Protein 6ZSS (pdb70)

GO terms:
  GO:0005576 extracellular region (C, TAS)
  GO:0005886 plasma membrane (C, TAS)
  GO:0005515 protein binding (F, IPI)

Structure (mmCIF, N/CA/C/O backbone):
data_6ZSS
#
_entry.id   6ZSS
#
_cell.length_a   1.000
_cell.length_b   1.000
_cell.length_c   1.000
_cell.angle_alpha   90.00
_cell.angle_beta   90.00
_cell.angle_gamma   90.00
#
_symmetry.space_group_name_H-M   'P 1'
#
loop_
_atom_site.group_PDB
_atom_site.id
_atom_site.type_symbol
_atom_site.label_atom_id
_atom_site.label_alt_id
_atom_site.label_comp_id
_atom_site.label_asym_id
_atom_site.label_entity_id
_atom_site.label_seq_id
_atom_site.pdbx_PDB_ins_code
_atom_site.Cartn_x
_atom_site.Cartn_y
_atom_site.Cartn_z
_atom_site.occupancy
_atom_site.B_iso_or_equiv
_atom_site.auth_seq_id
_atom_site.auth_comp_id
_atom_site.auth_asym_id
_atom_site.auth_atom_id
_atom_site.pdbx_PDB_model_num
ATOM 1 N N . MET A 1 1 ? 1.329 0.000 0.000 1.00 0.000 100 MET A N 1
ATOM 2 C CA . MET A 1 1 ? 2.093 -0.001 -1.242 1.00 0.000 100 MET A CA 1
ATOM 3 C C . MET A 1 1 ? 2.002 -1.357 -1.935 1.00 0.000 100 MET A C 1
ATOM 4 O O . MET A 1 1 ? 1.685 -1.437 -3.122 1.00 0.000 100 MET A O 1
ATOM 18 N N . ILE A 1 2 ? 2.283 -2.418 -1.187 1.00 0.000 101 ILE A N 1
ATOM 19 C CA . ILE A 1 2 ? 2.233 -3.770 -1.731 1.00 0.000 101 ILE A CA 1
ATOM 20 C C . ILE A 1 2 ? 1.442 -4.700 -0.817 1.00 0.000 101 ILE A C 1
ATOM 21 O O . ILE A 1 2 ? 1.841 -4.956 0.319 1.00 0.000 101 ILE A O 1
ATOM 37 N N . GLN A 1 3 ? 0.321 -5.204 -1.322 1.00 0.000 102 GLN A N 1
ATOM 38 C CA . GLN A 1 3 ? -0.525 -6.108 -0.551 1.00 0.000 102 GLN A CA 1
ATOM 39 C C . GLN A 1 3 ? -0.657 -7.458 -1.248 1.00 0.000 102 GLN A C 1
ATOM 40 O O . GLN A 1 3 ? -0.251 -7.616 -2.400 1.00 0.000 102 GLN A O 1
ATOM 54 N N . CYS A 1 4 ? -1.227 -8.429 -0.543 1.00 0.000 103 CYS A N 1
ATOM 55 C CA . CYS A 1 4 ? -1.413 -9.766 -1.092 1.00 0.000 103 CYS A CA 1
ATOM 56 C C . CYS A 1 4 ? -2.674 -10.416 -0.530 1.00 0.000 103 CYS A C 1
ATOM 57 O O . CYS A 1 4 ? -3.082 -10.131 0.596 1.00 0.000 103 CYS A O 1
ATOM 64 N N . TYR A 1 5 ? -3.285 -11.290 -1.321 1.00 0.000 104 TYR A N 1
ATOM 65 C CA . TYR A 1 5 ? -4.501 -11.979 -0.903 1.00 0.000 104 TYR A CA 1
ATOM 66 C C . TYR A 1 5 ? -4.168 -13.244 -0.117 1.00 0.000 104 TYR A C 1
ATOM 67 O O . TYR A 1 5 ? -3.371 -14.071 -0.560 1.00 0.000 104 TYR A O 1
ATOM 85 N N . GLN A 1 6 ? -4.784 -13.386 1.052 1.00 0.000 105 GLN A N 1
ATOM 86 C CA . GLN A 1 6 ? -4.554 -14.549 1.900 1.00 0.000 105 GLN A CA 1
ATOM 87 C C . GLN A 1 6 ? -5.819 -15.391 2.025 1.00 0.000 105 GLN A C 1
ATOM 88 O O . GLN A 1 6 ? -6.888 -14.879 2.360 1.00 0.000 105 GLN A O 1
ATOM 102 N N . CYS A 1 7 ? -5.692 -16.685 1.752 1.00 0.000 106 CYS A N 1
ATOM 103 C CA . CYS A 1 7 ? -6.825 -17.599 1.832 1.00 0.000 106 CYS A CA 1
ATOM 104 C C . CYS A 1 7 ? -6.418 -18.914 2.492 1.00 0.000 106 CYS A C 1
ATOM 105 O O . CYS A 1 7 ? -5.881 -19.807 1.839 1.00 0.000 106 CYS A O 1
ATOM 112 N N . GLU A 1 8 ? -6.677 -19.022 3.792 1.00 0.000 107 GLU A N 1
ATOM 113 C CA . GLU A 1 8 ? -6.337 -20.226 4.540 1.00 0.000 107 GLU A CA 1
ATOM 114 C C . GLU A 1 8 ? -7.384 -21.315 4.323 1.00 0.000 107 GLU A C 1
ATOM 115 O O . GLU A 1 8 ? -7.086 -22.505 4.425 1.00 0.000 107 GLU A O 1
ATOM 127 N N . GLU A 1 9 ? -8.610 -20.898 4.025 1.00 0.000 108 GLU A N 1
ATOM 128 C CA . GLU A 1 9 ? -9.702 -21.838 3.796 1.00 0.000 108 GLU A CA 1
ATOM 129 C C . GLU A 1 9 ? -9.762 -22.254 2.329 1.00 0.000 108 GLU A C 1
ATOM 130 O O . GLU A 1 9 ? -10.205 -21.489 1.472 1.00 0.000 108 GLU A O 1
ATOM 142 N N . PHE A 1 10 ? -9.312 -23.472 2.047 1.00 0.000 109 PHE A N 1
ATOM 143 C CA . PHE A 1 10 ? -9.313 -23.991 0.684 1.00 0.000 109 PHE A CA 1
ATOM 144 C C . PHE A 1 10 ? -10.692 -24.523 0.305 1.00 0.000 109 PHE A C 1
ATOM 145 O O . PHE A 1 10 ? -11.147 -25.534 0.840 1.00 0.000 109 PHE A O 1
ATOM 162 N N . GLN A 1 11 ? -11.352 -23.833 -0.620 1.00 0.000 110 GLN A N 1
ATOM 163 C CA . GLN A 1 11 ? -12.680 -24.235 -1.069 1.00 0.000 110 GLN A CA 1
ATOM 164 C C . GLN A 1 11 ? -12.737 -24.323 -2.591 1.00 0.000 110 GLN A C 1
ATOM 165 O O . GLN A 1 11 ? -11.889 -23.762 -3.287 1.00 0.000 110 GLN A O 1
ATOM 179 N N . LEU A 1 12 ? -13.739 -25.029 -3.101 1.00 0.000 111 LEU A N 1
ATOM 180 C CA . LEU A 1 12 ? -13.906 -25.191 -4.541 1.00 0.000 111 LEU A CA 1
ATOM 181 C C . LEU A 1 12 ? -14.972 -24.239 -5.075 1.00 0.000 111 LEU A C 1
ATOM 182 O O . LEU A 1 12 ? -15.896 -24.656 -5.772 1.00 0.000 111 LEU A O 1
ATOM 198 N N . ASN A 1 13 ? -14.834 -22.959 -4.746 1.00 0.000 112 ASN A N 1
ATOM 199 C CA . ASN A 1 13 ? -15.784 -21.948 -5.194 1.00 0.000 112 ASN A CA 1
ATOM 200 C C . ASN A 1 13 ? -15.061 -20.677 -5.630 1.00 0.000 112 ASN A C 1
ATOM 201 O O . ASN A 1 13 ? -13.840 -20.668 -5.784 1.00 0.000 112 ASN A O 1
ATOM 212 N N . ASN A 1 14 ? -15.823 -19.607 -5.828 1.00 0.000 113 ASN A N 1
ATOM 213 C CA . ASN A 1 14 ? -15.255 -18.330 -6.246 1.00 0.000 113 ASN A CA 1
ATOM 214 C C . ASN A 1 14 ? -15.417 -17.278 -5.153 1.00 0.000 113 ASN A C 1
ATOM 215 O O . ASN A 1 14 ? -15.206 -16.088 -5.387 1.00 0.000 113 ASN A O 1
ATOM 226 N N . ASP A 1 15 ? -15.793 -17.726 -3.960 1.00 0.000 114 ASP A N 1
ATOM 227 C CA . ASP A 1 15 ? -15.981 -16.824 -2.830 1.00 0.000 114 ASP A CA 1
ATOM 228 C C . ASP A 1 15 ? -14.645 -16.269 -2.348 1.00 0.000 114 ASP A C 1
ATOM 229 O O . ASP A 1 15 ? -14.584 -15.189 -1.760 1.00 0.000 114 ASP A O 1
ATOM 238 N N . CYS A 1 16 ? -13.575 -17.016 -2.600 1.00 0.000 115 CYS A N 1
ATOM 239 C CA . CYS A 1 16 ? -12.238 -16.601 -2.191 1.00 0.000 115 CYS A CA 1
ATOM 240 C C . CYS A 1 16 ? -11.676 -15.555 -3.150 1.00 0.000 115 CYS A C 1
ATOM 241 O O . CYS A 1 16 ? -10.599 -15.734 -3.717 1.00 0.000 115 CYS A O 1
ATOM 248 N N . SER A 1 17 ? -12.415 -14.464 -3.325 1.00 0.000 116 SER A N 1
ATOM 249 C CA . SER A 1 17 ? -11.992 -13.390 -4.217 1.00 0.000 116 SER A CA 1
ATOM 250 C C . SER A 1 17 ? -12.540 -12.046 -3.747 1.00 0.000 116 SER A C 1
ATOM 251 O O . SER A 1 17 ? -13.083 -11.274 -4.537 1.00 0.000 116 SER A O 1
ATOM 259 N N . SER A 1 18 ? -12.394 -11.774 -2.454 1.00 0.000 117 SER A N 1
ATOM 260 C CA . SER A 1 18 ? -12.876 -10.525 -1.877 1.00 0.000 117 SER A CA 1
ATOM 261 C C . SER A 1 18 ? -11.711 -9.633 -1.461 1.00 0.000 117 SER A C 1
ATOM 262 O O . SER A 1 18 ? -10.657 -10.103 -1.033 1.00 0.000 117 SER A O 1
ATOM 270 N N . PRO A 1 19 ? -11.904 -8.311 -1.589 1.00 0.000 118 PRO A N 1
ATOM 271 C CA . PRO A 1 19 ? -10.881 -7.324 -1.232 1.00 0.000 118 PRO A CA 1
ATOM 272 C C . PRO A 1 19 ? -10.654 -7.244 0.274 1.00 0.000 118 PRO A C 1
ATOM 273 O O . PRO A 1 19 ? -9.776 -6.517 0.740 1.00 0.000 118 PRO A O 1
ATOM 284 N N . GLU A 1 20 ? -11.449 -7.995 1.029 1.00 0.000 119 GLU A N 1
ATOM 285 C CA . GLU A 1 20 ? -11.333 -8.007 2.482 1.00 0.000 119 GLU A CA 1
ATOM 286 C C . GLU A 1 20 ? -10.187 -8.910 2.929 1.00 0.000 119 GLU A C 1
ATOM 287 O O . GLU A 1 20 ? -9.661 -8.763 4.032 1.00 0.000 119 GLU A O 1
ATOM 299 N N . PHE A 1 21 ? -9.805 -9.843 2.064 1.00 0.000 120 PHE A N 1
ATOM 300 C CA . PHE A 1 21 ? -8.723 -10.771 2.369 1.00 0.000 120 PHE A CA 1
ATOM 301 C C . PHE A 1 21 ? -7.374 -10.189 1.955 1.00 0.000 120 PHE A C 1
ATOM 302 O O . PHE A 1 21 ? -6.322 -10.715 2.317 1.00 0.000 120 PHE A O 1
ATOM 319 N N . ILE A 1 22 ? -7.415 -9.101 1.194 1.00 0.000 121 ILE A N 1
ATOM 320 C CA . ILE A 1 22 ? -6.198 -8.447 0.730 1.00 0.000 121 ILE A CA 1
ATOM 321 C C . ILE A 1 22 ? -5.532 -7.663 1.856 1.00 0.000 121 ILE A C 1
ATOM 322 O O . ILE A 1 22 ? -6.070 -6.664 2.334 1.00 0.000 121 ILE A O 1
ATOM 338 N N . VAL A 1 23 ? -4.357 -8.122 2.275 1.00 0.000 122 VAL A N 1
ATOM 339 C CA . VAL A 1 23 ? -3.616 -7.463 3.344 1.00 0.000 122 VAL A CA 1
ATOM 340 C C . VAL A 1 23 ? -2.358 -6.790 2.805 1.00 0.000 122 VAL A C 1
ATOM 341 O O . VAL A 1 23 ? -1.729 -7.285 1.871 1.00 0.000 122 VAL A O 1
ATOM 354 N N . ASN A 1 24 ? -1.996 -5.660 3.403 1.00 0.000 123 ASN A N 1
ATOM 355 C CA . ASN A 1 24 ? -0.812 -4.918 2.983 1.00 0.000 123 ASN A CA 1
ATOM 356 C C . ASN A 1 24 ? 0.439 -5.457 3.670 1.00 0.000 123 ASN A C 1
ATOM 357 O O . ASN A 1 24 ? 0.819 -4.994 4.746 1.00 0.000 123 ASN A O 1
ATOM 368 N N . CYS A 1 25 ? 1.076 -6.439 3.040 1.00 0.000 124 CYS A N 1
ATOM 369 C CA . CYS A 1 25 ? 2.285 -7.042 3.589 1.00 0.000 124 CYS A CA 1
ATOM 370 C C . CYS A 1 25 ? 3.524 -6.258 3.167 1.00 0.000 124 CYS A C 1
ATOM 371 O O . CYS A 1 25 ? 4.283 -6.693 2.300 1.00 0.000 124 CYS A O 1
ATOM 378 N N . THR A 1 26 ? 3.723 -5.098 3.786 1.00 0.000 125 THR A N 1
ATOM 379 C CA . THR A 1 26 ? 4.869 -4.253 3.476 1.00 0.000 125 THR A CA 1
ATOM 380 C C . THR A 1 26 ? 6.060 -4.592 4.365 1.00 0.000 125 THR A C 1
ATOM 381 O O . THR A 1 26 ? 7.207 -4.310 4.017 1.00 0.000 125 THR A O 1
ATOM 392 N N . VAL A 1 27 ? 5.781 -5.200 5.513 1.00 0.000 126 VAL A N 1
ATOM 393 C CA . VAL A 1 27 ? 6.830 -5.580 6.452 1.00 0.000 126 VAL A CA 1
ATOM 394 C C . VAL A 1 27 ? 7.987 -6.266 5.734 1.00 0.000 126 VAL A C 1
ATOM 395 O O . VAL A 1 27 ? 7.780 -7.040 4.801 1.00 0.000 126 VAL A O 1
ATOM 408 N N . ASN A 1 28 ? 9.206 -5.976 6.178 1.00 0.000 127 ASN A N 1
ATOM 409 C CA . ASN A 1 28 ? 10.397 -6.566 5.578 1.00 0.000 127 ASN A CA 1
ATOM 410 C C . ASN A 1 28 ? 10.290 -8.087 5.537 1.00 0.000 127 ASN A C 1
ATOM 411 O O . ASN A 1 28 ? 10.647 -8.719 4.542 1.00 0.000 127 ASN A O 1
ATOM 422 N N . VAL A 1 29 ? 9.795 -8.670 6.625 1.00 0.000 128 VAL A N 1
ATOM 423 C CA . VAL A 1 29 ? 9.638 -10.117 6.713 1.00 0.000 128 VAL A CA 1
ATOM 424 C C . VAL A 1 29 ? 8.929 -10.668 5.481 1.00 0.000 128 VAL A C 1
ATOM 425 O O . VAL A 1 29 ? 9.529 -11.379 4.675 1.00 0.000 128 VAL A O 1
ATOM 438 N N . GLN A 1 30 ? 7.650 -10.336 5.343 1.00 0.000 129 GLN A N 1
ATOM 439 C CA . GLN A 1 30 ? 6.859 -10.799 4.209 1.00 0.000 129 GLN A CA 1
ATOM 440 C C . GLN A 1 30 ? 6.516 -9.643 3.276 1.00 0.000 129 GLN A C 1
ATOM 441 O O . GLN A 1 30 ? 5.997 -8.615 3.710 1.00 0.000 129 GLN A O 1
ATOM 455 N N . ASP A 1 31 ? 6.810 -9.818 1.992 1.00 0.000 130 ASP A N 1
ATOM 456 C CA . ASP A 1 31 ? 6.533 -8.789 0.997 1.00 0.000 130 ASP A CA 1
ATOM 457 C C . ASP A 1 31 ? 6.121 -9.415 -0.332 1.00 0.000 130 ASP A C 1
ATOM 458 O O . ASP A 1 31 ? 6.337 -8.836 -1.396 1.00 0.000 130 ASP A O 1
ATOM 467 N N . MET A 1 32 ? 5.527 -10.602 -0.262 1.00 0.000 131 MET A N 1
ATOM 468 C CA . MET A 1 32 ? 5.085 -11.307 -1.459 1.00 0.000 131 MET A CA 1
ATOM 469 C C . MET A 1 32 ? 3.862 -12.169 -1.162 1.00 0.000 131 MET A C 1
ATOM 470 O O . MET A 1 32 ? 3.461 -12.319 -0.008 1.00 0.000 131 MET A O 1
ATOM 484 N N . CYS A 1 33 ? 3.274 -12.735 -2.211 1.00 0.000 132 CYS A N 1
ATOM 485 C CA . CYS A 1 33 ? 2.097 -13.582 -2.063 1.00 0.000 132 CYS A CA 1
ATOM 486 C C . CYS A 1 33 ? 2.434 -15.040 -2.363 1.00 0.000 132 CYS A C 1
ATOM 487 O O . CYS A 1 33 ? 3.285 -15.329 -3.205 1.00 0.000 132 CYS A O 1
ATOM 494 N N . GLN A 1 34 ? 1.762 -15.952 -1.669 1.00 0.000 133 GLN A N 1
ATOM 495 C CA . GLN A 1 34 ? 1.991 -17.379 -1.861 1.00 0.000 133 GLN A CA 1
ATOM 496 C C . GLN A 1 34 ? 0.751 -18.057 -2.434 1.00 0.000 133 GLN A C 1
ATOM 497 O O . GLN A 1 34 ? -0.374 -17.769 -2.024 1.00 0.000 133 GLN A O 1
ATOM 511 N N . LYS A 1 35 ? 0.963 -18.960 -3.386 1.00 0.000 134 LYS A N 1
ATOM 512 C CA . LYS A 1 35 ? -0.137 -19.681 -4.016 1.00 0.000 134 LYS A CA 1
ATOM 513 C C . LYS A 1 35 ? 0.183 -21.168 -4.134 1.00 0.000 134 LYS A C 1
ATOM 514 O O . LYS A 1 35 ? 1.317 -21.546 -4.427 1.00 0.000 134 LYS A O 1
ATOM 533 N N . GLU A 1 36 ? -0.823 -22.005 -3.904 1.00 0.000 135 GLU A N 1
ATOM 534 C CA . GLU A 1 36 ? -0.647 -23.450 -3.985 1.00 0.000 135 GLU A CA 1
ATOM 535 C C . GLU A 1 36 ? -1.890 -24.118 -4.565 1.00 0.000 135 GLU A C 1
ATOM 536 O O . GLU A 1 36 ? -3.008 -23.631 -4.392 1.00 0.000 135 GLU A O 1
ATOM 548 N N . VAL A 1 37 ? -1.688 -25.237 -5.253 1.00 0.000 136 VAL A N 1
ATOM 549 C CA . VAL A 1 37 ? -2.791 -25.974 -5.858 1.00 0.000 136 VAL A CA 1
ATOM 550 C C . VAL A 1 37 ? -2.795 -27.429 -5.405 1.00 0.000 136 VAL A C 1
ATOM 551 O O . VAL A 1 37 ? -1.753 -28.083 -5.377 1.00 0.000 136 VAL A O 1
ATOM 564 N N . MET A 1 38 ? -3.974 -27.930 -5.051 1.00 0.000 137 MET A N 1
ATOM 565 C CA . MET A 1 38 ? -4.113 -29.310 -4.600 1.00 0.000 137 MET A CA 1
ATOM 566 C C . MET A 1 38 ? -5.388 -29.937 -5.155 1.00 0.000 137 MET A C 1
ATOM 567 O O . MET A 1 38 ? -6.360 -29.239 -5.440 1.00 0.000 137 MET A O 1
ATOM 581 N N . GLU A 1 39 ? -5.376 -31.258 -5.304 1.00 0.000 138 GLU A N 1
ATOM 582 C CA . GLU A 1 39 ? -6.533 -31.978 -5.825 1.00 0.000 138 GLU A CA 1
ATOM 583 C C . GLU A 1 39 ? -6.781 -33.256 -5.031 1.00 0.000 138 GLU A C 1
ATOM 584 O O . GLU A 1 39 ? -5.862 -34.038 -4.791 1.00 0.000 138 GLU A O 1
ATOM 596 N N . GLN A 1 40 ? -8.031 -33.461 -4.626 1.00 0.000 139 GLN A N 1
ATOM 597 C CA . GLN A 1 40 ? -8.400 -34.644 -3.858 1.00 0.000 139 GLN A CA 1
ATOM 598 C C . GLN A 1 40 ? -9.845 -35.046 -4.138 1.00 0.000 139 GLN A C 1
ATOM 599 O O . GLN A 1 40 ? -10.508 -34.460 -4.994 1.00 0.000 139 GLN A O 1
ATOM 613 N N . SER A 1 41 ? -10.326 -36.049 -3.411 1.00 0.000 140 SER A N 1
ATOM 614 C CA . SER A 1 41 ? -11.691 -36.532 -3.584 1.00 0.000 140 SER A CA 1
ATOM 615 C C . SER A 1 41 ? -12.691 -35.385 -3.479 1.00 0.000 140 SER A C 1
ATOM 616 O O . SER A 1 41 ? -13.663 -35.323 -4.230 1.00 0.000 140 SER A O 1
ATOM 624 N N . ALA A 1 42 ? -12.444 -34.478 -2.539 1.00 0.000 141 ALA A N 1
ATOM 625 C CA . ALA A 1 42 ? -13.320 -33.331 -2.335 1.00 0.000 141 ALA A CA 1
ATOM 626 C C . ALA A 1 42 ? -13.397 -32.469 -3.590 1.00 0.000 141 ALA A C 1
ATOM 627 O O . ALA A 1 42 ? -14.469 -31.995 -3.965 1.00 0.000 141 ALA A O 1
ATOM 634 N N . GLY A 1 43 ? -12.253 -32.268 -4.236 1.00 0.000 142 GLY A N 1
ATOM 635 C CA . GLY A 1 43 ? -12.213 -31.462 -5.442 1.00 0.000 142 GLY A CA 1
ATOM 636 C C . GLY A 1 43 ? -10.865 -30.802 -5.654 1.00 0.000 142 GLY A C 1
ATOM 637 O O . GLY A 1 43 ? -9.825 -31.392 -5.361 1.00 0.000 142 GLY A O 1
ATOM 641 N N . ILE A 1 44 ? -10.882 -29.576 -6.166 1.00 0.000 143 ILE A N 1
ATOM 642 C CA . ILE A 1 44 ? -9.652 -28.836 -6.417 1.00 0.000 143 ILE A CA 1
ATOM 643 C C 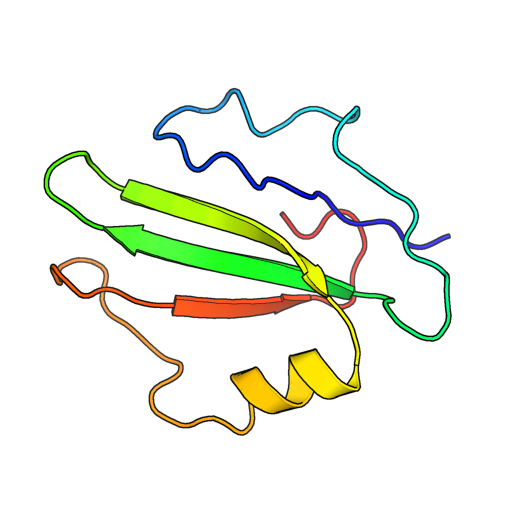. ILE A 1 44 ? -9.475 -27.705 -5.410 1.00 0.000 143 ILE A C 1
ATOM 644 O O . ILE A 1 44 ? -10.022 -26.616 -5.582 1.00 0.000 143 ILE A O 1
ATOM 660 N N . MET A 1 45 ? -8.705 -27.970 -4.360 1.00 0.000 144 MET A N 1
ATOM 661 C CA . MET A 1 45 ? -8.453 -26.973 -3.326 1.00 0.000 144 MET A CA 1
ATOM 662 C C . MET A 1 45 ? -7.225 -26.135 -3.667 1.00 0.000 144 MET A C 1
ATOM 663 O O . MET A 1 45 ? -6.410 -26.523 -4.504 1.00 0.000 144 MET A O 1
ATOM 677 N N . TYR A 1 46 ? -7.099 -24.986 -3.013 1.00 0.000 145 TYR A N 1
ATOM 678 C CA . TYR A 1 46 ? -5.972 -24.092 -3.249 1.00 0.000 145 TYR A CA 1
ATOM 679 C C . TYR A 1 46 ? -5.645 -23.284 -1.997 1.00 0.000 145 TYR A C 1
ATOM 680 O O . TYR A 1 46 ? -6.537 -22.735 -1.349 1.00 0.000 145 TYR A O 1
ATOM 698 N N . ARG A 1 47 ? -4.361 -23.216 -1.663 1.00 0.000 146 ARG A N 1
ATOM 699 C CA . ARG A 1 47 ? -3.915 -22.476 -0.488 1.00 0.000 146 ARG A CA 1
ATOM 700 C C . ARG A 1 47 ? -3.256 -21.161 -0.892 1.00 0.000 146 ARG A C 1
ATOM 701 O O . ARG A 1 47 ? -2.519 -21.099 -1.877 1.00 0.000 146 ARG A O 1
ATOM 722 N N . LYS A 1 48 ? -3.526 -20.110 -0.126 1.00 0.000 147 LYS A N 1
ATOM 723 C CA . LYS A 1 48 ? -2.959 -18.795 -0.402 1.00 0.000 147 LYS A CA 1
ATOM 724 C C . LYS A 1 48 ? -2.704 -18.030 0.893 1.00 0.000 147 LYS A C 1
ATOM 725 O O . LYS A 1 48 ? -3.427 -18.194 1.875 1.00 0.000 147 LYS A O 1
ATOM 744 N N . SER A 1 49 ? -1.672 -17.192 0.886 1.00 0.000 148 SER A N 1
ATOM 745 C CA . SER A 1 49 ? -1.321 -16.403 2.061 1.00 0.000 148 SER A CA 1
ATOM 746 C C . SER A 1 49 ? -0.076 -15.561 1.797 1.00 0.000 148 SER A C 1
ATOM 747 O O . SER A 1 49 ? 0.635 -15.773 0.815 1.00 0.000 148 SER A O 1
ATOM 755 N N . CYS A 1 50 ? 0.181 -14.603 2.682 1.00 0.000 149 CYS A N 1
ATOM 756 C CA . CYS A 1 50 ? 1.339 -13.728 2.547 1.00 0.000 149 CYS A CA 1
ATOM 757 C C . CYS A 1 50 ? 2.637 -14.509 2.730 1.00 0.000 149 CYS A C 1
ATOM 758 O O . CYS A 1 50 ? 2.831 -15.182 3.742 1.00 0.000 149 CYS A O 1
ATOM 765 N N . ALA A 1 51 ? 3.522 -14.415 1.744 1.00 0.000 150 ALA A N 1
ATOM 766 C CA . ALA A 1 51 ? 4.801 -15.111 1.796 1.00 0.000 150 ALA A CA 1
ATOM 767 C C . ALA A 1 51 ? 5.947 -14.135 2.044 1.00 0.000 150 ALA A C 1
ATOM 768 O O . ALA A 1 51 ? 5.743 -12.922 2.089 1.00 0.000 150 ALA A O 1
ATOM 775 N N . SER A 1 52 ? 7.152 -14.673 2.204 1.00 0.000 151 SER A N 1
ATOM 776 C CA . SER A 1 52 ? 8.330 -13.850 2.452 1.00 0.000 151 SER A CA 1
ATOM 777 C C . SER A 1 52 ? 9.437 -14.171 1.452 1.00 0.000 151 SER A C 1
ATOM 778 O O . SER A 1 52 ? 9.361 -15.158 0.721 1.00 0.000 151 SER A O 1
ATOM 786 N N . SER A 1 53 ? 10.465 -13.328 1.427 1.00 0.000 152 SER A N 1
ATOM 787 C CA . SER A 1 53 ? 11.587 -13.519 0.515 1.00 0.000 152 SER A CA 1
ATOM 788 C C . SER A 1 53 ? 12.240 -14.880 0.735 1.00 0.000 152 SER A C 1
ATOM 789 O O . SER A 1 53 ? 12.227 -15.737 -0.148 1.00 0.000 152 SER A O 1
ATOM 797 N N . ALA A 1 54 ? 12.812 -15.070 1.919 1.00 0.000 153 ALA A N 1
ATOM 798 C CA . ALA A 1 54 ? 13.469 -16.326 2.257 1.00 0.000 153 ALA A CA 1
ATOM 799 C C . ALA A 1 54 ? 12.600 -17.520 1.876 1.00 0.000 153 ALA A C 1
ATOM 800 O O . ALA A 1 54 ? 13.073 -18.470 1.253 1.00 0.000 153 ALA A O 1
ATOM 807 N N . ALA A 1 55 ? 11.328 -17.465 2.256 1.00 0.000 154 ALA A N 1
ATOM 808 C CA . ALA A 1 55 ? 10.393 -18.541 1.953 1.00 0.000 154 ALA A CA 1
ATOM 809 C C . ALA A 1 55 ? 10.243 -18.731 0.448 1.00 0.000 154 ALA A C 1
ATOM 810 O O . ALA A 1 55 ? 10.278 -19.855 -0.053 1.00 0.000 154 ALA A O 1
ATOM 817 N N . CYS A 1 56 ? 10.074 -17.625 -0.269 1.00 0.000 155 CYS A N 1
ATOM 818 C CA . CYS A 1 56 ? 9.917 -17.668 -1.718 1.00 0.000 155 CYS A CA 1
ATOM 819 C C . CYS A 1 56 ? 11.038 -18.480 -2.362 1.00 0.000 155 CYS A C 1
ATOM 820 O O . CYS A 1 56 ? 10.804 -19.253 -3.292 1.00 0.000 155 CYS A O 1
ATOM 827 N N . LEU A 1 57 ? 12.255 -18.299 -1.861 1.00 0.000 156 LEU A N 1
ATOM 828 C CA . LEU A 1 57 ? 13.413 -19.014 -2.387 1.00 0.000 156 LEU A CA 1
ATOM 829 C C . LEU A 1 57 ? 13.283 -20.514 -2.144 1.00 0.000 156 LEU A C 1
ATOM 830 O O . LEU A 1 57 ? 13.638 -21.324 -3.000 1.00 0.000 156 LEU A O 1
ATOM 846 N N . ILE A 1 58 ? 12.770 -20.876 -0.973 1.00 0.000 157 ILE A N 1
ATOM 847 C CA . ILE A 1 58 ? 12.590 -22.278 -0.619 1.00 0.000 157 ILE A CA 1
ATOM 848 C C . ILE A 1 58 ? 11.816 -23.024 -1.702 1.00 0.000 157 ILE A C 1
ATOM 849 O O . ILE A 1 58 ? 12.292 -24.021 -2.244 1.00 0.000 157 ILE A O 1
ATOM 865 N N . ALA A 1 59 ? 10.622 -22.531 -2.013 1.00 0.000 158 ALA A N 1
ATOM 866 C CA . ALA A 1 59 ? 9.783 -23.148 -3.034 1.00 0.000 158 ALA A CA 1
ATOM 867 C C . ALA A 1 59 ? 10.532 -23.273 -4.356 1.00 0.000 158 ALA A C 1
ATOM 868 O O . ALA A 1 59 ? 10.608 -24.356 -4.937 1.00 0.000 158 ALA A O 1
ATOM 875 N N . SER A 1 60 ? 11.083 -22.159 -4.827 1.00 0.000 159 SER A N 1
ATOM 876 C CA . SER A 1 60 ? 11.822 -22.144 -6.084 1.00 0.000 159 SER A CA 1
ATOM 877 C C . SER A 1 60 ? 12.969 -23.149 -6.052 1.00 0.000 159 SER A C 1
ATOM 878 O O . SER A 1 60 ? 12.966 -24.136 -6.788 1.00 0.000 159 SER A O 1
ATOM 886 N N . ALA A 1 61 ? 13.950 -22.890 -5.194 1.00 0.000 160 ALA A N 1
ATOM 887 C CA . ALA A 1 61 ? 15.104 -23.772 -5.063 1.00 0.000 160 ALA A CA 1
ATOM 888 C C . ALA A 1 61 ? 14.668 -25.223 -4.882 1.00 0.000 160 ALA A C 1
ATOM 889 O O . ALA A 1 61 ? 15.361 -26.147 -5.305 1.00 0.000 160 ALA A O 1
ATOM 896 N N . GLY A 1 62 ? 13.514 -25.415 -4.250 1.00 0.000 161 GLY A N 1
ATOM 897 C CA . GLY A 1 62 ? 13.007 -26.755 -4.023 1.00 0.000 161 GLY A CA 1
ATOM 898 C C . GLY A 1 62 ? 12.566 -27.433 -5.306 1.00 0.000 161 GLY A C 1
ATOM 899 O O . GLY A 1 62 ? 11.595 -27.013 -5.935 1.00 0.000 161 GLY A O 1
ATOM 903 N N . TYR A 1 63 ? 13.282 -28.482 -5.695 1.00 0.000 162 TYR A N 1
ATOM 904 C CA . TYR A 1 63 ? 12.962 -29.216 -6.913 1.00 0.000 162 TYR A CA 1
ATOM 905 C C . TYR A 1 63 ? 11.524 -29.725 -6.881 1.00 0.000 162 TYR A C 1
ATOM 906 O O . TYR A 1 63 ? 10.800 -29.509 -5.909 1.00 0.000 162 TYR A O 1
ATOM 924 N N . GLN A 1 64 ? 11.118 -30.401 -7.951 1.00 0.000 163 GLN A N 1
ATOM 925 C CA . GLN A 1 64 ? 9.767 -30.940 -8.045 1.00 0.000 163 GLN A CA 1
ATOM 926 C C . GLN A 1 64 ? 8.727 -29.843 -7.843 1.00 0.000 163 GLN A C 1
ATOM 927 O O . GLN A 1 64 ? 7.666 -30.078 -7.264 1.00 0.000 163 GLN A O 1
ATOM 941 N N . SER A 1 65 ? 9.039 -28.643 -8.324 1.00 0.000 164 SER A N 1
ATOM 942 C CA . SER A 1 65 ? 8.133 -27.508 -8.192 1.00 0.000 164 SER A CA 1
ATOM 943 C C . SER A 1 65 ? 6.942 -27.651 -9.134 1.00 0.000 164 SER A C 1
ATOM 944 O O . SER A 1 65 ? 5.807 -27.343 -8.770 1.00 0.000 164 SER A O 1
ATOM 952 N N . PHE A 1 66 ? 7.209 -28.121 -10.348 1.00 0.000 165 PHE A N 1
ATOM 953 C CA . PHE A 1 66 ? 6.161 -28.305 -11.345 1.00 0.000 165 PHE A CA 1
ATOM 954 C C . PHE A 1 66 ? 5.107 -29.293 -10.851 1.00 0.000 165 PHE A C 1
ATOM 955 O O . PHE A 1 66 ? 5.226 -29.849 -9.759 1.00 0.000 165 PHE A O 1
ATOM 972 N N . CYS A 1 67 ? 4.077 -29.504 -11.662 1.00 0.000 166 CYS A N 1
ATOM 973 C CA . CYS A 1 67 ? 3.001 -30.423 -11.309 1.00 0.000 166 CYS A CA 1
ATOM 974 C C . CYS A 1 67 ? 2.149 -30.758 -12.530 1.00 0.000 166 CYS A C 1
ATOM 975 O O . CYS A 1 67 ? 2.445 -30.326 -13.644 1.00 0.000 166 CYS A O 1
ATOM 982 N N . SER A 1 68 ? 1.090 -31.530 -12.311 1.00 0.000 167 SER A N 1
ATOM 983 C CA . SER A 1 68 ? 0.196 -31.926 -13.394 1.00 0.000 167 SER A CA 1
ATOM 984 C C . SER A 1 68 ? -1.263 -31.728 -12.994 1.00 0.000 167 SER A C 1
ATOM 985 O O . SER A 1 68 ? -1.651 -31.929 -11.843 1.00 0.000 167 SER A O 1
ATOM 993 N N . PRO A 1 69 ? -2.092 -31.323 -13.967 1.00 0.000 168 PRO A N 1
ATOM 994 C CA . PRO A 1 69 ? -3.522 -31.089 -13.742 1.00 0.000 168 PRO A CA 1
ATOM 995 C C . PRO A 1 69 ? -4.289 -32.383 -13.492 1.00 0.000 168 PRO A C 1
ATOM 996 O O . PRO A 1 69 ? -5.260 -32.404 -12.737 1.00 0.000 168 PRO A O 1
ATOM 1007 N N . GLY A 1 70 ? -3.846 -33.462 -14.130 1.00 0.000 169 GLY A N 1
ATOM 1008 C CA . GLY A 1 70 ? -4.503 -34.745 -13.962 1.00 0.000 169 GLY A CA 1
ATOM 1009 C C . GLY A 1 70 ? -3.720 -35.684 -13.066 1.00 0.000 169 GLY A C 1
ATOM 1010 O O . GLY A 1 70 ? -3.320 -36.769 -13.489 1.00 0.000 169 GLY A O 1
ATOM 1014 N N . LYS A 1 71 ? -3.500 -35.267 -11.824 1.00 0.000 170 LYS A N 1
ATOM 1015 C CA . LYS A 1 71 ? -2.760 -36.077 -10.864 1.00 0.000 170 LYS A CA 1
ATOM 1016 C C . LYS A 1 71 ? -3.321 -35.901 -9.456 1.00 0.000 170 LYS A C 1
ATOM 1017 O O . LYS A 1 71 ? -3.462 -34.778 -8.969 1.00 0.000 170 LYS A O 1
ATOM 1036 N N . LEU A 1 72 ? -3.637 -37.016 -8.806 1.00 0.000 171 LEU A N 1
ATOM 1037 C CA . LEU A 1 72 ? -4.181 -36.984 -7.453 1.00 0.000 171 LEU A CA 1
ATOM 1038 C C . LEU A 1 72 ? -3.310 -36.132 -6.536 1.00 0.000 171 LEU A C 1
ATOM 1039 O O . LEU A 1 72 ? -3.809 -35.270 -5.814 1.00 0.000 171 LEU A O 1
ATOM 1055 N N . ASN A 1 73 ? -2.004 -36.378 -6.571 1.00 0.000 172 ASN A N 1
ATOM 1056 C CA . ASN A 1 73 ? -1.063 -35.631 -5.744 1.00 0.000 172 ASN A CA 1
ATOM 1057 C C . ASN A 1 73 ? -0.522 -34.419 -6.495 1.00 0.000 172 ASN A C 1
ATOM 1058 O O . ASN A 1 73 ? 0.677 -34.143 -6.468 1.00 0.000 172 ASN A O 1
ATOM 1069 N N . SER A 1 74 ? -1.415 -33.697 -7.165 1.00 0.000 173 SER A N 1
ATOM 1070 C CA . SER A 1 74 ? -1.027 -32.516 -7.926 1.00 0.000 173 SER A CA 1
ATOM 1071 C C . SER A 1 74 ? -0.680 -31.359 -6.994 1.00 0.000 173 SER A C 1
ATOM 1072 O O . SER A 1 74 ? -1.487 -30.454 -6.781 1.00 0.000 173 SER A O 1
ATOM 1080 N N . VAL A 1 75 ? 0.528 -31.396 -6.440 1.00 0.000 174 VAL A N 1
ATOM 1081 C CA . VAL A 1 75 ? 0.984 -30.351 -5.531 1.00 0.000 174 VAL A CA 1
ATOM 1082 C C . VAL A 1 75 ? 1.781 -29.285 -6.275 1.00 0.000 174 VAL A C 1
ATOM 1083 O O . VAL A 1 75 ? 2.781 -29.585 -6.928 1.00 0.000 174 VAL A O 1
ATOM 1096 N N . CYS A 1 76 ? 1.332 -28.039 -6.172 1.00 0.000 175 CYS A N 1
ATOM 1097 C CA . CYS A 1 76 ? 2.003 -26.927 -6.835 1.00 0.000 175 CYS A CA 1
ATOM 1098 C C . CYS A 1 76 ? 2.324 -25.815 -5.840 1.00 0.000 175 CYS A C 1
ATOM 1099 O O . CYS A 1 76 ? 1.506 -25.479 -4.983 1.00 0.000 175 CYS A O 1
ATOM 1106 N N . ILE A 1 77 ? 3.520 -25.248 -5.961 1.00 0.000 176 ILE A N 1
ATOM 1107 C CA . ILE A 1 77 ? 3.948 -24.174 -5.075 1.00 0.000 176 ILE A CA 1
ATOM 1108 C C . ILE A 1 77 ? 4.592 -23.036 -5.860 1.00 0.000 176 ILE A C 1
ATOM 1109 O O . ILE A 1 77 ? 5.376 -23.269 -6.780 1.00 0.000 176 ILE A O 1
ATOM 1125 N N . SER A 1 78 ? 4.255 -21.804 -5.491 1.00 0.000 177 SER A N 1
ATOM 1126 C CA . SER A 1 78 ? 4.798 -20.629 -6.162 1.00 0.000 177 SER A CA 1
ATOM 1127 C C . SER A 1 78 ? 4.350 -19.349 -5.464 1.00 0.000 177 SER A C 1
ATOM 1128 O O . SER A 1 78 ? 3.301 -19.314 -4.820 1.00 0.000 177 SER A O 1
ATOM 1136 N N . CYS A 1 79 ? 5.153 -18.298 -5.596 1.00 0.000 178 CYS A N 1
ATOM 1137 C CA . CYS A 1 79 ? 4.841 -17.015 -4.979 1.00 0.000 178 CYS A CA 1
ATOM 1138 C C . CYS A 1 79 ? 4.909 -15.887 -6.005 1.00 0.000 178 CYS A C 1
ATOM 1139 O O . CYS A 1 79 ? 5.328 -16.094 -7.144 1.00 0.000 178 CYS A O 1
ATOM 1146 N N . CYS A 1 80 ? 4.496 -14.694 -5.592 1.00 0.000 179 CYS A N 1
ATOM 1147 C CA . CYS A 1 80 ? 4.509 -13.532 -6.473 1.00 0.000 179 CYS A CA 1
ATOM 1148 C C . CYS A 1 80 ? 4.999 -12.292 -5.731 1.00 0.000 179 CYS A C 1
ATOM 1149 O O . CYS A 1 80 ? 4.824 -12.172 -4.519 1.00 0.000 179 CYS A O 1
ATOM 1156 N N . ASN A 1 81 ? 5.613 -11.372 -6.468 1.00 0.000 180 ASN A N 1
ATOM 1157 C CA . ASN A 1 81 ? 6.128 -10.141 -5.880 1.00 0.000 180 ASN A CA 1
ATOM 1158 C C . ASN A 1 81 ? 5.197 -8.968 -6.171 1.00 0.000 180 ASN A C 1
ATOM 1159 O O . ASN A 1 81 ? 5.350 -7.883 -5.608 1.00 0.000 180 ASN A O 1
ATOM 1170 N N . THR A 1 82 ? 4.229 -9.192 -7.055 1.00 0.000 181 THR A N 1
ATOM 1171 C CA . THR A 1 82 ? 3.273 -8.155 -7.422 1.00 0.000 181 THR A CA 1
ATOM 1172 C C . THR A 1 82 ? 2.061 -8.174 -6.498 1.00 0.000 181 THR A C 1
ATOM 1173 O O . THR A 1 82 ? 1.722 -9.195 -5.899 1.00 0.000 181 THR A O 1
ATOM 1184 N N . PRO A 1 83 ? 1.389 -7.019 -6.379 1.00 0.000 182 PRO A N 1
ATOM 1185 C CA . PRO A 1 83 ? 0.201 -6.878 -5.531 1.00 0.000 182 PRO A CA 1
ATOM 1186 C C . PRO A 1 83 ? -1.001 -7.634 -6.086 1.00 0.000 182 PRO A C 1
ATOM 1187 O O . PRO A 1 83 ? -1.188 -7.718 -7.301 1.00 0.000 182 PRO A O 1
ATOM 1198 N N . LEU A 1 84 ? -1.813 -8.183 -5.190 1.00 0.000 183 LEU A N 1
ATOM 1199 C CA . LEU A 1 84 ? -2.999 -8.932 -5.590 1.00 0.000 183 LEU A CA 1
ATOM 1200 C C . LEU A 1 84 ? -2.659 -9.955 -6.669 1.00 0.000 183 LEU A C 1
ATOM 1201 O O . LEU A 1 84 ? -3.263 -9.966 -7.742 1.00 0.000 183 LEU A O 1
ATOM 1217 N N . CYS A 1 85 ? -1.689 -10.815 -6.378 1.00 0.000 184 CYS A N 1
ATOM 1218 C CA . CYS A 1 85 ? -1.268 -11.843 -7.322 1.00 0.000 184 CYS A CA 1
ATOM 1219 C C . CYS A 1 85 ? -2.345 -12.913 -7.477 1.00 0.000 184 CYS A C 1
ATOM 1220 O O . CYS A 1 85 ? -2.568 -13.429 -8.570 1.00 0.000 184 CYS A O 1
ATOM 1227 N N . ASN A 1 86 ? -3.010 -13.239 -6.373 1.00 0.000 185 ASN A N 1
ATOM 1228 C CA . ASN A 1 86 ? -4.064 -14.247 -6.386 1.00 0.000 185 ASN A CA 1
ATOM 1229 C C . ASN A 1 86 ? -5.417 -13.616 -6.700 1.00 0.000 185 ASN A C 1
ATOM 1230 O O . ASN A 1 86 ? -5.803 -12.618 -6.092 1.00 0.000 185 ASN A O 1
ATOM 1241 N N . MET A 1 1 ? 3.855 -1.750 1.380 1.00 0.000 100 MET A N 2
ATOM 1242 C CA . MET A 1 1 ? 2.607 -1.332 0.752 1.00 0.000 100 MET A CA 2
ATOM 1243 C C . MET A 1 1 ? 2.022 -2.456 -0.098 1.00 0.000 100 MET A C 2
ATOM 1244 O O . MET A 1 1 ? 0.804 -2.606 -0.192 1.00 0.000 100 MET A O 2
ATOM 1258 N N . ILE A 1 2 ? 2.898 -3.243 -0.714 1.00 0.000 101 ILE A N 2
ATOM 1259 C CA . ILE A 1 2 ? 2.468 -4.353 -1.554 1.00 0.000 101 ILE A CA 2
ATOM 1260 C C . ILE A 1 2 ? 1.483 -5.253 -0.815 1.00 0.000 101 ILE A C 2
ATOM 1261 O O . ILE A 1 2 ? 1.821 -5.853 0.205 1.00 0.000 101 ILE A O 2
ATOM 1277 N N . GLN A 1 3 ? 0.264 -5.342 -1.338 1.00 0.000 102 GLN A N 2
ATOM 1278 C CA . GLN A 1 3 ? -0.769 -6.170 -0.727 1.00 0.000 102 GLN A CA 2
ATOM 1279 C C . GLN A 1 3 ? -0.927 -7.487 -1.480 1.00 0.000 102 GLN A C 2
ATOM 1280 O O . GLN A 1 3 ? -0.576 -7.588 -2.656 1.00 0.000 102 GLN A O 2
ATOM 1294 N N . CYS A 1 4 ? -1.457 -8.495 -0.795 1.00 0.000 103 CYS A N 2
ATOM 1295 C CA . CYS A 1 4 ? -1.661 -9.806 -1.398 1.00 0.000 103 CYS A CA 2
ATOM 1296 C C . CYS A 1 4 ? -2.926 -10.464 -0.853 1.00 0.000 103 CYS A C 2
ATOM 1297 O O . CYS A 1 4 ? -3.412 -10.107 0.220 1.00 0.000 103 CYS A O 2
ATOM 1304 N N . TYR A 1 5 ? -3.454 -11.427 -1.601 1.00 0.000 104 TYR A N 2
ATOM 1305 C CA . TYR A 1 5 ? -4.663 -12.134 -1.195 1.00 0.000 104 TYR A CA 2
ATOM 1306 C C . TYR A 1 5 ? -4.322 -13.349 -0.338 1.00 0.000 104 TYR A C 2
ATOM 1307 O O . TYR A 1 5 ? -3.630 -14.263 -0.786 1.00 0.000 104 TYR A O 2
ATOM 1325 N N . GLN A 1 6 ? -4.814 -13.351 0.896 1.00 0.000 105 GLN A N 2
ATOM 1326 C CA . GLN A 1 6 ? -4.562 -14.453 1.817 1.00 0.000 105 GLN A CA 2
ATOM 1327 C C . GLN A 1 6 ? -5.858 -15.176 2.170 1.00 0.000 105 GLN A C 2
ATOM 1328 O O . GLN A 1 6 ? -6.767 -14.590 2.759 1.00 0.000 105 GLN A O 2
ATOM 1342 N N . CYS A 1 7 ? -5.936 -16.451 1.806 1.00 0.000 106 CYS A N 2
ATOM 1343 C CA . CYS A 1 7 ? -7.121 -17.254 2.083 1.00 0.000 106 CYS A CA 2
ATOM 1344 C C . CYS A 1 7 ? -6.733 -18.675 2.482 1.00 0.000 106 CYS A C 2
ATOM 1345 O O . CYS A 1 7 ? -6.689 -19.575 1.645 1.00 0.000 106 CYS A O 2
ATOM 1352 N N . GLU A 1 8 ? -6.454 -18.867 3.768 1.00 0.000 107 GLU A N 2
ATOM 1353 C CA . GLU A 1 8 ? -6.070 -20.178 4.278 1.00 0.000 107 GLU A CA 2
ATOM 1354 C C . GLU A 1 8 ? -7.300 -21.043 4.536 1.00 0.000 107 GLU A C 2
ATOM 1355 O O . GLU A 1 8 ? -7.451 -21.619 5.613 1.00 0.000 107 GLU A O 2
ATOM 1367 N N . GLU A 1 9 ? -8.177 -21.129 3.540 1.00 0.000 108 GLU A N 2
ATOM 1368 C CA . GLU A 1 9 ? -9.394 -21.922 3.661 1.00 0.000 108 GLU A CA 2
ATOM 1369 C C . GLU A 1 9 ? -9.839 -22.446 2.298 1.00 0.000 108 GLU A C 2
ATOM 1370 O O . GLU A 1 9 ? -10.732 -21.882 1.665 1.00 0.000 108 GLU A O 2
ATOM 1382 N N . PHE A 1 10 ? -9.209 -23.528 1.853 1.00 0.000 109 PHE A N 2
ATOM 1383 C CA . PHE A 1 10 ? -9.538 -24.128 0.565 1.00 0.000 109 PHE A CA 2
ATOM 1384 C C . PHE A 1 10 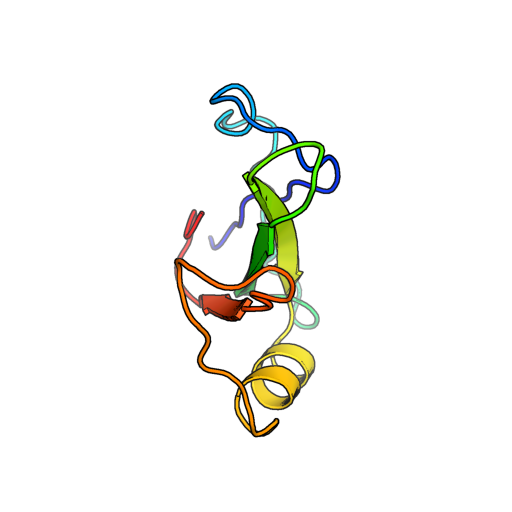? -10.935 -24.741 0.591 1.00 0.000 109 PHE A C 2
ATOM 1385 O O . PHE A 1 10 ? -11.314 -25.405 1.555 1.00 0.000 109 PHE A O 2
ATOM 1402 N N . GLN A 1 11 ? -11.695 -24.510 -0.475 1.00 0.000 110 GLN A N 2
ATOM 1403 C CA . GLN A 1 11 ? -13.051 -25.038 -0.574 1.00 0.000 110 GLN A CA 2
ATOM 1404 C C . GLN A 1 11 ? -13.699 -24.631 -1.893 1.00 0.000 110 GLN A C 2
ATOM 1405 O O . GLN A 1 11 ? -13.360 -23.597 -2.470 1.00 0.000 110 GLN A O 2
ATOM 1419 N N . LEU A 1 12 ? -14.633 -25.449 -2.365 1.00 0.000 111 LEU A N 2
ATOM 1420 C CA . LEU A 1 12 ? -15.329 -25.175 -3.617 1.00 0.000 111 LEU A CA 2
ATOM 1421 C C . LEU A 1 12 ? -16.263 -23.978 -3.470 1.00 0.000 111 LEU A C 2
ATOM 1422 O O . LEU A 1 12 ? -17.113 -23.948 -2.581 1.00 0.000 111 LEU A O 2
ATOM 1438 N N . ASN A 1 13 ? -16.099 -22.994 -4.348 1.00 0.000 112 ASN A N 2
ATOM 1439 C CA . ASN A 1 13 ? -16.929 -21.795 -4.317 1.00 0.000 112 ASN A CA 2
ATOM 1440 C C . ASN A 1 13 ? -16.690 -21.002 -3.036 1.00 0.000 112 ASN A C 2
ATOM 1441 O O . ASN A 1 13 ? -17.436 -21.130 -2.066 1.00 0.000 112 ASN A O 2
ATOM 1452 N N . ASN A 1 14 ? -15.645 -20.181 -3.040 1.00 0.000 113 ASN A N 2
ATOM 1453 C CA . ASN A 1 14 ? -15.308 -19.366 -1.879 1.00 0.000 113 ASN A CA 2
ATOM 1454 C C . ASN A 1 14 ? -15.060 -17.917 -2.285 1.00 0.000 113 ASN A C 2
ATOM 1455 O O . ASN A 1 14 ? -15.000 -17.595 -3.471 1.00 0.000 113 ASN A O 2
ATOM 1466 N N . ASP A 1 15 ? -14.918 -17.046 -1.291 1.00 0.000 114 ASP A N 2
ATOM 1467 C CA . ASP A 1 15 ? -14.675 -15.631 -1.544 1.00 0.000 114 ASP A CA 2
ATOM 1468 C C . ASP A 1 15 ? -13.193 -15.300 -1.402 1.00 0.000 114 ASP A C 2
ATOM 1469 O O . ASP A 1 15 ? -12.829 -14.206 -0.969 1.00 0.000 114 ASP A O 2
ATOM 1478 N N . CYS A 1 16 ? -12.341 -16.252 -1.768 1.00 0.000 115 CYS A N 2
ATOM 1479 C CA . CYS A 1 16 ? -10.898 -16.063 -1.680 1.00 0.000 115 CYS A CA 2
ATOM 1480 C C . CYS A 1 16 ? -10.418 -15.050 -2.716 1.00 0.000 115 CYS A C 2
ATOM 1481 O O . CYS A 1 16 ? -9.386 -14.404 -2.535 1.00 0.000 115 CYS A O 2
ATOM 1488 N N . SER A 1 17 ? -11.175 -14.918 -3.801 1.00 0.000 116 SER A N 2
ATOM 1489 C CA . SER A 1 17 ? -10.825 -13.987 -4.867 1.00 0.000 116 SER A CA 2
ATOM 1490 C C . SER A 1 17 ? -11.513 -12.641 -4.660 1.00 0.000 116 SER A C 2
ATOM 1491 O O . SER A 1 17 ? -11.875 -11.962 -5.621 1.00 0.000 116 SER A O 2
ATOM 1499 N N . SER A 1 18 ? -11.690 -12.262 -3.399 1.00 0.000 117 SER A N 2
ATOM 1500 C CA . SER A 1 18 ? -12.337 -10.999 -3.064 1.00 0.000 117 SER A CA 2
ATOM 1501 C C . SER A 1 18 ? -11.311 -9.966 -2.609 1.00 0.000 117 SER A C 2
ATOM 1502 O O . SER A 1 18 ? -10.284 -10.293 -2.015 1.00 0.000 117 SER A O 2
ATOM 1510 N N . PRO A 1 19 ? -11.594 -8.686 -2.895 1.00 0.000 118 PRO A N 2
ATOM 1511 C CA . PRO A 1 19 ? -10.709 -7.578 -2.524 1.00 0.000 118 PRO A CA 2
ATOM 1512 C C . PRO A 1 19 ? -10.679 -7.338 -1.019 1.00 0.000 118 PRO A C 2
ATOM 1513 O O . PRO A 1 19 ? -9.893 -6.530 -0.526 1.00 0.000 118 PRO A O 2
ATOM 1524 N N . GLU A 1 20 ? -11.541 -8.045 -0.294 1.00 0.000 119 GLU A N 2
ATOM 1525 C CA . GLU A 1 20 ? -11.612 -7.907 1.156 1.00 0.000 119 GLU A CA 2
ATOM 1526 C C . GLU A 1 20 ? -10.504 -8.709 1.833 1.00 0.000 119 GLU A C 2
ATOM 1527 O O . GLU A 1 20 ? -10.148 -8.449 2.983 1.00 0.000 119 GLU A O 2
ATOM 1539 N N . PHE A 1 21 ? -9.964 -9.686 1.113 1.00 0.000 120 PHE A N 2
ATOM 1540 C CA . PHE A 1 21 ? -8.898 -10.528 1.644 1.00 0.000 120 PHE A CA 2
ATOM 1541 C C . PHE A 1 21 ? -7.528 -9.924 1.347 1.00 0.000 120 PHE A C 2
ATOM 1542 O O . PHE A 1 21 ? -6.500 -10.580 1.512 1.00 0.000 120 PHE A O 2
ATOM 1559 N N . ILE A 1 22 ? -7.525 -8.670 0.906 1.00 0.000 121 ILE A N 2
ATOM 1560 C CA . ILE A 1 22 ? -6.283 -7.977 0.586 1.00 0.000 121 ILE A CA 2
ATOM 1561 C C . ILE A 1 22 ? -5.529 -7.586 1.853 1.00 0.000 121 ILE A C 2
ATOM 1562 O O . ILE A 1 22 ? -5.955 -6.698 2.592 1.00 0.000 121 ILE A O 2
ATOM 1578 N N . VAL A 1 23 ? -4.406 -8.254 2.096 1.00 0.000 122 VAL A N 2
ATOM 1579 C CA . VAL A 1 23 ? -3.591 -7.974 3.272 1.00 0.000 122 VAL A CA 2
ATOM 1580 C C . VAL A 1 23 ? -2.257 -7.347 2.880 1.00 0.000 122 VAL A C 2
ATOM 1581 O O . VAL A 1 23 ? -1.783 -7.523 1.759 1.00 0.000 122 VAL A O 2
ATOM 1594 N N . ASN A 1 24 ? -1.657 -6.614 3.813 1.00 0.000 123 ASN A N 2
ATOM 1595 C CA . ASN A 1 24 ? -0.378 -5.960 3.564 1.00 0.000 123 ASN A CA 2
ATOM 1596 C C . ASN A 1 24 ? 0.775 -6.790 4.121 1.00 0.000 123 ASN A C 2
ATOM 1597 O O . ASN A 1 24 ? 0.987 -6.843 5.333 1.00 0.000 123 ASN A O 2
ATOM 1608 N N . CYS A 1 25 ? 1.516 -7.437 3.229 1.00 0.000 124 CYS A N 2
ATOM 1609 C CA . CYS A 1 25 ? 2.648 -8.265 3.629 1.00 0.000 124 CYS A CA 2
ATOM 1610 C C . CYS A 1 25 ? 3.776 -7.407 4.194 1.00 0.000 124 CYS A C 2
ATOM 1611 O O . CYS A 1 25 ? 4.543 -7.853 5.048 1.00 0.000 124 CYS A O 2
ATOM 1618 N N . THR A 1 26 ? 3.872 -6.172 3.711 1.00 0.000 125 THR A N 2
ATOM 1619 C CA . THR A 1 26 ? 4.906 -5.252 4.166 1.00 0.000 125 THR A CA 2
ATOM 1620 C C . THR A 1 26 ? 4.955 -5.188 5.688 1.00 0.000 125 THR A C 2
ATOM 1621 O O . THR A 1 26 ? 6.016 -4.982 6.278 1.00 0.000 125 THR A O 2
ATOM 1632 N N . VAL A 1 27 ? 3.800 -5.368 6.321 1.00 0.000 126 VAL A N 2
ATOM 1633 C CA . VAL A 1 27 ? 3.711 -5.333 7.776 1.00 0.000 126 VAL A CA 2
ATOM 1634 C C . VAL A 1 27 ? 4.765 -6.232 8.412 1.00 0.000 126 VAL A C 2
ATOM 1635 O O . VAL A 1 27 ? 5.273 -5.940 9.494 1.00 0.000 126 VAL A O 2
ATOM 1648 N N . ASN A 1 28 ? 5.090 -7.327 7.732 1.00 0.000 127 ASN A N 2
ATOM 1649 C CA . ASN A 1 28 ? 6.085 -8.269 8.231 1.00 0.000 127 ASN A CA 2
ATOM 1650 C C . ASN A 1 28 ? 7.174 -8.512 7.192 1.00 0.000 127 ASN A C 2
ATOM 1651 O O . ASN A 1 28 ? 7.166 -7.913 6.116 1.00 0.000 127 ASN A O 2
ATOM 1662 N N . VAL A 1 29 ? 8.112 -9.395 7.520 1.00 0.000 128 VAL A N 2
ATOM 1663 C CA . VAL A 1 29 ? 9.208 -9.719 6.614 1.00 0.000 128 VAL A CA 2
ATOM 1664 C C . VAL A 1 29 ? 8.693 -10.006 5.209 1.00 0.000 128 VAL A C 2
ATOM 1665 O O . VAL A 1 29 ? 9.361 -9.707 4.220 1.00 0.000 128 VAL A O 2
ATOM 1678 N N . GLN A 1 30 ? 7.501 -10.588 5.129 1.00 0.000 129 GLN A N 2
ATOM 1679 C CA . GLN A 1 30 ? 6.896 -10.916 3.843 1.00 0.000 129 GLN A CA 2
ATOM 1680 C C . GLN A 1 30 ? 6.705 -9.662 2.996 1.00 0.000 129 GLN A C 2
ATOM 1681 O O . GLN A 1 30 ? 6.508 -8.568 3.524 1.00 0.000 129 GLN A O 2
ATOM 1695 N N . ASP A 1 31 ? 6.764 -9.830 1.679 1.00 0.000 130 ASP A N 2
ATOM 1696 C CA . ASP A 1 31 ? 6.597 -8.711 0.758 1.00 0.000 130 ASP A CA 2
ATOM 1697 C C . ASP A 1 31 ? 6.140 -9.200 -0.613 1.00 0.000 130 ASP A C 2
ATOM 1698 O O . ASP A 1 31 ? 6.338 -8.523 -1.621 1.00 0.000 130 ASP A O 2
ATOM 1707 N N . MET A 1 32 ? 5.530 -10.380 -0.641 1.00 0.000 131 MET A N 2
ATOM 1708 C CA . MET A 1 32 ? 5.044 -10.960 -1.888 1.00 0.000 131 MET A CA 2
ATOM 1709 C C . MET A 1 32 ? 3.849 -11.872 -1.635 1.00 0.000 131 MET A C 2
ATOM 1710 O O . MET A 1 32 ? 3.450 -12.086 -0.490 1.00 0.000 131 MET A O 2
ATOM 1724 N N . CYS A 1 33 ? 3.281 -12.408 -2.710 1.00 0.000 132 CYS A N 2
ATOM 1725 C CA . CYS A 1 33 ? 2.131 -13.298 -2.605 1.00 0.000 132 CYS A CA 2
ATOM 1726 C C . CYS A 1 33 ? 2.505 -14.721 -3.010 1.00 0.000 132 CYS A C 2
ATOM 1727 O O . CYS A 1 33 ? 3.435 -14.930 -3.788 1.00 0.000 132 CYS A O 2
ATOM 1734 N N . GLN A 1 34 ? 1.772 -15.694 -2.477 1.00 0.000 133 GLN A N 2
ATOM 1735 C CA . GLN A 1 34 ? 2.027 -17.096 -2.783 1.00 0.000 133 GLN A CA 2
ATOM 1736 C C . GLN A 1 34 ? 0.722 -17.880 -2.872 1.00 0.000 133 GLN A C 2
ATOM 1737 O O . GLN A 1 34 ? -0.258 -17.553 -2.203 1.00 0.000 133 GLN A O 2
ATOM 1751 N N . LYS A 1 35 ? 0.716 -18.917 -3.702 1.00 0.000 134 LYS A N 2
ATOM 1752 C CA . LYS A 1 35 ? -0.468 -19.750 -3.879 1.00 0.000 134 LYS A CA 2
ATOM 1753 C C . LYS A 1 35 ? -0.081 -21.211 -4.078 1.00 0.000 134 LYS A C 2
ATOM 1754 O O . LYS A 1 35 ? 0.943 -21.513 -4.690 1.00 0.000 134 LYS A O 2
ATOM 1773 N N . GLU A 1 36 ? -0.907 -22.114 -3.558 1.00 0.000 135 GLU A N 2
ATOM 1774 C CA . GLU A 1 36 ? -0.649 -23.544 -3.680 1.00 0.000 135 GLU A CA 2
ATOM 1775 C C . GLU A 1 36 ? -1.903 -24.286 -4.133 1.00 0.000 135 GLU A C 2
ATOM 1776 O O . GLU A 1 36 ? -2.958 -24.187 -3.505 1.00 0.000 135 GLU A O 2
ATOM 1788 N N . VAL A 1 37 ? -1.781 -25.029 -5.228 1.00 0.000 136 VAL A N 2
ATOM 1789 C CA . VAL A 1 37 ? -2.904 -25.788 -5.767 1.00 0.000 136 VAL A CA 2
ATOM 1790 C C . VAL A 1 37 ? -2.784 -27.267 -5.418 1.00 0.000 136 VAL A C 2
ATOM 1791 O O . VAL A 1 37 ? -1.686 -27.822 -5.391 1.00 0.000 136 VAL A O 2
ATOM 1804 N N . MET A 1 38 ? -3.922 -27.901 -5.151 1.00 0.000 137 MET A N 2
ATOM 1805 C CA . MET A 1 38 ? -3.945 -29.317 -4.805 1.00 0.000 137 MET A CA 2
ATOM 1806 C C . MET A 1 38 ? -5.253 -29.964 -5.249 1.00 0.000 137 MET A C 2
ATOM 1807 O O . MET A 1 38 ? -6.165 -29.283 -5.716 1.00 0.000 137 MET A O 2
ATOM 1821 N N . GLU A 1 39 ? -5.337 -31.282 -5.099 1.00 0.000 138 GLU A N 2
ATOM 1822 C CA . GLU A 1 39 ? -6.534 -32.020 -5.486 1.00 0.000 138 GLU A CA 2
ATOM 1823 C C . GLU A 1 39 ? -6.936 -33.013 -4.400 1.00 0.000 138 GLU A C 2
ATOM 1824 O O . GLU A 1 39 ? -6.084 -33.666 -3.797 1.00 0.000 138 GLU A O 2
ATOM 1836 N N . GLN A 1 40 ? -8.238 -33.121 -4.157 1.00 0.000 139 GLN A N 2
ATOM 1837 C CA . GLN A 1 40 ? -8.752 -34.033 -3.142 1.00 0.000 139 GLN A CA 2
ATOM 1838 C C . GLN A 1 40 ? -10.146 -34.529 -3.512 1.00 0.000 139 GLN A C 2
ATOM 1839 O O . GLN A 1 40 ? -10.726 -34.095 -4.508 1.00 0.000 139 GLN A O 2
ATOM 1853 N N . SER A 1 41 ? -10.679 -35.440 -2.705 1.00 0.000 140 SER A N 2
ATOM 1854 C CA . SER A 1 41 ? -12.003 -35.998 -2.950 1.00 0.000 140 SER A CA 2
ATOM 1855 C C . SER A 1 41 ? -13.028 -34.890 -3.169 1.00 0.000 140 SER A C 2
ATOM 1856 O O . SER A 1 41 ? -13.949 -35.031 -3.973 1.00 0.000 140 SER A O 2
ATOM 1864 N N . ALA A 1 42 ? -12.860 -33.786 -2.448 1.00 0.000 141 ALA A N 2
ATOM 1865 C CA . ALA A 1 42 ? -13.768 -32.652 -2.564 1.00 0.000 141 ALA A CA 2
ATOM 1866 C C . ALA A 1 42 ? -13.615 -31.963 -3.916 1.00 0.000 141 ALA A C 2
ATOM 1867 O O . ALA A 1 42 ? -14.597 -31.527 -4.516 1.00 0.000 141 ALA A O 2
ATOM 1874 N N . GLY A 1 43 ? -12.376 -31.867 -4.390 1.00 0.000 142 GLY A N 2
ATOM 1875 C CA . GLY A 1 43 ? -12.118 -31.229 -5.667 1.00 0.000 142 GLY A CA 2
ATOM 1876 C C . GLY A 1 43 ? -10.769 -30.540 -5.709 1.00 0.000 142 GLY A C 2
ATOM 1877 O O . GLY A 1 43 ? -9.803 -31.015 -5.110 1.00 0.000 142 GLY A O 2
ATOM 1881 N N . ILE A 1 44 ? -10.700 -29.419 -6.419 1.00 0.000 143 ILE A N 2
ATOM 1882 C CA . ILE A 1 44 ? -9.458 -28.664 -6.536 1.00 0.000 143 ILE A CA 2
ATOM 1883 C C . ILE A 1 44 ? -9.324 -27.648 -5.408 1.00 0.000 143 ILE A C 2
ATOM 1884 O O . ILE A 1 44 ? -9.956 -26.592 -5.432 1.00 0.000 143 ILE A O 2
ATOM 1900 N N . MET A 1 45 ? -8.495 -27.973 -4.421 1.00 0.000 144 MET A N 2
ATOM 1901 C CA . MET A 1 45 ? -8.275 -27.086 -3.285 1.00 0.000 144 MET A CA 2
ATOM 1902 C C . MET A 1 45 ? -7.104 -26.144 -3.548 1.00 0.000 144 MET A C 2
ATOM 1903 O O . MET A 1 45 ? -6.122 -26.524 -4.186 1.00 0.000 144 MET A O 2
ATOM 1917 N N . TYR A 1 46 ? -7.216 -24.916 -3.055 1.00 0.000 145 TYR A N 2
ATOM 1918 C CA . TYR A 1 46 ? -6.168 -23.920 -3.240 1.00 0.000 145 TYR A CA 2
ATOM 1919 C C . TYR A 1 46 ? -6.122 -22.952 -2.062 1.00 0.000 145 TYR A C 2
ATOM 1920 O O . TYR A 1 46 ? -7.121 -22.314 -1.730 1.00 0.000 145 TYR A O 2
ATOM 1938 N N . ARG A 1 47 ? -4.955 -22.847 -1.435 1.00 0.000 146 ARG A N 2
ATOM 1939 C CA . ARG A 1 47 ? -4.778 -21.957 -0.294 1.00 0.000 146 ARG A CA 2
ATOM 1940 C C . ARG A 1 47 ? -3.826 -20.815 -0.637 1.00 0.000 146 ARG A C 2
ATOM 1941 O O . ARG A 1 47 ? -2.731 -21.039 -1.153 1.00 0.000 146 ARG A O 2
ATOM 1962 N N . LYS A 1 48 ? -4.252 -19.590 -0.348 1.00 0.000 147 LYS A N 2
ATOM 1963 C CA . LYS A 1 48 ? -3.439 -18.412 -0.625 1.00 0.000 147 LYS A CA 2
ATOM 1964 C C . LYS A 1 48 ? -2.999 -17.738 0.671 1.00 0.000 147 LYS A C 2
ATOM 1965 O O . LYS A 1 48 ? -3.622 -17.917 1.717 1.00 0.000 147 LYS A O 2
ATOM 1984 N N . SER A 1 49 ? -1.923 -16.961 0.593 1.00 0.000 148 SER A N 2
ATOM 1985 C CA . SER A 1 49 ? -1.399 -16.262 1.760 1.00 0.000 148 SER A CA 2
ATOM 1986 C C . SER A 1 49 ? -0.141 -15.476 1.403 1.00 0.000 148 SER A C 2
ATOM 1987 O O . SER A 1 49 ? 0.470 -15.701 0.358 1.00 0.000 148 SER A O 2
ATOM 1995 N N . CYS A 1 50 ? 0.241 -14.552 2.279 1.00 0.000 149 CYS A N 2
ATOM 1996 C CA . CYS A 1 50 ? 1.425 -13.731 2.058 1.00 0.000 149 CYS A CA 2
ATOM 1997 C C . CYS A 1 50 ? 2.695 -14.571 2.154 1.00 0.000 149 CYS A C 2
ATOM 1998 O O . CYS A 1 50 ? 2.715 -15.613 2.810 1.00 0.000 149 CYS A O 2
ATOM 2005 N N . ALA A 1 51 ? 3.754 -14.110 1.497 1.00 0.000 150 ALA A N 2
ATOM 2006 C CA . ALA A 1 51 ? 5.029 -14.817 1.510 1.00 0.000 150 ALA A CA 2
ATOM 2007 C C . ALA A 1 51 ? 6.199 -13.840 1.542 1.00 0.000 150 ALA A C 2
ATOM 2008 O O . ALA A 1 51 ? 6.021 -12.638 1.344 1.00 0.000 150 ALA A O 2
ATOM 2015 N N . SER A 1 52 ? 7.394 -14.363 1.793 1.00 0.000 151 SER A N 2
ATOM 2016 C CA . SER A 1 52 ? 8.593 -13.535 1.856 1.00 0.000 151 SER A CA 2
ATOM 2017 C C . SER A 1 52 ? 9.586 -13.933 0.767 1.00 0.000 151 SER A C 2
ATOM 2018 O O . SER A 1 52 ? 9.389 -14.925 0.065 1.00 0.000 151 SER A O 2
ATOM 2026 N N . SER A 1 53 ? 10.653 -13.152 0.634 1.00 0.000 152 SER A N 2
ATOM 2027 C CA . SER A 1 53 ? 11.675 -13.419 -0.371 1.00 0.000 152 SER A CA 2
ATOM 2028 C C . SER A 1 53 ? 12.305 -14.792 -0.153 1.00 0.000 152 SER A C 2
ATOM 2029 O O . SER A 1 53 ? 12.572 -15.523 -1.106 1.00 0.000 152 SER A O 2
ATOM 2037 N N . ALA A 1 54 ? 12.541 -15.134 1.110 1.00 0.000 153 ALA A N 2
ATOM 2038 C CA . ALA A 1 54 ? 13.137 -16.418 1.454 1.00 0.000 153 ALA A CA 2
ATOM 2039 C C . ALA A 1 54 ? 12.239 -17.573 1.026 1.00 0.000 153 ALA A C 2
ATOM 2040 O O . ALA A 1 54 ? 12.702 -18.543 0.427 1.00 0.000 153 ALA A O 2
ATOM 2047 N N . ALA A 1 55 ? 10.952 -17.463 1.337 1.00 0.000 154 ALA A N 2
ATOM 2048 C CA . ALA A 1 55 ? 9.988 -18.498 0.983 1.00 0.000 154 ALA A CA 2
ATOM 2049 C C . ALA A 1 55 ? 9.969 -18.738 -0.522 1.00 0.000 154 ALA A C 2
ATOM 2050 O O . ALA A 1 55 ? 10.160 -19.863 -0.985 1.00 0.000 154 ALA A O 2
ATOM 2057 N N . CYS A 1 56 ? 9.737 -17.674 -1.284 1.00 0.000 155 CYS A N 2
ATOM 2058 C CA . CYS A 1 56 ? 9.692 -17.768 -2.738 1.00 0.000 155 CYS A CA 2
ATOM 2059 C C . CYS A 1 56 ? 10.935 -18.470 -3.277 1.00 0.000 155 CYS A C 2
ATOM 2060 O O . CYS A 1 56 ? 10.870 -19.199 -4.267 1.00 0.000 155 CYS A O 2
ATOM 2067 N N . LEU A 1 57 ? 12.067 -18.244 -2.618 1.00 0.000 156 LEU A N 2
ATOM 2068 C CA . LEU A 1 57 ? 13.326 -18.854 -3.030 1.00 0.000 156 LEU A CA 2
ATOM 2069 C C . LEU A 1 57 ? 13.284 -20.367 -2.846 1.00 0.000 156 LEU A C 2
ATOM 2070 O O . LEU A 1 57 ? 13.873 -21.114 -3.628 1.00 0.000 156 LEU A O 2
ATOM 2086 N N . ILE A 1 58 ? 12.583 -20.813 -1.809 1.00 0.000 157 ILE A N 2
ATOM 2087 C CA . ILE A 1 58 ? 12.461 -22.237 -1.525 1.00 0.000 157 ILE A CA 2
ATOM 2088 C C . ILE A 1 58 ? 11.762 -22.968 -2.666 1.00 0.000 157 ILE A C 2
ATOM 2089 O O . ILE A 1 58 ? 12.278 -23.951 -3.195 1.00 0.000 157 ILE A O 2
ATOM 2105 N N . ALA A 1 59 ? 10.585 -22.478 -3.041 1.00 0.000 158 ALA A N 2
ATOM 2106 C CA . ALA A 1 59 ? 9.816 -23.082 -4.122 1.00 0.000 158 ALA A CA 2
ATOM 2107 C C . ALA A 1 59 ? 10.631 -23.140 -5.410 1.00 0.000 158 ALA A C 2
ATOM 2108 O O . ALA A 1 59 ? 10.728 -24.188 -6.048 1.00 0.000 158 ALA A O 2
ATOM 2115 N N . SER A 1 60 ? 11.215 -22.007 -5.787 1.00 0.000 159 SER A N 2
ATOM 2116 C CA . SER A 1 60 ? 12.019 -21.928 -7.001 1.00 0.000 159 SER A CA 2
ATOM 2117 C C . SER A 1 60 ? 13.090 -23.015 -7.015 1.00 0.000 159 SER A C 2
ATOM 2118 O O . SER A 1 60 ? 12.973 -24.007 -7.734 1.00 0.000 159 SER A O 2
ATOM 2126 N N . ALA A 1 61 ? 14.133 -22.819 -6.215 1.00 0.000 160 ALA A N 2
ATOM 2127 C CA . ALA A 1 61 ? 15.224 -23.782 -6.134 1.00 0.000 160 ALA A CA 2
ATOM 2128 C C . ALA A 1 61 ? 14.695 -25.193 -5.899 1.00 0.000 160 ALA A C 2
ATOM 2129 O O . ALA A 1 61 ? 15.301 -26.173 -6.329 1.00 0.000 160 ALA A O 2
ATOM 2136 N N . GLY A 1 62 ? 13.560 -25.288 -5.214 1.00 0.000 161 GLY A N 2
ATOM 2137 C CA . GLY A 1 62 ? 12.969 -26.583 -4.933 1.00 0.000 161 GLY A CA 2
ATOM 2138 C C . GLY A 1 62 ? 12.380 -27.232 -6.170 1.00 0.000 161 GLY A C 2
ATOM 2139 O O . GLY A 1 62 ? 11.167 -27.197 -6.380 1.00 0.000 161 GLY A O 2
ATOM 2143 N N . TYR A 1 63 ? 13.239 -27.823 -6.992 1.00 0.000 162 TYR A N 2
ATOM 2144 C CA . TYR A 1 63 ? 12.798 -28.479 -8.217 1.00 0.000 162 TYR A CA 2
ATOM 2145 C C . TYR A 1 63 ? 12.243 -29.869 -7.922 1.00 0.000 162 TYR A C 2
ATOM 2146 O O . TYR A 1 63 ? 11.321 -30.335 -8.590 1.00 0.000 162 TYR A O 2
ATOM 2164 N N . GLN A 1 64 ? 12.812 -30.524 -6.916 1.00 0.000 163 GLN A N 2
ATOM 2165 C CA . GLN A 1 64 ? 12.375 -31.861 -6.531 1.00 0.000 163 GLN A CA 2
ATOM 2166 C C . GLN A 1 64 ? 10.863 -31.906 -6.343 1.00 0.000 163 GLN A C 2
ATOM 2167 O O . GLN A 1 64 ? 10.222 -32.920 -6.621 1.00 0.000 163 GLN A O 2
ATOM 2181 N N . SER A 1 65 ? 10.297 -30.801 -5.868 1.00 0.000 164 SER A N 2
ATOM 2182 C CA . SER A 1 65 ? 8.860 -30.716 -5.638 1.00 0.000 164 SER A CA 2
ATOM 2183 C C . SER A 1 65 ? 8.110 -30.517 -6.952 1.00 0.000 164 SER A C 2
ATOM 2184 O O . SER A 1 65 ? 7.497 -29.474 -7.179 1.00 0.000 164 SER A O 2
ATOM 2192 N N . PHE A 1 66 ? 8.165 -31.526 -7.815 1.00 0.000 165 PHE A N 2
ATOM 2193 C CA . PHE A 1 66 ? 7.492 -31.463 -9.108 1.00 0.000 165 PHE A CA 2
ATOM 2194 C C . PHE A 1 66 ? 5.997 -31.724 -8.956 1.00 0.000 165 PHE A C 2
ATOM 2195 O O . PHE A 1 66 ? 5.524 -32.089 -7.879 1.00 0.000 165 PHE A O 2
ATOM 2212 N N . CYS A 1 67 ? 5.256 -31.534 -10.043 1.00 0.000 166 CYS A N 2
ATOM 2213 C CA . CYS A 1 67 ? 3.814 -31.747 -10.033 1.00 0.000 166 CYS A CA 2
ATOM 2214 C C . CYS A 1 67 ? 3.228 -31.571 -11.431 1.00 0.000 166 CYS A C 2
ATOM 2215 O O . CYS A 1 67 ? 3.962 -31.448 -12.411 1.00 0.000 166 CYS A O 2
ATOM 2222 N N . SER A 1 68 ? 1.901 -31.560 -11.513 1.00 0.000 167 SER A N 2
ATOM 2223 C CA . SER A 1 68 ? 1.216 -31.403 -12.791 1.00 0.000 167 SER A CA 2
ATOM 2224 C C . SER A 1 68 ? -0.083 -30.622 -12.618 1.00 0.000 167 SER A C 2
ATOM 2225 O O . SER A 1 68 ? -0.627 -30.508 -11.520 1.00 0.000 167 SER A O 2
ATOM 2233 N N . PRO A 1 69 ? -0.592 -30.069 -13.729 1.00 0.000 168 PRO A N 2
ATOM 2234 C CA . PRO A 1 69 ? -1.834 -29.290 -13.728 1.00 0.000 168 PRO A CA 2
ATOM 2235 C C . PRO A 1 69 ? -3.063 -30.157 -13.478 1.00 0.000 168 PRO A C 2
ATOM 2236 O O . PRO A 1 69 ? -4.013 -29.730 -12.823 1.00 0.000 168 PRO A O 2
ATOM 2247 N N . GLY A 1 70 ? -3.037 -31.378 -14.003 1.00 0.000 169 GLY A N 2
ATOM 2248 C CA . GLY A 1 70 ? -4.155 -32.286 -13.825 1.00 0.000 169 GLY A CA 2
ATOM 2249 C C . GLY A 1 70 ? -3.711 -33.686 -13.450 1.00 0.000 169 GLY A C 2
ATOM 2250 O O . GLY A 1 70 ? -3.822 -34.616 -14.250 1.00 0.000 169 GLY A O 2
ATOM 2254 N N . LYS A 1 71 ? -3.204 -33.838 -12.231 1.00 0.000 170 LYS A N 2
ATOM 2255 C CA . LYS A 1 71 ? -2.740 -35.135 -11.752 1.00 0.000 170 LYS A CA 2
ATOM 2256 C C . LYS A 1 71 ? -3.076 -35.320 -10.275 1.00 0.000 170 LYS A C 2
ATOM 2257 O O . LYS A 1 71 ? -3.031 -34.369 -9.494 1.00 0.000 170 LYS A O 2
ATOM 2276 N N . LEU A 1 72 ? -3.410 -36.549 -9.899 1.00 0.000 171 LEU A N 2
ATOM 2277 C CA . LEU A 1 72 ? -3.751 -36.860 -8.515 1.00 0.000 171 LEU A CA 2
ATOM 2278 C C . LEU A 1 72 ? -2.686 -36.330 -7.559 1.00 0.000 171 LEU A C 2
ATOM 2279 O O . LEU A 1 72 ? -1.495 -36.576 -7.744 1.00 0.000 171 LEU A O 2
ATOM 2295 N N . ASN A 1 73 ? -3.124 -35.603 -6.537 1.00 0.000 172 ASN A N 2
ATOM 2296 C CA . ASN A 1 73 ? -2.209 -35.040 -5.551 1.00 0.000 172 ASN A CA 2
ATOM 2297 C C . ASN A 1 73 ? -1.265 -34.031 -6.199 1.00 0.000 172 ASN A C 2
ATOM 2298 O O . ASN A 1 73 ? -0.089 -33.949 -5.845 1.00 0.000 172 ASN A O 2
ATOM 2309 N N . SER A 1 74 ? -1.790 -33.264 -7.149 1.00 0.000 173 SER A N 2
ATOM 2310 C CA . SER A 1 74 ? -0.995 -32.262 -7.849 1.00 0.000 173 SER A CA 2
ATOM 2311 C C . SER A 1 74 ? -0.688 -31.078 -6.938 1.00 0.000 173 SER A C 2
ATOM 2312 O O . SER A 1 74 ? -1.346 -30.040 -7.007 1.00 0.000 173 SER A O 2
ATOM 2320 N N . VAL A 1 75 ? 0.316 -31.242 -6.082 1.00 0.000 174 VAL A N 2
ATOM 2321 C CA . VAL A 1 75 ? 0.711 -30.187 -5.157 1.00 0.000 174 VAL A CA 2
ATOM 2322 C C . VAL A 1 75 ? 1.764 -29.276 -5.778 1.00 0.000 174 VAL A C 2
ATOM 2323 O O . VAL A 1 75 ? 2.915 -29.674 -5.960 1.00 0.000 174 VAL A O 2
ATOM 2336 N N . CYS A 1 76 ? 1.362 -28.052 -6.103 1.00 0.000 175 CYS A N 2
ATOM 2337 C CA . CYS A 1 76 ? 2.270 -27.083 -6.705 1.00 0.000 175 CYS A CA 2
ATOM 2338 C C . CYS A 1 76 ? 2.292 -25.786 -5.902 1.00 0.000 175 CYS A C 2
ATOM 2339 O O . CYS A 1 76 ? 1.318 -25.442 -5.233 1.00 0.000 175 CYS A O 2
ATOM 2346 N N . ILE A 1 77 ? 3.410 -25.072 -5.973 1.00 0.000 176 ILE A N 2
ATOM 2347 C CA . ILE A 1 77 ? 3.559 -23.813 -5.254 1.00 0.000 176 ILE A CA 2
ATOM 2348 C C . ILE A 1 77 ? 4.080 -22.713 -6.173 1.00 0.000 176 ILE A C 2
ATOM 2349 O O . ILE A 1 77 ? 4.899 -22.965 -7.057 1.00 0.000 176 ILE A O 2
ATOM 2365 N N . SER A 1 78 ? 3.601 -21.492 -5.956 1.00 0.000 177 SER A N 2
ATOM 2366 C CA . SER A 1 78 ? 4.017 -20.353 -6.766 1.00 0.000 177 SER A CA 2
ATOM 2367 C C . SER A 1 78 ? 3.876 -19.050 -5.985 1.00 0.000 177 SER A C 2
ATOM 2368 O O . SER A 1 78 ? 3.139 -18.980 -5.001 1.00 0.000 177 SER A O 2
ATOM 2376 N N . CYS A 1 79 ? 4.586 -18.020 -6.431 1.00 0.000 178 CYS A N 2
ATOM 2377 C CA . CYS A 1 79 ? 4.542 -16.719 -5.775 1.00 0.000 178 CYS A CA 2
ATOM 2378 C C . CYS A 1 79 ? 4.779 -15.595 -6.780 1.00 0.000 178 CYS A C 2
ATOM 2379 O O . CYS A 1 79 ? 5.293 -15.825 -7.876 1.00 0.000 178 CYS A O 2
ATOM 2386 N N . CYS A 1 80 ? 4.402 -14.379 -6.400 1.00 0.000 179 CYS A N 2
ATOM 2387 C CA . CYS A 1 80 ? 4.572 -13.219 -7.266 1.00 0.000 179 CYS A CA 2
ATOM 2388 C C . CYS A 1 80 ? 5.080 -12.018 -6.473 1.00 0.000 179 CYS A C 2
ATOM 2389 O O . CYS A 1 80 ? 4.695 -11.813 -5.323 1.00 0.000 179 CYS A O 2
ATOM 2396 N N . ASN A 1 81 ? 5.948 -11.228 -7.097 1.00 0.000 180 ASN A N 2
ATOM 2397 C CA . ASN A 1 81 ? 6.510 -10.048 -6.450 1.00 0.000 180 ASN A CA 2
ATOM 2398 C C . ASN A 1 81 ? 5.636 -8.823 -6.700 1.00 0.000 180 ASN A C 2
ATOM 2399 O O . ASN A 1 81 ? 6.030 -7.694 -6.406 1.00 0.000 180 ASN A O 2
ATOM 2410 N N . THR A 1 82 ? 4.445 -9.054 -7.244 1.00 0.000 181 THR A N 2
ATOM 2411 C CA . THR A 1 82 ? 3.514 -7.970 -7.534 1.00 0.000 181 THR A CA 2
ATOM 2412 C C . THR A 1 82 ? 2.317 -8.005 -6.591 1.00 0.000 181 THR A C 2
ATOM 2413 O O . THR A 1 82 ? 1.865 -9.068 -6.163 1.00 0.000 181 THR A O 2
ATOM 2424 N N . PRO A 1 83 ? 1.790 -6.818 -6.258 1.00 0.000 182 PRO A N 2
ATOM 2425 C CA . PRO A 1 83 ? 0.637 -6.687 -5.362 1.00 0.000 182 PRO A CA 2
ATOM 2426 C C . PRO A 1 83 ? -0.653 -7.192 -6.000 1.00 0.000 182 PRO A C 2
ATOM 2427 O O . PRO A 1 83 ? -0.911 -6.947 -7.180 1.00 0.000 182 PRO A O 2
ATOM 2438 N N . LEU A 1 84 ? -1.460 -7.896 -5.215 1.00 0.000 183 LEU A N 2
ATOM 2439 C CA . LEU A 1 84 ? -2.725 -8.435 -5.703 1.00 0.000 183 LEU A CA 2
ATOM 2440 C C . LEU A 1 84 ? -2.495 -9.394 -6.867 1.00 0.000 183 LEU A C 2
ATOM 2441 O O . LEU A 1 84 ? -3.113 -9.264 -7.924 1.00 0.000 183 LEU A O 2
ATOM 2457 N N . CYS A 1 85 ? -1.604 -10.359 -6.665 1.00 0.000 184 CYS A N 2
ATOM 2458 C CA . CYS A 1 85 ? -1.293 -11.342 -7.695 1.00 0.000 184 CYS A CA 2
ATOM 2459 C C . CYS A 1 85 ? -2.351 -12.441 -7.735 1.00 0.000 184 CYS A C 2
ATOM 2460 O O . CYS A 1 85 ? -2.773 -12.871 -8.808 1.00 0.000 184 CYS A O 2
ATOM 2467 N N . ASN A 1 86 ? -2.774 -12.890 -6.558 1.00 0.000 185 ASN A N 2
ATOM 2468 C CA . ASN A 1 86 ? -3.782 -13.939 -6.458 1.00 0.000 185 ASN A CA 2
ATOM 2469 C C . ASN A 1 86 ? -5.187 -13.343 -6.429 1.00 0.000 185 ASN A C 2
ATOM 2470 O O . ASN A 1 86 ? -6.179 -14.070 -6.390 1.00 0.000 185 ASN A O 2
ATOM 2481 N N . MET A 1 1 ? 3.949 0.235 -1.849 1.00 0.000 100 MET A N 3
ATOM 2482 C CA . MET A 1 1 ? 3.129 -0.694 -1.080 1.00 0.000 100 MET A CA 3
ATOM 2483 C C . MET A 1 1 ? 2.550 -1.781 -1.979 1.00 0.000 100 MET A C 3
ATOM 2484 O O . MET A 1 1 ? 2.023 -1.494 -3.055 1.00 0.000 100 MET A O 3
ATOM 2498 N N . ILE A 1 2 ? 2.650 -3.029 -1.532 1.00 0.000 101 ILE A N 3
ATOM 2499 C CA . ILE A 1 2 ? 2.135 -4.157 -2.297 1.00 0.000 101 ILE A CA 3
ATOM 2500 C C . ILE A 1 2 ? 1.356 -5.117 -1.404 1.00 0.000 101 ILE A C 3
ATOM 2501 O O . ILE A 1 2 ? 1.838 -5.526 -0.348 1.00 0.000 101 ILE A O 3
ATOM 2517 N N . GLN A 1 3 ? 0.151 -5.472 -1.836 1.00 0.000 102 GLN A N 3
ATOM 2518 C CA . GLN A 1 3 ? -0.694 -6.385 -1.076 1.00 0.000 102 GLN A CA 3
ATOM 2519 C C . GLN A 1 3 ? -0.700 -7.774 -1.705 1.00 0.000 102 GLN A C 3
ATOM 2520 O O . GLN A 1 3 ? -0.185 -7.971 -2.806 1.00 0.000 102 GLN A O 3
ATOM 2534 N N . CYS A 1 4 ? -1.284 -8.736 -0.998 1.00 0.000 103 CYS A N 3
ATOM 2535 C CA . CYS A 1 4 ? -1.356 -10.108 -1.486 1.00 0.000 103 CYS A CA 3
ATOM 2536 C C . CYS A 1 4 ? -2.655 -10.776 -1.043 1.00 0.000 103 CYS A C 3
ATOM 2537 O O . CYS A 1 4 ? -3.153 -10.521 0.053 1.00 0.000 103 CYS A O 3
ATOM 2544 N N . TYR A 1 5 ? -3.196 -11.632 -1.903 1.00 0.000 104 TYR A N 3
ATOM 2545 C CA . TYR A 1 5 ? -4.438 -12.335 -1.601 1.00 0.000 104 TYR A CA 3
ATOM 2546 C C . TYR A 1 5 ? -4.189 -13.492 -0.639 1.00 0.000 104 TYR A C 3
ATOM 2547 O O . TYR A 1 5 ? -3.782 -14.578 -1.050 1.00 0.000 104 TYR A O 3
ATOM 2565 N N . GLN A 1 6 ? -4.437 -13.249 0.644 1.00 0.000 105 GLN A N 3
ATOM 2566 C CA . GLN A 1 6 ? -4.240 -14.270 1.666 1.00 0.000 105 GLN A CA 3
ATOM 2567 C C . GLN A 1 6 ? -5.551 -14.979 1.987 1.00 0.000 105 GLN A C 3
ATOM 2568 O O . GLN A 1 6 ? -6.518 -14.353 2.423 1.00 0.000 105 GLN A O 3
ATOM 2582 N N . CYS A 1 7 ? -5.578 -16.290 1.768 1.00 0.000 106 CYS A N 3
ATOM 2583 C CA . CYS A 1 7 ? -6.771 -17.085 2.033 1.00 0.000 106 CYS A CA 3
ATOM 2584 C C . CYS A 1 7 ? -6.401 -18.531 2.351 1.00 0.000 106 CYS A C 3
ATOM 2585 O O . CYS A 1 7 ? -6.460 -19.402 1.484 1.00 0.000 106 CYS A O 3
ATOM 2592 N N . GLU A 1 8 ? -6.020 -18.777 3.601 1.00 0.000 107 GLU A N 3
ATOM 2593 C CA . GLU A 1 8 ? -5.640 -20.117 4.033 1.00 0.000 107 GLU A CA 3
ATOM 2594 C C . GLU A 1 8 ? -6.853 -21.042 4.071 1.00 0.000 107 GLU A C 3
ATOM 2595 O O . GLU A 1 8 ? -6.714 -22.264 4.085 1.00 0.000 107 GLU A O 3
ATOM 2607 N N . GLU A 1 9 ? -8.042 -20.447 4.087 1.00 0.000 108 GLU A N 3
ATOM 2608 C CA . GLU A 1 9 ? -9.280 -21.217 4.125 1.00 0.000 108 GLU A CA 3
ATOM 2609 C C . GLU A 1 9 ? -9.763 -21.540 2.714 1.00 0.000 108 GLU A C 3
ATOM 2610 O O . GLU A 1 9 ? -10.571 -20.809 2.140 1.00 0.000 108 GLU A O 3
ATOM 2622 N N . PHE A 1 10 ? -9.263 -22.640 2.161 1.00 0.000 109 PHE A N 3
ATOM 2623 C CA . PHE A 1 10 ? -9.641 -23.060 0.817 1.00 0.000 109 PHE A CA 3
ATOM 2624 C C . PHE A 1 10 ? -11.142 -23.324 0.732 1.00 0.000 109 PHE A C 3
ATOM 2625 O O . PHE A 1 10 ? -11.826 -23.408 1.751 1.00 0.000 109 PHE A O 3
ATOM 2642 N N . GLN A 1 11 ? -11.646 -23.452 -0.491 1.00 0.000 110 GLN A N 3
ATOM 2643 C CA . GLN A 1 11 ? -13.065 -23.705 -0.710 1.00 0.000 110 GLN A CA 3
ATOM 2644 C C . GLN A 1 11 ? -13.376 -23.814 -2.199 1.00 0.000 110 GLN A C 3
ATOM 2645 O O . GLN A 1 11 ? -12.729 -23.171 -3.028 1.00 0.000 110 GLN A O 3
ATOM 2659 N N . LEU A 1 12 ? -14.368 -24.631 -2.533 1.00 0.000 111 LEU A N 3
ATOM 2660 C CA . LEU A 1 12 ? -14.765 -24.825 -3.923 1.00 0.000 111 LEU A CA 3
ATOM 2661 C C . LEU A 1 12 ? -16.008 -24.004 -4.254 1.00 0.000 111 LEU A C 3
ATOM 2662 O O . LEU A 1 12 ? -15.946 -23.051 -5.029 1.00 0.000 111 LEU A O 3
ATOM 2678 N N . ASN A 1 13 ? -17.135 -24.381 -3.659 1.00 0.000 112 ASN A N 3
ATOM 2679 C CA . ASN A 1 13 ? -18.393 -23.679 -3.890 1.00 0.000 112 ASN A CA 3
ATOM 2680 C C . ASN A 1 13 ? -18.216 -22.174 -3.711 1.00 0.000 112 ASN A C 3
ATOM 2681 O O . ASN A 1 13 ? -18.908 -21.379 -4.344 1.00 0.000 112 ASN A O 3
ATOM 2692 N N . ASN A 1 14 ? -17.283 -21.792 -2.845 1.00 0.000 113 ASN A N 3
ATOM 2693 C CA . ASN A 1 14 ? -17.015 -20.383 -2.582 1.00 0.000 113 ASN A CA 3
ATOM 2694 C C . ASN A 1 14 ? -15.971 -19.838 -3.551 1.00 0.000 113 ASN A C 3
ATOM 2695 O O . ASN A 1 14 ? -15.568 -20.520 -4.494 1.00 0.000 113 ASN A O 3
ATOM 2706 N N . ASP A 1 15 ? -15.536 -18.606 -3.313 1.00 0.000 114 ASP A N 3
ATOM 2707 C CA . ASP A 1 15 ? -14.537 -17.969 -4.163 1.00 0.000 114 ASP A CA 3
ATOM 2708 C C . ASP A 1 15 ? -13.767 -16.902 -3.391 1.00 0.000 114 ASP A C 3
ATOM 2709 O O . ASP A 1 15 ? -14.287 -15.820 -3.121 1.00 0.000 114 ASP A O 3
ATOM 2718 N N . CYS A 1 16 ? -12.525 -17.215 -3.038 1.00 0.000 115 CYS A N 3
ATOM 2719 C CA . CYS A 1 16 ? -11.682 -16.285 -2.296 1.00 0.000 115 CYS A CA 3
ATOM 2720 C C . CYS A 1 16 ? -11.234 -15.129 -3.186 1.00 0.000 115 CYS A C 3
ATOM 2721 O O . CYS A 1 16 ? -10.044 -14.961 -3.452 1.00 0.000 115 CYS A O 3
ATOM 2728 N N . SER A 1 17 ? -12.197 -14.334 -3.643 1.00 0.000 116 SER A N 3
ATOM 2729 C CA . SER A 1 17 ? -11.902 -13.196 -4.506 1.00 0.000 116 SER A CA 3
ATOM 2730 C C . SER A 1 17 ? -12.476 -11.908 -3.921 1.00 0.000 116 SER A C 3
ATOM 2731 O O . SER A 1 17 ? -13.069 -11.100 -4.634 1.00 0.000 116 SER A O 3
ATOM 2739 N N . SER A 1 18 ? -12.294 -11.726 -2.617 1.00 0.000 117 SER A N 3
ATOM 2740 C CA . SER A 1 18 ? -12.796 -10.539 -1.934 1.00 0.000 117 SER A CA 3
ATOM 2741 C C . SER A 1 18 ? -11.645 -9.643 -1.487 1.00 0.000 117 SER A C 3
ATOM 2742 O O . SER A 1 18 ? -10.549 -10.106 -1.171 1.00 0.000 117 SER A O 3
ATOM 2750 N N . PRO A 1 19 ? -11.899 -8.326 -1.458 1.00 0.000 118 PRO A N 3
ATOM 2751 C CA . PRO A 1 19 ? -10.898 -7.335 -1.051 1.00 0.000 118 PRO A CA 3
ATOM 2752 C C . PRO A 1 19 ? -10.585 -7.407 0.440 1.00 0.000 118 PRO A C 3
ATOM 2753 O O . PRO A 1 19 ? -9.670 -6.741 0.923 1.00 0.000 118 PRO A O 3
ATOM 2764 N N . GLU A 1 20 ? -11.350 -8.219 1.163 1.00 0.000 119 GLU A N 3
ATOM 2765 C CA . GLU A 1 20 ? -11.153 -8.376 2.599 1.00 0.000 119 GLU A CA 3
ATOM 2766 C C . GLU A 1 20 ? -9.963 -9.286 2.888 1.00 0.000 119 GLU A C 3
ATOM 2767 O O . GLU A 1 20 ? -9.402 -9.264 3.984 1.00 0.000 119 GLU A O 3
ATOM 2779 N N . PHE A 1 21 ? -9.582 -10.086 1.898 1.00 0.000 120 PHE A N 3
ATOM 2780 C CA . PHE A 1 21 ? -8.460 -11.005 2.045 1.00 0.000 120 PHE A CA 3
ATOM 2781 C C . PHE A 1 21 ? -7.146 -10.323 1.676 1.00 0.000 120 PHE A C 3
ATOM 2782 O O . PHE A 1 21 ? -6.072 -10.751 2.100 1.00 0.000 120 PHE A O 3
ATOM 2799 N N . ILE A 1 22 ? -7.240 -9.260 0.884 1.00 0.000 121 ILE A N 3
ATOM 2800 C CA . ILE A 1 22 ? -6.060 -8.519 0.458 1.00 0.000 121 ILE A CA 3
ATOM 2801 C C . ILE A 1 22 ? -5.310 -7.945 1.656 1.00 0.000 121 ILE A C 3
ATOM 2802 O O . ILE A 1 22 ? -5.775 -7.005 2.301 1.00 0.000 121 ILE A O 3
ATOM 2818 N N . VAL A 1 23 ? -4.145 -8.515 1.946 1.00 0.000 122 VAL A N 3
ATOM 2819 C CA . VAL A 1 23 ? -3.328 -8.058 3.064 1.00 0.000 122 VAL A CA 3
ATOM 2820 C C . VAL A 1 23 ? -2.059 -7.371 2.573 1.00 0.000 122 VAL A C 3
ATOM 2821 O O . VAL A 1 23 ? -1.608 -7.605 1.453 1.00 0.000 122 VAL A O 3
ATOM 2834 N N . ASN A 1 24 ? -1.487 -6.521 3.420 1.00 0.000 123 ASN A N 3
ATOM 2835 C CA . ASN A 1 24 ? -0.269 -5.799 3.072 1.00 0.000 123 ASN A CA 3
ATOM 2836 C C . ASN A 1 24 ? 0.966 -6.541 3.574 1.00 0.000 123 ASN A C 3
ATOM 2837 O O . ASN A 1 24 ? 1.274 -6.522 4.766 1.00 0.000 123 ASN A O 3
ATOM 2848 N N . CYS A 1 25 ? 1.670 -7.195 2.656 1.00 0.000 124 CYS A N 3
ATOM 2849 C CA . CYS A 1 25 ? 2.872 -7.944 3.003 1.00 0.000 124 CYS A CA 3
ATOM 2850 C C . CYS A 1 25 ? 3.997 -7.002 3.423 1.00 0.000 124 CYS A C 3
ATOM 2851 O O . CYS A 1 25 ? 4.714 -7.266 4.389 1.00 0.000 124 CYS A O 3
ATOM 2858 N N . THR A 1 26 ? 4.146 -5.903 2.691 1.00 0.000 125 THR A N 3
ATOM 2859 C CA . THR A 1 26 ? 5.183 -4.923 2.986 1.00 0.000 125 THR A CA 3
ATOM 2860 C C . THR A 1 26 ? 5.170 -4.535 4.460 1.00 0.000 125 THR A C 3
ATOM 2861 O O . THR A 1 26 ? 6.214 -4.256 5.049 1.00 0.000 125 THR A O 3
ATOM 2872 N N . VAL A 1 27 ? 3.979 -4.519 5.052 1.00 0.000 126 VAL A N 3
ATOM 2873 C CA . VAL A 1 27 ? 3.830 -4.166 6.459 1.00 0.000 126 VAL A CA 3
ATOM 2874 C C . VAL A 1 27 ? 4.661 -5.086 7.347 1.00 0.000 126 VAL A C 3
ATOM 2875 O O . VAL A 1 27 ? 5.245 -4.647 8.337 1.00 0.000 126 VAL A O 3
ATOM 2888 N N . ASN A 1 28 ? 4.710 -6.364 6.985 1.00 0.000 127 ASN A N 3
ATOM 2889 C CA . ASN A 1 28 ? 5.470 -7.346 7.750 1.00 0.000 127 ASN A CA 3
ATOM 2890 C C . ASN A 1 28 ? 6.669 -7.847 6.951 1.00 0.000 127 ASN A C 3
ATOM 2891 O O . ASN A 1 28 ? 6.910 -7.403 5.828 1.00 0.000 127 ASN A O 3
ATOM 2902 N N . VAL A 1 29 ? 7.419 -8.774 7.539 1.00 0.000 128 VAL A N 3
ATOM 2903 C CA . VAL A 1 29 ? 8.593 -9.337 6.882 1.00 0.000 128 VAL A CA 3
ATOM 2904 C C . VAL A 1 29 ? 8.257 -9.820 5.476 1.00 0.000 128 VAL A C 3
ATOM 2905 O O . VAL A 1 29 ? 9.042 -9.642 4.545 1.00 0.000 128 VAL A O 3
ATOM 2918 N N . GLN A 1 30 ? 7.086 -10.431 5.330 1.00 0.000 129 GLN A N 3
ATOM 2919 C CA . GLN A 1 30 ? 6.647 -10.940 4.036 1.00 0.000 129 GLN A CA 3
ATOM 2920 C C . GLN A 1 30 ? 6.785 -9.873 2.956 1.00 0.000 129 GLN A C 3
ATOM 2921 O O . GLN A 1 30 ? 6.448 -8.709 3.172 1.00 0.000 129 GLN A O 3
ATOM 2935 N N . ASP A 1 31 ? 7.284 -10.277 1.792 1.00 0.000 130 ASP A N 3
ATOM 2936 C CA . ASP A 1 31 ? 7.466 -9.355 0.677 1.00 0.000 130 ASP A CA 3
ATOM 2937 C C . ASP A 1 31 ? 6.747 -9.861 -0.569 1.00 0.000 130 ASP A C 3
ATOM 2938 O O . ASP A 1 31 ? 6.260 -9.073 -1.379 1.00 0.000 130 ASP A O 3
ATOM 2947 N N . MET A 1 32 ? 6.685 -11.180 -0.716 1.00 0.000 131 MET A N 3
ATOM 2948 C CA . MET A 1 32 ? 6.024 -11.791 -1.864 1.00 0.000 131 MET A CA 3
ATOM 2949 C C . MET A 1 32 ? 4.745 -12.505 -1.439 1.00 0.000 131 MET A C 3
ATOM 2950 O O . MET A 1 32 ? 4.451 -12.617 -0.248 1.00 0.000 131 MET A O 3
ATOM 2964 N N . CYS A 1 33 ? 3.988 -12.986 -2.419 1.00 0.000 132 CYS A N 3
ATOM 2965 C CA . CYS A 1 33 ? 2.740 -13.689 -2.147 1.00 0.000 132 CYS A CA 3
ATOM 2966 C C . CYS A 1 33 ? 2.870 -15.174 -2.474 1.00 0.000 132 CYS A C 3
ATOM 2967 O O . CYS A 1 33 ? 3.103 -15.549 -3.623 1.00 0.000 132 CYS A O 3
ATOM 2974 N N . GLN A 1 34 ? 2.717 -16.014 -1.455 1.00 0.000 133 GLN A N 3
ATOM 2975 C CA . GLN A 1 34 ? 2.818 -17.458 -1.634 1.00 0.000 133 GLN A CA 3
ATOM 2976 C C . GLN A 1 34 ? 1.457 -18.061 -1.966 1.00 0.000 133 GLN A C 3
ATOM 2977 O O . GLN A 1 34 ? 0.430 -17.632 -1.441 1.00 0.000 133 GLN A O 3
ATOM 2991 N N . LYS A 1 35 ? 1.457 -19.060 -2.843 1.00 0.000 134 LYS A N 3
ATOM 2992 C CA . LYS A 1 35 ? 0.223 -19.724 -3.246 1.00 0.000 134 LYS A CA 3
ATOM 2993 C C . LYS A 1 35 ? 0.485 -21.181 -3.615 1.00 0.000 134 LYS A C 3
ATOM 2994 O O . LYS A 1 35 ? 1.524 -21.508 -4.188 1.00 0.000 134 LYS A O 3
ATOM 3013 N N . GLU A 1 36 ? -0.464 -22.051 -3.282 1.00 0.000 135 GLU A N 3
ATOM 3014 C CA . GLU A 1 36 ? -0.334 -23.472 -3.580 1.00 0.000 135 GLU A CA 3
ATOM 3015 C C . GLU A 1 36 ? -1.676 -24.064 -4.003 1.00 0.000 135 GLU A C 3
ATOM 3016 O O . GLU A 1 36 ? -2.734 -23.510 -3.703 1.00 0.000 135 GLU A O 3
ATOM 3028 N N . VAL A 1 37 ? -1.624 -25.194 -4.702 1.00 0.000 136 VAL A N 3
ATOM 3029 C CA . VAL A 1 37 ? -2.834 -25.862 -5.166 1.00 0.000 136 VAL A CA 3
ATOM 3030 C C . VAL A 1 37 ? -2.719 -27.374 -5.013 1.00 0.000 136 VAL A C 3
ATOM 3031 O O . VAL A 1 37 ? -1.624 -27.933 -5.068 1.00 0.000 136 VAL A O 3
ATOM 3044 N N . MET A 1 38 ? -3.858 -28.032 -4.820 1.00 0.000 137 MET A N 3
ATOM 3045 C CA . MET A 1 38 ? -3.886 -29.481 -4.661 1.00 0.000 137 MET A CA 3
ATOM 3046 C C . MET A 1 38 ? -5.178 -30.065 -5.224 1.00 0.000 137 MET A C 3
ATOM 3047 O O . MET A 1 38 ? -6.076 -29.329 -5.632 1.00 0.000 137 MET A O 3
ATOM 3061 N N . GLU A 1 39 ? -5.263 -31.392 -5.243 1.00 0.000 138 GLU A N 3
ATOM 3062 C CA . GLU A 1 39 ? -6.445 -32.073 -5.757 1.00 0.000 138 GLU A CA 3
ATOM 3063 C C . GLU A 1 39 ? -6.868 -33.206 -4.827 1.00 0.000 138 GLU A C 3
ATOM 3064 O O . GLU A 1 39 ? -6.051 -34.038 -4.435 1.00 0.000 138 GLU A O 3
ATOM 3076 N N . GLN A 1 40 ? -8.150 -33.230 -4.478 1.00 0.000 139 GLN A N 3
ATOM 3077 C CA . GLN A 1 40 ? -8.682 -34.260 -3.593 1.00 0.000 139 GLN A CA 3
ATOM 3078 C C . GLN A 1 40 ? -10.150 -34.537 -3.900 1.00 0.000 139 GLN A C 3
ATOM 3079 O O . GLN A 1 40 ? -10.710 -33.990 -4.850 1.00 0.000 139 GLN A O 3
ATOM 3093 N N . SER A 1 41 ? -10.768 -35.390 -3.090 1.00 0.000 140 SER A N 3
ATOM 3094 C CA . SER A 1 41 ? -12.170 -35.744 -3.277 1.00 0.000 140 SER A CA 3
ATOM 3095 C C . SER A 1 41 ? -13.035 -34.492 -3.387 1.00 0.000 140 SER A C 3
ATOM 3096 O O . SER A 1 41 ? -13.908 -34.401 -4.250 1.00 0.000 140 SER A O 3
ATOM 3104 N N . ALA A 1 42 ? -12.786 -33.529 -2.506 1.00 0.000 141 ALA A N 3
ATOM 3105 C CA . ALA A 1 42 ? -13.540 -32.281 -2.504 1.00 0.000 141 ALA A CA 3
ATOM 3106 C C . ALA A 1 42 ? -13.354 -31.525 -3.816 1.00 0.000 141 ALA A C 3
ATOM 3107 O O . ALA A 1 42 ? -14.271 -30.860 -4.295 1.00 0.000 141 ALA A O 3
ATOM 3114 N N . GLY A 1 43 ? -12.160 -31.632 -4.391 1.00 0.000 142 GLY A N 3
ATOM 3115 C CA . GLY A 1 43 ? -11.875 -30.953 -5.641 1.00 0.000 142 GLY A CA 3
ATOM 3116 C C . GLY A 1 43 ? -10.509 -30.297 -5.646 1.00 0.000 142 GLY A C 3
ATOM 3117 O O . GLY A 1 43 ? -9.549 -30.842 -5.099 1.00 0.000 142 GLY A O 3
ATOM 3121 N N . ILE A 1 44 ? -10.419 -29.125 -6.266 1.00 0.000 143 ILE A N 3
ATOM 3122 C CA . ILE A 1 44 ? -9.160 -28.395 -6.340 1.00 0.000 143 ILE A CA 3
ATOM 3123 C C . ILE A 1 44 ? -8.992 -27.465 -5.143 1.00 0.000 143 ILE A C 3
ATOM 3124 O O . ILE A 1 44 ? -9.658 -26.435 -5.046 1.00 0.000 143 ILE A O 3
ATOM 3140 N N . MET A 1 45 ? -8.095 -27.835 -4.234 1.00 0.000 144 MET A N 3
ATOM 3141 C CA . MET A 1 45 ? -7.838 -27.032 -3.044 1.00 0.000 144 MET A CA 3
ATOM 3142 C C . MET A 1 45 ? -6.734 -26.012 -3.306 1.00 0.000 144 MET A C 3
ATOM 3143 O O . MET A 1 45 ? -5.813 -26.265 -4.083 1.00 0.000 144 MET A O 3
ATOM 3157 N N . TYR A 1 46 ? -6.833 -24.860 -2.652 1.00 0.000 145 TYR A N 3
ATOM 3158 C CA . TYR A 1 46 ? -5.845 -23.801 -2.817 1.00 0.000 145 TYR A CA 3
ATOM 3159 C C . TYR A 1 46 ? -5.596 -23.078 -1.496 1.00 0.000 145 TYR A C 3
ATOM 3160 O O . TYR A 1 46 ? -6.513 -22.891 -0.696 1.00 0.000 145 TYR A O 3
ATOM 3178 N N . ARG A 1 47 ? -4.350 -22.673 -1.276 1.00 0.000 146 ARG A N 3
ATOM 3179 C CA . ARG A 1 47 ? -3.978 -21.972 -0.053 1.00 0.000 146 ARG A CA 3
ATOM 3180 C C . ARG A 1 47 ? -3.079 -20.779 -0.363 1.00 0.000 146 ARG A C 3
ATOM 3181 O O . ARG A 1 47 ? -1.921 -20.943 -0.748 1.00 0.000 146 ARG A O 3
ATOM 3202 N N . LYS A 1 48 ? -3.619 -19.577 -0.192 1.00 0.000 147 LYS A N 3
ATOM 3203 C CA . LYS A 1 48 ? -2.867 -18.355 -0.451 1.00 0.000 147 LYS A CA 3
ATOM 3204 C C . LYS A 1 48 ? -2.559 -17.619 0.849 1.00 0.000 147 LYS A C 3
ATOM 3205 O O . LYS A 1 48 ? -3.292 -17.741 1.830 1.00 0.000 147 LYS A O 3
ATOM 3224 N N . SER A 1 49 ? -1.472 -16.854 0.847 1.00 0.000 148 SER A N 3
ATOM 3225 C CA . SER A 1 49 ? -1.067 -16.100 2.028 1.00 0.000 148 SER A CA 3
ATOM 3226 C C . SER A 1 49 ? 0.229 -15.338 1.767 1.00 0.000 148 SER A C 3
ATOM 3227 O O . SER A 1 49 ? 0.962 -15.640 0.825 1.00 0.000 148 SER A O 3
ATOM 3235 N N . CYS A 1 50 ? 0.505 -14.348 2.609 1.00 0.000 149 CYS A N 3
ATOM 3236 C CA . CYS A 1 50 ? 1.711 -13.541 2.472 1.00 0.000 149 CYS A CA 3
ATOM 3237 C C . CYS A 1 50 ? 2.958 -14.369 2.771 1.00 0.000 149 CYS A C 3
ATOM 3238 O O . CYS A 1 50 ? 2.994 -15.127 3.740 1.00 0.000 149 CYS A O 3
ATOM 3245 N N . ALA A 1 51 ? 3.977 -14.218 1.932 1.00 0.000 150 ALA A N 3
ATOM 3246 C CA . ALA A 1 51 ? 5.225 -14.950 2.107 1.00 0.000 150 ALA A CA 3
ATOM 3247 C C . ALA A 1 51 ? 6.416 -13.999 2.167 1.00 0.000 150 ALA A C 3
ATOM 3248 O O . ALA A 1 51 ? 6.298 -12.821 1.831 1.00 0.000 150 ALA A O 3
ATOM 3255 N N . SER A 1 52 ? 7.561 -14.518 2.599 1.00 0.000 151 SER A N 3
ATOM 3256 C CA . SER A 1 52 ? 8.772 -13.713 2.708 1.00 0.000 151 SER A CA 3
ATOM 3257 C C . SER A 1 52 ? 9.821 -14.170 1.699 1.00 0.000 151 SER A C 3
ATOM 3258 O O . SER A 1 52 ? 9.585 -15.091 0.916 1.00 0.000 151 SER A O 3
ATOM 3266 N N . SER A 1 53 ? 10.980 -13.520 1.724 1.00 0.000 152 SER A N 3
ATOM 3267 C CA . SER A 1 53 ? 12.065 -13.857 0.810 1.00 0.000 152 SER A CA 3
ATOM 3268 C C . SER A 1 53 ? 12.539 -15.290 1.033 1.00 0.000 152 SER A C 3
ATOM 3269 O O . SER A 1 53 ? 12.581 -16.093 0.102 1.00 0.000 152 SER A O 3
ATOM 3277 N N . ALA A 1 54 ? 12.894 -15.602 2.275 1.00 0.000 153 ALA A N 3
ATOM 3278 C CA . ALA A 1 54 ? 13.363 -16.938 2.622 1.00 0.000 153 ALA A CA 3
ATOM 3279 C C . ALA A 1 54 ? 12.392 -18.006 2.131 1.00 0.000 153 ALA A C 3
ATOM 3280 O O . ALA A 1 54 ? 12.798 -18.990 1.514 1.00 0.000 153 ALA A O 3
ATOM 3287 N N . ALA A 1 55 ? 11.108 -17.804 2.408 1.00 0.000 154 ALA A N 3
ATOM 3288 C CA . ALA A 1 55 ? 10.079 -18.750 1.993 1.00 0.000 154 ALA A CA 3
ATOM 3289 C C . ALA A 1 55 ? 10.095 -18.949 0.481 1.00 0.000 154 ALA A C 3
ATOM 3290 O O . ALA A 1 55 ? 10.190 -20.076 -0.005 1.00 0.000 154 ALA A O 3
ATOM 3297 N N . CYS A 1 56 ? 10.001 -17.849 -0.257 1.00 0.000 155 CYS A N 3
ATOM 3298 C CA . CYS A 1 56 ? 10.004 -17.902 -1.714 1.00 0.000 155 CYS A CA 3
ATOM 3299 C C . CYS A 1 56 ? 11.203 -18.694 -2.227 1.00 0.000 155 CYS A C 3
ATOM 3300 O O . CYS A 1 56 ? 11.121 -19.370 -3.254 1.00 0.000 155 CYS A O 3
ATOM 3307 N N . LEU A 1 57 ? 12.315 -18.606 -1.506 1.00 0.000 156 LEU A N 3
ATOM 3308 C CA . LEU A 1 57 ? 13.532 -19.314 -1.888 1.00 0.000 156 LEU A CA 3
ATOM 3309 C C . LEU A 1 57 ? 13.358 -20.821 -1.727 1.00 0.000 156 LEU A C 3
ATOM 3310 O O . LEU A 1 57 ? 13.920 -21.605 -2.492 1.00 0.000 156 LEU A O 3
ATOM 3326 N N . ILE A 1 58 ? 12.574 -21.218 -0.730 1.00 0.000 157 ILE A N 3
ATOM 3327 C CA . ILE A 1 58 ? 12.324 -22.630 -0.472 1.00 0.000 157 ILE A CA 3
ATOM 3328 C C . ILE A 1 58 ? 11.593 -23.282 -1.641 1.00 0.000 157 ILE A C 3
ATOM 3329 O O . ILE A 1 58 ? 12.017 -24.319 -2.151 1.00 0.000 157 ILE A O 3
ATOM 3345 N N . ALA A 1 59 ? 10.494 -22.665 -2.062 1.00 0.000 158 ALA A N 3
ATOM 3346 C CA . ALA A 1 59 ? 9.706 -23.182 -3.174 1.00 0.000 158 ALA A CA 3
ATOM 3347 C C . ALA A 1 59 ? 10.509 -23.168 -4.470 1.00 0.000 158 ALA A C 3
ATOM 3348 O O . ALA A 1 59 ? 10.361 -24.052 -5.314 1.00 0.000 158 ALA A O 3
ATOM 3355 N N . SER A 1 60 ? 11.360 -22.158 -4.622 1.00 0.000 159 SER A N 3
ATOM 3356 C CA . SER A 1 60 ? 12.184 -22.026 -5.818 1.00 0.000 159 SER A CA 3
ATOM 3357 C C . SER A 1 60 ? 13.363 -22.995 -5.775 1.00 0.000 159 SER A C 3
ATOM 3358 O O . SER A 1 60 ? 13.364 -24.018 -6.459 1.00 0.000 159 SER A O 3
ATOM 3366 N N . ALA A 1 61 ? 14.364 -22.663 -4.966 1.00 0.000 160 ALA A N 3
ATOM 3367 C CA . ALA A 1 61 ? 15.547 -23.503 -4.831 1.00 0.000 160 ALA A CA 3
ATOM 3368 C C . ALA A 1 61 ? 15.163 -24.948 -4.531 1.00 0.000 160 ALA A C 3
ATOM 3369 O O . ALA A 1 61 ? 15.810 -25.883 -5.002 1.00 0.000 160 ALA A O 3
ATOM 3376 N N . GLY A 1 62 ? 14.107 -25.124 -3.744 1.00 0.000 161 GLY A N 3
ATOM 3377 C CA . GLY A 1 62 ? 13.656 -26.458 -3.394 1.00 0.000 161 GLY A CA 3
ATOM 3378 C C . GLY A 1 62 ? 13.050 -27.193 -4.573 1.00 0.000 161 GLY A C 3
ATOM 3379 O O . GLY A 1 62 ? 13.594 -27.165 -5.677 1.00 0.000 161 GLY A O 3
ATOM 3383 N N . TYR A 1 63 ? 11.922 -27.854 -4.339 1.00 0.000 162 TYR A N 3
ATOM 3384 C CA . TYR A 1 63 ? 11.244 -28.604 -5.390 1.00 0.000 162 TYR A CA 3
ATOM 3385 C C . TYR A 1 63 ? 11.036 -27.739 -6.630 1.00 0.000 162 TYR A C 3
ATOM 3386 O O . TYR A 1 63 ? 10.679 -26.566 -6.528 1.00 0.000 162 TYR A O 3
ATOM 3404 N N . GLN A 1 64 ? 11.264 -28.328 -7.799 1.00 0.000 163 GLN A N 3
ATOM 3405 C CA . GLN A 1 64 ? 11.102 -27.612 -9.059 1.00 0.000 163 GLN A CA 3
ATOM 3406 C C . GLN A 1 64 ? 9.641 -27.243 -9.292 1.00 0.000 163 GLN A C 3
ATOM 3407 O O . GLN A 1 64 ? 8.772 -27.567 -8.483 1.00 0.000 163 GLN A O 3
ATOM 3421 N N . SER A 1 65 ? 9.377 -26.564 -10.404 1.00 0.000 164 SER A N 3
ATOM 3422 C CA . SER A 1 65 ? 8.021 -26.148 -10.742 1.00 0.000 164 SER A CA 3
ATOM 3423 C C . SER A 1 65 ? 7.339 -27.186 -11.628 1.00 0.000 164 SER A C 3
ATOM 3424 O O . SER A 1 65 ? 6.709 -26.846 -12.630 1.00 0.000 164 SER A O 3
ATOM 3432 N N . PHE A 1 66 ? 7.469 -28.454 -11.252 1.00 0.000 165 PHE A N 3
ATOM 3433 C CA . PHE A 1 66 ? 6.867 -29.543 -12.012 1.00 0.000 165 PHE A CA 3
ATOM 3434 C C . PHE A 1 66 ? 5.514 -29.933 -11.425 1.00 0.000 165 PHE A C 3
ATOM 3435 O O . PHE A 1 66 ? 5.440 -30.564 -10.371 1.00 0.000 165 PHE A O 3
ATOM 3452 N N . CYS A 1 67 ? 4.444 -29.551 -12.116 1.00 0.000 166 CYS A N 3
ATOM 3453 C CA . CYS A 1 67 ? 3.093 -29.859 -11.664 1.00 0.000 166 CYS A CA 3
ATOM 3454 C C . CYS A 1 67 ? 2.274 -30.488 -12.788 1.00 0.000 166 CYS A C 3
ATOM 3455 O O . CYS A 1 67 ? 2.533 -30.249 -13.968 1.00 0.000 166 CYS A O 3
ATOM 3462 N N . SER A 1 68 ? 1.286 -31.294 -12.413 1.00 0.000 167 SER A N 3
ATOM 3463 C CA . SER A 1 68 ? 0.431 -31.961 -13.388 1.00 0.000 167 SER A CA 3
ATOM 3464 C C . SER A 1 68 ? -0.846 -31.161 -13.629 1.00 0.000 167 SER A C 3
ATOM 3465 O O . SER A 1 68 ? -1.245 -30.323 -12.821 1.00 0.000 167 SER A O 3
ATOM 3473 N N . PRO A 1 69 ? -1.502 -31.426 -14.768 1.00 0.000 168 PRO A N 3
ATOM 3474 C CA . PRO A 1 69 ? -2.744 -30.742 -15.143 1.00 0.000 168 PRO A CA 3
ATOM 3475 C C . PRO A 1 69 ? -3.918 -31.147 -14.258 1.00 0.000 168 PRO A C 3
ATOM 3476 O O . PRO A 1 69 ? -4.640 -30.295 -13.741 1.00 0.000 168 PRO A O 3
ATOM 3487 N N . GLY A 1 70 ? -4.103 -32.452 -14.087 1.00 0.000 169 GLY A N 3
ATOM 3488 C CA . GLY A 1 70 ? -5.191 -32.946 -13.263 1.00 0.000 169 GLY A CA 3
ATOM 3489 C C . GLY A 1 70 ? -4.858 -34.263 -12.592 1.00 0.000 169 GLY A C 3
ATOM 3490 O O . GLY A 1 70 ? -5.555 -35.260 -12.782 1.00 0.000 169 GLY A O 3
ATOM 3494 N N . LYS A 1 71 ? -3.787 -34.270 -11.805 1.00 0.000 170 LYS A N 3
ATOM 3495 C CA . LYS A 1 71 ? -3.361 -35.475 -11.102 1.00 0.000 170 LYS A CA 3
ATOM 3496 C C . LYS A 1 71 ? -3.943 -35.517 -9.693 1.00 0.000 170 LYS A C 3
ATOM 3497 O O . LYS A 1 71 ? -4.091 -34.483 -9.040 1.00 0.000 170 LYS A O 3
ATOM 3516 N N . LEU A 1 72 ? -4.269 -36.718 -9.228 1.00 0.000 171 LEU A N 3
ATOM 3517 C CA . LEU A 1 72 ? -4.833 -36.895 -7.894 1.00 0.000 171 LEU A CA 3
ATOM 3518 C C . LEU A 1 72 ? -3.971 -36.204 -6.842 1.00 0.000 171 LEU A C 3
ATOM 3519 O O . LEU A 1 72 ? -4.483 -35.665 -5.862 1.00 0.000 171 LEU A O 3
ATOM 3535 N N . ASN A 1 73 ? -2.659 -36.222 -7.055 1.00 0.000 172 ASN A N 3
ATOM 3536 C CA . ASN A 1 73 ? -1.725 -35.595 -6.126 1.00 0.000 172 ASN A CA 3
ATOM 3537 C C . ASN A 1 73 ? -0.992 -34.435 -6.791 1.00 0.000 172 ASN A C 3
ATOM 3538 O O . ASN A 1 73 ? 0.234 -34.346 -6.732 1.00 0.000 172 ASN A O 3
ATOM 3549 N N . SER A 1 74 ? -1.752 -33.547 -7.424 1.00 0.000 173 SER A N 3
ATOM 3550 C CA . SER A 1 74 ? -1.174 -32.393 -8.104 1.00 0.000 173 SER A CA 3
ATOM 3551 C C . SER A 1 74 ? -0.725 -31.338 -7.098 1.00 0.000 173 SER A C 3
ATOM 3552 O O . SER A 1 74 ? -1.432 -30.363 -6.845 1.00 0.000 173 SER A O 3
ATOM 3560 N N . VAL A 1 75 ? 0.457 -31.542 -6.525 1.00 0.000 174 VAL A N 3
ATOM 3561 C CA . VAL A 1 75 ? 1.003 -30.609 -5.546 1.00 0.000 174 VAL A CA 3
ATOM 3562 C C . VAL A 1 75 ? 1.834 -29.525 -6.224 1.00 0.000 174 VAL A C 3
ATOM 3563 O O . VAL A 1 75 ? 2.976 -29.759 -6.620 1.00 0.000 174 VAL A O 3
ATOM 3576 N N . CYS A 1 76 ? 1.253 -28.337 -6.355 1.00 0.000 175 CYS A N 3
ATOM 3577 C CA . CYS A 1 76 ? 1.939 -27.215 -6.985 1.00 0.000 175 CYS A CA 3
ATOM 3578 C C . CYS A 1 76 ? 2.083 -26.050 -6.011 1.00 0.000 175 CYS A C 3
ATOM 3579 O O . CYS A 1 76 ? 1.105 -25.603 -5.411 1.00 0.000 175 CYS A O 3
ATOM 3586 N N . ILE A 1 77 ? 3.310 -25.562 -5.859 1.00 0.000 176 ILE A N 3
ATOM 3587 C CA . ILE A 1 77 ? 3.582 -24.448 -4.959 1.00 0.000 176 ILE A CA 3
ATOM 3588 C C . ILE A 1 77 ? 4.455 -23.396 -5.635 1.00 0.000 176 ILE A C 3
ATOM 3589 O O . ILE A 1 77 ? 5.342 -23.723 -6.423 1.00 0.000 176 ILE A O 3
ATOM 3605 N N . SER A 1 78 ? 4.197 -22.130 -5.321 1.00 0.000 177 SER A N 3
ATOM 3606 C CA . SER A 1 78 ? 4.958 -21.029 -5.899 1.00 0.000 177 SER A CA 3
ATOM 3607 C C . SER A 1 78 ? 4.546 -19.698 -5.278 1.00 0.000 177 SER A C 3
ATOM 3608 O O . SER A 1 78 ? 3.541 -19.614 -4.570 1.00 0.000 177 SER A O 3
ATOM 3616 N N . CYS A 1 79 ? 5.329 -18.659 -5.546 1.00 0.000 178 CYS A N 3
ATOM 3617 C CA . CYS A 1 79 ? 5.048 -17.331 -5.014 1.00 0.000 178 CYS A CA 3
ATOM 3618 C C . CYS A 1 79 ? 5.050 -16.287 -6.127 1.00 0.000 178 CYS A C 3
ATOM 3619 O O . CYS A 1 79 ? 5.346 -16.595 -7.281 1.00 0.000 178 CYS A O 3
ATOM 3626 N N . CYS A 1 80 ? 4.718 -15.050 -5.771 1.00 0.000 179 CYS A N 3
ATOM 3627 C CA . CYS A 1 80 ? 4.680 -13.960 -6.738 1.00 0.000 179 CYS A CA 3
ATOM 3628 C C . CYS A 1 80 ? 5.284 -12.689 -6.147 1.00 0.000 179 CYS A C 3
ATOM 3629 O O . CYS A 1 80 ? 5.428 -12.564 -4.932 1.00 0.000 179 CYS A O 3
ATOM 3636 N N . ASN A 1 81 ? 5.637 -11.748 -7.018 1.00 0.000 180 ASN A N 3
ATOM 3637 C CA . ASN A 1 81 ? 6.226 -10.487 -6.584 1.00 0.000 180 ASN A CA 3
ATOM 3638 C C . ASN A 1 81 ? 5.274 -9.323 -6.846 1.00 0.000 180 ASN A C 3
ATOM 3639 O O . ASN A 1 81 ? 5.460 -8.224 -6.324 1.00 0.000 180 ASN A O 3
ATOM 3650 N N . THR A 1 82 ? 4.253 -9.573 -7.660 1.00 0.000 181 THR A N 3
ATOM 3651 C CA . THR A 1 82 ? 3.272 -8.548 -7.993 1.00 0.000 181 THR A CA 3
ATOM 3652 C C . THR A 1 82 ? 2.113 -8.553 -7.003 1.00 0.000 181 THR A C 3
ATOM 3653 O O . THR A 1 82 ? 1.848 -9.547 -6.326 1.00 0.000 181 THR A O 3
ATOM 3664 N N . PRO A 1 83 ? 1.403 -7.419 -6.915 1.00 0.000 182 PRO A N 3
ATOM 3665 C CA . PRO A 1 83 ? 0.259 -7.269 -6.011 1.00 0.000 182 PRO A CA 3
ATOM 3666 C C . PRO A 1 83 ? -0.941 -8.101 -6.451 1.00 0.000 182 PRO A C 3
ATOM 3667 O O . PRO A 1 83 ? -1.244 -8.192 -7.642 1.00 0.000 182 PRO A O 3
ATOM 3678 N N . LEU A 1 84 ? -1.621 -8.707 -5.484 1.00 0.000 183 LEU A N 3
ATOM 3679 C CA . LEU A 1 84 ? -2.789 -9.532 -5.772 1.00 0.000 183 LEU A CA 3
ATOM 3680 C C . LEU A 1 84 ? -2.520 -10.466 -6.948 1.00 0.000 183 LEU A C 3
ATOM 3681 O O . LEU A 1 84 ? -3.258 -10.468 -7.934 1.00 0.000 183 LEU A O 3
ATOM 3697 N N . CYS A 1 85 ? -1.460 -11.259 -6.837 1.00 0.000 184 CYS A N 3
ATOM 3698 C CA . CYS A 1 85 ? -1.093 -12.198 -7.890 1.00 0.000 184 CYS A CA 3
ATOM 3699 C C . CYS A 1 85 ? -1.948 -13.460 -7.814 1.00 0.000 184 CYS A C 3
ATOM 3700 O O . CYS A 1 85 ? -2.197 -14.115 -8.825 1.00 0.000 184 CYS A O 3
ATOM 3707 N N . ASN A 1 86 ? -2.394 -13.795 -6.607 1.00 0.000 185 ASN A N 3
ATOM 3708 C CA . ASN A 1 86 ? -3.220 -14.978 -6.399 1.00 0.000 185 ASN A CA 3
ATOM 3709 C C . ASN A 1 86 ? -4.699 -14.645 -6.566 1.00 0.000 185 ASN A C 3
ATOM 3710 O O . ASN A 1 86 ? -5.515 -15.524 -6.845 1.00 0.000 185 ASN A O 3
ATOM 3721 N N . MET A 1 1 ? 3.563 0.213 -0.621 1.00 0.000 100 MET A N 4
ATOM 3722 C CA . MET A 1 1 ? 2.950 -0.972 -0.031 1.00 0.000 100 MET A CA 4
ATOM 3723 C C . MET A 1 1 ? 2.274 -1.824 -1.101 1.00 0.000 100 MET A C 4
ATOM 3724 O O . MET A 1 1 ? 1.671 -1.298 -2.037 1.00 0.000 100 MET A O 4
ATOM 3738 N N . ILE A 1 2 ? 2.379 -3.141 -0.955 1.00 0.000 101 ILE A N 4
ATOM 3739 C CA . ILE A 1 2 ? 1.777 -4.064 -1.909 1.00 0.000 101 ILE A CA 4
ATOM 3740 C C . ILE A 1 2 ? 0.759 -4.972 -1.227 1.00 0.000 101 ILE A C 4
ATOM 3741 O O . ILE A 1 2 ? 1.054 -5.598 -0.210 1.00 0.000 101 ILE A O 4
ATOM 3757 N N . GLN A 1 3 ? -0.440 -5.038 -1.796 1.00 0.000 102 GLN A N 4
ATOM 3758 C CA . GLN A 1 3 ? -1.503 -5.871 -1.244 1.00 0.000 102 GLN A CA 4
ATOM 3759 C C . GLN A 1 3 ? -1.524 -7.241 -1.913 1.00 0.000 102 GLN A C 4
ATOM 3760 O O . GLN A 1 3 ? -1.207 -7.371 -3.095 1.00 0.000 102 GLN A O 4
ATOM 3774 N N . CYS A 1 4 ? -1.900 -8.261 -1.148 1.00 0.000 103 CYS A N 4
ATOM 3775 C CA . CYS A 1 4 ? -1.962 -9.623 -1.666 1.00 0.000 103 CYS A CA 4
ATOM 3776 C C . CYS A 1 4 ? -3.239 -10.321 -1.208 1.00 0.000 103 CYS A C 4
ATOM 3777 O O . CYS A 1 4 ? -3.859 -9.921 -0.222 1.00 0.000 103 CYS A O 4
ATOM 3784 N N . TYR A 1 5 ? -3.627 -11.366 -1.930 1.00 0.000 104 TYR A N 4
ATOM 3785 C CA . TYR A 1 5 ? -4.832 -12.118 -1.600 1.00 0.000 104 TYR A CA 4
ATOM 3786 C C . TYR A 1 5 ? -4.493 -13.349 -0.764 1.00 0.000 104 TYR A C 4
ATOM 3787 O O . TYR A 1 5 ? -4.049 -14.368 -1.293 1.00 0.000 104 TYR A O 4
ATOM 3805 N N . GLN A 1 6 ? -4.707 -13.245 0.543 1.00 0.000 105 GLN A N 4
ATOM 3806 C CA . GLN A 1 6 ? -4.424 -14.349 1.453 1.00 0.000 105 GLN A CA 4
ATOM 3807 C C . GLN A 1 6 ? -5.680 -15.174 1.714 1.00 0.000 105 GLN A C 4
ATOM 3808 O O . GLN A 1 6 ? -6.721 -14.637 2.093 1.00 0.000 105 GLN A O 4
ATOM 3822 N N . CYS A 1 7 ? -5.575 -16.483 1.507 1.00 0.000 106 CYS A N 4
ATOM 3823 C CA . CYS A 1 7 ? -6.702 -17.383 1.719 1.00 0.000 106 CYS A CA 4
ATOM 3824 C C . CYS A 1 7 ? -6.244 -18.682 2.377 1.00 0.000 106 CYS A C 4
ATOM 3825 O O . CYS A 1 7 ? -5.550 -19.490 1.760 1.00 0.000 106 CYS A O 4
ATOM 3832 N N . GLU A 1 8 ? -6.638 -18.874 3.632 1.00 0.000 107 GLU A N 4
ATOM 3833 C CA . GLU A 1 8 ? -6.267 -20.074 4.373 1.00 0.000 107 GLU A CA 4
ATOM 3834 C C . GLU A 1 8 ? -7.170 -21.246 3.998 1.00 0.000 107 GLU A C 4
ATOM 3835 O O . GLU A 1 8 ? -6.738 -22.398 3.989 1.00 0.000 107 GLU A O 4
ATOM 3847 N N . GLU A 1 9 ? -8.427 -20.941 3.689 1.00 0.000 108 GLU A N 4
ATOM 3848 C CA . GLU A 1 9 ? -9.391 -21.969 3.315 1.00 0.000 108 GLU A CA 4
ATOM 3849 C C . GLU A 1 9 ? -9.347 -22.236 1.813 1.00 0.000 108 GLU A C 4
ATOM 3850 O O . GLU A 1 9 ? -10.025 -21.567 1.032 1.00 0.000 108 GLU A O 4
ATOM 3862 N N . PHE A 1 10 ? -8.543 -23.216 1.415 1.00 0.000 109 PHE A N 4
ATOM 3863 C CA . PHE A 1 10 ? -8.408 -23.571 0.007 1.00 0.000 109 PHE A CA 4
ATOM 3864 C C . PHE A 1 10 ? -9.466 -24.593 -0.400 1.00 0.000 109 PHE A C 4
ATOM 3865 O O . PHE A 1 10 ? -9.483 -25.716 0.102 1.00 0.000 109 PHE A O 4
ATOM 3882 N N . GLN A 1 11 ? -10.346 -24.193 -1.313 1.00 0.000 110 GLN A N 4
ATOM 3883 C CA . GLN A 1 11 ? -11.408 -25.073 -1.787 1.00 0.000 110 GLN A CA 4
ATOM 3884 C C . GLN A 1 11 ? -12.227 -24.397 -2.881 1.00 0.000 110 GLN A C 4
ATOM 3885 O O . GLN A 1 11 ? -11.928 -23.275 -3.292 1.00 0.000 110 GLN A O 4
ATOM 3899 N N . LEU A 1 12 ? -13.261 -25.087 -3.350 1.00 0.000 111 LEU A N 4
ATOM 3900 C CA . LEU A 1 12 ? -14.124 -24.553 -4.398 1.00 0.000 111 LEU A CA 4
ATOM 3901 C C . LEU A 1 12 ? -15.408 -23.980 -3.807 1.00 0.000 111 LEU A C 4
ATOM 3902 O O . LEU A 1 12 ? -15.941 -22.987 -4.301 1.00 0.000 111 LEU A O 4
ATOM 3918 N N . ASN A 1 13 ? -15.897 -24.610 -2.744 1.00 0.000 112 ASN A N 4
ATOM 3919 C CA . ASN A 1 13 ? -17.118 -24.161 -2.084 1.00 0.000 112 ASN A CA 4
ATOM 3920 C C . ASN A 1 13 ? -17.010 -22.694 -1.680 1.00 0.000 112 ASN A C 4
ATOM 3921 O O . ASN A 1 13 ? -18.012 -21.985 -1.604 1.00 0.000 112 ASN A O 4
ATOM 3932 N N . ASN A 1 14 ? -15.785 -22.245 -1.424 1.00 0.000 113 ASN A N 4
ATOM 3933 C CA . ASN A 1 14 ? -15.546 -20.862 -1.029 1.00 0.000 113 ASN A CA 4
ATOM 3934 C C . ASN A 1 14 ? -15.303 -19.981 -2.251 1.00 0.000 113 ASN A C 4
ATOM 3935 O O . ASN A 1 14 ? -15.569 -20.385 -3.383 1.00 0.000 113 ASN A O 4
ATOM 3946 N N . ASP A 1 15 ? -14.796 -18.776 -2.013 1.00 0.000 114 ASP A N 4
ATOM 3947 C CA . ASP A 1 15 ? -14.515 -17.838 -3.094 1.00 0.000 114 ASP A CA 4
ATOM 3948 C C . ASP A 1 15 ? -13.684 -16.662 -2.591 1.00 0.000 114 ASP A C 4
ATOM 3949 O O . ASP A 1 15 ? -14.224 -15.676 -2.089 1.00 0.000 114 ASP A O 4
ATOM 3958 N N . CYS A 1 16 ? -12.367 -16.774 -2.728 1.00 0.000 115 CYS A N 4
ATOM 3959 C CA . CYS A 1 16 ? -11.460 -15.721 -2.286 1.00 0.000 115 CYS A CA 4
ATOM 3960 C C . CYS A 1 16 ? -11.481 -14.543 -3.255 1.00 0.000 115 CYS A C 4
ATOM 3961 O O . CYS A 1 16 ? -10.459 -14.193 -3.846 1.00 0.000 115 CYS A O 4
ATOM 3968 N N . SER A 1 17 ? -12.653 -13.935 -3.413 1.00 0.000 116 SER A N 4
ATOM 3969 C CA . SER A 1 17 ? -12.809 -12.798 -4.313 1.00 0.000 116 SER A CA 4
ATOM 3970 C C . SER A 1 17 ? -13.364 -11.588 -3.568 1.00 0.000 116 SER A C 4
ATOM 3971 O O . SER A 1 17 ? -14.126 -10.798 -4.125 1.00 0.000 116 SER A O 4
ATOM 3979 N N . SER A 1 18 ? -12.975 -11.450 -2.304 1.00 0.000 117 SER A N 4
ATOM 3980 C CA . SER A 1 18 ? -13.436 -10.339 -1.480 1.00 0.000 117 SER A CA 4
ATOM 3981 C C . SER A 1 18 ? -12.262 -9.480 -1.020 1.00 0.000 117 SER A C 4
ATOM 3982 O O . SER A 1 18 ? -11.149 -9.964 -0.813 1.00 0.000 117 SER A O 4
ATOM 3990 N N . PRO A 1 19 ? -12.514 -8.173 -0.857 1.00 0.000 118 PRO A N 4
ATOM 3991 C CA . PRO A 1 19 ? -11.491 -7.217 -0.421 1.00 0.000 118 PRO A CA 4
ATOM 3992 C C . PRO A 1 19 ? -11.092 -7.422 1.037 1.00 0.000 118 PRO A C 4
ATOM 3993 O O . PRO A 1 19 ? -10.180 -6.765 1.537 1.00 0.000 118 PRO A O 4
ATOM 4004 N N . GLU A 1 20 ? -11.781 -8.337 1.712 1.00 0.000 119 GLU A N 4
ATOM 4005 C CA . GLU A 1 20 ? -11.496 -8.627 3.112 1.00 0.000 119 GLU A CA 4
ATOM 4006 C C . GLU A 1 20 ? -10.244 -9.488 3.246 1.00 0.000 119 GLU A C 4
ATOM 4007 O O . GLU A 1 20 ? -9.587 -9.491 4.288 1.00 0.000 119 GLU A O 4
ATOM 4019 N N . PHE A 1 21 ? -9.919 -10.219 2.185 1.00 0.000 120 PHE A N 4
ATOM 4020 C CA . PHE A 1 21 ? -8.747 -11.086 2.183 1.00 0.000 120 PHE A CA 4
ATOM 4021 C C . PHE A 1 21 ? -7.504 -10.320 1.741 1.00 0.000 120 PHE A C 4
ATOM 4022 O O . PHE A 1 21 ? -6.376 -10.743 1.998 1.00 0.000 120 PHE A O 4
ATOM 4039 N N . ILE A 1 22 ? -7.719 -9.191 1.073 1.00 0.000 121 ILE A N 4
ATOM 4040 C CA . ILE A 1 22 ? -6.617 -8.366 0.595 1.00 0.000 121 ILE A CA 4
ATOM 4041 C C . ILE A 1 22 ? -5.866 -7.724 1.757 1.00 0.000 121 ILE A C 4
ATOM 4042 O O . ILE A 1 22 ? -6.393 -6.847 2.442 1.00 0.000 121 ILE A O 4
ATOM 4058 N N . VAL A 1 23 ? -4.631 -8.166 1.973 1.00 0.000 122 VAL A N 4
ATOM 4059 C CA . VAL A 1 23 ? -3.806 -7.632 3.050 1.00 0.000 122 VAL A CA 4
ATOM 4060 C C . VAL A 1 23 ? -2.536 -6.991 2.503 1.00 0.000 122 VAL A C 4
ATOM 4061 O O . VAL A 1 23 ? -2.049 -7.365 1.437 1.00 0.000 122 VAL A O 4
ATOM 4074 N N . ASN A 1 24 ? -2.002 -6.024 3.242 1.00 0.000 123 ASN A N 4
ATOM 4075 C CA . ASN A 1 24 ? -0.787 -5.330 2.831 1.00 0.000 123 ASN A CA 4
ATOM 4076 C C . ASN A 1 24 ? 0.448 -5.996 3.429 1.00 0.000 123 ASN A C 4
ATOM 4077 O O . ASN A 1 24 ? 0.729 -5.854 4.620 1.00 0.000 123 ASN A O 4
ATOM 4088 N N . CYS A 1 25 ? 1.184 -6.722 2.594 1.00 0.000 124 CYS A N 4
ATOM 4089 C CA . CYS A 1 25 ? 2.390 -7.410 3.039 1.00 0.000 124 CYS A CA 4
ATOM 4090 C C . CYS A 1 25 ? 3.609 -6.499 2.927 1.00 0.000 124 CYS A C 4
ATOM 4091 O O . CYS A 1 25 ? 4.165 -6.315 1.844 1.00 0.000 124 CYS A O 4
ATOM 4098 N N . THR A 1 26 ? 4.021 -5.929 4.056 1.00 0.000 125 THR A N 4
ATOM 4099 C CA . THR A 1 26 ? 5.172 -5.037 4.086 1.00 0.000 125 THR A CA 4
ATOM 4100 C C . THR A 1 26 ? 6.281 -5.599 4.968 1.00 0.000 125 THR A C 4
ATOM 4101 O O . THR A 1 26 ? 7.465 -5.455 4.662 1.00 0.000 125 THR A O 4
ATOM 4112 N N . VAL A 1 27 ? 5.891 -6.242 6.064 1.00 0.000 126 VAL A N 4
ATOM 4113 C CA . VAL A 1 27 ? 6.852 -6.829 6.990 1.00 0.000 126 VAL A CA 4
ATOM 4114 C C . VAL A 1 27 ? 7.844 -7.726 6.257 1.00 0.000 126 VAL A C 4
ATOM 4115 O O . VAL A 1 27 ? 7.491 -8.397 5.288 1.00 0.000 126 VAL A O 4
ATOM 4128 N N . ASN A 1 28 ? 9.087 -7.733 6.728 1.00 0.000 127 ASN A N 4
ATOM 4129 C CA . ASN A 1 28 ? 10.131 -8.548 6.117 1.00 0.000 127 ASN A CA 4
ATOM 4130 C C . ASN A 1 28 ? 9.710 -10.013 6.055 1.00 0.000 127 ASN A C 4
ATOM 4131 O O . ASN A 1 28 ? 9.950 -10.698 5.061 1.00 0.000 127 ASN A O 4
ATOM 4142 N N . VAL A 1 29 ? 9.081 -10.488 7.126 1.00 0.000 128 VAL A N 4
ATOM 4143 C CA . VAL A 1 29 ? 8.626 -11.872 7.194 1.00 0.000 128 VAL A CA 4
ATOM 4144 C C . VAL A 1 29 ? 7.803 -12.240 5.964 1.00 0.000 128 VAL A C 4
ATOM 4145 O O . VAL A 1 29 ? 7.884 -13.362 5.465 1.00 0.000 128 VAL A O 4
ATOM 4158 N N . GLN A 1 30 ? 7.012 -11.288 5.481 1.00 0.000 129 GLN A N 4
ATOM 4159 C CA . GLN A 1 30 ? 6.174 -11.513 4.309 1.00 0.000 129 GLN A CA 4
ATOM 4160 C C . GLN A 1 30 ? 5.838 -10.195 3.619 1.00 0.000 129 GLN A C 4
ATOM 4161 O O . GLN A 1 30 ? 5.067 -9.389 4.141 1.00 0.000 129 GLN A O 4
ATOM 4175 N N . ASP A 1 31 ? 6.421 -9.983 2.444 1.00 0.000 130 ASP A N 4
ATOM 4176 C CA . ASP A 1 31 ? 6.182 -8.762 1.682 1.00 0.000 130 ASP A CA 4
ATOM 4177 C C . ASP A 1 31 ? 5.534 -9.080 0.338 1.00 0.000 130 ASP A C 4
ATOM 4178 O O . ASP A 1 31 ? 4.825 -8.250 -0.231 1.00 0.000 130 ASP A O 4
ATOM 4187 N N . MET A 1 32 ? 5.783 -10.285 -0.164 1.00 0.000 131 MET A N 4
ATOM 4188 C CA . MET A 1 32 ? 5.224 -10.711 -1.441 1.00 0.000 131 MET A CA 4
ATOM 4189 C C . MET A 1 32 ? 4.014 -11.616 -1.230 1.00 0.000 131 MET A C 4
ATOM 4190 O O . MET A 1 32 ? 3.593 -11.852 -0.097 1.00 0.000 131 MET A O 4
ATOM 4204 N N . CYS A 1 33 ? 3.459 -12.121 -2.327 1.00 0.000 132 CYS A N 4
ATOM 4205 C CA . CYS A 1 33 ? 2.298 -12.999 -2.263 1.00 0.000 132 CYS A CA 4
ATOM 4206 C C . CYS A 1 33 ? 2.677 -14.430 -2.636 1.00 0.000 132 CYS A C 4
ATOM 4207 O O . CYS A 1 33 ? 3.600 -14.653 -3.418 1.00 0.000 132 CYS A O 4
ATOM 4214 N N . GLN A 1 34 ? 1.957 -15.393 -2.071 1.00 0.000 133 GLN A N 4
ATOM 4215 C CA . GLN A 1 34 ? 2.217 -16.802 -2.344 1.00 0.000 133 GLN A CA 4
ATOM 4216 C C . GLN A 1 34 ? 0.973 -17.489 -2.896 1.00 0.000 133 GLN A C 4
ATOM 4217 O O . GLN A 1 34 ? -0.154 -17.108 -2.576 1.00 0.000 133 GLN A O 4
ATOM 4231 N N . LYS A 1 35 ? 1.182 -18.504 -3.727 1.00 0.000 134 LYS A N 4
ATOM 4232 C CA . LYS A 1 35 ? 0.078 -19.246 -4.323 1.00 0.000 134 LYS A CA 4
ATOM 4233 C C . LYS A 1 35 ? 0.377 -20.742 -4.345 1.00 0.000 134 LYS A C 4
ATOM 4234 O O . LYS A 1 35 ? 1.499 -21.155 -4.635 1.00 0.000 134 LYS A O 4
ATOM 4253 N N . GLU A 1 36 ? -0.635 -21.547 -4.039 1.00 0.000 135 GLU A N 4
ATOM 4254 C CA . GLU A 1 36 ? -0.479 -22.997 -4.025 1.00 0.000 135 GLU A CA 4
ATOM 4255 C C . GLU A 1 36 ? -1.615 -23.674 -4.787 1.00 0.000 135 GLU A C 4
ATOM 4256 O O . GLU A 1 36 ? -2.775 -23.277 -4.677 1.00 0.000 135 GLU A O 4
ATOM 4268 N N . VAL A 1 37 ? -1.272 -24.698 -5.562 1.00 0.000 136 VAL A N 4
ATOM 4269 C CA . VAL A 1 37 ? -2.261 -25.432 -6.342 1.00 0.000 136 VAL A CA 4
ATOM 4270 C C . VAL A 1 37 ? -2.200 -26.925 -6.044 1.00 0.000 136 VAL A C 4
ATOM 4271 O O . VAL A 1 37 ? -1.135 -27.538 -6.107 1.00 0.000 136 VAL A O 4
ATOM 4284 N N . MET A 1 38 ? -3.350 -27.506 -5.719 1.00 0.000 137 MET A N 4
ATOM 4285 C CA . MET A 1 38 ? -3.428 -28.929 -5.412 1.00 0.000 137 MET A CA 4
ATOM 4286 C C . MET A 1 38 ? -4.791 -29.495 -5.795 1.00 0.000 137 MET A C 4
ATOM 4287 O O . MET A 1 38 ? -5.741 -28.747 -6.024 1.00 0.000 137 MET A O 4
ATOM 4301 N N . GLU A 1 39 ? -4.880 -30.820 -5.864 1.00 0.000 138 GLU A N 4
ATOM 4302 C CA . GLU A 1 39 ? -6.128 -31.484 -6.221 1.00 0.000 138 GLU A CA 4
ATOM 4303 C C . GLU A 1 39 ? -6.458 -32.593 -5.227 1.00 0.000 138 GLU A C 4
ATOM 4304 O O . GLU A 1 39 ? -5.618 -33.442 -4.928 1.00 0.000 138 GLU A O 4
ATOM 4316 N N . GLN A 1 40 ? -7.686 -32.578 -4.718 1.00 0.000 139 GLN A N 4
ATOM 4317 C CA . GLN A 1 40 ? -8.126 -33.581 -3.756 1.00 0.000 139 GLN A CA 4
ATOM 4318 C C . GLN A 1 40 ? -9.521 -34.091 -4.103 1.00 0.000 139 GLN A C 4
ATOM 4319 O O . GLN A 1 40 ? -10.103 -33.700 -5.114 1.00 0.000 139 GLN A O 4
ATOM 4333 N N . SER A 1 41 ? -10.052 -34.968 -3.256 1.00 0.000 140 SER A N 4
ATOM 4334 C CA . SER A 1 41 ? -11.378 -35.535 -3.475 1.00 0.000 140 SER A CA 4
ATOM 4335 C C . SER A 1 41 ? -12.409 -34.434 -3.705 1.00 0.000 140 SER A C 4
ATOM 4336 O O . SER A 1 41 ? -13.321 -34.583 -4.517 1.00 0.000 140 SER A O 4
ATOM 4344 N N . ALA A 1 42 ? -12.256 -33.329 -2.983 1.00 0.000 141 ALA A N 4
ATOM 4345 C CA . ALA A 1 42 ? -13.171 -32.202 -3.108 1.00 0.000 141 ALA A CA 4
ATOM 4346 C C . ALA A 1 42 ? -13.063 -31.557 -4.486 1.00 0.000 141 ALA A C 4
ATOM 4347 O O . ALA A 1 42 ? -14.058 -31.108 -5.052 1.00 0.000 141 ALA A O 4
ATOM 4354 N N . GLY A 1 43 ? -11.846 -31.514 -5.020 1.00 0.000 142 GLY A N 4
ATOM 4355 C CA . GLY A 1 43 ? -11.630 -30.922 -6.327 1.00 0.000 142 GLY A CA 4
ATOM 4356 C C . GLY A 1 43 ? -10.310 -30.181 -6.417 1.00 0.000 142 GLY A C 4
ATOM 4357 O O . GLY A 1 43 ? -9.293 -30.648 -5.905 1.00 0.000 142 GLY A O 4
ATOM 4361 N N . ILE A 1 44 ? -10.327 -29.024 -7.070 1.00 0.000 143 ILE A N 4
ATOM 4362 C CA . ILE A 1 44 ? -9.122 -28.218 -7.225 1.00 0.000 143 ILE A CA 4
ATOM 4363 C C . ILE A 1 44 ? -9.032 -27.150 -6.141 1.00 0.000 143 ILE A C 4
ATOM 4364 O O . ILE A 1 44 ? -9.725 -26.135 -6.196 1.00 0.000 143 ILE A O 4
ATOM 4380 N N . MET A 1 45 ? -8.171 -27.386 -5.156 1.00 0.000 144 MET A N 4
ATOM 4381 C CA . MET A 1 45 ? -7.987 -26.442 -4.059 1.00 0.000 144 MET A CA 4
ATOM 4382 C C . MET A 1 45 ? -6.879 -25.445 -4.381 1.00 0.000 144 MET A C 4
ATOM 4383 O O . MET A 1 45 ? -6.048 -25.686 -5.256 1.00 0.000 144 MET A O 4
ATOM 4397 N N . TYR A 1 46 ? -6.873 -24.324 -3.668 1.00 0.000 145 TYR A N 4
ATOM 4398 C CA . TYR A 1 46 ? -5.869 -23.288 -3.879 1.00 0.000 145 TYR A CA 4
ATOM 4399 C C . TYR A 1 46 ? -5.594 -22.524 -2.588 1.00 0.000 145 TYR A C 4
ATOM 4400 O O . TYR A 1 46 ? -6.465 -21.828 -2.067 1.00 0.000 145 TYR A O 4
ATOM 4418 N N . ARG A 1 47 ? -4.374 -22.660 -2.076 1.00 0.000 146 ARG A N 4
ATOM 4419 C CA . ARG A 1 47 ? -3.983 -21.983 -0.845 1.00 0.000 146 ARG A CA 4
ATOM 4420 C C . ARG A 1 47 ? -3.052 -20.811 -1.142 1.00 0.000 146 ARG A C 4
ATOM 4421 O O . ARG A 1 47 ? -1.998 -20.980 -1.754 1.00 0.000 146 ARG A O 4
ATOM 4442 N N . LYS A 1 48 ? -3.450 -19.621 -0.704 1.00 0.000 147 LYS A N 4
ATOM 4443 C CA . LYS A 1 48 ? -2.653 -18.420 -0.921 1.00 0.000 147 LYS A CA 4
ATOM 4444 C C . LYS A 1 48 ? -2.440 -17.664 0.387 1.00 0.000 147 LYS A C 4
ATOM 4445 O O . LYS A 1 48 ? -3.205 -17.823 1.338 1.00 0.000 147 LYS A O 4
ATOM 4464 N N . SER A 1 49 ? -1.397 -16.842 0.427 1.00 0.000 148 SER A N 4
ATOM 4465 C CA . SER A 1 49 ? -1.083 -16.064 1.620 1.00 0.000 148 SER A CA 4
ATOM 4466 C C . SER A 1 49 ? 0.173 -15.224 1.405 1.00 0.000 148 SER A C 4
ATOM 4467 O O . SER A 1 49 ? 0.925 -15.442 0.454 1.00 0.000 148 SER A O 4
ATOM 4475 N N . CYS A 1 50 ? 0.394 -14.263 2.296 1.00 0.000 149 CYS A N 4
ATOM 4476 C CA . CYS A 1 50 ? 1.558 -13.389 2.206 1.00 0.000 149 CYS A CA 4
ATOM 4477 C C . CYS A 1 50 ? 2.842 -14.162 2.490 1.00 0.000 149 CYS A C 4
ATOM 4478 O O . CYS A 1 50 ? 2.932 -14.897 3.473 1.00 0.000 149 CYS A O 4
ATOM 4485 N N . ALA A 1 51 ? 3.834 -13.990 1.623 1.00 0.000 150 ALA A N 4
ATOM 4486 C CA . ALA A 1 51 ? 5.114 -14.670 1.782 1.00 0.000 150 ALA A CA 4
ATOM 4487 C C . ALA A 1 51 ? 6.276 -13.697 1.612 1.00 0.000 150 ALA A C 4
ATOM 4488 O O . ALA A 1 51 ? 6.073 -12.493 1.454 1.00 0.000 150 ALA A O 4
ATOM 4495 N N . SER A 1 52 ? 7.495 -14.227 1.645 1.00 0.000 151 SER A N 4
ATOM 4496 C CA . SER A 1 52 ? 8.690 -13.405 1.499 1.00 0.000 151 SER A CA 4
ATOM 4497 C C . SER A 1 52 ? 9.599 -13.956 0.404 1.00 0.000 151 SER A C 4
ATOM 4498 O O . SER A 1 52 ? 9.523 -15.134 0.054 1.00 0.000 151 SER A O 4
ATOM 4506 N N . SER A 1 53 ? 10.457 -13.096 -0.133 1.00 0.000 152 SER A N 4
ATOM 4507 C CA . SER A 1 53 ? 11.379 -13.494 -1.191 1.00 0.000 152 SER A CA 4
ATOM 4508 C C . SER A 1 53 ? 12.176 -14.728 -0.780 1.00 0.000 152 SER A C 4
ATOM 4509 O O . SER A 1 53 ? 12.079 -15.782 -1.409 1.00 0.000 152 SER A O 4
ATOM 4517 N N . ALA A 1 54 ? 12.966 -14.588 0.279 1.00 0.000 153 ALA A N 4
ATOM 4518 C CA . ALA A 1 54 ? 13.780 -15.691 0.776 1.00 0.000 153 ALA A CA 4
ATOM 4519 C C . ALA A 1 54 ? 12.939 -16.947 0.976 1.00 0.000 153 ALA A C 4
ATOM 4520 O O . ALA A 1 54 ? 13.326 -18.038 0.556 1.00 0.000 153 ALA A O 4
ATOM 4527 N N . ALA A 1 55 ? 11.787 -16.787 1.619 1.00 0.000 154 ALA A N 4
ATOM 4528 C CA . ALA A 1 55 ? 10.891 -17.909 1.872 1.00 0.000 154 ALA A CA 4
ATOM 4529 C C . ALA A 1 55 ? 10.470 -18.580 0.570 1.00 0.000 154 ALA A C 4
ATOM 4530 O O . ALA A 1 55 ? 10.293 -19.797 0.515 1.00 0.000 154 ALA A O 4
ATOM 4537 N N . CYS A 1 56 ? 10.309 -17.779 -0.478 1.00 0.000 155 CYS A N 4
ATOM 4538 C CA . CYS A 1 56 ? 9.907 -18.294 -1.781 1.00 0.000 155 CYS A CA 4
ATOM 4539 C C . CYS A 1 56 ? 11.020 -19.135 -2.401 1.00 0.000 155 CYS A C 4
ATOM 4540 O O . CYS A 1 56 ? 10.761 -20.162 -3.030 1.00 0.000 155 CYS A O 4
ATOM 4547 N N . LEU A 1 57 ? 12.259 -18.692 -2.218 1.00 0.000 156 LEU A N 4
ATOM 4548 C CA . LEU A 1 57 ? 13.413 -19.403 -2.759 1.00 0.000 156 LEU A CA 4
ATOM 4549 C C . LEU A 1 57 ? 13.500 -20.814 -2.187 1.00 0.000 156 LEU A C 4
ATOM 4550 O O . LEU A 1 57 ? 13.975 -21.735 -2.851 1.00 0.000 156 LEU A O 4
ATOM 4566 N N . ILE A 1 58 ? 13.035 -20.976 -0.952 1.00 0.000 157 ILE A N 4
ATOM 4567 C CA . ILE A 1 58 ? 13.058 -22.276 -0.293 1.00 0.000 157 ILE A CA 4
ATOM 4568 C C . ILE A 1 58 ? 12.005 -23.209 -0.881 1.00 0.000 157 ILE A C 4
ATOM 4569 O O . ILE A 1 58 ? 12.291 -24.363 -1.199 1.00 0.000 157 ILE A O 4
ATOM 4585 N N . ALA A 1 59 ? 10.785 -22.701 -1.023 1.00 0.000 158 ALA A N 4
ATOM 4586 C CA . ALA A 1 59 ? 9.690 -23.487 -1.577 1.00 0.000 158 ALA A CA 4
ATOM 4587 C C . ALA A 1 59 ? 9.941 -23.823 -3.043 1.00 0.000 158 ALA A C 4
ATOM 4588 O O . ALA A 1 59 ? 9.578 -24.901 -3.514 1.00 0.000 158 ALA A O 4
ATOM 4595 N N . SER A 1 60 ? 10.565 -22.894 -3.760 1.00 0.000 159 SER A N 4
ATOM 4596 C CA . SER A 1 60 ? 10.861 -23.090 -5.174 1.00 0.000 159 SER A CA 4
ATOM 4597 C C . SER A 1 60 ? 12.045 -24.034 -5.355 1.00 0.000 159 SER A C 4
ATOM 4598 O O . SER A 1 60 ? 11.907 -25.120 -5.918 1.00 0.000 159 SER A O 4
ATOM 4606 N N . ALA A 1 61 ? 13.210 -23.612 -4.874 1.00 0.000 160 ALA A N 4
ATOM 4607 C CA . ALA A 1 61 ? 14.418 -24.419 -4.980 1.00 0.000 160 ALA A CA 4
ATOM 4608 C C . ALA A 1 61 ? 14.185 -25.830 -4.450 1.00 0.000 160 ALA A C 4
ATOM 4609 O O . ALA A 1 61 ? 14.600 -26.811 -5.066 1.00 0.000 160 ALA A O 4
ATOM 4616 N N . GLY A 1 62 ? 13.517 -25.924 -3.304 1.00 0.000 161 GLY A N 4
ATOM 4617 C CA . GLY A 1 62 ? 13.241 -27.219 -2.711 1.00 0.000 161 GLY A CA 4
ATOM 4618 C C . GLY A 1 62 ? 11.896 -27.776 -3.136 1.00 0.000 161 GLY A C 4
ATOM 4619 O O . GLY A 1 62 ? 11.176 -28.363 -2.327 1.00 0.000 161 GLY A O 4
ATOM 4623 N N . TYR A 1 63 ? 11.556 -27.592 -4.406 1.00 0.000 162 TYR A N 4
ATOM 4624 C CA . TYR A 1 63 ? 10.287 -28.077 -4.936 1.00 0.000 162 TYR A CA 4
ATOM 4625 C C . TYR A 1 63 ? 10.112 -29.566 -4.653 1.00 0.000 162 TYR A C 4
ATOM 4626 O O . TYR A 1 63 ? 11.058 -30.345 -4.764 1.00 0.000 162 TYR A O 4
ATOM 4644 N N . GLN A 1 64 ? 8.894 -29.953 -4.287 1.00 0.000 163 GLN A N 4
ATOM 4645 C CA . GLN A 1 64 ? 8.594 -31.348 -3.988 1.00 0.000 163 GLN A CA 4
ATOM 4646 C C . GLN A 1 64 ? 8.561 -32.183 -5.264 1.00 0.000 163 GLN A C 4
ATOM 4647 O O . GLN A 1 64 ? 9.312 -33.148 -5.405 1.00 0.000 163 GLN A O 4
ATOM 4661 N N . SER A 1 65 ? 7.686 -31.806 -6.190 1.00 0.000 164 SER A N 4
ATOM 4662 C CA . SER A 1 65 ? 7.552 -32.522 -7.453 1.00 0.000 164 SER A CA 4
ATOM 4663 C C . SER A 1 65 ? 7.073 -31.588 -8.560 1.00 0.000 164 SER A C 4
ATOM 4664 O O . SER A 1 65 ? 6.736 -30.431 -8.309 1.00 0.000 164 SER A O 4
ATOM 4672 N N . PHE A 1 66 ? 7.045 -32.100 -9.786 1.00 0.000 165 PHE A N 4
ATOM 4673 C CA . PHE A 1 66 ? 6.608 -31.312 -10.933 1.00 0.000 165 PHE A CA 4
ATOM 4674 C C . PHE A 1 66 ? 5.165 -30.850 -10.757 1.00 0.000 165 PHE A C 4
ATOM 4675 O O . PHE A 1 66 ? 4.469 -31.284 -9.838 1.00 0.000 165 PHE A O 4
ATOM 4692 N N . CYS A 1 67 ? 4.720 -29.967 -11.645 1.00 0.000 166 CYS A N 4
ATOM 4693 C CA . CYS A 1 67 ? 3.361 -29.443 -11.589 1.00 0.000 166 CYS A CA 4
ATOM 4694 C C . CYS A 1 67 ? 2.499 -30.051 -12.692 1.00 0.000 166 CYS A C 4
ATOM 4695 O O . CYS A 1 67 ? 2.760 -29.852 -13.878 1.00 0.000 166 CYS A O 4
ATOM 4702 N N . SER A 1 68 ? 1.470 -30.791 -12.291 1.00 0.000 167 SER A N 4
ATOM 4703 C CA . SER A 1 68 ? 0.571 -31.430 -13.245 1.00 0.000 167 SER A CA 4
ATOM 4704 C C . SER A 1 68 ? -0.741 -30.660 -13.355 1.00 0.000 167 SER A C 4
ATOM 4705 O O . SER A 1 68 ? -1.104 -29.872 -12.481 1.00 0.000 167 SER A O 4
ATOM 4713 N N . PRO A 1 69 ? -1.472 -30.891 -14.456 1.00 0.000 168 PRO A N 4
ATOM 4714 C CA . PRO A 1 69 ? -2.755 -30.230 -14.708 1.00 0.000 168 PRO A CA 4
ATOM 4715 C C . PRO A 1 69 ? -3.850 -30.710 -13.761 1.00 0.000 168 PRO A C 4
ATOM 4716 O O . PRO A 1 69 ? -4.568 -29.906 -13.169 1.00 0.000 168 PRO A O 4
ATOM 4727 N N . GLY A 1 70 ? -3.972 -32.027 -13.624 1.00 0.000 169 GLY A N 4
ATOM 4728 C CA . GLY A 1 70 ? -4.982 -32.591 -12.747 1.00 0.000 169 GLY A CA 4
ATOM 4729 C C . GLY A 1 70 ? -4.557 -33.918 -12.151 1.00 0.000 169 GLY A C 4
ATOM 4730 O O . GLY A 1 70 ? -5.271 -34.914 -12.261 1.00 0.000 169 GLY A O 4
ATOM 4734 N N . LYS A 1 71 ? -3.388 -33.933 -11.518 1.00 0.000 170 LYS A N 4
ATOM 4735 C CA . LYS A 1 71 ? -2.867 -35.147 -10.902 1.00 0.000 170 LYS A CA 4
ATOM 4736 C C . LYS A 1 71 ? -3.248 -35.215 -9.427 1.00 0.000 170 LYS A C 4
ATOM 4737 O O . LYS A 1 71 ? -3.299 -34.194 -8.740 1.00 0.000 170 LYS A O 4
ATOM 4756 N N . LEU A 1 72 ? -3.514 -36.424 -8.944 1.00 0.000 171 LEU A N 4
ATOM 4757 C CA . LEU A 1 72 ? -3.889 -36.626 -7.549 1.00 0.000 171 LEU A CA 4
ATOM 4758 C C . LEU A 1 72 ? -2.908 -35.926 -6.615 1.00 0.000 171 LEU A C 4
ATOM 4759 O O . LEU A 1 72 ? -3.294 -35.408 -5.568 1.00 0.000 171 LEU A O 4
ATOM 4775 N N . ASN A 1 73 ? -1.636 -35.914 -7.002 1.00 0.000 172 ASN A N 4
ATOM 4776 C CA . ASN A 1 73 ? -0.599 -35.276 -6.200 1.00 0.000 172 ASN A CA 4
ATOM 4777 C C . ASN A 1 73 ? 0.006 -34.086 -6.938 1.00 0.000 172 ASN A C 4
ATOM 4778 O O . ASN A 1 73 ? 1.221 -34.004 -7.116 1.00 0.000 172 ASN A O 4
ATOM 4789 N N . SER A 1 74 ? -0.852 -33.165 -7.366 1.00 0.000 173 SER A N 4
ATOM 4790 C CA . SER A 1 74 ? -0.403 -31.980 -8.089 1.00 0.000 173 SER A CA 4
ATOM 4791 C C . SER A 1 74 ? 0.122 -30.922 -7.123 1.00 0.000 173 SER A C 4
ATOM 4792 O O . SER A 1 74 ? -0.587 -29.979 -6.771 1.00 0.000 173 SER A O 4
ATOM 4800 N N . VAL A 1 75 ? 1.371 -31.085 -6.698 1.00 0.000 174 VAL A N 4
ATOM 4801 C CA . VAL A 1 75 ? 1.993 -30.144 -5.775 1.00 0.000 174 VAL A CA 4
ATOM 4802 C C . VAL A 1 75 ? 2.708 -29.027 -6.527 1.00 0.000 174 VAL A C 4
ATOM 4803 O O . VAL A 1 75 ? 3.813 -29.214 -7.036 1.00 0.000 174 VAL A O 4
ATOM 4816 N N . CYS A 1 76 ? 2.070 -27.863 -6.592 1.00 0.000 175 CYS A N 4
ATOM 4817 C CA . CYS A 1 76 ? 2.644 -26.714 -7.281 1.00 0.000 175 CYS A CA 4
ATOM 4818 C C . CYS A 1 76 ? 2.836 -25.544 -6.321 1.00 0.000 175 CYS A C 4
ATOM 4819 O O . CYS A 1 76 ? 1.904 -25.138 -5.626 1.00 0.000 175 CYS A O 4
ATOM 4826 N N . ILE A 1 77 ? 4.051 -25.006 -6.289 1.00 0.000 176 ILE A N 4
ATOM 4827 C CA . ILE A 1 77 ? 4.366 -23.882 -5.415 1.00 0.000 176 ILE A CA 4
ATOM 4828 C C . ILE A 1 77 ? 4.938 -22.713 -6.209 1.00 0.000 176 ILE A C 4
ATOM 4829 O O . ILE A 1 77 ? 5.787 -22.897 -7.080 1.00 0.000 176 ILE A O 4
ATOM 4845 N N . SER A 1 78 ? 4.467 -21.508 -5.900 1.00 0.000 177 SER A N 4
ATOM 4846 C CA . SER A 1 78 ? 4.930 -20.308 -6.586 1.00 0.000 177 SER A CA 4
ATOM 4847 C C . SER A 1 78 ? 4.420 -19.052 -5.886 1.00 0.000 177 SER A C 4
ATOM 4848 O O . SER A 1 78 ? 3.410 -19.085 -5.183 1.00 0.000 177 SER A O 4
ATOM 4856 N N . CYS A 1 79 ? 5.126 -17.943 -6.085 1.00 0.000 178 CYS A N 4
ATOM 4857 C CA . CYS A 1 79 ? 4.746 -16.675 -5.474 1.00 0.000 178 CYS A CA 4
ATOM 4858 C C . CYS A 1 79 ? 4.534 -15.601 -6.538 1.00 0.000 178 CYS A C 4
ATOM 4859 O O . CYS A 1 79 ? 4.647 -15.866 -7.735 1.00 0.000 178 CYS A O 4
ATOM 4866 N N . CYS A 1 80 ? 4.226 -14.388 -6.092 1.00 0.000 179 CYS A N 4
ATOM 4867 C CA . CYS A 1 80 ? 3.997 -13.273 -7.003 1.00 0.000 179 CYS A CA 4
ATOM 4868 C C . CYS A 1 80 ? 4.649 -11.998 -6.477 1.00 0.000 179 CYS A C 4
ATOM 4869 O O . CYS A 1 80 ? 4.911 -11.870 -5.281 1.00 0.000 179 CYS A O 4
ATOM 4876 N N . ASN A 1 81 ? 4.907 -11.056 -7.378 1.00 0.000 180 ASN A N 4
ATOM 4877 C CA . ASN A 1 81 ? 5.528 -9.790 -7.005 1.00 0.000 180 ASN A CA 4
ATOM 4878 C C . ASN A 1 81 ? 4.559 -8.629 -7.207 1.00 0.000 180 ASN A C 4
ATOM 4879 O O . ASN A 1 81 ? 4.761 -7.537 -6.674 1.00 0.000 180 ASN A O 4
ATOM 4890 N N . THR A 1 82 ? 3.504 -8.872 -7.978 1.00 0.000 181 THR A N 4
ATOM 4891 C CA . THR A 1 82 ? 2.504 -7.848 -8.251 1.00 0.000 181 THR A CA 4
ATOM 4892 C C . THR A 1 82 ? 1.376 -7.894 -7.227 1.00 0.000 181 THR A C 4
ATOM 4893 O O . THR A 1 82 ? 1.073 -8.938 -6.649 1.00 0.000 181 THR A O 4
ATOM 4904 N N . PRO A 1 83 ? 0.737 -6.738 -6.995 1.00 0.000 182 PRO A N 4
ATOM 4905 C CA . PRO A 1 83 ? -0.369 -6.621 -6.041 1.00 0.000 182 PRO A CA 4
ATOM 4906 C C . PRO A 1 83 ? -1.628 -7.333 -6.523 1.00 0.000 182 PRO A C 4
ATOM 4907 O O . PRO A 1 83 ? -1.970 -7.280 -7.705 1.00 0.000 182 PRO A O 4
ATOM 4918 N N . LEU A 1 84 ? -2.316 -7.999 -5.601 1.00 0.000 183 LEU A N 4
ATOM 4919 C CA . LEU A 1 84 ? -3.539 -8.722 -5.933 1.00 0.000 183 LEU A CA 4
ATOM 4920 C C . LEU A 1 84 ? -3.284 -9.748 -7.032 1.00 0.000 183 LEU A C 4
ATOM 4921 O O . LEU A 1 84 ? -3.976 -9.766 -8.051 1.00 0.000 183 LEU A O 4
ATOM 4937 N N . CYS A 1 85 ? -2.289 -10.602 -6.818 1.00 0.000 184 CYS A N 4
ATOM 4938 C CA . CYS A 1 85 ? -1.943 -11.633 -7.789 1.00 0.000 184 CYS A CA 4
ATOM 4939 C C . CYS A 1 85 ? -2.881 -12.831 -7.668 1.00 0.000 184 CYS A C 4
ATOM 4940 O O . CYS A 1 85 ? -3.306 -13.403 -8.670 1.00 0.000 184 CYS A O 4
ATOM 4947 N N . ASN A 1 86 ? -3.199 -13.203 -6.432 1.00 0.000 185 ASN A N 4
ATOM 4948 C CA . ASN A 1 86 ? -4.086 -14.333 -6.179 1.00 0.000 185 ASN A CA 4
ATOM 4949 C C . ASN A 1 86 ? -5.541 -13.878 -6.115 1.00 0.000 185 ASN A C 4
ATOM 4950 O O . ASN A 1 86 ? -5.862 -12.741 -6.460 1.00 0.000 185 ASN A O 4
ATOM 4961 N N . MET A 1 1 ? 3.714 0.068 -1.394 1.00 0.000 100 MET A N 5
ATOM 4962 C CA . MET A 1 1 ? 3.068 -0.938 -0.560 1.00 0.000 100 MET A CA 5
ATOM 4963 C C . MET A 1 1 ? 2.352 -1.977 -1.417 1.00 0.000 100 MET A C 5
ATOM 4964 O O . MET A 1 1 ? 1.358 -1.672 -2.077 1.00 0.000 100 MET A O 5
ATOM 4978 N N . ILE A 1 2 ? 2.863 -3.204 -1.402 1.00 0.000 101 ILE A N 5
ATOM 4979 C CA . ILE A 1 2 ? 2.271 -4.287 -2.178 1.00 0.000 101 ILE A CA 5
ATOM 4980 C C . ILE A 1 2 ? 1.392 -5.173 -1.302 1.00 0.000 101 ILE A C 5
ATOM 4981 O O . ILE A 1 2 ? 1.795 -5.580 -0.212 1.00 0.000 101 ILE A O 5
ATOM 4997 N N . GLN A 1 3 ? 0.191 -5.470 -1.787 1.00 0.000 102 GLN A N 5
ATOM 4998 C CA . GLN A 1 3 ? -0.745 -6.310 -1.048 1.00 0.000 102 GLN A CA 5
ATOM 4999 C C . GLN A 1 3 ? -0.868 -7.686 -1.695 1.00 0.000 102 GLN A C 5
ATOM 5000 O O . GLN A 1 3 ? -0.473 -7.881 -2.845 1.00 0.000 102 GLN A O 5
ATOM 5014 N N . CYS A 1 4 ? -1.419 -8.638 -0.948 1.00 0.000 103 CYS A N 5
ATOM 5015 C CA . CYS A 1 4 ? -1.595 -9.996 -1.448 1.00 0.000 103 CYS A CA 5
ATOM 5016 C C . CYS A 1 4 ? -2.929 -10.577 -0.987 1.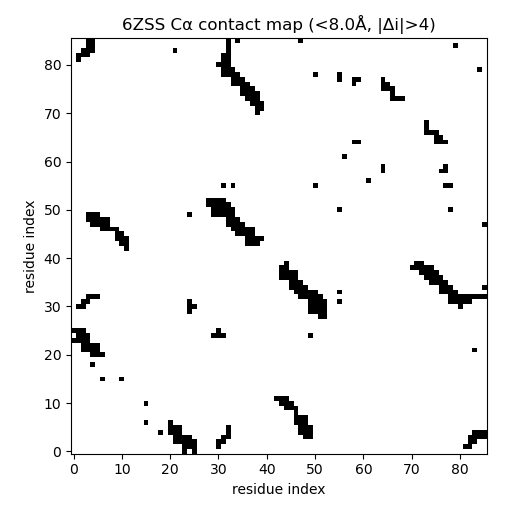00 0.000 103 CYS A C 5
ATOM 5017 O O . CYS A 1 4 ? -3.468 -10.178 0.045 1.00 0.000 103 CYS A O 5
ATOM 5024 N N . TYR A 1 5 ? -3.455 -11.520 -1.760 1.00 0.000 104 TYR A N 5
ATOM 5025 C CA . TYR A 1 5 ? -4.726 -12.155 -1.433 1.00 0.000 104 TYR A CA 5
ATOM 5026 C C . TYR A 1 5 ? -4.513 -13.373 -0.540 1.00 0.000 104 TYR A C 5
ATOM 5027 O O . TYR A 1 5 ? -4.187 -14.458 -1.021 1.00 0.000 104 TYR A O 5
ATOM 5045 N N . GLN A 1 6 ? -4.702 -13.185 0.762 1.00 0.000 105 GLN A N 5
ATOM 5046 C CA . GLN A 1 6 ? -4.531 -14.268 1.722 1.00 0.000 105 GLN A CA 5
ATOM 5047 C C . GLN A 1 6 ? -5.858 -14.971 1.992 1.00 0.000 105 GLN A C 5
ATOM 5048 O O . GLN A 1 6 ? -6.808 -14.360 2.480 1.00 0.000 105 GLN A O 5
ATOM 5062 N N . CYS A 1 7 ? -5.915 -16.259 1.671 1.00 0.000 106 CYS A N 5
ATOM 5063 C CA . CYS A 1 7 ? -7.124 -17.046 1.878 1.00 0.000 106 CYS A CA 5
ATOM 5064 C C . CYS A 1 7 ? -6.781 -18.471 2.303 1.00 0.000 106 CYS A C 5
ATOM 5065 O O . CYS A 1 7 ? -6.619 -19.357 1.465 1.00 0.000 106 CYS A O 5
ATOM 5072 N N . GLU A 1 8 ? -6.671 -18.682 3.611 1.00 0.000 107 GLU A N 5
ATOM 5073 C CA . GLU A 1 8 ? -6.346 -19.998 4.148 1.00 0.000 107 GLU A CA 5
ATOM 5074 C C . GLU A 1 8 ? -7.517 -20.961 3.973 1.00 0.000 107 GLU A C 5
ATOM 5075 O O . GLU A 1 8 ? -7.323 -22.162 3.787 1.00 0.000 107 GLU A O 5
ATOM 5087 N N . GLU A 1 9 ? -8.731 -20.424 4.036 1.00 0.000 108 GLU A N 5
ATOM 5088 C CA . GLU A 1 9 ? -9.933 -21.236 3.887 1.00 0.000 108 GLU A CA 5
ATOM 5089 C C . GLU A 1 9 ? -10.347 -21.332 2.421 1.00 0.000 108 GLU A C 5
ATOM 5090 O O . GLU A 1 9 ? -11.240 -20.615 1.968 1.00 0.000 108 GLU A O 5
ATOM 5102 N N . PHE A 1 10 ? -9.689 -22.221 1.684 1.00 0.000 109 PHE A N 5
ATOM 5103 C CA . PHE A 1 10 ? -9.986 -22.410 0.269 1.00 0.000 109 PHE A CA 5
ATOM 5104 C C . PHE A 1 10 ? -11.462 -22.739 0.062 1.00 0.000 109 PHE A C 5
ATOM 5105 O O . PHE A 1 10 ? -12.226 -22.840 1.022 1.00 0.000 109 PHE A O 5
ATOM 5122 N N . GLN A 1 11 ? -11.855 -22.903 -1.197 1.00 0.000 110 GLN A N 5
ATOM 5123 C CA . GLN A 1 11 ? -13.239 -23.219 -1.530 1.00 0.000 110 GLN A CA 5
ATOM 5124 C C . GLN A 1 11 ? -13.420 -23.348 -3.039 1.00 0.000 110 GLN A C 5
ATOM 5125 O O . GLN A 1 11 ? -12.833 -22.590 -3.812 1.00 0.000 110 GLN A O 5
ATOM 5139 N N . LEU A 1 12 ? -14.235 -24.312 -3.452 1.00 0.000 111 LEU A N 5
ATOM 5140 C CA . LEU A 1 12 ? -14.494 -24.541 -4.869 1.00 0.000 111 LEU A CA 5
ATOM 5141 C C . LEU A 1 12 ? -15.836 -23.945 -5.281 1.00 0.000 111 LEU A C 5
ATOM 5142 O O . LEU A 1 12 ? -15.997 -23.470 -6.404 1.00 0.000 111 LEU A O 5
ATOM 5158 N N . ASN A 1 13 ? -16.797 -23.974 -4.363 1.00 0.000 112 ASN A N 5
ATOM 5159 C CA . ASN A 1 13 ? -18.126 -23.436 -4.630 1.00 0.000 112 ASN A CA 5
ATOM 5160 C C . ASN A 1 13 ? -18.184 -21.946 -4.306 1.00 0.000 112 ASN A C 5
ATOM 5161 O O . ASN A 1 13 ? -18.904 -21.187 -4.954 1.00 0.000 112 ASN A O 5
ATOM 5172 N N . ASN A 1 14 ? -17.421 -21.535 -3.298 1.00 0.000 113 ASN A N 5
ATOM 5173 C CA . ASN A 1 14 ? -17.386 -20.136 -2.888 1.00 0.000 113 ASN A CA 5
ATOM 5174 C C . ASN A 1 14 ? -16.315 -19.369 -3.658 1.00 0.000 113 ASN A C 5
ATOM 5175 O O . ASN A 1 14 ? -15.325 -19.948 -4.106 1.00 0.000 113 ASN A O 5
ATOM 5186 N N . ASP A 1 15 ? -16.520 -18.066 -3.807 1.00 0.000 114 ASP A N 5
ATOM 5187 C CA . ASP A 1 15 ? -15.571 -17.219 -4.521 1.00 0.000 114 ASP A CA 5
ATOM 5188 C C . ASP A 1 15 ? -14.738 -16.394 -3.546 1.00 0.000 114 ASP A C 5
ATOM 5189 O O . ASP A 1 15 ? -15.046 -15.233 -3.276 1.00 0.000 114 ASP A O 5
ATOM 5198 N N . CYS A 1 16 ? -13.680 -17.002 -3.019 1.00 0.000 115 CYS A N 5
ATOM 5199 C CA . CYS A 1 16 ? -12.802 -16.326 -2.072 1.00 0.000 115 CYS A CA 5
ATOM 5200 C C . CYS A 1 16 ? -11.990 -15.236 -2.766 1.00 0.000 115 CYS A C 5
ATOM 5201 O O . CYS A 1 16 ? -10.774 -15.355 -2.919 1.00 0.000 115 CYS A O 5
ATOM 5208 N N . SER A 1 17 ? -12.671 -14.173 -3.183 1.00 0.000 116 SER A N 5
ATOM 5209 C CA . SER A 1 17 ? -12.015 -13.063 -3.864 1.00 0.000 116 SER A CA 5
ATOM 5210 C C . SER A 1 17 ? -12.509 -11.725 -3.323 1.00 0.000 116 SER A C 5
ATOM 5211 O O . SER A 1 17 ? -12.857 -10.824 -4.086 1.00 0.000 116 SER A O 5
ATOM 5219 N N . SER A 1 18 ? -12.538 -11.604 -1.999 1.00 0.000 117 SER A N 5
ATOM 5220 C CA . SER A 1 18 ? -12.993 -10.378 -1.354 1.00 0.000 117 SER A CA 5
ATOM 5221 C C . SER A 1 18 ? -11.813 -9.477 -1.005 1.00 0.000 117 SER A C 5
ATOM 5222 O O . SER A 1 18 ? -10.705 -9.939 -0.732 1.00 0.000 117 SER A O 5
ATOM 5230 N N . PRO A 1 19 ? -12.054 -8.157 -1.014 1.00 0.000 118 PRO A N 5
ATOM 5231 C CA . PRO A 1 19 ? -11.024 -7.162 -0.700 1.00 0.000 118 PRO A CA 5
ATOM 5232 C C . PRO A 1 19 ? -10.630 -7.180 0.773 1.00 0.000 118 PRO A C 5
ATOM 5233 O O . PRO A 1 19 ? -9.685 -6.505 1.180 1.00 0.000 118 PRO A O 5
ATOM 5244 N N . GLU A 1 20 ? -11.361 -7.957 1.567 1.00 0.000 119 GLU A N 5
ATOM 5245 C CA . GLU A 1 20 ? -11.086 -8.061 2.995 1.00 0.000 119 GLU A CA 5
ATOM 5246 C C . GLU A 1 20 ? -9.918 -9.006 3.257 1.00 0.000 119 GLU A C 5
ATOM 5247 O O . GLU A 1 20 ? -9.318 -8.987 4.333 1.00 0.000 119 GLU A O 5
ATOM 5259 N N . PHE A 1 21 ? -9.600 -9.833 2.267 1.00 0.000 120 PHE A N 5
ATOM 5260 C CA . PHE A 1 21 ? -8.504 -10.788 2.390 1.00 0.000 120 PHE A CA 5
ATOM 5261 C C . PHE A 1 21 ? -7.178 -10.149 1.987 1.00 0.000 120 PHE A C 5
ATOM 5262 O O . PHE A 1 21 ? -6.107 -10.626 2.364 1.00 0.000 120 PHE A O 5
ATOM 5279 N N . ILE A 1 22 ? -7.259 -9.067 1.219 1.00 0.000 121 ILE A N 5
ATOM 5280 C CA . ILE A 1 22 ? -6.066 -8.362 0.766 1.00 0.000 121 ILE A CA 5
ATOM 5281 C C . ILE A 1 22 ? -5.275 -7.805 1.945 1.00 0.000 121 ILE A C 5
ATOM 5282 O O . ILE A 1 22 ? -5.740 -6.910 2.651 1.00 0.000 121 ILE A O 5
ATOM 5298 N N . VAL A 1 23 ? -4.076 -8.340 2.152 1.00 0.000 122 VAL A N 5
ATOM 5299 C CA . VAL A 1 23 ? -3.218 -7.894 3.244 1.00 0.000 122 VAL A CA 5
ATOM 5300 C C . VAL A 1 23 ? -1.908 -7.323 2.715 1.00 0.000 122 VAL A C 5
ATOM 5301 O O . VAL A 1 23 ? -1.538 -7.554 1.564 1.00 0.000 122 VAL A O 5
ATOM 5314 N N . ASN A 1 24 ? -1.208 -6.577 3.564 1.00 0.000 123 ASN A N 5
ATOM 5315 C CA . ASN A 1 24 ? 0.062 -5.972 3.182 1.00 0.000 123 ASN A CA 5
ATOM 5316 C C . ASN A 1 24 ? 1.236 -6.797 3.701 1.00 0.000 123 ASN A C 5
ATOM 5317 O O . ASN A 1 24 ? 1.579 -6.734 4.882 1.00 0.000 123 ASN A O 5
ATOM 5328 N N . CYS A 1 25 ? 1.848 -7.570 2.810 1.00 0.000 124 CYS A N 5
ATOM 5329 C CA . CYS A 1 25 ? 2.983 -8.409 3.177 1.00 0.000 124 CYS A CA 5
ATOM 5330 C C . CYS A 1 25 ? 4.207 -7.556 3.500 1.00 0.000 124 CYS A C 5
ATOM 5331 O O . CYS A 1 25 ? 5.010 -7.905 4.366 1.00 0.000 124 CYS A O 5
ATOM 5338 N N . THR A 1 26 ? 4.343 -6.435 2.798 1.00 0.000 125 THR A N 5
ATOM 5339 C CA . THR A 1 26 ? 5.467 -5.533 3.009 1.00 0.000 125 THR A CA 5
ATOM 5340 C C . THR A 1 26 ? 5.538 -5.072 4.461 1.00 0.000 125 THR A C 5
ATOM 5341 O O . THR A 1 26 ? 4.654 -5.375 5.262 1.00 0.000 125 THR A O 5
ATOM 5352 N N . VAL A 1 27 ? 6.595 -4.338 4.793 1.00 0.000 126 VAL A N 5
ATOM 5353 C CA . VAL A 1 27 ? 6.780 -3.833 6.148 1.00 0.000 126 VAL A CA 5
ATOM 5354 C C . VAL A 1 27 ? 6.386 -4.881 7.183 1.00 0.000 126 VAL A C 5
ATOM 5355 O O . VAL A 1 27 ? 5.813 -4.557 8.222 1.00 0.000 126 VAL A O 5
ATOM 5368 N N . ASN A 1 28 ? 6.698 -6.140 6.891 1.00 0.000 127 ASN A N 5
ATOM 5369 C CA . ASN A 1 28 ? 6.377 -7.237 7.797 1.00 0.000 127 ASN A CA 5
ATOM 5370 C C . ASN A 1 28 ? 7.203 -8.476 7.465 1.00 0.000 127 ASN A C 5
ATOM 5371 O O . ASN A 1 28 ? 7.975 -8.482 6.506 1.00 0.000 127 ASN A O 5
ATOM 5382 N N . VAL A 1 29 ? 7.036 -9.524 8.265 1.00 0.000 128 VAL A N 5
ATOM 5383 C CA . VAL A 1 29 ? 7.764 -10.769 8.057 1.00 0.000 128 VAL A CA 5
ATOM 5384 C C . VAL A 1 29 ? 7.651 -11.236 6.610 1.00 0.000 128 VAL A C 5
ATOM 5385 O O . VAL A 1 29 ? 8.577 -11.840 6.069 1.00 0.000 128 VAL A O 5
ATOM 5398 N N . GLN A 1 30 ? 6.510 -10.952 5.990 1.00 0.000 129 GLN A N 5
ATOM 5399 C CA . GLN A 1 30 ? 6.276 -11.344 4.605 1.00 0.000 129 GLN A CA 5
ATOM 5400 C C . GLN A 1 30 ? 6.690 -10.231 3.647 1.00 0.000 129 GLN A C 5
ATOM 5401 O O . GLN A 1 30 ? 7.226 -9.206 4.066 1.00 0.000 129 GLN A O 5
ATOM 5415 N N . ASP A 1 31 ? 6.437 -10.442 2.360 1.00 0.000 130 ASP A N 5
ATOM 5416 C CA . ASP A 1 31 ? 6.782 -9.456 1.342 1.00 0.000 130 ASP A CA 5
ATOM 5417 C C . ASP A 1 31 ? 6.092 -9.776 0.020 1.00 0.000 130 ASP A C 5
ATOM 5418 O O . ASP A 1 31 ? 5.606 -8.880 -0.670 1.00 0.000 130 ASP A O 5
ATOM 5427 N N . MET A 1 32 ? 6.054 -11.058 -0.327 1.00 0.000 131 MET A N 5
ATOM 5428 C CA . MET A 1 32 ? 5.423 -11.495 -1.567 1.00 0.000 131 MET A CA 5
ATOM 5429 C C . MET A 1 32 ? 4.166 -12.310 -1.279 1.00 0.000 131 MET A C 5
ATOM 5430 O O . MET A 1 32 ? 3.859 -12.610 -0.125 1.00 0.000 131 MET A O 5
ATOM 5444 N N . CYS A 1 33 ? 3.443 -12.666 -2.335 1.00 0.000 132 CYS A N 5
ATOM 5445 C CA . CYS A 1 33 ? 2.219 -13.446 -2.197 1.00 0.000 132 CYS A CA 5
ATOM 5446 C C . CYS A 1 33 ? 2.477 -14.921 -2.489 1.00 0.000 132 CYS A C 5
ATOM 5447 O O . CYS A 1 33 ? 3.034 -15.268 -3.530 1.00 0.000 132 CYS A O 5
ATOM 5454 N N . GLN A 1 34 ? 2.068 -15.782 -1.564 1.00 0.000 133 GLN A N 5
ATOM 5455 C CA . GLN A 1 34 ? 2.256 -17.220 -1.722 1.00 0.000 133 GLN A CA 5
ATOM 5456 C C . GLN A 1 34 ? 1.053 -17.853 -2.415 1.00 0.000 133 GLN A C 5
ATOM 5457 O O . GLN A 1 34 ? -0.085 -17.699 -1.970 1.00 0.000 133 GLN A O 5
ATOM 5471 N N . LYS A 1 35 ? 1.312 -18.565 -3.506 1.00 0.000 134 LYS A N 5
ATOM 5472 C CA . LYS A 1 35 ? 0.252 -19.222 -4.261 1.00 0.000 134 LYS A CA 5
ATOM 5473 C C . LYS A 1 35 ? 0.459 -20.733 -4.286 1.00 0.000 134 LYS A C 5
ATOM 5474 O O . LYS A 1 35 ? 1.480 -21.220 -4.770 1.00 0.000 134 LYS A O 5
ATOM 5493 N N . GLU A 1 36 ? -0.517 -21.469 -3.762 1.00 0.000 135 GLU A N 5
ATOM 5494 C CA . GLU A 1 36 ? -0.440 -22.925 -3.726 1.00 0.000 135 GLU A CA 5
ATOM 5495 C C . GLU A 1 36 ? -1.689 -23.551 -4.340 1.00 0.000 135 GLU A C 5
ATOM 5496 O O . GLU A 1 36 ? -2.811 -23.133 -4.054 1.00 0.000 135 GLU A O 5
ATOM 5508 N N . VAL A 1 37 ? -1.485 -24.554 -5.187 1.00 0.000 136 VAL A N 5
ATOM 5509 C CA . VAL A 1 37 ? -2.593 -25.239 -5.843 1.00 0.000 136 VAL A CA 5
ATOM 5510 C C . VAL A 1 37 ? -2.452 -26.752 -5.723 1.00 0.000 136 VAL A C 5
ATOM 5511 O O . VAL A 1 37 ? -1.484 -27.336 -6.209 1.00 0.000 136 VAL A O 5
ATOM 5524 N N . MET A 1 38 ? -3.425 -27.382 -5.072 1.00 0.000 137 MET A N 5
ATOM 5525 C CA . MET A 1 38 ? -3.411 -28.829 -4.890 1.00 0.000 137 MET A CA 5
ATOM 5526 C C . MET A 1 38 ? -4.801 -29.418 -5.103 1.00 0.000 137 MET A C 5
ATOM 5527 O O . MET A 1 38 ? -5.792 -28.689 -5.154 1.00 0.000 137 MET A O 5
ATOM 5541 N N . GLU A 1 39 ? -4.867 -30.740 -5.227 1.00 0.000 138 GLU A N 5
ATOM 5542 C CA . GLU A 1 39 ? -6.137 -31.425 -5.435 1.00 0.000 138 GLU A CA 5
ATOM 5543 C C . GLU A 1 39 ? -6.390 -32.449 -4.333 1.00 0.000 138 GLU A C 5
ATOM 5544 O O . GLU A 1 39 ? -5.458 -33.068 -3.822 1.00 0.000 138 GLU A O 5
ATOM 5556 N N . GLN A 1 40 ? -7.658 -32.620 -3.972 1.00 0.000 139 GLN A N 5
ATOM 5557 C CA . GLN A 1 40 ? -8.034 -33.568 -2.930 1.00 0.000 139 GLN A CA 5
ATOM 5558 C C . GLN A 1 40 ? -9.432 -34.124 -3.177 1.00 0.000 139 GLN A C 5
ATOM 5559 O O . GLN A 1 40 ? -10.048 -33.846 -4.207 1.00 0.000 139 GLN A O 5
ATOM 5573 N N . SER A 1 41 ? -9.928 -34.910 -2.228 1.00 0.000 140 SER A N 5
ATOM 5574 C CA . SER A 1 41 ? -11.253 -35.508 -2.345 1.00 0.000 140 SER A CA 5
ATOM 5575 C C . SER A 1 41 ? -12.293 -34.457 -2.720 1.00 0.000 140 SER A C 5
ATOM 5576 O O . SER A 1 41 ? -13.071 -34.644 -3.655 1.00 0.000 140 SER A O 5
ATOM 5584 N N . ALA A 1 42 ? -12.299 -33.351 -1.984 1.00 0.000 141 ALA A N 5
ATOM 5585 C CA . ALA A 1 42 ? -13.240 -32.268 -2.240 1.00 0.000 141 ALA A CA 5
ATOM 5586 C C . ALA A 1 42 ? -13.127 -31.770 -3.676 1.00 0.000 141 ALA A C 5
ATOM 5587 O O . ALA A 1 42 ? -14.133 -31.506 -4.334 1.00 0.000 141 ALA A O 5
ATOM 5594 N N . GLY A 1 43 ? -11.895 -31.642 -4.158 1.00 0.000 142 GLY A N 5
ATOM 5595 C CA . GLY A 1 43 ? -11.673 -31.175 -5.515 1.00 0.000 142 GLY A CA 5
ATOM 5596 C C . GLY A 1 43 ? -10.375 -30.405 -5.658 1.00 0.000 142 GLY A C 5
ATOM 5597 O O . GLY A 1 43 ? -9.365 -30.760 -5.050 1.00 0.000 142 GLY A O 5
ATOM 5601 N N . ILE A 1 44 ? -10.401 -29.350 -6.465 1.00 0.000 143 ILE A N 5
ATOM 5602 C CA . ILE A 1 44 ? -9.218 -28.529 -6.686 1.00 0.000 143 ILE A CA 5
ATOM 5603 C C . ILE A 1 44 ? -9.195 -27.332 -5.741 1.00 0.000 143 ILE A C 5
ATOM 5604 O O . ILE A 1 44 ? -9.854 -26.322 -5.987 1.00 0.000 143 ILE A O 5
ATOM 5620 N N . MET A 1 45 ? -8.430 -27.452 -4.661 1.00 0.000 144 MET A N 5
ATOM 5621 C CA . MET A 1 45 ? -8.318 -26.378 -3.681 1.00 0.000 144 MET A CA 5
ATOM 5622 C C . MET A 1 45 ? -7.107 -25.498 -3.974 1.00 0.000 144 MET A C 5
ATOM 5623 O O . MET A 1 45 ? -6.266 -25.840 -4.806 1.00 0.000 144 MET A O 5
ATOM 5637 N N . TYR A 1 46 ? -7.024 -24.365 -3.286 1.00 0.000 145 TYR A N 5
ATOM 5638 C CA . TYR A 1 46 ? -5.917 -23.435 -3.475 1.00 0.000 145 TYR A CA 5
ATOM 5639 C C . TYR A 1 46 ? -5.614 -22.679 -2.184 1.00 0.000 145 TYR A C 5
ATOM 5640 O O . TYR A 1 46 ? -6.457 -21.945 -1.670 1.00 0.000 145 TYR A O 5
ATOM 5658 N N . ARG A 1 47 ? -4.404 -22.866 -1.668 1.00 0.000 146 ARG A N 5
ATOM 5659 C CA . ARG A 1 47 ? -3.988 -22.203 -0.437 1.00 0.000 146 ARG A CA 5
ATOM 5660 C C . ARG A 1 47 ? -3.289 -20.882 -0.741 1.00 0.000 146 ARG A C 5
ATOM 5661 O O . ARG A 1 47 ? -2.180 -20.862 -1.276 1.00 0.000 146 ARG A O 5
ATOM 5682 N N . LYS A 1 48 ? -3.945 -19.778 -0.398 1.00 0.000 147 LYS A N 5
ATOM 5683 C CA . LYS A 1 48 ? -3.387 -18.452 -0.633 1.00 0.000 147 LYS A CA 5
ATOM 5684 C C . LYS A 1 48 ? -3.026 -17.773 0.685 1.00 0.000 147 LYS A C 5
ATOM 5685 O O . LYS A 1 48 ? -3.749 -17.892 1.674 1.00 0.000 147 LYS A O 5
ATOM 5704 N N . SER A 1 49 ? -1.904 -17.060 0.690 1.00 0.000 148 SER A N 5
ATOM 5705 C CA . SER A 1 49 ? -1.446 -16.364 1.886 1.00 0.000 148 SER A CA 5
ATOM 5706 C C . SER A 1 49 ? -0.126 -15.644 1.625 1.00 0.000 148 SER A C 5
ATOM 5707 O O . SER A 1 49 ? 0.591 -15.963 0.676 1.00 0.000 148 SER A O 5
ATOM 5715 N N . CYS A 1 50 ? 0.188 -14.670 2.473 1.00 0.000 149 CYS A N 5
ATOM 5716 C CA . CYS A 1 50 ? 1.420 -13.904 2.335 1.00 0.000 149 CYS A CA 5
ATOM 5717 C C . CYS A 1 50 ? 2.639 -14.780 2.606 1.00 0.000 149 CYS A C 5
ATOM 5718 O O . CYS A 1 50 ? 2.576 -15.723 3.394 1.00 0.000 149 CYS A O 5
ATOM 5725 N N . ALA A 1 51 ? 3.748 -14.462 1.946 1.00 0.000 150 ALA A N 5
ATOM 5726 C CA . ALA A 1 51 ? 4.982 -15.218 2.117 1.00 0.000 150 ALA A CA 5
ATOM 5727 C C . ALA A 1 51 ? 6.175 -14.287 2.306 1.00 0.000 150 ALA A C 5
ATOM 5728 O O . ALA A 1 51 ? 6.133 -13.121 1.912 1.00 0.000 150 ALA A O 5
ATOM 5735 N N . SER A 1 52 ? 7.238 -14.808 2.910 1.00 0.000 151 SER A N 5
ATOM 5736 C CA . SER A 1 52 ? 8.441 -14.022 3.155 1.00 0.000 151 SER A CA 5
ATOM 5737 C C . SER A 1 52 ? 9.506 -14.317 2.104 1.00 0.000 151 SER A C 5
ATOM 5738 O O . SER A 1 52 ? 9.411 -15.297 1.366 1.00 0.000 151 SER A O 5
ATOM 5746 N N . SER A 1 53 ? 10.521 -13.460 2.042 1.00 0.000 152 SER A N 5
ATOM 5747 C CA . SER A 1 53 ? 11.603 -13.626 1.079 1.00 0.000 152 SER A CA 5
ATOM 5748 C C . SER A 1 53 ? 12.248 -15.001 1.218 1.00 0.000 152 SER A C 5
ATOM 5749 O O . SER A 1 53 ? 12.379 -15.739 0.241 1.00 0.000 152 SER A O 5
ATOM 5757 N N . ALA A 1 54 ? 12.650 -15.339 2.438 1.00 0.000 153 ALA A N 5
ATOM 5758 C CA . ALA A 1 54 ? 13.280 -16.626 2.707 1.00 0.000 153 ALA A CA 5
ATOM 5759 C C . ALA A 1 54 ? 12.455 -17.772 2.131 1.00 0.000 153 ALA A C 5
ATOM 5760 O O . ALA A 1 54 ? 12.981 -18.640 1.436 1.00 0.000 153 ALA A O 5
ATOM 5767 N N . ALA A 1 55 ? 11.159 -17.767 2.425 1.00 0.000 154 ALA A N 5
ATOM 5768 C CA . ALA A 1 55 ? 10.261 -18.806 1.934 1.00 0.000 154 ALA A CA 5
ATOM 5769 C C . ALA A 1 55 ? 10.237 -18.836 0.410 1.00 0.000 154 ALA A C 5
ATOM 5770 O O . ALA A 1 55 ? 10.290 -19.904 -0.201 1.00 0.000 154 ALA A O 5
ATOM 5777 N N . CYS A 1 56 ? 10.156 -17.658 -0.199 1.00 0.000 155 CYS A N 5
ATOM 5778 C CA . CYS A 1 56 ? 10.124 -17.549 -1.653 1.00 0.000 155 CYS A CA 5
ATOM 5779 C C . CYS A 1 56 ? 11.321 -18.259 -2.278 1.00 0.000 155 CYS A C 5
ATOM 5780 O O . CYS A 1 56 ? 11.203 -18.890 -3.329 1.00 0.000 155 CYS A O 5
ATOM 5787 N N . LEU A 1 57 ? 12.473 -18.152 -1.625 1.00 0.000 156 LEU A N 5
ATOM 5788 C CA . LEU A 1 57 ? 13.692 -18.785 -2.116 1.00 0.000 156 LEU A CA 5
ATOM 5789 C C . LEU A 1 57 ? 13.576 -20.305 -2.065 1.00 0.000 156 LEU A C 5
ATOM 5790 O O . LEU A 1 57 ? 14.065 -21.004 -2.953 1.00 0.000 156 LEU A O 5
ATOM 5806 N N . ILE A 1 58 ? 12.924 -20.809 -1.023 1.00 0.000 157 ILE A N 5
ATOM 5807 C CA . ILE A 1 58 ? 12.740 -22.245 -0.859 1.00 0.000 157 ILE A CA 5
ATOM 5808 C C . ILE A 1 58 ? 12.030 -22.850 -2.065 1.00 0.000 157 ILE A C 5
ATOM 5809 O O . ILE A 1 58 ? 12.520 -23.798 -2.676 1.00 0.000 157 ILE A O 5
ATOM 5825 N N . ALA A 1 59 ? 10.872 -22.292 -2.404 1.00 0.000 158 ALA A N 5
ATOM 5826 C CA . ALA A 1 59 ? 10.095 -22.773 -3.539 1.00 0.000 158 ALA A CA 5
ATOM 5827 C C . ALA A 1 59 ? 10.930 -22.772 -4.815 1.00 0.000 158 ALA A C 5
ATOM 5828 O O . ALA A 1 59 ? 11.042 -23.791 -5.497 1.00 0.000 158 ALA A O 5
ATOM 5835 N N . SER A 1 60 ? 11.513 -21.621 -5.134 1.00 0.000 159 SER A N 5
ATOM 5836 C CA . SER A 1 60 ? 12.334 -21.485 -6.331 1.00 0.000 159 SER A CA 5
ATOM 5837 C C . SER A 1 60 ? 13.452 -22.523 -6.344 1.00 0.000 159 SER A C 5
ATOM 5838 O O . SER A 1 60 ? 13.704 -23.169 -7.361 1.00 0.000 159 SER A O 5
ATOM 5846 N N . ALA A 1 61 ? 14.120 -22.678 -5.205 1.00 0.000 160 ALA A N 5
ATOM 5847 C CA . ALA A 1 61 ? 15.210 -23.638 -5.083 1.00 0.000 160 ALA A CA 5
ATOM 5848 C C . ALA A 1 61 ? 14.703 -25.067 -5.240 1.00 0.000 160 ALA A C 5
ATOM 5849 O O . ALA A 1 61 ? 15.391 -25.923 -5.793 1.00 0.000 160 ALA A O 5
ATOM 5856 N N . GLY A 1 62 ? 13.493 -25.318 -4.749 1.00 0.000 161 GLY A N 5
ATOM 5857 C CA . GLY A 1 62 ? 12.915 -26.646 -4.844 1.00 0.000 161 GLY A CA 5
ATOM 5858 C C . GLY A 1 62 ? 12.358 -26.938 -6.223 1.00 0.000 161 GLY A C 5
ATOM 5859 O O . GLY A 1 62 ? 11.172 -27.234 -6.371 1.00 0.000 161 GLY A O 5
ATOM 5863 N N . TYR A 1 63 ? 13.214 -26.853 -7.235 1.00 0.000 162 TYR A N 5
ATOM 5864 C CA . TYR A 1 63 ? 12.799 -27.106 -8.610 1.00 0.000 162 TYR A CA 5
ATOM 5865 C C . TYR A 1 63 ? 12.409 -28.569 -8.801 1.00 0.000 162 TYR A C 5
ATOM 5866 O O . TYR A 1 63 ? 12.451 -29.361 -7.859 1.00 0.000 162 TYR A O 5
ATOM 5884 N N . GLN A 1 64 ? 12.031 -28.919 -10.026 1.00 0.000 163 GLN A N 5
ATOM 5885 C CA . GLN A 1 64 ? 11.633 -30.286 -10.341 1.00 0.000 163 GLN A CA 5
ATOM 5886 C C . GLN A 1 64 ? 10.558 -30.776 -9.376 1.00 0.000 163 GLN A C 5
ATOM 5887 O O . GLN A 1 64 ? 10.709 -31.820 -8.742 1.00 0.000 163 GLN A O 5
ATOM 5901 N N . SER A 1 65 ? 9.474 -30.015 -9.270 1.00 0.000 164 SER A N 5
ATOM 5902 C CA . SER A 1 65 ? 8.375 -30.370 -8.379 1.00 0.000 164 SER A CA 5
ATOM 5903 C C . SER A 1 65 ? 7.228 -31.007 -9.158 1.00 0.000 164 SER A C 5
ATOM 5904 O O . SER A 1 65 ? 6.596 -30.361 -9.994 1.00 0.000 164 SER A O 5
ATOM 5912 N N . PHE A 1 66 ? 6.966 -32.280 -8.878 1.00 0.000 165 PHE A N 5
ATOM 5913 C CA . PHE A 1 66 ? 5.897 -33.006 -9.552 1.00 0.000 165 PHE A CA 5
ATOM 5914 C C . PHE A 1 66 ? 4.580 -32.241 -9.464 1.00 0.000 165 PHE A C 5
ATOM 5915 O O . PHE A 1 66 ? 4.112 -31.911 -8.374 1.00 0.000 165 PHE A O 5
ATOM 5932 N N . CYS A 1 67 ? 3.987 -31.961 -10.620 1.00 0.000 166 CYS A N 5
ATOM 5933 C CA . CYS A 1 67 ? 2.724 -31.234 -10.676 1.00 0.000 166 CYS A CA 5
ATOM 5934 C C . CYS A 1 67 ? 2.059 -31.403 -12.039 1.00 0.000 166 CYS A C 5
ATOM 5935 O O . CYS A 1 67 ? 2.601 -30.985 -13.062 1.00 0.000 166 CYS A O 5
ATOM 5942 N N . SER A 1 68 ? 0.881 -32.019 -12.044 1.00 0.000 167 SER A N 5
ATOM 5943 C CA . SER A 1 68 ? 0.143 -32.247 -13.280 1.00 0.000 167 SER A CA 5
ATOM 5944 C C . SER A 1 68 ? -1.361 -32.254 -13.022 1.00 0.000 167 SER A C 5
ATOM 5945 O O . SER A 1 68 ? -1.825 -32.514 -11.912 1.00 0.000 167 SER A O 5
ATOM 5953 N N . PRO A 1 69 ? -2.142 -31.959 -14.072 1.00 0.000 168 PRO A N 5
ATOM 5954 C CA . PRO A 1 69 ? -3.605 -31.924 -13.986 1.00 0.000 168 PRO A CA 5
ATOM 5955 C C . PRO A 1 69 ? -4.208 -33.313 -13.802 1.00 0.000 168 PRO A C 5
ATOM 5956 O O . PRO A 1 69 ? -5.294 -33.459 -13.244 1.00 0.000 168 PRO A O 5
ATOM 5967 N N . GLY A 1 70 ? -3.494 -34.331 -14.274 1.00 0.000 169 GLY A N 5
ATOM 5968 C CA . GLY A 1 70 ? -3.975 -35.694 -14.151 1.00 0.000 169 GLY A CA 5
ATOM 5969 C C . GLY A 1 70 ? -3.531 -36.351 -12.859 1.00 0.000 169 GLY A C 5
ATOM 5970 O O . GLY A 1 70 ? -4.094 -37.365 -12.444 1.00 0.000 169 GLY A O 5
ATOM 5974 N N . LYS A 1 71 ? -2.517 -35.776 -12.223 1.00 0.000 170 LYS A N 5
ATOM 5975 C CA . LYS A 1 71 ? -1.996 -36.311 -10.971 1.00 0.000 170 LYS A CA 5
ATOM 5976 C C . LYS A 1 71 ? -2.733 -35.716 -9.775 1.00 0.000 170 LYS A C 5
ATOM 5977 O O . LYS A 1 71 ? -2.601 -34.528 -9.480 1.00 0.000 170 LYS A O 5
ATOM 5996 N N . LEU A 1 72 ? -3.509 -36.549 -9.090 1.00 0.000 171 LEU A N 5
ATOM 5997 C CA . LEU A 1 72 ? -4.267 -36.105 -7.925 1.00 0.000 171 LEU A CA 5
ATOM 5998 C C . LEU A 1 72 ? -3.373 -35.343 -6.953 1.00 0.000 171 LEU A C 5
ATOM 5999 O O . LEU A 1 72 ? -3.829 -34.438 -6.255 1.00 0.000 171 LEU A O 5
ATOM 6015 N N . ASN A 1 73 ? -2.097 -35.714 -6.914 1.00 0.000 172 ASN A N 5
ATOM 6016 C CA . ASN A 1 73 ? -1.139 -35.064 -6.028 1.00 0.000 172 ASN A CA 5
ATOM 6017 C C . ASN A 1 73 ? -0.451 -33.898 -6.732 1.00 0.000 172 ASN A C 5
ATOM 6018 O O . ASN A 1 73 ? 0.762 -33.719 -6.618 1.00 0.000 172 ASN A O 5
ATOM 6029 N N . SER A 1 74 ? -1.234 -33.108 -7.460 1.00 0.000 173 SER A N 5
ATOM 6030 C CA . SER A 1 74 ? -0.700 -31.961 -8.185 1.00 0.000 173 SER A CA 5
ATOM 6031 C C . SER A 1 74 ? -0.310 -30.843 -7.223 1.00 0.000 173 SER A C 5
ATOM 6032 O O . SER A 1 74 ? -1.055 -29.881 -7.037 1.00 0.000 173 SER A O 5
ATOM 6040 N N . VAL A 1 75 ? 0.864 -30.978 -6.614 1.00 0.000 174 VAL A N 5
ATOM 6041 C CA . VAL A 1 75 ? 1.355 -29.979 -5.671 1.00 0.000 174 VAL A CA 5
ATOM 6042 C C . VAL A 1 75 ? 2.167 -28.904 -6.384 1.00 0.000 174 VAL A C 5
ATOM 6043 O O . VAL A 1 75 ? 3.241 -29.175 -6.921 1.00 0.000 174 VAL A O 5
ATOM 6056 N N . CYS A 1 76 ? 1.647 -27.681 -6.385 1.00 0.000 175 CYS A N 5
ATOM 6057 C CA . CYS A 1 76 ? 2.323 -26.562 -7.031 1.00 0.000 175 CYS A CA 5
ATOM 6058 C C . CYS A 1 76 ? 2.487 -25.393 -6.064 1.00 0.000 175 CYS A C 5
ATOM 6059 O O . CYS A 1 76 ? 1.506 -24.875 -5.529 1.00 0.000 175 CYS A O 5
ATOM 6066 N N . ILE A 1 77 ? 3.732 -24.985 -5.844 1.00 0.000 176 ILE A N 5
ATOM 6067 C CA . ILE A 1 77 ? 4.023 -23.877 -4.943 1.00 0.000 176 ILE A CA 5
ATOM 6068 C C . ILE A 1 77 ? 4.851 -22.803 -5.641 1.00 0.000 176 ILE A C 5
ATOM 6069 O O . ILE A 1 77 ? 5.758 -23.110 -6.416 1.00 0.000 176 ILE A O 5
ATOM 6085 N N . SER A 1 78 ? 4.534 -21.543 -5.361 1.00 0.000 177 SER A N 5
ATOM 6086 C CA . SER A 1 78 ? 5.248 -20.423 -5.964 1.00 0.000 177 SER A CA 5
ATOM 6087 C C . SER A 1 78 ? 4.882 -19.112 -5.274 1.00 0.000 177 SER A C 5
ATOM 6088 O O . SER A 1 78 ? 3.895 -19.036 -4.542 1.00 0.000 177 SER A O 5
ATOM 6096 N N . CYS A 1 79 ? 5.686 -18.081 -5.514 1.00 0.000 178 CYS A N 5
ATOM 6097 C CA . CYS A 1 79 ? 5.450 -16.772 -4.917 1.00 0.000 178 CYS A CA 5
ATOM 6098 C C . CYS A 1 79 ? 5.396 -15.688 -5.989 1.00 0.000 178 CYS A C 5
ATOM 6099 O O . CYS A 1 79 ? 6.154 -15.719 -6.959 1.00 0.000 178 CYS A O 5
ATOM 6106 N N . CYS A 1 80 ? 4.494 -14.729 -5.808 1.00 0.000 179 CYS A N 5
ATOM 6107 C CA . CYS A 1 80 ? 4.340 -13.634 -6.758 1.00 0.000 179 CYS A CA 5
ATOM 6108 C C . CYS A 1 80 ? 5.014 -12.366 -6.242 1.00 0.000 179 CYS A C 5
ATOM 6109 O O . CYS A 1 80 ? 5.174 -12.183 -5.036 1.00 0.000 179 CYS A O 5
ATOM 6116 N N . ASN A 1 81 ? 5.407 -11.494 -7.164 1.00 0.000 180 ASN A N 5
ATOM 6117 C CA . ASN A 1 81 ? 6.064 -10.243 -6.803 1.00 0.000 180 ASN A CA 5
ATOM 6118 C C . ASN A 1 81 ? 5.140 -9.053 -7.045 1.00 0.000 180 ASN A C 5
ATOM 6119 O O . ASN A 1 81 ? 5.385 -7.952 -6.551 1.00 0.000 180 ASN A O 5
ATOM 6130 N N . THR A 1 82 ? 4.076 -9.283 -7.807 1.00 0.000 181 THR A N 5
ATOM 6131 C CA . THR A 1 82 ? 3.115 -8.231 -8.115 1.00 0.000 181 THR A CA 5
ATOM 6132 C C . THR A 1 82 ? 1.979 -8.209 -7.100 1.00 0.000 181 THR A C 5
ATOM 6133 O O . THR A 1 82 ? 1.650 -9.220 -6.478 1.00 0.000 181 THR A O 5
ATOM 6144 N N . PRO A 1 83 ? 1.362 -7.031 -6.925 1.00 0.000 182 PRO A N 5
ATOM 6145 C CA . PRO A 1 83 ? 0.251 -6.850 -5.986 1.00 0.000 182 PRO A CA 5
ATOM 6146 C C . PRO A 1 83 ? -1.019 -7.558 -6.447 1.00 0.000 182 PRO A C 5
ATOM 6147 O O . PRO A 1 83 ? -1.305 -7.625 -7.643 1.00 0.000 182 PRO A O 5
ATOM 6158 N N . LEU A 1 84 ? -1.777 -8.084 -5.491 1.00 0.000 183 LEU A N 5
ATOM 6159 C CA . LEU A 1 84 ? -3.018 -8.787 -5.800 1.00 0.000 183 LEU A CA 5
ATOM 6160 C C . LEU A 1 84 ? -2.788 -9.858 -6.861 1.00 0.000 183 LEU A C 5
ATOM 6161 O O . LEU A 1 84 ? -3.463 -9.883 -7.890 1.00 0.000 183 LEU A O 5
ATOM 6177 N N . CYS A 1 85 ? -1.831 -10.743 -6.603 1.00 0.000 184 CYS A N 5
ATOM 6178 C CA . CYS A 1 85 ? -1.512 -11.819 -7.534 1.00 0.000 184 CYS A CA 5
ATOM 6179 C C . CYS A 1 85 ? -2.585 -12.904 -7.500 1.00 0.000 184 CYS A C 5
ATOM 6180 O O . CYS A 1 85 ? -3.039 -13.375 -8.541 1.00 0.000 184 CYS A O 5
ATOM 6187 N N . ASN A 1 86 ? -2.985 -13.294 -6.294 1.00 0.000 185 ASN A N 5
ATOM 6188 C CA . ASN A 1 86 ? -4.004 -14.324 -6.123 1.00 0.000 185 ASN A CA 5
ATOM 6189 C C . ASN A 1 86 ? -5.398 -13.707 -6.078 1.00 0.000 185 ASN A C 5
ATOM 6190 O O . ASN A 1 86 ? -6.259 -14.035 -6.894 1.00 0.000 185 ASN A O 5
ATOM 6201 N N . MET A 1 1 ? 2.219 -0.531 1.602 1.00 0.000 100 MET A N 6
ATOM 6202 C CA . MET A 1 1 ? 3.155 -0.522 0.484 1.00 0.000 100 MET A CA 6
ATOM 6203 C C . MET A 1 1 ? 2.831 -1.637 -0.506 1.00 0.000 100 MET A C 6
ATOM 6204 O O . MET A 1 1 ? 2.661 -1.390 -1.700 1.00 0.000 100 MET A O 6
ATOM 6218 N N . ILE A 1 2 ? 2.748 -2.863 -0.001 1.00 0.000 101 ILE A N 6
ATOM 6219 C CA . ILE A 1 2 ? 2.444 -4.015 -0.841 1.00 0.000 101 ILE A CA 6
ATOM 6220 C C . ILE A 1 2 ? 1.391 -4.906 -0.192 1.00 0.000 101 ILE A C 6
ATOM 6221 O O . ILE A 1 2 ? 1.617 -5.475 0.875 1.00 0.000 101 ILE A O 6
ATOM 6237 N N . GLN A 1 3 ? 0.239 -5.024 -0.846 1.00 0.000 102 GLN A N 6
ATOM 6238 C CA . GLN A 1 3 ? -0.849 -5.847 -0.332 1.00 0.000 102 GLN A CA 6
ATOM 6239 C C . GLN A 1 3 ? -0.927 -7.174 -1.079 1.00 0.000 102 GLN A C 6
ATOM 6240 O O . GLN A 1 3 ? -0.487 -7.281 -2.224 1.00 0.000 102 GLN A O 6
ATOM 6254 N N . CYS A 1 4 ? -1.489 -8.184 -0.423 1.00 0.000 103 CYS A N 6
ATOM 6255 C CA . CYS A 1 4 ? -1.625 -9.505 -1.024 1.00 0.000 103 CYS A CA 6
ATOM 6256 C C . CYS A 1 4 ? -2.903 -10.191 -0.549 1.00 0.000 103 CYS A C 6
ATOM 6257 O O . CYS A 1 4 ? -3.405 -9.905 0.538 1.00 0.000 103 CYS A O 6
ATOM 6264 N N . TYR A 1 5 ? -3.422 -11.096 -1.371 1.00 0.000 104 TYR A N 6
ATOM 6265 C CA . TYR A 1 5 ? -4.643 -11.820 -1.036 1.00 0.000 104 TYR A CA 6
ATOM 6266 C C . TYR A 1 5 ? -4.332 -13.046 -0.183 1.00 0.000 104 TYR A C 6
ATOM 6267 O O . TYR A 1 5 ? -3.686 -13.988 -0.643 1.00 0.000 104 TYR A O 6
ATOM 6285 N N . GLN A 1 6 ? -4.796 -13.025 1.062 1.00 0.000 105 GLN A N 6
ATOM 6286 C CA . GLN A 1 6 ? -4.568 -14.134 1.981 1.00 0.000 105 GLN A CA 6
ATOM 6287 C C . GLN A 1 6 ? -5.877 -14.842 2.315 1.00 0.000 105 GLN A C 6
ATOM 6288 O O . GLN A 1 6 ? -6.800 -14.237 2.862 1.00 0.000 105 GLN A O 6
ATOM 6302 N N . CYS A 1 7 ? -5.950 -16.127 1.984 1.00 0.000 106 CYS A N 6
ATOM 6303 C CA . CYS A 1 7 ? -7.146 -16.918 2.248 1.00 0.000 106 CYS A CA 6
ATOM 6304 C C . CYS A 1 7 ? -6.793 -18.389 2.443 1.00 0.000 106 CYS A C 6
ATOM 6305 O O . CYS A 1 7 ? -6.834 -19.178 1.499 1.00 0.000 106 CYS A O 6
ATOM 6312 N N . GLU A 1 8 ? -6.446 -18.750 3.675 1.00 0.000 107 GLU A N 6
ATOM 6313 C CA . GLU A 1 8 ? -6.085 -20.127 3.993 1.00 0.000 107 GLU A CA 6
ATOM 6314 C C . GLU A 1 8 ? -7.331 -20.987 4.180 1.00 0.000 107 GLU A C 6
ATOM 6315 O O . GLU A 1 8 ? -7.500 -21.637 5.211 1.00 0.000 107 GLU A O 6
ATOM 6327 N N . GLU A 1 9 ? -8.202 -20.983 3.175 1.00 0.000 108 GLU A N 6
ATOM 6328 C CA . GLU A 1 9 ? -9.433 -21.762 3.229 1.00 0.000 108 GLU A CA 6
ATOM 6329 C C . GLU A 1 9 ? -9.886 -22.162 1.828 1.00 0.000 108 GLU A C 6
ATOM 6330 O O . GLU A 1 9 ? -10.326 -21.323 1.042 1.00 0.000 108 GLU A O 6
ATOM 6342 N N . PHE A 1 10 ? -9.774 -23.450 1.522 1.00 0.000 109 PHE A N 6
ATOM 6343 C CA . PHE A 1 10 ? -10.171 -23.963 0.215 1.00 0.000 109 PHE A CA 6
ATOM 6344 C C . PHE A 1 10 ? -11.690 -24.061 0.107 1.00 0.000 109 PHE A C 6
ATOM 6345 O O . PHE A 1 10 ? -12.375 -24.336 1.091 1.00 0.000 109 PHE A O 6
ATOM 6362 N N . GLN A 1 11 ? -12.207 -23.833 -1.096 1.00 0.000 110 GLN A N 6
ATOM 6363 C CA . GLN A 1 11 ? -13.645 -23.894 -1.332 1.00 0.000 110 GLN A CA 6
ATOM 6364 C C . GLN A 1 11 ? -13.942 -24.274 -2.779 1.00 0.000 110 GLN A C 6
ATOM 6365 O O . GLN A 1 11 ? -13.136 -24.026 -3.676 1.00 0.000 110 GLN A O 6
ATOM 6379 N N . LEU A 1 12 ? -15.105 -24.878 -2.999 1.00 0.000 111 LEU A N 6
ATOM 6380 C CA . LEU A 1 12 ? -15.510 -25.294 -4.338 1.00 0.000 111 LEU A CA 6
ATOM 6381 C C . LEU A 1 12 ? -16.493 -24.297 -4.943 1.00 0.000 111 LEU A C 6
ATOM 6382 O O . LEU A 1 12 ? -16.141 -23.527 -5.836 1.00 0.000 111 LEU A O 6
ATOM 6398 N N . ASN A 1 13 ? -17.727 -24.316 -4.449 1.00 0.000 112 ASN A N 6
ATOM 6399 C CA . ASN A 1 13 ? -18.761 -23.412 -4.940 1.00 0.000 112 ASN A CA 6
ATOM 6400 C C . ASN A 1 13 ? -18.350 -21.956 -4.741 1.00 0.000 112 ASN A C 6
ATOM 6401 O O . ASN A 1 13 ? -18.741 -21.080 -5.512 1.00 0.000 112 ASN A O 6
ATOM 6412 N N . ASN A 1 14 ? -17.559 -21.706 -3.703 1.00 0.000 113 ASN A N 6
ATOM 6413 C CA . ASN A 1 14 ? -17.095 -20.357 -3.403 1.00 0.000 113 ASN A CA 6
ATOM 6414 C C . ASN A 1 14 ? -15.795 -20.052 -4.141 1.00 0.000 113 ASN A C 6
ATOM 6415 O O . ASN A 1 14 ? -15.332 -20.848 -4.958 1.00 0.000 113 ASN A O 6
ATOM 6426 N N . ASP A 1 15 ? -15.211 -18.895 -3.847 1.00 0.000 114 ASP A N 6
ATOM 6427 C CA . ASP A 1 15 ? -13.964 -18.485 -4.481 1.00 0.000 114 ASP A CA 6
ATOM 6428 C C . ASP A 1 15 ? -13.341 -17.304 -3.743 1.00 0.000 114 ASP A C 6
ATOM 6429 O O . ASP A 1 15 ? -13.872 -16.194 -3.767 1.00 0.000 114 ASP A O 6
ATOM 6438 N N . CYS A 1 16 ? -12.213 -17.552 -3.086 1.00 0.000 115 CYS A N 6
ATOM 6439 C CA . CYS A 1 16 ? -11.518 -16.511 -2.339 1.00 0.000 115 CYS A CA 6
ATOM 6440 C C . CYS A 1 16 ? -10.868 -15.505 -3.284 1.00 0.000 115 CYS A C 6
ATOM 6441 O O . CYS A 1 16 ? -9.643 -15.416 -3.365 1.00 0.000 115 CYS A O 6
ATOM 6448 N N . SER A 1 17 ? -11.697 -14.750 -3.997 1.00 0.000 116 SER A N 6
ATOM 6449 C CA . SER A 1 17 ? -11.204 -13.752 -4.940 1.00 0.000 116 SER A CA 6
ATOM 6450 C C . SER A 1 17 ? -11.865 -12.399 -4.694 1.00 0.000 116 SER A C 6
ATOM 6451 O O . SER A 1 17 ? -12.375 -11.768 -5.620 1.00 0.000 116 SER A O 6
ATOM 6459 N N . SER A 1 18 ? -11.853 -11.960 -3.440 1.00 0.000 117 SER A N 6
ATOM 6460 C CA . SER A 1 18 ? -12.454 -10.684 -3.070 1.00 0.000 117 SER A CA 6
ATOM 6461 C C . SER A 1 18 ? -11.396 -9.714 -2.554 1.00 0.000 117 SER A C 6
ATOM 6462 O O . SER A 1 18 ? -10.407 -10.106 -1.934 1.00 0.000 117 SER A O 6
ATOM 6470 N N . PRO A 1 19 ? -11.607 -8.416 -2.816 1.00 0.000 118 PRO A N 6
ATOM 6471 C CA . PRO A 1 19 ? -10.683 -7.361 -2.388 1.00 0.000 118 PRO A CA 6
ATOM 6472 C C . PRO A 1 19 ? -10.695 -7.159 -0.877 1.00 0.000 118 PRO A C 6
ATOM 6473 O O . PRO A 1 19 ? -9.914 -6.374 -0.341 1.00 0.000 118 PRO A O 6
ATOM 6484 N N . GLU A 1 20 ? -11.586 -7.873 -0.195 1.00 0.000 119 GLU A N 6
ATOM 6485 C CA . GLU A 1 20 ? -11.698 -7.771 1.255 1.00 0.000 119 GLU A CA 6
ATOM 6486 C C . GLU A 1 20 ? -10.603 -8.581 1.944 1.00 0.000 119 GLU A C 6
ATOM 6487 O O . GLU A 1 20 ? -10.254 -8.320 3.095 1.00 0.000 119 GLU A O 6
ATOM 6499 N N . PHE A 1 21 ? -10.067 -9.566 1.231 1.00 0.000 120 PHE A N 6
ATOM 6500 C CA . PHE A 1 21 ? -9.013 -10.415 1.773 1.00 0.000 120 PHE A CA 6
ATOM 6501 C C . PHE A 1 21 ? -7.637 -9.813 1.505 1.00 0.000 120 PHE A C 6
ATOM 6502 O O . PHE A 1 21 ? -6.614 -10.478 1.671 1.00 0.000 120 PHE A O 6
ATOM 6519 N N . ILE A 1 22 ? -7.621 -8.551 1.090 1.00 0.000 121 ILE A N 6
ATOM 6520 C CA . ILE A 1 22 ? -6.371 -7.859 0.800 1.00 0.000 121 ILE A CA 6
ATOM 6521 C C . ILE A 1 22 ? -5.695 -7.384 2.081 1.00 0.000 121 ILE A C 6
ATOM 6522 O O . ILE A 1 22 ? -6.166 -6.455 2.737 1.00 0.000 121 ILE A O 6
ATOM 6538 N N . VAL A 1 23 ? -4.586 -8.027 2.432 1.00 0.000 122 VAL A N 6
ATOM 6539 C CA . VAL A 1 23 ? -3.842 -7.669 3.634 1.00 0.000 122 VAL A CA 6
ATOM 6540 C C . VAL A 1 23 ? -2.649 -6.782 3.298 1.00 0.000 122 VAL A C 6
ATOM 6541 O O . VAL A 1 23 ? -2.116 -6.834 2.190 1.00 0.000 122 VAL A O 6
ATOM 6554 N N . ASN A 1 24 ? -2.234 -5.967 4.262 1.00 0.000 123 ASN A N 6
ATOM 6555 C CA . ASN A 1 24 ? -1.103 -5.067 4.069 1.00 0.000 123 ASN A CA 6
ATOM 6556 C C . ASN A 1 24 ? 0.179 -5.676 4.630 1.00 0.000 123 ASN A C 6
ATOM 6557 O O . ASN A 1 24 ? 0.623 -5.317 5.722 1.00 0.000 123 ASN A O 6
ATOM 6568 N N . CYS A 1 25 ? 0.769 -6.598 3.877 1.00 0.000 124 CYS A N 6
ATOM 6569 C CA . CYS A 1 25 ? 1.999 -7.257 4.298 1.00 0.000 124 CYS A CA 6
ATOM 6570 C C . CYS A 1 25 ? 3.205 -6.347 4.081 1.00 0.000 124 CYS A C 6
ATOM 6571 O O . CYS A 1 25 ? 3.698 -6.206 2.961 1.00 0.000 124 CYS A O 6
ATOM 6578 N N . THR A 1 26 ? 3.677 -5.731 5.161 1.00 0.000 125 THR A N 6
ATOM 6579 C CA . THR A 1 26 ? 4.824 -4.835 5.089 1.00 0.000 125 THR A CA 6
ATOM 6580 C C . THR A 1 26 ? 5.527 -4.732 6.438 1.00 0.000 125 THR A C 6
ATOM 6581 O O . THR A 1 26 ? 5.158 -5.414 7.395 1.00 0.000 125 THR A O 6
ATOM 6592 N N . VAL A 1 27 ? 6.540 -3.875 6.509 1.00 0.000 126 VAL A N 6
ATOM 6593 C CA . VAL A 1 27 ? 7.294 -3.682 7.742 1.00 0.000 126 VAL A CA 6
ATOM 6594 C C . VAL A 1 27 ? 8.038 -4.953 8.136 1.00 0.000 126 VAL A C 6
ATOM 6595 O O . VAL A 1 27 ? 8.102 -5.307 9.312 1.00 0.000 126 VAL A O 6
ATOM 6608 N N . ASN A 1 28 ? 8.600 -5.634 7.143 1.00 0.000 127 ASN A N 6
ATOM 6609 C CA . ASN A 1 28 ? 9.341 -6.867 7.386 1.00 0.000 127 ASN A CA 6
ATOM 6610 C C . ASN A 1 28 ? 9.879 -7.445 6.080 1.00 0.000 127 ASN A C 6
ATOM 6611 O O . ASN A 1 28 ? 9.292 -7.252 5.015 1.00 0.000 127 ASN A O 6
ATOM 6622 N N . VAL A 1 29 ? 10.999 -8.155 6.171 1.00 0.000 128 VAL A N 6
ATOM 6623 C CA . VAL A 1 29 ? 11.615 -8.763 4.998 1.00 0.000 128 VAL A CA 6
ATOM 6624 C C . VAL A 1 29 ? 10.621 -9.644 4.249 1.00 0.000 128 VAL A C 6
ATOM 6625 O O . VAL A 1 29 ? 10.657 -9.732 3.022 1.00 0.000 128 VAL A O 6
ATOM 6638 N N . GLN A 1 30 ? 9.735 -10.294 4.996 1.00 0.000 129 GLN A N 6
ATOM 6639 C CA . GLN A 1 30 ? 8.731 -11.169 4.402 1.00 0.000 129 GLN A CA 6
ATOM 6640 C C . GLN A 1 30 ? 7.450 -10.400 4.099 1.00 0.000 129 GLN A C 6
ATOM 6641 O O . GLN A 1 30 ? 6.750 -9.958 5.010 1.00 0.000 129 GLN A O 6
ATOM 6655 N N . ASP A 1 31 ? 7.150 -10.244 2.814 1.00 0.000 130 ASP A N 6
ATOM 6656 C CA . ASP A 1 31 ? 5.952 -9.529 2.391 1.00 0.000 130 ASP A CA 6
ATOM 6657 C C . ASP A 1 31 ? 5.673 -9.765 0.909 1.00 0.000 130 ASP A C 6
ATOM 6658 O O . ASP A 1 31 ? 5.949 -8.906 0.072 1.00 0.000 130 ASP A O 6
ATOM 6667 N N . MET A 1 32 ? 5.126 -10.934 0.594 1.00 0.000 131 MET A N 6
ATOM 6668 C CA . MET A 1 32 ? 4.811 -11.282 -0.787 1.00 0.000 131 MET A CA 6
ATOM 6669 C C . MET A 1 32 ? 3.486 -12.033 -0.869 1.00 0.000 131 MET A C 6
ATOM 6670 O O . MET A 1 32 ? 2.889 -12.373 0.153 1.00 0.000 131 MET A O 6
ATOM 6684 N N . CYS A 1 33 ? 3.031 -12.289 -2.091 1.00 0.000 132 CYS A N 6
ATOM 6685 C CA . CYS A 1 33 ? 1.776 -13.000 -2.307 1.00 0.000 132 CYS A CA 6
ATOM 6686 C C . CYS A 1 33 ? 2.034 -14.430 -2.773 1.00 0.000 132 CYS A C 6
ATOM 6687 O O . CYS A 1 33 ? 2.584 -14.651 -3.852 1.00 0.000 132 CYS A O 6
ATOM 6694 N N . GLN A 1 34 ? 1.632 -15.395 -1.953 1.00 0.000 133 GLN A N 6
ATOM 6695 C CA . GLN A 1 34 ? 1.820 -16.803 -2.282 1.00 0.000 133 GLN A CA 6
ATOM 6696 C C . GLN A 1 34 ? 0.477 -17.507 -2.448 1.00 0.000 133 GLN A C 6
ATOM 6697 O O . GLN A 1 34 ? -0.498 -17.175 -1.774 1.00 0.000 133 GLN A O 6
ATOM 6711 N N . LYS A 1 35 ? 0.433 -18.481 -3.351 1.00 0.000 134 LYS A N 6
ATOM 6712 C CA . LYS A 1 35 ? -0.789 -19.234 -3.606 1.00 0.000 134 LYS A CA 6
ATOM 6713 C C . LYS A 1 35 ? -0.468 -20.655 -4.060 1.00 0.000 134 LYS A C 6
ATOM 6714 O O . LYS A 1 35 ? 0.550 -20.893 -4.708 1.00 0.000 134 LYS A O 6
ATOM 6733 N N . GLU A 1 36 ? -1.345 -21.593 -3.715 1.00 0.000 135 GLU A N 6
ATOM 6734 C CA . GLU A 1 36 ? -1.154 -22.990 -4.088 1.00 0.000 135 GLU A CA 6
ATOM 6735 C C . GLU A 1 36 ? -2.493 -23.667 -4.365 1.00 0.000 135 GLU A C 6
ATOM 6736 O O . GLU A 1 36 ? -3.543 -23.193 -3.931 1.00 0.000 135 GLU A O 6
ATOM 6748 N N . VAL A 1 37 ? -2.448 -24.779 -5.093 1.00 0.000 136 VAL A N 6
ATOM 6749 C CA . VAL A 1 37 ? -3.657 -25.522 -5.428 1.00 0.000 136 VAL A CA 6
ATOM 6750 C C . VAL A 1 37 ? -3.410 -27.025 -5.373 1.00 0.000 136 VAL A C 6
ATOM 6751 O O . VAL A 1 37 ? -2.342 -27.504 -5.756 1.00 0.000 136 VAL A O 6
ATOM 6764 N N . MET A 1 38 ? -4.405 -27.766 -4.896 1.00 0.000 137 MET A N 6
ATOM 6765 C CA . MET A 1 38 ? -4.296 -29.216 -4.792 1.00 0.000 137 MET A CA 6
ATOM 6766 C C . MET A 1 38 ? -5.509 -29.898 -5.419 1.00 0.000 137 MET A C 6
ATOM 6767 O O . MET A 1 38 ? -6.404 -29.234 -5.941 1.00 0.000 137 MET A O 6
ATOM 6781 N N . GLU A 1 39 ? -5.530 -31.226 -5.362 1.00 0.000 138 GLU A N 6
ATOM 6782 C CA . GLU A 1 39 ? -6.633 -31.996 -5.925 1.00 0.000 138 GLU A CA 6
ATOM 6783 C C . GLU A 1 39 ? -6.942 -33.215 -5.061 1.00 0.000 138 GLU A C 6
ATOM 6784 O O . GLU A 1 39 ? -6.050 -33.994 -4.727 1.00 0.000 138 GLU A O 6
ATOM 6796 N N . GLN A 1 40 ? -8.212 -33.373 -4.703 1.00 0.000 139 GLN A N 6
ATOM 6797 C CA . GLN A 1 40 ? -8.639 -34.496 -3.877 1.00 0.000 139 GLN A CA 6
ATOM 6798 C C . GLN A 1 40 ? -10.087 -34.873 -4.176 1.00 0.000 139 GLN A C 6
ATOM 6799 O O . GLN A 1 40 ? -10.679 -34.385 -5.139 1.00 0.000 139 GLN A O 6
ATOM 6813 N N . SER A 1 41 ? -10.650 -35.743 -3.345 1.00 0.000 140 SER A N 6
ATOM 6814 C CA . SER A 1 41 ? -12.027 -36.189 -3.523 1.00 0.000 140 SER A CA 6
ATOM 6815 C C . SER A 1 41 ? -12.964 -34.998 -3.705 1.00 0.000 140 SER A C 6
ATOM 6816 O O . SER A 1 41 ? -13.681 -34.906 -4.701 1.00 0.000 140 SER A O 6
ATOM 6824 N N . ALA A 1 42 ? -12.951 -34.089 -2.736 1.00 0.000 141 ALA A N 6
ATOM 6825 C CA . ALA A 1 42 ? -13.797 -32.903 -2.790 1.00 0.000 141 ALA A CA 6
ATOM 6826 C C . ALA A 1 42 ? -13.700 -32.221 -4.150 1.00 0.000 141 ALA A C 6
ATOM 6827 O O . ALA A 1 42 ? -14.702 -31.767 -4.701 1.00 0.000 141 ALA A O 6
ATOM 6834 N N . GLY A 1 43 ? -12.485 -32.150 -4.686 1.00 0.000 142 GLY A N 6
ATOM 6835 C CA . GLY A 1 43 ? -12.280 -31.520 -5.978 1.00 0.000 142 GLY A CA 6
ATOM 6836 C C . GLY A 1 43 ? -11.021 -30.678 -6.018 1.00 0.000 142 GLY A C 6
ATOM 6837 O O . GLY A 1 43 ? -9.988 -31.067 -5.472 1.00 0.000 142 GLY A O 6
ATOM 6841 N N . ILE A 1 44 ? -11.105 -29.522 -6.667 1.00 0.000 143 ILE A N 6
ATOM 6842 C CA . ILE A 1 44 ? -9.962 -28.623 -6.777 1.00 0.000 143 ILE A CA 6
ATOM 6843 C C . ILE A 1 44 ? -9.916 -27.647 -5.606 1.00 0.000 143 ILE A C 6
ATOM 6844 O O . ILE A 1 44 ? -10.732 -26.731 -5.516 1.00 0.000 143 ILE A O 6
ATOM 6860 N N . MET A 1 45 ? -8.954 -27.851 -4.711 1.00 0.000 144 MET A N 6
ATOM 6861 C CA . MET A 1 45 ? -8.799 -26.986 -3.547 1.00 0.000 144 MET A CA 6
ATOM 6862 C C . MET A 1 45 ? -7.666 -25.988 -3.758 1.00 0.000 144 MET A C 6
ATOM 6863 O O . MET A 1 45 ? -6.686 -26.282 -4.443 1.00 0.000 144 MET A O 6
ATOM 6877 N N . TYR A 1 46 ? -7.806 -24.807 -3.166 1.00 0.000 145 TYR A N 6
ATOM 6878 C CA . TYR A 1 46 ? -6.795 -23.764 -3.292 1.00 0.000 145 TYR A CA 6
ATOM 6879 C C . TYR A 1 46 ? -6.711 -22.930 -2.017 1.00 0.000 145 TYR A C 6
ATOM 6880 O O . TYR A 1 46 ? -7.714 -22.712 -1.337 1.00 0.000 145 TYR A O 6
ATOM 6898 N N . ARG A 1 47 ? -5.507 -22.466 -1.700 1.00 0.000 146 ARG A N 6
ATOM 6899 C CA . ARG A 1 47 ? -5.289 -21.657 -0.507 1.00 0.000 146 ARG A CA 6
ATOM 6900 C C . ARG A 1 47 ? -4.168 -20.646 -0.732 1.00 0.000 146 ARG A C 6
ATOM 6901 O O . ARG A 1 47 ? -3.058 -21.011 -1.121 1.00 0.000 146 ARG A O 6
ATOM 6922 N N . LYS A 1 48 ? -4.466 -19.375 -0.485 1.00 0.000 147 LYS A N 6
ATOM 6923 C CA . LYS A 1 48 ? -3.484 -18.311 -0.660 1.00 0.000 147 LYS A CA 6
ATOM 6924 C C . LYS A 1 48 ? -3.115 -17.686 0.682 1.00 0.000 147 LYS A C 6
ATOM 6925 O O . LYS A 1 48 ? -3.843 -17.827 1.664 1.00 0.000 147 LYS A O 6
ATOM 6944 N N . SER A 1 49 ? -1.981 -16.994 0.715 1.00 0.000 148 SER A N 6
ATOM 6945 C CA . SER A 1 49 ? -1.514 -16.349 1.937 1.00 0.000 148 SER A CA 6
ATOM 6946 C C . SER A 1 49 ? -0.170 -15.664 1.711 1.00 0.000 148 SER A C 6
ATOM 6947 O O . SER A 1 49 ? 0.537 -15.962 0.748 1.00 0.000 148 SER A O 6
ATOM 6955 N N . CYS A 1 50 ? 0.176 -14.744 2.605 1.00 0.000 149 CYS A N 6
ATOM 6956 C CA . CYS A 1 50 ? 1.434 -14.015 2.505 1.00 0.000 149 CYS A CA 6
ATOM 6957 C C . CYS A 1 50 ? 2.620 -14.938 2.771 1.00 0.000 149 CYS A C 6
ATOM 6958 O O . CYS A 1 50 ? 2.533 -15.860 3.581 1.00 0.000 149 CYS A O 6
ATOM 6965 N N . ALA A 1 51 ? 3.729 -14.681 2.084 1.00 0.000 150 ALA A N 6
ATOM 6966 C CA . ALA A 1 51 ? 4.933 -15.486 2.247 1.00 0.000 150 ALA A CA 6
ATOM 6967 C C . ALA A 1 51 ? 6.181 -14.610 2.266 1.00 0.000 150 ALA A C 6
ATOM 6968 O O . ALA A 1 51 ? 6.090 -13.383 2.232 1.00 0.000 150 ALA A O 6
ATOM 6975 N N . SER A 1 52 ? 7.345 -15.248 2.323 1.00 0.000 151 SER A N 6
ATOM 6976 C CA . SER A 1 52 ? 8.612 -14.526 2.351 1.00 0.000 151 SER A CA 6
ATOM 6977 C C . SER A 1 52 ? 9.407 -14.773 1.073 1.00 0.000 151 SER A C 6
ATOM 6978 O O . SER A 1 52 ? 9.368 -15.865 0.506 1.00 0.000 151 SER A O 6
ATOM 6986 N N . SER A 1 53 ? 10.128 -13.751 0.625 1.00 0.000 152 SER A N 6
ATOM 6987 C CA . SER A 1 53 ? 10.930 -13.854 -0.588 1.00 0.000 152 SER A CA 6
ATOM 6988 C C . SER A 1 53 ? 11.843 -15.076 -0.534 1.00 0.000 152 SER A C 6
ATOM 6989 O O . SER A 1 53 ? 11.846 -15.904 -1.444 1.00 0.000 152 SER A O 6
ATOM 6997 N N . ALA A 1 54 ? 12.617 -15.180 0.542 1.00 0.000 153 ALA A N 6
ATOM 6998 C CA . ALA A 1 54 ? 13.533 -16.300 0.718 1.00 0.000 153 ALA A CA 6
ATOM 6999 C C . ALA A 1 54 ? 12.813 -17.632 0.535 1.00 0.000 153 ALA A C 6
ATOM 7000 O O . ALA A 1 54 ? 13.283 -18.508 -0.190 1.00 0.000 153 ALA A O 6
ATOM 7007 N N . ALA A 1 55 ? 11.670 -17.777 1.199 1.00 0.000 154 ALA A N 6
ATOM 7008 C CA . ALA A 1 55 ? 10.885 -19.002 1.109 1.00 0.000 154 ALA A CA 6
ATOM 7009 C C . ALA A 1 55 ? 10.530 -19.321 -0.340 1.00 0.000 154 ALA A C 6
ATOM 7010 O O . ALA A 1 55 ? 10.790 -20.422 -0.826 1.00 0.000 154 ALA A O 6
ATOM 7017 N N . CYS A 1 56 ? 9.932 -18.351 -1.025 1.00 0.000 155 CYS A N 6
ATOM 7018 C CA . CYS A 1 56 ? 9.539 -18.528 -2.417 1.00 0.000 155 CYS A CA 6
ATOM 7019 C C . CYS A 1 56 ? 10.711 -19.037 -3.253 1.00 0.000 155 CYS A C 6
ATOM 7020 O O . CYS A 1 56 ? 10.532 -19.837 -4.171 1.00 0.000 155 CYS A O 6
ATOM 7027 N N . LEU A 1 57 ? 11.910 -18.567 -2.927 1.00 0.000 156 LEU A N 6
ATOM 7028 C CA . LEU A 1 57 ? 13.112 -18.974 -3.646 1.00 0.000 156 LEU A CA 6
ATOM 7029 C C . LEU A 1 57 ? 13.402 -20.456 -3.429 1.00 0.000 156 LEU A C 6
ATOM 7030 O O . LEU A 1 57 ? 13.902 -21.138 -4.324 1.00 0.000 156 LEU A O 6
ATOM 7046 N N . ILE A 1 58 ? 13.082 -20.947 -2.237 1.00 0.000 157 ILE A N 6
ATOM 7047 C CA . ILE A 1 58 ? 13.305 -22.348 -1.904 1.00 0.000 157 ILE A CA 6
ATOM 7048 C C . ILE A 1 58 ? 12.471 -23.264 -2.794 1.00 0.000 157 ILE A C 6
ATOM 7049 O O . ILE A 1 58 ? 12.994 -24.195 -3.406 1.00 0.000 157 ILE A O 6
ATOM 7065 N N . ALA A 1 59 ? 11.172 -22.991 -2.862 1.00 0.000 158 ALA A N 6
ATOM 7066 C CA . ALA A 1 59 ? 10.267 -23.788 -3.681 1.00 0.000 158 ALA A CA 6
ATOM 7067 C C . ALA A 1 59 ? 10.736 -23.837 -5.131 1.00 0.000 158 ALA A C 6
ATOM 7068 O O . ALA A 1 59 ? 10.754 -24.899 -5.752 1.00 0.000 158 ALA A O 6
ATOM 7075 N N . SER A 1 60 ? 11.116 -22.680 -5.664 1.00 0.000 159 SER A N 6
ATOM 7076 C CA . SER A 1 60 ? 11.582 -22.591 -7.043 1.00 0.000 159 SER A CA 6
ATOM 7077 C C . SER A 1 60 ? 12.897 -23.343 -7.222 1.00 0.000 159 SER A C 6
ATOM 7078 O O . SER A 1 60 ? 13.026 -24.187 -8.108 1.00 0.000 159 SER A O 6
ATOM 7086 N N . ALA A 1 61 ? 13.871 -23.029 -6.374 1.00 0.000 160 ALA A N 6
ATOM 7087 C CA . ALA A 1 61 ? 15.176 -23.675 -6.436 1.00 0.000 160 ALA A CA 6
ATOM 7088 C C . ALA A 1 61 ? 15.037 -25.194 -6.433 1.00 0.000 160 ALA A C 6
ATOM 7089 O O . ALA A 1 61 ? 15.817 -25.899 -7.071 1.00 0.000 160 ALA A O 6
ATOM 7096 N N . GLY A 1 62 ? 14.038 -25.691 -5.710 1.00 0.000 161 GLY A N 6
ATOM 7097 C CA . GLY A 1 62 ? 13.816 -27.123 -5.638 1.00 0.000 161 GLY A CA 6
ATOM 7098 C C . GLY A 1 62 ? 13.312 -27.699 -6.947 1.00 0.000 161 GLY A C 6
ATOM 7099 O O . GLY A 1 62 ? 12.116 -27.648 -7.236 1.00 0.000 161 GLY A O 6
ATOM 7103 N N . TYR A 1 63 ? 14.225 -28.247 -7.740 1.00 0.000 162 TYR A N 6
ATOM 7104 C CA . TYR A 1 63 ? 13.868 -28.830 -9.028 1.00 0.000 162 TYR A CA 6
ATOM 7105 C C . TYR A 1 63 ? 12.802 -29.909 -8.860 1.00 0.000 162 TYR A C 6
ATOM 7106 O O . TYR A 1 63 ? 11.934 -30.078 -9.716 1.00 0.000 162 TYR A O 6
ATOM 7124 N N . GLN A 1 64 ? 12.874 -30.635 -7.749 1.00 0.000 163 GLN A N 6
ATOM 7125 C CA . GLN A 1 64 ? 11.916 -31.698 -7.468 1.00 0.000 163 GLN A CA 6
ATOM 7126 C C . GLN A 1 64 ? 10.792 -31.193 -6.569 1.00 0.000 163 GLN A C 6
ATOM 7127 O O . GLN A 1 64 ? 10.570 -31.721 -5.480 1.00 0.000 163 GLN A O 6
ATOM 7141 N N . SER A 1 65 ? 10.085 -30.167 -7.033 1.00 0.000 164 SER A N 6
ATOM 7142 C CA . SER A 1 65 ? 8.986 -29.588 -6.270 1.00 0.000 164 SER A CA 6
ATOM 7143 C C . SER A 1 65 ? 7.884 -29.087 -7.198 1.00 0.000 164 SER A C 6
ATOM 7144 O O . SER A 1 65 ? 7.250 -28.065 -6.934 1.00 0.000 164 SER A O 6
ATOM 7152 N N . PHE A 1 66 ? 7.662 -29.814 -8.288 1.00 0.000 165 PHE A N 6
ATOM 7153 C CA . PHE A 1 66 ? 6.637 -29.445 -9.258 1.00 0.000 165 PHE A CA 6
ATOM 7154 C C . PHE A 1 66 ? 5.357 -30.243 -9.027 1.00 0.000 165 PHE A C 6
ATOM 7155 O O . PHE A 1 66 ? 5.247 -30.997 -8.059 1.00 0.000 165 PHE A O 6
ATOM 7172 N N . CYS A 1 67 ? 4.390 -30.071 -9.922 1.00 0.000 166 CYS A N 6
ATOM 7173 C CA . CYS A 1 67 ? 3.117 -30.773 -9.817 1.00 0.000 166 CYS A CA 6
ATOM 7174 C C . CYS A 1 67 ? 2.650 -31.260 -11.186 1.00 0.000 166 CYS A C 6
ATOM 7175 O O . CYS A 1 67 ? 3.142 -30.806 -12.219 1.00 0.000 166 CYS A O 6
ATOM 7182 N N . SER A 1 68 ? 1.698 -32.187 -11.185 1.00 0.000 167 SER A N 6
ATOM 7183 C CA . SER A 1 68 ? 1.167 -32.739 -12.426 1.00 0.000 167 SER A CA 6
ATOM 7184 C C . SER A 1 68 ? -0.317 -32.417 -12.573 1.00 0.000 167 SER A C 6
ATOM 7185 O O . SER A 1 68 ? -1.036 -32.221 -11.593 1.00 0.000 167 SER A O 6
ATOM 7193 N N . PRO A 1 69 ? -0.788 -32.359 -13.828 1.00 0.000 168 PRO A N 6
ATOM 7194 C CA . PRO A 1 69 ? -2.190 -32.061 -14.134 1.00 0.000 168 PRO A CA 6
ATOM 7195 C C . PRO A 1 69 ? -3.125 -33.196 -13.731 1.00 0.000 168 PRO A C 6
ATOM 7196 O O . PRO A 1 69 ? -4.266 -32.961 -13.335 1.00 0.000 168 PRO A O 6
ATOM 7207 N N . GLY A 1 70 ? -2.634 -34.427 -13.834 1.00 0.000 169 GLY A N 6
ATOM 7208 C CA . GLY A 1 70 ? -3.440 -35.579 -13.476 1.00 0.000 169 GLY A CA 6
ATOM 7209 C C . GLY A 1 70 ? -2.826 -36.390 -12.352 1.00 0.000 169 GLY A C 6
ATOM 7210 O O . GLY A 1 70 ? -2.660 -37.604 -12.469 1.00 0.000 169 GLY A O 6
ATOM 7214 N N . LYS A 1 71 ? -2.484 -35.717 -11.258 1.00 0.000 170 LYS A N 6
ATOM 7215 C CA . LYS A 1 71 ? -1.884 -36.381 -10.107 1.00 0.000 170 LYS A CA 6
ATOM 7216 C C . LYS A 1 71 ? -2.640 -36.040 -8.826 1.00 0.000 170 LYS A C 6
ATOM 7217 O O . LYS A 1 71 ? -2.899 -34.871 -8.539 1.00 0.000 170 LYS A O 6
ATOM 7236 N N . LEU A 1 72 ? -2.990 -37.067 -8.060 1.00 0.000 171 LEU A N 6
ATOM 7237 C CA . LEU A 1 72 ? -3.714 -36.876 -6.809 1.00 0.000 171 LEU A CA 6
ATOM 7238 C C . LEU A 1 72 ? -3.006 -35.859 -5.919 1.00 0.000 171 LEU A C 6
ATOM 7239 O O . LEU A 1 72 ? -3.639 -34.971 -5.350 1.00 0.000 171 LEU A O 6
ATOM 7255 N N . ASN A 1 73 ? -1.689 -35.994 -5.807 1.00 0.000 172 ASN A N 6
ATOM 7256 C CA . ASN A 1 73 ? -0.895 -35.086 -4.988 1.00 0.000 172 ASN A CA 6
ATOM 7257 C C . ASN A 1 73 ? -0.355 -33.930 -5.825 1.00 0.000 172 ASN A C 6
ATOM 7258 O O . ASN A 1 73 ? 0.815 -33.565 -5.717 1.00 0.000 172 ASN A O 6
ATOM 7269 N N . SER A 1 74 ? -1.218 -33.358 -6.659 1.00 0.000 173 SER A N 6
ATOM 7270 C CA . SER A 1 74 ? -0.827 -32.245 -7.517 1.00 0.000 173 SER A CA 6
ATOM 7271 C C . SER A 1 74 ? -0.703 -30.955 -6.712 1.00 0.000 173 SER A C 6
ATOM 7272 O O . SER A 1 74 ? -1.565 -30.079 -6.785 1.00 0.000 173 SER A O 6
ATOM 7280 N N . VAL A 1 75 ? 0.376 -30.847 -5.943 1.00 0.000 174 VAL A N 6
ATOM 7281 C CA . VAL A 1 75 ? 0.615 -29.665 -5.124 1.00 0.000 174 VAL A CA 6
ATOM 7282 C C . VAL A 1 75 ? 1.437 -28.628 -5.882 1.00 0.000 174 VAL A C 6
ATOM 7283 O O . VAL A 1 75 ? 2.649 -28.777 -6.042 1.00 0.000 174 VAL A O 6
ATOM 7296 N N . CYS A 1 76 ? 0.771 -27.577 -6.347 1.00 0.000 175 CYS A N 6
ATOM 7297 C CA . CYS A 1 76 ? 1.438 -26.514 -7.089 1.00 0.000 175 CYS A CA 6
ATOM 7298 C C . CYS A 1 76 ? 1.626 -25.277 -6.216 1.00 0.000 175 CYS A C 6
ATOM 7299 O O . CYS A 1 76 ? 0.741 -24.910 -5.443 1.00 0.000 175 CYS A O 6
ATOM 7306 N N . ILE A 1 77 ? 2.784 -24.639 -6.346 1.00 0.000 176 ILE A N 6
ATOM 7307 C CA . ILE A 1 77 ? 3.087 -23.442 -5.571 1.00 0.000 176 ILE A CA 6
ATOM 7308 C C . ILE A 1 77 ? 3.335 -22.245 -6.482 1.00 0.000 176 ILE A C 6
ATOM 7309 O O . ILE A 1 77 ? 3.874 -22.388 -7.580 1.00 0.000 176 ILE A O 6
ATOM 7325 N N . SER A 1 78 ? 2.941 -21.063 -6.018 1.00 0.000 177 SER A N 6
ATOM 7326 C CA . SER A 1 78 ? 3.118 -19.840 -6.792 1.00 0.000 177 SER A CA 6
ATOM 7327 C C . SER A 1 78 ? 3.346 -18.644 -5.873 1.00 0.000 177 SER A C 6
ATOM 7328 O O . SER A 1 78 ? 2.759 -18.555 -4.794 1.00 0.000 177 SER A O 6
ATOM 7336 N N . CYS A 1 79 ? 4.202 -17.726 -6.308 1.00 0.000 178 CYS A N 6
ATOM 7337 C CA . CYS A 1 79 ? 4.510 -16.535 -5.526 1.00 0.000 178 CYS A CA 6
ATOM 7338 C C . CYS A 1 79 ? 4.867 -15.363 -6.437 1.00 0.000 178 CYS A C 6
ATOM 7339 O O . CYS A 1 79 ? 5.469 -15.547 -7.495 1.00 0.000 178 CYS A O 6
ATOM 7346 N N . CYS A 1 80 ? 4.492 -14.160 -6.018 1.00 0.000 179 CYS A N 6
ATOM 7347 C CA . CYS A 1 80 ? 4.772 -12.958 -6.794 1.00 0.000 179 CYS A CA 6
ATOM 7348 C C . CYS A 1 80 ? 5.234 -11.820 -5.888 1.00 0.000 179 CYS A C 6
ATOM 7349 O O . CYS A 1 80 ? 4.838 -11.739 -4.726 1.00 0.000 179 CYS A O 6
ATOM 7356 N N . ASN A 1 81 ? 6.074 -10.944 -6.429 1.00 0.000 180 ASN A N 6
ATOM 7357 C CA . ASN A 1 81 ? 6.590 -9.811 -5.670 1.00 0.000 180 ASN A CA 6
ATOM 7358 C C . ASN A 1 81 ? 5.677 -8.597 -5.815 1.00 0.000 180 ASN A C 6
ATOM 7359 O O . ASN A 1 81 ? 5.827 -7.604 -5.102 1.00 0.000 180 ASN A O 6
ATOM 7370 N N . THR A 1 82 ? 4.729 -8.684 -6.743 1.00 0.000 181 THR A N 6
ATOM 7371 C CA . THR A 1 82 ? 3.792 -7.594 -6.982 1.00 0.000 181 THR A CA 6
ATOM 7372 C C . THR A 1 82 ? 2.562 -7.720 -6.091 1.00 0.000 181 THR A C 6
ATOM 7373 O O . THR A 1 82 ? 2.095 -8.819 -5.787 1.00 0.000 181 THR A O 6
ATOM 7384 N N . PRO A 1 83 ? 2.021 -6.571 -5.660 1.00 0.000 182 PRO A N 6
ATOM 7385 C CA . PRO A 1 83 ? 0.837 -6.527 -4.798 1.00 0.000 182 PRO A CA 6
ATOM 7386 C C . PRO A 1 83 ? -0.429 -6.962 -5.528 1.00 0.000 182 PRO A C 6
ATOM 7387 O O . PRO A 1 83 ? -0.594 -6.692 -6.719 1.00 0.000 182 PRO A O 6
ATOM 7398 N N . LEU A 1 84 ? -1.319 -7.636 -4.809 1.00 0.000 183 LEU A N 6
ATOM 7399 C CA . LEU A 1 84 ? -2.572 -8.108 -5.390 1.00 0.000 183 LEU A CA 6
ATOM 7400 C C . LEU A 1 84 ? -2.309 -9.080 -6.535 1.00 0.000 183 LEU A C 6
ATOM 7401 O O . LEU A 1 84 ? -2.892 -8.959 -7.613 1.00 0.000 183 LEU A O 6
ATOM 7417 N N . CYS A 1 85 ? -1.428 -10.046 -6.295 1.00 0.000 184 CYS A N 6
ATOM 7418 C CA . CYS A 1 85 ? -1.088 -11.040 -7.305 1.00 0.000 184 CYS A CA 6
ATOM 7419 C C . CYS A 1 85 ? -2.137 -12.147 -7.353 1.00 0.000 184 CYS A C 6
ATOM 7420 O O . CYS A 1 85 ? -2.576 -12.555 -8.427 1.00 0.000 184 CYS A O 6
ATOM 7427 N N . ASN A 1 86 ? -2.535 -12.629 -6.179 1.00 0.000 185 ASN A N 6
ATOM 7428 C CA . ASN A 1 86 ? -3.533 -13.689 -6.087 1.00 0.000 185 ASN A CA 6
ATOM 7429 C C . ASN A 1 86 ? -4.942 -13.107 -6.038 1.00 0.000 185 ASN A C 6
ATOM 7430 O O . ASN A 1 86 ? -5.929 -13.840 -6.091 1.00 0.000 185 ASN A O 6
ATOM 7441 N N . MET A 1 1 ? 2.914 -0.948 2.056 1.00 0.000 100 MET A N 7
ATOM 7442 C CA . MET A 1 1 ? 3.979 -1.101 1.071 1.00 0.000 100 MET A CA 7
ATOM 7443 C C . MET A 1 1 ? 3.512 -1.950 -0.107 1.00 0.000 100 MET A C 7
ATOM 7444 O O . MET A 1 1 ? 3.645 -1.549 -1.264 1.00 0.000 100 MET A O 7
ATOM 7458 N N . ILE A 1 2 ? 2.965 -3.123 0.194 1.00 0.000 101 ILE A N 7
ATOM 7459 C CA . ILE A 1 2 ? 2.478 -4.026 -0.840 1.00 0.000 101 ILE A CA 7
ATOM 7460 C C . ILE A 1 2 ? 1.322 -4.878 -0.327 1.00 0.000 101 ILE A C 7
ATOM 7461 O O . ILE A 1 2 ? 1.411 -5.482 0.742 1.00 0.000 101 ILE A O 7
ATOM 7477 N N . GLN A 1 3 ? 0.239 -4.923 -1.096 1.00 0.000 102 GLN A N 7
ATOM 7478 C CA . GLN A 1 3 ? -0.934 -5.702 -0.718 1.00 0.000 102 GLN A CA 7
ATOM 7479 C C . GLN A 1 3 ? -0.929 -7.063 -1.407 1.00 0.000 102 GLN A C 7
ATOM 7480 O O . GLN A 1 3 ? -0.401 -7.210 -2.510 1.00 0.000 102 GLN A O 7
ATOM 7494 N N . CYS A 1 4 ? -1.518 -8.056 -0.750 1.00 0.000 103 CYS A N 7
ATOM 7495 C CA . CYS A 1 4 ? -1.581 -9.405 -1.298 1.00 0.000 103 CYS A CA 7
ATOM 7496 C C . CYS A 1 4 ? -2.864 -10.109 -0.864 1.00 0.000 103 CYS A C 7
ATOM 7497 O O . CYS A 1 4 ? -3.383 -9.861 0.225 1.00 0.000 103 CYS A O 7
ATOM 7504 N N . TYR A 1 5 ? -3.368 -10.989 -1.722 1.00 0.000 104 TYR A N 7
ATOM 7505 C CA . TYR A 1 5 ? -4.591 -11.728 -1.428 1.00 0.000 104 TYR A CA 7
ATOM 7506 C C . TYR A 1 5 ? -4.295 -12.947 -0.560 1.00 0.000 104 TYR A C 7
ATOM 7507 O O . TYR A 1 5 ? -3.637 -13.890 -1.000 1.00 0.000 104 TYR A O 7
ATOM 7525 N N . GLN A 1 6 ? -4.787 -12.920 0.674 1.00 0.000 105 GLN A N 7
ATOM 7526 C CA . GLN A 1 6 ? -4.576 -14.022 1.605 1.00 0.000 105 GLN A CA 7
ATOM 7527 C C . GLN A 1 6 ? -5.887 -14.741 1.903 1.00 0.000 105 GLN A C 7
ATOM 7528 O O . GLN A 1 6 ? -6.823 -14.151 2.444 1.00 0.000 105 GLN A O 7
ATOM 7542 N N . CYS A 1 7 ? -5.950 -16.020 1.546 1.00 0.000 106 CYS A N 7
ATOM 7543 C CA . CYS A 1 7 ? -7.147 -16.820 1.774 1.00 0.000 106 CYS A CA 7
ATOM 7544 C C . CYS A 1 7 ? -6.780 -18.227 2.240 1.00 0.000 106 CYS A C 7
ATOM 7545 O O . CYS A 1 7 ? -6.735 -19.163 1.442 1.00 0.000 106 CYS A O 7
ATOM 7552 N N . GLU A 1 8 ? -6.519 -18.366 3.536 1.00 0.000 107 GLU A N 7
ATOM 7553 C CA . GLU A 1 8 ? -6.156 -19.657 4.107 1.00 0.000 107 GLU A CA 7
ATOM 7554 C C . GLU A 1 8 ? -7.397 -20.511 4.354 1.00 0.000 107 GLU A C 7
ATOM 7555 O O . GLU A 1 8 ? -7.661 -20.927 5.482 1.00 0.000 107 GLU A O 7
ATOM 7567 N N . GLU A 1 9 ? -8.154 -20.766 3.292 1.00 0.000 108 GLU A N 7
ATOM 7568 C CA . GLU A 1 9 ? -9.367 -21.569 3.394 1.00 0.000 108 GLU A CA 7
ATOM 7569 C C . GLU A 1 9 ? -9.649 -22.298 2.083 1.00 0.000 108 GLU A C 7
ATOM 7570 O O . GLU A 1 9 ? -10.422 -21.825 1.250 1.00 0.000 108 GLU A O 7
ATOM 7582 N N . PHE A 1 10 ? -9.015 -23.453 1.908 1.00 0.000 109 PHE A N 7
ATOM 7583 C CA . PHE A 1 10 ? -9.195 -24.248 0.699 1.00 0.000 109 PHE A CA 7
ATOM 7584 C C . PHE A 1 10 ? -10.530 -24.988 0.729 1.00 0.000 109 PHE A C 7
ATOM 7585 O O . PHE A 1 10 ? -11.049 -25.309 1.797 1.00 0.000 109 PHE A O 7
ATOM 7602 N N . GLN A 1 11 ? -11.079 -25.253 -0.452 1.00 0.000 110 GLN A N 7
ATOM 7603 C CA . GLN A 1 11 ? -12.353 -25.953 -0.562 1.00 0.000 110 GLN A CA 7
ATOM 7604 C C . GLN A 1 11 ? -12.745 -26.145 -2.023 1.00 0.000 110 GLN A C 7
ATOM 7605 O O . GLN A 1 11 ? -12.058 -25.670 -2.929 1.00 0.000 110 GLN A O 7
ATOM 7619 N N . LEU A 1 12 ? -13.853 -26.844 -2.247 1.00 0.000 111 LEU A N 7
ATOM 7620 C CA . LEU A 1 12 ? -14.336 -27.099 -3.599 1.00 0.000 111 LEU A CA 7
ATOM 7621 C C . LEU A 1 12 ? -14.857 -25.818 -4.242 1.00 0.000 111 LEU A C 7
ATOM 7622 O O . LEU A 1 12 ? -14.956 -25.722 -5.465 1.00 0.000 111 LEU A O 7
ATOM 7638 N N . ASN A 1 13 ? -15.186 -24.836 -3.410 1.00 0.000 112 ASN A N 7
ATOM 7639 C CA . ASN A 1 13 ? -15.695 -23.559 -3.898 1.00 0.000 112 ASN A CA 7
ATOM 7640 C C . ASN A 1 13 ? -14.682 -22.443 -3.659 1.00 0.000 112 ASN A C 7
ATOM 7641 O O . ASN A 1 13 ? -14.527 -21.961 -2.537 1.00 0.000 112 ASN A O 7
ATOM 7652 N N . ASN A 1 14 ? -13.996 -22.036 -4.722 1.00 0.000 113 ASN A N 7
ATOM 7653 C CA . ASN A 1 14 ? -12.999 -20.977 -4.628 1.00 0.000 113 ASN A CA 7
ATOM 7654 C C . ASN A 1 14 ? -13.642 -19.605 -4.810 1.00 0.000 113 ASN A C 7
ATOM 7655 O O . ASN A 1 14 ? -13.622 -19.038 -5.903 1.00 0.000 113 ASN A O 7
ATOM 7666 N N . ASP A 1 15 ? -14.213 -19.078 -3.732 1.00 0.000 114 ASP A N 7
ATOM 7667 C CA . ASP A 1 15 ? -14.861 -17.773 -3.772 1.00 0.000 114 ASP A CA 7
ATOM 7668 C C . ASP A 1 15 ? -13.963 -16.701 -3.162 1.00 0.000 114 ASP A C 7
ATOM 7669 O O . ASP A 1 15 ? -14.444 -15.739 -2.563 1.00 0.000 114 ASP A O 7
ATOM 7678 N N . CYS A 1 16 ? -12.654 -16.875 -3.317 1.00 0.000 115 CYS A N 7
ATOM 7679 C CA . CYS A 1 16 ? -11.687 -15.924 -2.781 1.00 0.000 115 CYS A CA 7
ATOM 7680 C C . CYS A 1 16 ? -11.306 -14.885 -3.831 1.00 0.000 115 CYS A C 7
ATOM 7681 O O . CYS A 1 16 ? -10.131 -14.561 -4.000 1.00 0.000 115 CYS A O 7
ATOM 7688 N N . SER A 1 17 ? -12.308 -14.368 -4.535 1.00 0.000 116 SER A N 7
ATOM 7689 C CA . SER A 1 17 ? -12.078 -13.368 -5.572 1.00 0.000 116 SER A CA 7
ATOM 7690 C C . SER A 1 17 ? -12.691 -12.027 -5.179 1.00 0.000 116 SER A C 7
ATOM 7691 O O . SER A 1 17 ? -13.307 -11.349 -6.002 1.00 0.000 116 SER A O 7
ATOM 7699 N N . SER A 1 18 ? -12.518 -11.652 -3.916 1.00 0.000 117 SER A N 7
ATOM 7700 C CA . SER A 1 18 ? -13.057 -10.394 -3.412 1.00 0.000 117 SER A CA 7
ATOM 7701 C C . SER A 1 18 ? -11.943 -9.505 -2.867 1.00 0.000 117 SER A C 7
ATOM 7702 O O . SER A 1 18 ? -10.941 -9.980 -2.331 1.00 0.000 117 SER A O 7
ATOM 7710 N N . PRO A 1 19 ? -12.120 -8.183 -3.006 1.00 0.000 118 PRO A N 7
ATOM 7711 C CA . PRO A 1 19 ? -11.142 -7.199 -2.533 1.00 0.000 118 PRO A CA 7
ATOM 7712 C C . PRO A 1 19 ? -11.078 -7.129 -1.011 1.00 0.000 118 PRO A C 7
ATOM 7713 O O . PRO A 1 19 ? -10.265 -6.397 -0.449 1.00 0.000 118 PRO A O 7
ATOM 7724 N N . GLU A 1 20 ? -11.941 -7.896 -0.352 1.00 0.000 119 GLU A N 7
ATOM 7725 C CA . GLU A 1 20 ? -11.981 -7.920 1.106 1.00 0.000 119 GLU A CA 7
ATOM 7726 C C . GLU A 1 20 ? -10.825 -8.742 1.669 1.00 0.000 119 GLU A C 7
ATOM 7727 O O . GLU A 1 20 ? -10.433 -8.572 2.824 1.00 0.000 119 GLU A O 7
ATOM 7739 N N . PHE A 1 21 ? -10.284 -9.633 0.845 1.00 0.000 120 PHE A N 7
ATOM 7740 C CA . PHE A 1 21 ? -9.175 -10.483 1.260 1.00 0.000 120 PHE A CA 7
ATOM 7741 C C . PHE A 1 21 ? -7.838 -9.783 1.032 1.00 0.000 120 PHE A C 7
ATOM 7742 O O . PHE A 1 21 ? -6.776 -10.351 1.288 1.00 0.000 120 PHE A O 7
ATOM 7759 N N . ILE A 1 22 ? -7.900 -8.546 0.549 1.00 0.000 121 ILE A N 7
ATOM 7760 C CA . ILE A 1 22 ? -6.696 -7.768 0.286 1.00 0.000 121 ILE A CA 7
ATOM 7761 C C . ILE A 1 22 ? -6.075 -7.262 1.584 1.00 0.000 121 ILE A C 7
ATOM 7762 O O . ILE A 1 22 ? -6.606 -6.357 2.227 1.00 0.000 121 ILE A O 7
ATOM 7778 N N . VAL A 1 23 ? -4.945 -7.851 1.962 1.00 0.000 122 VAL A N 7
ATOM 7779 C CA . VAL A 1 23 ? -4.249 -7.458 3.182 1.00 0.000 122 VAL A CA 7
ATOM 7780 C C . VAL A 1 23 ? -3.044 -6.579 2.867 1.00 0.000 122 VAL A C 7
ATOM 7781 O O . VAL A 1 23 ? -2.472 -6.657 1.780 1.00 0.000 122 VAL A O 7
ATOM 7794 N N . ASN A 1 24 ? -2.662 -5.742 3.827 1.00 0.000 123 ASN A N 7
ATOM 7795 C CA . ASN A 1 24 ? -1.524 -4.847 3.652 1.00 0.000 123 ASN A CA 7
ATOM 7796 C C . ASN A 1 24 ? -0.323 -5.331 4.460 1.00 0.000 123 ASN A C 7
ATOM 7797 O O . ASN A 1 24 ? -0.015 -4.788 5.521 1.00 0.000 123 ASN A O 7
ATOM 7808 N N . CYS A 1 25 ? 0.352 -6.355 3.949 1.00 0.000 124 CYS A N 7
ATOM 7809 C CA . CYS A 1 25 ? 1.520 -6.913 4.621 1.00 0.000 124 CYS A CA 7
ATOM 7810 C C . CYS A 1 25 ? 2.681 -5.923 4.606 1.00 0.000 124 CYS A C 7
ATOM 7811 O O . CYS A 1 25 ? 3.275 -5.661 3.560 1.00 0.000 124 CYS A O 7
ATOM 7818 N N . THR A 1 26 ? 3.000 -5.375 5.775 1.00 0.000 125 THR A N 7
ATOM 7819 C CA . THR A 1 26 ? 4.088 -4.414 5.897 1.00 0.000 125 THR A CA 7
ATOM 7820 C C . THR A 1 26 ? 5.025 -4.787 7.040 1.00 0.000 125 THR A C 7
ATOM 7821 O O . THR A 1 26 ? 5.143 -4.055 8.023 1.00 0.000 125 THR A O 7
ATOM 7832 N N . VAL A 1 27 ? 5.691 -5.929 6.905 1.00 0.000 126 VAL A N 7
ATOM 7833 C CA . VAL A 1 27 ? 6.620 -6.398 7.926 1.00 0.000 126 VAL A CA 7
ATOM 7834 C C . VAL A 1 27 ? 8.046 -6.453 7.389 1.00 0.000 126 VAL A C 7
ATOM 7835 O O . VAL A 1 27 ? 8.271 -6.334 6.185 1.00 0.000 126 VAL A O 7
ATOM 7848 N N . ASN A 1 28 ? 9.005 -6.636 8.290 1.00 0.000 127 ASN A N 7
ATOM 7849 C CA . ASN A 1 28 ? 10.411 -6.707 7.906 1.00 0.000 127 ASN A CA 7
ATOM 7850 C C . ASN A 1 28 ? 10.602 -7.639 6.713 1.00 0.000 127 ASN A C 7
ATOM 7851 O O . ASN A 1 28 ? 11.458 -7.404 5.860 1.00 0.000 127 ASN A O 7
ATOM 7862 N N . VAL A 1 29 ? 9.799 -8.696 6.660 1.00 0.000 128 VAL A N 7
ATOM 7863 C CA . VAL A 1 29 ? 9.878 -9.663 5.571 1.00 0.000 128 VAL A CA 7
ATOM 7864 C C . VAL A 1 29 ? 9.600 -9.000 4.227 1.00 0.000 128 VAL A C 7
ATOM 7865 O O . VAL A 1 29 ? 9.425 -7.785 4.148 1.00 0.000 128 VAL A O 7
ATOM 7878 N N . GLN A 1 30 ? 9.561 -9.808 3.172 1.00 0.000 129 GLN A N 7
ATOM 7879 C CA . GLN A 1 30 ? 9.305 -9.299 1.830 1.00 0.000 129 GLN A CA 7
ATOM 7880 C C . GLN A 1 30 ? 7.854 -8.851 1.686 1.00 0.000 129 GLN A C 7
ATOM 7881 O O . GLN A 1 30 ? 7.556 -7.906 0.956 1.00 0.000 129 GLN A O 7
ATOM 7895 N N . ASP A 1 31 ? 6.957 -9.536 2.386 1.00 0.000 130 ASP A N 7
ATOM 7896 C CA . ASP A 1 31 ? 5.536 -9.208 2.336 1.00 0.000 130 ASP A CA 7
ATOM 7897 C C . ASP A 1 31 ? 4.972 -9.446 0.939 1.00 0.000 130 ASP A C 7
ATOM 7898 O O . ASP A 1 31 ? 4.170 -8.657 0.440 1.00 0.000 130 ASP A O 7
ATOM 7907 N N . MET A 1 32 ? 5.398 -10.538 0.312 1.00 0.000 131 MET A N 7
ATOM 7908 C CA . MET A 1 32 ? 4.935 -10.879 -1.028 1.00 0.000 131 MET A CA 7
ATOM 7909 C C . MET A 1 32 ? 3.701 -11.773 -0.965 1.00 0.000 131 MET A C 7
ATOM 7910 O O . MET A 1 32 ? 3.187 -12.064 0.115 1.00 0.000 131 MET A O 7
ATOM 7924 N N . CYS A 1 33 ? 3.228 -12.204 -2.130 1.00 0.000 132 CYS A N 7
ATOM 7925 C CA . CYS A 1 33 ? 2.054 -13.064 -2.208 1.00 0.000 132 CYS A CA 7
ATOM 7926 C C . CYS A 1 33 ? 2.445 -14.484 -2.606 1.00 0.000 132 CYS A C 7
ATOM 7927 O O . CYS A 1 33 ? 3.328 -14.685 -3.440 1.00 0.000 132 CYS A O 7
ATOM 7934 N N . GLN A 1 34 ? 1.781 -15.466 -2.003 1.00 0.000 133 GLN A N 7
ATOM 7935 C CA . GLN A 1 34 ? 2.060 -16.867 -2.294 1.00 0.000 133 GLN A CA 7
ATOM 7936 C C . GLN A 1 34 ? 0.789 -17.599 -2.714 1.00 0.000 133 GLN A C 7
ATOM 7937 O O . GLN A 1 34 ? -0.306 -17.280 -2.251 1.00 0.000 133 GLN A O 7
ATOM 7951 N N . LYS A 1 35 ? 0.943 -18.582 -3.594 1.00 0.000 134 LYS A N 7
ATOM 7952 C CA . LYS A 1 35 ? -0.192 -19.361 -4.077 1.00 0.000 134 LYS A CA 7
ATOM 7953 C C . LYS A 1 35 ? 0.078 -20.857 -3.941 1.00 0.000 134 LYS A C 7
ATOM 7954 O O . LYS A 1 35 ? 1.169 -21.330 -4.257 1.00 0.000 134 LYS A O 7
ATOM 7973 N N . GLU A 1 36 ? -0.923 -21.594 -3.471 1.00 0.000 135 GLU A N 7
ATOM 7974 C CA . GLU A 1 36 ? -0.792 -23.035 -3.295 1.00 0.000 135 GLU A CA 7
ATOM 7975 C C . GLU A 1 36 ? -1.977 -23.769 -3.918 1.00 0.000 135 GLU A C 7
ATOM 7976 O O . GLU A 1 36 ? -3.129 -23.371 -3.744 1.00 0.000 135 GLU A O 7
ATOM 7988 N N . VAL A 1 37 ? -1.685 -24.844 -4.644 1.00 0.000 136 VAL A N 7
ATOM 7989 C CA . VAL A 1 37 ? -2.724 -25.634 -5.292 1.00 0.000 136 VAL A CA 7
ATOM 7990 C C . VAL A 1 37 ? -2.551 -27.119 -4.995 1.00 0.000 136 VAL A C 7
ATOM 7991 O O . VAL A 1 37 ? -1.438 -27.643 -5.028 1.00 0.000 136 VAL A O 7
ATOM 8004 N N . MET A 1 38 ? -3.659 -27.792 -4.705 1.00 0.000 137 MET A N 7
ATOM 8005 C CA . MET A 1 38 ? -3.630 -29.219 -4.404 1.00 0.000 137 MET A CA 7
ATOM 8006 C C . MET A 1 38 ? -4.935 -29.890 -4.820 1.00 0.000 137 MET A C 7
ATOM 8007 O O . MET A 1 38 ? -5.976 -29.240 -4.910 1.00 0.000 137 MET A O 7
ATOM 8021 N N . GLU A 1 39 ? -4.871 -31.193 -5.074 1.00 0.000 138 GLU A N 7
ATOM 8022 C CA . GLU A 1 39 ? -6.048 -31.950 -5.482 1.00 0.000 138 GLU A CA 7
ATOM 8023 C C . GLU A 1 39 ? -6.178 -33.234 -4.669 1.00 0.000 138 GLU A C 7
ATOM 8024 O O . GLU A 1 39 ? -5.204 -33.962 -4.479 1.00 0.000 138 GLU A O 7
ATOM 8036 N N . GLN A 1 40 ? -7.389 -33.505 -4.191 1.00 0.000 139 GLN A N 7
ATOM 8037 C CA . GLN A 1 40 ? -7.646 -34.700 -3.396 1.00 0.000 139 GLN A CA 7
ATOM 8038 C C . GLN A 1 40 ? -9.005 -35.301 -3.741 1.00 0.000 139 GLN A C 7
ATOM 8039 O O . GLN A 1 40 ? -9.712 -34.799 -4.615 1.00 0.000 139 GLN A O 7
ATOM 8053 N N . SER A 1 41 ? -9.363 -36.378 -3.050 1.00 0.000 140 SER A N 7
ATOM 8054 C CA . SER A 1 41 ? -10.636 -37.050 -3.286 1.00 0.000 140 SER A CA 7
ATOM 8055 C C . SER A 1 41 ? -11.793 -36.057 -3.229 1.00 0.000 140 SER A C 7
ATOM 8056 O O . SER A 1 41 ? -12.762 -36.173 -3.978 1.00 0.000 140 SER A O 7
ATOM 8064 N N . ALA A 1 42 ? -11.683 -35.082 -2.333 1.00 0.000 141 ALA A N 7
ATOM 8065 C CA . ALA A 1 42 ? -12.719 -34.067 -2.178 1.00 0.000 141 ALA A CA 7
ATOM 8066 C C . ALA A 1 42 ? -12.915 -33.281 -3.469 1.00 0.000 141 ALA A C 7
ATOM 8067 O O . ALA A 1 42 ? -14.044 -33.025 -3.886 1.00 0.000 141 ALA A O 7
ATOM 8074 N N . GLY A 1 43 ? -11.808 -32.899 -4.099 1.00 0.000 142 GLY A N 7
ATOM 8075 C CA . GLY A 1 43 ? -11.881 -32.145 -5.337 1.00 0.000 142 GLY A CA 7
ATOM 8076 C C . GLY A 1 43 ? -10.706 -31.204 -5.512 1.00 0.000 142 GLY A C 7
ATOM 8077 O O . GLY A 1 43 ? -9.551 -31.614 -5.397 1.00 0.000 142 GLY A O 7
ATOM 8081 N N . ILE A 1 44 ? -11.000 -29.939 -5.793 1.00 0.000 143 ILE A N 7
ATOM 8082 C CA . ILE A 1 44 ? -9.959 -28.937 -5.985 1.00 0.000 143 ILE A CA 7
ATOM 8083 C C . ILE A 1 44 ? -9.707 -28.153 -4.701 1.00 0.000 143 ILE A C 7
ATOM 8084 O O . ILE A 1 44 ? -10.632 -27.597 -4.110 1.00 0.000 143 ILE A O 7
ATOM 8100 N N . MET A 1 45 ? -8.448 -28.112 -4.277 1.00 0.000 144 MET A N 7
ATOM 8101 C CA . MET A 1 45 ? -8.074 -27.394 -3.065 1.00 0.000 144 MET A CA 7
ATOM 8102 C C . MET A 1 45 ? -7.009 -26.342 -3.363 1.00 0.000 144 MET A C 7
ATOM 8103 O O . MET A 1 45 ? -6.056 -26.601 -4.098 1.00 0.000 144 MET A O 7
ATOM 8117 N N . TYR A 1 46 ? -7.178 -25.157 -2.789 1.00 0.000 145 TYR A N 7
ATOM 8118 C CA . TYR A 1 46 ? -6.233 -24.066 -2.995 1.00 0.000 145 TYR A CA 7
ATOM 8119 C C . TYR A 1 46 ? -6.188 -23.146 -1.779 1.00 0.000 145 TYR A C 7
ATOM 8120 O O . TYR A 1 46 ? -7.189 -22.964 -1.086 1.00 0.000 145 TYR A O 7
ATOM 8138 N N . ARG A 1 47 ? -5.018 -22.568 -1.525 1.00 0.000 146 ARG A N 7
ATOM 8139 C CA . ARG A 1 47 ? -4.840 -21.668 -0.393 1.00 0.000 146 ARG A CA 7
ATOM 8140 C C . ARG A 1 47 ? -3.794 -20.602 -0.705 1.00 0.000 146 ARG A C 7
ATOM 8141 O O . ARG A 1 47 ? -2.679 -20.914 -1.121 1.00 0.000 146 ARG A O 7
ATOM 8162 N N . LYS A 1 48 ? -4.163 -19.341 -0.502 1.00 0.000 147 LYS A N 7
ATOM 8163 C CA . LYS A 1 48 ? -3.258 -18.228 -0.760 1.00 0.000 147 LYS A CA 7
ATOM 8164 C C . LYS A 1 48 ? -2.945 -17.471 0.527 1.00 0.000 147 LYS A C 7
ATOM 8165 O O . LYS A 1 48 ? -3.714 -17.516 1.487 1.00 0.000 147 LYS A O 7
ATOM 8184 N N . SER A 1 49 ? -1.813 -16.775 0.539 1.00 0.000 148 SER A N 7
ATOM 8185 C CA . SER A 1 49 ? -1.398 -16.010 1.709 1.00 0.000 148 SER A CA 7
ATOM 8186 C C . SER A 1 49 ? -0.078 -15.292 1.448 1.00 0.000 148 SER A C 7
ATOM 8187 O O . SER A 1 49 ? 0.604 -15.560 0.458 1.00 0.000 148 SER A O 7
ATOM 8195 N N . CYS A 1 50 ? 0.278 -14.377 2.344 1.00 0.000 149 CYS A N 7
ATOM 8196 C CA . CYS A 1 50 ? 1.516 -13.618 2.213 1.00 0.000 149 CYS A CA 7
ATOM 8197 C C . CYS A 1 50 ? 2.731 -14.523 2.397 1.00 0.000 149 CYS A C 7
ATOM 8198 O O . CYS A 1 50 ? 2.667 -15.530 3.101 1.00 0.000 149 CYS A O 7
ATOM 8205 N N . ALA A 1 51 ? 3.837 -14.156 1.758 1.00 0.000 150 ALA A N 7
ATOM 8206 C CA . ALA A 1 51 ? 5.067 -14.932 1.853 1.00 0.000 150 ALA A CA 7
ATOM 8207 C C . ALA A 1 51 ? 6.289 -14.021 1.906 1.00 0.000 150 ALA A C 7
ATOM 8208 O O . ALA A 1 51 ? 6.168 -12.799 1.815 1.00 0.000 150 ALA A O 7
ATOM 8215 N N . SER A 1 52 ? 7.464 -14.623 2.055 1.00 0.000 151 SER A N 7
ATOM 8216 C CA . SER A 1 52 ? 8.708 -13.864 2.126 1.00 0.000 151 SER A CA 7
ATOM 8217 C C . SER A 1 52 ? 9.669 -14.294 1.022 1.00 0.000 151 SER A C 7
ATOM 8218 O O . SER A 1 52 ? 9.288 -15.009 0.095 1.00 0.000 151 SER A O 7
ATOM 8226 N N . SER A 1 53 ? 10.919 -13.853 1.129 1.00 0.000 152 SER A N 7
ATOM 8227 C CA . SER A 1 53 ? 11.935 -14.188 0.139 1.00 0.000 152 SER A CA 7
ATOM 8228 C C . SER A 1 53 ? 12.373 -15.642 0.280 1.00 0.000 152 SER A C 7
ATOM 8229 O O . SER A 1 53 ? 12.300 -16.419 -0.671 1.00 0.000 152 SER A O 7
ATOM 8237 N N . ALA A 1 54 ? 12.829 -16.002 1.476 1.00 0.000 153 ALA A N 7
ATOM 8238 C CA . ALA A 1 54 ? 13.277 -17.363 1.744 1.00 0.000 153 ALA A CA 7
ATOM 8239 C C . ALA A 1 54 ? 12.219 -18.381 1.333 1.00 0.000 153 ALA A C 7
ATOM 8240 O O . ALA A 1 54 ? 12.522 -19.373 0.671 1.00 0.000 153 ALA A O 7
ATOM 8247 N N . ALA A 1 55 ? 10.976 -18.129 1.731 1.00 0.000 154 ALA A N 7
ATOM 8248 C CA . ALA A 1 55 ? 9.873 -19.023 1.402 1.00 0.000 154 ALA A CA 7
ATOM 8249 C C . ALA A 1 55 ? 9.756 -19.220 -0.105 1.00 0.000 154 ALA A C 7
ATOM 8250 O O . ALA A 1 55 ? 9.759 -20.350 -0.596 1.00 0.000 154 ALA A O 7
ATOM 8257 N N . CYS A 1 56 ? 9.654 -18.115 -0.836 1.00 0.000 155 CYS A N 7
ATOM 8258 C CA . CYS A 1 56 ? 9.536 -18.167 -2.288 1.00 0.000 155 CYS A CA 7
ATOM 8259 C C . CYS A 1 56 ? 10.642 -19.026 -2.894 1.00 0.000 155 CYS A C 7
ATOM 8260 O O . CYS A 1 56 ? 10.422 -19.742 -3.872 1.00 0.000 155 CYS A O 7
ATOM 8267 N N . LEU A 1 57 ? 11.831 -18.949 -2.307 1.00 0.000 156 LEU A N 7
ATOM 8268 C CA . LEU A 1 57 ? 12.972 -19.720 -2.788 1.00 0.000 156 LEU A CA 7
ATOM 8269 C C . LEU A 1 57 ? 12.726 -21.217 -2.625 1.00 0.000 156 LEU A C 7
ATOM 8270 O O . LEU A 1 57 ? 13.171 -22.022 -3.444 1.00 0.000 156 LEU A O 7
ATOM 8286 N N . ILE A 1 58 ? 12.014 -21.582 -1.564 1.00 0.000 157 ILE A N 7
ATOM 8287 C CA . ILE A 1 58 ? 11.707 -22.981 -1.296 1.00 0.000 157 ILE A CA 7
ATOM 8288 C C . ILE A 1 58 ? 10.845 -23.576 -2.404 1.00 0.000 157 ILE A C 7
ATOM 8289 O O . ILE A 1 58 ? 11.165 -24.628 -2.957 1.00 0.000 157 ILE A O 7
ATOM 8305 N N . ALA A 1 59 ? 9.750 -22.895 -2.726 1.00 0.000 158 ALA A N 7
ATOM 8306 C CA . ALA A 1 59 ? 8.844 -23.353 -3.771 1.00 0.000 158 ALA A CA 7
ATOM 8307 C C . ALA A 1 59 ? 9.589 -23.585 -5.081 1.00 0.000 158 ALA A C 7
ATOM 8308 O O . ALA A 1 59 ? 9.494 -24.657 -5.679 1.00 0.000 158 ALA A O 7
ATOM 8315 N N . SER A 1 60 ? 10.330 -22.574 -5.522 1.00 0.000 159 SER A N 7
ATOM 8316 C CA . SER A 1 60 ? 11.088 -22.666 -6.764 1.00 0.000 159 SER A CA 7
ATOM 8317 C C . SER A 1 60 ? 12.157 -23.751 -6.669 1.00 0.000 159 SER A C 7
ATOM 8318 O O . SER A 1 60 ? 12.181 -24.685 -7.470 1.00 0.000 159 SER A O 7
ATOM 8326 N N . ALA A 1 61 ? 13.039 -23.619 -5.684 1.00 0.000 160 ALA A N 7
ATOM 8327 C CA . ALA A 1 61 ? 14.108 -24.588 -5.481 1.00 0.000 160 ALA A CA 7
ATOM 8328 C C . ALA A 1 61 ? 13.561 -26.011 -5.445 1.00 0.000 160 ALA A C 7
ATOM 8329 O O . ALA A 1 61 ? 14.214 -26.950 -5.897 1.00 0.000 160 ALA A O 7
ATOM 8336 N N . GLY A 1 62 ? 12.356 -26.163 -4.903 1.00 0.000 161 GLY A N 7
ATOM 8337 C CA . GLY A 1 62 ? 11.742 -27.475 -4.817 1.00 0.000 161 GLY A CA 7
ATOM 8338 C C . GLY A 1 62 ? 11.324 -28.010 -6.172 1.00 0.000 161 GLY A C 7
ATOM 8339 O O . GLY A 1 62 ? 10.173 -27.855 -6.581 1.00 0.000 161 GLY A O 7
ATOM 8343 N N . TYR A 1 63 ? 12.261 -28.639 -6.872 1.00 0.000 162 TYR A N 7
ATOM 8344 C CA . TYR A 1 63 ? 11.986 -29.195 -8.191 1.00 0.000 162 TYR A CA 7
ATOM 8345 C C . TYR A 1 63 ? 11.063 -30.406 -8.091 1.00 0.000 162 TYR A C 7
ATOM 8346 O O . TYR A 1 63 ? 10.233 -30.641 -8.969 1.00 0.000 162 TYR A O 7
ATOM 8364 N N . GLN A 1 64 ? 11.215 -31.169 -7.014 1.00 0.000 163 GLN A N 7
ATOM 8365 C CA . GLN A 1 64 ? 10.396 -32.356 -6.797 1.00 0.000 163 GLN A CA 7
ATOM 8366 C C . GLN A 1 64 ? 8.912 -32.022 -6.913 1.00 0.000 163 GLN A C 7
ATOM 8367 O O . GLN A 1 64 ? 8.125 -32.817 -7.427 1.00 0.000 163 GLN A O 7
ATOM 8381 N N . SER A 1 65 ? 8.538 -30.840 -6.433 1.00 0.000 164 SER A N 7
ATOM 8382 C CA . SER A 1 65 ? 7.147 -30.403 -6.479 1.00 0.000 164 SER A CA 7
ATOM 8383 C C . SER A 1 65 ? 6.733 -30.060 -7.907 1.00 0.000 164 SER A C 7
ATOM 8384 O O . SER A 1 65 ? 6.930 -28.936 -8.370 1.00 0.000 164 SER A O 7
ATOM 8392 N N . PHE A 1 66 ? 6.157 -31.037 -8.599 1.00 0.000 165 PHE A N 7
ATOM 8393 C CA . PHE A 1 66 ? 5.715 -30.841 -9.975 1.00 0.000 165 PHE A CA 7
ATOM 8394 C C . PHE A 1 66 ? 4.307 -30.255 -10.015 1.00 0.000 165 PHE A C 7
ATOM 8395 O O . PHE A 1 66 ? 3.530 -30.410 -9.073 1.00 0.000 165 PHE A O 7
ATOM 8412 N N . CYS A 1 67 ? 3.985 -29.579 -11.113 1.00 0.000 166 CYS A N 7
ATOM 8413 C CA . CYS A 1 67 ? 2.672 -28.968 -11.278 1.00 0.000 166 CYS A CA 7
ATOM 8414 C C . CYS A 1 67 ? 1.905 -29.626 -12.422 1.00 0.000 166 CYS A C 7
ATOM 8415 O O . CYS A 1 67 ? 2.184 -29.378 -13.594 1.00 0.000 166 CYS A O 7
ATOM 8422 N N . SER A 1 68 ? 0.937 -30.467 -12.071 1.00 0.000 167 SER A N 7
ATOM 8423 C CA . SER A 1 68 ? 0.132 -31.164 -13.066 1.00 0.000 167 SER A CA 7
ATOM 8424 C C . SER A 1 68 ? -1.275 -30.578 -13.135 1.00 0.000 167 SER A C 7
ATOM 8425 O O . SER A 1 68 ? -1.739 -29.901 -12.217 1.00 0.000 167 SER A O 7
ATOM 8433 N N . PRO A 1 69 ? -1.972 -30.842 -14.251 1.00 0.000 168 PRO A N 7
ATOM 8434 C CA . PRO A 1 69 ? -3.336 -30.351 -14.467 1.00 0.000 168 PRO A CA 7
ATOM 8435 C C . PRO A 1 69 ? -4.349 -31.033 -13.555 1.00 0.000 168 PRO A C 7
ATOM 8436 O O . PRO A 1 69 ? -5.185 -30.374 -12.937 1.00 0.000 168 PRO A O 7
ATOM 8447 N N . GLY A 1 70 ? -4.269 -32.358 -13.475 1.00 0.000 169 GLY A N 7
ATOM 8448 C CA . GLY A 1 70 ? -5.186 -33.107 -12.635 1.00 0.000 169 GLY A CA 7
ATOM 8449 C C . GLY A 1 70 ? -4.563 -34.375 -12.086 1.00 0.000 169 GLY A C 7
ATOM 8450 O O . GLY A 1 70 ? -4.920 -35.480 -12.498 1.00 0.000 169 GLY A O 7
ATOM 8454 N N . LYS A 1 71 ? -3.629 -34.219 -11.154 1.00 0.000 170 LYS A N 7
ATOM 8455 C CA . LYS A 1 71 ? -2.955 -35.360 -10.547 1.00 0.000 170 LYS A CA 7
ATOM 8456 C C . LYS A 1 71 ? -3.210 -35.406 -9.044 1.00 0.000 170 LYS A C 7
ATOM 8457 O O . LYS A 1 71 ? -3.439 -34.375 -8.411 1.00 0.000 170 LYS A O 7
ATOM 8476 N N . LEU A 1 72 ? -3.168 -36.608 -8.478 1.00 0.000 171 LEU A N 7
ATOM 8477 C CA . LEU A 1 72 ? -3.393 -36.788 -7.048 1.00 0.000 171 LEU A CA 7
ATOM 8478 C C . LEU A 1 72 ? -2.446 -35.913 -6.233 1.00 0.000 171 LEU A C 7
ATOM 8479 O O . LEU A 1 72 ? -2.855 -35.275 -5.263 1.00 0.000 171 LEU A O 7
ATOM 8495 N N . ASN A 1 73 ? -1.180 -35.885 -6.635 1.00 0.000 172 ASN A N 7
ATOM 8496 C CA . ASN A 1 73 ? -0.175 -35.086 -5.943 1.00 0.000 172 ASN A CA 7
ATOM 8497 C C . ASN A 1 73 ? 0.168 -33.832 -6.741 1.00 0.000 172 ASN A C 7
ATOM 8498 O O . ASN A 1 73 ? 1.338 -33.484 -6.897 1.00 0.000 172 ASN A O 7
ATOM 8509 N N . SER A 1 74 ? -0.862 -33.158 -7.244 1.00 0.000 173 SER A N 7
ATOM 8510 C CA . SER A 1 74 ? -0.670 -31.944 -8.029 1.00 0.000 173 SER A CA 7
ATOM 8511 C C . SER A 1 74 ? -0.274 -30.774 -7.133 1.00 0.000 173 SER A C 7
ATOM 8512 O O . SER A 1 74 ? -1.100 -29.922 -6.804 1.00 0.000 173 SER A O 7
ATOM 8520 N N . VAL A 1 75 ? 0.995 -30.741 -6.740 1.00 0.000 174 VAL A N 7
ATOM 8521 C CA . VAL A 1 75 ? 1.502 -29.676 -5.882 1.00 0.000 174 VAL A CA 7
ATOM 8522 C C . VAL A 1 75 ? 2.035 -28.511 -6.709 1.00 0.000 174 VAL A C 7
ATOM 8523 O O . VAL A 1 75 ? 3.168 -28.544 -7.190 1.00 0.000 174 VAL A O 7
ATOM 8536 N N . CYS A 1 76 ? 1.210 -27.482 -6.871 1.00 0.000 175 CYS A N 7
ATOM 8537 C CA . CYS A 1 76 ? 1.597 -26.305 -7.639 1.00 0.000 175 CYS A CA 7
ATOM 8538 C C . CYS A 1 76 ? 1.695 -25.076 -6.740 1.00 0.000 175 CYS A C 7
ATOM 8539 O O . CYS A 1 76 ? 0.713 -24.671 -6.117 1.00 0.000 175 CYS A O 7
ATOM 8546 N N . ILE A 1 77 ? 2.884 -24.487 -6.679 1.00 0.000 176 ILE A N 7
ATOM 8547 C CA . ILE A 1 77 ? 3.109 -23.304 -5.858 1.00 0.000 176 ILE A CA 7
ATOM 8548 C C . ILE A 1 77 ? 3.787 -22.199 -6.660 1.00 0.000 176 ILE A C 7
ATOM 8549 O O . ILE A 1 77 ? 4.639 -22.466 -7.508 1.00 0.000 176 ILE A O 7
ATOM 8565 N N . SER A 1 78 ? 3.403 -20.956 -6.387 1.00 0.000 177 SER A N 7
ATOM 8566 C CA . SER A 1 78 ? 3.971 -19.809 -7.085 1.00 0.000 177 SER A CA 7
ATOM 8567 C C . SER A 1 78 ? 3.724 -18.521 -6.305 1.00 0.000 177 SER A C 7
ATOM 8568 O O . SER A 1 78 ? 2.666 -18.340 -5.702 1.00 0.000 177 SER A O 7
ATOM 8576 N N . CYS A 1 79 ? 4.708 -17.629 -6.322 1.00 0.000 178 CYS A N 7
ATOM 8577 C CA . CYS A 1 79 ? 4.600 -16.357 -5.617 1.00 0.000 178 CYS A CA 7
ATOM 8578 C C . CYS A 1 79 ? 5.010 -15.198 -6.520 1.00 0.000 178 CYS A C 7
ATOM 8579 O O . CYS A 1 79 ? 5.662 -15.396 -7.546 1.00 0.000 178 CYS A O 7
ATOM 8586 N N . CYS A 1 80 ? 4.625 -13.987 -6.132 1.00 0.000 179 CYS A N 7
ATOM 8587 C CA . CYS A 1 80 ? 4.951 -12.795 -6.905 1.00 0.000 179 CYS A CA 7
ATOM 8588 C C . CYS A 1 80 ? 5.388 -11.655 -5.990 1.00 0.000 179 CYS A C 7
ATOM 8589 O O . CYS A 1 80 ? 4.869 -11.499 -4.885 1.00 0.000 179 CYS A O 7
ATOM 8596 N N . ASN A 1 81 ? 6.346 -10.862 -6.458 1.00 0.000 180 ASN A N 7
ATOM 8597 C CA . ASN A 1 81 ? 6.853 -9.736 -5.681 1.00 0.000 180 ASN A CA 7
ATOM 8598 C C . ASN A 1 81 ? 6.051 -8.471 -5.969 1.00 0.000 180 ASN A C 7
ATOM 8599 O O . ASN A 1 81 ? 6.478 -7.363 -5.642 1.00 0.000 180 ASN A O 7
ATOM 8610 N N . THR A 1 82 ? 4.884 -8.643 -6.583 1.00 0.000 181 THR A N 7
ATOM 8611 C CA . THR A 1 82 ? 4.022 -7.517 -6.916 1.00 0.000 181 THR A CA 7
ATOM 8612 C C . THR A 1 82 ? 2.732 -7.553 -6.105 1.00 0.000 181 THR A C 7
ATOM 8613 O O . THR A 1 82 ? 2.289 -8.606 -5.646 1.00 0.000 181 THR A O 7
ATOM 8624 N N . PRO A 1 83 ? 2.113 -6.377 -5.924 1.00 0.000 182 PRO A N 7
ATOM 8625 C CA . PRO A 1 83 ? 0.863 -6.249 -5.168 1.00 0.000 182 PRO A CA 7
ATOM 8626 C C . PRO A 1 83 ? -0.322 -6.872 -5.898 1.00 0.000 182 PRO A C 7
ATOM 8627 O O . PRO A 1 83 ? -0.385 -6.856 -7.128 1.00 0.000 182 PRO A O 7
ATOM 8638 N N . LEU A 1 84 ? -1.260 -7.420 -5.133 1.00 0.000 183 LEU A N 7
ATOM 8639 C CA . LEU A 1 84 ? -2.445 -8.048 -5.708 1.00 0.000 183 LEU A CA 7
ATOM 8640 C C . LEU A 1 84 ? -2.058 -9.066 -6.775 1.00 0.000 183 LEU A C 7
ATOM 8641 O O . LEU A 1 84 ? -2.530 -9.002 -7.911 1.00 0.000 183 LEU A O 7
ATOM 8657 N N . CYS A 1 85 ? -1.197 -10.008 -6.404 1.00 0.000 184 CYS A N 7
ATOM 8658 C CA . CYS A 1 85 ? -0.747 -11.041 -7.328 1.00 0.000 184 CYS A CA 7
ATOM 8659 C C . CYS A 1 85 ? -1.875 -12.020 -7.641 1.00 0.000 184 CYS A C 7
ATOM 8660 O O . CYS A 1 85 ? -2.096 -12.379 -8.797 1.00 0.000 184 CYS A O 7
ATOM 8667 N N . ASN A 1 86 ? -2.586 -12.447 -6.602 1.00 0.000 185 ASN A N 7
ATOM 8668 C CA . ASN A 1 86 ? -3.691 -13.384 -6.766 1.00 0.000 185 ASN A CA 7
ATOM 8669 C C . ASN A 1 86 ? -4.994 -12.643 -7.051 1.00 0.000 185 ASN A C 7
ATOM 8670 O O . ASN A 1 86 ? -5.891 -13.175 -7.706 1.00 0.000 185 ASN A O 7
ATOM 8681 N N . MET A 1 1 ? 2.092 -0.549 1.789 1.00 0.000 100 MET A N 8
ATOM 8682 C CA . MET A 1 1 ? 2.222 -0.203 0.378 1.00 0.000 100 MET A CA 8
ATOM 8683 C C . MET A 1 1 ? 1.995 -1.427 -0.505 1.00 0.000 100 MET A C 8
ATOM 8684 O O . MET A 1 1 ? 1.473 -1.315 -1.614 1.00 0.000 100 MET A O 8
ATOM 8698 N N . ILE A 1 2 ? 2.390 -2.593 -0.004 1.00 0.000 101 ILE A N 8
ATOM 8699 C CA . ILE A 1 2 ? 2.228 -3.836 -0.748 1.00 0.000 101 ILE A CA 8
ATOM 8700 C C . ILE A 1 2 ? 1.230 -4.762 -0.060 1.00 0.000 101 ILE A C 8
ATOM 8701 O O . ILE A 1 2 ? 1.458 -5.212 1.062 1.00 0.000 101 ILE A O 8
ATOM 8717 N N . GLN A 1 3 ? 0.125 -5.043 -0.743 1.00 0.000 102 GLN A N 8
ATOM 8718 C CA . GLN A 1 3 ? -0.908 -5.917 -0.198 1.00 0.000 102 GLN A CA 8
ATOM 8719 C C . GLN A 1 3 ? -0.967 -7.234 -0.965 1.00 0.000 102 GLN A C 8
ATOM 8720 O O . GLN A 1 3 ? -0.503 -7.324 -2.102 1.00 0.000 102 GLN A O 8
ATOM 8734 N N . CYS A 1 4 ? -1.540 -8.254 -0.335 1.00 0.000 103 CYS A N 8
ATOM 8735 C CA . CYS A 1 4 ? -1.659 -9.567 -0.956 1.00 0.000 103 CYS A CA 8
ATOM 8736 C C . CYS A 1 4 ? -2.934 -10.271 -0.501 1.00 0.000 103 CYS A C 8
ATOM 8737 O O . CYS A 1 4 ? -3.423 -10.038 0.605 1.00 0.000 103 CYS A O 8
ATOM 8744 N N . TYR A 1 5 ? -3.468 -11.132 -1.360 1.00 0.000 104 TYR A N 8
ATOM 8745 C CA . TYR A 1 5 ? -4.687 -11.868 -1.047 1.00 0.000 104 TYR A CA 8
ATOM 8746 C C . TYR A 1 5 ? -4.373 -13.122 -0.238 1.00 0.000 104 TYR A C 8
ATOM 8747 O O . TYR A 1 5 ? -3.798 -14.080 -0.755 1.00 0.000 104 TYR A O 8
ATOM 8765 N N . GLN A 1 6 ? -4.756 -13.108 1.035 1.00 0.000 105 GLN A N 8
ATOM 8766 C CA . GLN A 1 6 ? -4.515 -14.244 1.917 1.00 0.000 105 GLN A CA 8
ATOM 8767 C C . GLN A 1 6 ? -5.821 -14.954 2.259 1.00 0.000 105 GLN A C 8
ATOM 8768 O O . GLN A 1 6 ? -6.723 -14.364 2.855 1.00 0.000 105 GLN A O 8
ATOM 8782 N N . CYS A 1 7 ? -5.917 -16.223 1.877 1.00 0.000 106 CYS A N 8
ATOM 8783 C CA . CYS A 1 7 ? -7.113 -17.014 2.141 1.00 0.000 106 CYS A CA 8
ATOM 8784 C C . CYS A 1 7 ? -6.746 -18.449 2.509 1.00 0.000 106 CYS A C 8
ATOM 8785 O O . CYS A 1 7 ? -6.473 -19.272 1.636 1.00 0.000 106 CYS A O 8
ATOM 8792 N N . GLU A 1 8 ? -6.743 -18.739 3.806 1.00 0.000 107 GLU A N 8
ATOM 8793 C CA . GLU A 1 8 ? -6.409 -20.074 4.288 1.00 0.000 107 GLU A CA 8
ATOM 8794 C C . GLU A 1 8 ? -7.555 -21.048 4.031 1.00 0.000 107 GLU A C 8
ATOM 8795 O O . GLU A 1 8 ? -7.341 -22.251 3.891 1.00 0.000 107 GLU A O 8
ATOM 8807 N N . GLU A 1 9 ? -8.773 -20.517 3.971 1.00 0.000 108 GLU A N 8
ATOM 8808 C CA . GLU A 1 9 ? -9.953 -21.339 3.733 1.00 0.000 108 GLU A CA 8
ATOM 8809 C C . GLU A 1 9 ? -10.242 -21.457 2.239 1.00 0.000 108 GLU A C 8
ATOM 8810 O O . GLU A 1 9 ? -10.645 -20.488 1.595 1.00 0.000 108 GLU A O 8
ATOM 8822 N N . PHE A 1 10 ? -10.031 -22.650 1.694 1.00 0.000 109 PHE A N 8
ATOM 8823 C CA . PHE A 1 10 ? -10.267 -22.896 0.276 1.00 0.000 109 PHE A CA 8
ATOM 8824 C C . PHE A 1 10 ? -11.755 -23.084 -0.004 1.00 0.000 109 PHE A C 8
ATOM 8825 O O . PHE A 1 10 ? -12.585 -22.967 0.897 1.00 0.000 109 PHE A O 8
ATOM 8842 N N . GLN A 1 11 ? -12.083 -23.375 -1.258 1.00 0.000 110 GLN A N 8
ATOM 8843 C CA . GLN A 1 11 ? -13.471 -23.578 -1.657 1.00 0.000 110 GLN A CA 8
ATOM 8844 C C . GLN A 1 11 ? -13.571 -23.872 -3.150 1.00 0.000 110 GLN A C 8
ATOM 8845 O O . GLN A 1 11 ? -12.809 -23.331 -3.953 1.00 0.000 110 GLN A O 8
ATOM 8859 N N . LEU A 1 12 ? -14.514 -24.733 -3.517 1.00 0.000 111 LEU A N 8
ATOM 8860 C CA . LEU A 1 12 ? -14.713 -25.100 -4.915 1.00 0.000 111 LEU A CA 8
ATOM 8861 C C . LEU A 1 12 ? -15.895 -24.343 -5.513 1.00 0.000 111 LEU A C 8
ATOM 8862 O O . LEU A 1 12 ? -15.727 -23.526 -6.418 1.00 0.000 111 LEU A O 8
ATOM 8878 N N . ASN A 1 13 ? -17.089 -24.618 -4.999 1.00 0.000 112 ASN A N 8
ATOM 8879 C CA . ASN A 1 13 ? -18.299 -23.962 -5.482 1.00 0.000 112 ASN A CA 8
ATOM 8880 C C . ASN A 1 13 ? -18.202 -22.449 -5.310 1.00 0.000 112 ASN A C 8
ATOM 8881 O O . ASN A 1 13 ? -18.763 -21.687 -6.097 1.00 0.000 112 ASN A O 8
ATOM 8892 N N . ASN A 1 14 ? -17.485 -22.021 -4.276 1.00 0.000 113 ASN A N 8
ATOM 8893 C CA . ASN A 1 14 ? -17.314 -20.599 -4.000 1.00 0.000 113 ASN A CA 8
ATOM 8894 C C . ASN A 1 14 ? -16.098 -20.045 -4.736 1.00 0.000 113 ASN A C 8
ATOM 8895 O O . ASN A 1 14 ? -15.578 -20.673 -5.659 1.00 0.000 113 ASN A O 8
ATOM 8906 N N . ASP A 1 15 ? -15.650 -18.865 -4.322 1.00 0.000 114 ASP A N 8
ATOM 8907 C CA . ASP A 1 15 ? -14.494 -18.226 -4.940 1.00 0.000 114 ASP A CA 8
ATOM 8908 C C . ASP A 1 15 ? -13.928 -17.135 -4.036 1.00 0.000 114 ASP A C 8
ATOM 8909 O O . ASP A 1 15 ? -14.444 -16.017 -3.997 1.00 0.000 114 ASP A O 8
ATOM 8918 N N . CYS A 1 16 ? -12.866 -17.466 -3.311 1.00 0.000 115 CYS A N 8
ATOM 8919 C CA . CYS A 1 16 ? -12.230 -16.516 -2.406 1.00 0.000 115 CYS A CA 8
ATOM 8920 C C . CYS A 1 16 ? -11.445 -15.465 -3.185 1.00 0.000 115 CYS A C 8
ATOM 8921 O O . CYS A 1 16 ? -10.218 -15.405 -3.104 1.00 0.000 115 CYS A O 8
ATOM 8928 N N . SER A 1 17 ? -12.161 -14.639 -3.940 1.00 0.000 116 SER A N 8
ATOM 8929 C CA . SER A 1 17 ? -11.532 -13.592 -4.737 1.00 0.000 116 SER A CA 8
ATOM 8930 C C . SER A 1 17 ? -12.129 -12.227 -4.410 1.00 0.000 116 SER A C 8
ATOM 8931 O O . SER A 1 17 ? -12.498 -11.467 -5.306 1.00 0.000 116 SER A O 8
ATOM 8939 N N . SER A 1 18 ? -12.221 -11.922 -3.119 1.00 0.000 117 SER A N 8
ATOM 8940 C CA . SER A 1 18 ? -12.777 -10.650 -2.672 1.00 0.000 117 SER A CA 8
ATOM 8941 C C . SER A 1 18 ? -11.671 -9.711 -2.198 1.00 0.000 117 SER A C 8
ATOM 8942 O O . SER A 1 18 ? -10.646 -10.137 -1.665 1.00 0.000 117 SER A O 8
ATOM 8950 N N . PRO A 1 19 ? -11.883 -8.402 -2.397 1.00 0.000 118 PRO A N 8
ATOM 8951 C CA . PRO A 1 19 ? -10.917 -7.374 -1.998 1.00 0.000 118 PRO A CA 8
ATOM 8952 C C . PRO A 1 19 ? -10.819 -7.228 -0.483 1.00 0.000 118 PRO A C 8
ATOM 8953 O O . PRO A 1 19 ? -9.955 -6.514 0.025 1.00 0.000 118 PRO A O 8
ATOM 8964 N N . GLU A 1 20 ? -11.709 -7.909 0.231 1.00 0.000 119 GLU A N 8
ATOM 8965 C CA . GLU A 1 20 ? -11.722 -7.854 1.688 1.00 0.000 119 GLU A CA 8
ATOM 8966 C C . GLU A 1 20 ? -10.596 -8.700 2.275 1.00 0.000 119 GLU A C 8
ATOM 8967 O O . GLU A 1 20 ? -10.200 -8.516 3.426 1.00 0.000 119 GLU A O 8
ATOM 8979 N N . PHE A 1 21 ? -10.083 -9.629 1.474 1.00 0.000 120 PHE A N 8
ATOM 8980 C CA . PHE A 1 21 ? -9.004 -10.506 1.913 1.00 0.000 120 PHE A CA 8
ATOM 8981 C C . PHE A 1 21 ? -7.643 -9.874 1.635 1.00 0.000 120 PHE A C 8
ATOM 8982 O O . PHE A 1 21 ? -6.607 -10.529 1.753 1.00 0.000 120 PHE A O 8
ATOM 8999 N N . ILE A 1 22 ? -7.654 -8.598 1.264 1.00 0.000 121 ILE A N 8
ATOM 9000 C CA . ILE A 1 22 ? -6.422 -7.878 0.969 1.00 0.000 121 ILE A CA 8
ATOM 9001 C C . ILE A 1 22 ? -5.730 -7.424 2.250 1.00 0.000 121 ILE A C 8
ATOM 9002 O O . ILE A 1 22 ? -6.184 -6.496 2.918 1.00 0.000 121 ILE A O 8
ATOM 9018 N N . VAL A 1 23 ? -4.626 -8.085 2.585 1.00 0.000 122 VAL A N 8
ATOM 9019 C CA . VAL A 1 23 ? -3.869 -7.748 3.785 1.00 0.000 122 VAL A CA 8
ATOM 9020 C C . VAL A 1 23 ? -2.662 -6.880 3.447 1.00 0.000 122 VAL A C 8
ATOM 9021 O O . VAL A 1 23 ? -2.129 -6.944 2.341 1.00 0.000 122 VAL A O 8
ATOM 9034 N N . ASN A 1 24 ? -2.236 -6.069 4.410 1.00 0.000 123 ASN A N 8
ATOM 9035 C CA . ASN A 1 24 ? -1.091 -5.186 4.215 1.00 0.000 123 ASN A CA 8
ATOM 9036 C C . ASN A 1 24 ? 0.177 -5.805 4.796 1.00 0.000 123 ASN A C 8
ATOM 9037 O O . ASN A 1 24 ? 0.697 -5.343 5.812 1.00 0.000 123 ASN A O 8
ATOM 9048 N N . CYS A 1 25 ? 0.670 -6.852 4.143 1.00 0.000 124 CYS A N 8
ATOM 9049 C CA . CYS A 1 25 ? 1.877 -7.535 4.593 1.00 0.000 124 CYS A CA 8
ATOM 9050 C C . CYS A 1 25 ? 3.122 -6.720 4.252 1.00 0.000 124 CYS A C 8
ATOM 9051 O O . CYS A 1 25 ? 3.927 -7.118 3.410 1.00 0.000 124 CYS A O 8
ATOM 9058 N N . THR A 1 26 ? 3.273 -5.576 4.913 1.00 0.000 125 THR A N 8
ATOM 9059 C CA . THR A 1 26 ? 4.418 -4.705 4.681 1.00 0.000 125 THR A CA 8
ATOM 9060 C C . THR A 1 26 ? 5.111 -4.347 5.991 1.00 0.000 125 THR A C 8
ATOM 9061 O O . THR A 1 26 ? 5.525 -3.206 6.194 1.00 0.000 125 THR A O 8
ATOM 9072 N N . VAL A 1 27 ? 5.235 -5.330 6.877 1.00 0.000 126 VAL A N 8
ATOM 9073 C CA . VAL A 1 27 ? 5.880 -5.119 8.167 1.00 0.000 126 VAL A CA 8
ATOM 9074 C C . VAL A 1 27 ? 7.394 -5.266 8.055 1.00 0.000 126 VAL A C 8
ATOM 9075 O O . VAL A 1 27 ? 8.147 -4.588 8.753 1.00 0.000 126 VAL A O 8
ATOM 9088 N N . ASN A 1 28 ? 7.833 -6.156 7.171 1.00 0.000 127 ASN A N 8
ATOM 9089 C CA . ASN A 1 28 ? 9.257 -6.392 6.967 1.00 0.000 127 ASN A CA 8
ATOM 9090 C C . ASN A 1 28 ? 9.603 -6.384 5.481 1.00 0.000 127 ASN A C 8
ATOM 9091 O O . ASN A 1 28 ? 8.762 -6.069 4.639 1.00 0.000 127 ASN A O 8
ATOM 9102 N N . VAL A 1 29 ? 10.846 -6.734 5.166 1.00 0.000 128 VAL A N 8
ATOM 9103 C CA . VAL A 1 29 ? 11.303 -6.769 3.782 1.00 0.000 128 VAL A CA 8
ATOM 9104 C C . VAL A 1 29 ? 10.524 -7.800 2.973 1.00 0.000 128 VAL A C 8
ATOM 9105 O O . VAL A 1 29 ? 10.256 -7.599 1.789 1.00 0.000 128 VAL A O 8
ATOM 9118 N N . GLN A 1 30 ? 10.165 -8.904 3.620 1.00 0.000 129 GLN A N 8
ATOM 9119 C CA . GLN A 1 30 ? 9.417 -9.967 2.959 1.00 0.000 129 GLN A CA 8
ATOM 9120 C C . GLN A 1 30 ? 7.959 -9.564 2.760 1.00 0.000 129 GLN A C 8
ATOM 9121 O O . GLN A 1 30 ? 7.225 -9.354 3.726 1.00 0.000 129 GLN A O 8
ATOM 9135 N N . ASP A 1 31 ? 7.547 -9.458 1.502 1.00 0.000 130 ASP A N 8
ATOM 9136 C CA . ASP A 1 31 ? 6.177 -9.081 1.175 1.00 0.000 130 ASP A CA 8
ATOM 9137 C C . ASP A 1 31 ? 5.767 -9.642 -0.183 1.00 0.000 130 ASP A C 8
ATOM 9138 O O . ASP A 1 31 ? 5.756 -8.925 -1.183 1.00 0.000 130 ASP A O 8
ATOM 9147 N N . MET A 1 32 ? 5.434 -10.928 -0.210 1.00 0.000 131 MET A N 8
ATOM 9148 C CA . MET A 1 32 ? 5.024 -11.585 -1.446 1.00 0.000 131 MET A CA 8
ATOM 9149 C C . MET A 1 32 ? 3.670 -12.267 -1.277 1.00 0.000 131 MET A C 8
ATOM 9150 O O . MET A 1 32 ? 3.108 -12.289 -0.181 1.00 0.000 131 MET A O 8
ATOM 9164 N N . CYS A 1 33 ? 3.151 -12.821 -2.367 1.00 0.000 132 CYS A N 8
ATOM 9165 C CA . CYS A 1 33 ? 1.863 -13.503 -2.340 1.00 0.000 132 CYS A CA 8
ATOM 9166 C C . CYS A 1 33 ? 1.997 -14.940 -2.835 1.00 0.000 132 CYS A C 8
ATOM 9167 O O . CYS A 1 33 ? 2.009 -15.193 -4.039 1.00 0.000 132 CYS A O 8
ATOM 9174 N N . GLN A 1 34 ? 2.098 -15.876 -1.897 1.00 0.000 133 GLN A N 8
ATOM 9175 C CA . GLN A 1 34 ? 2.232 -17.287 -2.238 1.00 0.000 133 GLN A CA 8
ATOM 9176 C C . GLN A 1 34 ? 0.878 -17.988 -2.196 1.00 0.000 133 GLN A C 8
ATOM 9177 O O . GLN A 1 34 ? -0.039 -17.550 -1.501 1.00 0.000 133 GLN A O 8
ATOM 9191 N N . LYS A 1 35 ? 0.759 -19.079 -2.945 1.00 0.000 134 LYS A N 8
ATOM 9192 C CA . LYS A 1 35 ? -0.483 -19.843 -2.994 1.00 0.000 134 LYS A CA 8
ATOM 9193 C C . LYS A 1 35 ? -0.207 -21.311 -3.298 1.00 0.000 134 LYS A C 8
ATOM 9194 O O . LYS A 1 35 ? 0.608 -21.632 -4.162 1.00 0.000 134 LYS A O 8
ATOM 9213 N N . GLU A 1 36 ? -0.892 -22.198 -2.584 1.00 0.000 135 GLU A N 8
ATOM 9214 C CA . GLU A 1 36 ? -0.720 -23.633 -2.779 1.00 0.000 135 GLU A CA 8
ATOM 9215 C C . GLU A 1 36 ? -1.893 -24.220 -3.559 1.00 0.000 135 GLU A C 8
ATOM 9216 O O . GLU A 1 36 ? -3.054 -23.938 -3.263 1.00 0.000 135 GLU A O 8
ATOM 9228 N N . VAL A 1 37 ? -1.580 -25.039 -4.559 1.00 0.000 136 VAL A N 8
ATOM 9229 C CA . VAL A 1 37 ? -2.607 -25.667 -5.382 1.00 0.000 136 VAL A CA 8
ATOM 9230 C C . VAL A 1 37 ? -2.593 -27.183 -5.217 1.00 0.000 136 VAL A C 8
ATOM 9231 O O . VAL A 1 37 ? -1.577 -27.834 -5.458 1.00 0.000 136 VAL A O 8
ATOM 9244 N N . MET A 1 38 ? -3.727 -27.738 -4.805 1.00 0.000 137 MET A N 8
ATOM 9245 C CA . MET A 1 38 ? -3.846 -29.178 -4.609 1.00 0.000 137 MET A CA 8
ATOM 9246 C C . MET A 1 38 ? -5.228 -29.672 -5.026 1.00 0.000 137 MET A C 8
ATOM 9247 O O . MET A 1 38 ? -6.078 -28.885 -5.440 1.00 0.000 137 MET A O 8
ATOM 9261 N N . GLU A 1 39 ? -5.443 -30.979 -4.915 1.00 0.000 138 GLU A N 8
ATOM 9262 C CA . GLU A 1 39 ? -6.722 -31.576 -5.282 1.00 0.000 138 GLU A CA 8
ATOM 9263 C C . GLU A 1 39 ? -7.022 -32.796 -4.416 1.00 0.000 138 GLU A C 8
ATOM 9264 O O . GLU A 1 39 ? -6.130 -33.588 -4.113 1.00 0.000 138 GLU A O 8
ATOM 9276 N N . GLN A 1 40 ? -8.283 -32.939 -4.022 1.00 0.000 139 GLN A N 8
ATOM 9277 C CA . GLN A 1 40 ? -8.700 -34.061 -3.190 1.00 0.000 139 GLN A CA 8
ATOM 9278 C C . GLN A 1 40 ? -10.054 -34.599 -3.641 1.00 0.000 139 GLN A C 8
ATOM 9279 O O . GLN A 1 40 ? -10.628 -34.122 -4.619 1.00 0.000 139 GLN A O 8
ATOM 9293 N N . SER A 1 41 ? -10.559 -35.595 -2.920 1.00 0.000 140 SER A N 8
ATOM 9294 C CA . SER A 1 41 ? -11.844 -36.201 -3.248 1.00 0.000 140 SER A CA 8
ATOM 9295 C C . SER A 1 41 ? -12.933 -35.138 -3.360 1.00 0.000 140 SER A C 8
ATOM 9296 O O . SER A 1 41 ? -13.849 -35.256 -4.173 1.00 0.000 140 SER A O 8
ATOM 9304 N N . ALA A 1 42 ? -12.825 -34.101 -2.537 1.00 0.000 141 ALA A N 8
ATOM 9305 C CA . ALA A 1 42 ? -13.798 -33.015 -2.544 1.00 0.000 141 ALA A CA 8
ATOM 9306 C C . ALA A 1 42 ? -13.730 -32.226 -3.846 1.00 0.000 141 ALA A C 8
ATOM 9307 O O . ALA A 1 42 ? -14.758 -31.874 -4.425 1.00 0.000 141 ALA A O 8
ATOM 9314 N N . GLY A 1 43 ? -12.512 -31.949 -4.303 1.00 0.000 142 GLY A N 8
ATOM 9315 C CA . GLY A 1 43 ? -12.334 -31.201 -5.534 1.00 0.000 142 GLY A CA 8
ATOM 9316 C C . GLY A 1 43 ? -10.970 -30.546 -5.621 1.00 0.000 142 GLY A C 8
ATOM 9317 O O . GLY A 1 43 ? -9.962 -31.143 -5.242 1.00 0.000 142 GLY A O 8
ATOM 9321 N N . ILE A 1 44 ? -10.937 -29.316 -6.123 1.00 0.000 143 ILE A N 8
ATOM 9322 C CA . ILE A 1 44 ? -9.687 -28.580 -6.259 1.00 0.000 143 ILE A CA 8
ATOM 9323 C C . ILE A 1 44 ? -9.457 -27.661 -5.064 1.00 0.000 143 ILE A C 8
ATOM 9324 O O . ILE A 1 44 ? -10.079 -26.605 -4.951 1.00 0.000 143 ILE A O 8
ATOM 9340 N N . MET A 1 45 ? -8.557 -28.069 -4.175 1.00 0.000 144 MET A N 8
ATOM 9341 C CA . MET A 1 45 ? -8.243 -27.280 -2.989 1.00 0.000 144 MET A CA 8
ATOM 9342 C C . MET A 1 45 ? -7.107 -26.302 -3.272 1.00 0.000 144 MET A C 8
ATOM 9343 O O . MET A 1 45 ? -6.098 -26.665 -3.877 1.00 0.000 144 MET A O 8
ATOM 9357 N N . TYR A 1 46 ? -7.279 -25.061 -2.832 1.00 0.000 145 TYR A N 8
ATOM 9358 C CA . TYR A 1 46 ? -6.269 -24.029 -3.041 1.00 0.000 145 TYR A CA 8
ATOM 9359 C C . TYR A 1 46 ? -6.313 -22.990 -1.925 1.00 0.000 145 TYR A C 8
ATOM 9360 O O . TYR A 1 46 ? -7.379 -22.480 -1.578 1.00 0.000 145 TYR A O 8
ATOM 9378 N N . ARG A 1 47 ? -5.147 -22.681 -1.367 1.00 0.000 146 ARG A N 8
ATOM 9379 C CA . ARG A 1 47 ? -5.051 -21.703 -0.290 1.00 0.000 146 ARG A CA 8
ATOM 9380 C C . ARG A 1 47 ? -3.946 -20.690 -0.573 1.00 0.000 146 ARG A C 8
ATOM 9381 O O . ARG A 1 47 ? -2.851 -21.052 -1.004 1.00 0.000 146 ARG A O 8
ATOM 9402 N N . LYS A 1 48 ? -4.240 -19.417 -0.327 1.00 0.000 147 LYS A N 8
ATOM 9403 C CA . LYS A 1 48 ? -3.272 -18.350 -0.554 1.00 0.000 147 LYS A CA 8
ATOM 9404 C C . LYS A 1 48 ? -2.915 -17.653 0.754 1.00 0.000 147 LYS A C 8
ATOM 9405 O O . LYS A 1 48 ? -3.651 -17.741 1.737 1.00 0.000 147 LYS A O 8
ATOM 9424 N N . SER A 1 49 ? -1.781 -16.958 0.759 1.00 0.000 148 SER A N 8
ATOM 9425 C CA . SER A 1 49 ? -1.326 -16.247 1.948 1.00 0.000 148 SER A CA 8
ATOM 9426 C C . SER A 1 49 ? 0.012 -15.560 1.690 1.00 0.000 148 SER A C 8
ATOM 9427 O O . SER A 1 49 ? 0.722 -15.894 0.741 1.00 0.000 148 SER A O 8
ATOM 9435 N N . CYS A 1 50 ? 0.349 -14.597 2.542 1.00 0.000 149 CYS A N 8
ATOM 9436 C CA . CYS A 1 50 ? 1.600 -13.861 2.408 1.00 0.000 149 CYS A CA 8
ATOM 9437 C C . CYS A 1 50 ? 2.794 -14.754 2.731 1.00 0.000 149 CYS A C 8
ATOM 9438 O O . CYS A 1 50 ? 2.710 -15.634 3.588 1.00 0.000 149 CYS A O 8
ATOM 9445 N N . ALA A 1 51 ? 3.905 -14.521 2.040 1.00 0.000 150 ALA A N 8
ATOM 9446 C CA . ALA A 1 51 ? 5.117 -15.302 2.254 1.00 0.000 150 ALA A CA 8
ATOM 9447 C C . ALA A 1 51 ? 6.364 -14.448 2.054 1.00 0.000 150 ALA A C 8
ATOM 9448 O O . ALA A 1 51 ? 6.271 -13.240 1.834 1.00 0.000 150 ALA A O 8
ATOM 9455 N N . SER A 1 52 ? 7.529 -15.082 2.132 1.00 0.000 151 SER A N 8
ATOM 9456 C CA . SER A 1 52 ? 8.795 -14.379 1.963 1.00 0.000 151 SER A CA 8
ATOM 9457 C C . SER A 1 52 ? 9.521 -14.860 0.711 1.00 0.000 151 SER A C 8
ATOM 9458 O O . SER A 1 52 ? 9.552 -16.055 0.418 1.00 0.000 151 SER A O 8
ATOM 9466 N N . SER A 1 53 ? 10.105 -13.919 -0.025 1.00 0.000 152 SER A N 8
ATOM 9467 C CA . SER A 1 53 ? 10.828 -14.245 -1.249 1.00 0.000 152 SER A CA 8
ATOM 9468 C C . SER A 1 53 ? 11.814 -15.385 -1.010 1.00 0.000 152 SER A C 8
ATOM 9469 O O . SER A 1 53 ? 12.031 -16.224 -1.883 1.00 0.000 152 SER A O 8
ATOM 9477 N N . ALA A 1 54 ? 12.407 -15.406 0.179 1.00 0.000 153 ALA A N 8
ATOM 9478 C CA . ALA A 1 54 ? 13.368 -16.443 0.534 1.00 0.000 153 ALA A CA 8
ATOM 9479 C C . ALA A 1 54 ? 12.723 -17.824 0.502 1.00 0.000 153 ALA A C 8
ATOM 9480 O O . ALA A 1 54 ? 13.255 -18.754 -0.104 1.00 0.000 153 ALA A O 8
ATOM 9487 N N . ALA A 1 55 ? 11.574 -17.951 1.158 1.00 0.000 154 ALA A N 8
ATOM 9488 C CA . ALA A 1 55 ? 10.856 -19.219 1.202 1.00 0.000 154 ALA A CA 8
ATOM 9489 C C . ALA A 1 55 ? 10.498 -19.696 -0.201 1.00 0.000 154 ALA A C 8
ATOM 9490 O O . ALA A 1 55 ? 10.791 -20.832 -0.575 1.00 0.000 154 ALA A O 8
ATOM 9497 N N . CYS A 1 56 ? 9.862 -18.823 -0.974 1.00 0.000 155 CYS A N 8
ATOM 9498 C CA . CYS A 1 56 ? 9.462 -19.155 -2.336 1.00 0.000 155 CYS A CA 8
ATOM 9499 C C . CYS A 1 56 ? 10.644 -19.703 -3.132 1.00 0.000 155 CYS A C 8
ATOM 9500 O O . CYS A 1 56 ? 10.476 -20.552 -4.008 1.00 0.000 155 CYS A O 8
ATOM 9507 N N . LEU A 1 57 ? 11.838 -19.211 -2.820 1.00 0.000 156 LEU A N 8
ATOM 9508 C CA . LEU A 1 57 ? 13.049 -19.651 -3.504 1.00 0.000 156 LEU A CA 8
ATOM 9509 C C . LEU A 1 57 ? 13.416 -21.075 -3.099 1.00 0.000 156 LEU A C 8
ATOM 9510 O O . LEU A 1 57 ? 13.939 -21.845 -3.906 1.00 0.000 156 LEU A O 8
ATOM 9526 N N . ILE A 1 58 ? 13.139 -21.419 -1.846 1.00 0.000 157 ILE A N 8
ATOM 9527 C CA . ILE A 1 58 ? 13.437 -22.751 -1.335 1.00 0.000 157 ILE A CA 8
ATOM 9528 C C . ILE A 1 58 ? 12.706 -23.823 -2.136 1.00 0.000 157 ILE A C 8
ATOM 9529 O O . ILE A 1 58 ? 13.321 -24.762 -2.641 1.00 0.000 157 ILE A O 8
ATOM 9545 N N . ALA A 1 59 ? 11.390 -23.676 -2.249 1.00 0.000 158 ALA A N 8
ATOM 9546 C CA . ALA A 1 59 ? 10.576 -24.629 -2.991 1.00 0.000 158 ALA A CA 8
ATOM 9547 C C . ALA A 1 59 ? 10.843 -24.530 -4.489 1.00 0.000 158 ALA A C 8
ATOM 9548 O O . ALA A 1 59 ? 10.751 -25.522 -5.213 1.00 0.000 158 ALA A O 8
ATOM 9555 N N . SER A 1 60 ? 11.174 -23.327 -4.949 1.00 0.000 159 SER A N 8
ATOM 9556 C CA . SER A 1 60 ? 11.450 -23.098 -6.362 1.00 0.000 159 SER A CA 8
ATOM 9557 C C . SER A 1 60 ? 12.746 -23.785 -6.780 1.00 0.000 159 SER A C 8
ATOM 9558 O O . SER A 1 60 ? 12.742 -24.686 -7.619 1.00 0.000 159 SER A O 8
ATOM 9566 N N . ALA A 1 61 ? 13.855 -23.351 -6.190 1.00 0.000 160 ALA A N 8
ATOM 9567 C CA . ALA A 1 61 ? 15.159 -23.924 -6.499 1.00 0.000 160 ALA A CA 8
ATOM 9568 C C . ALA A 1 61 ? 15.372 -25.238 -5.754 1.00 0.000 160 ALA A C 8
ATOM 9569 O O . ALA A 1 61 ? 16.421 -25.868 -5.876 1.00 0.000 160 ALA A O 8
ATOM 9576 N N . GLY A 1 62 ? 14.368 -25.645 -4.983 1.00 0.000 161 GLY A N 8
ATOM 9577 C CA . GLY A 1 62 ? 14.466 -26.881 -4.230 1.00 0.000 161 GLY A CA 8
ATOM 9578 C C . GLY A 1 62 ? 14.442 -28.107 -5.121 1.00 0.000 161 GLY A C 8
ATOM 9579 O O . GLY A 1 62 ? 15.012 -28.100 -6.213 1.00 0.000 161 GLY A O 8
ATOM 9583 N N . TYR A 1 63 ? 13.783 -29.162 -4.656 1.00 0.000 162 TYR A N 8
ATOM 9584 C CA . TYR A 1 63 ? 13.691 -30.402 -5.417 1.00 0.000 162 TYR A CA 8
ATOM 9585 C C . TYR A 1 63 ? 13.242 -30.130 -6.850 1.00 0.000 162 TYR A C 8
ATOM 9586 O O . TYR A 1 63 ? 12.779 -29.036 -7.168 1.00 0.000 162 TYR A O 8
ATOM 9604 N N . GLN A 1 64 ? 13.383 -31.135 -7.708 1.00 0.000 163 GLN A N 8
ATOM 9605 C CA . GLN A 1 64 ? 12.993 -31.005 -9.107 1.00 0.000 163 GLN A CA 8
ATOM 9606 C C . GLN A 1 64 ? 11.570 -30.470 -9.227 1.00 0.000 163 GLN A C 8
ATOM 9607 O O . GLN A 1 64 ? 10.821 -30.445 -8.250 1.00 0.000 163 GLN A O 8
ATOM 9621 N N . SER A 1 65 ? 11.204 -30.041 -10.430 1.00 0.000 164 SER A N 8
ATOM 9622 C CA . SER A 1 65 ? 9.872 -29.501 -10.677 1.00 0.000 164 SER A CA 8
ATOM 9623 C C . SER A 1 65 ? 8.795 -30.494 -10.248 1.00 0.000 164 SER A C 8
ATOM 9624 O O . SER A 1 65 ? 8.504 -31.457 -10.957 1.00 0.000 164 SER A O 8
ATOM 9632 N N . PHE A 1 66 ? 8.208 -30.251 -9.081 1.00 0.000 165 PHE A N 8
ATOM 9633 C CA . PHE A 1 66 ? 7.164 -31.123 -8.554 1.00 0.000 165 PHE A CA 8
ATOM 9634 C C . PHE A 1 66 ? 5.780 -30.539 -8.825 1.00 0.000 165 PHE A C 8
ATOM 9635 O O . PHE A 1 66 ? 4.888 -30.611 -7.980 1.00 0.000 165 PHE A O 8
ATOM 9652 N N . CYS A 1 67 ? 5.610 -29.962 -10.010 1.00 0.000 166 CYS A N 8
ATOM 9653 C CA . CYS A 1 67 ? 4.337 -29.365 -10.394 1.00 0.000 166 CYS A CA 8
ATOM 9654 C C . CYS A 1 67 ? 3.703 -30.132 -11.551 1.00 0.000 166 CYS A C 8
ATOM 9655 O O . CYS A 1 67 ? 4.152 -30.035 -12.693 1.00 0.000 166 CYS A O 8
ATOM 9662 N N . SER A 1 68 ? 2.657 -30.894 -11.246 1.00 0.000 167 SER A N 8
ATOM 9663 C CA . SER A 1 68 ? 1.964 -31.680 -12.259 1.00 0.000 167 SER A CA 8
ATOM 9664 C C . SER A 1 68 ? 0.452 -31.580 -12.084 1.00 0.000 167 SER A C 8
ATOM 9665 O O . SER A 1 68 ? -0.195 -32.470 -11.530 1.00 0.000 167 SER A O 8
ATOM 9673 N N . PRO A 1 69 ? -0.127 -30.471 -12.566 1.00 0.000 168 PRO A N 8
ATOM 9674 C CA . PRO A 1 69 ? -1.570 -30.227 -12.475 1.00 0.000 168 PRO A CA 8
ATOM 9675 C C . PRO A 1 69 ? -2.373 -31.156 -13.378 1.00 0.000 168 PRO A C 8
ATOM 9676 O O . PRO A 1 69 ? -2.910 -30.733 -14.401 1.00 0.000 168 PRO A O 8
ATOM 9687 N N . GLY A 1 70 ? -2.452 -32.427 -12.992 1.00 0.000 169 GLY A N 8
ATOM 9688 C CA . GLY A 1 70 ? -3.192 -33.396 -13.779 1.00 0.000 169 GLY A CA 8
ATOM 9689 C C . GLY A 1 70 ? -3.766 -34.513 -12.930 1.00 0.000 169 GLY A C 8
ATOM 9690 O O . GLY A 1 70 ? -4.891 -34.960 -13.156 1.00 0.000 169 GLY A O 8
ATOM 9694 N N . LYS A 1 71 ? -2.991 -34.969 -11.952 1.00 0.000 170 LYS A N 8
ATOM 9695 C CA . LYS A 1 71 ? -3.428 -36.042 -11.066 1.00 0.000 170 LYS A CA 8
ATOM 9696 C C . LYS A 1 71 ? -4.028 -35.478 -9.782 1.00 0.000 170 LYS A C 8
ATOM 9697 O O . LYS A 1 71 ? -3.799 -34.318 -9.435 1.00 0.000 170 LYS A O 8
ATOM 9716 N N . LEU A 1 72 ? -4.795 -36.304 -9.080 1.00 0.000 171 LEU A N 8
ATOM 9717 C CA . LEU A 1 72 ? -5.426 -35.888 -7.833 1.00 0.000 171 LEU A CA 8
ATOM 9718 C C . LEU A 1 72 ? -4.400 -35.290 -6.876 1.00 0.000 171 LEU A C 8
ATOM 9719 O O . LEU A 1 72 ? -4.701 -34.358 -6.130 1.00 0.000 171 LEU A O 8
ATOM 9735 N N . ASN A 1 73 ? -3.186 -35.830 -6.905 1.00 0.000 172 ASN A N 8
ATOM 9736 C CA . ASN A 1 73 ? -2.114 -35.349 -6.041 1.00 0.000 172 ASN A CA 8
ATOM 9737 C C . ASN A 1 73 ? -1.280 -34.287 -6.750 1.00 0.000 172 ASN A C 8
ATOM 9738 O O . ASN A 1 73 ? -0.052 -34.287 -6.662 1.00 0.000 172 ASN A O 8
ATOM 9749 N N . SER A 1 74 ? -1.955 -33.382 -7.451 1.00 0.000 173 SER A N 8
ATOM 9750 C CA . SER A 1 74 ? -1.277 -32.316 -8.178 1.00 0.000 173 SER A CA 8
ATOM 9751 C C . SER A 1 74 ? -0.881 -31.182 -7.236 1.00 0.000 173 SER A C 8
ATOM 9752 O O . SER A 1 74 ? -1.586 -30.179 -7.123 1.00 0.000 173 SER A O 8
ATOM 9760 N N . VAL A 1 75 ? 0.252 -31.350 -6.562 1.00 0.000 174 VAL A N 8
ATOM 9761 C CA . VAL A 1 75 ? 0.743 -30.342 -5.630 1.00 0.000 174 VAL A CA 8
ATOM 9762 C C . VAL A 1 75 ? 1.635 -29.328 -6.337 1.00 0.000 174 VAL A C 8
ATOM 9763 O O . VAL A 1 75 ? 2.491 -29.693 -7.143 1.00 0.000 174 VAL A O 8
ATOM 9776 N N . CYS A 1 76 ? 1.429 -28.051 -6.030 1.00 0.000 175 CYS A N 8
ATOM 9777 C CA . CYS A 1 76 ? 2.214 -26.982 -6.635 1.00 0.000 175 CYS A CA 8
ATOM 9778 C C . CYS A 1 76 ? 2.057 -25.682 -5.853 1.00 0.000 175 CYS A C 8
ATOM 9779 O O . CYS A 1 76 ? 1.085 -25.501 -5.119 1.00 0.000 175 CYS A O 8
ATOM 9786 N N . ILE A 1 77 ? 3.019 -24.780 -6.015 1.00 0.000 176 ILE A N 8
ATOM 9787 C CA . ILE A 1 77 ? 2.987 -23.497 -5.326 1.00 0.000 176 ILE A CA 8
ATOM 9788 C C . ILE A 1 77 ? 3.248 -22.346 -6.292 1.00 0.000 176 ILE A C 8
ATOM 9789 O O . ILE A 1 77 ? 4.064 -22.463 -7.207 1.00 0.000 176 ILE A O 8
ATOM 9805 N N . SER A 1 78 ? 2.551 -21.234 -6.082 1.00 0.000 177 SER A N 8
ATOM 9806 C CA . SER A 1 78 ? 2.705 -20.063 -6.936 1.00 0.000 177 SER A CA 8
ATOM 9807 C C . SER A 1 78 ? 2.879 -18.799 -6.099 1.00 0.000 177 SER A C 8
ATOM 9808 O O . SER A 1 78 ? 2.018 -18.453 -5.289 1.00 0.000 177 SER A O 8
ATOM 9816 N N . CYS A 1 79 ? 4.000 -18.114 -6.300 1.00 0.000 178 CYS A N 8
ATOM 9817 C CA . CYS A 1 79 ? 4.289 -16.889 -5.564 1.00 0.000 178 CYS A CA 8
ATOM 9818 C C . CYS A 1 79 ? 4.473 -15.712 -6.518 1.00 0.000 178 CYS A C 8
ATOM 9819 O O . CYS A 1 79 ? 4.884 -15.887 -7.666 1.00 0.000 178 CYS A O 8
ATOM 9826 N N . CYS A 1 80 ? 4.165 -14.513 -6.036 1.00 0.000 179 CYS A N 8
ATOM 9827 C CA . CYS A 1 80 ? 4.295 -13.306 -6.844 1.00 0.000 179 CYS A CA 8
ATOM 9828 C C . CYS A 1 80 ? 4.910 -12.170 -6.030 1.00 0.000 179 CYS A C 8
ATOM 9829 O O . CYS A 1 80 ? 4.672 -12.055 -4.829 1.00 0.000 179 CYS A O 8
ATOM 9836 N N . ASN A 1 81 ? 5.700 -11.334 -6.695 1.00 0.000 180 ASN A N 8
ATOM 9837 C CA . ASN A 1 81 ? 6.349 -10.207 -6.035 1.00 0.000 180 ASN A CA 8
ATOM 9838 C C . ASN A 1 81 ? 5.465 -8.965 -6.086 1.00 0.000 180 ASN A C 8
ATOM 9839 O O . ASN A 1 81 ? 5.685 -8.002 -5.350 1.00 0.000 180 ASN A O 8
ATOM 9850 N N . THR A 1 82 ? 4.464 -8.992 -6.960 1.00 0.000 181 THR A N 8
ATOM 9851 C CA . THR A 1 82 ? 3.547 -7.869 -7.108 1.00 0.000 181 THR A CA 8
ATOM 9852 C C . THR A 1 82 ? 2.362 -7.998 -6.158 1.00 0.000 181 THR A C 8
ATOM 9853 O O . THR A 1 82 ? 1.891 -9.096 -5.860 1.00 0.000 181 THR A O 8
ATOM 9864 N N . PRO A 1 83 ? 1.867 -6.851 -5.670 1.00 0.000 182 PRO A N 8
ATOM 9865 C CA . PRO A 1 83 ? 0.729 -6.810 -4.746 1.00 0.000 182 PRO A CA 8
ATOM 9866 C C . PRO A 1 83 ? -0.580 -7.201 -5.422 1.00 0.000 182 PRO A C 8
ATOM 9867 O O . PRO A 1 83 ? -0.756 -6.998 -6.624 1.00 0.000 182 PRO A O 8
ATOM 9878 N N . LEU A 1 84 ? -1.498 -7.764 -4.643 1.00 0.000 183 LEU A N 8
ATOM 9879 C CA . LEU A 1 84 ? -2.793 -8.184 -5.166 1.00 0.000 183 LEU A CA 8
ATOM 9880 C C . LEU A 1 84 ? -2.622 -9.206 -6.285 1.00 0.000 183 LEU A C 8
ATOM 9881 O O . LEU A 1 84 ? -3.230 -9.085 -7.350 1.00 0.000 183 LEU A O 8
ATOM 9897 N N . CYS A 1 85 ? -1.794 -10.215 -6.037 1.00 0.000 184 CYS A N 8
ATOM 9898 C CA . CYS A 1 85 ? -1.544 -11.260 -7.022 1.00 0.000 184 CYS A CA 8
ATOM 9899 C C . CYS A 1 85 ? -2.663 -12.297 -7.010 1.00 0.000 184 CYS A C 8
ATOM 9900 O O . CYS A 1 85 ? -3.255 -12.598 -8.045 1.00 0.000 184 CYS A O 8
ATOM 9907 N N . ASN A 1 86 ? -2.947 -12.840 -5.830 1.00 0.000 185 ASN A N 8
ATOM 9908 C CA . ASN A 1 86 ? -3.994 -13.844 -5.683 1.00 0.000 185 ASN A CA 8
ATOM 9909 C C . ASN A 1 86 ? -5.342 -13.186 -5.403 1.00 0.000 185 ASN A C 8
ATOM 9910 O O . ASN A 1 86 ? -6.375 -13.855 -5.368 1.00 0.000 185 ASN A O 8
ATOM 9921 N N . MET A 1 1 ? 2.981 1.047 -0.330 1.00 0.000 100 MET A N 9
ATOM 9922 C CA . MET A 1 1 ? 2.604 -0.226 0.272 1.00 0.000 100 MET A CA 9
ATOM 9923 C C . MET A 1 1 ? 1.972 -1.151 -0.764 1.00 0.000 100 MET A C 9
ATOM 9924 O O . MET A 1 1 ? 1.343 -0.692 -1.718 1.00 0.000 100 MET A O 9
ATOM 9938 N N . ILE A 1 2 ? 2.144 -2.454 -0.570 1.00 0.000 101 ILE A N 9
ATOM 9939 C CA . ILE A 1 2 ? 1.589 -3.442 -1.487 1.00 0.000 101 ILE A CA 9
ATOM 9940 C C . ILE A 1 2 ? 0.710 -4.446 -0.749 1.00 0.000 101 ILE A C 9
ATOM 9941 O O . ILE A 1 2 ? 1.096 -4.973 0.294 1.00 0.000 101 ILE A O 9
ATOM 9957 N N . GLN A 1 3 ? -0.472 -4.705 -1.298 1.00 0.000 102 GLN A N 9
ATOM 9958 C CA . GLN A 1 3 ? -1.405 -5.647 -0.691 1.00 0.000 102 GLN A CA 9
ATOM 9959 C C . GLN A 1 3 ? -1.477 -6.939 -1.498 1.00 0.000 102 GLN A C 9
ATOM 9960 O O . GLN A 1 3 ? -1.147 -6.962 -2.684 1.00 0.000 102 GLN A O 9
ATOM 9974 N N . CYS A 1 4 ? -1.910 -8.014 -0.848 1.00 0.000 103 CYS A N 9
ATOM 9975 C CA . CYS A 1 4 ? -2.025 -9.311 -1.504 1.00 0.000 103 CYS A CA 9
ATOM 9976 C C . CYS A 1 4 ? -3.221 -10.089 -0.965 1.00 0.000 103 CYS A C 9
ATOM 9977 O O . CYS A 1 4 ? -3.862 -9.673 0.001 1.00 0.000 103 CYS A O 9
ATOM 9984 N N . TYR A 1 5 ? -3.517 -11.220 -1.595 1.00 0.000 104 TYR A N 9
ATOM 9985 C CA . TYR A 1 5 ? -4.637 -12.056 -1.181 1.00 0.000 104 TYR A CA 9
ATOM 9986 C C . TYR A 1 5 ? -4.156 -13.234 -0.338 1.00 0.000 104 TYR A C 9
ATOM 9987 O O . TYR A 1 5 ? -3.495 -14.141 -0.842 1.00 0.000 104 TYR A O 9
ATOM 10005 N N . GLN A 1 6 ? -4.494 -13.211 0.947 1.00 0.000 105 GLN A N 9
ATOM 10006 C CA . GLN A 1 6 ? -4.096 -14.276 1.860 1.00 0.000 105 GLN A CA 9
ATOM 10007 C C . GLN A 1 6 ? -5.307 -15.086 2.311 1.00 0.000 105 GLN A C 9
ATOM 10008 O O . GLN A 1 6 ? -6.113 -14.620 3.118 1.00 0.000 105 GLN A O 9
ATOM 10022 N N . CYS A 1 7 ? -5.430 -16.300 1.785 1.00 0.000 106 CYS A N 9
ATOM 10023 C CA . CYS A 1 7 ? -6.544 -17.175 2.133 1.00 0.000 106 CYS A CA 9
ATOM 10024 C C . CYS A 1 7 ? -6.104 -18.245 3.128 1.00 0.000 106 CYS A C 9
ATOM 10025 O O . CYS A 1 7 ? -5.463 -19.227 2.755 1.00 0.000 106 CYS A O 9
ATOM 10032 N N . GLU A 1 8 ? -6.454 -18.047 4.395 1.00 0.000 107 GLU A N 9
ATOM 10033 C CA . GLU A 1 8 ? -6.095 -18.995 5.443 1.00 0.000 107 GLU A CA 9
ATOM 10034 C C . GLU A 1 8 ? -6.331 -20.431 4.982 1.00 0.000 107 GLU A C 9
ATOM 10035 O O . GLU A 1 8 ? -5.389 -21.148 4.646 1.00 0.000 107 GLU A O 9
ATOM 10047 N N . GLU A 1 9 ? -7.595 -20.842 4.971 1.00 0.000 108 GLU A N 9
ATOM 10048 C CA . GLU A 1 9 ? -7.955 -22.192 4.554 1.00 0.000 108 GLU A CA 9
ATOM 10049 C C . GLU A 1 9 ? -8.803 -22.162 3.286 1.00 0.000 108 GLU A C 9
ATOM 10050 O O . GLU A 1 9 ? -9.712 -21.342 3.154 1.00 0.000 108 GLU A O 9
ATOM 10062 N N . PHE A 1 10 ? -8.499 -23.060 2.355 1.00 0.000 109 PHE A N 9
ATOM 10063 C CA . PHE A 1 10 ? -9.232 -23.136 1.097 1.00 0.000 109 PHE A CA 9
ATOM 10064 C C . PHE A 1 10 ? -10.585 -23.813 1.295 1.00 0.000 109 PHE A C 9
ATOM 10065 O O . PHE A 1 10 ? -10.871 -24.346 2.366 1.00 0.000 109 PHE A O 9
ATOM 10082 N N . GLN A 1 11 ? -11.411 -23.786 0.255 1.00 0.000 110 GLN A N 9
ATOM 10083 C CA . GLN A 1 11 ? -12.734 -24.395 0.315 1.00 0.000 110 GLN A CA 9
ATOM 10084 C C . GLN A 1 11 ? -13.467 -24.239 -1.014 1.00 0.000 110 GLN A C 9
ATOM 10085 O O . GLN A 1 11 ? -13.195 -23.313 -1.779 1.00 0.000 110 GLN A O 9
ATOM 10099 N N . LEU A 1 12 ? -14.397 -25.149 -1.282 1.00 0.000 111 LEU A N 9
ATOM 10100 C CA . LEU A 1 12 ? -15.169 -25.113 -2.519 1.00 0.000 111 LEU A CA 9
ATOM 10101 C C . LEU A 1 12 ? -16.214 -24.002 -2.476 1.00 0.000 111 LEU A C 9
ATOM 10102 O O . LEU A 1 12 ? -16.506 -23.452 -1.415 1.00 0.000 111 LEU A O 9
ATOM 10118 N N . ASN A 1 13 ? -16.774 -23.680 -3.637 1.00 0.000 112 ASN A N 9
ATOM 10119 C CA . ASN A 1 13 ? -17.789 -22.636 -3.732 1.00 0.000 112 ASN A CA 9
ATOM 10120 C C . ASN A 1 13 ? -17.440 -21.456 -2.830 1.00 0.000 112 ASN A C 9
ATOM 10121 O O . ASN A 1 13 ? -18.194 -21.112 -1.921 1.00 0.000 112 ASN A O 9
ATOM 10132 N N . ASN A 1 14 ? -16.293 -20.838 -3.090 1.00 0.000 113 ASN A N 9
ATOM 10133 C CA . ASN A 1 14 ? -15.844 -19.695 -2.303 1.00 0.000 113 ASN A CA 9
ATOM 10134 C C . ASN A 1 14 ? -15.159 -18.659 -3.188 1.00 0.000 113 ASN A C 9
ATOM 10135 O O . ASN A 1 14 ? -15.128 -18.796 -4.412 1.00 0.000 113 ASN A O 9
ATOM 10146 N N . ASP A 1 15 ? -14.612 -17.623 -2.563 1.00 0.000 114 ASP A N 9
ATOM 10147 C CA . ASP A 1 15 ? -13.926 -16.564 -3.293 1.00 0.000 114 ASP A CA 9
ATOM 10148 C C . ASP A 1 15 ? -12.659 -16.132 -2.562 1.00 0.000 114 ASP A C 9
ATOM 10149 O O . ASP A 1 15 ? -12.633 -15.092 -1.903 1.00 0.000 114 ASP A O 9
ATOM 10158 N N . CYS A 1 16 ? -11.609 -16.937 -2.681 1.00 0.000 115 CYS A N 9
ATOM 10159 C CA . CYS A 1 16 ? -10.338 -16.640 -2.031 1.00 0.000 115 CYS A CA 9
ATOM 10160 C C . CYS A 1 16 ? -9.668 -15.430 -2.674 1.00 0.000 115 CYS A C 9
ATOM 10161 O O . CYS A 1 16 ? -8.853 -14.752 -2.047 1.00 0.000 115 CYS A O 9
ATOM 10168 N N . SER A 1 17 ? -10.017 -15.164 -3.929 1.00 0.000 116 SER A N 9
ATOM 10169 C CA . SER A 1 17 ? -9.447 -14.037 -4.659 1.00 0.000 116 SER A CA 9
ATOM 10170 C C . SER A 1 17 ? -10.331 -12.801 -4.525 1.00 0.000 116 SER A C 9
ATOM 10171 O O . SER A 1 17 ? -10.425 -11.990 -5.446 1.00 0.000 116 SER A O 9
ATOM 10179 N N . SER A 1 18 ? -10.976 -12.664 -3.372 1.00 0.000 117 SER A N 9
ATOM 10180 C CA . SER A 1 18 ? -11.856 -11.529 -3.118 1.00 0.000 117 SER A CA 9
ATOM 10181 C C . SER A 1 18 ? -11.074 -10.357 -2.532 1.00 0.000 117 SER A C 9
ATOM 10182 O O . SER A 1 18 ? -10.017 -10.524 -1.924 1.00 0.000 117 SER A O 9
ATOM 10190 N N . PRO A 1 19 ? -11.606 -9.140 -2.720 1.00 0.000 118 PRO A N 9
ATOM 10191 C CA . PRO A 1 19 ? -10.976 -7.915 -2.218 1.00 0.000 118 PRO A CA 9
ATOM 10192 C C . PRO A 1 19 ? -11.035 -7.814 -0.698 1.00 0.000 118 PRO A C 9
ATOM 10193 O O . PRO A 1 19 ? -10.425 -6.927 -0.102 1.00 0.000 118 PRO A O 9
ATOM 10204 N N . GLU A 1 20 ? -11.773 -8.728 -0.076 1.00 0.000 119 GLU A N 9
ATOM 10205 C CA . GLU A 1 20 ? -11.910 -8.740 1.376 1.00 0.000 119 GLU A CA 9
ATOM 10206 C C . GLU A 1 20 ? -10.698 -9.396 2.031 1.00 0.000 119 GLU A C 9
ATOM 10207 O O . GLU A 1 20 ? -10.410 -9.161 3.205 1.00 0.000 119 GLU A O 9
ATOM 10219 N N . PHE A 1 21 ? -9.990 -10.219 1.264 1.00 0.000 120 PHE A N 9
ATOM 10220 C CA . PHE A 1 21 ? -8.810 -10.910 1.770 1.00 0.000 120 PHE A CA 9
ATOM 10221 C C . PHE A 1 21 ? -7.544 -10.108 1.479 1.00 0.000 120 PHE A C 9
ATOM 10222 O O . PHE A 1 21 ? -6.434 -10.637 1.543 1.00 0.000 120 PHE A O 9
ATOM 10239 N N . ILE A 1 22 ? -7.720 -8.831 1.159 1.00 0.000 121 ILE A N 9
ATOM 10240 C CA . ILE A 1 22 ? -6.594 -7.956 0.859 1.00 0.000 121 ILE A CA 9
ATOM 10241 C C . ILE A 1 22 ? -5.868 -7.538 2.134 1.00 0.000 121 ILE A C 9
ATOM 10242 O O . ILE A 1 22 ? -6.409 -6.795 2.953 1.00 0.000 121 ILE A O 9
ATOM 10258 N N . VAL A 1 23 ? -4.639 -8.017 2.293 1.00 0.000 122 VAL A N 9
ATOM 10259 C CA . VAL A 1 23 ? -3.837 -7.691 3.466 1.00 0.000 122 VAL A CA 9
ATOM 10260 C C . VAL A 1 23 ? -2.584 -6.915 3.076 1.00 0.000 122 VAL A C 9
ATOM 10261 O O . VAL A 1 23 ? -2.110 -7.008 1.945 1.00 0.000 122 VAL A O 9
ATOM 10274 N N . ASN A 1 24 ? -2.051 -6.148 4.022 1.00 0.000 123 ASN A N 9
ATOM 10275 C CA . ASN A 1 24 ? -0.851 -5.355 3.778 1.00 0.000 123 ASN A CA 9
ATOM 10276 C C . ASN A 1 24 ? 0.402 -6.127 4.178 1.00 0.000 123 ASN A C 9
ATOM 10277 O O . ASN A 1 24 ? 0.811 -6.110 5.340 1.00 0.000 123 ASN A O 9
ATOM 10288 N N . CYS A 1 25 ? 1.009 -6.804 3.209 1.00 0.000 124 CYS A N 9
ATOM 10289 C CA . CYS A 1 25 ? 2.216 -7.582 3.458 1.00 0.000 124 CYS A CA 9
ATOM 10290 C C . CYS A 1 25 ? 3.449 -6.683 3.475 1.00 0.000 124 CYS A C 9
ATOM 10291 O O . CYS A 1 25 ? 4.335 -6.809 2.629 1.00 0.000 124 CYS A O 9
ATOM 10298 N N . THR A 1 26 ? 3.500 -5.775 4.444 1.00 0.000 125 THR A N 9
ATOM 10299 C CA . THR A 1 26 ? 4.622 -4.854 4.571 1.00 0.000 125 THR A CA 9
ATOM 10300 C C . THR A 1 26 ? 4.960 -4.597 6.035 1.00 0.000 125 THR A C 9
ATOM 10301 O O . THR A 1 26 ? 5.362 -3.494 6.406 1.00 0.000 125 THR A O 9
ATOM 10312 N N . VAL A 1 27 ? 4.796 -5.623 6.864 1.00 0.000 126 VAL A N 9
ATOM 10313 C CA . VAL A 1 27 ? 5.085 -5.509 8.289 1.00 0.000 126 VAL A CA 9
ATOM 10314 C C . VAL A 1 27 ? 5.856 -6.724 8.792 1.00 0.000 126 VAL A C 9
ATOM 10315 O O . VAL A 1 27 ? 6.967 -6.598 9.305 1.00 0.000 126 VAL A O 9
ATOM 10328 N N . ASN A 1 28 ? 5.258 -7.901 8.641 1.00 0.000 127 ASN A N 9
ATOM 10329 C CA . ASN A 1 28 ? 5.889 -9.141 9.080 1.00 0.000 127 ASN A CA 9
ATOM 10330 C C . ASN A 1 28 ? 6.984 -9.569 8.108 1.00 0.000 127 ASN A C 9
ATOM 10331 O O . ASN A 1 28 ? 7.250 -8.888 7.117 1.00 0.000 127 ASN A O 9
ATOM 10342 N N . VAL A 1 29 ? 7.616 -10.702 8.398 1.00 0.000 128 VAL A N 9
ATOM 10343 C CA . VAL A 1 29 ? 8.681 -11.222 7.549 1.00 0.000 128 VAL A CA 9
ATOM 10344 C C . VAL A 1 29 ? 8.257 -11.240 6.085 1.00 0.000 128 VAL A C 9
ATOM 10345 O O . VAL A 1 29 ? 8.829 -10.535 5.255 1.00 0.000 128 VAL A O 9
ATOM 10358 N N . GLN A 1 30 ? 7.250 -12.051 5.776 1.00 0.000 129 GLN A N 9
ATOM 10359 C CA . GLN A 1 30 ? 6.750 -12.161 4.411 1.00 0.000 129 GLN A CA 9
ATOM 10360 C C . GLN A 1 30 ? 6.431 -10.785 3.836 1.00 0.000 129 GLN A C 9
ATOM 10361 O O . GLN A 1 30 ? 5.784 -9.964 4.486 1.00 0.000 129 GLN A O 9
ATOM 10375 N N . ASP A 1 31 ? 6.889 -10.539 2.613 1.00 0.000 130 ASP A N 9
ATOM 10376 C CA . ASP A 1 31 ? 6.651 -9.263 1.950 1.00 0.000 130 ASP A CA 9
ATOM 10377 C C . ASP A 1 31 ? 5.937 -9.467 0.618 1.00 0.000 130 ASP A C 9
ATOM 10378 O O . ASP A 1 31 ? 5.120 -8.642 0.207 1.00 0.000 130 ASP A O 9
ATOM 10387 N N . MET A 1 32 ? 6.251 -10.570 -0.053 1.00 0.000 131 MET A N 9
ATOM 10388 C CA . MET A 1 32 ? 5.638 -10.883 -1.339 1.00 0.000 131 MET A CA 9
ATOM 10389 C C . MET A 1 32 ? 4.359 -11.692 -1.150 1.00 0.000 131 MET A C 9
ATOM 10390 O O . MET A 1 32 ? 3.942 -11.958 -0.023 1.00 0.000 131 MET A O 9
ATOM 10404 N N . CYS A 1 33 ? 3.741 -12.082 -2.260 1.00 0.000 132 CYS A N 9
ATOM 10405 C CA . CYS A 1 33 ? 2.509 -12.861 -2.217 1.00 0.000 132 CYS A CA 9
ATOM 10406 C C . CYS A 1 33 ? 2.740 -14.274 -2.745 1.00 0.000 132 CYS A C 9
ATOM 10407 O O . CYS A 1 33 ? 3.435 -14.468 -3.742 1.00 0.000 132 CYS A O 9
ATOM 10414 N N . GLN A 1 34 ? 2.153 -15.255 -2.069 1.00 0.000 133 GLN A N 9
ATOM 10415 C CA . GLN A 1 34 ? 2.295 -16.650 -2.470 1.00 0.000 133 GLN A CA 9
ATOM 10416 C C . GLN A 1 34 ? 0.931 -17.294 -2.693 1.00 0.000 133 GLN A C 9
ATOM 10417 O O . GLN A 1 34 ? -0.068 -16.877 -2.106 1.00 0.000 133 GLN A O 9
ATOM 10431 N N . LYS A 1 35 ? 0.895 -18.314 -3.544 1.00 0.000 134 LYS A N 9
ATOM 10432 C CA . LYS A 1 35 ? -0.346 -19.017 -3.845 1.00 0.000 134 LYS A CA 9
ATOM 10433 C C . LYS A 1 35 ? -0.091 -20.507 -4.049 1.00 0.000 134 LYS A C 9
ATOM 10434 O O . LYS A 1 35 ? 0.926 -20.899 -4.620 1.00 0.000 134 LYS A O 9
ATOM 10453 N N . GLU A 1 36 ? -1.022 -21.332 -3.581 1.00 0.000 135 GLU A N 9
ATOM 10454 C CA . GLU A 1 36 ? -0.897 -22.779 -3.714 1.00 0.000 135 GLU A CA 9
ATOM 10455 C C . GLU A 1 36 ? -2.181 -23.387 -4.271 1.00 0.000 135 GLU A C 9
ATOM 10456 O O . GLU A 1 36 ? -3.249 -23.269 -3.669 1.00 0.000 135 GLU A O 9
ATOM 10468 N N . VAL A 1 37 ? -2.069 -24.038 -5.424 1.00 0.000 136 VAL A N 9
ATOM 10469 C CA . VAL A 1 37 ? -3.220 -24.666 -6.062 1.00 0.000 136 VAL A CA 9
ATOM 10470 C C . VAL A 1 37 ? -3.116 -26.186 -6.010 1.00 0.000 136 VAL A C 9
ATOM 10471 O O . VAL A 1 37 ? -2.079 -26.759 -6.344 1.00 0.000 136 VAL A O 9
ATOM 10484 N N . MET A 1 38 ? -4.197 -26.834 -5.589 1.00 0.000 137 MET A N 9
ATOM 10485 C CA . MET A 1 38 ? -4.228 -28.289 -5.495 1.00 0.000 137 MET A CA 9
ATOM 10486 C C . MET A 1 38 ? -5.643 -28.818 -5.711 1.00 0.000 137 MET A C 9
ATOM 10487 O O . MET A 1 38 ? -6.570 -28.050 -5.965 1.00 0.000 137 MET A O 9
ATOM 10501 N N . GLU A 1 39 ? -5.800 -30.134 -5.608 1.00 0.000 138 GLU A N 9
ATOM 10502 C CA . GLU A 1 39 ? -7.102 -30.764 -5.793 1.00 0.000 138 GLU A CA 9
ATOM 10503 C C . GLU A 1 39 ? -7.173 -32.094 -5.048 1.00 0.000 138 GLU A C 9
ATOM 10504 O O . GLU A 1 39 ? -6.158 -32.760 -4.850 1.00 0.000 138 GLU A O 9
ATOM 10516 N N . GLN A 1 40 ? -8.380 -32.472 -4.639 1.00 0.000 139 GLN A N 9
ATOM 10517 C CA . GLN A 1 40 ? -8.584 -33.721 -3.915 1.00 0.000 139 GLN A CA 9
ATOM 10518 C C . GLN A 1 40 ? -9.976 -34.284 -4.183 1.00 0.000 139 GLN A C 9
ATOM 10519 O O . GLN A 1 40 ? -10.740 -33.728 -4.972 1.00 0.000 139 GLN A O 9
ATOM 10533 N N . SER A 1 41 ? -10.298 -35.391 -3.522 1.00 0.000 140 SER A N 9
ATOM 10534 C CA . SER A 1 41 ? -11.597 -36.033 -3.692 1.00 0.000 140 SER A CA 9
ATOM 10535 C C . SER A 1 41 ? -12.729 -35.032 -3.480 1.00 0.000 140 SER A C 9
ATOM 10536 O O . SER A 1 41 ? -13.731 -35.052 -4.194 1.00 0.000 140 SER A O 9
ATOM 10544 N N . ALA A 1 42 ? -12.560 -34.158 -2.493 1.00 0.000 141 ALA A N 9
ATOM 10545 C CA . ALA A 1 42 ? -13.566 -33.149 -2.187 1.00 0.000 141 ALA A CA 9
ATOM 10546 C C . ALA A 1 42 ? -13.762 -32.196 -3.361 1.00 0.000 141 ALA A C 9
ATOM 10547 O O . ALA A 1 42 ? -14.888 -31.830 -3.695 1.00 0.000 141 ALA A O 9
ATOM 10554 N N . GLY A 1 43 ? -12.658 -31.797 -3.985 1.00 0.000 142 GLY A N 9
ATOM 10555 C CA . GLY A 1 43 ? -12.731 -30.889 -5.114 1.00 0.000 142 GLY A CA 9
ATOM 10556 C C . GLY A 1 43 ? -11.448 -30.106 -5.313 1.00 0.000 142 GLY A C 9
ATOM 10557 O O . GLY A 1 43 ? -10.373 -30.552 -4.910 1.00 0.000 142 GLY A O 9
ATOM 10561 N N . ILE A 1 44 ? -11.560 -28.938 -5.937 1.00 0.000 143 ILE A N 9
ATOM 10562 C CA . ILE A 1 44 ? -10.399 -28.093 -6.188 1.00 0.000 143 ILE A CA 9
ATOM 10563 C C . ILE A 1 44 ? -10.143 -27.149 -5.019 1.00 0.000 143 ILE A C 9
ATOM 10564 O O . ILE A 1 44 ? -10.937 -26.248 -4.750 1.00 0.000 143 ILE A O 9
ATOM 10580 N N . MET A 1 45 ? -9.027 -27.360 -4.328 1.00 0.000 144 MET A N 9
ATOM 10581 C CA . MET A 1 45 ? -8.665 -26.525 -3.189 1.00 0.000 144 MET A CA 9
ATOM 10582 C C . MET A 1 45 ? -7.357 -25.785 -3.452 1.00 0.000 144 MET A C 9
ATOM 10583 O O . MET A 1 45 ? -6.425 -26.339 -4.034 1.00 0.000 144 MET A O 9
ATOM 10597 N N . TYR A 1 46 ? -7.296 -24.530 -3.020 1.00 0.000 145 TYR A N 9
ATOM 10598 C CA . TYR A 1 46 ? -6.104 -23.713 -3.212 1.00 0.000 145 TYR A CA 9
ATOM 10599 C C . TYR A 1 46 ? -5.975 -22.670 -2.106 1.00 0.000 145 TYR A C 9
ATOM 10600 O O . TYR A 1 46 ? -6.853 -21.825 -1.929 1.00 0.000 145 TYR A O 9
ATOM 10618 N N . ARG A 1 47 ? -4.874 -22.735 -1.365 1.00 0.000 146 ARG A N 9
ATOM 10619 C CA . ARG A 1 47 ? -4.628 -21.798 -0.276 1.00 0.000 146 ARG A CA 9
ATOM 10620 C C . ARG A 1 47 ? -3.685 -20.684 -0.720 1.00 0.000 146 ARG A C 9
ATOM 10621 O O . ARG A 1 47 ? -2.825 -20.888 -1.578 1.00 0.000 146 ARG A O 9
ATOM 10642 N N . LYS A 1 48 ? -3.851 -19.505 -0.130 1.00 0.000 147 LYS A N 9
ATOM 10643 C CA . LYS A 1 48 ? -3.015 -18.357 -0.463 1.00 0.000 147 LYS A CA 9
ATOM 10644 C C . LYS A 1 48 ? -2.551 -17.638 0.799 1.00 0.000 147 LYS A C 9
ATOM 10645 O O . LYS A 1 48 ? -3.179 -17.745 1.852 1.00 0.000 147 LYS A O 9
ATOM 10664 N N . SER A 1 49 ? -1.449 -16.903 0.685 1.00 0.000 148 SER A N 9
ATOM 10665 C CA . SER A 1 49 ? -0.900 -16.167 1.818 1.00 0.000 148 SER A CA 9
ATOM 10666 C C . SER A 1 49 ? 0.394 -15.458 1.430 1.00 0.000 148 SER A C 9
ATOM 10667 O O . SER A 1 49 ? 1.080 -15.863 0.492 1.00 0.000 148 SER A O 9
ATOM 10675 N N . CYS A 1 50 ? 0.720 -14.396 2.159 1.00 0.000 149 CYS A N 9
ATOM 10676 C CA . CYS A 1 50 ? 1.931 -13.629 1.893 1.00 0.000 149 CYS A CA 9
ATOM 10677 C C . CYS A 1 50 ? 3.176 -14.429 2.265 1.00 0.000 149 CYS A C 9
ATOM 10678 O O . CYS A 1 50 ? 3.224 -15.069 3.316 1.00 0.000 149 CYS A O 9
ATOM 10685 N N . ALA A 1 51 ? 4.181 -14.388 1.397 1.00 0.000 150 ALA A N 9
ATOM 10686 C CA . ALA A 1 51 ? 5.426 -15.107 1.635 1.00 0.000 150 ALA A CA 9
ATOM 10687 C C . ALA A 1 51 ? 6.630 -14.183 1.489 1.00 0.000 150 ALA A C 9
ATOM 10688 O O . ALA A 1 51 ? 6.483 -12.963 1.420 1.00 0.000 150 ALA A O 9
ATOM 10695 N N . SER A 1 52 ? 7.821 -14.772 1.445 1.00 0.000 151 SER A N 9
ATOM 10696 C CA . SER A 1 52 ? 9.051 -14.001 1.312 1.00 0.000 151 SER A CA 9
ATOM 10697 C C . SER A 1 52 ? 9.807 -14.397 0.048 1.00 0.000 151 SER A C 9
ATOM 10698 O O . SER A 1 52 ? 9.587 -15.472 -0.509 1.00 0.000 151 SER A O 9
ATOM 10706 N N . SER A 1 53 ? 10.700 -13.520 -0.399 1.00 0.000 152 SER A N 9
ATOM 10707 C CA . SER A 1 53 ? 11.488 -13.775 -1.600 1.00 0.000 152 SER A CA 9
ATOM 10708 C C . SER A 1 53 ? 12.195 -15.124 -1.509 1.00 0.000 152 SER A C 9
ATOM 10709 O O . SER A 1 53 ? 11.874 -16.056 -2.246 1.00 0.000 152 SER A O 9
ATOM 10717 N N . ALA A 1 54 ? 13.159 -15.220 -0.599 1.00 0.000 153 ALA A N 9
ATOM 10718 C CA . ALA A 1 54 ? 13.910 -16.454 -0.410 1.00 0.000 153 ALA A CA 9
ATOM 10719 C C . ALA A 1 54 ? 12.982 -17.663 -0.377 1.00 0.000 153 ALA A C 9
ATOM 10720 O O . ALA A 1 54 ? 13.231 -18.667 -1.043 1.00 0.000 153 ALA A O 9
ATOM 10727 N N . ALA A 1 55 ? 11.911 -17.560 0.403 1.00 0.000 154 ALA A N 9
ATOM 10728 C CA . ALA A 1 55 ? 10.944 -18.644 0.522 1.00 0.000 154 ALA A CA 9
ATOM 10729 C C . ALA A 1 55 ? 10.482 -19.120 -0.851 1.00 0.000 154 ALA A C 9
ATOM 10730 O O . ALA A 1 55 ? 10.562 -20.307 -1.168 1.00 0.000 154 ALA A O 9
ATOM 10737 N N . CYS A 1 56 ? 9.997 -18.186 -1.663 1.00 0.000 155 CYS A N 9
ATOM 10738 C CA . CYS A 1 56 ? 9.521 -18.510 -3.003 1.00 0.000 155 CYS A CA 9
ATOM 10739 C C . CYS A 1 56 ? 10.570 -19.301 -3.777 1.00 0.000 155 CYS A C 9
ATOM 10740 O O . CYS A 1 56 ? 10.264 -20.323 -4.393 1.00 0.000 155 CYS A O 9
ATOM 10747 N N . LEU A 1 57 ? 11.809 -18.822 -3.742 1.00 0.000 156 LEU A N 9
ATOM 10748 C CA . LEU A 1 57 ? 12.905 -19.484 -4.441 1.00 0.000 156 LEU A CA 9
ATOM 10749 C C . LEU A 1 57 ? 12.956 -20.968 -4.091 1.00 0.000 156 LEU A C 9
ATOM 10750 O O . LEU A 1 57 ? 13.267 -21.805 -4.939 1.00 0.000 156 LEU A O 9
ATOM 10766 N N . ILE A 1 58 ? 12.647 -21.286 -2.838 1.00 0.000 157 ILE A N 9
ATOM 10767 C CA . ILE A 1 58 ? 12.655 -22.669 -2.378 1.00 0.000 157 ILE A CA 9
ATOM 10768 C C . ILE A 1 58 ? 11.608 -23.499 -3.114 1.00 0.000 157 ILE A C 9
ATOM 10769 O O . ILE A 1 58 ? 11.923 -24.532 -3.704 1.00 0.000 157 ILE A O 9
ATOM 10785 N N . ALA A 1 59 ? 10.362 -23.039 -3.076 1.00 0.000 158 ALA A N 9
ATOM 10786 C CA . ALA A 1 59 ? 9.269 -23.736 -3.742 1.00 0.000 158 ALA A CA 9
ATOM 10787 C C . ALA A 1 59 ? 9.614 -24.033 -5.198 1.00 0.000 158 ALA A C 9
ATOM 10788 O O . ALA A 1 59 ? 9.139 -25.013 -5.771 1.00 0.000 158 ALA A O 9
ATOM 10795 N N . SER A 1 60 ? 10.444 -23.180 -5.791 1.00 0.000 159 SER A N 9
ATOM 10796 C CA . SER A 1 60 ? 10.848 -23.349 -7.181 1.00 0.000 159 SER A CA 9
ATOM 10797 C C . SER A 1 60 ? 12.074 -24.252 -7.285 1.00 0.000 159 SER A C 9
ATOM 10798 O O . SER A 1 60 ? 11.974 -25.408 -7.695 1.00 0.000 159 SER A O 9
ATOM 10806 N N . ALA A 1 61 ? 13.230 -23.715 -6.909 1.00 0.000 160 ALA A N 9
ATOM 10807 C CA . ALA A 1 61 ? 14.475 -24.472 -6.957 1.00 0.000 160 ALA A CA 9
ATOM 10808 C C . ALA A 1 61 ? 14.645 -25.329 -5.707 1.00 0.000 160 ALA A C 9
ATOM 10809 O O . ALA A 1 61 ? 15.740 -25.427 -5.155 1.00 0.000 160 ALA A O 9
ATOM 10816 N N . GLY A 1 62 ? 13.554 -25.947 -5.266 1.00 0.000 161 GLY A N 9
ATOM 10817 C CA . GLY A 1 62 ? 13.604 -26.787 -4.084 1.00 0.000 161 GLY A CA 9
ATOM 10818 C C . GLY A 1 62 ? 13.887 -28.239 -4.416 1.00 0.000 161 GLY A C 9
ATOM 10819 O O . GLY A 1 62 ? 13.425 -28.751 -5.436 1.00 0.000 161 GLY A O 9
ATOM 10823 N N . TYR A 1 63 ? 14.648 -28.903 -3.554 1.00 0.000 162 TYR A N 9
ATOM 10824 C CA . TYR A 1 63 ? 14.995 -30.304 -3.763 1.00 0.000 162 TYR A CA 9
ATOM 10825 C C . TYR A 1 63 ? 13.748 -31.141 -4.028 1.00 0.000 162 TYR A C 9
ATOM 10826 O O . TYR A 1 63 ? 12.793 -31.113 -3.253 1.00 0.000 162 TYR A O 9
ATOM 10844 N N . GLN A 1 64 ? 13.765 -31.885 -5.129 1.00 0.000 163 GLN A N 9
ATOM 10845 C CA . GLN A 1 64 ? 12.636 -32.730 -5.498 1.00 0.000 163 GLN A CA 9
ATOM 10846 C C . GLN A 1 64 ? 11.331 -31.941 -5.464 1.00 0.000 163 GLN A C 9
ATOM 10847 O O . GLN A 1 64 ? 10.313 -32.426 -4.970 1.00 0.000 163 GLN A O 9
ATOM 10861 N N . SER A 1 65 ? 11.369 -30.721 -5.991 1.00 0.000 164 SER A N 9
ATOM 10862 C CA . SER A 1 65 ? 10.191 -29.863 -6.017 1.00 0.000 164 SER A CA 9
ATOM 10863 C C . SER A 1 65 ? 9.565 -29.841 -7.408 1.00 0.000 164 SER A C 9
ATOM 10864 O O . SER A 1 65 ? 10.040 -29.144 -8.305 1.00 0.000 164 SER A O 9
ATOM 10872 N N . PHE A 1 66 ? 8.495 -30.610 -7.581 1.00 0.000 165 PHE A N 9
ATOM 10873 C CA . PHE A 1 66 ? 7.803 -30.682 -8.863 1.00 0.000 165 PHE A CA 9
ATOM 10874 C C . PHE A 1 66 ? 6.308 -30.914 -8.662 1.00 0.000 165 PHE A C 9
ATOM 10875 O O . PHE A 1 66 ? 5.865 -31.269 -7.569 1.00 0.000 165 PHE A O 9
ATOM 10892 N N . CYS A 1 67 ? 5.536 -30.710 -9.724 1.00 0.000 166 CYS A N 9
ATOM 10893 C CA . CYS A 1 67 ? 4.091 -30.896 -9.666 1.00 0.000 166 CYS A CA 9
ATOM 10894 C C . CYS A 1 67 ? 3.686 -32.214 -10.318 1.00 0.000 166 CYS A C 9
ATOM 10895 O O . CYS A 1 67 ? 4.534 -33.044 -10.645 1.00 0.000 166 CYS A O 9
ATOM 10902 N N . SER A 1 68 ? 2.383 -32.400 -10.503 1.00 0.000 167 SER A N 9
ATOM 10903 C CA . SER A 1 68 ? 1.863 -33.619 -11.113 1.00 0.000 167 SER A CA 9
ATOM 10904 C C . SER A 1 68 ? 0.581 -33.334 -11.889 1.00 0.000 167 SER A C 9
ATOM 10905 O O . SER A 1 68 ? -0.530 -33.495 -11.382 1.00 0.000 167 SER A O 9
ATOM 10913 N N . PRO A 1 69 ? 0.736 -32.902 -13.149 1.00 0.000 168 PRO A N 9
ATOM 10914 C CA . PRO A 1 69 ? -0.397 -32.586 -14.023 1.00 0.000 168 PRO A CA 9
ATOM 10915 C C . PRO A 1 69 ? -1.171 -33.832 -14.442 1.00 0.000 168 PRO A C 9
ATOM 10916 O O . PRO A 1 69 ? -2.354 -33.758 -14.770 1.00 0.000 168 PRO A O 9
ATOM 10927 N N . GLY A 1 70 ? -0.493 -34.976 -14.429 1.00 0.000 169 GLY A N 9
ATOM 10928 C CA . GLY A 1 70 ? -1.133 -36.221 -14.810 1.00 0.000 169 GLY A CA 9
ATOM 10929 C C . GLY A 1 70 ? -1.639 -37.003 -13.613 1.00 0.000 169 GLY A C 9
ATOM 10930 O O . GLY A 1 70 ? -1.716 -38.231 -13.652 1.00 0.000 169 GLY A O 9
ATOM 10934 N N . LYS A 1 71 ? -1.982 -36.290 -12.546 1.00 0.000 170 LYS A N 9
ATOM 10935 C CA . LYS A 1 71 ? -2.483 -36.924 -11.331 1.00 0.000 170 LYS A CA 9
ATOM 10936 C C . LYS A 1 71 ? -3.553 -36.062 -10.669 1.00 0.000 170 LYS A C 9
ATOM 10937 O O . LYS A 1 71 ? -3.440 -34.836 -10.629 1.00 0.000 170 LYS A O 9
ATOM 10956 N N . LEU A 1 72 ? -4.590 -36.710 -10.150 1.00 0.000 171 LEU A N 9
ATOM 10957 C CA . LEU A 1 72 ? -5.681 -36.002 -9.488 1.00 0.000 171 LEU A CA 9
ATOM 10958 C C . LEU A 1 72 ? -5.144 -35.031 -8.442 1.00 0.000 171 LEU A C 9
ATOM 10959 O O . LEU A 1 72 ? -5.752 -33.997 -8.171 1.00 0.000 171 LEU A O 9
ATOM 10975 N N . ASN A 1 73 ? -3.998 -35.370 -7.859 1.00 0.000 172 ASN A N 9
ATOM 10976 C CA . ASN A 1 73 ? -3.378 -34.526 -6.844 1.00 0.000 172 ASN A CA 9
ATOM 10977 C C . ASN A 1 73 ? -2.409 -33.534 -7.480 1.00 0.000 172 ASN A C 9
ATOM 10978 O O . ASN A 1 73 ? -1.309 -33.313 -6.972 1.00 0.000 172 ASN A O 9
ATOM 10989 N N . SER A 1 74 ? -2.825 -32.939 -8.593 1.00 0.000 173 SER A N 9
ATOM 10990 C CA . SER A 1 74 ? -1.993 -31.972 -9.300 1.00 0.000 173 SER A CA 9
ATOM 10991 C C . SER A 1 74 ? -1.831 -30.694 -8.482 1.00 0.000 173 SER A C 9
ATOM 10992 O O . SER A 1 74 ? -2.576 -29.730 -8.661 1.00 0.000 173 SER A O 9
ATOM 11000 N N . VAL A 1 75 ? -0.852 -30.694 -7.583 1.00 0.000 174 VAL A N 9
ATOM 11001 C CA . VAL A 1 75 ? -0.590 -29.536 -6.738 1.00 0.000 174 VAL A CA 9
ATOM 11002 C C . VAL A 1 75 ? 0.561 -28.702 -7.290 1.00 0.000 174 VAL A C 9
ATOM 11003 O O . VAL A 1 75 ? 1.490 -29.232 -7.899 1.00 0.000 174 VAL A O 9
ATOM 11016 N N . CYS A 1 76 ? 0.493 -27.392 -7.072 1.00 0.000 175 CYS A N 9
ATOM 11017 C CA . CYS A 1 76 ? 1.528 -26.483 -7.548 1.00 0.000 175 CYS A CA 9
ATOM 11018 C C . CYS A 1 76 ? 1.612 -25.243 -6.662 1.00 0.000 175 CYS A C 9
ATOM 11019 O O . CYS A 1 76 ? 0.863 -25.108 -5.694 1.00 0.000 175 CYS A O 9
ATOM 11026 N N . ILE A 1 77 ? 2.527 -24.342 -7.000 1.00 0.000 176 ILE A N 9
ATOM 11027 C CA . ILE A 1 77 ? 2.708 -23.113 -6.237 1.00 0.000 176 ILE A CA 9
ATOM 11028 C C . ILE A 1 77 ? 3.208 -21.981 -7.128 1.00 0.000 176 ILE A C 9
ATOM 11029 O O . ILE A 1 77 ? 3.703 -22.217 -8.230 1.00 0.000 176 ILE A O 9
ATOM 11045 N N . SER A 1 78 ? 3.077 -20.751 -6.642 1.00 0.000 177 SER A N 9
ATOM 11046 C CA . SER A 1 78 ? 3.514 -19.581 -7.395 1.00 0.000 177 SER A CA 9
ATOM 11047 C C . SER A 1 78 ? 3.416 -18.319 -6.543 1.00 0.000 177 SER A C 9
ATOM 11048 O O . SER A 1 78 ? 2.470 -18.147 -5.774 1.00 0.000 177 SER A O 9
ATOM 11056 N N . CYS A 1 79 ? 4.400 -17.438 -6.687 1.00 0.000 178 CYS A N 9
ATOM 11057 C CA . CYS A 1 79 ? 4.427 -16.191 -5.932 1.00 0.000 178 CYS A CA 9
ATOM 11058 C C . CYS A 1 79 ? 4.366 -14.987 -6.867 1.00 0.000 178 CYS A C 9
ATOM 11059 O O . CYS A 1 79 ? 4.519 -15.122 -8.082 1.00 0.000 178 CYS A O 9
ATOM 11066 N N . CYS A 1 80 ? 4.140 -13.810 -6.294 1.00 0.000 179 CYS A N 9
ATOM 11067 C CA . CYS A 1 80 ? 4.058 -12.582 -7.074 1.00 0.000 179 CYS A CA 9
ATOM 11068 C C . CYS A 1 80 ? 4.765 -11.434 -6.359 1.00 0.000 179 CYS A C 9
ATOM 11069 O O . CYS A 1 80 ? 5.198 -11.574 -5.216 1.00 0.000 179 CYS A O 9
ATOM 11076 N N . ASN A 1 81 ? 4.878 -10.299 -7.041 1.00 0.000 180 ASN A N 9
ATOM 11077 C CA . ASN A 1 81 ? 5.533 -9.127 -6.472 1.00 0.000 180 ASN A CA 9
ATOM 11078 C C . ASN A 1 81 ? 4.701 -7.871 -6.707 1.00 0.000 180 ASN A C 9
ATOM 11079 O O . ASN A 1 81 ? 5.158 -6.754 -6.462 1.00 0.000 180 ASN A O 9
ATOM 11090 N N . THR A 1 82 ? 3.474 -8.060 -7.185 1.00 0.000 181 THR A N 9
ATOM 11091 C CA . THR A 1 82 ? 2.578 -6.944 -7.455 1.00 0.000 181 THR A CA 9
ATOM 11092 C C . THR A 1 82 ? 1.390 -6.949 -6.499 1.00 0.000 181 THR A C 9
ATOM 11093 O O . THR A 1 82 ? 1.058 -7.966 -5.889 1.00 0.000 181 THR A O 9
ATOM 11104 N N . PRO A 1 83 ? 0.733 -5.788 -6.364 1.00 0.000 182 PRO A N 9
ATOM 11105 C CA . PRO A 1 83 ? -0.429 -5.633 -5.484 1.00 0.000 182 PRO A CA 9
ATOM 11106 C C . PRO A 1 83 ? -1.654 -6.378 -6.005 1.00 0.000 182 PRO A C 9
ATOM 11107 O O . PRO A 1 83 ? -2.093 -6.159 -7.135 1.00 0.000 182 PRO A O 9
ATOM 11118 N N . LEU A 1 84 ? -2.202 -7.259 -5.175 1.00 0.000 183 LEU A N 9
ATOM 11119 C CA . LEU A 1 84 ? -3.377 -8.037 -5.552 1.00 0.000 183 LEU A CA 9
ATOM 11120 C C . LEU A 1 84 ? -3.090 -8.900 -6.776 1.00 0.000 183 LEU A C 9
ATOM 11121 O O . LEU A 1 84 ? -3.918 -9.009 -7.680 1.00 0.000 183 LEU A O 9
ATOM 11137 N N . CYS A 1 85 ? -1.911 -9.512 -6.798 1.00 0.000 184 CYS A N 9
ATOM 11138 C CA . CYS A 1 85 ? -1.513 -10.368 -7.910 1.00 0.000 184 CYS A CA 9
ATOM 11139 C C . CYS A 1 85 ? -2.124 -11.759 -7.770 1.00 0.000 184 CYS A C 9
ATOM 11140 O O . CYS A 1 85 ? -2.158 -12.532 -8.727 1.00 0.000 184 CYS A O 9
ATOM 11147 N N . ASN A 1 86 ? -2.605 -12.071 -6.571 1.00 0.000 185 ASN A N 9
ATOM 11148 C CA . ASN A 1 86 ? -3.214 -13.369 -6.306 1.00 0.000 185 ASN A CA 9
ATOM 11149 C C . ASN A 1 86 ? -4.703 -13.349 -6.637 1.00 0.000 185 ASN A C 9
ATOM 11150 O O . ASN A 1 86 ? -5.153 -14.029 -7.560 1.00 0.000 185 ASN A O 9
ATOM 11161 N N . MET A 1 1 ? 4.445 0.023 0.254 1.00 0.000 100 MET A N 10
ATOM 11162 C CA . MET A 1 1 ? 3.627 -1.025 0.854 1.00 0.000 100 MET A CA 10
ATOM 11163 C C . MET A 1 1 ? 2.991 -1.900 -0.221 1.00 0.000 100 MET A C 10
ATOM 11164 O O . MET A 1 1 ? 2.447 -1.395 -1.204 1.00 0.000 100 MET A O 10
ATOM 11178 N N . ILE A 1 2 ? 3.063 -3.213 -0.028 1.00 0.000 101 ILE A N 10
ATOM 11179 C CA . ILE A 1 2 ? 2.493 -4.157 -0.981 1.00 0.000 101 ILE A CA 10
ATOM 11180 C C . ILE A 1 2 ? 1.519 -5.110 -0.296 1.00 0.000 101 ILE A C 10
ATOM 11181 O O . ILE A 1 2 ? 1.908 -5.891 0.572 1.00 0.000 101 ILE A O 10
ATOM 11197 N N . GLN A 1 3 ? 0.253 -5.039 -0.693 1.00 0.000 102 GLN A N 10
ATOM 11198 C CA . GLN A 1 3 ? -0.777 -5.896 -0.117 1.00 0.000 102 GLN A CA 10
ATOM 11199 C C . GLN A 1 3 ? -0.918 -7.188 -0.915 1.00 0.000 102 GLN A C 10
ATOM 11200 O O . GLN A 1 3 ? -0.660 -7.218 -2.119 1.00 0.000 102 GLN A O 10
ATOM 11214 N N . CYS A 1 4 ? -1.330 -8.254 -0.237 1.00 0.000 103 CYS A N 10
ATOM 11215 C CA . CYS A 1 4 ? -1.506 -9.550 -0.882 1.00 0.000 103 CYS A CA 10
ATOM 11216 C C . CYS A 1 4 ? -2.753 -10.255 -0.356 1.00 0.000 103 CYS A C 10
ATOM 11217 O O . CYS A 1 4 ? -3.200 -9.996 0.762 1.00 0.000 103 CYS A O 10
ATOM 11224 N N . TYR A 1 5 ? -3.309 -11.147 -1.168 1.00 0.000 104 TYR A N 10
ATOM 11225 C CA . TYR A 1 5 ? -4.505 -11.888 -0.786 1.00 0.000 104 TYR A CA 10
ATOM 11226 C C . TYR A 1 5 ? -4.141 -13.127 0.026 1.00 0.000 104 TYR A C 10
ATOM 11227 O O . TYR A 1 5 ? -3.306 -13.931 -0.389 1.00 0.000 104 TYR A O 10
ATOM 11245 N N . GLN A 1 6 ? -4.776 -13.275 1.184 1.00 0.000 105 GLN A N 10
ATOM 11246 C CA . GLN A 1 6 ? -4.520 -14.417 2.055 1.00 0.000 105 GLN A CA 10
ATOM 11247 C C . GLN A 1 6 ? -5.818 -15.134 2.408 1.00 0.000 105 GLN A C 10
ATOM 11248 O O . GLN A 1 6 ? -6.767 -14.519 2.897 1.00 0.000 105 GLN A O 10
ATOM 11262 N N . CYS A 1 7 ? -5.855 -16.438 2.158 1.00 0.000 106 CYS A N 10
ATOM 11263 C CA . CYS A 1 7 ? -7.037 -17.240 2.449 1.00 0.000 106 CYS A CA 10
ATOM 11264 C C . CYS A 1 7 ? -6.647 -18.580 3.067 1.00 0.000 106 CYS A C 10
ATOM 11265 O O . CYS A 1 7 ? -5.860 -19.333 2.495 1.00 0.000 106 CYS A O 10
ATOM 11272 N N . GLU A 1 8 ? -7.204 -18.869 4.239 1.00 0.000 107 GLU A N 10
ATOM 11273 C CA . GLU A 1 8 ? -6.914 -20.117 4.935 1.00 0.000 107 GLU A CA 10
ATOM 11274 C C . GLU A 1 8 ? -6.984 -21.303 3.977 1.00 0.000 107 GLU A C 10
ATOM 11275 O O . GLU A 1 8 ? -5.960 -21.782 3.492 1.00 0.000 107 GLU A O 10
ATOM 11287 N N . GLU A 1 9 ? -8.200 -21.771 3.712 1.00 0.000 108 GLU A N 10
ATOM 11288 C CA . GLU A 1 9 ? -8.404 -22.901 2.814 1.00 0.000 108 GLU A CA 10
ATOM 11289 C C . GLU A 1 9 ? -9.456 -22.575 1.758 1.00 0.000 108 GLU A C 10
ATOM 11290 O O . GLU A 1 9 ? -10.535 -22.073 2.076 1.00 0.000 108 GLU A O 10
ATOM 11302 N N . PHE A 1 10 ? -9.135 -22.864 0.502 1.00 0.000 109 PHE A N 10
ATOM 11303 C CA . PHE A 1 10 ? -10.052 -22.601 -0.602 1.00 0.000 109 PHE A CA 10
ATOM 11304 C C . PHE A 1 10 ? -11.102 -23.703 -0.711 1.00 0.000 109 PHE A C 10
ATOM 11305 O O . PHE A 1 10 ? -11.102 -24.653 0.070 1.00 0.000 109 PHE A O 10
ATOM 11322 N N . GLN A 1 11 ? -11.994 -23.566 -1.686 1.00 0.000 110 GLN A N 10
ATOM 11323 C CA . GLN A 1 11 ? -13.051 -24.549 -1.898 1.00 0.000 110 GLN A CA 10
ATOM 11324 C C . GLN A 1 11 ? -13.981 -24.114 -3.025 1.00 0.000 110 GLN A C 10
ATOM 11325 O O . GLN A 1 11 ? -13.753 -23.092 -3.674 1.00 0.000 110 GLN A O 10
ATOM 11339 N N . LEU A 1 12 ? -15.031 -24.895 -3.253 1.00 0.000 111 LEU A N 10
ATOM 11340 C CA . LEU A 1 12 ? -15.998 -24.591 -4.303 1.00 0.000 111 LEU A CA 10
ATOM 11341 C C . LEU A 1 12 ? -17.183 -23.812 -3.742 1.00 0.000 111 LEU A C 10
ATOM 11342 O O . LEU A 1 12 ? -17.588 -22.793 -4.301 1.00 0.000 111 LEU A O 10
ATOM 11358 N N . ASN A 1 13 ? -17.733 -24.297 -2.634 1.00 0.000 112 ASN A N 10
ATOM 11359 C CA . ASN A 1 13 ? -18.871 -23.645 -1.997 1.00 0.000 112 ASN A CA 10
ATOM 11360 C C . ASN A 1 13 ? -18.582 -22.167 -1.747 1.00 0.000 112 ASN A C 10
ATOM 11361 O O . ASN A 1 13 ? -19.488 -21.335 -1.766 1.00 0.000 112 ASN A O 10
ATOM 11372 N N . ASN A 1 14 ? -17.312 -21.850 -1.514 1.00 0.000 113 ASN A N 10
ATOM 11373 C CA . ASN A 1 14 ? -16.903 -20.473 -1.261 1.00 0.000 113 ASN A CA 10
ATOM 11374 C C . ASN A 1 14 ? -16.051 -19.939 -2.408 1.00 0.000 113 ASN A C 10
ATOM 11375 O O . ASN A 1 14 ? -15.902 -20.593 -3.441 1.00 0.000 113 ASN A O 10
ATOM 11386 N N . ASP A 1 15 ? -15.493 -18.749 -2.219 1.00 0.000 114 ASP A N 10
ATOM 11387 C CA . ASP A 1 15 ? -14.654 -18.127 -3.237 1.00 0.000 114 ASP A CA 10
ATOM 11388 C C . ASP A 1 15 ? -13.895 -16.935 -2.662 1.00 0.000 114 ASP A C 10
ATOM 11389 O O . ASP A 1 15 ? -14.420 -15.824 -2.596 1.00 0.000 114 ASP A O 10
ATOM 11398 N N . CYS A 1 16 ? -12.656 -17.175 -2.246 1.00 0.000 115 CYS A N 10
ATOM 11399 C CA . CYS A 1 16 ? -11.824 -16.123 -1.675 1.00 0.000 115 CYS A CA 10
ATOM 11400 C C . CYS A 1 16 ? -11.324 -15.174 -2.761 1.00 0.000 115 CYS A C 10
ATOM 11401 O O . CYS A 1 16 ? -10.121 -15.060 -2.994 1.00 0.000 115 CYS A O 10
ATOM 11408 N N . SER A 1 17 ? -12.258 -14.496 -3.421 1.00 0.000 116 SER A N 10
ATOM 11409 C CA . SER A 1 17 ? -11.913 -13.559 -4.485 1.00 0.000 116 SER A CA 10
ATOM 11410 C C . SER A 1 17 ? -12.457 -12.167 -4.179 1.00 0.000 116 SER A C 10
ATOM 11411 O O . SER A 1 17 ? -12.979 -11.485 -5.061 1.00 0.000 116 SER A O 10
ATOM 11419 N N . SER A 1 18 ? -12.329 -11.751 -2.924 1.00 0.000 117 SER A N 10
ATOM 11420 C CA . SER A 1 18 ? -12.810 -10.441 -2.499 1.00 0.000 117 SER A CA 10
ATOM 11421 C C . SER A 1 18 ? -11.652 -9.560 -2.039 1.00 0.000 117 SER A C 10
ATOM 11422 O O . SER A 1 18 ? -10.645 -10.037 -1.517 1.00 0.000 117 SER A O 10
ATOM 11430 N N . PRO A 1 19 ? -11.799 -8.242 -2.238 1.00 0.000 118 PRO A N 10
ATOM 11431 C CA . PRO A 1 19 ? -10.776 -7.265 -1.850 1.00 0.000 118 PRO A CA 10
ATOM 11432 C C . PRO A 1 19 ? -10.654 -7.123 -0.337 1.00 0.000 118 PRO A C 10
ATOM 11433 O O . PRO A 1 19 ? -9.748 -6.456 0.161 1.00 0.000 118 PRO A O 10
ATOM 11444 N N . GLU A 1 20 ? -11.571 -7.755 0.388 1.00 0.000 119 GLU A N 10
ATOM 11445 C CA . GLU A 1 20 ? -11.564 -7.698 1.845 1.00 0.000 119 GLU A CA 10
ATOM 11446 C C . GLU A 1 20 ? -10.488 -8.615 2.421 1.00 0.000 119 GLU A C 10
ATOM 11447 O O . GLU A 1 20 ? -10.086 -8.469 3.575 1.00 0.000 119 GLU A O 10
ATOM 11459 N N . PHE A 1 21 ? -10.027 -9.559 1.608 1.00 0.000 120 PHE A N 10
ATOM 11460 C CA . PHE A 1 21 ? -9.000 -10.501 2.035 1.00 0.000 120 PHE A CA 10
ATOM 11461 C C . PHE A 1 21 ? -7.605 -9.939 1.777 1.00 0.000 120 PHE A C 10
ATOM 11462 O O . PHE A 1 21 ? -6.603 -10.638 1.934 1.00 0.000 120 PHE A O 10
ATOM 11479 N N . ILE A 1 22 ? -7.549 -8.672 1.380 1.00 0.000 121 ILE A N 10
ATOM 11480 C CA . ILE A 1 22 ? -6.278 -8.015 1.100 1.00 0.000 121 ILE A CA 10
ATOM 11481 C C . ILE A 1 22 ? -5.561 -7.632 2.391 1.00 0.000 121 ILE A C 10
ATOM 11482 O O . ILE A 1 22 ? -6.036 -6.788 3.150 1.00 0.000 121 ILE A O 10
ATOM 11498 N N . VAL A 1 23 ? -4.414 -8.258 2.632 1.00 0.000 122 VAL A N 10
ATOM 11499 C CA . VAL A 1 23 ? -3.629 -7.981 3.829 1.00 0.000 122 VAL A CA 10
ATOM 11500 C C . VAL A 1 23 ? -2.378 -7.178 3.493 1.00 0.000 122 VAL A C 10
ATOM 11501 O O . VAL A 1 23 ? -1.884 -7.222 2.367 1.00 0.000 122 VAL A O 10
ATOM 11514 N N . ASN A 1 24 ? -1.870 -6.444 4.478 1.00 0.000 123 ASN A N 10
ATOM 11515 C CA . ASN A 1 24 ? -0.675 -5.630 4.286 1.00 0.000 123 ASN A CA 10
ATOM 11516 C C . ASN A 1 24 ? 0.505 -6.203 5.066 1.00 0.000 123 ASN A C 10
ATOM 11517 O O . ASN A 1 24 ? 0.715 -5.866 6.231 1.00 0.000 123 ASN A O 10
ATOM 11528 N N . CYS A 1 25 ? 1.272 -7.071 4.414 1.00 0.000 124 CYS A N 10
ATOM 11529 C CA . CYS A 1 25 ? 2.431 -7.691 5.045 1.00 0.000 124 CYS A CA 10
ATOM 11530 C C . CYS A 1 25 ? 3.692 -6.870 4.792 1.00 0.000 124 CYS A C 10
ATOM 11531 O O . CYS A 1 25 ? 4.806 -7.395 4.829 1.00 0.000 124 CYS A O 10
ATOM 11538 N N . THR A 1 26 ? 3.509 -5.579 4.537 1.00 0.000 125 THR A N 10
ATOM 11539 C CA . THR A 1 26 ? 4.631 -4.685 4.277 1.00 0.000 125 THR A CA 10
ATOM 11540 C C . THR A 1 26 ? 5.383 -4.360 5.563 1.00 0.000 125 THR A C 10
ATOM 11541 O O . THR A 1 26 ? 6.547 -3.959 5.529 1.00 0.000 125 THR A O 10
ATOM 11552 N N . VAL A 1 27 ? 4.712 -4.535 6.697 1.00 0.000 126 VAL A N 10
ATOM 11553 C CA . VAL A 1 27 ? 5.318 -4.262 7.994 1.00 0.000 126 VAL A CA 10
ATOM 11554 C C . VAL A 1 27 ? 6.718 -4.858 8.083 1.00 0.000 126 VAL A C 10
ATOM 11555 O O . VAL A 1 27 ? 7.609 -4.286 8.711 1.00 0.000 126 VAL A O 10
ATOM 11568 N N . ASN A 1 28 ? 6.906 -6.012 7.450 1.00 0.000 127 ASN A N 10
ATOM 11569 C CA . ASN A 1 28 ? 8.198 -6.687 7.458 1.00 0.000 127 ASN A CA 10
ATOM 11570 C C . ASN A 1 28 ? 8.787 -6.751 6.051 1.00 0.000 127 ASN A C 10
ATOM 11571 O O . ASN A 1 28 ? 8.066 -6.641 5.060 1.00 0.000 127 ASN A O 10
ATOM 11582 N N . VAL A 1 29 ? 10.101 -6.931 5.973 1.00 0.000 128 VAL A N 10
ATOM 11583 C CA . VAL A 1 29 ? 10.787 -7.013 4.689 1.00 0.000 128 VAL A CA 10
ATOM 11584 C C . VAL A 1 29 ? 10.104 -8.014 3.764 1.00 0.000 128 VAL A C 10
ATOM 11585 O O . VAL A 1 29 ? 10.024 -7.801 2.555 1.00 0.000 128 VAL A O 10
ATOM 11598 N N . GLN A 1 30 ? 9.613 -9.105 4.342 1.00 0.000 129 GLN A N 10
ATOM 11599 C CA . GLN A 1 30 ? 8.936 -10.140 3.568 1.00 0.000 129 GLN A CA 10
ATOM 11600 C C . GLN A 1 30 ? 7.491 -9.746 3.279 1.00 0.000 129 GLN A C 10
ATOM 11601 O O . GLN A 1 30 ? 6.680 -9.609 4.194 1.00 0.000 129 GLN A O 10
ATOM 11615 N N . ASP A 1 31 ? 7.177 -9.565 2.001 1.00 0.000 130 ASP A N 10
ATOM 11616 C CA . ASP A 1 31 ? 5.830 -9.188 1.591 1.00 0.000 130 ASP A CA 10
ATOM 11617 C C . ASP A 1 31 ? 5.537 -9.673 0.174 1.00 0.000 130 ASP A C 10
ATOM 11618 O O . ASP A 1 31 ? 5.602 -8.901 -0.782 1.00 0.000 130 ASP A O 10
ATOM 11627 N N . MET A 1 32 ? 5.217 -10.956 0.048 1.00 0.000 131 MET A N 10
ATOM 11628 C CA . MET A 1 32 ? 4.914 -11.544 -1.252 1.00 0.000 131 MET A CA 10
ATOM 11629 C C . MET A 1 32 ? 3.567 -12.259 -1.225 1.00 0.000 131 MET A C 10
ATOM 11630 O O . MET A 1 32 ? 3.027 -12.547 -0.157 1.00 0.000 131 MET A O 10
ATOM 11644 N N . CYS A 1 33 ? 3.029 -12.543 -2.407 1.00 0.000 132 CYS A N 10
ATOM 11645 C CA . CYS A 1 33 ? 1.745 -13.223 -2.519 1.00 0.000 132 CYS A CA 10
ATOM 11646 C C . CYS A 1 33 ? 1.931 -14.663 -2.988 1.00 0.000 132 CYS A C 10
ATOM 11647 O O . CYS A 1 33 ? 2.153 -14.916 -4.172 1.00 0.000 132 CYS A O 10
ATOM 11654 N N . GLN A 1 34 ? 1.839 -15.601 -2.051 1.00 0.000 133 GLN A N 10
ATOM 11655 C CA . GLN A 1 34 ? 1.998 -17.016 -2.369 1.00 0.000 133 GLN A CA 10
ATOM 11656 C C . GLN A 1 34 ? 0.644 -17.711 -2.452 1.00 0.000 133 GLN A C 10
ATOM 11657 O O . GLN A 1 34 ? -0.310 -17.320 -1.778 1.00 0.000 133 GLN A O 10
ATOM 11671 N N . LYS A 1 35 ? 0.564 -18.745 -3.283 1.00 0.000 134 LYS A N 10
ATOM 11672 C CA . LYS A 1 35 ? -0.673 -19.497 -3.454 1.00 0.000 134 LYS A CA 10
ATOM 11673 C C . LYS A 1 35 ? -0.382 -20.957 -3.785 1.00 0.000 134 LYS A C 10
ATOM 11674 O O . LYS A 1 35 ? 0.501 -21.255 -4.589 1.00 0.000 134 LYS A O 10
ATOM 11693 N N . GLU A 1 36 ? -1.130 -21.861 -3.162 1.00 0.000 135 GLU A N 10
ATOM 11694 C CA . GLU A 1 36 ? -0.951 -23.290 -3.392 1.00 0.000 135 GLU A CA 10
ATOM 11695 C C . GLU A 1 36 ? -2.223 -23.913 -3.959 1.00 0.000 135 GLU A C 10
ATOM 11696 O O . GLU A 1 36 ? -3.286 -23.855 -3.340 1.00 0.000 135 GLU A O 10
ATOM 11708 N N . VAL A 1 37 ? -2.107 -24.509 -5.142 1.00 0.000 136 VAL A N 10
ATOM 11709 C CA . VAL A 1 37 ? -3.246 -25.144 -5.793 1.00 0.000 136 VAL A CA 10
ATOM 11710 C C . VAL A 1 37 ? -3.348 -26.616 -5.411 1.00 0.000 136 VAL A C 10
ATOM 11711 O O . VAL A 1 37 ? -2.397 -27.378 -5.579 1.00 0.000 136 VAL A O 10
ATOM 11724 N N . MET A 1 38 ? -4.509 -27.009 -4.897 1.00 0.000 137 MET A N 10
ATOM 11725 C CA . MET A 1 38 ? -4.735 -28.392 -4.492 1.00 0.000 137 MET A CA 10
ATOM 11726 C C . MET A 1 38 ? -5.810 -29.043 -5.357 1.00 0.000 137 MET A C 10
ATOM 11727 O O . MET A 1 38 ? -6.529 -28.360 -6.086 1.00 0.000 137 MET A O 10
ATOM 11741 N N . GLU A 1 39 ? -5.912 -30.365 -5.271 1.00 0.000 138 GLU A N 10
ATOM 11742 C CA . GLU A 1 39 ? -6.899 -31.107 -6.048 1.00 0.000 138 GLU A CA 10
ATOM 11743 C C . GLU A 1 39 ? -7.398 -32.323 -5.274 1.00 0.000 138 GLU A C 10
ATOM 11744 O O . GLU A 1 39 ? -6.616 -33.196 -4.898 1.00 0.000 138 GLU A O 10
ATOM 11756 N N . GLN A 1 40 ? -8.706 -32.372 -5.039 1.00 0.000 139 GLN A N 10
ATOM 11757 C CA . GLN A 1 40 ? -9.310 -33.480 -4.309 1.00 0.000 139 GLN A CA 10
ATOM 11758 C C . GLN A 1 40 ? -10.653 -33.867 -4.919 1.00 0.000 139 GLN A C 10
ATOM 11759 O O . GLN A 1 40 ? -11.087 -33.280 -5.910 1.00 0.000 139 GLN A O 10
ATOM 11773 N N . SER A 1 41 ? -11.305 -34.858 -4.322 1.00 0.000 140 SER A N 10
ATOM 11774 C CA . SER A 1 41 ? -12.597 -35.327 -4.809 1.00 0.000 140 SER A CA 10
ATOM 11775 C C . SER A 1 41 ? -13.568 -34.162 -4.981 1.00 0.000 140 SER A C 10
ATOM 11776 O O . SER A 1 41 ? -14.375 -34.144 -5.909 1.00 0.000 140 SER A O 10
ATOM 11784 N N . ALA A 1 42 ? -13.482 -33.190 -4.078 1.00 0.000 141 ALA A N 10
ATOM 11785 C CA . ALA A 1 42 ? -14.350 -32.020 -4.130 1.00 0.000 141 ALA A CA 10
ATOM 11786 C C . ALA A 1 42 ? -14.234 -31.310 -5.474 1.00 0.000 141 ALA A C 10
ATOM 11787 O O . ALA A 1 42 ? -15.239 -30.988 -6.106 1.00 0.000 141 ALA A O 10
ATOM 11794 N N . GLY A 1 43 ? -12.999 -31.067 -5.906 1.00 0.000 142 GLY A N 10
ATOM 11795 C CA . GLY A 1 43 ? -12.775 -30.395 -7.172 1.00 0.000 142 GLY A CA 10
ATOM 11796 C C . GLY A 1 43 ? -11.456 -29.650 -7.207 1.00 0.000 142 GLY A C 10
ATOM 11797 O O . GLY A 1 43 ? -10.478 -30.076 -6.592 1.00 0.000 142 GLY A O 10
ATOM 11801 N N . ILE A 1 44 ? -11.427 -28.535 -7.930 1.00 0.000 143 ILE A N 10
ATOM 11802 C CA . ILE A 1 44 ? -10.217 -27.730 -8.043 1.00 0.000 143 ILE A CA 10
ATOM 11803 C C . ILE A 1 44 ? -10.231 -26.574 -7.049 1.00 0.000 143 ILE A C 10
ATOM 11804 O O . ILE A 1 44 ? -11.113 -25.717 -7.091 1.00 0.000 143 ILE A O 10
ATOM 11820 N N . MET A 1 45 ? -9.246 -26.556 -6.157 1.00 0.000 144 MET A N 10
ATOM 11821 C CA . MET A 1 45 ? -9.144 -25.502 -5.153 1.00 0.000 144 MET A CA 10
ATOM 11822 C C . MET A 1 45 ? -7.725 -24.945 -5.092 1.00 0.000 144 MET A C 10
ATOM 11823 O O . MET A 1 45 ? -6.772 -25.602 -5.511 1.00 0.000 144 MET A O 10
ATOM 11837 N N . TYR A 1 46 ? -7.593 -23.732 -4.569 1.00 0.000 145 TYR A N 10
ATOM 11838 C CA . TYR A 1 46 ? -6.291 -23.086 -4.457 1.00 0.000 145 TYR A CA 10
ATOM 11839 C C . TYR A 1 46 ? -6.263 -22.117 -3.278 1.00 0.000 145 TYR A C 10
ATOM 11840 O O . TYR A 1 46 ? -7.032 -21.157 -3.231 1.00 0.000 145 TYR A O 10
ATOM 11858 N N . ARG A 1 47 ? -5.370 -22.377 -2.328 1.00 0.000 146 ARG A N 10
ATOM 11859 C CA . ARG A 1 47 ? -5.241 -21.529 -1.149 1.00 0.000 146 ARG A CA 10
ATOM 11860 C C . ARG A 1 47 ? -4.302 -20.358 -1.421 1.00 0.000 146 ARG A C 10
ATOM 11861 O O . ARG A 1 47 ? -3.623 -20.318 -2.447 1.00 0.000 146 ARG A O 10
ATOM 11882 N N . LYS A 1 48 ? -4.268 -19.406 -0.495 1.00 0.000 147 LYS A N 10
ATOM 11883 C CA . LYS A 1 48 ? -3.412 -18.234 -0.633 1.00 0.000 147 LYS A CA 10
ATOM 11884 C C . LYS A 1 48 ? -2.988 -17.705 0.734 1.00 0.000 147 LYS A C 10
ATOM 11885 O O . LYS A 1 48 ? -3.653 -17.954 1.739 1.00 0.000 147 LYS A O 10
ATOM 11904 N N . SER A 1 49 ? -1.879 -16.974 0.763 1.00 0.000 148 SER A N 10
ATOM 11905 C CA . SER A 1 49 ? -1.366 -16.412 2.007 1.00 0.000 148 SER A CA 10
ATOM 11906 C C . SER A 1 49 ? -0.046 -15.685 1.770 1.00 0.000 148 SER A C 10
ATOM 11907 O O . SER A 1 49 ? 0.628 -15.908 0.764 1.00 0.000 148 SER A O 10
ATOM 11915 N N . CYS A 1 50 ? 0.317 -14.813 2.705 1.00 0.000 149 CYS A N 10
ATOM 11916 C CA . CYS A 1 50 ? 1.556 -14.051 2.601 1.00 0.000 149 CYS A CA 10
ATOM 11917 C C . CYS A 1 50 ? 2.770 -14.958 2.783 1.00 0.000 149 CYS A C 10
ATOM 11918 O O . CYS A 1 50 ? 2.763 -15.860 3.619 1.00 0.000 149 CYS A O 10
ATOM 11925 N N . ALA A 1 51 ? 3.810 -14.710 1.994 1.00 0.000 150 ALA A N 10
ATOM 11926 C CA . ALA A 1 51 ? 5.031 -15.502 2.069 1.00 0.000 150 ALA A CA 10
ATOM 11927 C C . ALA A 1 51 ? 6.267 -14.610 2.021 1.00 0.000 150 ALA A C 10
ATOM 11928 O O . ALA A 1 51 ? 6.160 -13.391 1.895 1.00 0.000 150 ALA A O 10
ATOM 11935 N N . SER A 1 52 ? 7.441 -15.227 2.124 1.00 0.000 151 SER A N 10
ATOM 11936 C CA . SER A 1 52 ? 8.697 -14.488 2.097 1.00 0.000 151 SER A CA 10
ATOM 11937 C C . SER A 1 52 ? 9.513 -14.848 0.859 1.00 0.000 151 SER A C 10
ATOM 11938 O O . SER A 1 52 ? 9.510 -15.996 0.413 1.00 0.000 151 SER A O 10
ATOM 11946 N N . SER A 1 53 ? 10.211 -13.860 0.309 1.00 0.000 152 SER A N 10
ATOM 11947 C CA . SER A 1 53 ? 11.028 -14.070 -0.879 1.00 0.000 152 SER A CA 10
ATOM 11948 C C . SER A 1 53 ? 11.931 -15.289 -0.709 1.00 0.000 152 SER A C 10
ATOM 11949 O O . SER A 1 53 ? 12.184 -16.026 -1.661 1.00 0.000 152 SER A O 10
ATOM 11957 N N . ALA A 1 54 ? 12.414 -15.493 0.512 1.00 0.000 153 ALA A N 10
ATOM 11958 C CA . ALA A 1 54 ? 13.286 -16.623 0.810 1.00 0.000 153 ALA A CA 10
ATOM 11959 C C . ALA A 1 54 ? 12.555 -17.947 0.615 1.00 0.000 153 ALA A C 10
ATOM 11960 O O . ALA A 1 54 ? 13.074 -18.866 -0.018 1.00 0.000 153 ALA A O 10
ATOM 11967 N N . ALA A 1 55 ? 11.348 -18.038 1.164 1.00 0.000 154 ALA A N 10
ATOM 11968 C CA . ALA A 1 55 ? 10.546 -19.249 1.049 1.00 0.000 154 ALA A CA 10
ATOM 11969 C C . ALA A 1 55 ? 10.299 -19.607 -0.413 1.00 0.000 154 ALA A C 10
ATOM 11970 O O . ALA A 1 55 ? 10.609 -20.715 -0.853 1.00 0.000 154 ALA A O 10
ATOM 11977 N N . CYS A 1 56 ? 9.737 -18.664 -1.161 1.00 0.000 155 CYS A N 10
ATOM 11978 C CA . CYS A 1 56 ? 9.446 -18.879 -2.573 1.00 0.000 155 CYS A CA 10
ATOM 11979 C C . CYS A 1 56 ? 10.682 -19.385 -3.312 1.00 0.000 155 CYS A C 10
ATOM 11980 O O . CYS A 1 56 ? 10.579 -20.190 -4.239 1.00 0.000 155 CYS A O 10
ATOM 11987 N N . LEU A 1 57 ? 11.850 -18.908 -2.896 1.00 0.000 156 LEU A N 10
ATOM 11988 C CA . LEU A 1 57 ? 13.106 -19.311 -3.517 1.00 0.000 156 LEU A CA 10
ATOM 11989 C C . LEU A 1 57 ? 13.387 -20.790 -3.268 1.00 0.000 156 LEU A C 10
ATOM 11990 O O . LEU A 1 57 ? 13.961 -21.474 -4.117 1.00 0.000 156 LEU A O 10
ATOM 12006 N N . ILE A 1 58 ? 12.977 -21.276 -2.102 1.00 0.000 157 ILE A N 10
ATOM 12007 C CA . ILE A 1 58 ? 13.182 -22.675 -1.744 1.00 0.000 157 ILE A CA 10
ATOM 12008 C C . ILE A 1 58 ? 12.420 -23.601 -2.686 1.00 0.000 157 ILE A C 10
ATOM 12009 O O . ILE A 1 58 ? 12.989 -24.537 -3.246 1.00 0.000 157 ILE A O 10
ATOM 12025 N N . ALA A 1 59 ? 11.131 -23.330 -2.858 1.00 0.000 158 ALA A N 10
ATOM 12026 C CA . ALA A 1 59 ? 10.292 -24.137 -3.736 1.00 0.000 158 ALA A CA 10
ATOM 12027 C C . ALA A 1 59 ? 10.833 -24.140 -5.162 1.00 0.000 158 ALA A C 10
ATOM 12028 O O . ALA A 1 59 ? 10.784 -25.158 -5.853 1.00 0.000 158 ALA A O 10
ATOM 12035 N N . SER A 1 60 ? 11.349 -22.995 -5.597 1.00 0.000 159 SER A N 10
ATOM 12036 C CA . SER A 1 60 ? 11.895 -22.864 -6.943 1.00 0.000 159 SER A CA 10
ATOM 12037 C C . SER A 1 60 ? 13.195 -23.652 -7.080 1.00 0.000 159 SER A C 10
ATOM 12038 O O . SER A 1 60 ? 13.357 -24.447 -8.005 1.00 0.000 159 SER A O 10
ATOM 12046 N N . ALA A 1 61 ? 14.118 -23.424 -6.151 1.00 0.000 160 ALA A N 10
ATOM 12047 C CA . ALA A 1 61 ? 15.403 -24.112 -6.166 1.00 0.000 160 ALA A CA 10
ATOM 12048 C C . ALA A 1 61 ? 15.216 -25.621 -6.284 1.00 0.000 160 ALA A C 10
ATOM 12049 O O . ALA A 1 61 ? 16.035 -26.313 -6.888 1.00 0.000 160 ALA A O 10
ATOM 12056 N N . GLY A 1 62 ? 14.132 -26.126 -5.703 1.00 0.000 161 GLY A N 10
ATOM 12057 C CA . GLY A 1 62 ? 13.858 -27.550 -5.754 1.00 0.000 161 GLY A CA 10
ATOM 12058 C C . GLY A 1 62 ? 13.480 -28.018 -7.145 1.00 0.000 161 GLY A C 10
ATOM 12059 O O . GLY A 1 62 ? 12.302 -28.030 -7.505 1.00 0.000 161 GLY A O 10
ATOM 12063 N N . TYR A 1 63 ? 14.480 -28.403 -7.930 1.00 0.000 162 TYR A N 10
ATOM 12064 C CA . TYR A 1 63 ? 14.247 -28.870 -9.292 1.00 0.000 162 TYR A CA 10
ATOM 12065 C C . TYR A 1 63 ? 13.221 -29.999 -9.312 1.00 0.000 162 TYR A C 10
ATOM 12066 O O . TYR A 1 63 ? 13.239 -30.883 -8.457 1.00 0.000 162 TYR A O 10
ATOM 12084 N N . GLN A 1 64 ? 12.328 -29.960 -10.296 1.00 0.000 163 GLN A N 10
ATOM 12085 C CA . GLN A 1 64 ? 11.294 -30.979 -10.429 1.00 0.000 163 GLN A CA 10
ATOM 12086 C C . GLN A 1 64 ? 10.536 -31.159 -9.118 1.00 0.000 163 GLN A C 10
ATOM 12087 O O . GLN A 1 64 ? 10.172 -32.276 -8.748 1.00 0.000 163 GLN A O 10
ATOM 12101 N N . SER A 1 65 ? 10.300 -30.053 -8.420 1.00 0.000 164 SER A N 10
ATOM 12102 C CA . SER A 1 65 ? 9.588 -30.089 -7.148 1.00 0.000 164 SER A CA 10
ATOM 12103 C C . SER A 1 65 ? 8.450 -29.074 -7.133 1.00 0.000 164 SER A C 10
ATOM 12104 O O . SER A 1 65 ? 8.279 -28.329 -6.168 1.00 0.000 164 SER A O 10
ATOM 12112 N N . PHE A 1 66 ? 7.673 -29.050 -8.211 1.00 0.000 165 PHE A N 10
ATOM 12113 C CA . PHE A 1 66 ? 6.551 -28.126 -8.324 1.00 0.000 165 PHE A CA 10
ATOM 12114 C C . PHE A 1 66 ? 5.222 -28.862 -8.179 1.00 0.000 165 PHE A C 10
ATOM 12115 O O . PHE A 1 66 ? 4.514 -28.698 -7.185 1.00 0.000 165 PHE A O 10
ATOM 12132 N N . CYS A 1 67 ? 4.891 -29.675 -9.176 1.00 0.000 166 CYS A N 10
ATOM 12133 C CA . CYS A 1 67 ? 3.648 -30.437 -9.161 1.00 0.000 166 CYS A CA 10
ATOM 12134 C C . CYS A 1 67 ? 3.882 -31.868 -9.637 1.00 0.000 166 CYS A C 10
ATOM 12135 O O . CYS A 1 67 ? 5.021 -32.288 -9.840 1.00 0.000 166 CYS A O 10
ATOM 12142 N N . SER A 1 68 ? 2.795 -32.613 -9.812 1.00 0.000 167 SER A N 10
ATOM 12143 C CA . SER A 1 68 ? 2.881 -33.998 -10.260 1.00 0.000 167 SER A CA 10
ATOM 12144 C C . SER A 1 68 ? 2.236 -34.166 -11.632 1.00 0.000 167 SER A C 10
ATOM 12145 O O . SER A 1 68 ? 1.339 -33.418 -12.021 1.00 0.000 167 SER A O 10
ATOM 12153 N N . PRO A 1 69 ? 2.704 -35.173 -12.385 1.00 0.000 168 PRO A N 10
ATOM 12154 C CA . PRO A 1 69 ? 2.188 -35.464 -13.726 1.00 0.000 168 PRO A CA 10
ATOM 12155 C C . PRO A 1 69 ? 0.768 -36.019 -13.692 1.00 0.000 168 PRO A C 10
ATOM 12156 O O . PRO A 1 69 ? -0.110 -35.549 -14.416 1.00 0.000 168 PRO A O 10
ATOM 12167 N N . GLY A 1 70 ? 0.548 -37.022 -12.847 1.00 0.000 169 GLY A N 10
ATOM 12168 C CA . GLY A 1 70 ? -0.767 -37.623 -12.735 1.00 0.000 169 GLY A CA 10
ATOM 12169 C C . GLY A 1 70 ? -1.033 -38.183 -11.352 1.00 0.000 169 GLY A C 10
ATOM 12170 O O . GLY A 1 70 ? -1.146 -39.396 -11.176 1.00 0.000 169 GLY A O 10
ATOM 12174 N N . LYS A 1 71 ? -1.133 -37.297 -10.366 1.00 0.000 170 LYS A N 10
ATOM 12175 C CA . LYS A 1 71 ? -1.387 -37.708 -8.991 1.00 0.000 170 LYS A CA 10
ATOM 12176 C C . LYS A 1 71 ? -2.542 -36.914 -8.390 1.00 0.000 170 LYS A C 10
ATOM 12177 O O . LYS A 1 71 ? -2.579 -35.686 -8.483 1.00 0.000 170 LYS A O 10
ATOM 12196 N N . LEU A 1 72 ? -3.482 -37.620 -7.772 1.00 0.000 171 LEU A N 10
ATOM 12197 C CA . LEU A 1 72 ? -4.638 -36.981 -7.153 1.00 0.000 171 LEU A CA 10
ATOM 12198 C C . LEU A 1 72 ? -4.203 -35.845 -6.232 1.00 0.000 171 LEU A C 10
ATOM 12199 O O . LEU A 1 72 ? -4.895 -34.835 -6.108 1.00 0.000 171 LEU A O 10
ATOM 12215 N N . ASN A 1 73 ? -3.052 -36.017 -5.591 1.00 0.000 172 ASN A N 10
ATOM 12216 C CA . ASN A 1 73 ? -2.524 -35.005 -4.683 1.00 0.000 172 ASN A CA 10
ATOM 12217 C C . ASN A 1 73 ? -1.580 -34.056 -5.415 1.00 0.000 172 ASN A C 10
ATOM 12218 O O . ASN A 1 73 ? -0.512 -33.713 -4.908 1.00 0.000 172 ASN A O 10
ATOM 12229 N N . SER A 1 74 ? -1.983 -33.635 -6.610 1.00 0.000 173 SER A N 10
ATOM 12230 C CA . SER A 1 74 ? -1.172 -32.728 -7.414 1.00 0.000 173 SER A CA 10
ATOM 12231 C C . SER A 1 74 ? -1.134 -31.336 -6.790 1.00 0.000 173 SER A C 10
ATOM 12232 O O . SER A 1 74 ? -1.901 -30.452 -7.170 1.00 0.000 173 SER A O 10
ATOM 12240 N N . VAL A 1 75 ? -0.234 -31.150 -5.830 1.00 0.000 174 VAL A N 10
ATOM 12241 C CA . VAL A 1 75 ? -0.093 -29.866 -5.153 1.00 0.000 174 VAL A CA 10
ATOM 12242 C C . VAL A 1 75 ? 0.904 -28.969 -5.878 1.00 0.000 174 VAL A C 10
ATOM 12243 O O . VAL A 1 75 ? 2.042 -29.365 -6.132 1.00 0.000 174 VAL A O 10
ATOM 12256 N N . CYS A 1 76 ? 0.469 -27.758 -6.208 1.00 0.000 175 CYS A N 10
ATOM 12257 C CA . CYS A 1 76 ? 1.323 -26.802 -6.904 1.00 0.000 175 CYS A CA 10
ATOM 12258 C C . CYS A 1 76 ? 1.639 -25.605 -6.012 1.00 0.000 175 CYS A C 10
ATOM 12259 O O . CYS A 1 76 ? 0.896 -25.301 -5.078 1.00 0.000 175 CYS A O 10
ATOM 12266 N N . ILE A 1 77 ? 2.745 -24.930 -6.307 1.00 0.000 176 ILE A N 10
ATOM 12267 C CA . ILE A 1 77 ? 3.158 -23.766 -5.534 1.00 0.000 176 ILE A CA 10
ATOM 12268 C C . ILE A 1 77 ? 3.487 -22.589 -6.445 1.00 0.000 176 ILE A C 10
ATOM 12269 O O . ILE A 1 77 ? 4.064 -22.764 -7.518 1.00 0.000 176 ILE A O 10
ATOM 12285 N N . SER A 1 78 ? 3.118 -21.389 -6.009 1.00 0.000 177 SER A N 10
ATOM 12286 C CA . SER A 1 78 ? 3.372 -20.181 -6.787 1.00 0.000 177 SER A CA 10
ATOM 12287 C C . SER A 1 78 ? 3.499 -18.965 -5.875 1.00 0.000 177 SER A C 10
ATOM 12288 O O . SER A 1 78 ? 3.035 -18.978 -4.735 1.00 0.000 177 SER A O 10
ATOM 12296 N N . CYS A 1 79 ? 4.132 -17.914 -6.386 1.00 0.000 178 CYS A N 10
ATOM 12297 C CA . CYS A 1 79 ? 4.322 -16.688 -5.620 1.00 0.000 178 CYS A CA 10
ATOM 12298 C C . CYS A 1 79 ? 4.365 -15.472 -6.541 1.00 0.000 178 CYS A C 10
ATOM 12299 O O . CYS A 1 79 ? 4.551 -15.603 -7.752 1.00 0.000 178 CYS A O 10
ATOM 12306 N N . CYS A 1 80 ? 4.193 -14.290 -5.960 1.00 0.000 179 CYS A N 10
ATOM 12307 C CA . CYS A 1 80 ? 4.212 -13.050 -6.726 1.00 0.000 179 CYS A CA 10
ATOM 12308 C C . CYS A 1 80 ? 5.010 -11.973 -5.998 1.00 0.000 179 CYS A C 10
ATOM 12309 O O . CYS A 1 80 ? 5.291 -12.093 -4.806 1.00 0.000 179 CYS A O 10
ATOM 12316 N N . ASN A 1 81 ? 5.371 -10.919 -6.724 1.00 0.000 180 ASN A N 10
ATOM 12317 C CA . ASN A 1 81 ? 6.137 -9.820 -6.147 1.00 0.000 180 ASN A CA 10
ATOM 12318 C C . ASN A 1 81 ? 5.401 -8.495 -6.321 1.00 0.000 180 ASN A C 10
ATOM 12319 O O . ASN A 1 81 ? 5.962 -7.425 -6.082 1.00 0.000 180 ASN A O 10
ATOM 12330 N N . THR A 1 82 ? 4.141 -8.574 -6.737 1.00 0.000 181 THR A N 10
ATOM 12331 C CA . THR A 1 82 ? 3.328 -7.382 -6.943 1.00 0.000 181 THR A CA 10
ATOM 12332 C C . THR A 1 82 ? 2.099 -7.392 -6.041 1.00 0.000 181 THR A C 10
ATOM 12333 O O . THR A 1 82 ? 1.620 -8.443 -5.615 1.00 0.000 181 THR A O 10
ATOM 12344 N N . PRO A 1 83 ? 1.575 -6.194 -5.741 1.00 0.000 182 PRO A N 10
ATOM 12345 C CA . PRO A 1 83 ? 0.393 -6.039 -4.887 1.00 0.000 182 PRO A CA 10
ATOM 12346 C C . PRO A 1 83 ? -0.880 -6.537 -5.563 1.00 0.000 182 PRO A C 10
ATOM 12347 O O . PRO A 1 83 ? -1.145 -6.219 -6.723 1.00 0.000 182 PRO A O 10
ATOM 12358 N N . LEU A 1 84 ? -1.665 -7.320 -4.831 1.00 0.000 183 LEU A N 10
ATOM 12359 C CA . LEU A 1 84 ? -2.912 -7.862 -5.360 1.00 0.000 183 LEU A CA 10
ATOM 12360 C C . LEU A 1 84 ? -2.650 -8.739 -6.580 1.00 0.000 183 LEU A C 10
ATOM 12361 O O . LEU A 1 84 ? -3.411 -8.718 -7.548 1.00 0.000 183 LEU A O 10
ATOM 12377 N N . CYS A 1 85 ? -1.570 -9.512 -6.526 1.00 0.000 184 CYS A N 10
ATOM 12378 C CA . CYS A 1 85 ? -1.208 -10.399 -7.625 1.00 0.000 184 CYS A CA 10
ATOM 12379 C C . CYS A 1 85 ? -2.003 -11.700 -7.558 1.00 0.000 184 CYS A C 10
ATOM 12380 O O . CYS A 1 85 ? -2.106 -12.427 -8.545 1.00 0.000 184 CYS A O 10
ATOM 12387 N N . ASN A 1 86 ? -2.562 -11.985 -6.387 1.00 0.000 185 ASN A N 10
ATOM 12388 C CA . ASN A 1 86 ? -3.347 -13.199 -6.191 1.00 0.000 185 ASN A CA 10
ATOM 12389 C C . ASN A 1 86 ? -4.808 -12.969 -6.567 1.00 0.000 185 ASN A C 10
ATOM 12390 O O . ASN A 1 86 ? -5.487 -13.879 -7.041 1.00 0.000 185 ASN A O 10
ATOM 12401 N N . MET A 1 1 ? 2.572 -0.848 0.379 1.00 0.000 100 MET A N 11
ATOM 12402 C CA . MET A 1 1 ? 3.526 -1.026 -0.709 1.00 0.000 100 MET A CA 11
ATOM 12403 C C . MET A 1 1 ? 3.052 -2.106 -1.677 1.00 0.000 100 MET A C 11
ATOM 12404 O O . MET A 1 1 ? 2.744 -1.822 -2.835 1.00 0.000 100 MET A O 11
ATOM 12418 N N . ILE A 1 2 ? 2.996 -3.343 -1.195 1.00 0.000 101 ILE A N 11
ATOM 12419 C CA . ILE A 1 2 ? 2.559 -4.464 -2.018 1.00 0.000 101 ILE A CA 11
ATOM 12420 C C . ILE A 1 2 ? 1.512 -5.302 -1.293 1.00 0.000 101 ILE A C 11
ATOM 12421 O O . ILE A 1 2 ? 1.777 -5.859 -0.228 1.00 0.000 101 ILE A O 11
ATOM 12437 N N . GLN A 1 3 ? 0.322 -5.389 -1.879 1.00 0.000 102 GLN A N 11
ATOM 12438 C CA . GLN A 1 3 ? -0.765 -6.161 -1.288 1.00 0.000 102 GLN A CA 11
ATOM 12439 C C . GLN A 1 3 ? -0.891 -7.525 -1.959 1.00 0.000 102 GLN A C 11
ATOM 12440 O O . GLN A 1 3 ? -0.544 -7.687 -3.130 1.00 0.000 102 GLN A O 11
ATOM 12454 N N . CYS A 1 4 ? -1.390 -8.503 -1.211 1.00 0.000 103 CYS A N 11
ATOM 12455 C CA . CYS A 1 4 ? -1.561 -9.854 -1.732 1.00 0.000 103 CYS A CA 11
ATOM 12456 C C . CYS A 1 4 ? -2.785 -10.524 -1.115 1.00 0.000 103 CYS A C 11
ATOM 12457 O O . CYS A 1 4 ? -3.283 -10.093 -0.074 1.00 0.000 103 CYS A O 11
ATOM 12464 N N . TYR A 1 5 ? -3.265 -11.579 -1.764 1.00 0.000 104 TYR A N 11
ATOM 12465 C CA . TYR A 1 5 ? -4.433 -12.307 -1.281 1.00 0.000 104 TYR A CA 11
ATOM 12466 C C . TYR A 1 5 ? -4.018 -13.460 -0.371 1.00 0.000 104 TYR A C 11
ATOM 12467 O O . TYR A 1 5 ? -3.150 -14.259 -0.722 1.00 0.000 104 TYR A O 11
ATOM 12485 N N . GLN A 1 6 ? -4.645 -13.537 0.798 1.00 0.000 105 GLN A N 11
ATOM 12486 C CA . GLN A 1 6 ? -4.341 -14.592 1.758 1.00 0.000 105 GLN A CA 11
ATOM 12487 C C . GLN A 1 6 ? -5.608 -15.335 2.170 1.00 0.000 105 GLN A C 11
ATOM 12488 O O . GLN A 1 6 ? -6.576 -14.727 2.627 1.00 0.000 105 GLN A O 11
ATOM 12502 N N . CYS A 1 7 ? -5.595 -16.653 2.003 1.00 0.000 106 CYS A N 11
ATOM 12503 C CA . CYS A 1 7 ? -6.743 -17.480 2.356 1.00 0.000 106 CYS A CA 11
ATOM 12504 C C . CYS A 1 7 ? -6.308 -18.909 2.667 1.00 0.000 106 CYS A C 11
ATOM 12505 O O . CYS A 1 7 ? -6.333 -19.779 1.798 1.00 0.000 106 CYS A O 11
ATOM 12512 N N . GLU A 1 8 ? -5.910 -19.142 3.914 1.00 0.000 107 GLU A N 11
ATOM 12513 C CA . GLU A 1 8 ? -5.470 -20.466 4.340 1.00 0.000 107 GLU A CA 11
ATOM 12514 C C . GLU A 1 8 ? -6.659 -21.406 4.510 1.00 0.000 107 GLU A C 11
ATOM 12515 O O . GLU A 1 8 ? -6.489 -22.616 4.662 1.00 0.000 107 GLU A O 11
ATOM 12527 N N . GLU A 1 9 ? -7.862 -20.841 4.484 1.00 0.000 108 GLU A N 11
ATOM 12528 C CA . GLU A 1 9 ? -9.079 -21.629 4.637 1.00 0.000 108 GLU A CA 11
ATOM 12529 C C . GLU A 1 9 ? -9.580 -22.125 3.284 1.00 0.000 108 GLU A C 11
ATOM 12530 O O . GLU A 1 9 ? -10.586 -21.639 2.766 1.00 0.000 108 GLU A O 11
ATOM 12542 N N . PHE A 1 10 ? -8.871 -23.095 2.716 1.00 0.000 109 PHE A N 11
ATOM 12543 C CA . PHE A 1 10 ? -9.241 -23.656 1.422 1.00 0.000 109 PHE A CA 11
ATOM 12544 C C . PHE A 1 10 ? -10.712 -24.064 1.407 1.00 0.000 109 PHE A C 11
ATOM 12545 O O . PHE A 1 10 ? -11.308 -24.309 2.455 1.00 0.000 109 PHE A O 11
ATOM 12562 N N . GLN A 1 11 ? -11.288 -24.134 0.212 1.00 0.000 110 GLN A N 11
ATOM 12563 C CA . GLN A 1 11 ? -12.689 -24.511 0.061 1.00 0.000 110 GLN A CA 11
ATOM 12564 C C . GLN A 1 11 ? -13.090 -24.534 -1.410 1.00 0.000 110 GLN A C 11
ATOM 12565 O O . GLN A 1 11 ? -12.606 -23.732 -2.210 1.00 0.000 110 GLN A O 11
ATOM 12579 N N . LEU A 1 12 ? -13.978 -25.458 -1.762 1.00 0.000 111 LEU A N 11
ATOM 12580 C CA . LEU A 1 12 ? -14.445 -25.587 -3.138 1.00 0.000 111 LEU A CA 11
ATOM 12581 C C . LEU A 1 12 ? -15.752 -24.827 -3.342 1.00 0.000 111 LEU A C 11
ATOM 12582 O O . LEU A 1 12 ? -15.848 -23.961 -4.211 1.00 0.000 111 LEU A O 11
ATOM 12598 N N . ASN A 1 13 ? -16.754 -25.155 -2.534 1.00 0.000 112 ASN A N 11
ATOM 12599 C CA . ASN A 1 13 ? -18.055 -24.503 -2.625 1.00 0.000 112 ASN A CA 11
ATOM 12600 C C . ASN A 1 13 ? -17.906 -22.985 -2.588 1.00 0.000 112 ASN A C 11
ATOM 12601 O O . ASN A 1 13 ? -18.674 -22.260 -3.219 1.00 0.000 112 ASN A O 11
ATOM 12612 N N . ASN A 1 14 ? -16.911 -22.511 -1.844 1.00 0.000 113 ASN A N 11
ATOM 12613 C CA . ASN A 1 14 ? -16.661 -21.080 -1.725 1.00 0.000 113 ASN A CA 11
ATOM 12614 C C . ASN A 1 14 ? -15.672 -20.610 -2.787 1.00 0.000 113 ASN A C 11
ATOM 12615 O O . ASN A 1 14 ? -15.282 -21.375 -3.670 1.00 0.000 113 ASN A O 11
ATOM 12626 N N . ASP A 1 15 ? -15.269 -19.347 -2.696 1.00 0.000 114 ASP A N 11
ATOM 12627 C CA . ASP A 1 15 ? -14.324 -18.775 -3.647 1.00 0.000 114 ASP A CA 11
ATOM 12628 C C . ASP A 1 15 ? -13.679 -17.514 -3.081 1.00 0.000 114 ASP A C 11
ATOM 12629 O O . ASP A 1 15 ? -14.268 -16.433 -3.115 1.00 0.000 114 ASP A O 11
ATOM 12638 N N . CYS A 1 16 ? -12.465 -17.659 -2.561 1.00 0.000 115 CYS A N 11
ATOM 12639 C CA . CYS A 1 16 ? -11.739 -16.533 -1.986 1.00 0.000 115 CYS A CA 11
ATOM 12640 C C . CYS A 1 16 ? -11.241 -15.591 -3.078 1.00 0.000 115 CYS A C 11
ATOM 12641 O O . CYS A 1 16 ? -10.037 -15.457 -3.295 1.00 0.000 115 CYS A O 11
ATOM 12648 N N . SER A 1 17 ? -12.177 -14.941 -3.763 1.00 0.000 116 SER A N 11
ATOM 12649 C CA . SER A 1 17 ? -11.834 -14.015 -4.836 1.00 0.000 116 SER A CA 11
ATOM 12650 C C . SER A 1 17 ? -12.386 -12.622 -4.548 1.00 0.000 116 SER A C 11
ATOM 12651 O O . SER A 1 17 ? -12.919 -11.958 -5.437 1.00 0.000 116 SER A O 11
ATOM 12659 N N . SER A 1 18 ? -12.253 -12.186 -3.300 1.00 0.000 117 SER A N 11
ATOM 12660 C CA . SER A 1 18 ? -12.742 -10.874 -2.892 1.00 0.000 117 SER A CA 11
ATOM 12661 C C . SER A 1 18 ? -11.584 -9.960 -2.503 1.00 0.000 117 SER A C 11
ATOM 12662 O O . SER A 1 18 ? -10.563 -10.400 -1.974 1.00 0.000 117 SER A O 11
ATOM 12670 N N . PRO A 1 19 ? -11.746 -8.656 -2.770 1.00 0.000 118 PRO A N 11
ATOM 12671 C CA . PRO A 1 19 ? -10.726 -7.651 -2.456 1.00 0.000 118 PRO A CA 11
ATOM 12672 C C . PRO A 1 19 ? -10.576 -7.426 -0.955 1.00 0.000 118 PRO A C 11
ATOM 12673 O O . PRO A 1 19 ? -9.700 -6.683 -0.515 1.00 0.000 118 PRO A O 11
ATOM 12684 N N . GLU A 1 20 ? -11.438 -8.072 -0.176 1.00 0.000 119 GLU A N 11
ATOM 12685 C CA . GLU A 1 20 ? -11.401 -7.941 1.276 1.00 0.000 119 GLU A CA 11
ATOM 12686 C C . GLU A 1 20 ? -10.277 -8.784 1.870 1.00 0.000 119 GLU A C 11
ATOM 12687 O O . GLU A 1 20 ? -9.812 -8.526 2.980 1.00 0.000 119 GLU A O 11
ATOM 12699 N N . PHE A 1 21 ? -9.845 -9.795 1.123 1.00 0.000 120 PHE A N 11
ATOM 12700 C CA . PHE A 1 21 ? -8.777 -10.678 1.575 1.00 0.000 120 PHE A CA 11
ATOM 12701 C C . PHE A 1 21 ? -7.409 -10.117 1.196 1.00 0.000 120 PHE A C 11
ATOM 12702 O O . PHE A 1 21 ? -6.393 -10.804 1.305 1.00 0.000 120 PHE A O 11
ATOM 12719 N N . ILE A 1 22 ? -7.393 -8.865 0.750 1.00 0.000 121 ILE A N 11
ATOM 12720 C CA . ILE A 1 22 ? -6.152 -8.212 0.355 1.00 0.000 121 ILE A CA 11
ATOM 12721 C C . ILE A 1 22 ? -5.386 -7.704 1.573 1.00 0.000 121 ILE A C 11
ATOM 12722 O O . ILE A 1 22 ? -5.860 -6.829 2.297 1.00 0.000 121 ILE A O 11
ATOM 12738 N N . VAL A 1 23 ? -4.198 -8.259 1.792 1.00 0.000 122 VAL A N 11
ATOM 12739 C CA . VAL A 1 23 ? -3.365 -7.861 2.920 1.00 0.000 122 VAL A CA 11
ATOM 12740 C C . VAL A 1 23 ? -2.044 -7.265 2.444 1.00 0.000 122 VAL A C 11
ATOM 12741 O O . VAL A 1 23 ? -1.566 -7.580 1.356 1.00 0.000 122 VAL A O 11
ATOM 12754 N N . ASN A 1 24 ? -1.460 -6.401 3.268 1.00 0.000 123 ASN A N 11
ATOM 12755 C CA . ASN A 1 24 ? -0.194 -5.760 2.932 1.00 0.000 123 ASN A CA 11
ATOM 12756 C C . ASN A 1 24 ? 0.978 -6.513 3.552 1.00 0.000 123 ASN A C 11
ATOM 12757 O O . ASN A 1 24 ? 1.293 -6.334 4.729 1.00 0.000 123 ASN A O 11
ATOM 12768 N N . CYS A 1 25 ? 1.623 -7.355 2.752 1.00 0.000 124 CYS A N 11
ATOM 12769 C CA . CYS A 1 25 ? 2.762 -8.136 3.221 1.00 0.000 124 CYS A CA 11
ATOM 12770 C C . CYS A 1 25 ? 3.967 -7.238 3.481 1.00 0.000 124 CYS A C 11
ATOM 12771 O O . CYS A 1 25 ? 4.821 -7.550 4.312 1.00 0.000 124 CYS A O 11
ATOM 12778 N N . THR A 1 26 ? 4.031 -6.120 2.765 1.00 0.000 125 THR A N 11
ATOM 12779 C CA . THR A 1 26 ? 5.131 -5.176 2.917 1.00 0.000 125 THR A CA 11
ATOM 12780 C C . THR A 1 26 ? 5.351 -4.820 4.383 1.00 0.000 125 THR A C 11
ATOM 12781 O O . THR A 1 26 ? 6.475 -4.542 4.802 1.00 0.000 125 THR A O 11
ATOM 12792 N N . VAL A 1 27 ? 4.272 -4.831 5.158 1.00 0.000 126 VAL A N 11
ATOM 12793 C CA . VAL A 1 27 ? 4.348 -4.511 6.579 1.00 0.000 126 VAL A CA 11
ATOM 12794 C C . VAL A 1 27 ? 5.482 -5.273 7.254 1.00 0.000 126 VAL A C 11
ATOM 12795 O O . VAL A 1 27 ? 6.124 -4.766 8.173 1.00 0.000 126 VAL A O 11
ATOM 12808 N N . ASN A 1 28 ? 5.724 -6.496 6.792 1.00 0.000 127 ASN A N 11
ATOM 12809 C CA . ASN A 1 28 ? 6.781 -7.330 7.351 1.00 0.000 127 ASN A CA 11
ATOM 12810 C C . ASN A 1 28 ? 7.800 -7.707 6.280 1.00 0.000 127 ASN A C 11
ATOM 12811 O O . ASN A 1 28 ? 7.713 -7.257 5.138 1.00 0.000 127 ASN A O 11
ATOM 12822 N N . VAL A 1 29 ? 8.767 -8.538 6.658 1.00 0.000 128 VAL A N 11
ATOM 12823 C CA . VAL A 1 29 ? 9.802 -8.979 5.730 1.00 0.000 128 VAL A CA 11
ATOM 12824 C C . VAL A 1 29 ? 9.195 -9.456 4.416 1.00 0.000 128 VAL A C 11
ATOM 12825 O O . VAL A 1 29 ? 9.792 -9.294 3.351 1.00 0.000 128 VAL A O 11
ATOM 12838 N N . GLN A 1 30 ? 8.005 -10.043 4.498 1.00 0.000 129 GLN A N 11
ATOM 12839 C CA . GLN A 1 30 ? 7.318 -10.543 3.314 1.00 0.000 129 GLN A CA 11
ATOM 12840 C C . GLN A 1 30 ? 7.114 -9.430 2.291 1.00 0.000 129 GLN A C 11
ATOM 12841 O O . GLN A 1 30 ? 6.708 -8.321 2.639 1.00 0.000 129 GLN A O 11
ATOM 12855 N N . ASP A 1 31 ? 7.399 -9.734 1.030 1.00 0.000 130 ASP A N 11
ATOM 12856 C CA . ASP A 1 31 ? 7.246 -8.759 -0.044 1.00 0.000 130 ASP A CA 11
ATOM 12857 C C . ASP A 1 31 ? 6.733 -9.427 -1.316 1.00 0.000 130 ASP A C 11
ATOM 12858 O O . ASP A 1 31 ? 6.969 -8.942 -2.422 1.00 0.000 130 ASP A O 11
ATOM 12867 N N . MET A 1 32 ? 6.032 -10.544 -1.150 1.00 0.000 131 MET A N 11
ATOM 12868 C CA . MET A 1 32 ? 5.485 -11.278 -2.285 1.00 0.000 131 MET A CA 11
ATOM 12869 C C . MET A 1 32 ? 4.202 -12.005 -1.896 1.00 0.000 131 MET A C 11
ATOM 12870 O O . MET A 1 32 ? 3.835 -12.051 -0.721 1.00 0.000 131 MET A O 11
ATOM 12884 N N . CYS A 1 33 ? 3.524 -12.571 -2.888 1.00 0.000 132 CYS A N 11
ATOM 12885 C CA . CYS A 1 33 ? 2.281 -13.295 -2.650 1.00 0.000 132 CYS A CA 11
ATOM 12886 C C . CYS A 1 33 ? 2.486 -14.798 -2.819 1.00 0.000 132 CYS A C 11
ATOM 12887 O O . CYS A 1 33 ? 3.096 -15.245 -3.790 1.00 0.000 132 CYS A O 11
ATOM 12894 N N . GLN A 1 34 ? 1.972 -15.571 -1.868 1.00 0.000 133 GLN A N 11
ATOM 12895 C CA . GLN A 1 34 ? 2.099 -17.023 -1.912 1.00 0.000 133 GLN A CA 11
ATOM 12896 C C . GLN A 1 34 ? 0.824 -17.665 -2.448 1.00 0.000 133 GLN A C 11
ATOM 12897 O O . GLN A 1 34 ? -0.284 -17.229 -2.132 1.00 0.000 133 GLN A O 11
ATOM 12911 N N . LYS A 1 35 ? 0.986 -18.703 -3.260 1.00 0.000 134 LYS A N 11
ATOM 12912 C CA . LYS A 1 35 ? -0.151 -19.407 -3.840 1.00 0.000 134 LYS A CA 11
ATOM 12913 C C . LYS A 1 35 ? 0.182 -20.877 -4.079 1.00 0.000 134 LYS A C 11
ATOM 12914 O O . LYS A 1 35 ? 1.186 -21.198 -4.715 1.00 0.000 134 LYS A O 11
ATOM 12933 N N . GLU A 1 36 ? -0.666 -21.763 -3.567 1.00 0.000 135 GLU A N 11
ATOM 12934 C CA . GLU A 1 36 ? -0.460 -23.197 -3.726 1.00 0.000 135 GLU A CA 11
ATOM 12935 C C . GLU A 1 36 ? -1.744 -23.884 -4.183 1.00 0.000 135 GLU A C 11
ATOM 12936 O O . GLU A 1 36 ? -2.832 -23.578 -3.696 1.00 0.000 135 GLU A O 11
ATOM 12948 N N . VAL A 1 37 ? -1.608 -24.814 -5.124 1.00 0.000 136 VAL A N 11
ATOM 12949 C CA . VAL A 1 37 ? -2.756 -25.545 -5.647 1.00 0.000 136 VAL A CA 11
ATOM 12950 C C . VAL A 1 37 ? -2.613 -27.042 -5.399 1.00 0.000 136 VAL A C 11
ATOM 12951 O O . VAL A 1 37 ? -1.549 -27.619 -5.617 1.00 0.000 136 VAL A O 11
ATOM 12964 N N . MET A 1 38 ? -3.694 -27.666 -4.941 1.00 0.000 137 MET A N 11
ATOM 12965 C CA . MET A 1 38 ? -3.690 -29.098 -4.665 1.00 0.000 137 MET A CA 11
ATOM 12966 C C . MET A 1 38 ? -5.079 -29.695 -4.868 1.00 0.000 137 MET A C 11
ATOM 12967 O O . MET A 1 38 ? -6.071 -28.970 -4.937 1.00 0.000 137 MET A O 11
ATOM 12981 N N . GLU A 1 39 ? -5.141 -31.019 -4.963 1.00 0.000 138 GLU A N 11
ATOM 12982 C CA . GLU A 1 39 ? -6.409 -31.712 -5.160 1.00 0.000 138 GLU A CA 11
ATOM 12983 C C . GLU A 1 39 ? -6.512 -32.929 -4.245 1.00 0.000 138 GLU A C 11
ATOM 12984 O O . GLU A 1 39 ? -5.518 -33.606 -3.983 1.00 0.000 138 GLU A O 11
ATOM 12996 N N . GLN A 1 40 ? -7.720 -33.198 -3.763 1.00 0.000 139 GLN A N 11
ATOM 12997 C CA . GLN A 1 40 ? -7.953 -34.332 -2.876 1.00 0.000 139 GLN A CA 11
ATOM 12998 C C . GLN A 1 40 ? -9.370 -34.872 -3.043 1.00 0.000 139 GLN A C 11
ATOM 12999 O O . GLN A 1 40 ? -10.141 -34.375 -3.864 1.00 0.000 139 GLN A O 11
ATOM 13013 N N . SER A 1 41 ? -9.705 -35.893 -2.260 1.00 0.000 140 SER A N 11
ATOM 13014 C CA . SER A 1 41 ? -11.028 -36.503 -2.324 1.00 0.000 140 SER A CA 11
ATOM 13015 C C . SER A 1 41 ? -12.120 -35.453 -2.146 1.00 0.000 140 SER A C 11
ATOM 13016 O O . SER A 1 41 ? -13.183 -35.537 -2.760 1.00 0.000 140 SER A O 11
ATOM 13024 N N . ALA A 1 42 ? -11.849 -34.463 -1.302 1.00 0.000 141 ALA A N 11
ATOM 13025 C CA . ALA A 1 42 ? -12.806 -33.395 -1.044 1.00 0.000 141 ALA A CA 11
ATOM 13026 C C . ALA A 1 42 ? -12.952 -32.483 -2.258 1.00 0.000 141 ALA A C 11
ATOM 13027 O O . ALA A 1 42 ? -14.044 -32.005 -2.559 1.00 0.000 141 ALA A O 11
ATOM 13034 N N . GLY A 1 43 ? -11.842 -32.246 -2.951 1.00 0.000 142 GLY A N 11
ATOM 13035 C CA . GLY A 1 43 ? -11.868 -31.392 -4.123 1.00 0.000 142 GLY A CA 11
ATOM 13036 C C . GLY A 1 43 ? -10.537 -30.713 -4.375 1.00 0.000 142 GLY A C 11
ATOM 13037 O O . GLY A 1 43 ? -9.509 -31.130 -3.841 1.00 0.000 142 GLY A O 11
ATOM 13041 N N . ILE A 1 44 ? -10.554 -29.665 -5.192 1.00 0.000 143 ILE A N 11
ATOM 13042 C CA . ILE A 1 44 ? -9.339 -28.928 -5.514 1.00 0.000 143 ILE A CA 11
ATOM 13043 C C . ILE A 1 44 ? -9.103 -27.796 -4.520 1.00 0.000 143 ILE A C 11
ATOM 13044 O O . ILE A 1 44 ? -9.658 -26.706 -4.661 1.00 0.000 143 ILE A O 11
ATOM 13060 N N . MET A 1 45 ? -8.274 -28.061 -3.515 1.00 0.000 144 MET A N 11
ATOM 13061 C CA . MET A 1 45 ? -7.962 -27.063 -2.499 1.00 0.000 144 MET A CA 11
ATOM 13062 C C . MET A 1 45 ? -6.737 -26.246 -2.897 1.00 0.000 144 MET A C 11
ATOM 13063 O O . MET A 1 45 ? -5.951 -26.664 -3.748 1.00 0.000 144 MET A O 11
ATOM 13077 N N . TYR A 1 46 ? -6.582 -25.082 -2.278 1.00 0.000 145 TYR A N 11
ATOM 13078 C CA . TYR A 1 46 ? -5.454 -24.205 -2.570 1.00 0.000 145 TYR A CA 11
ATOM 13079 C C . TYR A 1 46 ? -5.074 -23.379 -1.345 1.00 0.000 145 TYR A C 11
ATOM 13080 O O . TYR A 1 46 ? -5.914 -22.698 -0.757 1.00 0.000 145 TYR A O 11
ATOM 13098 N N . ARG A 1 47 ? -3.801 -23.445 -0.967 1.00 0.000 146 ARG A N 11
ATOM 13099 C CA . ARG A 1 47 ? -3.308 -22.705 0.188 1.00 0.000 146 ARG A CA 11
ATOM 13100 C C . ARG A 1 47 ? -2.817 -21.320 -0.223 1.00 0.000 146 ARG A C 11
ATOM 13101 O O . ARG A 1 47 ? -1.738 -21.177 -0.799 1.00 0.000 146 ARG A O 11
ATOM 13122 N N . LYS A 1 48 ? -3.617 -20.301 0.076 1.00 0.000 147 LYS A N 11
ATOM 13123 C CA . LYS A 1 48 ? -3.264 -18.927 -0.262 1.00 0.000 147 LYS A CA 11
ATOM 13124 C C . LYS A 1 48 ? -2.812 -18.162 0.978 1.00 0.000 147 LYS A C 11
ATOM 13125 O O . LYS A 1 48 ? -3.355 -18.348 2.067 1.00 0.000 147 LYS A O 11
ATOM 13144 N N . SER A 1 49 ? -1.815 -17.299 0.804 1.00 0.000 148 SER A N 11
ATOM 13145 C CA . SER A 1 49 ? -1.289 -16.507 1.910 1.00 0.000 148 SER A CA 11
ATOM 13146 C C . SER A 1 49 ? -0.126 -15.635 1.447 1.00 0.000 148 SER A C 11
ATOM 13147 O O . SER A 1 49 ? 0.359 -15.770 0.323 1.00 0.000 148 SER A O 11
ATOM 13155 N N . CYS A 1 50 ? 0.319 -14.739 2.323 1.00 0.000 149 CYS A N 11
ATOM 13156 C CA . CYS A 1 50 ? 1.424 -13.844 2.006 1.00 0.000 149 CYS A CA 11
ATOM 13157 C C . CYS A 1 50 ? 2.731 -14.620 1.870 1.00 0.000 149 CYS A C 11
ATOM 13158 O O . CYS A 1 50 ? 3.012 -15.525 2.654 1.00 0.000 149 CYS A O 11
ATOM 13165 N N . ALA A 1 51 ? 3.526 -14.258 0.868 1.00 0.000 150 ALA A N 11
ATOM 13166 C CA . ALA A 1 51 ? 4.803 -14.918 0.629 1.00 0.000 150 ALA A CA 11
ATOM 13167 C C . ALA A 1 51 ? 5.964 -14.062 1.123 1.00 0.000 150 ALA A C 11
ATOM 13168 O O . ALA A 1 51 ? 5.841 -12.843 1.245 1.00 0.000 150 ALA A O 11
ATOM 13175 N N . SER A 1 52 ? 7.091 -14.708 1.406 1.00 0.000 151 SER A N 11
ATOM 13176 C CA . SER A 1 52 ? 8.273 -14.005 1.891 1.00 0.000 151 SER A CA 11
ATOM 13177 C C . SER A 1 52 ? 9.502 -14.374 1.065 1.00 0.000 151 SER A C 11
ATOM 13178 O O . SER A 1 52 ? 9.486 -15.345 0.309 1.00 0.000 151 SER A O 11
ATOM 13186 N N . SER A 1 53 ? 10.564 -13.589 1.214 1.00 0.000 152 SER A N 11
ATOM 13187 C CA . SER A 1 53 ? 11.801 -13.830 0.479 1.00 0.000 152 SER A CA 11
ATOM 13188 C C . SER A 1 53 ? 12.359 -15.214 0.793 1.00 0.000 152 SER A C 11
ATOM 13189 O O . SER A 1 53 ? 12.478 -16.063 -0.090 1.00 0.000 152 SER A O 11
ATOM 13197 N N . ALA A 1 54 ? 12.702 -15.434 2.059 1.00 0.000 153 ALA A N 11
ATOM 13198 C CA . ALA A 1 54 ? 13.246 -16.715 2.492 1.00 0.000 153 ALA A CA 11
ATOM 13199 C C . ALA A 1 54 ? 12.272 -17.851 2.201 1.00 0.000 153 ALA A C 11
ATOM 13200 O O . ALA A 1 54 ? 12.673 -18.927 1.756 1.00 0.000 153 ALA A O 11
ATOM 13207 N N . ALA A 1 55 ? 10.991 -17.606 2.455 1.00 0.000 154 ALA A N 11
ATOM 13208 C CA . ALA A 1 55 ? 9.960 -18.609 2.219 1.00 0.000 154 ALA A CA 11
ATOM 13209 C C . ALA A 1 55 ? 9.930 -19.032 0.755 1.00 0.000 154 ALA A C 11
ATOM 13210 O O . ALA A 1 55 ? 10.065 -20.214 0.436 1.00 0.000 154 ALA A O 11
ATOM 13217 N N . CYS A 1 56 ? 9.752 -18.060 -0.134 1.00 0.000 155 CYS A N 11
ATOM 13218 C CA . CYS A 1 56 ? 9.704 -18.332 -1.565 1.00 0.000 155 CYS A CA 11
ATOM 13219 C C . CYS A 1 56 ? 10.907 -19.161 -2.003 1.00 0.000 155 CYS A C 11
ATOM 13220 O O . CYS A 1 56 ? 10.793 -20.037 -2.861 1.00 0.000 155 CYS A O 11
ATOM 13227 N N . LEU A 1 57 ? 12.061 -18.880 -1.407 1.00 0.000 156 LEU A N 11
ATOM 13228 C CA . LEU A 1 57 ? 13.287 -19.600 -1.734 1.00 0.000 156 LEU A CA 11
ATOM 13229 C C . LEU A 1 57 ? 13.154 -21.081 -1.397 1.00 0.000 156 LEU A C 11
ATOM 13230 O O . LEU A 1 57 ? 13.701 -21.937 -2.094 1.00 0.000 156 LEU A O 11
ATOM 13246 N N . ILE A 1 58 ? 12.424 -21.377 -0.327 1.00 0.000 157 ILE A N 11
ATOM 13247 C CA . ILE A 1 58 ? 12.217 -22.755 0.099 1.00 0.000 157 ILE A CA 11
ATOM 13248 C C . ILE A 1 58 ? 11.427 -23.540 -0.942 1.00 0.000 157 ILE A C 11
ATOM 13249 O O . ILE A 1 58 ? 11.832 -24.627 -1.354 1.00 0.000 157 ILE A O 11
ATOM 13265 N N . ALA A 1 59 ? 10.298 -22.981 -1.366 1.00 0.000 158 ALA A N 11
ATOM 13266 C CA . ALA A 1 59 ? 9.453 -23.627 -2.363 1.00 0.000 158 ALA A CA 11
ATOM 13267 C C . ALA A 1 59 ? 10.258 -24.008 -3.601 1.00 0.000 158 ALA A C 11
ATOM 13268 O O . ALA A 1 59 ? 10.258 -25.165 -4.021 1.00 0.000 158 ALA A O 11
ATOM 13275 N N . SER A 1 60 ? 10.941 -23.027 -4.182 1.00 0.000 159 SER A N 11
ATOM 13276 C CA . SER A 1 60 ? 11.746 -23.259 -5.375 1.00 0.000 159 SER A CA 11
ATOM 13277 C C . SER A 1 60 ? 12.662 -24.465 -5.187 1.00 0.000 159 SER A C 11
ATOM 13278 O O . SER A 1 60 ? 12.699 -25.367 -6.023 1.00 0.000 159 SER A O 11
ATOM 13286 N N . ALA A 1 61 ? 13.401 -24.472 -4.082 1.00 0.000 160 ALA A N 11
ATOM 13287 C CA . ALA A 1 61 ? 14.315 -25.566 -3.781 1.00 0.000 160 ALA A CA 11
ATOM 13288 C C . ALA A 1 61 ? 13.573 -26.896 -3.704 1.00 0.000 160 ALA A C 11
ATOM 13289 O O . ALA A 1 61 ? 14.109 -27.940 -4.074 1.00 0.000 160 ALA A O 11
ATOM 13296 N N . GLY A 1 62 ? 12.336 -26.851 -3.219 1.00 0.000 161 GLY A N 11
ATOM 13297 C CA . GLY A 1 62 ? 11.541 -28.059 -3.100 1.00 0.000 161 GLY A CA 11
ATOM 13298 C C . GLY A 1 62 ? 10.954 -28.499 -4.427 1.00 0.000 161 GLY A C 11
ATOM 13299 O O . GLY A 1 62 ? 10.544 -27.668 -5.238 1.00 0.000 161 GLY A O 11
ATOM 13303 N N . TYR A 1 63 ? 10.913 -29.808 -4.649 1.00 0.000 162 TYR A N 11
ATOM 13304 C CA . TYR A 1 63 ? 10.375 -30.356 -5.889 1.00 0.000 162 TYR A CA 11
ATOM 13305 C C . TYR A 1 63 ? 8.903 -29.990 -6.053 1.00 0.000 162 TYR A C 11
ATOM 13306 O O . TYR A 1 63 ? 8.408 -29.856 -7.171 1.00 0.000 162 TYR A O 11
ATOM 13324 N N . GLN A 1 64 ? 8.211 -29.830 -4.930 1.00 0.000 163 GLN A N 11
ATOM 13325 C CA . GLN A 1 64 ? 6.796 -29.479 -4.949 1.00 0.000 163 GLN A CA 11
ATOM 13326 C C . GLN A 1 64 ? 6.544 -28.280 -5.857 1.00 0.000 163 GLN A C 11
ATOM 13327 O O . GLN A 1 64 ? 5.463 -28.137 -6.427 1.00 0.000 163 GLN A O 11
ATOM 13341 N N . SER A 1 65 ? 7.549 -27.420 -5.986 1.00 0.000 164 SER A N 11
ATOM 13342 C CA . SER A 1 65 ? 7.435 -26.231 -6.822 1.00 0.000 164 SER A CA 11
ATOM 13343 C C . SER A 1 65 ? 6.909 -26.590 -8.209 1.00 0.000 164 SER A C 11
ATOM 13344 O O . SER A 1 65 ? 6.176 -25.817 -8.826 1.00 0.000 164 SER A O 11
ATOM 13352 N N . PHE A 1 66 ? 7.289 -27.768 -8.692 1.00 0.000 165 PHE A N 11
ATOM 13353 C CA . PHE A 1 66 ? 6.857 -28.231 -10.006 1.00 0.000 165 PHE A CA 11
ATOM 13354 C C . PHE A 1 66 ? 5.340 -28.130 -10.146 1.00 0.000 165 PHE A C 11
ATOM 13355 O O . PHE A 1 66 ? 4.613 -28.111 -9.153 1.00 0.000 165 PHE A O 11
ATOM 13372 N N . CYS A 1 67 ? 4.870 -28.065 -11.387 1.00 0.000 166 CYS A N 11
ATOM 13373 C CA . CYS A 1 67 ? 3.442 -27.965 -11.660 1.00 0.000 166 CYS A CA 11
ATOM 13374 C C . CYS A 1 67 ? 2.986 -29.086 -12.591 1.00 0.000 166 CYS A C 11
ATOM 13375 O O . CYS A 1 67 ? 3.706 -29.473 -13.511 1.00 0.000 166 CYS A O 11
ATOM 13382 N N . SER A 1 68 ? 1.786 -29.602 -12.343 1.00 0.000 167 SER A N 11
ATOM 13383 C CA . SER A 1 68 ? 1.236 -30.680 -13.156 1.00 0.000 167 SER A CA 11
ATOM 13384 C C . SER A 1 68 ? 0.443 -30.121 -14.335 1.00 0.000 167 SER A C 11
ATOM 13385 O O . SER A 1 68 ? -0.086 -29.010 -14.289 1.00 0.000 167 SER A O 11
ATOM 13393 N N . PRO A 1 69 ? 0.359 -30.910 -15.416 1.00 0.000 168 PRO A N 11
ATOM 13394 C CA . PRO A 1 69 ? -0.367 -30.516 -16.628 1.00 0.000 168 PRO A CA 11
ATOM 13395 C C . PRO A 1 69 ? -1.877 -30.482 -16.414 1.00 0.000 168 PRO A C 11
ATOM 13396 O O . PRO A 1 69 ? -2.548 -29.531 -16.810 1.00 0.000 168 PRO A O 11
ATOM 13407 N N . GLY A 1 70 ? -2.404 -31.527 -15.783 1.00 0.000 169 GLY A N 11
ATOM 13408 C CA . GLY A 1 70 ? -3.831 -31.596 -15.527 1.00 0.000 169 GLY A CA 11
ATOM 13409 C C . GLY A 1 70 ? -4.170 -31.365 -14.068 1.00 0.000 169 GLY A C 11
ATOM 13410 O O . GLY A 1 70 ? -3.931 -30.283 -13.531 1.00 0.000 169 GLY A O 11
ATOM 13414 N N . LYS A 1 71 ? -4.730 -32.383 -13.424 1.00 0.000 170 LYS A N 11
ATOM 13415 C CA . LYS A 1 71 ? -5.104 -32.287 -12.018 1.00 0.000 170 LYS A CA 11
ATOM 13416 C C . LYS A 1 71 ? -4.429 -33.383 -11.199 1.00 0.000 170 LYS A C 11
ATOM 13417 O O . LYS A 1 71 ? -4.119 -33.191 -10.022 1.00 0.000 170 LYS A O 11
ATOM 13436 N N . LEU A 1 72 ? -4.203 -34.531 -11.829 1.00 0.000 171 LEU A N 11
ATOM 13437 C CA . LEU A 1 72 ? -3.562 -35.657 -11.159 1.00 0.000 171 LEU A CA 11
ATOM 13438 C C . LEU A 1 72 ? -2.312 -35.207 -10.410 1.00 0.000 171 LEU A C 11
ATOM 13439 O O . LEU A 1 72 ? -1.278 -34.932 -11.018 1.00 0.000 171 LEU A O 11
ATOM 13455 N N . ASN A 1 73 ? -2.414 -35.135 -9.087 1.00 0.000 172 ASN A N 11
ATOM 13456 C CA . ASN A 1 73 ? -1.291 -34.719 -8.255 1.00 0.000 172 ASN A CA 11
ATOM 13457 C C . ASN A 1 73 ? -0.816 -33.322 -8.641 1.00 0.000 172 ASN A C 11
ATOM 13458 O O . ASN A 1 73 ? 0.385 -33.069 -8.740 1.00 0.000 172 ASN A O 11
ATOM 13469 N N . SER A 1 74 ? -1.766 -32.418 -8.857 1.00 0.000 173 SER A N 11
ATOM 13470 C CA . SER A 1 74 ? -1.445 -31.047 -9.235 1.00 0.000 173 SER A CA 11
ATOM 13471 C C . SER A 1 74 ? -0.907 -30.265 -8.040 1.00 0.000 173 SER A C 11
ATOM 13472 O O . SER A 1 74 ? -1.607 -29.436 -7.460 1.00 0.000 173 SER A O 11
ATOM 13480 N N . VAL A 1 75 ? 0.342 -30.538 -7.677 1.00 0.000 174 VAL A N 11
ATOM 13481 C CA . VAL A 1 75 ? 0.976 -29.861 -6.552 1.00 0.000 174 VAL A CA 11
ATOM 13482 C C . VAL A 1 75 ? 1.778 -28.651 -7.020 1.00 0.000 174 VAL A C 11
ATOM 13483 O O . VAL A 1 75 ? 3.008 -28.691 -7.075 1.00 0.000 174 VAL A O 11
ATOM 13496 N N . CYS A 1 76 ? 1.074 -27.575 -7.356 1.00 0.000 175 CYS A N 11
ATOM 13497 C CA . CYS A 1 76 ? 1.719 -26.353 -7.819 1.00 0.000 175 CYS A CA 11
ATOM 13498 C C . CYS A 1 76 ? 1.961 -25.392 -6.659 1.00 0.000 175 CYS A C 11
ATOM 13499 O O . CYS A 1 76 ? 1.039 -25.059 -5.913 1.00 0.000 175 CYS A O 11
ATOM 13506 N N . ILE A 1 77 ? 3.205 -24.950 -6.513 1.00 0.000 176 ILE A N 11
ATOM 13507 C CA . ILE A 1 77 ? 3.568 -24.026 -5.445 1.00 0.000 176 ILE A CA 11
ATOM 13508 C C . ILE A 1 77 ? 4.553 -22.973 -5.940 1.00 0.000 176 ILE A C 11
ATOM 13509 O O . ILE A 1 77 ? 5.573 -23.298 -6.547 1.00 0.000 176 ILE A O 11
ATOM 13525 N N . SER A 1 78 ? 4.241 -21.708 -5.676 1.00 0.000 177 SER A N 11
ATOM 13526 C CA . SER A 1 78 ? 5.097 -20.605 -6.096 1.00 0.000 177 SER A CA 11
ATOM 13527 C C . SER A 1 78 ? 4.568 -19.275 -5.568 1.00 0.000 177 SER A C 11
ATOM 13528 O O . SER A 1 78 ? 3.459 -19.200 -5.040 1.00 0.000 177 SER A O 11
ATOM 13536 N N . CYS A 1 79 ? 5.371 -18.226 -5.715 1.00 0.000 178 CYS A N 11
ATOM 13537 C CA . CYS A 1 79 ? 4.987 -16.898 -5.254 1.00 0.000 178 CYS A CA 11
ATOM 13538 C C . CYS A 1 79 ? 5.151 -15.867 -6.367 1.00 0.000 178 CYS A C 11
ATOM 13539 O O . CYS A 1 79 ? 5.641 -16.181 -7.452 1.00 0.000 178 CYS A O 11
ATOM 13546 N N . CYS A 1 80 ? 4.739 -14.634 -6.089 1.00 0.000 179 CYS A N 11
ATOM 13547 C CA . CYS A 1 80 ? 4.840 -13.556 -7.065 1.00 0.000 179 CYS A CA 11
ATOM 13548 C C . CYS A 1 80 ? 5.328 -12.269 -6.406 1.00 0.000 179 CYS A C 11
ATOM 13549 O O . CYS A 1 80 ? 5.022 -12.000 -5.245 1.00 0.000 179 CYS A O 11
ATOM 13556 N N . ASN A 1 81 ? 6.089 -11.478 -7.155 1.00 0.000 180 ASN A N 11
ATOM 13557 C CA . ASN A 1 81 ? 6.619 -10.220 -6.644 1.00 0.000 180 ASN A CA 11
ATOM 13558 C C . ASN A 1 81 ? 5.650 -9.072 -6.911 1.00 0.000 180 ASN A C 11
ATOM 13559 O O . ASN A 1 81 ? 5.807 -7.974 -6.376 1.00 0.000 180 ASN A O 11
ATOM 13570 N N . THR A 1 82 ? 4.646 -9.334 -7.742 1.00 0.000 181 THR A N 11
ATOM 13571 C CA . THR A 1 82 ? 3.652 -8.324 -8.081 1.00 0.000 181 THR A CA 11
ATOM 13572 C C . THR A 1 82 ? 2.473 -8.367 -7.115 1.00 0.000 181 THR A C 11
ATOM 13573 O O . THR A 1 82 ? 2.071 -9.427 -6.635 1.00 0.000 181 THR A O 11
ATOM 13584 N N . PRO A 1 83 ? 1.904 -7.188 -6.822 1.00 0.000 182 PRO A N 11
ATOM 13585 C CA . PRO A 1 83 ? 0.762 -7.066 -5.912 1.00 0.000 182 PRO A CA 11
ATOM 13586 C C . PRO A 1 83 ? -0.517 -7.647 -6.504 1.00 0.000 182 PRO A C 11
ATOM 13587 O O . PRO A 1 83 ? -0.783 -7.501 -7.698 1.00 0.000 182 PRO A O 11
ATOM 13598 N N . LEU A 1 84 ? -1.306 -8.307 -5.664 1.00 0.000 183 LEU A N 11
ATOM 13599 C CA . LEU A 1 84 ? -2.559 -8.911 -6.104 1.00 0.000 183 LEU A CA 11
ATOM 13600 C C . LEU A 1 84 ? -2.313 -9.927 -7.215 1.00 0.000 183 LEU A C 11
ATOM 13601 O O . LEU A 1 84 ? -2.983 -9.910 -8.248 1.00 0.000 183 LEU A O 11
ATOM 13617 N N . CYS A 1 85 ? -1.348 -10.814 -6.995 1.00 0.000 184 CYS A N 11
ATOM 13618 C CA . CYS A 1 85 ? -1.013 -11.840 -7.975 1.00 0.000 184 CYS A CA 11
ATOM 13619 C C . CYS A 1 85 ? -1.977 -13.019 -7.879 1.00 0.000 184 CYS A C 11
ATOM 13620 O O . CYS A 1 85 ? -2.346 -13.616 -8.889 1.00 0.000 184 CYS A O 11
ATOM 13627 N N . ASN A 1 86 ? -2.380 -13.348 -6.656 1.00 0.000 185 ASN A N 11
ATOM 13628 C CA . ASN A 1 86 ? -3.301 -14.456 -6.427 1.00 0.000 185 ASN A CA 11
ATOM 13629 C C . ASN A 1 86 ? -4.749 -13.982 -6.493 1.00 0.000 185 ASN A C 11
ATOM 13630 O O . ASN A 1 86 ? -5.672 -14.728 -6.165 1.00 0.000 185 ASN A O 11
ATOM 13641 N N . MET A 1 1 ? 1.787 1.318 -1.496 1.00 0.000 100 MET A N 12
ATOM 13642 C CA . MET A 1 1 ? 1.183 0.302 -0.641 1.00 0.000 100 MET A CA 12
ATOM 13643 C C . MET A 1 1 ? 0.805 -0.934 -1.451 1.00 0.000 100 MET A C 12
ATOM 13644 O O . MET A 1 1 ? -0.102 -0.890 -2.282 1.00 0.000 100 MET A O 12
ATOM 13658 N N . ILE A 1 2 ? 1.507 -2.035 -1.202 1.00 0.000 101 ILE A N 12
ATOM 13659 C CA . ILE A 1 2 ? 1.244 -3.283 -1.908 1.00 0.000 101 ILE A CA 12
ATOM 13660 C C . ILE A 1 2 ? 0.404 -4.230 -1.056 1.00 0.000 101 ILE A C 12
ATOM 13661 O O . ILE A 1 2 ? 0.599 -4.328 0.155 1.00 0.000 101 ILE A O 12
ATOM 13677 N N . GLN A 1 3 ? -0.530 -4.924 -1.699 1.00 0.000 102 GLN A N 12
ATOM 13678 C CA . GLN A 1 3 ? -1.399 -5.863 -1.000 1.00 0.000 102 GLN A CA 12
ATOM 13679 C C . GLN A 1 3 ? -1.301 -7.256 -1.615 1.00 0.000 102 GLN A C 12
ATOM 13680 O O . GLN A 1 3 ? -0.779 -7.424 -2.717 1.00 0.000 102 GLN A O 12
ATOM 13694 N N . CYS A 1 4 ? -1.807 -8.252 -0.895 1.00 0.000 103 CYS A N 12
ATOM 13695 C CA . CYS A 1 4 ? -1.777 -9.630 -1.368 1.00 0.000 103 CYS A CA 12
ATOM 13696 C C . CYS A 1 4 ? -3.034 -10.380 -0.939 1.00 0.000 103 CYS A C 12
ATOM 13697 O O . CYS A 1 4 ? -3.618 -10.088 0.105 1.00 0.000 103 CYS A O 12
ATOM 13704 N N . TYR A 1 5 ? -3.444 -11.349 -1.750 1.00 0.000 104 TYR A N 12
ATOM 13705 C CA . TYR A 1 5 ? -4.633 -12.140 -1.456 1.00 0.000 104 TYR A CA 12
ATOM 13706 C C . TYR A 1 5 ? -4.288 -13.333 -0.570 1.00 0.000 104 TYR A C 12
ATOM 13707 O O . TYR A 1 5 ? -3.779 -14.347 -1.047 1.00 0.000 104 TYR A O 12
ATOM 13725 N N . GLN A 1 6 ? -4.570 -13.203 0.723 1.00 0.000 105 GLN A N 12
ATOM 13726 C CA . GLN A 1 6 ? -4.289 -14.270 1.676 1.00 0.000 105 GLN A CA 12
ATOM 13727 C C . GLN A 1 6 ? -5.570 -14.998 2.071 1.00 0.000 105 GLN A C 12
ATOM 13728 O O . GLN A 1 6 ? -6.489 -14.400 2.631 1.00 0.000 105 GLN A O 12
ATOM 13742 N N . CYS A 1 7 ? -5.624 -16.292 1.775 1.00 0.000 106 CYS A N 12
ATOM 13743 C CA . CYS A 1 7 ? -6.792 -17.102 2.097 1.00 0.000 106 CYS A CA 12
ATOM 13744 C C . CYS A 1 7 ? -6.380 -18.515 2.499 1.00 0.000 106 CYS A C 12
ATOM 13745 O O . CYS A 1 7 ? -6.244 -19.397 1.652 1.00 0.000 106 CYS A O 12
ATOM 13752 N N . GLU A 1 8 ? -6.182 -18.721 3.798 1.00 0.000 107 GLU A N 12
ATOM 13753 C CA . GLU A 1 8 ? -5.785 -20.026 4.312 1.00 0.000 107 GLU A CA 12
ATOM 13754 C C . GLU A 1 8 ? -6.998 -20.936 4.483 1.00 0.000 107 GLU A C 12
ATOM 13755 O O . GLU A 1 8 ? -6.896 -22.021 5.055 1.00 0.000 107 GLU A O 12
ATOM 13767 N N . GLU A 1 9 ? -8.144 -20.485 3.984 1.00 0.000 108 GLU A N 12
ATOM 13768 C CA . GLU A 1 9 ? -9.377 -21.258 4.083 1.00 0.000 108 GLU A CA 12
ATOM 13769 C C . GLU A 1 9 ? -9.854 -21.700 2.703 1.00 0.000 108 GLU A C 12
ATOM 13770 O O . GLU A 1 9 ? -10.745 -21.086 2.115 1.00 0.000 108 GLU A O 12
ATOM 13782 N N . PHE A 1 10 ? -9.254 -22.770 2.191 1.00 0.000 109 PHE A N 12
ATOM 13783 C CA . PHE A 1 10 ? -9.616 -23.295 0.880 1.00 0.000 109 PHE A CA 12
ATOM 13784 C C . PHE A 1 10 ? -10.999 -23.940 0.915 1.00 0.000 109 PHE A C 12
ATOM 13785 O O . PHE A 1 10 ? -11.538 -24.219 1.985 1.00 0.000 109 PHE A O 12
ATOM 13802 N N . GLN A 1 11 ? -11.567 -24.172 -0.264 1.00 0.000 110 GLN A N 12
ATOM 13803 C CA . GLN A 1 11 ? -12.887 -24.782 -0.369 1.00 0.000 110 GLN A CA 12
ATOM 13804 C C . GLN A 1 11 ? -13.310 -24.918 -1.828 1.00 0.000 110 GLN A C 12
ATOM 13805 O O . GLN A 1 11 ? -12.728 -24.293 -2.715 1.00 0.000 110 GLN A O 12
ATOM 13819 N N . LEU A 1 12 ? -14.326 -25.739 -2.070 1.00 0.000 111 LEU A N 12
ATOM 13820 C CA . LEU A 1 12 ? -14.827 -25.958 -3.423 1.00 0.000 111 LEU A CA 12
ATOM 13821 C C . LEU A 1 12 ? -16.047 -25.086 -3.699 1.00 0.000 111 LEU A C 12
ATOM 13822 O O . LEU A 1 12 ? -16.615 -24.489 -2.785 1.00 0.000 111 LEU A O 12
ATOM 13838 N N . ASN A 1 13 ? -16.447 -25.020 -4.965 1.00 0.000 112 ASN A N 12
ATOM 13839 C CA . ASN A 1 13 ? -17.602 -24.222 -5.361 1.00 0.000 112 ASN A CA 12
ATOM 13840 C C . ASN A 1 13 ? -17.612 -22.881 -4.633 1.00 0.000 112 ASN A C 12
ATOM 13841 O O . ASN A 1 13 ? -18.660 -22.413 -4.190 1.00 0.000 112 ASN A O 12
ATOM 13852 N N . ASN A 1 14 ? -16.439 -22.270 -4.513 1.00 0.000 113 ASN A N 12
ATOM 13853 C CA . ASN A 1 14 ? -16.313 -20.983 -3.839 1.00 0.000 113 ASN A CA 12
ATOM 13854 C C . ASN A 1 14 ? -15.392 -20.048 -4.617 1.00 0.000 113 ASN A C 12
ATOM 13855 O O . ASN A 1 14 ? -14.877 -20.408 -5.677 1.00 0.000 113 ASN A O 12
ATOM 13866 N N . ASP A 1 15 ? -15.188 -18.848 -4.085 1.00 0.000 114 ASP A N 12
ATOM 13867 C CA . ASP A 1 15 ? -14.328 -17.862 -4.729 1.00 0.000 114 ASP A CA 12
ATOM 13868 C C . ASP A 1 15 ? -13.762 -16.884 -3.704 1.00 0.000 114 ASP A C 12
ATOM 13869 O O . ASP A 1 15 ? -14.365 -15.849 -3.419 1.00 0.000 114 ASP A O 12
ATOM 13878 N N . CYS A 1 16 ? -12.600 -17.219 -3.154 1.00 0.000 115 CYS A N 12
ATOM 13879 C CA . CYS A 1 16 ? -11.952 -16.371 -2.160 1.00 0.000 115 CYS A CA 12
ATOM 13880 C C . CYS A 1 16 ? -11.324 -15.145 -2.816 1.00 0.000 115 CYS A C 12
ATOM 13881 O O . CYS A 1 16 ? -10.106 -14.973 -2.795 1.00 0.000 115 CYS A O 12
ATOM 13888 N N . SER A 1 17 ? -12.165 -14.297 -3.398 1.00 0.000 116 SER A N 12
ATOM 13889 C CA . SER A 1 17 ? -11.693 -13.088 -4.064 1.00 0.000 116 SER A CA 12
ATOM 13890 C C . SER A 1 17 ? -12.336 -11.846 -3.455 1.00 0.000 116 SER A C 12
ATOM 13891 O O . SER A 1 17 ? -12.782 -10.950 -4.171 1.00 0.000 116 SER A O 12
ATOM 13899 N N . SER A 1 18 ? -12.379 -11.801 -2.127 1.00 0.000 117 SER A N 12
ATOM 13900 C CA . SER A 1 18 ? -12.970 -10.671 -1.420 1.00 0.000 117 SER A CA 12
ATOM 13901 C C . SER A 1 18 ? -11.890 -9.708 -0.936 1.00 0.000 117 SER A C 12
ATOM 13902 O O . SER A 1 18 ? -10.736 -10.083 -0.728 1.00 0.000 117 SER A O 12
ATOM 13910 N N . PRO A 1 19 ? -12.273 -8.436 -0.751 1.00 0.000 118 PRO A N 12
ATOM 13911 C CA . PRO A 1 19 ? -11.353 -7.392 -0.289 1.00 0.000 118 PRO A CA 12
ATOM 13912 C C . PRO A 1 19 ? -10.945 -7.583 1.168 1.00 0.000 118 PRO A C 12
ATOM 13913 O O . PRO A 1 19 ? -9.974 -6.986 1.633 1.00 0.000 118 PRO A O 12
ATOM 13924 N N . GLU A 1 20 ? -11.691 -8.419 1.882 1.00 0.000 119 GLU A N 12
ATOM 13925 C CA . GLU A 1 20 ? -11.405 -8.688 3.287 1.00 0.000 119 GLU A CA 12
ATOM 13926 C C . GLU A 1 20 ? -10.162 -9.561 3.431 1.00 0.000 119 GLU A C 12
ATOM 13927 O O . GLU A 1 20 ? -9.502 -9.554 4.471 1.00 0.000 119 GLU A O 12
ATOM 13939 N N . PHE A 1 21 ? -9.849 -10.313 2.381 1.00 0.000 120 PHE A N 12
ATOM 13940 C CA . PHE A 1 21 ? -8.686 -11.193 2.391 1.00 0.000 120 PHE A CA 12
ATOM 13941 C C . PHE A 1 21 ? -7.435 -10.447 1.938 1.00 0.000 120 PHE A C 12
ATOM 13942 O O . PHE A 1 21 ? -6.313 -10.852 2.243 1.00 0.000 120 PHE A O 12
ATOM 13959 N N . ILE A 1 22 ? -7.637 -9.354 1.209 1.00 0.000 121 ILE A N 12
ATOM 13960 C CA . ILE A 1 22 ? -6.526 -8.551 0.715 1.00 0.000 121 ILE A CA 12
ATOM 13961 C C . ILE A 1 22 ? -5.745 -7.925 1.866 1.00 0.000 121 ILE A C 12
ATOM 13962 O O . ILE A 1 22 ? -6.186 -6.947 2.469 1.00 0.000 121 ILE A O 12
ATOM 13978 N N . VAL A 1 23 ? -4.582 -8.494 2.163 1.00 0.000 122 VAL A N 12
ATOM 13979 C CA . VAL A 1 23 ? -3.737 -7.991 3.240 1.00 0.000 122 VAL A CA 12
ATOM 13980 C C . VAL A 1 23 ? -2.734 -6.968 2.719 1.00 0.000 122 VAL A C 12
ATOM 13981 O O . VAL A 1 23 ? -2.395 -6.964 1.536 1.00 0.000 122 VAL A O 12
ATOM 13994 N N . ASN A 1 24 ? -2.261 -6.103 3.611 1.00 0.000 123 ASN A N 12
ATOM 13995 C CA . ASN A 1 24 ? -1.296 -5.075 3.241 1.00 0.000 123 ASN A CA 12
ATOM 13996 C C . ASN A 1 24 ? 0.115 -5.478 3.659 1.00 0.000 123 ASN A C 12
ATOM 13997 O O . ASN A 1 24 ? 0.681 -4.914 4.597 1.00 0.000 123 ASN A O 12
ATOM 14008 N N . CYS A 1 25 ? 0.678 -6.456 2.958 1.00 0.000 124 CYS A N 12
ATOM 14009 C CA . CYS A 1 25 ? 2.022 -6.935 3.255 1.00 0.000 124 CYS A CA 12
ATOM 14010 C C . CYS A 1 25 ? 3.067 -5.885 2.890 1.00 0.000 124 CYS A C 12
ATOM 14011 O O . CYS A 1 25 ? 3.642 -5.916 1.801 1.00 0.000 124 CYS A O 12
ATOM 14018 N N . THR A 1 26 ? 3.309 -4.954 3.807 1.00 0.000 125 THR A N 12
ATOM 14019 C CA . THR A 1 26 ? 4.284 -3.893 3.582 1.00 0.000 125 THR A CA 12
ATOM 14020 C C . THR A 1 26 ? 5.184 -3.707 4.798 1.00 0.000 125 THR A C 12
ATOM 14021 O O . THR A 1 26 ? 5.124 -2.682 5.477 1.00 0.000 125 THR A O 12
ATOM 14032 N N . VAL A 1 27 ? 6.020 -4.705 5.068 1.00 0.000 126 VAL A N 12
ATOM 14033 C CA . VAL A 1 27 ? 6.936 -4.650 6.201 1.00 0.000 126 VAL A CA 12
ATOM 14034 C C . VAL A 1 27 ? 8.379 -4.853 5.753 1.00 0.000 126 VAL A C 12
ATOM 14035 O O . VAL A 1 27 ? 8.639 -5.494 4.736 1.00 0.000 126 VAL A O 12
ATOM 14048 N N . ASN A 1 28 ? 9.314 -4.301 6.520 1.00 0.000 127 ASN A N 12
ATOM 14049 C CA . ASN A 1 28 ? 10.732 -4.421 6.201 1.00 0.000 127 ASN A CA 12
ATOM 14050 C C . ASN A 1 28 ? 11.105 -5.874 5.920 1.00 0.000 127 ASN A C 12
ATOM 14051 O O . ASN A 1 28 ? 11.971 -6.154 5.091 1.00 0.000 127 ASN A O 12
ATOM 14062 N N . VAL A 1 29 ? 10.444 -6.794 6.614 1.00 0.000 128 VAL A N 12
ATOM 14063 C CA . VAL A 1 29 ? 10.704 -8.218 6.438 1.00 0.000 128 VAL A CA 12
ATOM 14064 C C . VAL A 1 29 ? 10.054 -8.741 5.162 1.00 0.000 128 VAL A C 12
ATOM 14065 O O . VAL A 1 29 ? 9.069 -8.182 4.682 1.00 0.000 128 VAL A O 12
ATOM 14078 N N . GLN A 1 30 ? 10.612 -9.819 4.619 1.00 0.000 129 GLN A N 12
ATOM 14079 C CA . GLN A 1 30 ? 10.087 -10.418 3.399 1.00 0.000 129 GLN A CA 12
ATOM 14080 C C . GLN A 1 30 ? 8.601 -10.733 3.543 1.00 0.000 129 GLN A C 12
ATOM 14081 O O . GLN A 1 30 ? 8.208 -11.554 4.372 1.00 0.000 129 GLN A O 12
ATOM 14095 N N . ASP A 1 31 ? 7.781 -10.075 2.731 1.00 0.000 130 ASP A N 12
ATOM 14096 C CA . ASP A 1 31 ? 6.338 -10.286 2.768 1.00 0.000 130 ASP A CA 12
ATOM 14097 C C . ASP A 1 31 ? 5.748 -10.250 1.361 1.00 0.000 130 ASP A C 12
ATOM 14098 O O . ASP A 1 31 ? 5.145 -9.257 0.955 1.00 0.000 130 ASP A O 12
ATOM 14107 N N . MET A 1 32 ? 5.927 -11.340 0.622 1.00 0.000 131 MET A N 12
ATOM 14108 C CA . MET A 1 32 ? 5.412 -11.434 -0.739 1.00 0.000 131 MET A CA 12
ATOM 14109 C C . MET A 1 32 ? 4.033 -12.085 -0.754 1.00 0.000 131 MET A C 12
ATOM 14110 O O . MET A 1 32 ? 3.418 -12.287 0.294 1.00 0.000 131 MET A O 12
ATOM 14124 N N . CYS A 1 33 ? 3.551 -12.412 -1.949 1.00 0.000 132 CYS A N 12
ATOM 14125 C CA . CYS A 1 33 ? 2.244 -13.039 -2.102 1.00 0.000 132 CYS A CA 12
ATOM 14126 C C . CYS A 1 33 ? 2.381 -14.447 -2.674 1.00 0.000 132 CYS A C 12
ATOM 14127 O O . CYS A 1 33 ? 2.555 -14.623 -3.880 1.00 0.000 132 CYS A O 12
ATOM 14134 N N . GLN A 1 34 ? 2.299 -15.446 -1.801 1.00 0.000 133 GLN A N 12
ATOM 14135 C CA . GLN A 1 34 ? 2.414 -16.838 -2.220 1.00 0.000 133 GLN A CA 12
ATOM 14136 C C . GLN A 1 34 ? 1.044 -17.423 -2.547 1.00 0.000 133 GLN A C 12
ATOM 14137 O O . GLN A 1 34 ? 0.035 -17.035 -1.958 1.00 0.000 133 GLN A O 12
ATOM 14151 N N . LYS A 1 35 ? 1.015 -18.358 -3.490 1.00 0.000 134 LYS A N 12
ATOM 14152 C CA . LYS A 1 35 ? -0.231 -18.998 -3.895 1.00 0.000 134 LYS A CA 12
ATOM 14153 C C . LYS A 1 35 ? 0.022 -20.423 -4.378 1.00 0.000 134 LYS A C 12
ATOM 14154 O O . LYS A 1 35 ? 0.912 -20.663 -5.193 1.00 0.000 134 LYS A O 12
ATOM 14173 N N . GLU A 1 36 ? -0.768 -21.364 -3.870 1.00 0.000 135 GLU A N 12
ATOM 14174 C CA . GLU A 1 36 ? -0.630 -22.765 -4.252 1.00 0.000 135 GLU A CA 12
ATOM 14175 C C . GLU A 1 36 ? -1.997 -23.412 -4.452 1.00 0.000 135 GLU A C 12
ATOM 14176 O O . GLU A 1 36 ? -2.956 -23.093 -3.749 1.00 0.000 135 GLU A O 12
ATOM 14188 N N . VAL A 1 37 ? -2.078 -24.324 -5.416 1.00 0.000 136 VAL A N 12
ATOM 14189 C CA . VAL A 1 37 ? -3.327 -25.017 -5.709 1.00 0.000 136 VAL A CA 12
ATOM 14190 C C . VAL A 1 37 ? -3.128 -26.529 -5.711 1.00 0.000 136 VAL A C 12
ATOM 14191 O O . VAL A 1 37 ? -2.127 -27.033 -6.220 1.00 0.000 136 VAL A O 12
ATOM 14204 N N . MET A 1 38 ? -4.089 -27.247 -5.140 1.00 0.000 137 MET A N 12
ATOM 14205 C CA . MET A 1 38 ? -4.021 -28.702 -5.077 1.00 0.000 137 MET A CA 12
ATOM 14206 C C . MET A 1 38 ? -5.351 -29.327 -5.485 1.00 0.000 137 MET A C 12
ATOM 14207 O O . MET A 1 38 ? -6.380 -28.652 -5.517 1.00 0.000 137 MET A O 12
ATOM 14221 N N . GLU A 1 39 ? -5.323 -30.619 -5.797 1.00 0.000 138 GLU A N 12
ATOM 14222 C CA . GLU A 1 39 ? -6.527 -31.333 -6.204 1.00 0.000 138 GLU A CA 12
ATOM 14223 C C . GLU A 1 39 ? -6.576 -32.722 -5.574 1.00 0.000 138 GLU A C 12
ATOM 14224 O O . GLU A 1 39 ? -5.609 -33.480 -5.644 1.00 0.000 138 GLU A O 12
ATOM 14236 N N . GLN A 1 40 ? -7.708 -33.047 -4.959 1.00 0.000 139 GLN A N 12
ATOM 14237 C CA . GLN A 1 40 ? -7.882 -34.344 -4.315 1.00 0.000 139 GLN A CA 12
ATOM 14238 C C . GLN A 1 40 ? -9.346 -34.770 -4.337 1.00 0.000 139 GLN A C 12
ATOM 14239 O O . GLN A 1 40 ? -10.163 -34.183 -5.046 1.00 0.000 139 GLN A O 12
ATOM 14253 N N . SER A 1 41 ? -9.670 -35.797 -3.557 1.00 0.000 140 SER A N 12
ATOM 14254 C CA . SER A 1 41 ? -11.035 -36.305 -3.491 1.00 0.000 140 SER A CA 12
ATOM 14255 C C . SER A 1 41 ? -12.031 -35.164 -3.307 1.00 0.000 140 SER A C 12
ATOM 14256 O O . SER A 1 41 ? -12.951 -34.994 -4.107 1.00 0.000 140 SER A O 12
ATOM 14264 N N . ALA A 1 42 ? -11.841 -34.386 -2.247 1.00 0.000 141 ALA A N 12
ATOM 14265 C CA . ALA A 1 42 ? -12.721 -33.260 -1.958 1.00 0.000 141 ALA A CA 12
ATOM 14266 C C . ALA A 1 42 ? -12.908 -32.380 -3.189 1.00 0.000 141 ALA A C 12
ATOM 14267 O O . ALA A 1 42 ? -13.971 -31.795 -3.390 1.00 0.000 141 ALA A O 12
ATOM 14274 N N . GLY A 1 43 ? -11.866 -32.289 -4.010 1.00 0.000 142 GLY A N 12
ATOM 14275 C CA . GLY A 1 43 ? -11.937 -31.477 -5.211 1.00 0.000 142 GLY A CA 12
ATOM 14276 C C . GLY A 1 43 ? -10.711 -30.604 -5.393 1.00 0.000 142 GLY A C 12
ATOM 14277 O O . GLY A 1 43 ? -9.651 -30.886 -4.834 1.00 0.000 142 GLY A O 12
ATOM 14281 N N . ILE A 1 44 ? -10.855 -29.542 -6.178 1.00 0.000 143 ILE A N 12
ATOM 14282 C CA . ILE A 1 44 ? -9.751 -28.625 -6.432 1.00 0.000 143 ILE A CA 12
ATOM 14283 C C . ILE A 1 44 ? -9.720 -27.502 -5.401 1.00 0.000 143 ILE A C 12
ATOM 14284 O O . ILE A 1 44 ? -10.444 -26.515 -5.522 1.00 0.000 143 ILE A O 12
ATOM 14300 N N . MET A 1 45 ? -8.874 -27.659 -4.388 1.00 0.000 144 MET A N 12
ATOM 14301 C CA . MET A 1 45 ? -8.746 -26.656 -3.337 1.00 0.000 144 MET A CA 12
ATOM 14302 C C . MET A 1 45 ? -7.692 -25.617 -3.703 1.00 0.000 144 MET A C 12
ATOM 14303 O O . MET A 1 45 ? -6.885 -25.829 -4.609 1.00 0.000 144 MET A O 12
ATOM 14317 N N . TYR A 1 46 ? -7.704 -24.493 -2.994 1.00 0.000 145 TYR A N 12
ATOM 14318 C CA . TYR A 1 46 ? -6.751 -23.420 -3.247 1.00 0.000 145 TYR A CA 12
ATOM 14319 C C . TYR A 1 46 ? -6.458 -22.639 -1.969 1.00 0.000 145 TYR A C 12
ATOM 14320 O O . TYR A 1 46 ? -7.363 -22.086 -1.345 1.00 0.000 145 TYR A O 12
ATOM 14338 N N . ARG A 1 47 ? -5.186 -22.600 -1.586 1.00 0.000 146 ARG A N 12
ATOM 14339 C CA . ARG A 1 47 ? -4.772 -21.889 -0.383 1.00 0.000 146 ARG A CA 12
ATOM 14340 C C . ARG A 1 47 ? -3.685 -20.867 -0.703 1.00 0.000 146 ARG A C 12
ATOM 14341 O O . ARG A 1 47 ? -2.629 -21.212 -1.234 1.00 0.000 146 ARG A O 12
ATOM 14362 N N . LYS A 1 48 ? -3.951 -19.606 -0.377 1.00 0.000 147 LYS A N 12
ATOM 14363 C CA . LYS A 1 48 ? -2.997 -18.533 -0.628 1.00 0.000 147 LYS A CA 12
ATOM 14364 C C . LYS A 1 48 ? -2.668 -17.784 0.660 1.00 0.000 147 LYS A C 12
ATOM 14365 O O . LYS A 1 48 ? -3.431 -17.826 1.625 1.00 0.000 147 LYS A O 12
ATOM 14384 N N . SER A 1 49 ? -1.529 -17.099 0.668 1.00 0.000 148 SER A N 12
ATOM 14385 C CA . SER A 1 49 ? -1.099 -16.343 1.838 1.00 0.000 148 SER A CA 12
ATOM 14386 C C . SER A 1 49 ? 0.268 -15.709 1.603 1.00 0.000 148 SER A C 12
ATOM 14387 O O . SER A 1 49 ? 1.010 -16.118 0.710 1.00 0.000 148 SER A O 12
ATOM 14395 N N . CYS A 1 50 ? 0.594 -14.705 2.411 1.00 0.000 149 CYS A N 12
ATOM 14396 C CA . CYS A 1 50 ? 1.871 -14.012 2.292 1.00 0.000 149 CYS A CA 12
ATOM 14397 C C . CYS A 1 50 ? 3.025 -14.922 2.704 1.00 0.000 149 CYS A C 12
ATOM 14398 O O . CYS A 1 50 ? 2.884 -15.751 3.603 1.00 0.000 149 CYS A O 12
ATOM 14405 N N . ALA A 1 51 ? 4.165 -14.760 2.040 1.00 0.000 150 ALA A N 12
ATOM 14406 C CA . ALA A 1 51 ? 5.343 -15.565 2.339 1.00 0.000 150 ALA A CA 12
ATOM 14407 C C . ALA A 1 51 ? 6.618 -14.738 2.216 1.00 0.000 150 ALA A C 12
ATOM 14408 O O . ALA A 1 51 ? 6.565 -13.521 2.036 1.00 0.000 150 ALA A O 12
ATOM 14415 N N . SER A 1 52 ? 7.763 -15.405 2.314 1.00 0.000 151 SER A N 12
ATOM 14416 C CA . SER A 1 52 ? 9.052 -14.731 2.218 1.00 0.000 151 SER A CA 12
ATOM 14417 C C . SER A 1 52 ? 9.819 -15.197 0.984 1.00 0.000 151 SER A C 12
ATOM 14418 O O . SER A 1 52 ? 9.714 -16.353 0.575 1.00 0.000 151 SER A O 12
ATOM 14426 N N . SER A 1 53 ? 10.591 -14.288 0.396 1.00 0.000 152 SER A N 12
ATOM 14427 C CA . SER A 1 53 ? 11.373 -14.604 -0.793 1.00 0.000 152 SER A CA 12
ATOM 14428 C C . SER A 1 53 ? 12.197 -15.871 -0.581 1.00 0.000 152 SER A C 12
ATOM 14429 O O . SER A 1 53 ? 12.065 -16.842 -1.325 1.00 0.000 152 SER A O 12
ATOM 14437 N N . ALA A 1 54 ? 13.047 -15.853 0.440 1.00 0.000 153 ALA A N 12
ATOM 14438 C CA . ALA A 1 54 ? 13.891 -16.999 0.753 1.00 0.000 153 ALA A CA 12
ATOM 14439 C C . ALA A 1 54 ? 13.068 -18.281 0.830 1.00 0.000 153 ALA A C 12
ATOM 14440 O O . ALA A 1 54 ? 13.437 -19.302 0.251 1.00 0.000 153 ALA A O 12
ATOM 14447 N N . ALA A 1 55 ? 11.953 -18.220 1.550 1.00 0.000 154 ALA A N 12
ATOM 14448 C CA . ALA A 1 55 ? 11.078 -19.376 1.702 1.00 0.000 154 ALA A CA 12
ATOM 14449 C C . ALA A 1 55 ? 10.586 -19.874 0.347 1.00 0.000 154 ALA A C 12
ATOM 14450 O O . ALA A 1 55 ? 10.704 -21.058 0.029 1.00 0.000 154 ALA A O 12
ATOM 14457 N N . CYS A 1 56 ? 10.033 -18.964 -0.447 1.00 0.000 155 CYS A N 12
ATOM 14458 C CA . CYS A 1 56 ? 9.521 -19.310 -1.768 1.00 0.000 155 CYS A CA 12
ATOM 14459 C C . CYS A 1 56 ? 10.572 -20.065 -2.577 1.00 0.000 155 CYS A C 12
ATOM 14460 O O . CYS A 1 56 ? 10.247 -20.968 -3.349 1.00 0.000 155 CYS A O 12
ATOM 14467 N N . LEU A 1 57 ? 11.833 -19.688 -2.396 1.00 0.000 156 LEU A N 12
ATOM 14468 C CA . LEU A 1 57 ? 12.933 -20.329 -3.109 1.00 0.000 156 LEU A CA 12
ATOM 14469 C C . LEU A 1 57 ? 13.108 -21.774 -2.654 1.00 0.000 156 LEU A C 12
ATOM 14470 O O . LEU A 1 57 ? 13.457 -22.647 -3.449 1.00 0.000 156 LEU A O 12
ATOM 14486 N N . ILE A 1 58 ? 12.861 -22.019 -1.372 1.00 0.000 157 ILE A N 12
ATOM 14487 C CA . ILE A 1 58 ? 12.989 -23.360 -0.813 1.00 0.000 157 ILE A CA 12
ATOM 14488 C C . ILE A 1 58 ? 12.046 -24.337 -1.507 1.00 0.000 157 ILE A C 12
ATOM 14489 O O . ILE A 1 58 ? 12.474 -25.375 -2.011 1.00 0.000 157 ILE A O 12
ATOM 14505 N N . ALA A 1 59 ? 10.762 -23.996 -1.531 1.00 0.000 158 ALA A N 12
ATOM 14506 C CA . ALA A 1 59 ? 9.759 -24.841 -2.168 1.00 0.000 158 ALA A CA 12
ATOM 14507 C C . ALA A 1 59 ? 10.059 -25.026 -3.651 1.00 0.000 158 ALA A C 12
ATOM 14508 O O . ALA A 1 59 ? 9.803 -26.088 -4.218 1.00 0.000 158 ALA A O 12
ATOM 14515 N N . SER A 1 60 ? 10.602 -23.986 -4.275 1.00 0.000 159 SER A N 12
ATOM 14516 C CA . SER A 1 60 ? 10.932 -24.032 -5.695 1.00 0.000 159 SER A CA 12
ATOM 14517 C C . SER A 1 60 ? 12.146 -24.923 -5.941 1.00 0.000 159 SER A C 12
ATOM 14518 O O . SER A 1 60 ? 12.028 -26.010 -6.505 1.00 0.000 159 SER A O 12
ATOM 14526 N N . ALA A 1 61 ? 13.313 -24.453 -5.513 1.00 0.000 160 ALA A N 12
ATOM 14527 C CA . ALA A 1 61 ? 14.549 -25.206 -5.685 1.00 0.000 160 ALA A CA 12
ATOM 14528 C C . ALA A 1 61 ? 14.404 -26.628 -5.154 1.00 0.000 160 ALA A C 12
ATOM 14529 O O . ALA A 1 61 ? 14.895 -27.581 -5.758 1.00 0.000 160 ALA A O 12
ATOM 14536 N N . GLY A 1 62 ? 13.727 -26.764 -4.018 1.00 0.000 161 GLY A N 12
ATOM 14537 C CA . GLY A 1 62 ? 13.530 -28.074 -3.424 1.00 0.000 161 GLY A CA 12
ATOM 14538 C C . GLY A 1 62 ? 12.444 -28.869 -4.121 1.00 0.000 161 GLY A C 12
ATOM 14539 O O . GLY A 1 62 ? 11.839 -28.396 -5.083 1.00 0.000 161 GLY A O 12
ATOM 14543 N N . TYR A 1 63 ? 12.197 -30.081 -3.636 1.00 0.000 162 TYR A N 12
ATOM 14544 C CA . TYR A 1 63 ? 11.180 -30.946 -4.221 1.00 0.000 162 TYR A CA 12
ATOM 14545 C C . TYR A 1 63 ? 9.802 -30.296 -4.144 1.00 0.000 162 TYR A C 12
ATOM 14546 O O . TYR A 1 63 ? 9.658 -29.179 -3.649 1.00 0.000 162 TYR A O 12
ATOM 14564 N N . GLN A 1 64 ? 8.792 -31.005 -4.637 1.00 0.000 163 GLN A N 12
ATOM 14565 C CA . GLN A 1 64 ? 7.425 -30.498 -4.624 1.00 0.000 163 GLN A CA 12
ATOM 14566 C C . GLN A 1 64 ? 7.352 -29.113 -5.258 1.00 0.000 163 GLN A C 12
ATOM 14567 O O . GLN A 1 64 ? 6.592 -28.254 -4.812 1.00 0.000 163 GLN A O 12
ATOM 14581 N N . SER A 1 65 ? 8.149 -28.902 -6.301 1.00 0.000 164 SER A N 12
ATOM 14582 C CA . SER A 1 65 ? 8.178 -27.619 -6.994 1.00 0.000 164 SER A CA 12
ATOM 14583 C C . SER A 1 65 ? 7.175 -27.600 -8.144 1.00 0.000 164 SER A C 12
ATOM 14584 O O . SER A 1 65 ? 6.173 -26.886 -8.097 1.00 0.000 164 SER A O 12
ATOM 14592 N N . PHE A 1 66 ? 7.453 -28.389 -9.176 1.00 0.000 165 PHE A N 12
ATOM 14593 C CA . PHE A 1 66 ? 6.577 -28.463 -10.339 1.00 0.000 165 PHE A CA 12
ATOM 14594 C C . PHE A 1 66 ? 5.247 -29.118 -9.978 1.00 0.000 165 PHE A C 12
ATOM 14595 O O . PHE A 1 66 ? 5.020 -29.495 -8.828 1.00 0.000 165 PHE A O 12
ATOM 14612 N N . CYS A 1 67 ? 4.370 -29.249 -10.968 1.00 0.000 166 CYS A N 12
ATOM 14613 C CA . CYS A 1 67 ? 3.062 -29.857 -10.756 1.00 0.000 166 CYS A CA 12
ATOM 14614 C C . CYS A 1 67 ? 2.934 -31.159 -11.541 1.00 0.000 166 CYS A C 12
ATOM 14615 O O . CYS A 1 67 ? 3.910 -31.657 -12.101 1.00 0.000 166 CYS A O 12
ATOM 14622 N N . SER A 1 68 ? 1.722 -31.704 -11.578 1.00 0.000 167 SER A N 12
ATOM 14623 C CA . SER A 1 68 ? 1.466 -32.950 -12.291 1.00 0.000 167 SER A CA 12
ATOM 14624 C C . SER A 1 68 ? 0.768 -32.681 -13.620 1.00 0.000 167 SER A C 12
ATOM 14625 O O . SER A 1 68 ? 0.120 -31.652 -13.814 1.00 0.000 167 SER A O 12
ATOM 14633 N N . PRO A 1 69 ? 0.902 -33.629 -14.560 1.00 0.000 168 PRO A N 12
ATOM 14634 C CA . PRO A 1 69 ? 0.291 -33.519 -15.888 1.00 0.000 168 PRO A CA 12
ATOM 14635 C C . PRO A 1 69 ? -1.228 -33.643 -15.840 1.00 0.000 168 PRO A C 12
ATOM 14636 O O . PRO A 1 69 ? -1.943 -32.887 -16.495 1.00 0.000 168 PRO A O 12
ATOM 14647 N N . GLY A 1 70 ? -1.714 -34.603 -15.059 1.00 0.000 169 GLY A N 12
ATOM 14648 C CA . GLY A 1 70 ? -3.145 -34.808 -14.940 1.00 0.000 169 GLY A CA 12
ATOM 14649 C C . GLY A 1 70 ? -3.724 -34.155 -13.701 1.00 0.000 169 GLY A C 12
ATOM 14650 O O . GLY A 1 70 ? -3.919 -32.940 -13.663 1.00 0.000 169 GLY A O 12
ATOM 14654 N N . LYS A 1 71 ? -4.001 -34.963 -12.683 1.00 0.000 170 LYS A N 12
ATOM 14655 C CA . LYS A 1 71 ? -4.561 -34.458 -11.435 1.00 0.000 170 LYS A CA 12
ATOM 14656 C C . LYS A 1 71 ? -3.874 -35.097 -10.232 1.00 0.000 170 LYS A C 12
ATOM 14657 O O . LYS A 1 71 ? -3.906 -34.555 -9.126 1.00 0.000 170 LYS A O 12
ATOM 14676 N N . LEU A 1 72 ? -3.253 -36.250 -10.455 1.00 0.000 171 LEU A N 12
ATOM 14677 C CA . LEU A 1 72 ? -2.556 -36.962 -9.389 1.00 0.000 171 LEU A CA 12
ATOM 14678 C C . LEU A 1 72 ? -1.665 -36.014 -8.593 1.00 0.000 171 LEU A C 12
ATOM 14679 O O . LEU A 1 72 ? -0.616 -35.585 -9.071 1.00 0.000 171 LEU A O 12
ATOM 14695 N N . ASN A 1 73 ? -2.090 -35.693 -7.375 1.00 0.000 172 ASN A N 12
ATOM 14696 C CA . ASN A 1 73 ? -1.329 -34.797 -6.512 1.00 0.000 172 ASN A CA 12
ATOM 14697 C C . ASN A 1 73 ? -0.767 -33.622 -7.307 1.00 0.000 172 ASN A C 12
ATOM 14698 O O . ASN A 1 73 ? 0.403 -33.267 -7.166 1.00 0.000 172 ASN A O 12
ATOM 14709 N N . SER A 1 74 ? -1.611 -33.023 -8.141 1.00 0.000 173 SER A N 12
ATOM 14710 C CA . SER A 1 74 ? -1.198 -31.889 -8.961 1.00 0.000 173 SER A CA 12
ATOM 14711 C C . SER A 1 74 ? -1.096 -30.620 -8.121 1.00 0.000 173 SER A C 12
ATOM 14712 O O . SER A 1 74 ? -1.938 -29.726 -8.221 1.00 0.000 173 SER A O 12
ATOM 14720 N N . VAL A 1 75 ? -0.059 -30.547 -7.293 1.00 0.000 174 VAL A N 12
ATOM 14721 C CA . VAL A 1 75 ? 0.155 -29.388 -6.436 1.00 0.000 174 VAL A CA 12
ATOM 14722 C C . VAL A 1 75 ? 1.058 -28.363 -7.113 1.00 0.000 174 VAL A C 12
ATOM 14723 O O . VAL A 1 75 ? 2.106 -28.708 -7.659 1.00 0.000 174 VAL A O 12
ATOM 14736 N N . CYS A 1 76 ? 0.645 -27.101 -7.073 1.00 0.000 175 CYS A N 12
ATOM 14737 C CA . CYS A 1 76 ? 1.417 -26.024 -7.682 1.00 0.000 175 CYS A CA 12
ATOM 14738 C C . CYS A 1 76 ? 1.779 -24.962 -6.648 1.00 0.000 175 CYS A C 12
ATOM 14739 O O . CYS A 1 76 ? 1.016 -24.702 -5.716 1.00 0.000 175 CYS A O 12
ATOM 14746 N N . ILE A 1 77 ? 2.947 -24.352 -6.819 1.00 0.000 176 ILE A N 12
ATOM 14747 C CA . ILE A 1 77 ? 3.410 -23.317 -5.902 1.00 0.000 176 ILE A CA 12
ATOM 14748 C C . ILE A 1 77 ? 4.075 -22.171 -6.656 1.00 0.000 176 ILE A C 12
ATOM 14749 O O . ILE A 1 77 ? 4.818 -22.392 -7.612 1.00 0.000 176 ILE A O 12
ATOM 14765 N N . SER A 1 78 ? 3.803 -20.946 -6.219 1.00 0.000 177 SER A N 12
ATOM 14766 C CA . SER A 1 78 ? 4.374 -19.764 -6.854 1.00 0.000 177 SER A CA 12
ATOM 14767 C C . SER A 1 78 ? 4.089 -18.513 -6.028 1.00 0.000 177 SER A C 12
ATOM 14768 O O . SER A 1 78 ? 3.227 -18.517 -5.149 1.00 0.000 177 SER A O 12
ATOM 14776 N N . CYS A 1 79 ? 4.821 -17.442 -6.317 1.00 0.000 178 CYS A N 12
ATOM 14777 C CA . CYS A 1 79 ? 4.649 -16.182 -5.603 1.00 0.000 178 CYS A CA 12
ATOM 14778 C C . CYS A 1 79 ? 4.982 -14.996 -6.504 1.00 0.000 178 CYS A C 12
ATOM 14779 O O . CYS A 1 79 ? 5.617 -15.153 -7.547 1.00 0.000 178 CYS A O 12
ATOM 14786 N N . CYS A 1 80 ? 4.547 -13.809 -6.094 1.00 0.000 179 CYS A N 12
ATOM 14787 C CA . CYS A 1 80 ? 4.798 -12.596 -6.862 1.00 0.000 179 CYS A CA 12
ATOM 14788 C C . CYS A 1 80 ? 5.177 -11.439 -5.943 1.00 0.000 179 CYS A C 12
ATOM 14789 O O . CYS A 1 80 ? 5.160 -11.572 -4.720 1.00 0.000 179 CYS A O 12
ATOM 14796 N N . ASN A 1 81 ? 5.520 -10.302 -6.541 1.00 0.000 180 ASN A N 12
ATOM 14797 C CA . ASN A 1 81 ? 5.904 -9.121 -5.777 1.00 0.000 180 ASN A CA 12
ATOM 14798 C C . ASN A 1 81 ? 4.954 -7.960 -6.055 1.00 0.000 180 ASN A C 12
ATOM 14799 O O . ASN A 1 81 ? 5.071 -6.889 -5.459 1.00 0.000 180 ASN A O 12
ATOM 14810 N N . THR A 1 82 ? 4.010 -8.180 -6.966 1.00 0.000 181 THR A N 12
ATOM 14811 C CA . THR A 1 82 ? 3.040 -7.153 -7.325 1.00 0.000 181 THR A CA 12
ATOM 14812 C C . THR A 1 82 ? 1.805 -7.229 -6.435 1.00 0.000 181 THR A C 12
ATOM 14813 O O . THR A 1 82 ? 1.528 -8.249 -5.802 1.00 0.000 181 THR A O 12
ATOM 14824 N N . PRO A 1 83 ? 1.043 -6.127 -6.383 1.00 0.000 182 PRO A N 12
ATOM 14825 C CA . PRO A 1 83 ? -0.177 -6.044 -5.574 1.00 0.000 182 PRO A CA 12
ATOM 14826 C C . PRO A 1 83 ? -1.300 -6.913 -6.129 1.00 0.000 182 PRO A C 12
ATOM 14827 O O . PRO A 1 83 ? -1.513 -6.972 -7.341 1.00 0.000 182 PRO A O 12
ATOM 14838 N N . LEU A 1 84 ? -2.017 -7.587 -5.236 1.00 0.000 183 LEU A N 12
ATOM 14839 C CA . LEU A 1 84 ? -3.120 -8.453 -5.637 1.00 0.000 183 LEU A CA 12
ATOM 14840 C C . LEU A 1 84 ? -2.658 -9.486 -6.660 1.00 0.000 183 LEU A C 12
ATOM 14841 O O . LEU A 1 84 ? -3.237 -9.608 -7.739 1.00 0.000 183 LEU A O 12
ATOM 14857 N N . CYS A 1 85 ? -1.611 -10.228 -6.313 1.00 0.000 184 CYS A N 12
ATOM 14858 C CA . CYS A 1 85 ? -1.071 -11.251 -7.200 1.00 0.000 184 CYS A CA 12
ATOM 14859 C C . CYS A 1 85 ? -1.985 -12.473 -7.240 1.00 0.000 184 CYS A C 12
ATOM 14860 O O . CYS A 1 85 ? -2.302 -12.988 -8.311 1.00 0.000 184 CYS A O 12
ATOM 14867 N N . ASN A 1 86 ? -2.406 -12.929 -6.065 1.00 0.000 185 ASN A N 12
ATOM 14868 C CA . ASN A 1 86 ? -3.283 -14.090 -5.966 1.00 0.000 185 ASN A CA 12
ATOM 14869 C C . ASN A 1 86 ? -4.749 -13.670 -6.005 1.00 0.000 185 ASN A C 12
ATOM 14870 O O . ASN A 1 86 ? -5.495 -14.069 -6.899 1.00 0.000 185 ASN A O 12
ATOM 14881 N N . MET A 1 1 ? 2.994 0.886 -1.102 1.00 0.000 100 MET A N 13
ATOM 14882 C CA . MET A 1 1 ? 2.276 -0.154 -0.374 1.00 0.000 100 MET A CA 13
ATOM 14883 C C . MET A 1 1 ? 2.025 -1.366 -1.265 1.00 0.000 100 MET A C 13
ATOM 14884 O O . MET A 1 1 ? 1.976 -1.247 -2.490 1.00 0.000 100 MET A O 13
ATOM 14898 N N . ILE A 1 2 ? 1.867 -2.530 -0.644 1.00 0.000 101 ILE A N 13
ATOM 14899 C CA . ILE A 1 2 ? 1.619 -3.762 -1.382 1.00 0.000 101 ILE A CA 13
ATOM 14900 C C . ILE A 1 2 ? 0.620 -4.651 -0.648 1.00 0.000 101 ILE A C 13
ATOM 14901 O O . ILE A 1 2 ? 0.758 -4.898 0.549 1.00 0.000 101 ILE A O 13
ATOM 14917 N N . GLN A 1 3 ? -0.384 -5.129 -1.376 1.00 0.000 102 GLN A N 13
ATOM 14918 C CA . GLN A 1 3 ? -1.405 -5.992 -0.795 1.00 0.000 102 GLN A CA 13
ATOM 14919 C C . GLN A 1 3 ? -1.401 -7.364 -1.459 1.00 0.000 102 GLN A C 13
ATOM 14920 O O . GLN A 1 3 ? -1.043 -7.498 -2.630 1.00 0.000 102 GLN A O 13
ATOM 14934 N N . CYS A 1 4 ? -1.802 -8.382 -0.705 1.00 0.000 103 CYS A N 13
ATOM 14935 C CA . CYS A 1 4 ? -1.844 -9.746 -1.220 1.00 0.000 103 CYS A CA 13
ATOM 14936 C C . CYS A 1 4 ? -3.003 -10.524 -0.604 1.00 0.000 103 CYS A C 13
ATOM 14937 O O . CYS A 1 4 ? -3.383 -10.287 0.543 1.00 0.000 103 CYS A O 13
ATOM 14944 N N . TYR A 1 5 ? -3.559 -11.453 -1.373 1.00 0.000 104 TYR A N 13
ATOM 14945 C CA . TYR A 1 5 ? -4.676 -12.266 -0.904 1.00 0.000 104 TYR A CA 13
ATOM 14946 C C . TYR A 1 5 ? -4.180 -13.441 -0.066 1.00 0.000 104 TYR A C 13
ATOM 14947 O O . TYR A 1 5 ? -3.417 -14.279 -0.545 1.00 0.000 104 TYR A O 13
ATOM 14965 N N . GLN A 1 6 ? -4.622 -13.494 1.186 1.00 0.000 105 GLN A N 13
ATOM 14966 C CA . GLN A 1 6 ? -4.224 -14.566 2.091 1.00 0.000 105 GLN A CA 13
ATOM 14967 C C . GLN A 1 6 ? -5.408 -15.469 2.419 1.00 0.000 105 GLN A C 13
ATOM 14968 O O . GLN A 1 6 ? -6.239 -15.139 3.265 1.00 0.000 105 GLN A O 13
ATOM 14982 N N . CYS A 1 7 ? -5.480 -16.611 1.742 1.00 0.000 106 CYS A N 13
ATOM 14983 C CA . CYS A 1 7 ? -6.563 -17.562 1.960 1.00 0.000 106 CYS A CA 13
ATOM 14984 C C . CYS A 1 7 ? -6.058 -18.801 2.694 1.00 0.000 106 CYS A C 13
ATOM 14985 O O . CYS A 1 7 ? -5.652 -19.781 2.071 1.00 0.000 106 CYS A O 13
ATOM 14992 N N . GLU A 1 8 ? -6.089 -18.748 4.022 1.00 0.000 107 GLU A N 13
ATOM 14993 C CA . GLU A 1 8 ? -5.635 -19.866 4.841 1.00 0.000 107 GLU A CA 13
ATOM 14994 C C . GLU A 1 8 ? -6.746 -20.896 5.021 1.00 0.000 107 GLU A C 13
ATOM 14995 O O . GLU A 1 8 ? -6.785 -21.613 6.020 1.00 0.000 107 GLU A O 13
ATOM 15007 N N . GLU A 1 9 ? -7.647 -20.962 4.046 1.00 0.000 108 GLU A N 13
ATOM 15008 C CA . GLU A 1 9 ? -8.760 -21.903 4.098 1.00 0.000 108 GLU A CA 13
ATOM 15009 C C . GLU A 1 9 ? -9.207 -22.294 2.692 1.00 0.000 108 GLU A C 13
ATOM 15010 O O . GLU A 1 9 ? -9.675 -21.456 1.921 1.00 0.000 108 GLU A O 13
ATOM 15022 N N . PHE A 1 10 ? -9.059 -23.574 2.366 1.00 0.000 109 PHE A N 13
ATOM 15023 C CA . PHE A 1 10 ? -9.446 -24.078 1.053 1.00 0.000 109 PHE A CA 13
ATOM 15024 C C . PHE A 1 10 ? -10.963 -24.062 0.890 1.00 0.000 109 PHE A C 13
ATOM 15025 O O . PHE A 1 10 ? -11.703 -24.030 1.873 1.00 0.000 109 PHE A O 13
ATOM 15042 N N . GLN A 1 11 ? -11.419 -24.086 -0.359 1.00 0.000 110 GLN A N 13
ATOM 15043 C CA . GLN A 1 11 ? -12.847 -24.073 -0.651 1.00 0.000 110 GLN A CA 13
ATOM 15044 C C . GLN A 1 11 ? -13.095 -24.065 -2.156 1.00 0.000 110 GLN A C 13
ATOM 15045 O O . GLN A 1 11 ? -12.352 -23.441 -2.914 1.00 0.000 110 GLN A O 13
ATOM 15059 N N . LEU A 1 12 ? -14.143 -24.761 -2.581 1.00 0.000 111 LEU A N 13
ATOM 15060 C CA . LEU A 1 12 ? -14.490 -24.834 -3.997 1.00 0.000 111 LEU A CA 13
ATOM 15061 C C . LEU A 1 12 ? -15.630 -23.877 -4.328 1.00 0.000 111 LEU A C 13
ATOM 15062 O O . LEU A 1 12 ? -16.718 -23.973 -3.761 1.00 0.000 111 LEU A O 13
ATOM 15078 N N . ASN A 1 13 ? -15.374 -22.957 -5.252 1.00 0.000 112 ASN A N 13
ATOM 15079 C CA . ASN A 1 13 ? -16.381 -21.983 -5.660 1.00 0.000 112 ASN A CA 13
ATOM 15080 C C . ASN A 1 13 ? -16.889 -21.190 -4.460 1.00 0.000 112 ASN A C 13
ATOM 15081 O O . ASN A 1 13 ? -18.094 -21.060 -4.254 1.00 0.000 112 ASN A O 13
ATOM 15092 N N . ASN A 1 14 ? -15.959 -20.659 -3.672 1.00 0.000 113 ASN A N 13
ATOM 15093 C CA . ASN A 1 14 ? -16.312 -19.878 -2.493 1.00 0.000 113 ASN A CA 13
ATOM 15094 C C . ASN A 1 14 ? -15.804 -18.445 -2.618 1.00 0.000 113 ASN A C 13
ATOM 15095 O O . ASN A 1 14 ? -15.274 -18.051 -3.657 1.00 0.000 113 ASN A O 13
ATOM 15106 N N . ASP A 1 15 ? -15.968 -17.670 -1.551 1.00 0.000 114 ASP A N 13
ATOM 15107 C CA . ASP A 1 15 ? -15.524 -16.280 -1.540 1.00 0.000 114 ASP A CA 13
ATOM 15108 C C . ASP A 1 15 ? -14.068 -16.179 -1.099 1.00 0.000 114 ASP A C 13
ATOM 15109 O O . ASP A 1 15 ? -13.734 -15.417 -0.191 1.00 0.000 114 ASP A O 13
ATOM 15118 N N . CYS A 1 16 ? -13.203 -16.952 -1.747 1.00 0.000 115 CYS A N 13
ATOM 15119 C CA . CYS A 1 16 ? -11.782 -16.951 -1.422 1.00 0.000 115 CYS A CA 13
ATOM 15120 C C . CYS A 1 16 ? -11.047 -15.862 -2.198 1.00 0.000 115 CYS A C 13
ATOM 15121 O O . CYS A 1 16 ? -10.067 -15.294 -1.715 1.00 0.000 115 CYS A O 13
ATOM 15128 N N . SER A 1 17 ? -11.528 -15.575 -3.403 1.00 0.000 116 SER A N 13
ATOM 15129 C CA . SER A 1 17 ? -10.915 -14.557 -4.248 1.00 0.000 116 SER A CA 13
ATOM 15130 C C . SER A 1 17 ? -11.608 -13.210 -4.065 1.00 0.000 116 SER A C 13
ATOM 15131 O O . SER A 1 17 ? -11.725 -12.427 -5.008 1.00 0.000 116 SER A O 13
ATOM 15139 N N . SER A 1 18 ? -12.066 -12.948 -2.845 1.00 0.000 117 SER A N 13
ATOM 15140 C CA . SER A 1 18 ? -12.751 -11.699 -2.538 1.00 0.000 117 SER A CA 13
ATOM 15141 C C . SER A 1 18 ? -11.761 -10.638 -2.067 1.00 0.000 117 SER A C 13
ATOM 15142 O O . SER A 1 18 ? -10.700 -10.941 -1.522 1.00 0.000 117 SER A O 13
ATOM 15150 N N . PRO A 1 19 ? -12.116 -9.362 -2.283 1.00 0.000 118 PRO A N 13
ATOM 15151 C CA . PRO A 1 19 ? -11.273 -8.229 -1.888 1.00 0.000 118 PRO A CA 13
ATOM 15152 C C . PRO A 1 19 ? -11.204 -8.057 -0.375 1.00 0.000 118 PRO A C 13
ATOM 15153 O O . PRO A 1 19 ? -10.464 -7.214 0.129 1.00 0.000 118 PRO A O 13
ATOM 15164 N N . GLU A 1 20 ? -11.981 -8.862 0.344 1.00 0.000 119 GLU A N 13
ATOM 15165 C CA . GLU A 1 20 ? -12.007 -8.797 1.800 1.00 0.000 119 GLU A CA 13
ATOM 15166 C C . GLU A 1 20 ? -10.775 -9.471 2.397 1.00 0.000 119 GLU A C 13
ATOM 15167 O O . GLU A 1 20 ? -10.384 -9.184 3.529 1.00 0.000 119 GLU A O 13
ATOM 15179 N N . PHE A 1 21 ? -10.168 -10.368 1.628 1.00 0.000 120 PHE A N 13
ATOM 15180 C CA . PHE A 1 21 ? -8.981 -11.085 2.080 1.00 0.000 120 PHE A CA 13
ATOM 15181 C C . PHE A 1 21 ? -7.713 -10.313 1.728 1.00 0.000 120 PHE A C 13
ATOM 15182 O O . PHE A 1 21 ? -6.607 -10.853 1.792 1.00 0.000 120 PHE A O 13
ATOM 15199 N N . ILE A 1 22 ? -7.881 -9.049 1.355 1.00 0.000 121 ILE A N 13
ATOM 15200 C CA . ILE A 1 22 ? -6.750 -8.203 0.992 1.00 0.000 121 ILE A CA 13
ATOM 15201 C C . ILE A 1 22 ? -6.023 -7.696 2.233 1.00 0.000 121 ILE A C 13
ATOM 15202 O O . ILE A 1 22 ? -6.567 -6.909 3.007 1.00 0.000 121 ILE A O 13
ATOM 15218 N N . VAL A 1 23 ? -4.788 -8.153 2.416 1.00 0.000 122 VAL A N 13
ATOM 15219 C CA . VAL A 1 23 ? -3.983 -7.743 3.561 1.00 0.000 122 VAL A CA 13
ATOM 15220 C C . VAL A 1 23 ? -2.787 -6.906 3.121 1.00 0.000 122 VAL A C 13
ATOM 15221 O O . VAL A 1 23 ? -2.309 -7.032 1.995 1.00 0.000 122 VAL A O 13
ATOM 15234 N N . ASN A 1 24 ? -2.309 -6.051 4.019 1.00 0.000 123 ASN A N 13
ATOM 15235 C CA . ASN A 1 24 ? -1.168 -5.192 3.724 1.00 0.000 123 ASN A CA 13
ATOM 15236 C C . ASN A 1 24 ? 0.115 -5.769 4.315 1.00 0.000 123 ASN A C 13
ATOM 15237 O O . ASN A 1 24 ? 0.724 -5.175 5.205 1.00 0.000 123 ASN A O 13
ATOM 15248 N N . CYS A 1 25 ? 0.520 -6.931 3.813 1.00 0.000 124 CYS A N 13
ATOM 15249 C CA . CYS A 1 25 ? 1.730 -7.590 4.290 1.00 0.000 124 CYS A CA 13
ATOM 15250 C C . CYS A 1 25 ? 2.975 -6.818 3.860 1.00 0.000 124 CYS A C 13
ATOM 15251 O O . CYS A 1 25 ? 3.417 -6.918 2.715 1.00 0.000 124 CYS A O 13
ATOM 15258 N N . THR A 1 26 ? 3.537 -6.049 4.787 1.00 0.000 125 THR A N 13
ATOM 15259 C CA . THR A 1 26 ? 4.730 -5.260 4.505 1.00 0.000 125 THR A CA 13
ATOM 15260 C C . THR A 1 26 ? 5.578 -5.079 5.759 1.00 0.000 125 THR A C 13
ATOM 15261 O O . THR A 1 26 ? 5.119 -5.330 6.873 1.00 0.000 125 THR A O 13
ATOM 15272 N N . VAL A 1 27 ? 6.819 -4.640 5.570 1.00 0.000 126 VAL A N 13
ATOM 15273 C CA . VAL A 1 27 ? 7.731 -4.423 6.686 1.00 0.000 126 VAL A CA 13
ATOM 15274 C C . VAL A 1 27 ? 7.947 -5.709 7.477 1.00 0.000 126 VAL A C 13
ATOM 15275 O O . VAL A 1 27 ? 8.010 -5.690 8.706 1.00 0.000 126 VAL A O 13
ATOM 15288 N N . ASN A 1 28 ? 8.062 -6.824 6.764 1.00 0.000 127 ASN A N 13
ATOM 15289 C CA . ASN A 1 28 ? 8.271 -8.120 7.399 1.00 0.000 127 ASN A CA 13
ATOM 15290 C C . ASN A 1 28 ? 8.463 -9.214 6.353 1.00 0.000 127 ASN A C 13
ATOM 15291 O O . ASN A 1 28 ? 8.493 -8.942 5.153 1.00 0.000 127 ASN A O 13
ATOM 15302 N N . VAL A 1 29 ? 8.593 -10.453 6.818 1.00 0.000 128 VAL A N 13
ATOM 15303 C CA . VAL A 1 29 ? 8.780 -11.589 5.923 1.00 0.000 128 VAL A CA 13
ATOM 15304 C C . VAL A 1 29 ? 7.473 -11.969 5.236 1.00 0.000 128 VAL A C 13
ATOM 15305 O O . VAL A 1 29 ? 6.954 -13.067 5.433 1.00 0.000 128 VAL A O 13
ATOM 15318 N N . GLN A 1 30 ? 6.947 -11.053 4.429 1.00 0.000 129 GLN A N 13
ATOM 15319 C CA . GLN A 1 30 ? 5.700 -11.293 3.713 1.00 0.000 129 GLN A CA 13
ATOM 15320 C C . GLN A 1 30 ? 5.416 -10.168 2.723 1.00 0.000 129 GLN A C 13
ATOM 15321 O O . GLN A 1 30 ? 4.264 -9.786 2.516 1.00 0.000 129 GLN A O 13
ATOM 15335 N N . ASP A 1 31 ? 6.473 -9.642 2.114 1.00 0.000 130 ASP A N 13
ATOM 15336 C CA . ASP A 1 31 ? 6.337 -8.561 1.144 1.00 0.000 130 ASP A CA 13
ATOM 15337 C C . ASP A 1 31 ? 5.630 -9.047 -0.117 1.00 0.000 130 ASP A C 13
ATOM 15338 O O . ASP A 1 31 ? 4.743 -8.374 -0.641 1.00 0.000 130 ASP A O 13
ATOM 15347 N N . MET A 1 32 ? 6.029 -10.220 -0.598 1.00 0.000 131 MET A N 13
ATOM 15348 C CA . MET A 1 32 ? 5.433 -10.796 -1.798 1.00 0.000 131 MET A CA 13
ATOM 15349 C C . MET A 1 32 ? 4.237 -11.674 -1.443 1.00 0.000 131 MET A C 13
ATOM 15350 O O . MET A 1 32 ? 3.910 -11.849 -0.269 1.00 0.000 131 MET A O 13
ATOM 15364 N N . CYS A 1 33 ? 3.588 -12.223 -2.464 1.00 0.000 132 CYS A N 13
ATOM 15365 C CA . CYS A 1 33 ? 2.428 -13.082 -2.260 1.00 0.000 132 CYS A CA 13
ATOM 15366 C C . CYS A 1 33 ? 2.728 -14.513 -2.696 1.00 0.000 132 CYS A C 13
ATOM 15367 O O . CYS A 1 33 ? 3.473 -14.738 -3.649 1.00 0.000 132 CYS A O 13
ATOM 15374 N N . GLN A 1 34 ? 2.141 -15.476 -1.991 1.00 0.000 133 GLN A N 13
ATOM 15375 C CA . GLN A 1 34 ? 2.346 -16.885 -2.306 1.00 0.000 133 GLN A CA 13
ATOM 15376 C C . GLN A 1 34 ? 1.037 -17.544 -2.727 1.00 0.000 133 GLN A C 13
ATOM 15377 O O . GLN A 1 34 ? -0.045 -17.113 -2.328 1.00 0.000 133 GLN A O 13
ATOM 15391 N N . LYS A 1 35 ? 1.143 -18.592 -3.538 1.00 0.000 134 LYS A N 13
ATOM 15392 C CA . LYS A 1 35 ? -0.032 -19.313 -4.014 1.00 0.000 134 LYS A CA 13
ATOM 15393 C C . LYS A 1 35 ? 0.294 -20.783 -4.259 1.00 0.000 134 LYS A C 13
ATOM 15394 O O . LYS A 1 35 ? 1.331 -21.110 -4.835 1.00 0.000 134 LYS A O 13
ATOM 15413 N N . GLU A 1 36 ? -0.599 -21.663 -3.818 1.00 0.000 135 GLU A N 13
ATOM 15414 C CA . GLU A 1 36 ? -0.405 -23.098 -3.991 1.00 0.000 135 GLU A CA 13
ATOM 15415 C C . GLU A 1 36 ? -1.660 -23.752 -4.561 1.00 0.000 135 GLU A C 13
ATOM 15416 O O . GLU A 1 36 ? -2.780 -23.407 -4.185 1.00 0.000 135 GLU A O 13
ATOM 15428 N N . VAL A 1 37 ? -1.464 -24.699 -5.474 1.00 0.000 136 VAL A N 13
ATOM 15429 C CA . VAL A 1 37 ? -2.579 -25.402 -6.097 1.00 0.000 136 VAL A CA 13
ATOM 15430 C C . VAL A 1 37 ? -2.513 -26.898 -5.812 1.00 0.000 136 VAL A C 13
ATOM 15431 O O . VAL A 1 37 ? -1.462 -27.522 -5.956 1.00 0.000 136 VAL A O 13
ATOM 15444 N N . MET A 1 38 ? -3.643 -27.469 -5.408 1.00 0.000 137 MET A N 13
ATOM 15445 C CA . MET A 1 38 ? -3.714 -28.893 -5.104 1.00 0.000 137 MET A CA 13
ATOM 15446 C C . MET A 1 38 ? -5.112 -29.439 -5.377 1.00 0.000 137 MET A C 13
ATOM 15447 O O . MET A 1 38 ? -6.068 -28.677 -5.518 1.00 0.000 137 MET A O 13
ATOM 15461 N N . GLU A 1 39 ? -5.223 -30.761 -5.451 1.00 0.000 138 GLU A N 13
ATOM 15462 C CA . GLU A 1 39 ? -6.504 -31.407 -5.708 1.00 0.000 138 GLU A CA 13
ATOM 15463 C C . GLU A 1 39 ? -6.678 -32.642 -4.830 1.00 0.000 138 GLU A C 13
ATOM 15464 O O . GLU A 1 39 ? -5.721 -33.372 -4.573 1.00 0.000 138 GLU A O 13
ATOM 15476 N N . GLN A 1 40 ? -7.905 -32.869 -4.372 1.00 0.000 139 GLN A N 13
ATOM 15477 C CA . GLN A 1 40 ? -8.203 -34.015 -3.521 1.00 0.000 139 GLN A CA 13
ATOM 15478 C C . GLN A 1 40 ? -9.642 -34.480 -3.720 1.00 0.000 139 GLN A C 13
ATOM 15479 O O . GLN A 1 40 ? -10.351 -33.981 -4.594 1.00 0.000 139 GLN A O 13
ATOM 15493 N N . SER A 1 41 ? -10.066 -35.440 -2.905 1.00 0.000 140 SER A N 13
ATOM 15494 C CA . SER A 1 41 ? -11.419 -35.977 -2.994 1.00 0.000 140 SER A CA 13
ATOM 15495 C C . SER A 1 41 ? -12.455 -34.868 -2.835 1.00 0.000 140 SER A C 13
ATOM 15496 O O . SER A 1 41 ? -13.508 -34.891 -3.472 1.00 0.000 140 SER A O 13
ATOM 15504 N N . ALA A 1 42 ? -12.147 -33.897 -1.982 1.00 0.000 141 ALA A N 13
ATOM 15505 C CA . ALA A 1 42 ? -13.048 -32.777 -1.740 1.00 0.000 141 ALA A CA 13
ATOM 15506 C C . ALA A 1 42 ? -13.128 -31.863 -2.958 1.00 0.000 141 ALA A C 13
ATOM 15507 O O . ALA A 1 42 ? -14.174 -31.284 -3.245 1.00 0.000 141 ALA A O 13
ATOM 15514 N N . GLY A 1 43 ? -12.013 -31.738 -3.672 1.00 0.000 142 GLY A N 13
ATOM 15515 C CA . GLY A 1 43 ? -11.978 -30.892 -4.851 1.00 0.000 142 GLY A CA 13
ATOM 15516 C C . GLY A 1 43 ? -10.622 -30.246 -5.061 1.00 0.000 142 GLY A C 13
ATOM 15517 O O . GLY A 1 43 ? -9.608 -30.744 -4.572 1.00 0.000 142 GLY A O 13
ATOM 15521 N N . ILE A 1 44 ? -10.604 -29.137 -5.791 1.00 0.000 143 ILE A N 13
ATOM 15522 C CA . ILE A 1 44 ? -9.363 -28.423 -6.065 1.00 0.000 143 ILE A CA 13
ATOM 15523 C C . ILE A 1 44 ? -9.068 -27.396 -4.978 1.00 0.000 143 ILE A C 13
ATOM 15524 O O . ILE A 1 44 ? -9.578 -26.276 -5.013 1.00 0.000 143 ILE A O 13
ATOM 15540 N N . MET A 1 45 ? -8.241 -27.784 -4.013 1.00 0.000 144 MET A N 13
ATOM 15541 C CA . MET A 1 45 ? -7.875 -26.895 -2.916 1.00 0.000 144 MET A CA 13
ATOM 15542 C C . MET A 1 45 ? -6.637 -26.077 -3.269 1.00 0.000 144 MET A C 13
ATOM 15543 O O . MET A 1 45 ? -5.837 -26.477 -4.116 1.00 0.000 144 MET A O 13
ATOM 15557 N N . TYR A 1 46 ? -6.485 -24.931 -2.616 1.00 0.000 145 TYR A N 13
ATOM 15558 C CA . TYR A 1 46 ? -5.345 -24.056 -2.863 1.00 0.000 145 TYR A CA 13
ATOM 15559 C C . TYR A 1 46 ? -4.988 -23.259 -1.612 1.00 0.000 145 TYR A C 13
ATOM 15560 O O . TYR A 1 46 ? -5.863 -22.717 -0.937 1.00 0.000 145 TYR A O 13
ATOM 15578 N N . ARG A 1 47 ? -3.696 -23.193 -1.309 1.00 0.000 146 ARG A N 13
ATOM 15579 C CA . ARG A 1 47 ? -3.221 -22.464 -0.139 1.00 0.000 146 ARG A CA 13
ATOM 15580 C C . ARG A 1 47 ? -2.606 -21.128 -0.544 1.00 0.000 146 ARG A C 13
ATOM 15581 O O . ARG A 1 47 ? -1.534 -21.082 -1.147 1.00 0.000 146 ARG A O 13
ATOM 15602 N N . LYS A 1 48 ? -3.293 -20.041 -0.209 1.00 0.000 147 LYS A N 13
ATOM 15603 C CA . LYS A 1 48 ? -2.816 -18.702 -0.536 1.00 0.000 147 LYS A CA 13
ATOM 15604 C C . LYS A 1 48 ? -2.457 -17.929 0.728 1.00 0.000 147 LYS A C 13
ATOM 15605 O O . LYS A 1 48 ? -3.136 -18.040 1.749 1.00 0.000 147 LYS A O 13
ATOM 15624 N N . SER A 1 49 ? -1.386 -17.144 0.653 1.00 0.000 148 SER A N 13
ATOM 15625 C CA . SER A 1 49 ? -0.936 -16.354 1.793 1.00 0.000 148 SER A CA 13
ATOM 15626 C C . SER A 1 49 ? 0.299 -15.534 1.431 1.00 0.000 148 SER A C 13
ATOM 15627 O O . SER A 1 49 ? 0.993 -15.831 0.458 1.00 0.000 148 SER A O 13
ATOM 15635 N N . CYS A 1 50 ? 0.566 -14.500 2.221 1.00 0.000 149 CYS A N 13
ATOM 15636 C CA . CYS A 1 50 ? 1.716 -13.634 1.986 1.00 0.000 149 CYS A CA 13
ATOM 15637 C C . CYS A 1 50 ? 3.020 -14.372 2.275 1.00 0.000 149 CYS A C 13
ATOM 15638 O O . CYS A 1 50 ? 3.081 -15.220 3.165 1.00 0.000 149 CYS A O 13
ATOM 15645 N N . ALA A 1 51 ? 4.061 -14.042 1.517 1.00 0.000 150 ALA A N 13
ATOM 15646 C CA . ALA A 1 51 ? 5.364 -14.671 1.693 1.00 0.000 150 ALA A CA 13
ATOM 15647 C C . ALA A 1 51 ? 6.490 -13.719 1.303 1.00 0.000 150 ALA A C 13
ATOM 15648 O O . ALA A 1 51 ? 6.248 -12.558 0.973 1.00 0.000 150 ALA A O 13
ATOM 15655 N N . SER A 1 52 ? 7.721 -14.218 1.343 1.00 0.000 151 SER A N 13
ATOM 15656 C CA . SER A 1 52 ? 8.885 -13.411 0.999 1.00 0.000 151 SER A CA 13
ATOM 15657 C C . SER A 1 52 ? 9.623 -14.004 -0.197 1.00 0.000 151 SER A C 13
ATOM 15658 O O . SER A 1 52 ? 9.490 -15.191 -0.496 1.00 0.000 151 SER A O 13
ATOM 15666 N N . SER A 1 53 ? 10.402 -13.169 -0.878 1.00 0.000 152 SER A N 13
ATOM 15667 C CA . SER A 1 53 ? 11.159 -13.609 -2.044 1.00 0.000 152 SER A CA 13
ATOM 15668 C C . SER A 1 53 ? 12.021 -14.822 -1.706 1.00 0.000 152 SER A C 13
ATOM 15669 O O . SER A 1 53 ? 11.924 -15.865 -2.352 1.00 0.000 152 SER A O 13
ATOM 15677 N N . ALA A 1 54 ? 12.864 -14.676 -0.689 1.00 0.000 153 ALA A N 13
ATOM 15678 C CA . ALA A 1 54 ? 13.741 -15.759 -0.263 1.00 0.000 153 ALA A CA 13
ATOM 15679 C C . ALA A 1 54 ? 12.956 -17.048 -0.042 1.00 0.000 153 ALA A C 13
ATOM 15680 O O . ALA A 1 54 ? 13.354 -18.115 -0.506 1.00 0.000 153 ALA A O 13
ATOM 15687 N N . ALA A 1 55 ? 11.839 -16.940 0.671 1.00 0.000 154 ALA A N 13
ATOM 15688 C CA . ALA A 1 55 ? 10.998 -18.096 0.951 1.00 0.000 154 ALA A CA 13
ATOM 15689 C C . ALA A 1 55 ? 10.561 -18.784 -0.338 1.00 0.000 154 ALA A C 13
ATOM 15690 O O . ALA A 1 55 ? 10.768 -19.985 -0.514 1.00 0.000 154 ALA A O 13
ATOM 15697 N N . CYS A 1 56 ? 9.956 -18.015 -1.237 1.00 0.000 155 CYS A N 13
ATOM 15698 C CA . CYS A 1 56 ? 9.489 -18.550 -2.511 1.00 0.000 155 CYS A CA 13
ATOM 15699 C C . CYS A 1 56 ? 10.604 -19.309 -3.224 1.00 0.000 155 CYS A C 13
ATOM 15700 O O . CYS A 1 56 ? 10.359 -20.317 -3.888 1.00 0.000 155 CYS A O 13
ATOM 15707 N N . LEU A 1 57 ? 11.831 -18.819 -3.081 1.00 0.000 156 LEU A N 13
ATOM 15708 C CA . LEU A 1 57 ? 12.985 -19.450 -3.711 1.00 0.000 156 LEU A CA 13
ATOM 15709 C C . LEU A 1 57 ? 13.247 -20.828 -3.111 1.00 0.000 156 LEU A C 13
ATOM 15710 O O . LEU A 1 57 ? 13.694 -21.742 -3.804 1.00 0.000 156 LEU A O 13
ATOM 15726 N N . ILE A 1 58 ? 12.965 -20.968 -1.820 1.00 0.000 157 ILE A N 13
ATOM 15727 C CA . ILE A 1 58 ? 13.167 -22.235 -1.128 1.00 0.000 157 ILE A CA 13
ATOM 15728 C C . ILE A 1 58 ? 12.238 -23.314 -1.674 1.00 0.000 157 ILE A C 13
ATOM 15729 O O . ILE A 1 58 ? 12.638 -24.466 -1.840 1.00 0.000 157 ILE A O 13
ATOM 15745 N N . ALA A 1 59 ? 10.996 -22.933 -1.954 1.00 0.000 158 ALA A N 13
ATOM 15746 C CA . ALA A 1 59 ? 10.011 -23.866 -2.485 1.00 0.000 158 ALA A CA 13
ATOM 15747 C C . ALA A 1 59 ? 10.391 -24.325 -3.889 1.00 0.000 158 ALA A C 13
ATOM 15748 O O . ALA A 1 59 ? 10.258 -25.501 -4.225 1.00 0.000 158 ALA A O 13
ATOM 15755 N N . SER A 1 60 ? 10.863 -23.388 -4.705 1.00 0.000 159 SER A N 13
ATOM 15756 C CA . SER A 1 60 ? 11.257 -23.695 -6.075 1.00 0.000 159 SER A CA 13
ATOM 15757 C C . SER A 1 60 ? 12.457 -24.638 -6.096 1.00 0.000 159 SER A C 13
ATOM 15758 O O . SER A 1 60 ? 12.336 -25.806 -6.465 1.00 0.000 159 SER A O 13
ATOM 15766 N N . ALA A 1 61 ? 13.615 -24.121 -5.698 1.00 0.000 160 ALA A N 13
ATOM 15767 C CA . ALA A 1 61 ? 14.836 -24.916 -5.668 1.00 0.000 160 ALA A CA 13
ATOM 15768 C C . ALA A 1 61 ? 14.711 -26.080 -4.691 1.00 0.000 160 ALA A C 13
ATOM 15769 O O . ALA A 1 61 ? 15.501 -27.022 -4.727 1.00 0.000 160 ALA A O 13
ATOM 15776 N N . GLY A 1 62 ? 13.711 -26.007 -3.816 1.00 0.000 161 GLY A N 13
ATOM 15777 C CA . GLY A 1 62 ? 13.502 -27.061 -2.841 1.00 0.000 161 GLY A CA 13
ATOM 15778 C C . GLY A 1 62 ? 13.042 -28.357 -3.477 1.00 0.000 161 GLY A C 13
ATOM 15779 O O . GLY A 1 62 ? 12.241 -28.348 -4.413 1.00 0.000 161 GLY A O 13
ATOM 15783 N N . TYR A 1 63 ? 13.551 -29.475 -2.972 1.00 0.000 162 TYR A N 13
ATOM 15784 C CA . TYR A 1 63 ? 13.191 -30.786 -3.500 1.00 0.000 162 TYR A CA 13
ATOM 15785 C C . TYR A 1 63 ? 11.725 -31.102 -3.221 1.00 0.000 162 TYR A C 13
ATOM 15786 O O . TYR A 1 63 ? 10.983 -30.259 -2.717 1.00 0.000 162 TYR A O 13
ATOM 15804 N N . GLN A 1 64 ? 11.316 -32.323 -3.551 1.00 0.000 163 GLN A N 13
ATOM 15805 C CA . GLN A 1 64 ? 9.939 -32.751 -3.337 1.00 0.000 163 GLN A CA 13
ATOM 15806 C C . GLN A 1 64 ? 8.965 -31.848 -4.086 1.00 0.000 163 GLN A C 13
ATOM 15807 O O . GLN A 1 64 ? 7.893 -31.518 -3.578 1.00 0.000 163 GLN A O 13
ATOM 15821 N N . SER A 1 65 ? 9.345 -31.450 -5.296 1.00 0.000 164 SER A N 13
ATOM 15822 C CA . SER A 1 65 ? 8.507 -30.581 -6.114 1.00 0.000 164 SER A CA 13
ATOM 15823 C C . SER A 1 65 ? 7.864 -31.363 -7.255 1.00 0.000 164 SER A C 13
ATOM 15824 O O . SER A 1 65 ? 7.894 -30.937 -8.409 1.00 0.000 164 SER A O 13
ATOM 15832 N N . PHE A 1 66 ? 7.282 -32.511 -6.923 1.00 0.000 165 PHE A N 13
ATOM 15833 C CA . PHE A 1 66 ? 6.632 -33.355 -7.919 1.00 0.000 165 PHE A CA 13
ATOM 15834 C C . PHE A 1 66 ? 5.232 -32.839 -8.238 1.00 0.000 165 PHE A C 13
ATOM 15835 O O . PHE A 1 66 ? 4.344 -32.851 -7.385 1.00 0.000 165 PHE A O 13
ATOM 15852 N N . CYS A 1 67 ? 5.042 -32.386 -9.473 1.00 0.000 166 CYS A N 13
ATOM 15853 C CA . CYS A 1 67 ? 3.752 -31.864 -9.907 1.00 0.000 166 CYS A CA 13
ATOM 15854 C C . CYS A 1 67 ? 3.186 -32.698 -11.052 1.00 0.000 166 CYS A C 13
ATOM 15855 O O . CYS A 1 67 ? 3.899 -33.487 -11.671 1.00 0.000 166 CYS A O 13
ATOM 15862 N N . SER A 1 68 ? 1.898 -32.517 -11.329 1.00 0.000 167 SER A N 13
ATOM 15863 C CA . SER A 1 68 ? 1.235 -33.254 -12.397 1.00 0.000 167 SER A CA 13
ATOM 15864 C C . SER A 1 68 ? 0.981 -32.354 -13.603 1.00 0.000 167 SER A C 13
ATOM 15865 O O . SER A 1 68 ? 0.910 -31.130 -13.492 1.00 0.000 167 SER A O 13
ATOM 15873 N N . PRO A 1 69 ? 0.842 -32.974 -14.784 1.00 0.000 168 PRO A N 13
ATOM 15874 C CA . PRO A 1 69 ? 0.594 -32.249 -16.034 1.00 0.000 168 PRO A CA 13
ATOM 15875 C C . PRO A 1 69 ? -0.801 -31.634 -16.081 1.00 0.000 168 PRO A C 13
ATOM 15876 O O . PRO A 1 69 ? -1.003 -30.573 -16.670 1.00 0.000 168 PRO A O 13
ATOM 15887 N N . GLY A 1 70 ? -1.761 -32.308 -15.455 1.00 0.000 169 GLY A N 13
ATOM 15888 C CA . GLY A 1 70 ? -3.125 -31.812 -15.437 1.00 0.000 169 GLY A CA 13
ATOM 15889 C C . GLY A 1 70 ? -3.525 -31.265 -14.082 1.00 0.000 169 GLY A C 13
ATOM 15890 O O . GLY A 1 70 ? -2.972 -30.268 -13.618 1.00 0.000 169 GLY A O 13
ATOM 15894 N N . LYS A 1 71 ? -4.491 -31.917 -13.444 1.00 0.000 170 LYS A N 13
ATOM 15895 C CA . LYS A 1 71 ? -4.967 -31.490 -12.133 1.00 0.000 170 LYS A CA 13
ATOM 15896 C C . LYS A 1 71 ? -4.813 -32.609 -11.108 1.00 0.000 170 LYS A C 13
ATOM 15897 O O . LYS A 1 71 ? -4.590 -32.354 -9.924 1.00 0.000 170 LYS A O 13
ATOM 15916 N N . LEU A 1 72 ? -4.934 -33.849 -11.570 1.00 0.000 171 LEU A N 13
ATOM 15917 C CA . LEU A 1 72 ? -4.807 -35.008 -10.693 1.00 0.000 171 LEU A CA 13
ATOM 15918 C C . LEU A 1 72 ? -3.534 -34.921 -9.857 1.00 0.000 171 LEU A C 13
ATOM 15919 O O . LEU A 1 72 ? -2.431 -35.114 -10.366 1.00 0.000 171 LEU A O 13
ATOM 15935 N N . ASN A 1 73 ? -3.696 -34.632 -8.570 1.00 0.000 172 ASN A N 13
ATOM 15936 C CA . ASN A 1 73 ? -2.560 -34.521 -7.662 1.00 0.000 172 ASN A CA 13
ATOM 15937 C C . ASN A 1 73 ? -1.583 -33.452 -8.141 1.00 0.000 172 ASN A C 13
ATOM 15938 O O . ASN A 1 73 ? -0.370 -33.592 -7.989 1.00 0.000 172 ASN A O 13
ATOM 15949 N N . SER A 1 74 ? -2.122 -32.383 -8.719 1.00 0.000 173 SER A N 13
ATOM 15950 C CA . SER A 1 74 ? -1.298 -31.290 -9.223 1.00 0.000 173 SER A CA 13
ATOM 15951 C C . SER A 1 74 ? -0.812 -30.404 -8.080 1.00 0.000 173 SER A C 13
ATOM 15952 O O . SER A 1 74 ? -1.385 -29.348 -7.810 1.00 0.000 173 SER A O 13
ATOM 15960 N N . VAL A 1 75 ? 0.250 -30.842 -7.410 1.00 0.000 174 VAL A N 13
ATOM 15961 C CA . VAL A 1 75 ? 0.815 -30.090 -6.297 1.00 0.000 174 VAL A CA 13
ATOM 15962 C C . VAL A 1 75 ? 1.879 -29.110 -6.779 1.00 0.000 174 VAL A C 13
ATOM 15963 O O . VAL A 1 75 ? 3.046 -29.469 -6.932 1.00 0.000 174 VAL A O 13
ATOM 15976 N N . CYS A 1 76 ? 1.467 -27.869 -7.018 1.00 0.000 175 CYS A N 13
ATOM 15977 C CA . CYS A 1 76 ? 2.384 -26.835 -7.483 1.00 0.000 175 CYS A CA 13
ATOM 15978 C C . CYS A 1 76 ? 2.234 -25.563 -6.654 1.00 0.000 175 CYS A C 13
ATOM 15979 O O . CYS A 1 76 ? 1.190 -25.325 -6.046 1.00 0.000 175 CYS A O 13
ATOM 15986 N N . ILE A 1 77 ? 3.285 -24.749 -6.635 1.00 0.000 176 ILE A N 13
ATOM 15987 C CA . ILE A 1 77 ? 3.270 -23.501 -5.882 1.00 0.000 176 ILE A CA 13
ATOM 15988 C C . ILE A 1 77 ? 3.906 -22.369 -6.682 1.00 0.000 176 ILE A C 13
ATOM 15989 O O . ILE A 1 77 ? 4.610 -22.608 -7.663 1.00 0.000 176 ILE A O 13
ATOM 16005 N N . SER A 1 78 ? 3.654 -21.136 -6.255 1.00 0.000 177 SER A N 13
ATOM 16006 C CA . SER A 1 78 ? 4.200 -19.966 -6.932 1.00 0.000 177 SER A CA 13
ATOM 16007 C C . SER A 1 78 ? 4.025 -18.713 -6.079 1.00 0.000 177 SER A C 13
ATOM 16008 O O . SER A 1 78 ? 3.505 -18.774 -4.965 1.00 0.000 177 SER A O 13
ATOM 16016 N N . CYS A 1 79 ? 4.464 -17.577 -6.611 1.00 0.000 178 CYS A N 13
ATOM 16017 C CA . CYS A 1 79 ? 4.357 -16.308 -5.901 1.00 0.000 178 CYS A CA 13
ATOM 16018 C C . CYS A 1 79 ? 4.219 -15.146 -6.880 1.00 0.000 178 CYS A C 13
ATOM 16019 O O . CYS A 1 79 ? 4.301 -15.330 -8.095 1.00 0.000 178 CYS A O 13
ATOM 16026 N N . CYS A 1 80 ? 4.008 -13.949 -6.343 1.00 0.000 179 CYS A N 13
ATOM 16027 C CA . CYS A 1 80 ? 3.857 -12.757 -7.167 1.00 0.000 179 CYS A CA 13
ATOM 16028 C C . CYS A 1 80 ? 4.623 -11.581 -6.568 1.00 0.000 179 CYS A C 13
ATOM 16029 O O . CYS A 1 80 ? 5.055 -11.630 -5.417 1.00 0.000 179 CYS A O 13
ATOM 16036 N N . ASN A 1 81 ? 4.787 -10.524 -7.357 1.00 0.000 180 ASN A N 13
ATOM 16037 C CA . ASN A 1 81 ? 5.501 -9.335 -6.905 1.00 0.000 180 ASN A CA 13
ATOM 16038 C C . ASN A 1 81 ? 4.661 -8.081 -7.123 1.00 0.000 180 ASN A C 13
ATOM 16039 O O . ASN A 1 81 ? 5.156 -6.959 -7.005 1.00 0.000 180 ASN A O 13
ATOM 16050 N N . THR A 1 82 ? 3.385 -8.277 -7.442 1.00 0.000 181 THR A N 13
ATOM 16051 C CA . THR A 1 82 ? 2.476 -7.163 -7.677 1.00 0.000 181 THR A CA 13
ATOM 16052 C C . THR A 1 82 ? 1.314 -7.182 -6.690 1.00 0.000 181 THR A C 13
ATOM 16053 O O . THR A 1 82 ? 0.989 -8.212 -6.098 1.00 0.000 181 THR A O 13
ATOM 16064 N N . PRO A 1 83 ? 0.672 -6.019 -6.507 1.00 0.000 182 PRO A N 13
ATOM 16065 C CA . PRO A 1 83 ? -0.464 -5.878 -5.592 1.00 0.000 182 PRO A CA 13
ATOM 16066 C C . PRO A 1 83 ? -1.709 -6.598 -6.098 1.00 0.000 182 PRO A C 13
ATOM 16067 O O . PRO A 1 83 ? -2.076 -6.478 -7.268 1.00 0.000 182 PRO A O 13
ATOM 16078 N N . LEU A 1 84 ? -2.356 -7.346 -5.211 1.00 0.000 183 LEU A N 13
ATOM 16079 C CA . LEU A 1 84 ? -3.562 -8.085 -5.569 1.00 0.000 183 LEU A CA 13
ATOM 16080 C C . LEU A 1 84 ? -3.303 -9.008 -6.755 1.00 0.000 183 LEU A C 13
ATOM 16081 O O . LEU A 1 84 ? -4.150 -9.156 -7.637 1.00 0.000 183 LEU A O 13
ATOM 16097 N N . CYS A 1 85 ? -2.128 -9.629 -6.770 1.00 0.000 184 CYS A N 13
ATOM 16098 C CA . CYS A 1 85 ? -1.758 -10.539 -7.846 1.00 0.000 184 CYS A CA 13
ATOM 16099 C C . CYS A 1 85 ? -2.379 -11.916 -7.632 1.00 0.000 184 CYS A C 13
ATOM 16100 O O . CYS A 1 85 ? -2.474 -12.717 -8.561 1.00 0.000 184 CYS A O 13
ATOM 16107 N N . ASN A 1 86 ? -2.800 -12.184 -6.400 1.00 0.000 185 ASN A N 13
ATOM 16108 C CA . ASN A 1 86 ? -3.412 -13.464 -6.063 1.00 0.000 185 ASN A CA 13
ATOM 16109 C C . ASN A 1 86 ? -4.917 -13.429 -6.309 1.00 0.000 185 ASN A C 13
ATOM 16110 O O . ASN A 1 86 ? -5.472 -14.319 -6.954 1.00 0.000 185 ASN A O 13
ATOM 16121 N N . MET A 1 1 ? 2.116 0.608 -0.404 1.00 0.000 100 MET A N 14
ATOM 16122 C CA . MET A 1 1 ? 0.803 0.057 -0.089 1.00 0.000 100 MET A CA 14
ATOM 16123 C C . MET A 1 1 ? 0.601 -1.292 -0.770 1.00 0.000 100 MET A C 14
ATOM 16124 O O . MET A 1 1 ? -0.470 -1.572 -1.309 1.00 0.000 100 MET A O 14
ATOM 16138 N N . ILE A 1 2 ? 1.637 -2.124 -0.742 1.00 0.000 101 ILE A N 14
ATOM 16139 C CA . ILE A 1 2 ? 1.572 -3.445 -1.356 1.00 0.000 101 ILE A CA 14
ATOM 16140 C C . ILE A 1 2 ? 0.628 -4.363 -0.587 1.00 0.000 101 ILE A C 14
ATOM 16141 O O . ILE A 1 2 ? 0.722 -4.483 0.634 1.00 0.000 101 ILE A O 14
ATOM 16157 N N . GLN A 1 3 ? -0.280 -5.009 -1.311 1.00 0.000 102 GLN A N 14
ATOM 16158 C CA . GLN A 1 3 ? -1.241 -5.918 -0.697 1.00 0.000 102 GLN A CA 14
ATOM 16159 C C . GLN A 1 3 ? -1.290 -7.246 -1.446 1.00 0.000 102 GLN A C 14
ATOM 16160 O O . GLN A 1 3 ? -0.874 -7.335 -2.601 1.00 0.000 102 GLN A O 14
ATOM 16174 N N . CYS A 1 4 ? -1.801 -8.276 -0.780 1.00 0.000 103 CYS A N 14
ATOM 16175 C CA . CYS A 1 4 ? -1.905 -9.600 -1.382 1.00 0.000 103 CYS A CA 14
ATOM 16176 C C . CYS A 1 4 ? -3.143 -10.333 -0.873 1.00 0.000 103 CYS A C 14
ATOM 16177 O O . CYS A 1 4 ? -3.556 -10.155 0.273 1.00 0.000 103 CYS A O 14
ATOM 16184 N N . TYR A 1 5 ? -3.730 -11.158 -1.733 1.00 0.000 104 TYR A N 14
ATOM 16185 C CA . TYR A 1 5 ? -4.921 -11.917 -1.372 1.00 0.000 104 TYR A CA 14
ATOM 16186 C C . TYR A 1 5 ? -4.555 -13.144 -0.541 1.00 0.000 104 TYR A C 14
ATOM 16187 O O . TYR A 1 5 ? -3.972 -14.100 -1.051 1.00 0.000 104 TYR A O 14
ATOM 16205 N N . GLN A 1 6 ? -4.904 -13.107 0.741 1.00 0.000 105 GLN A N 14
ATOM 16206 C CA . GLN A 1 6 ? -4.613 -14.215 1.643 1.00 0.000 105 GLN A CA 14
ATOM 16207 C C . GLN A 1 6 ? -5.870 -15.030 1.928 1.00 0.000 105 GLN A C 14
ATOM 16208 O O . GLN A 1 6 ? -6.722 -14.622 2.717 1.00 0.000 105 GLN A O 14
ATOM 16222 N N . CYS A 1 7 ? -5.980 -16.185 1.279 1.00 0.000 106 CYS A N 14
ATOM 16223 C CA . CYS A 1 7 ? -7.133 -17.058 1.461 1.00 0.000 106 CYS A CA 14
ATOM 16224 C C . CYS A 1 7 ? -6.779 -18.248 2.348 1.00 0.000 106 CYS A C 14
ATOM 16225 O O . CYS A 1 7 ? -6.053 -19.150 1.932 1.00 0.000 106 CYS A O 14
ATOM 16232 N N . GLU A 1 8 ? -7.299 -18.243 3.572 1.00 0.000 107 GLU A N 14
ATOM 16233 C CA . GLU A 1 8 ? -7.037 -19.322 4.517 1.00 0.000 107 GLU A CA 14
ATOM 16234 C C . GLU A 1 8 ? -7.959 -20.509 4.256 1.00 0.000 107 GLU A C 14
ATOM 16235 O O . GLU A 1 8 ? -7.618 -21.652 4.560 1.00 0.000 107 GLU A O 14
ATOM 16247 N N . GLU A 1 9 ? -9.130 -20.229 3.691 1.00 0.000 108 GLU A N 14
ATOM 16248 C CA . GLU A 1 9 ? -10.101 -21.274 3.390 1.00 0.000 108 GLU A CA 14
ATOM 16249 C C . GLU A 1 9 ? -9.869 -21.848 1.996 1.00 0.000 108 GLU A C 14
ATOM 16250 O O . GLU A 1 9 ? -10.294 -21.270 0.995 1.00 0.000 108 GLU A O 14
ATOM 16262 N N . PHE A 1 10 ? -9.191 -22.989 1.937 1.00 0.000 109 PHE A N 14
ATOM 16263 C CA . PHE A 1 10 ? -8.900 -23.642 0.666 1.00 0.000 109 PHE A CA 14
ATOM 16264 C C . PHE A 1 10 ? -10.082 -24.491 0.207 1.00 0.000 109 PHE A C 14
ATOM 16265 O O . PHE A 1 10 ? -10.704 -25.189 1.007 1.00 0.000 109 PHE A O 14
ATOM 16282 N N . GLN A 1 11 ? -10.385 -24.424 -1.085 1.00 0.000 110 GLN A N 14
ATOM 16283 C CA . GLN A 1 11 ? -11.492 -25.185 -1.650 1.00 0.000 110 GLN A CA 14
ATOM 16284 C C . GLN A 1 11 ? -11.422 -25.200 -3.173 1.00 0.000 110 GLN A C 14
ATOM 16285 O O . GLN A 1 11 ? -10.422 -24.789 -3.763 1.00 0.000 110 GLN A O 14
ATOM 16299 N N . LEU A 1 12 ? -12.489 -25.677 -3.805 1.00 0.000 111 LEU A N 14
ATOM 16300 C CA . LEU A 1 12 ? -12.548 -25.746 -5.261 1.00 0.000 111 LEU A CA 14
ATOM 16301 C C . LEU A 1 12 ? -12.907 -24.388 -5.856 1.00 0.000 111 LEU A C 14
ATOM 16302 O O . LEU A 1 12 ? -12.218 -23.888 -6.744 1.00 0.000 111 LEU A O 14
ATOM 16318 N N . ASN A 1 13 ? -13.989 -23.797 -5.359 1.00 0.000 112 ASN A N 14
ATOM 16319 C CA . ASN A 1 13 ? -14.438 -22.496 -5.841 1.00 0.000 112 ASN A CA 14
ATOM 16320 C C . ASN A 1 13 ? -15.209 -21.751 -4.756 1.00 0.000 112 ASN A C 14
ATOM 16321 O O . ASN A 1 13 ? -16.301 -22.161 -4.364 1.00 0.000 112 ASN A O 14
ATOM 16332 N N . ASN A 1 14 ? -14.633 -20.654 -4.275 1.00 0.000 113 ASN A N 14
ATOM 16333 C CA . ASN A 1 14 ? -15.266 -19.851 -3.235 1.00 0.000 113 ASN A CA 14
ATOM 16334 C C . ASN A 1 14 ? -15.179 -18.365 -3.567 1.00 0.000 113 ASN A C 14
ATOM 16335 O O . ASN A 1 14 ? -14.381 -17.951 -4.408 1.00 0.000 113 ASN A O 14
ATOM 16346 N N . ASP A 1 15 ? -16.005 -17.566 -2.900 1.00 0.000 114 ASP A N 14
ATOM 16347 C CA . ASP A 1 15 ? -16.021 -16.125 -3.123 1.00 0.000 114 ASP A CA 14
ATOM 16348 C C . ASP A 1 15 ? -14.863 -15.450 -2.394 1.00 0.000 114 ASP A C 14
ATOM 16349 O O . ASP A 1 15 ? -15.070 -14.569 -1.559 1.00 0.000 114 ASP A O 14
ATOM 16358 N N . CYS A 1 16 ? -13.644 -15.870 -2.714 1.00 0.000 115 CYS A N 14
ATOM 16359 C CA . CYS A 1 16 ? -12.452 -15.308 -2.089 1.00 0.000 115 CYS A CA 14
ATOM 16360 C C . CYS A 1 16 ? -11.988 -14.058 -2.831 1.00 0.000 115 CYS A C 14
ATOM 16361 O O . CYS A 1 16 ? -10.795 -13.876 -3.075 1.00 0.000 115 CYS A O 14
ATOM 16368 N N . SER A 1 17 ? -12.938 -13.200 -3.187 1.00 0.000 116 SER A N 14
ATOM 16369 C CA . SER A 1 17 ? -12.627 -11.969 -3.904 1.00 0.000 116 SER A CA 14
ATOM 16370 C C . SER A 1 17 ? -13.111 -10.749 -3.124 1.00 0.000 116 SER A C 14
ATOM 16371 O O . SER A 1 17 ? -13.682 -9.820 -3.695 1.00 0.000 116 SER A O 14
ATOM 16379 N N . SER A 1 18 ? -12.877 -10.760 -1.816 1.00 0.000 117 SER A N 14
ATOM 16380 C CA . SER A 1 18 ? -13.291 -9.658 -0.956 1.00 0.000 117 SER A CA 14
ATOM 16381 C C . SER A 1 18 ? -12.081 -8.874 -0.456 1.00 0.000 117 SER A C 14
ATOM 16382 O O . SER A 1 18 ? -10.987 -9.413 -0.287 1.00 0.000 117 SER A O 14
ATOM 16390 N N . PRO A 1 19 ? -12.281 -7.571 -0.214 1.00 0.000 118 PRO A N 14
ATOM 16391 C CA . PRO A 1 19 ? -11.219 -6.684 0.271 1.00 0.000 118 PRO A CA 14
ATOM 16392 C C . PRO A 1 19 ? -10.819 -6.991 1.710 1.00 0.000 118 PRO A C 14
ATOM 16393 O O . PRO A 1 19 ? -9.846 -6.439 2.223 1.00 0.000 118 PRO A O 14
ATOM 16404 N N . GLU A 1 20 ? -11.575 -7.874 2.354 1.00 0.000 119 GLU A N 14
ATOM 16405 C CA . GLU A 1 20 ? -11.298 -8.253 3.734 1.00 0.000 119 GLU A CA 14
ATOM 16406 C C . GLU A 1 20 ? -10.121 -9.221 3.807 1.00 0.000 119 GLU A C 14
ATOM 16407 O O . GLU A 1 20 ? -9.468 -9.346 4.844 1.00 0.000 119 GLU A O 14
ATOM 16419 N N . PHE A 1 21 ? -9.855 -9.905 2.699 1.00 0.000 120 PHE A N 14
ATOM 16420 C CA . PHE A 1 21 ? -8.758 -10.863 2.636 1.00 0.000 120 PHE A CA 14
ATOM 16421 C C . PHE A 1 21 ? -7.462 -10.179 2.212 1.00 0.000 120 PHE A C 14
ATOM 16422 O O . PHE A 1 21 ? -6.368 -10.679 2.477 1.00 0.000 120 PHE A O 14
ATOM 16439 N N . ILE A 1 22 ? -7.593 -9.033 1.552 1.00 0.000 121 ILE A N 14
ATOM 16440 C CA . ILE A 1 22 ? -6.433 -8.280 1.092 1.00 0.000 121 ILE A CA 14
ATOM 16441 C C . ILE A 1 22 ? -5.606 -7.772 2.267 1.00 0.000 121 ILE A C 14
ATOM 16442 O O . ILE A 1 22 ? -6.027 -6.872 2.994 1.00 0.000 121 ILE A O 14
ATOM 16458 N N . VAL A 1 23 ? -4.424 -8.354 2.448 1.00 0.000 122 VAL A N 14
ATOM 16459 C CA . VAL A 1 23 ? -3.535 -7.958 3.533 1.00 0.000 122 VAL A CA 14
ATOM 16460 C C . VAL A 1 23 ? -2.305 -7.233 3.000 1.00 0.000 122 VAL A C 14
ATOM 16461 O O . VAL A 1 23 ? -1.900 -7.435 1.856 1.00 0.000 122 VAL A O 14
ATOM 16474 N N . ASN A 1 24 ? -1.713 -6.387 3.837 1.00 0.000 123 ASN A N 14
ATOM 16475 C CA . ASN A 1 24 ? -0.528 -5.631 3.450 1.00 0.000 123 ASN A CA 14
ATOM 16476 C C . ASN A 1 24 ? 0.743 -6.410 3.772 1.00 0.000 123 ASN A C 14
ATOM 16477 O O . ASN A 1 24 ? 1.133 -6.531 4.934 1.00 0.000 123 ASN A O 14
ATOM 16488 N N . CYS A 1 25 ? 1.387 -6.935 2.735 1.00 0.000 124 CYS A N 14
ATOM 16489 C CA . CYS A 1 25 ? 2.615 -7.702 2.906 1.00 0.000 124 CYS A CA 14
ATOM 16490 C C . CYS A 1 25 ? 3.762 -6.800 3.352 1.00 0.000 124 CYS A C 14
ATOM 16491 O O . CYS A 1 25 ? 4.554 -6.330 2.534 1.00 0.000 124 CYS A O 14
ATOM 16498 N N . THR A 1 26 ? 3.847 -6.562 4.658 1.00 0.000 125 THR A N 14
ATOM 16499 C CA . THR A 1 26 ? 4.895 -5.716 5.214 1.00 0.000 125 THR A CA 14
ATOM 16500 C C . THR A 1 26 ? 6.278 -6.227 4.825 1.00 0.000 125 THR A C 14
ATOM 16501 O O . THR A 1 26 ? 6.652 -7.352 5.158 1.00 0.000 125 THR A O 14
ATOM 16512 N N . VAL A 1 27 ? 7.034 -5.393 4.118 1.00 0.000 126 VAL A N 14
ATOM 16513 C CA . VAL A 1 27 ? 8.377 -5.760 3.684 1.00 0.000 126 VAL A CA 14
ATOM 16514 C C . VAL A 1 27 ? 9.187 -6.342 4.837 1.00 0.000 126 VAL A C 14
ATOM 16515 O O . VAL A 1 27 ? 10.039 -7.206 4.637 1.00 0.000 126 VAL A O 14
ATOM 16528 N N . ASN A 1 28 ? 8.915 -5.861 6.046 1.00 0.000 127 ASN A N 14
ATOM 16529 C CA . ASN A 1 28 ? 9.619 -6.333 7.233 1.00 0.000 127 ASN A CA 14
ATOM 16530 C C . ASN A 1 28 ? 9.612 -7.857 7.299 1.00 0.000 127 ASN A C 14
ATOM 16531 O O . ASN A 1 28 ? 10.550 -8.472 7.807 1.00 0.000 127 ASN A O 14
ATOM 16542 N N . VAL A 1 29 ? 8.546 -8.461 6.783 1.00 0.000 128 VAL A N 14
ATOM 16543 C CA . VAL A 1 29 ? 8.417 -9.914 6.782 1.00 0.000 128 VAL A CA 14
ATOM 16544 C C . VAL A 1 29 ? 8.055 -10.432 5.394 1.00 0.000 128 VAL A C 14
ATOM 16545 O O . VAL A 1 29 ? 8.897 -10.990 4.691 1.00 0.000 128 VAL A O 14
ATOM 16558 N N . GLN A 1 30 ? 6.798 -10.243 5.007 1.00 0.000 129 GLN A N 14
ATOM 16559 C CA . GLN A 1 30 ? 6.325 -10.692 3.703 1.00 0.000 129 GLN A CA 14
ATOM 16560 C C . GLN A 1 30 ? 6.412 -9.568 2.675 1.00 0.000 129 GLN A C 14
ATOM 16561 O O . GLN A 1 30 ? 6.012 -8.435 2.945 1.00 0.000 129 GLN A O 14
ATOM 16575 N N . ASP A 1 31 ? 6.938 -9.889 1.498 1.00 0.000 130 ASP A N 14
ATOM 16576 C CA . ASP A 1 31 ? 7.077 -8.907 0.430 1.00 0.000 130 ASP A CA 14
ATOM 16577 C C . ASP A 1 31 ? 6.284 -9.328 -0.803 1.00 0.000 130 ASP A C 14
ATOM 16578 O O . ASP A 1 31 ? 5.811 -8.487 -1.567 1.00 0.000 130 ASP A O 14
ATOM 16587 N N . MET A 1 32 ? 6.144 -10.637 -0.991 1.00 0.000 131 MET A N 14
ATOM 16588 C CA . MET A 1 32 ? 5.408 -11.170 -2.132 1.00 0.000 131 MET A CA 14
ATOM 16589 C C . MET A 1 32 ? 4.197 -11.974 -1.669 1.00 0.000 131 MET A C 14
ATOM 16590 O O . MET A 1 32 ? 3.994 -12.176 -0.472 1.00 0.000 131 MET A O 14
ATOM 16604 N N . CYS A 1 33 ? 3.396 -12.430 -2.626 1.00 0.000 132 CYS A N 14
ATOM 16605 C CA . CYS A 1 33 ? 2.204 -13.212 -2.317 1.00 0.000 132 CYS A CA 14
ATOM 16606 C C . CYS A 1 33 ? 2.413 -14.682 -2.667 1.00 0.000 132 CYS A C 14
ATOM 16607 O O . CYS A 1 33 ? 2.776 -15.016 -3.795 1.00 0.000 132 CYS A O 14
ATOM 16614 N N . GLN A 1 34 ? 2.180 -15.556 -1.693 1.00 0.000 133 GLN A N 14
ATOM 16615 C CA . GLN A 1 34 ? 2.342 -16.990 -1.898 1.00 0.000 133 GLN A CA 14
ATOM 16616 C C . GLN A 1 34 ? 1.043 -17.620 -2.389 1.00 0.000 133 GLN A C 14
ATOM 16617 O O . GLN A 1 34 ? -0.044 -17.258 -1.940 1.00 0.000 133 GLN A O 14
ATOM 16631 N N . LYS A 1 35 ? 1.163 -18.566 -3.315 1.00 0.000 134 LYS A N 14
ATOM 16632 C CA . LYS A 1 35 ? -0.001 -19.248 -3.867 1.00 0.000 134 LYS A CA 14
ATOM 16633 C C . LYS A 1 35 ? 0.355 -20.668 -4.299 1.00 0.000 134 LYS A C 14
ATOM 16634 O O . LYS A 1 35 ? 1.308 -20.877 -5.048 1.00 0.000 134 LYS A O 14
ATOM 16653 N N . GLU A 1 36 ? -0.418 -21.638 -3.821 1.00 0.000 135 GLU A N 14
ATOM 16654 C CA . GLU A 1 36 ? -0.184 -23.037 -4.159 1.00 0.000 135 GLU A CA 14
ATOM 16655 C C . GLU A 1 36 ? -1.503 -23.777 -4.359 1.00 0.000 135 GLU A C 14
ATOM 16656 O O . GLU A 1 36 ? -2.504 -23.473 -3.709 1.00 0.000 135 GLU A O 14
ATOM 16668 N N . VAL A 1 37 ? -1.498 -24.749 -5.265 1.00 0.000 136 VAL A N 14
ATOM 16669 C CA . VAL A 1 37 ? -2.693 -25.534 -5.552 1.00 0.000 136 VAL A CA 14
ATOM 16670 C C . VAL A 1 37 ? -2.437 -27.022 -5.345 1.00 0.000 136 VAL A C 14
ATOM 16671 O O . VAL A 1 37 ? -1.309 -27.494 -5.489 1.00 0.000 136 VAL A O 14
ATOM 16684 N N . MET A 1 38 ? -3.491 -27.757 -5.007 1.00 0.000 137 MET A N 14
ATOM 16685 C CA . MET A 1 38 ? -3.380 -29.194 -4.782 1.00 0.000 137 MET A CA 14
ATOM 16686 C C . MET A 1 38 ? -4.642 -29.916 -5.244 1.00 0.000 137 MET A C 14
ATOM 16687 O O . MET A 1 38 ? -5.618 -29.282 -5.643 1.00 0.000 137 MET A O 14
ATOM 16701 N N . GLU A 1 39 ? -4.613 -31.243 -5.187 1.00 0.000 138 GLU A N 14
ATOM 16702 C CA . GLU A 1 39 ? -5.755 -32.050 -5.602 1.00 0.000 138 GLU A CA 14
ATOM 16703 C C . GLU A 1 39 ? -5.960 -33.229 -4.655 1.00 0.000 138 GLU A C 14
ATOM 16704 O O . GLU A 1 39 ? -5.196 -34.194 -4.675 1.00 0.000 138 GLU A O 14
ATOM 16716 N N . GLN A 1 40 ? -6.997 -33.143 -3.828 1.00 0.000 139 GLN A N 14
ATOM 16717 C CA . GLN A 1 40 ? -7.302 -34.202 -2.873 1.00 0.000 139 GLN A CA 14
ATOM 16718 C C . GLN A 1 40 ? -8.768 -34.612 -2.965 1.00 0.000 139 GLN A C 14
ATOM 16719 O O . GLN A 1 40 ? -9.488 -34.182 -3.866 1.00 0.000 139 GLN A O 14
ATOM 16733 N N . SER A 1 41 ? -9.204 -35.447 -2.027 1.00 0.000 140 SER A N 14
ATOM 16734 C CA . SER A 1 41 ? -10.583 -35.918 -2.004 1.00 0.000 140 SER A CA 14
ATOM 16735 C C . SER A 1 41 ? -11.546 -34.800 -2.390 1.00 0.000 140 SER A C 14
ATOM 16736 O O . SER A 1 41 ? -12.106 -34.799 -3.486 1.00 0.000 140 SER A O 14
ATOM 16744 N N . ALA A 1 42 ? -11.733 -33.849 -1.481 1.00 0.000 141 ALA A N 14
ATOM 16745 C CA . ALA A 1 42 ? -12.626 -32.723 -1.726 1.00 0.000 141 ALA A CA 14
ATOM 16746 C C . ALA A 1 42 ? -12.514 -32.237 -3.167 1.00 0.000 141 ALA A C 14
ATOM 16747 O O . ALA A 1 42 ? -13.521 -31.975 -3.824 1.00 0.000 141 ALA A O 14
ATOM 16754 N N . GLY A 1 43 ? -11.282 -32.118 -3.653 1.00 0.000 142 GLY A N 14
ATOM 16755 C CA . GLY A 1 43 ? -11.062 -31.662 -5.013 1.00 0.000 142 GLY A CA 14
ATOM 16756 C C . GLY A 1 43 ? -9.788 -30.853 -5.154 1.00 0.000 142 GLY A C 14
ATOM 16757 O O . GLY A 1 43 ? -8.762 -31.192 -4.564 1.00 0.000 142 GLY A O 14
ATOM 16761 N N . ILE A 1 44 ? -9.852 -29.784 -5.940 1.00 0.000 143 ILE A N 14
ATOM 16762 C CA . ILE A 1 44 ? -8.694 -28.925 -6.157 1.00 0.000 143 ILE A CA 14
ATOM 16763 C C . ILE A 1 44 ? -8.628 -27.816 -5.112 1.00 0.000 143 ILE A C 14
ATOM 16764 O O . ILE A 1 44 ? -9.356 -26.828 -5.195 1.00 0.000 143 ILE A O 14
ATOM 16780 N N . MET A 1 45 ? -7.749 -27.987 -4.130 1.00 0.000 144 MET A N 14
ATOM 16781 C CA . MET A 1 45 ? -7.586 -26.999 -3.070 1.00 0.000 144 MET A CA 14
ATOM 16782 C C . MET A 1 45 ? -6.512 -25.979 -3.438 1.00 0.000 144 MET A C 14
ATOM 16783 O O . MET A 1 45 ? -5.676 -26.230 -4.307 1.00 0.000 144 MET A O 14
ATOM 16797 N N . TYR A 1 46 ? -6.542 -24.830 -2.773 1.00 0.000 145 TYR A N 14
ATOM 16798 C CA . TYR A 1 46 ? -5.573 -23.772 -3.033 1.00 0.000 145 TYR A CA 14
ATOM 16799 C C . TYR A 1 46 ? -5.323 -22.943 -1.777 1.00 0.000 145 TYR A C 14
ATOM 16800 O O . TYR A 1 46 ? -6.259 -22.553 -1.080 1.00 0.000 145 TYR A O 14
ATOM 16818 N N . ARG A 1 47 ? -4.051 -22.677 -1.495 1.00 0.000 146 ARG A N 14
ATOM 16819 C CA . ARG A 1 47 ? -3.676 -21.895 -0.324 1.00 0.000 146 ARG A CA 14
ATOM 16820 C C . ARG A 1 47 ? -3.025 -20.577 -0.735 1.00 0.000 146 ARG A C 14
ATOM 16821 O O . ARG A 1 47 ? -2.092 -20.557 -1.539 1.00 0.000 146 ARG A O 14
ATOM 16842 N N . LYS A 1 48 ? -3.523 -19.478 -0.179 1.00 0.000 147 LYS A N 14
ATOM 16843 C CA . LYS A 1 48 ? -2.991 -18.156 -0.487 1.00 0.000 147 LYS A CA 14
ATOM 16844 C C . LYS A 1 48 ? -2.718 -17.369 0.791 1.00 0.000 147 LYS A C 14
ATOM 16845 O O . LYS A 1 48 ? -3.486 -17.440 1.751 1.00 0.000 147 LYS A O 14
ATOM 16864 N N . SER A 1 49 ? -1.622 -16.618 0.795 1.00 0.000 148 SER A N 14
ATOM 16865 C CA . SER A 1 49 ? -1.247 -15.818 1.956 1.00 0.000 148 SER A CA 14
ATOM 16866 C C . SER A 1 49 ? 0.034 -15.035 1.686 1.00 0.000 148 SER A C 14
ATOM 16867 O O . SER A 1 49 ? 0.777 -15.340 0.753 1.00 0.000 148 SER A O 14
ATOM 16875 N N . CYS A 1 50 ? 0.285 -14.023 2.509 1.00 0.000 149 CYS A N 14
ATOM 16876 C CA . CYS A 1 50 ? 1.475 -13.193 2.361 1.00 0.000 149 CYS A CA 14
ATOM 16877 C C . CYS A 1 50 ? 2.737 -13.991 2.674 1.00 0.000 149 CYS A C 14
ATOM 16878 O O . CYS A 1 50 ? 2.787 -14.735 3.653 1.00 0.000 149 CYS A O 14
ATOM 16885 N N . ALA A 1 51 ? 3.756 -13.831 1.835 1.00 0.000 150 ALA A N 14
ATOM 16886 C CA . ALA A 1 51 ? 5.019 -14.534 2.023 1.00 0.000 150 ALA A CA 14
ATOM 16887 C C . ALA A 1 51 ? 6.201 -13.651 1.639 1.00 0.000 150 ALA A C 14
ATOM 16888 O O . ALA A 1 51 ? 6.023 -12.558 1.103 1.00 0.000 150 ALA A O 14
ATOM 16895 N N . SER A 1 52 ? 7.408 -14.133 1.916 1.00 0.000 151 SER A N 14
ATOM 16896 C CA . SER A 1 52 ? 8.620 -13.385 1.603 1.00 0.000 151 SER A CA 14
ATOM 16897 C C . SER A 1 52 ? 9.385 -14.044 0.460 1.00 0.000 151 SER A C 14
ATOM 16898 O O . SER A 1 52 ? 8.957 -15.064 -0.082 1.00 0.000 151 SER A O 14
ATOM 16906 N N . SER A 1 53 ? 10.520 -13.454 0.097 1.00 0.000 152 SER A N 14
ATOM 16907 C CA . SER A 1 53 ? 11.343 -13.981 -0.985 1.00 0.000 152 SER A CA 14
ATOM 16908 C C . SER A 1 53 ? 12.034 -15.274 -0.562 1.00 0.000 152 SER A C 14
ATOM 16909 O O . SER A 1 53 ? 12.094 -16.237 -1.326 1.00 0.000 152 SER A O 14
ATOM 16917 N N . ALA A 1 54 ? 12.554 -15.287 0.661 1.00 0.000 153 ALA A N 14
ATOM 16918 C CA . ALA A 1 54 ? 13.239 -16.461 1.187 1.00 0.000 153 ALA A CA 14
ATOM 16919 C C . ALA A 1 54 ? 12.304 -17.666 1.237 1.00 0.000 153 ALA A C 14
ATOM 16920 O O . ALA A 1 54 ? 12.668 -18.763 0.817 1.00 0.000 153 ALA A O 14
ATOM 16927 N N . ALA A 1 55 ? 11.099 -17.452 1.753 1.00 0.000 154 ALA A N 14
ATOM 16928 C CA . ALA A 1 55 ? 10.112 -18.520 1.857 1.00 0.000 154 ALA A CA 14
ATOM 16929 C C . ALA A 1 55 ? 9.817 -19.129 0.490 1.00 0.000 154 ALA A C 14
ATOM 16930 O O . ALA A 1 55 ? 9.939 -20.339 0.299 1.00 0.000 154 ALA A O 14
ATOM 16937 N N . CYS A 1 56 ? 9.426 -18.283 -0.457 1.00 0.000 155 CYS A N 14
ATOM 16938 C CA . CYS A 1 56 ? 9.112 -18.737 -1.807 1.00 0.000 155 CYS A CA 14
ATOM 16939 C C . CYS A 1 56 ? 10.247 -19.585 -2.373 1.00 0.000 155 CYS A C 14
ATOM 16940 O O . CYS A 1 56 ? 10.014 -20.539 -3.117 1.00 0.000 155 CYS A O 14
ATOM 16947 N N . LEU A 1 57 ? 11.477 -19.231 -2.017 1.00 0.000 156 LEU A N 14
ATOM 16948 C CA . LEU A 1 57 ? 12.650 -19.958 -2.489 1.00 0.000 156 LEU A CA 14
ATOM 16949 C C . LEU A 1 57 ? 12.681 -21.372 -1.916 1.00 0.000 156 LEU A C 14
ATOM 16950 O O . LEU A 1 57 ? 13.131 -22.309 -2.576 1.00 0.000 156 LEU A O 14
ATOM 16966 N N . ILE A 1 58 ? 12.197 -21.517 -0.687 1.00 0.000 157 ILE A N 14
ATOM 16967 C CA . ILE A 1 58 ? 12.167 -22.817 -0.028 1.00 0.000 157 ILE A CA 14
ATOM 16968 C C . ILE A 1 58 ? 11.288 -23.801 -0.793 1.00 0.000 157 ILE A C 14
ATOM 16969 O O . ILE A 1 58 ? 11.726 -24.896 -1.145 1.00 0.000 157 ILE A O 14
ATOM 16985 N N . ALA A 1 59 ? 10.047 -23.402 -1.049 1.00 0.000 158 ALA A N 14
ATOM 16986 C CA . ALA A 1 59 ? 9.107 -24.247 -1.776 1.00 0.000 158 ALA A CA 14
ATOM 16987 C C . ALA A 1 59 ? 9.698 -24.707 -3.104 1.00 0.000 158 ALA A C 14
ATOM 16988 O O . ALA A 1 59 ? 9.707 -25.899 -3.411 1.00 0.000 158 ALA A O 14
ATOM 16995 N N . SER A 1 60 ? 10.189 -23.754 -3.890 1.00 0.000 159 SER A N 14
ATOM 16996 C CA . SER A 1 60 ? 10.777 -24.061 -5.188 1.00 0.000 159 SER A CA 14
ATOM 16997 C C . SER A 1 60 ? 12.010 -24.945 -5.030 1.00 0.000 159 SER A C 14
ATOM 16998 O O . SER A 1 60 ? 12.115 -26.001 -5.654 1.00 0.000 159 SER A O 14
ATOM 17006 N N . ALA A 1 61 ? 12.943 -24.505 -4.192 1.00 0.000 160 ALA A N 14
ATOM 17007 C CA . ALA A 1 61 ? 14.168 -25.256 -3.949 1.00 0.000 160 ALA A CA 14
ATOM 17008 C C . ALA A 1 61 ? 13.862 -26.706 -3.588 1.00 0.000 160 ALA A C 14
ATOM 17009 O O . ALA A 1 61 ? 14.651 -27.606 -3.870 1.00 0.000 160 ALA A O 14
ATOM 17016 N N . GLY A 1 62 ? 12.709 -26.924 -2.962 1.00 0.000 161 GLY A N 14
ATOM 17017 C CA . GLY A 1 62 ? 12.319 -28.266 -2.572 1.00 0.000 161 GLY A CA 14
ATOM 17018 C C . GLY A 1 62 ? 11.990 -29.144 -3.763 1.00 0.000 161 GLY A C 14
ATOM 17019 O O . GLY A 1 62 ? 11.137 -28.797 -4.581 1.00 0.000 161 GLY A O 14
ATOM 17023 N N . TYR A 1 63 ? 12.668 -30.282 -3.863 1.00 0.000 162 TYR A N 14
ATOM 17024 C CA . TYR A 1 63 ? 12.446 -31.209 -4.965 1.00 0.000 162 TYR A CA 14
ATOM 17025 C C . TYR A 1 63 ? 10.992 -31.671 -5.004 1.00 0.000 162 TYR A C 14
ATOM 17026 O O . TYR A 1 63 ? 10.160 -31.201 -4.230 1.00 0.000 162 TYR A O 14
ATOM 17044 N N . GLN A 1 64 ? 10.696 -32.596 -5.912 1.00 0.000 163 GLN A N 14
ATOM 17045 C CA . GLN A 1 64 ? 9.344 -33.122 -6.052 1.00 0.000 163 GLN A CA 14
ATOM 17046 C C . GLN A 1 64 ? 8.352 -32.002 -6.348 1.00 0.000 163 GLN A C 14
ATOM 17047 O O . GLN A 1 64 ? 7.273 -31.943 -5.757 1.00 0.000 163 GLN A O 14
ATOM 17061 N N . SER A 1 65 ? 8.724 -31.116 -7.266 1.00 0.000 164 SER A N 14
ATOM 17062 C CA . SER A 1 65 ? 7.869 -29.994 -7.637 1.00 0.000 164 SER A CA 14
ATOM 17063 C C . SER A 1 65 ? 7.210 -30.239 -8.991 1.00 0.000 164 SER A C 14
ATOM 17064 O O . SER A 1 65 ? 7.549 -29.595 -9.984 1.00 0.000 164 SER A O 14
ATOM 17072 N N . PHE A 1 66 ? 6.266 -31.174 -9.023 1.00 0.000 165 PHE A N 14
ATOM 17073 C CA . PHE A 1 66 ? 5.559 -31.505 -10.254 1.00 0.000 165 PHE A CA 14
ATOM 17074 C C . PHE A 1 66 ? 4.248 -30.731 -10.354 1.00 0.000 165 PHE A C 14
ATOM 17075 O O . PHE A 1 66 ? 3.399 -30.809 -9.465 1.00 0.000 165 PHE A O 14
ATOM 17092 N N . CYS A 1 67 ? 4.089 -29.985 -11.441 1.00 0.000 166 CYS A N 14
ATOM 17093 C CA . CYS A 1 67 ? 2.883 -29.195 -11.659 1.00 0.000 166 CYS A CA 14
ATOM 17094 C C . CYS A 1 67 ? 2.256 -29.521 -13.011 1.00 0.000 166 CYS A C 14
ATOM 17095 O O . CYS A 1 67 ? 2.750 -29.094 -14.055 1.00 0.000 166 CYS A O 14
ATOM 17102 N N . SER A 1 68 ? 1.165 -30.279 -12.984 1.00 0.000 167 SER A N 14
ATOM 17103 C CA . SER A 1 68 ? 0.472 -30.665 -14.208 1.00 0.000 167 SER A CA 14
ATOM 17104 C C . SER A 1 68 ? -1.022 -30.844 -13.953 1.00 0.000 167 SER A C 14
ATOM 17105 O O . SER A 1 68 ? -1.451 -31.217 -12.861 1.00 0.000 167 SER A O 14
ATOM 17113 N N . PRO A 1 69 ? -1.834 -30.570 -14.985 1.00 0.000 168 PRO A N 14
ATOM 17114 C CA . PRO A 1 69 ? -3.292 -30.693 -14.899 1.00 0.000 168 PRO A CA 14
ATOM 17115 C C . PRO A 1 69 ? -3.747 -32.145 -14.799 1.00 0.000 168 PRO A C 14
ATOM 17116 O O . PRO A 1 69 ? -4.769 -32.445 -14.184 1.00 0.000 168 PRO A O 14
ATOM 17127 N N . GLY A 1 70 ? -2.979 -33.044 -15.409 1.00 0.000 169 GLY A N 14
ATOM 17128 C CA . GLY A 1 70 ? -3.320 -34.455 -15.376 1.00 0.000 169 GLY A CA 14
ATOM 17129 C C . GLY A 1 70 ? -2.479 -35.231 -14.382 1.00 0.000 169 GLY A C 14
ATOM 17130 O O . GLY A 1 70 ? -1.781 -36.175 -14.751 1.00 0.000 169 GLY A O 14
ATOM 17134 N N . LYS A 1 71 ? -2.544 -34.833 -13.116 1.00 0.000 170 LYS A N 14
ATOM 17135 C CA . LYS A 1 71 ? -1.783 -35.497 -12.064 1.00 0.000 170 LYS A CA 14
ATOM 17136 C C . LYS A 1 71 ? -2.510 -35.405 -10.727 1.00 0.000 170 LYS A C 14
ATOM 17137 O O . LYS A 1 71 ? -2.827 -34.313 -10.253 1.00 0.000 170 LYS A O 14
ATOM 17156 N N . LEU A 1 72 ? -2.771 -36.558 -10.121 1.00 0.000 171 LEU A N 14
ATOM 17157 C CA . LEU A 1 72 ? -3.460 -36.608 -8.835 1.00 0.000 171 LEU A CA 14
ATOM 17158 C C . LEU A 1 72 ? -2.761 -35.723 -7.809 1.00 0.000 171 LEU A C 14
ATOM 17159 O O . LEU A 1 72 ? -3.400 -34.917 -7.133 1.00 0.000 171 LEU A O 14
ATOM 17175 N N . ASN A 1 73 ? -1.446 -35.877 -7.699 1.00 0.000 172 ASN A N 14
ATOM 17176 C CA . ASN A 1 73 ? -0.660 -35.090 -6.755 1.00 0.000 172 ASN A CA 14
ATOM 17177 C C . ASN A 1 73 ? -0.062 -33.863 -7.436 1.00 0.000 172 ASN A C 14
ATOM 17178 O O . ASN A 1 73 ? 1.110 -33.541 -7.242 1.00 0.000 172 ASN A O 14
ATOM 17189 N N . SER A 1 74 ? -0.877 -33.181 -8.235 1.00 0.000 173 SER A N 14
ATOM 17190 C CA . SER A 1 74 ? -0.429 -31.990 -8.947 1.00 0.000 173 SER A CA 14
ATOM 17191 C C . SER A 1 74 ? -0.204 -30.831 -7.981 1.00 0.000 173 SER A C 14
ATOM 17192 O O . SER A 1 74 ? -1.061 -29.961 -7.827 1.00 0.000 173 SER A O 14
ATOM 17200 N N . VAL A 1 75 ? 0.956 -30.826 -7.332 1.00 0.000 174 VAL A N 14
ATOM 17201 C CA . VAL A 1 75 ? 1.296 -29.774 -6.381 1.00 0.000 174 VAL A CA 14
ATOM 17202 C C . VAL A 1 75 ? 2.059 -28.644 -7.061 1.00 0.000 174 VAL A C 14
ATOM 17203 O O . VAL A 1 75 ? 3.244 -28.777 -7.370 1.00 0.000 174 VAL A O 14
ATOM 17216 N N . CYS A 1 76 ? 1.373 -27.529 -7.293 1.00 0.000 175 CYS A N 14
ATOM 17217 C CA . CYS A 1 76 ? 1.985 -26.374 -7.937 1.00 0.000 175 CYS A CA 14
ATOM 17218 C C . CYS A 1 76 ? 2.238 -25.258 -6.926 1.00 0.000 175 CYS A C 14
ATOM 17219 O O . CYS A 1 76 ? 1.316 -24.798 -6.251 1.00 0.000 175 CYS A O 14
ATOM 17226 N N . ILE A 1 77 ? 3.491 -24.829 -6.829 1.00 0.000 176 ILE A N 14
ATOM 17227 C CA . ILE A 1 77 ? 3.865 -23.767 -5.903 1.00 0.000 176 ILE A CA 14
ATOM 17228 C C . ILE A 1 77 ? 4.477 -22.582 -6.642 1.00 0.000 176 ILE A C 14
ATOM 17229 O O . ILE A 1 77 ? 5.261 -22.758 -7.575 1.00 0.000 176 ILE A O 14
ATOM 17245 N N . SER A 1 78 ? 4.115 -21.376 -6.219 1.00 0.000 177 SER A N 14
ATOM 17246 C CA . SER A 1 78 ? 4.627 -20.161 -6.842 1.00 0.000 177 SER A CA 14
ATOM 17247 C C . SER A 1 78 ? 4.055 -18.920 -6.164 1.00 0.000 177 SER A C 14
ATOM 17248 O O . SER A 1 78 ? 2.974 -18.961 -5.576 1.00 0.000 177 SER A O 14
ATOM 17256 N N . CYS A 1 79 ? 4.789 -17.815 -6.250 1.00 0.000 178 CYS A N 14
ATOM 17257 C CA . CYS A 1 79 ? 4.357 -16.561 -5.646 1.00 0.000 178 CYS A CA 14
ATOM 17258 C C . CYS A 1 79 ? 4.247 -15.460 -6.697 1.00 0.000 178 CYS A C 14
ATOM 17259 O O . CYS A 1 79 ? 4.425 -15.705 -7.890 1.00 0.000 178 CYS A O 14
ATOM 17266 N N . CYS A 1 80 ? 3.952 -14.246 -6.245 1.00 0.000 179 CYS A N 14
ATOM 17267 C CA . CYS A 1 80 ? 3.817 -13.106 -7.144 1.00 0.000 179 CYS A CA 14
ATOM 17268 C C . CYS A 1 80 ? 4.503 -11.872 -6.565 1.00 0.000 179 CYS A C 14
ATOM 17269 O O . CYS A 1 80 ? 4.834 -11.831 -5.381 1.00 0.000 179 CYS A O 14
ATOM 17276 N N . ASN A 1 81 ? 4.712 -10.867 -7.410 1.00 0.000 180 ASN A N 14
ATOM 17277 C CA . ASN A 1 81 ? 5.358 -9.632 -6.983 1.00 0.000 180 ASN A CA 14
ATOM 17278 C C . ASN A 1 81 ? 4.406 -8.447 -7.111 1.00 0.000 180 ASN A C 14
ATOM 17279 O O . ASN A 1 81 ? 4.692 -7.350 -6.630 1.00 0.000 180 ASN A O 14
ATOM 17290 N N . THR A 1 82 ? 3.270 -8.675 -7.764 1.00 0.000 181 THR A N 14
ATOM 17291 C CA . THR A 1 82 ? 2.275 -7.628 -7.957 1.00 0.000 181 THR A CA 14
ATOM 17292 C C . THR A 1 82 ? 1.180 -7.709 -6.900 1.00 0.000 181 THR A C 14
ATOM 17293 O O . THR A 1 82 ? 0.965 -8.746 -6.273 1.00 0.000 181 THR A O 14
ATOM 17304 N N . PRO A 1 83 ? 0.469 -6.590 -6.696 1.00 0.000 182 PRO A N 14
ATOM 17305 C CA . PRO A 1 83 ? -0.617 -6.510 -5.716 1.00 0.000 182 PRO A CA 14
ATOM 17306 C C . PRO A 1 83 ? -1.836 -7.325 -6.133 1.00 0.000 182 PRO A C 14
ATOM 17307 O O . PRO A 1 83 ? -2.218 -7.335 -7.304 1.00 0.000 182 PRO A O 14
ATOM 17318 N N . LEU A 1 84 ? -2.444 -8.008 -5.169 1.00 0.000 183 LEU A N 14
ATOM 17319 C CA . LEU A 1 84 ? -3.621 -8.827 -5.437 1.00 0.000 183 LEU A CA 14
ATOM 17320 C C . LEU A 1 84 ? -3.418 -9.682 -6.683 1.00 0.000 183 LEU A C 14
ATOM 17321 O O . LEU A 1 84 ? -4.245 -9.675 -7.596 1.00 0.000 183 LEU A O 14
ATOM 17337 N N . CYS A 1 85 ? -2.314 -10.420 -6.714 1.00 0.000 184 CYS A N 14
ATOM 17338 C CA . CYS A 1 85 ? -2.001 -11.283 -7.847 1.00 0.000 184 CYS A CA 14
ATOM 17339 C C . CYS A 1 85 ? -2.769 -12.598 -7.757 1.00 0.000 184 CYS A C 14
ATOM 17340 O O . CYS A 1 85 ? -3.046 -13.238 -8.771 1.00 0.000 184 CYS A O 14
ATOM 17347 N N . ASN A 1 86 ? -3.110 -12.996 -6.535 1.00 0.000 185 ASN A N 14
ATOM 17348 C CA . ASN A 1 86 ? -3.845 -14.235 -6.312 1.00 0.000 185 ASN A CA 14
ATOM 17349 C C . ASN A 1 86 ? -5.350 -13.995 -6.383 1.00 0.000 185 ASN A C 14
ATOM 17350 O O . ASN A 1 86 ? -6.072 -14.716 -7.072 1.00 0.000 185 ASN A O 14
ATOM 17361 N N . MET A 1 1 ? 4.253 0.247 0.043 1.00 0.000 100 MET A N 15
ATOM 17362 C CA . MET A 1 1 ? 3.429 -0.768 0.689 1.00 0.000 100 MET A CA 15
ATOM 17363 C C . MET A 1 1 ? 2.902 -1.771 -0.332 1.00 0.000 100 MET A C 15
ATOM 17364 O O . MET A 1 1 ? 2.477 -1.394 -1.424 1.00 0.000 100 MET A O 15
ATOM 17378 N N . ILE A 1 2 ? 2.933 -3.049 0.031 1.00 0.000 101 ILE A N 15
ATOM 17379 C CA . ILE A 1 2 ? 2.457 -4.106 -0.853 1.00 0.000 101 ILE A CA 15
ATOM 17380 C C . ILE A 1 2 ? 1.411 -4.972 -0.162 1.00 0.000 101 ILE A C 15
ATOM 17381 O O . ILE A 1 2 ? 1.630 -5.461 0.946 1.00 0.000 101 ILE A O 15
ATOM 17397 N N . GLN A 1 3 ? 0.274 -5.159 -0.824 1.00 0.000 102 GLN A N 15
ATOM 17398 C CA . GLN A 1 3 ? -0.807 -5.969 -0.273 1.00 0.000 102 GLN A CA 15
ATOM 17399 C C . GLN A 1 3 ? -1.093 -7.173 -1.163 1.00 0.000 102 GLN A C 15
ATOM 17400 O O . GLN A 1 3 ? -0.838 -7.144 -2.367 1.00 0.000 102 GLN A O 15
ATOM 17414 N N . CYS A 1 4 ? -1.624 -8.233 -0.562 1.00 0.000 103 CYS A N 15
ATOM 17415 C CA . CYS A 1 4 ? -1.945 -9.449 -1.300 1.00 0.000 103 CYS A CA 15
ATOM 17416 C C . CYS A 1 4 ? -3.227 -10.085 -0.769 1.00 0.000 103 CYS A C 15
ATOM 17417 O O . CYS A 1 4 ? -3.803 -9.618 0.214 1.00 0.000 103 CYS A O 15
ATOM 17424 N N . TYR A 1 5 ? -3.668 -11.151 -1.427 1.00 0.000 104 TYR A N 15
ATOM 17425 C CA . TYR A 1 5 ? -4.883 -11.850 -1.024 1.00 0.000 104 TYR A CA 15
ATOM 17426 C C . TYR A 1 5 ? -4.550 -13.103 -0.220 1.00 0.000 104 TYR A C 15
ATOM 17427 O O . TYR A 1 5 ? -4.008 -14.069 -0.755 1.00 0.000 104 TYR A O 15
ATOM 17445 N N . GLN A 1 6 ? -4.879 -13.077 1.067 1.00 0.000 105 GLN A N 15
ATOM 17446 C CA . GLN A 1 6 ? -4.615 -14.210 1.946 1.00 0.000 105 GLN A CA 15
ATOM 17447 C C . GLN A 1 6 ? -5.914 -14.896 2.354 1.00 0.000 105 GLN A C 15
ATOM 17448 O O . GLN A 1 6 ? -6.662 -14.386 3.189 1.00 0.000 105 GLN A O 15
ATOM 17462 N N . CYS A 1 7 ? -6.176 -16.056 1.761 1.00 0.000 106 CYS A N 15
ATOM 17463 C CA . CYS A 1 7 ? -7.385 -16.813 2.062 1.00 0.000 106 CYS A CA 15
ATOM 17464 C C . CYS A 1 7 ? -7.089 -18.309 2.124 1.00 0.000 106 CYS A C 15
ATOM 17465 O O . CYS A 1 7 ? -7.088 -18.994 1.102 1.00 0.000 106 CYS A O 15
ATOM 17472 N N . GLU A 1 8 ? -6.840 -18.807 3.331 1.00 0.000 107 GLU A N 15
ATOM 17473 C CA . GLU A 1 8 ? -6.542 -20.221 3.526 1.00 0.000 107 GLU A CA 15
ATOM 17474 C C . GLU A 1 8 ? -7.826 -21.031 3.683 1.00 0.000 107 GLU A C 15
ATOM 17475 O O . GLU A 1 8 ? -7.919 -21.904 4.545 1.00 0.000 107 GLU A O 15
ATOM 17487 N N . GLU A 1 9 ? -8.813 -20.733 2.844 1.00 0.000 108 GLU A N 15
ATOM 17488 C CA . GLU A 1 9 ? -10.092 -21.432 2.890 1.00 0.000 108 GLU A CA 15
ATOM 17489 C C . GLU A 1 9 ? -10.720 -21.511 1.502 1.00 0.000 108 GLU A C 15
ATOM 17490 O O . GLU A 1 9 ? -11.935 -21.382 1.349 1.00 0.000 108 GLU A O 15
ATOM 17502 N N . PHE A 1 10 ? -9.883 -21.723 0.492 1.00 0.000 109 PHE A N 15
ATOM 17503 C CA . PHE A 1 10 ? -10.354 -21.818 -0.885 1.00 0.000 109 PHE A CA 15
ATOM 17504 C C . PHE A 1 10 ? -10.927 -23.204 -1.170 1.00 0.000 109 PHE A C 15
ATOM 17505 O O . PHE A 1 10 ? -10.867 -24.096 -0.325 1.00 0.000 109 PHE A O 15
ATOM 17522 N N . GLN A 1 11 ? -11.481 -23.374 -2.365 1.00 0.000 110 GLN A N 15
ATOM 17523 C CA . GLN A 1 11 ? -12.066 -24.650 -2.761 1.00 0.000 110 GLN A CA 15
ATOM 17524 C C . GLN A 1 11 ? -12.679 -24.559 -4.155 1.00 0.000 110 GLN A C 15
ATOM 17525 O O . GLN A 1 11 ? -12.433 -23.603 -4.891 1.00 0.000 110 GLN A O 15
ATOM 17539 N N . LEU A 1 12 ? -13.476 -25.560 -4.511 1.00 0.000 111 LEU A N 15
ATOM 17540 C CA . LEU A 1 12 ? -14.125 -25.594 -5.817 1.00 0.000 111 LEU A CA 15
ATOM 17541 C C . LEU A 1 12 ? -15.141 -24.464 -5.950 1.00 0.000 111 LEU A C 15
ATOM 17542 O O . LEU A 1 12 ? -15.376 -23.952 -7.044 1.00 0.000 111 LEU A O 15
ATOM 17558 N N . ASN A 1 13 ? -15.740 -24.079 -4.827 1.00 0.000 112 ASN A N 15
ATOM 17559 C CA . ASN A 1 13 ? -16.730 -23.008 -4.818 1.00 0.000 112 ASN A CA 15
ATOM 17560 C C . ASN A 1 13 ? -16.473 -22.039 -3.668 1.00 0.000 112 ASN A C 15
ATOM 17561 O O . ASN A 1 13 ? -17.149 -22.085 -2.641 1.00 0.000 112 ASN A O 15
ATOM 17572 N N . ASN A 1 14 ? -15.490 -21.162 -3.848 1.00 0.000 113 ASN A N 15
ATOM 17573 C CA . ASN A 1 14 ? -15.144 -20.182 -2.825 1.00 0.000 113 ASN A CA 15
ATOM 17574 C C . ASN A 1 14 ? -15.364 -18.762 -3.336 1.00 0.000 113 ASN A C 15
ATOM 17575 O O . ASN A 1 14 ? -14.924 -18.410 -4.431 1.00 0.000 113 ASN A O 15
ATOM 17586 N N . ASP A 1 15 ? -16.046 -17.950 -2.536 1.00 0.000 114 ASP A N 15
ATOM 17587 C CA . ASP A 1 15 ? -16.324 -16.567 -2.905 1.00 0.000 114 ASP A CA 15
ATOM 17588 C C . ASP A 1 15 ? -15.366 -15.613 -2.198 1.00 0.000 114 ASP A C 15
ATOM 17589 O O . ASP A 1 15 ? -15.776 -14.568 -1.692 1.00 0.000 114 ASP A O 15
ATOM 17598 N N . CYS A 1 16 ? -14.090 -15.980 -2.166 1.00 0.000 115 CYS A N 15
ATOM 17599 C CA . CYS A 1 16 ? -13.073 -15.159 -1.520 1.00 0.000 115 CYS A CA 15
ATOM 17600 C C . CYS A 1 16 ? -12.504 -14.131 -2.494 1.00 0.000 115 CYS A C 15
ATOM 17601 O O . CYS A 1 16 ? -11.304 -14.118 -2.768 1.00 0.000 115 CYS A O 15
ATOM 17608 N N . SER A 1 17 ? -13.375 -13.271 -3.014 1.00 0.000 116 SER A N 15
ATOM 17609 C CA . SER A 1 17 ? -12.960 -12.242 -3.960 1.00 0.000 116 SER A CA 15
ATOM 17610 C C . SER A 1 17 ? -13.324 -10.853 -3.445 1.00 0.000 116 SER A C 15
ATOM 17611 O O . SER A 1 17 ? -13.904 -10.043 -4.168 1.00 0.000 116 SER A O 15
ATOM 17619 N N . SER A 1 18 ? -12.978 -10.584 -2.190 1.00 0.000 117 SER A N 15
ATOM 17620 C CA . SER A 1 18 ? -13.270 -9.295 -1.576 1.00 0.000 117 SER A CA 15
ATOM 17621 C C . SER A 1 18 ? -11.988 -8.611 -1.111 1.00 0.000 117 SER A C 15
ATOM 17622 O O . SER A 1 18 ? -11.006 -9.258 -0.746 1.00 0.000 117 SER A O 15
ATOM 17630 N N . PRO A 1 19 ? -11.995 -7.270 -1.126 1.00 0.000 118 PRO A N 15
ATOM 17631 C CA . PRO A 1 19 ? -10.841 -6.467 -0.709 1.00 0.000 118 PRO A CA 15
ATOM 17632 C C . PRO A 1 19 ? -10.591 -6.548 0.793 1.00 0.000 118 PRO A C 15
ATOM 17633 O O . PRO A 1 19 ? -9.630 -5.973 1.303 1.00 0.000 118 PRO A O 15
ATOM 17644 N N . GLU A 1 20 ? -11.462 -7.266 1.496 1.00 0.000 119 GLU A N 15
ATOM 17645 C CA . GLU A 1 20 ? -11.334 -7.420 2.940 1.00 0.000 119 GLU A CA 15
ATOM 17646 C C . GLU A 1 20 ? -10.220 -8.404 3.286 1.00 0.000 119 GLU A C 15
ATOM 17647 O O . GLU A 1 20 ? -9.659 -8.363 4.381 1.00 0.000 119 GLU A O 15
ATOM 17659 N N . PHE A 1 21 ? -9.905 -9.287 2.344 1.00 0.000 120 PHE A N 15
ATOM 17660 C CA . PHE A 1 21 ? -8.859 -10.282 2.549 1.00 0.000 120 PHE A CA 15
ATOM 17661 C C . PHE A 1 21 ? -7.491 -9.718 2.178 1.00 0.000 120 PHE A C 15
ATOM 17662 O O . PHE A 1 21 ? -6.481 -10.419 2.241 1.00 0.000 120 PHE A O 15
ATOM 17679 N N . ILE A 1 22 ? -7.467 -8.447 1.791 1.00 0.000 121 ILE A N 15
ATOM 17680 C CA . ILE A 1 22 ? -6.224 -7.788 1.410 1.00 0.000 121 ILE A CA 15
ATOM 17681 C C . ILE A 1 22 ? -5.341 -7.536 2.627 1.00 0.000 121 ILE A C 15
ATOM 17682 O O . ILE A 1 22 ? -5.620 -6.653 3.439 1.00 0.000 121 ILE A O 15
ATOM 17698 N N . VAL A 1 23 ? -4.271 -8.316 2.747 1.00 0.000 122 VAL A N 15
ATOM 17699 C CA . VAL A 1 23 ? -3.344 -8.176 3.863 1.00 0.000 122 VAL A CA 15
ATOM 17700 C C . VAL A 1 23 ? -2.115 -7.368 3.459 1.00 0.000 122 VAL A C 15
ATOM 17701 O O . VAL A 1 23 ? -1.703 -7.384 2.300 1.00 0.000 122 VAL A O 15
ATOM 17714 N N . ASN A 1 24 ? -1.534 -6.663 4.424 1.00 0.000 123 ASN A N 15
ATOM 17715 C CA . ASN A 1 24 ? -0.351 -5.848 4.169 1.00 0.000 123 ASN A CA 15
ATOM 17716 C C . ASN A 1 24 ? 0.924 -6.639 4.445 1.00 0.000 123 ASN A C 15
ATOM 17717 O O . ASN A 1 24 ? 1.373 -6.735 5.587 1.00 0.000 123 ASN A O 15
ATOM 17728 N N . CYS A 1 25 ? 1.503 -7.204 3.390 1.00 0.000 124 CYS A N 15
ATOM 17729 C CA . CYS A 1 25 ? 2.726 -7.986 3.516 1.00 0.000 124 CYS A CA 15
ATOM 17730 C C . CYS A 1 25 ? 3.909 -7.093 3.880 1.00 0.000 124 CYS A C 15
ATOM 17731 O O . CYS A 1 25 ? 4.627 -6.607 3.006 1.00 0.000 124 CYS A O 15
ATOM 17738 N N . THR A 1 26 ? 4.105 -6.879 5.178 1.00 0.000 125 THR A N 15
ATOM 17739 C CA . THR A 1 26 ? 5.198 -6.044 5.658 1.00 0.000 125 THR A CA 15
ATOM 17740 C C . THR A 1 26 ? 6.551 -6.645 5.292 1.00 0.000 125 THR A C 15
ATOM 17741 O O . THR A 1 26 ? 6.636 -7.800 4.877 1.00 0.000 125 THR A O 15
ATOM 17752 N N . VAL A 1 27 ? 7.607 -5.853 5.450 1.00 0.000 126 VAL A N 15
ATOM 17753 C CA . VAL A 1 27 ? 8.957 -6.308 5.138 1.00 0.000 126 VAL A CA 15
ATOM 17754 C C . VAL A 1 27 ? 9.605 -6.974 6.346 1.00 0.000 126 VAL A C 15
ATOM 17755 O O . VAL A 1 27 ? 10.731 -6.646 6.719 1.00 0.000 126 VAL A O 15
ATOM 17768 N N . ASN A 1 28 ? 8.887 -7.913 6.954 1.00 0.000 127 ASN A N 15
ATOM 17769 C CA . ASN A 1 28 ? 9.392 -8.626 8.121 1.00 0.000 127 ASN A CA 15
ATOM 17770 C C . ASN A 1 28 ? 9.439 -10.129 7.862 1.00 0.000 127 ASN A C 15
ATOM 17771 O O . ASN A 1 28 ? 10.514 -10.716 7.744 1.00 0.000 127 ASN A O 15
ATOM 17782 N N . VAL A 1 29 ? 8.265 -10.746 7.775 1.00 0.000 128 VAL A N 15
ATOM 17783 C CA . VAL A 1 29 ? 8.171 -12.180 7.528 1.00 0.000 128 VAL A CA 15
ATOM 17784 C C . VAL A 1 29 ? 7.743 -12.463 6.092 1.00 0.000 128 VAL A C 15
ATOM 17785 O O . VAL A 1 29 ? 8.359 -13.273 5.400 1.00 0.000 128 VAL A O 15
ATOM 17798 N N . GLN A 1 30 ? 6.685 -11.790 5.652 1.00 0.000 129 GLN A N 15
ATOM 17799 C CA . GLN A 1 30 ? 6.175 -11.970 4.298 1.00 0.000 129 GLN A CA 15
ATOM 17800 C C . GLN A 1 30 ? 5.896 -10.624 3.637 1.00 0.000 129 GLN A C 15
ATOM 17801 O O . GLN A 1 30 ? 5.159 -9.799 4.176 1.00 0.000 129 GLN A O 15
ATOM 17815 N N . ASP A 1 31 ? 6.491 -10.410 2.469 1.00 0.000 130 ASP A N 15
ATOM 17816 C CA . ASP A 1 31 ? 6.306 -9.164 1.734 1.00 0.000 130 ASP A CA 15
ATOM 17817 C C . ASP A 1 31 ? 5.623 -9.419 0.395 1.00 0.000 130 ASP A C 15
ATOM 17818 O O . ASP A 1 31 ? 4.874 -8.578 -0.101 1.00 0.000 130 ASP A O 15
ATOM 17827 N N . MET A 1 32 ? 5.887 -10.585 -0.186 1.00 0.000 131 MET A N 15
ATOM 17828 C CA . MET A 1 32 ? 5.298 -10.950 -1.469 1.00 0.000 131 MET A CA 15
ATOM 17829 C C . MET A 1 32 ? 4.081 -11.850 -1.271 1.00 0.000 131 MET A C 15
ATOM 17830 O O . MET A 1 32 ? 3.745 -12.217 -0.145 1.00 0.000 131 MET A O 15
ATOM 17844 N N . CYS A 1 33 ? 3.425 -12.200 -2.372 1.00 0.000 132 CYS A N 15
ATOM 17845 C CA . CYS A 1 33 ? 2.246 -13.055 -2.321 1.00 0.000 132 CYS A CA 15
ATOM 17846 C C . CYS A 1 33 ? 2.577 -14.468 -2.793 1.00 0.000 132 CYS A C 15
ATOM 17847 O O . CYS A 1 33 ? 3.445 -14.661 -3.644 1.00 0.000 132 CYS A O 15
ATOM 17854 N N . GLN A 1 34 ? 1.880 -15.452 -2.233 1.00 0.000 133 GLN A N 15
ATOM 17855 C CA . GLN A 1 34 ? 2.101 -16.847 -2.596 1.00 0.000 133 GLN A CA 15
ATOM 17856 C C . GLN A 1 34 ? 0.782 -17.611 -2.650 1.00 0.000 133 GLN A C 15
ATOM 17857 O O . GLN A 1 34 ? -0.169 -17.280 -1.942 1.00 0.000 133 GLN A O 15
ATOM 17871 N N . LYS A 1 35 ? 0.732 -18.635 -3.495 1.00 0.000 134 LYS A N 15
ATOM 17872 C CA . LYS A 1 35 ? -0.470 -19.447 -3.642 1.00 0.000 134 LYS A CA 15
ATOM 17873 C C . LYS A 1 35 ? -0.111 -20.907 -3.903 1.00 0.000 134 LYS A C 15
ATOM 17874 O O . LYS A 1 35 ? 0.725 -21.206 -4.754 1.00 0.000 134 LYS A O 15
ATOM 17893 N N . GLU A 1 36 ? -0.750 -21.810 -3.165 1.00 0.000 135 GLU A N 15
ATOM 17894 C CA . GLU A 1 36 ? -0.497 -23.238 -3.319 1.00 0.000 135 GLU A CA 15
ATOM 17895 C C . GLU A 1 36 ? -1.763 -23.970 -3.753 1.00 0.000 135 GLU A C 15
ATOM 17896 O O . GLU A 1 36 ? -2.860 -23.673 -3.279 1.00 0.000 135 GLU A O 15
ATOM 17908 N N . VAL A 1 37 ? -1.603 -24.930 -4.659 1.00 0.000 136 VAL A N 15
ATOM 17909 C CA . VAL A 1 37 ? -2.732 -25.706 -5.158 1.00 0.000 136 VAL A CA 15
ATOM 17910 C C . VAL A 1 37 ? -2.561 -27.189 -4.844 1.00 0.000 136 VAL A C 15
ATOM 17911 O O . VAL A 1 37 ? -1.459 -27.730 -4.936 1.00 0.000 136 VAL A O 15
ATOM 17924 N N . MET A 1 38 ? -3.658 -27.840 -4.473 1.00 0.000 137 MET A N 15
ATOM 17925 C CA . MET A 1 38 ? -3.630 -29.261 -4.148 1.00 0.000 137 MET A CA 15
ATOM 17926 C C . MET A 1 38 ? -4.871 -29.967 -4.685 1.00 0.000 137 MET A C 15
ATOM 17927 O O . MET A 1 38 ? -5.796 -29.324 -5.180 1.00 0.000 137 MET A O 15
ATOM 17941 N N . GLU A 1 39 ? -4.882 -31.292 -4.585 1.00 0.000 138 GLU A N 15
ATOM 17942 C CA . GLU A 1 39 ? -6.010 -32.084 -5.063 1.00 0.000 138 GLU A CA 15
ATOM 17943 C C . GLU A 1 39 ? -6.547 -32.988 -3.958 1.00 0.000 138 GLU A C 15
ATOM 17944 O O . GLU A 1 39 ? -5.781 -33.561 -3.183 1.00 0.000 138 GLU A O 15
ATOM 17956 N N . GLN A 1 40 ? -7.869 -33.110 -3.891 1.00 0.000 139 GLN A N 15
ATOM 17957 C CA . GLN A 1 40 ? -8.509 -33.943 -2.880 1.00 0.000 139 GLN A CA 15
ATOM 17958 C C . GLN A 1 40 ? -9.832 -34.502 -3.393 1.00 0.000 139 GLN A C 15
ATOM 17959 O O . GLN A 1 40 ? -10.266 -34.181 -4.499 1.00 0.000 139 GLN A O 15
ATOM 17973 N N . SER A 1 41 ? -10.468 -35.341 -2.582 1.00 0.000 140 SER A N 15
ATOM 17974 C CA . SER A 1 41 ? -11.740 -35.949 -2.956 1.00 0.000 140 SER A CA 15
ATOM 17975 C C . SER A 1 41 ? -12.725 -34.891 -3.445 1.00 0.000 140 SER A C 15
ATOM 17976 O O . SER A 1 41 ? -13.500 -35.130 -4.370 1.00 0.000 140 SER A O 15
ATOM 17984 N N . ALA A 1 42 ? -12.687 -33.721 -2.816 1.00 0.000 141 ALA A N 15
ATOM 17985 C CA . ALA A 1 42 ? -13.574 -32.625 -3.188 1.00 0.000 141 ALA A CA 15
ATOM 17986 C C . ALA A 1 42 ? -13.187 -32.041 -4.542 1.00 0.000 141 ALA A C 15
ATOM 17987 O O . ALA A 1 42 ? -14.049 -31.721 -5.360 1.00 0.000 141 ALA A O 15
ATOM 17994 N N . GLY A 1 43 ? -11.885 -31.904 -4.772 1.00 0.000 142 GLY A N 15
ATOM 17995 C CA . GLY A 1 43 ? -11.407 -31.357 -6.029 1.00 0.000 142 GLY A CA 15
ATOM 17996 C C . GLY A 1 43 ? -10.057 -30.683 -5.892 1.00 0.000 142 GLY A C 15
ATOM 17997 O O . GLY A 1 43 ? -9.272 -31.025 -5.007 1.00 0.000 142 GLY A O 15
ATOM 18001 N N . ILE A 1 44 ? -9.784 -29.724 -6.771 1.00 0.000 143 ILE A N 15
ATOM 18002 C CA . ILE A 1 44 ? -8.519 -29.002 -6.744 1.00 0.000 143 ILE A CA 15
ATOM 18003 C C . ILE A 1 44 ? -8.642 -27.707 -5.947 1.00 0.000 143 ILE A C 15
ATOM 18004 O O . ILE A 1 44 ? -9.280 -26.753 -6.389 1.00 0.000 143 ILE A O 15
ATOM 18020 N N . MET A 1 45 ? -8.024 -27.682 -4.771 1.00 0.000 144 MET A N 15
ATOM 18021 C CA . MET A 1 45 ? -8.062 -26.503 -3.913 1.00 0.000 144 MET A CA 15
ATOM 18022 C C . MET A 1 45 ? -6.857 -25.604 -4.171 1.00 0.000 144 MET A C 15
ATOM 18023 O O . MET A 1 45 ? -5.773 -26.084 -4.503 1.00 0.000 144 MET A O 15
ATOM 18037 N N . TYR A 1 46 ? -7.055 -24.300 -4.017 1.00 0.000 145 TYR A N 15
ATOM 18038 C CA . TYR A 1 46 ? -5.985 -23.334 -4.236 1.00 0.000 145 TYR A CA 15
ATOM 18039 C C . TYR A 1 46 ? -5.965 -22.282 -3.131 1.00 0.000 145 TYR A C 15
ATOM 18040 O O . TYR A 1 46 ? -6.712 -21.304 -3.177 1.00 0.000 145 TYR A O 15
ATOM 18058 N N . ARG A 1 47 ? -5.105 -22.490 -2.140 1.00 0.000 146 ARG A N 15
ATOM 18059 C CA . ARG A 1 47 ? -4.987 -21.561 -1.023 1.00 0.000 146 ARG A CA 15
ATOM 18060 C C . ARG A 1 47 ? -3.989 -20.452 -1.341 1.00 0.000 146 ARG A C 15
ATOM 18061 O O . ARG A 1 47 ? -2.953 -20.693 -1.960 1.00 0.000 146 ARG A O 15
ATOM 18082 N N . LYS A 1 48 ? -4.308 -19.235 -0.912 1.00 0.000 147 LYS A N 15
ATOM 18083 C CA . LYS A 1 48 ? -3.441 -18.088 -1.150 1.00 0.000 147 LYS A CA 15
ATOM 18084 C C . LYS A 1 48 ? -3.082 -17.396 0.161 1.00 0.000 147 LYS A C 15
ATOM 18085 O O . LYS A 1 48 ? -3.924 -17.252 1.048 1.00 0.000 147 LYS A O 15
ATOM 18104 N N . SER A 1 49 ? -1.829 -16.969 0.276 1.00 0.000 148 SER A N 15
ATOM 18105 C CA . SER A 1 49 ? -1.359 -16.294 1.481 1.00 0.000 148 SER A CA 15
ATOM 18106 C C . SER A 1 49 ? -0.046 -15.563 1.216 1.00 0.000 148 SER A C 15
ATOM 18107 O O . SER A 1 49 ? 0.668 -15.870 0.261 1.00 0.000 148 SER A O 15
ATOM 18115 N N . CYS A 1 50 ? 0.266 -14.593 2.070 1.00 0.000 149 CYS A N 15
ATOM 18116 C CA . CYS A 1 50 ? 1.492 -13.817 1.931 1.00 0.000 149 CYS A CA 15
ATOM 18117 C C . CYS A 1 50 ? 2.717 -14.677 2.228 1.00 0.000 149 CYS A C 15
ATOM 18118 O O . CYS A 1 50 ? 2.720 -15.464 3.174 1.00 0.000 149 CYS A O 15
ATOM 18125 N N . ALA A 1 51 ? 3.756 -14.518 1.415 1.00 0.000 150 ALA A N 15
ATOM 18126 C CA . ALA A 1 51 ? 4.988 -15.277 1.592 1.00 0.000 150 ALA A CA 15
ATOM 18127 C C . ALA A 1 51 ? 6.203 -14.356 1.611 1.00 0.000 150 ALA A C 15
ATOM 18128 O O . ALA A 1 51 ? 6.075 -13.141 1.460 1.00 0.000 150 ALA A O 15
ATOM 18135 N N . SER A 1 52 ? 7.381 -14.942 1.798 1.00 0.000 151 SER A N 15
ATOM 18136 C CA . SER A 1 52 ? 8.619 -14.172 1.841 1.00 0.000 151 SER A CA 15
ATOM 18137 C C . SER A 1 52 ? 9.435 -14.384 0.570 1.00 0.000 151 SER A C 15
ATOM 18138 O O . SER A 1 52 ? 9.119 -15.250 -0.247 1.00 0.000 151 SER A O 15
ATOM 18146 N N . SER A 1 53 ? 10.485 -13.586 0.408 1.00 0.000 152 SER A N 15
ATOM 18147 C CA . SER A 1 53 ? 11.345 -13.682 -0.765 1.00 0.000 152 SER A CA 15
ATOM 18148 C C . SER A 1 53 ? 12.019 -15.048 -0.834 1.00 0.000 152 SER A C 15
ATOM 18149 O O . SER A 1 53 ? 11.706 -15.864 -1.701 1.00 0.000 152 SER A O 15
ATOM 18157 N N . ALA A 1 54 ? 12.948 -15.290 0.086 1.00 0.000 153 ALA A N 15
ATOM 18158 C CA . ALA A 1 54 ? 13.666 -16.558 0.131 1.00 0.000 153 ALA A CA 15
ATOM 18159 C C . ALA A 1 54 ? 12.719 -17.733 -0.090 1.00 0.000 153 ALA A C 15
ATOM 18160 O O . ALA A 1 54 ? 13.005 -18.632 -0.880 1.00 0.000 153 ALA A O 15
ATOM 18167 N N . ALA A 1 55 ? 11.592 -17.720 0.614 1.00 0.000 154 ALA A N 15
ATOM 18168 C CA . ALA A 1 55 ? 10.603 -18.784 0.493 1.00 0.000 154 ALA A CA 15
ATOM 18169 C C . ALA A 1 55 ? 10.274 -19.064 -0.969 1.00 0.000 154 ALA A C 15
ATOM 18170 O O . ALA A 1 55 ? 10.440 -20.185 -1.450 1.00 0.000 154 ALA A O 15
ATOM 18177 N N . CYS A 1 56 ? 9.805 -18.038 -1.672 1.00 0.000 155 CYS A N 15
ATOM 18178 C CA . CYS A 1 56 ? 9.451 -18.173 -3.079 1.00 0.000 155 CYS A CA 15
ATOM 18179 C C . CYS A 1 56 ? 10.593 -18.804 -3.870 1.00 0.000 155 CYS A C 15
ATOM 18180 O O . CYS A 1 56 ? 10.373 -19.675 -4.712 1.00 0.000 155 CYS A O 15
ATOM 18187 N N . LEU A 1 57 ? 11.814 -18.358 -3.593 1.00 0.000 156 LEU A N 15
ATOM 18188 C CA . LEU A 1 57 ? 12.992 -18.879 -4.277 1.00 0.000 156 LEU A CA 15
ATOM 18189 C C . LEU A 1 57 ? 13.073 -20.396 -4.143 1.00 0.000 156 LEU A C 15
ATOM 18190 O O . LEU A 1 57 ? 13.516 -21.087 -5.061 1.00 0.000 156 LEU A O 15
ATOM 18206 N N . ILE A 1 58 ? 12.641 -20.908 -2.995 1.00 0.000 157 ILE A N 15
ATOM 18207 C CA . ILE A 1 58 ? 12.662 -22.343 -2.744 1.00 0.000 157 ILE A CA 15
ATOM 18208 C C . ILE A 1 58 ? 11.699 -23.078 -3.669 1.00 0.000 157 ILE A C 15
ATOM 18209 O O . ILE A 1 58 ? 12.064 -24.066 -4.305 1.00 0.000 157 ILE A O 15
ATOM 18225 N N . ALA A 1 59 ? 10.466 -22.587 -3.741 1.00 0.000 158 ALA A N 15
ATOM 18226 C CA . ALA A 1 59 ? 9.450 -23.194 -4.592 1.00 0.000 158 ALA A CA 15
ATOM 18227 C C . ALA A 1 59 ? 9.878 -23.176 -6.056 1.00 0.000 158 ALA A C 15
ATOM 18228 O O . ALA A 1 59 ? 9.615 -24.120 -6.801 1.00 0.000 158 ALA A O 15
ATOM 18235 N N . SER A 1 60 ? 10.538 -22.096 -6.461 1.00 0.000 159 SER A N 15
ATOM 18236 C CA . SER A 1 60 ? 10.999 -21.954 -7.838 1.00 0.000 159 SER A CA 15
ATOM 18237 C C . SER A 1 60 ? 12.239 -22.807 -8.086 1.00 0.000 159 SER A C 15
ATOM 18238 O O . SER A 1 60 ? 12.206 -23.756 -8.868 1.00 0.000 159 SER A O 15
ATOM 18246 N N . ALA A 1 61 ? 13.332 -22.460 -7.415 1.00 0.000 160 ALA A N 15
ATOM 18247 C CA . ALA A 1 61 ? 14.583 -23.193 -7.560 1.00 0.000 160 ALA A CA 15
ATOM 18248 C C . ALA A 1 61 ? 14.365 -24.692 -7.384 1.00 0.000 160 ALA A C 15
ATOM 18249 O O . ALA A 1 61 ? 14.666 -25.483 -8.277 1.00 0.000 160 ALA A O 15
ATOM 18256 N N . GLY A 1 62 ? 13.839 -25.076 -6.224 1.00 0.000 161 GLY A N 15
ATOM 18257 C CA . GLY A 1 62 ? 13.590 -26.480 -5.952 1.00 0.000 161 GLY A CA 15
ATOM 18258 C C . GLY A 1 62 ? 12.278 -26.706 -5.227 1.00 0.000 161 GLY A C 15
ATOM 18259 O O . GLY A 1 62 ? 12.234 -26.715 -3.996 1.00 0.000 161 GLY A O 15
ATOM 18263 N N . TYR A 1 63 ? 11.206 -26.887 -5.990 1.00 0.000 162 TYR A N 15
ATOM 18264 C CA . TYR A 1 63 ? 9.886 -27.109 -5.413 1.00 0.000 162 TYR A CA 15
ATOM 18265 C C . TYR A 1 63 ? 9.914 -28.265 -4.417 1.00 0.000 162 TYR A C 15
ATOM 18266 O O . TYR A 1 63 ? 10.813 -29.105 -4.451 1.00 0.000 162 TYR A O 15
ATOM 18284 N N . GLN A 1 64 ? 8.923 -28.300 -3.532 1.00 0.000 163 GLN A N 15
ATOM 18285 C CA . GLN A 1 64 ? 8.834 -29.352 -2.527 1.00 0.000 163 GLN A CA 15
ATOM 18286 C C . GLN A 1 64 ? 8.718 -30.724 -3.183 1.00 0.000 163 GLN A C 15
ATOM 18287 O O . GLN A 1 64 ? 9.456 -31.649 -2.844 1.00 0.000 163 GLN A O 15
ATOM 18301 N N . SER A 1 65 ? 7.788 -30.848 -4.124 1.00 0.000 164 SER A N 15
ATOM 18302 C CA . SER A 1 65 ? 7.573 -32.108 -4.825 1.00 0.000 164 SER A CA 15
ATOM 18303 C C . SER A 1 65 ? 7.181 -31.861 -6.279 1.00 0.000 164 SER A C 15
ATOM 18304 O O . SER A 1 65 ? 7.034 -30.717 -6.708 1.00 0.000 164 SER A O 15
ATOM 18312 N N . PHE A 1 66 ? 7.013 -32.943 -7.031 1.00 0.000 165 PHE A N 15
ATOM 18313 C CA . PHE A 1 66 ? 6.638 -32.846 -8.437 1.00 0.000 165 PHE A CA 15
ATOM 18314 C C . PHE A 1 66 ? 5.414 -31.952 -8.614 1.00 0.000 165 PHE A C 15
ATOM 18315 O O . PHE A 1 66 ? 4.666 -31.709 -7.666 1.00 0.000 165 PHE A O 15
ATOM 18332 N N . CYS A 1 67 ? 5.217 -31.463 -9.834 1.00 0.000 166 CYS A N 15
ATOM 18333 C CA . CYS A 1 67 ? 4.085 -30.595 -10.136 1.00 0.000 166 CYS A CA 15
ATOM 18334 C C . CYS A 1 67 ? 3.624 -30.785 -11.578 1.00 0.000 166 CYS A C 15
ATOM 18335 O O . CYS A 1 67 ? 4.038 -30.051 -12.475 1.00 0.000 166 CYS A O 15
ATOM 18342 N N . SER A 1 68 ? 2.764 -31.775 -11.793 1.00 0.000 167 SER A N 15
ATOM 18343 C CA . SER A 1 68 ? 2.249 -32.065 -13.126 1.00 0.000 167 SER A CA 15
ATOM 18344 C C . SER A 1 68 ? 0.856 -32.683 -13.048 1.00 0.000 167 SER A C 15
ATOM 18345 O O . SER A 1 68 ? 0.559 -33.498 -12.174 1.00 0.000 167 SER A O 15
ATOM 18353 N N . PRO A 1 69 ? -0.019 -32.287 -13.984 1.00 0.000 168 PRO A N 15
ATOM 18354 C CA . PRO A 1 69 ? -1.395 -32.790 -14.043 1.00 0.000 168 PRO A CA 15
ATOM 18355 C C . PRO A 1 69 ? -1.460 -34.255 -14.463 1.00 0.000 168 PRO A C 15
ATOM 18356 O O . PRO A 1 69 ? -2.065 -34.593 -15.478 1.00 0.000 168 PRO A O 15
ATOM 18367 N N . GLY A 1 70 ? -0.831 -35.120 -13.673 1.00 0.000 169 GLY A N 15
ATOM 18368 C CA . GLY A 1 70 ? -0.830 -36.538 -13.979 1.00 0.000 169 GLY A CA 15
ATOM 18369 C C . GLY A 1 70 ? -0.714 -37.400 -12.737 1.00 0.000 169 GLY A C 15
ATOM 18370 O O . GLY A 1 70 ? -0.395 -38.586 -12.822 1.00 0.000 169 GLY A O 15
ATOM 18374 N N . LYS A 1 71 ? -0.971 -36.802 -11.578 1.00 0.000 170 LYS A N 15
ATOM 18375 C CA . LYS A 1 71 ? -0.893 -37.521 -10.312 1.00 0.000 170 LYS A CA 15
ATOM 18376 C C . LYS A 1 71 ? -1.851 -36.922 -9.287 1.00 0.000 170 LYS A C 15
ATOM 18377 O O . LYS A 1 71 ? -1.955 -35.701 -9.158 1.00 0.000 170 LYS A O 15
ATOM 18396 N N . LEU A 1 72 ? -2.547 -37.787 -8.558 1.00 0.000 171 LEU A N 15
ATOM 18397 C CA . LEU A 1 72 ? -3.495 -37.343 -7.542 1.00 0.000 171 LEU A CA 15
ATOM 18398 C C . LEU A 1 72 ? -2.830 -36.387 -6.558 1.00 0.000 171 LEU A C 15
ATOM 18399 O O . LEU A 1 72 ? -3.468 -35.471 -6.041 1.00 0.000 171 LEU A O 15
ATOM 18415 N N . ASN A 1 73 ? -1.544 -36.605 -6.305 1.00 0.000 172 ASN A N 15
ATOM 18416 C CA . ASN A 1 73 ? -0.792 -35.761 -5.384 1.00 0.000 172 ASN A CA 15
ATOM 18417 C C . ASN A 1 73 ? -0.040 -34.668 -6.138 1.00 0.000 172 ASN A C 15
ATOM 18418 O O . ASN A 1 73 ? 1.109 -34.359 -5.822 1.00 0.000 172 ASN A O 15
ATOM 18429 N N . SER A 1 74 ? -0.698 -34.085 -7.135 1.00 0.000 173 SER A N 15
ATOM 18430 C CA . SER A 1 74 ? -0.092 -33.028 -7.936 1.00 0.000 173 SER A CA 15
ATOM 18431 C C . SER A 1 74 ? -0.050 -31.715 -7.161 1.00 0.000 173 SER A C 15
ATOM 18432 O O . SER A 1 74 ? -0.944 -30.878 -7.286 1.00 0.000 173 SER A O 15
ATOM 18440 N N . VAL A 1 75 ? 0.995 -31.542 -6.358 1.00 0.000 174 VAL A N 15
ATOM 18441 C CA . VAL A 1 75 ? 1.156 -30.330 -5.562 1.00 0.000 174 VAL A CA 15
ATOM 18442 C C . VAL A 1 75 ? 1.909 -29.258 -6.341 1.00 0.000 174 VAL A C 15
ATOM 18443 O O . VAL A 1 75 ? 2.925 -29.536 -6.979 1.00 0.000 174 VAL A O 15
ATOM 18456 N N . CYS A 1 76 ? 1.406 -28.029 -6.282 1.00 0.000 175 CYS A N 15
ATOM 18457 C CA . CYS A 1 76 ? 2.031 -26.912 -6.981 1.00 0.000 175 CYS A CA 15
ATOM 18458 C C . CYS A 1 76 ? 1.897 -25.623 -6.175 1.00 0.000 175 CYS A C 15
ATOM 18459 O O . CYS A 1 76 ? 1.011 -25.497 -5.330 1.00 0.000 175 CYS A O 15
ATOM 18466 N N . ILE A 1 77 ? 2.783 -24.670 -6.444 1.00 0.000 176 ILE A N 15
ATOM 18467 C CA . ILE A 1 77 ? 2.763 -23.391 -5.746 1.00 0.000 176 ILE A CA 15
ATOM 18468 C C . ILE A 1 77 ? 3.307 -22.273 -6.629 1.00 0.000 176 ILE A C 15
ATOM 18469 O O . ILE A 1 77 ? 4.020 -22.527 -7.600 1.00 0.000 176 ILE A O 15
ATOM 18485 N N . SER A 1 78 ? 2.966 -21.035 -6.286 1.00 0.000 177 SER A N 15
ATOM 18486 C CA . SER A 1 78 ? 3.418 -19.878 -7.049 1.00 0.000 177 SER A CA 15
ATOM 18487 C C . SER A 1 78 ? 3.480 -18.636 -6.166 1.00 0.000 177 SER A C 15
ATOM 18488 O O . SER A 1 78 ? 3.023 -18.648 -5.023 1.00 0.000 177 SER A O 15
ATOM 18496 N N . CYS A 1 79 ? 4.049 -17.562 -6.705 1.00 0.000 178 CYS A N 15
ATOM 18497 C CA . CYS A 1 79 ? 4.173 -16.310 -5.969 1.00 0.000 178 CYS A CA 15
ATOM 18498 C C . CYS A 1 79 ? 4.132 -15.115 -6.916 1.00 0.000 178 CYS A C 15
ATOM 18499 O O . CYS A 1 79 ? 4.258 -15.268 -8.132 1.00 0.000 178 CYS A O 15
ATOM 18506 N N . CYS A 1 80 ? 3.956 -13.925 -6.352 1.00 0.000 179 CYS A N 15
ATOM 18507 C CA . CYS A 1 80 ? 3.899 -12.703 -7.145 1.00 0.000 179 CYS A CA 15
ATOM 18508 C C . CYS A 1 80 ? 4.687 -11.582 -6.474 1.00 0.000 179 CYS A C 15
ATOM 18509 O O . CYS A 1 80 ? 5.043 -11.676 -5.300 1.00 0.000 179 CYS A O 15
ATOM 18516 N N . ASN A 1 81 ? 4.955 -10.521 -7.229 1.00 0.000 180 ASN A N 15
ATOM 18517 C CA . ASN A 1 81 ? 5.701 -9.382 -6.708 1.00 0.000 180 ASN A CA 15
ATOM 18518 C C . ASN A 1 81 ? 4.902 -8.091 -6.863 1.00 0.000 180 ASN A C 15
ATOM 18519 O O . ASN A 1 81 ? 5.427 -6.994 -6.669 1.00 0.000 180 ASN A O 15
ATOM 18530 N N . THR A 1 82 ? 3.627 -8.230 -7.212 1.00 0.000 181 THR A N 15
ATOM 18531 C CA . THR A 1 82 ? 2.754 -7.076 -7.394 1.00 0.000 181 THR A CA 15
ATOM 18532 C C . THR A 1 82 ? 1.610 -7.089 -6.387 1.00 0.000 181 THR A C 15
ATOM 18533 O O . THR A 1 82 ? 1.230 -8.132 -5.855 1.00 0.000 181 THR A O 15
ATOM 18544 N N . PRO A 1 83 ? 1.045 -5.902 -6.118 1.00 0.000 182 PRO A N 15
ATOM 18545 C CA . PRO A 1 83 ? -0.066 -5.751 -5.174 1.00 0.000 182 PRO A CA 15
ATOM 18546 C C . PRO A 1 83 ? -1.362 -6.359 -5.700 1.00 0.000 182 PRO A C 15
ATOM 18547 O O . PRO A 1 83 ? -1.776 -6.084 -6.827 1.00 0.000 182 PRO A O 15
ATOM 18558 N N . LEU A 1 84 ? -1.998 -7.186 -4.878 1.00 0.000 183 LEU A N 15
ATOM 18559 C CA . LEU A 1 84 ? -3.248 -7.833 -5.261 1.00 0.000 183 LEU A CA 15
ATOM 18560 C C . LEU A 1 84 ? -3.058 -8.690 -6.508 1.00 0.000 183 LEU A C 15
ATOM 18561 O O . LEU A 1 84 ? -3.917 -8.720 -7.391 1.00 0.000 183 LEU A O 15
ATOM 18577 N N . CYS A 1 85 ? -1.929 -9.388 -6.574 1.00 0.000 184 CYS A N 15
ATOM 18578 C CA . CYS A 1 85 ? -1.626 -10.247 -7.712 1.00 0.000 184 CYS A CA 15
ATOM 18579 C C . CYS A 1 85 ? -2.340 -11.590 -7.585 1.00 0.000 184 CYS A C 15
ATOM 18580 O O . CYS A 1 85 ? -2.437 -12.347 -8.550 1.00 0.000 184 CYS A O 15
ATOM 18587 N N . ASN A 1 86 ? -2.837 -11.878 -6.386 1.00 0.000 185 ASN A N 15
ATOM 18588 C CA . ASN A 1 86 ? -3.541 -13.130 -6.132 1.00 0.000 185 ASN A CA 15
ATOM 18589 C C . ASN A 1 86 ? -5.027 -12.992 -6.450 1.00 0.000 185 ASN A C 15
ATOM 18590 O O . ASN A 1 86 ? -5.435 -12.082 -7.170 1.00 0.000 185 ASN A O 15
ATOM 18601 N N . MET A 1 1 ? 5.028 -1.581 0.562 1.00 0.000 100 MET A N 16
ATOM 18602 C CA . MET A 1 1 ? 4.139 -0.870 -0.349 1.00 0.000 100 MET A CA 16
ATOM 18603 C C . MET A 1 1 ? 3.519 -1.828 -1.362 1.00 0.000 100 MET A C 16
ATOM 18604 O O . MET A 1 1 ? 3.377 -1.495 -2.539 1.00 0.000 100 MET A O 16
ATOM 18618 N N . ILE A 1 2 ? 3.152 -3.017 -0.896 1.00 0.000 101 ILE A N 16
ATOM 18619 C CA . ILE A 1 2 ? 2.547 -4.022 -1.762 1.00 0.000 101 ILE A CA 16
ATOM 18620 C C . ILE A 1 2 ? 1.466 -4.804 -1.024 1.00 0.000 101 ILE A C 16
ATOM 18621 O O . ILE A 1 2 ? 1.688 -5.294 0.083 1.00 0.000 101 ILE A O 16
ATOM 18637 N N . GLN A 1 3 ? 0.297 -4.918 -1.646 1.00 0.000 102 GLN A N 16
ATOM 18638 C CA . GLN A 1 3 ? -0.818 -5.642 -1.048 1.00 0.000 102 GLN A CA 16
ATOM 18639 C C . GLN A 1 3 ? -0.866 -7.081 -1.552 1.00 0.000 102 GLN A C 16
ATOM 18640 O O . GLN A 1 3 ? -0.321 -7.398 -2.609 1.00 0.000 102 GLN A O 16
ATOM 18654 N N . CYS A 1 4 ? -1.521 -7.949 -0.788 1.00 0.000 103 CYS A N 16
ATOM 18655 C CA . CYS A 1 4 ? -1.641 -9.354 -1.155 1.00 0.000 103 CYS A CA 16
ATOM 18656 C C . CYS A 1 4 ? -2.937 -9.950 -0.614 1.00 0.000 103 CYS A C 16
ATOM 18657 O O . CYS A 1 4 ? -3.422 -9.551 0.445 1.00 0.000 103 CYS A O 16
ATOM 18664 N N . TYR A 1 5 ? -3.493 -10.908 -1.349 1.00 0.000 104 TYR A N 16
ATOM 18665 C CA . TYR A 1 5 ? -4.734 -11.557 -0.944 1.00 0.000 104 TYR A CA 16
ATOM 18666 C C . TYR A 1 5 ? -4.450 -12.821 -0.138 1.00 0.000 104 TYR A C 16
ATOM 18667 O O . TYR A 1 5 ? -3.855 -13.772 -0.645 1.00 0.000 104 TYR A O 16
ATOM 18685 N N . GLN A 1 6 ? -4.880 -12.822 1.119 1.00 0.000 105 GLN A N 16
ATOM 18686 C CA . GLN A 1 6 ? -4.672 -13.968 1.996 1.00 0.000 105 GLN A CA 16
ATOM 18687 C C . GLN A 1 6 ? -5.990 -14.680 2.284 1.00 0.000 105 GLN A C 16
ATOM 18688 O O . GLN A 1 6 ? -6.943 -14.071 2.773 1.00 0.000 105 GLN A O 16
ATOM 18702 N N . CYS A 1 7 ? -6.039 -15.972 1.977 1.00 0.000 106 CYS A N 16
ATOM 18703 C CA . CYS A 1 7 ? -7.240 -16.767 2.202 1.00 0.000 106 CYS A CA 16
ATOM 18704 C C . CYS A 1 7 ? -6.883 -18.224 2.482 1.00 0.000 106 CYS A C 16
ATOM 18705 O O . CYS A 1 7 ? -7.002 -19.081 1.607 1.00 0.000 106 CYS A O 16
ATOM 18712 N N . GLU A 1 8 ? -6.447 -18.495 3.708 1.00 0.000 107 GLU A N 16
ATOM 18713 C CA . GLU A 1 8 ? -6.072 -19.848 4.103 1.00 0.000 107 GLU A CA 16
ATOM 18714 C C . GLU A 1 8 ? -7.308 -20.680 4.431 1.00 0.000 107 GLU A C 16
ATOM 18715 O O . GLU A 1 8 ? -7.434 -21.215 5.533 1.00 0.000 107 GLU A O 16
ATOM 18727 N N . GLU A 1 9 ? -8.218 -20.785 3.467 1.00 0.000 108 GLU A N 16
ATOM 18728 C CA . GLU A 1 9 ? -9.444 -21.551 3.655 1.00 0.000 108 GLU A CA 16
ATOM 18729 C C . GLU A 1 9 ? -9.930 -22.133 2.330 1.00 0.000 108 GLU A C 16
ATOM 18730 O O . GLU A 1 9 ? -10.882 -21.632 1.731 1.00 0.000 108 GLU A O 16
ATOM 18742 N N . PHE A 1 10 ? -9.268 -23.193 1.879 1.00 0.000 109 PHE A N 16
ATOM 18743 C CA . PHE A 1 10 ? -9.630 -23.844 0.625 1.00 0.000 109 PHE A CA 16
ATOM 18744 C C . PHE A 1 10 ? -11.135 -24.083 0.552 1.00 0.000 109 PHE A C 16
ATOM 18745 O O . PHE A 1 10 ? -11.777 -24.376 1.560 1.00 0.000 109 PHE A O 16
ATOM 18762 N N . GLN A 1 11 ? -11.691 -23.956 -0.649 1.00 0.000 110 GLN A N 16
ATOM 18763 C CA . GLN A 1 11 ? -13.120 -24.158 -0.854 1.00 0.000 110 GLN A CA 16
ATOM 18764 C C . GLN A 1 11 ? -13.496 -23.945 -2.317 1.00 0.000 110 GLN A C 16
ATOM 18765 O O . GLN A 1 11 ? -12.948 -23.070 -2.989 1.00 0.000 110 GLN A O 16
ATOM 18779 N N . LEU A 1 12 ? -14.432 -24.751 -2.805 1.00 0.000 111 LEU A N 16
ATOM 18780 C CA . LEU A 1 12 ? -14.881 -24.652 -4.190 1.00 0.000 111 LEU A CA 16
ATO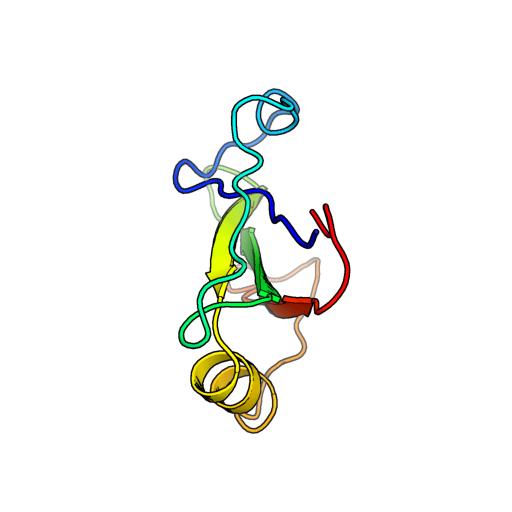M 18781 C C . LEU A 1 12 ? -16.211 -23.910 -4.279 1.00 0.000 111 LEU A C 16
ATOM 18782 O O . LEU A 1 12 ? -16.446 -23.148 -5.216 1.00 0.000 111 LEU A O 16
ATOM 18798 N N . ASN A 1 13 ? -17.076 -24.136 -3.296 1.00 0.000 112 ASN A N 16
ATOM 18799 C CA . ASN A 1 13 ? -18.382 -23.488 -3.262 1.00 0.000 112 ASN A CA 16
ATOM 18800 C C . ASN A 1 13 ? -18.237 -21.983 -3.058 1.00 0.000 112 ASN A C 16
ATOM 18801 O O . ASN A 1 13 ? -19.025 -21.196 -3.582 1.00 0.000 112 ASN A O 16
ATOM 18812 N N . ASN A 1 14 ? -17.223 -21.590 -2.294 1.00 0.000 113 ASN A N 16
ATOM 18813 C CA . ASN A 1 14 ? -16.974 -20.179 -2.020 1.00 0.000 113 ASN A CA 16
ATOM 18814 C C . ASN A 1 14 ? -16.074 -19.569 -3.090 1.00 0.000 113 ASN A C 16
ATOM 18815 O O . ASN A 1 14 ? -15.763 -20.210 -4.094 1.00 0.000 113 ASN A O 16
ATOM 18826 N N . ASP A 1 15 ? -15.659 -18.326 -2.868 1.00 0.000 114 ASP A N 16
ATOM 18827 C CA . ASP A 1 15 ? -14.793 -17.629 -3.811 1.00 0.000 114 ASP A CA 16
ATOM 18828 C C . ASP A 1 15 ? -14.087 -16.457 -3.137 1.00 0.000 114 ASP A C 16
ATOM 18829 O O . ASP A 1 15 ? -14.663 -15.381 -2.975 1.00 0.000 114 ASP A O 16
ATOM 18838 N N . CYS A 1 16 ? -12.836 -16.673 -2.744 1.00 0.000 115 CYS A N 16
ATOM 18839 C CA . CYS A 1 16 ? -12.050 -15.636 -2.086 1.00 0.000 115 CYS A CA 16
ATOM 18840 C C . CYS A 1 16 ? -11.674 -14.532 -3.069 1.00 0.000 115 CYS A C 16
ATOM 18841 O O . CYS A 1 16 ? -10.531 -14.447 -3.516 1.00 0.000 115 CYS A O 16
ATOM 18848 N N . SER A 1 17 ? -12.645 -13.687 -3.401 1.00 0.000 116 SER A N 16
ATOM 18849 C CA . SER A 1 17 ? -12.418 -12.589 -4.333 1.00 0.000 116 SER A CA 16
ATOM 18850 C C . SER A 1 17 ? -12.943 -11.274 -3.764 1.00 0.000 116 SER A C 16
ATOM 18851 O O . SER A 1 17 ? -13.687 -10.551 -4.426 1.00 0.000 116 SER A O 16
ATOM 18859 N N . SER A 1 18 ? -12.549 -10.972 -2.531 1.00 0.000 117 SER A N 16
ATOM 18860 C CA . SER A 1 18 ? -12.982 -9.747 -1.869 1.00 0.000 117 SER A CA 16
ATOM 18861 C C . SER A 1 18 ? -11.789 -8.992 -1.290 1.00 0.000 117 SER A C 16
ATOM 18862 O O . SER A 1 18 ? -10.814 -9.583 -0.825 1.00 0.000 117 SER A O 16
ATOM 18870 N N . PRO A 1 19 ? -11.867 -7.653 -1.318 1.00 0.000 118 PRO A N 16
ATOM 18871 C CA . PRO A 1 19 ? -10.804 -6.787 -0.800 1.00 0.000 118 PRO A CA 16
ATOM 18872 C C . PRO A 1 19 ? -10.697 -6.847 0.720 1.00 0.000 118 PRO A C 16
ATOM 18873 O O . PRO A 1 19 ? -9.884 -6.146 1.322 1.00 0.000 118 PRO A O 16
ATOM 18884 N N . GLU A 1 20 ? -11.522 -7.689 1.335 1.00 0.000 119 GLU A N 16
ATOM 18885 C CA . GLU A 1 20 ? -11.519 -7.838 2.785 1.00 0.000 119 GLU A CA 16
ATOM 18886 C C . GLU A 1 20 ? -10.337 -8.688 3.242 1.00 0.000 119 GLU A C 16
ATOM 18887 O O . GLU A 1 20 ? -9.874 -8.569 4.377 1.00 0.000 119 GLU A O 16
ATOM 18899 N N . PHE A 1 21 ? -9.853 -9.547 2.350 1.00 0.000 120 PHE A N 16
ATOM 18900 C CA . PHE A 1 21 ? -8.726 -10.418 2.661 1.00 0.000 120 PHE A CA 16
ATOM 18901 C C . PHE A 1 21 ? -7.416 -9.810 2.169 1.00 0.000 120 PHE A C 16
ATOM 18902 O O . PHE A 1 21 ? -6.335 -10.197 2.612 1.00 0.000 120 PHE A O 16
ATOM 18919 N N . ILE A 1 22 ? -7.522 -8.857 1.249 1.00 0.000 121 ILE A N 16
ATOM 18920 C CA . ILE A 1 22 ? -6.347 -8.195 0.697 1.00 0.000 121 ILE A CA 16
ATOM 18921 C C . ILE A 1 22 ? -5.718 -7.250 1.716 1.00 0.000 121 ILE A C 16
ATOM 18922 O O . ILE A 1 22 ? -6.294 -6.217 2.059 1.00 0.000 121 ILE A O 16
ATOM 18938 N N . VAL A 1 23 ? -4.532 -7.611 2.195 1.00 0.000 122 VAL A N 16
ATOM 18939 C CA . VAL A 1 23 ? -3.823 -6.794 3.173 1.00 0.000 122 VAL A CA 16
ATOM 18940 C C . VAL A 1 23 ? -2.563 -6.184 2.569 1.00 0.000 122 VAL A C 16
ATOM 18941 O O . VAL A 1 23 ? -2.151 -6.549 1.468 1.00 0.000 122 VAL A O 16
ATOM 18954 N N . ASN A 1 24 ? -1.954 -5.254 3.298 1.00 0.000 123 ASN A N 16
ATOM 18955 C CA . ASN A 1 24 ? -0.740 -4.593 2.834 1.00 0.000 123 ASN A CA 16
ATOM 18956 C C . ASN A 1 24 ? 0.496 -5.206 3.485 1.00 0.000 123 ASN A C 16
ATOM 18957 O O . ASN A 1 24 ? 1.087 -4.621 4.394 1.00 0.000 123 ASN A O 16
ATOM 18968 N N . CYS A 1 25 ? 0.882 -6.387 3.015 1.00 0.000 124 CYS A N 16
ATOM 18969 C CA . CYS A 1 25 ? 2.047 -7.081 3.550 1.00 0.000 124 CYS A CA 16
ATOM 18970 C C . CYS A 1 25 ? 3.334 -6.351 3.175 1.00 0.000 124 CYS A C 16
ATOM 18971 O O . CYS A 1 25 ? 3.633 -6.162 1.996 1.00 0.000 124 CYS A O 16
ATOM 18978 N N . THR A 1 26 ? 4.093 -5.944 4.188 1.00 0.000 125 THR A N 16
ATOM 18979 C CA . THR A 1 26 ? 5.347 -5.234 3.966 1.00 0.000 125 THR A CA 16
ATOM 18980 C C . THR A 1 26 ? 6.536 -6.186 4.029 1.00 0.000 125 THR A C 16
ATOM 18981 O O . THR A 1 26 ? 6.463 -7.246 4.652 1.00 0.000 125 THR A O 16
ATOM 18992 N N . VAL A 1 27 ? 7.631 -5.802 3.381 1.00 0.000 126 VAL A N 16
ATOM 18993 C CA . VAL A 1 27 ? 8.837 -6.621 3.366 1.00 0.000 126 VAL A CA 16
ATOM 18994 C C . VAL A 1 27 ? 9.243 -7.029 4.778 1.00 0.000 126 VAL A C 16
ATOM 18995 O O . VAL A 1 27 ? 9.891 -8.055 4.976 1.00 0.000 126 VAL A O 16
ATOM 19008 N N . ASN A 1 28 ? 8.856 -6.217 5.756 1.00 0.000 127 ASN A N 16
ATOM 19009 C CA . ASN A 1 28 ? 9.180 -6.492 7.151 1.00 0.000 127 ASN A CA 16
ATOM 19010 C C . ASN A 1 28 ? 8.917 -7.956 7.492 1.00 0.000 127 ASN A C 16
ATOM 19011 O O . ASN A 1 28 ? 9.640 -8.561 8.284 1.00 0.000 127 ASN A O 16
ATOM 19022 N N . VAL A 1 29 ? 7.876 -8.521 6.887 1.00 0.000 128 VAL A N 16
ATOM 19023 C CA . VAL A 1 29 ? 7.518 -9.914 7.124 1.00 0.000 128 VAL A CA 16
ATOM 19024 C C . VAL A 1 29 ? 7.201 -10.630 5.815 1.00 0.000 128 VAL A C 16
ATOM 19025 O O . VAL A 1 29 ? 7.621 -11.767 5.602 1.00 0.000 128 VAL A O 16
ATOM 19038 N N . GLN A 1 30 ? 6.459 -9.956 4.943 1.00 0.000 129 GLN A N 16
ATOM 19039 C CA . GLN A 1 30 ? 6.086 -10.529 3.655 1.00 0.000 129 GLN A CA 16
ATOM 19040 C C . GLN A 1 30 ? 5.906 -9.437 2.605 1.00 0.000 129 GLN A C 16
ATOM 19041 O O . GLN A 1 30 ? 5.167 -8.476 2.816 1.00 0.000 129 GLN A O 16
ATOM 19055 N N . ASP A 1 31 ? 6.587 -9.592 1.475 1.00 0.000 130 ASP A N 16
ATOM 19056 C CA . ASP A 1 31 ? 6.502 -8.619 0.392 1.00 0.000 130 ASP A CA 16
ATOM 19057 C C . ASP A 1 31 ? 5.775 -9.210 -0.812 1.00 0.000 130 ASP A C 16
ATOM 19058 O O . ASP A 1 31 ? 5.163 -8.485 -1.597 1.00 0.000 130 ASP A O 16
ATOM 19067 N N . MET A 1 32 ? 5.848 -10.529 -0.953 1.00 0.000 131 MET A N 16
ATOM 19068 C CA . MET A 1 32 ? 5.196 -11.217 -2.061 1.00 0.000 131 MET A CA 16
ATOM 19069 C C . MET A 1 32 ? 3.993 -12.017 -1.573 1.00 0.000 131 MET A C 16
ATOM 19070 O O . MET A 1 32 ? 3.757 -12.131 -0.370 1.00 0.000 131 MET A O 16
ATOM 19084 N N . CYS A 1 33 ? 3.234 -12.570 -2.514 1.00 0.000 132 CYS A N 16
ATOM 19085 C CA . CYS A 1 33 ? 2.055 -13.359 -2.180 1.00 0.000 132 CYS A CA 16
ATOM 19086 C C . CYS A 1 33 ? 2.295 -14.840 -2.459 1.00 0.000 132 CYS A C 16
ATOM 19087 O O . CYS A 1 33 ? 2.847 -15.204 -3.497 1.00 0.000 132 CYS A O 16
ATOM 19094 N N . GLN A 1 34 ? 1.875 -15.688 -1.526 1.00 0.000 133 GLN A N 16
ATOM 19095 C CA . GLN A 1 34 ? 2.044 -17.129 -1.672 1.00 0.000 133 GLN A CA 16
ATOM 19096 C C . GLN A 1 34 ? 0.768 -17.776 -2.200 1.00 0.000 133 GLN A C 16
ATOM 19097 O O . GLN A 1 34 ? -0.339 -17.340 -1.884 1.00 0.000 133 GLN A O 16
ATOM 19111 N N . LYS A 1 35 ? 0.929 -18.821 -3.005 1.00 0.000 134 LYS A N 16
ATOM 19112 C CA . LYS A 1 35 ? -0.209 -19.530 -3.576 1.00 0.000 134 LYS A CA 16
ATOM 19113 C C . LYS A 1 35 ? 0.114 -21.008 -3.774 1.00 0.000 134 LYS A C 16
ATOM 19114 O O . LYS A 1 35 ? 1.167 -21.355 -4.308 1.00 0.000 134 LYS A O 16
ATOM 19133 N N . GLU A 1 36 ? -0.799 -21.872 -3.341 1.00 0.000 135 GLU A N 16
ATOM 19134 C CA . GLU A 1 36 ? -0.609 -23.312 -3.472 1.00 0.000 135 GLU A CA 16
ATOM 19135 C C . GLU A 1 36 ? -1.874 -23.981 -4.003 1.00 0.000 135 GLU A C 16
ATOM 19136 O O . GLU A 1 36 ? -2.967 -23.777 -3.473 1.00 0.000 135 GLU A O 16
ATOM 19148 N N . VAL A 1 37 ? -1.718 -24.781 -5.053 1.00 0.000 136 VAL A N 16
ATOM 19149 C CA . VAL A 1 37 ? -2.846 -25.481 -5.656 1.00 0.000 136 VAL A CA 16
ATOM 19150 C C . VAL A 1 37 ? -2.600 -26.985 -5.697 1.00 0.000 136 VAL A C 16
ATOM 19151 O O . VAL A 1 37 ? -1.574 -27.443 -6.199 1.00 0.000 136 VAL A O 16
ATOM 19164 N N . MET A 1 38 ? -3.550 -27.749 -5.167 1.00 0.000 137 MET A N 16
ATOM 19165 C CA . MET A 1 38 ? -3.437 -29.202 -5.145 1.00 0.000 137 MET A CA 16
ATOM 19166 C C . MET A 1 38 ? -4.764 -29.856 -5.517 1.00 0.000 137 MET A C 16
ATOM 19167 O O . MET A 1 38 ? -5.820 -29.229 -5.433 1.00 0.000 137 MET A O 16
ATOM 19181 N N . GLU A 1 39 ? -4.703 -31.119 -5.926 1.00 0.000 138 GLU A N 16
ATOM 19182 C CA . GLU A 1 39 ? -5.901 -31.856 -6.311 1.00 0.000 138 GLU A CA 16
ATOM 19183 C C . GLU A 1 39 ? -6.199 -32.970 -5.312 1.00 0.000 138 GLU A C 16
ATOM 19184 O O . GLU A 1 39 ? -5.311 -33.735 -4.938 1.00 0.000 138 GLU A O 16
ATOM 19196 N N . GLN A 1 40 ? -7.455 -33.052 -4.884 1.00 0.000 139 GLN A N 16
ATOM 19197 C CA . GLN A 1 40 ? -7.870 -34.071 -3.926 1.00 0.000 139 GLN A CA 16
ATOM 19198 C C . GLN A 1 40 ? -9.327 -34.463 -4.146 1.00 0.000 139 GLN A C 16
ATOM 19199 O O . GLN A 1 40 ? -9.930 -34.108 -5.159 1.00 0.000 139 GLN A O 16
ATOM 19213 N N . SER A 1 41 ? -9.887 -35.199 -3.192 1.00 0.000 140 SER A N 16
ATOM 19214 C CA . SER A 1 41 ? -11.273 -35.643 -3.283 1.00 0.000 140 SER A CA 16
ATOM 19215 C C . SER A 1 41 ? -12.198 -34.474 -3.606 1.00 0.000 140 SER A C 16
ATOM 19216 O O . SER A 1 41 ? -12.959 -34.518 -4.572 1.00 0.000 140 SER A O 16
ATOM 19224 N N . ALA A 1 42 ? -12.127 -33.428 -2.788 1.00 0.000 141 ALA A N 16
ATOM 19225 C CA . ALA A 1 42 ? -12.956 -32.245 -2.987 1.00 0.000 141 ALA A CA 16
ATOM 19226 C C . ALA A 1 42 ? -12.858 -31.741 -4.423 1.00 0.000 141 ALA A C 16
ATOM 19227 O O . ALA A 1 42 ? -13.847 -31.293 -5.002 1.00 0.000 141 ALA A O 16
ATOM 19234 N N . GLY A 1 43 ? -11.659 -31.817 -4.992 1.00 0.000 142 GLY A N 16
ATOM 19235 C CA . GLY A 1 43 ? -11.455 -31.364 -6.355 1.00 0.000 142 GLY A CA 16
ATOM 19236 C C . GLY A 1 43 ? -10.297 -30.393 -6.476 1.00 0.000 142 GLY A C 16
ATOM 19237 O O . GLY A 1 43 ? -9.137 -30.802 -6.520 1.00 0.000 142 GLY A O 16
ATOM 19241 N N . ILE A 1 44 ? -10.613 -29.103 -6.532 1.00 0.000 143 ILE A N 16
ATOM 19242 C CA . ILE A 1 44 ? -9.590 -28.071 -6.649 1.00 0.000 143 ILE A CA 16
ATOM 19243 C C . ILE A 1 44 ? -9.305 -27.423 -5.298 1.00 0.000 143 ILE A C 16
ATOM 19244 O O . ILE A 1 44 ? -9.839 -26.360 -4.984 1.00 0.000 143 ILE A O 16
ATOM 19260 N N . MET A 1 45 ? -8.459 -28.071 -4.504 1.00 0.000 144 MET A N 16
ATOM 19261 C CA . MET A 1 45 ? -8.100 -27.556 -3.188 1.00 0.000 144 MET A CA 16
ATOM 19262 C C . MET A 1 45 ? -6.850 -26.686 -3.266 1.00 0.000 144 MET A C 16
ATOM 19263 O O . MET A 1 45 ? -5.815 -27.115 -3.776 1.00 0.000 144 MET A O 16
ATOM 19277 N N . TYR A 1 46 ? -6.953 -25.462 -2.759 1.00 0.000 145 TYR A N 16
ATOM 19278 C CA . TYR A 1 46 ? -5.831 -24.531 -2.775 1.00 0.000 145 TYR A CA 16
ATOM 19279 C C . TYR A 1 46 ? -5.911 -23.562 -1.599 1.00 0.000 145 TYR A C 16
ATOM 19280 O O . TYR A 1 46 ? -6.996 -23.257 -1.104 1.00 0.000 145 TYR A O 16
ATOM 19298 N N . ARG A 1 47 ? -4.753 -23.082 -1.157 1.00 0.000 146 ARG A N 16
ATOM 19299 C CA . ARG A 1 47 ? -4.690 -22.148 -0.039 1.00 0.000 146 ARG A CA 16
ATOM 19300 C C . ARG A 1 47 ? -3.935 -20.882 -0.431 1.00 0.000 146 ARG A C 16
ATOM 19301 O O . ARG A 1 47 ? -2.893 -20.944 -1.085 1.00 0.000 146 ARG A O 16
ATOM 19322 N N . LYS A 1 48 ? -4.467 -19.733 -0.027 1.00 0.000 147 LYS A N 16
ATOM 19323 C CA . LYS A 1 48 ? -3.845 -18.451 -0.335 1.00 0.000 147 LYS A CA 16
ATOM 19324 C C . LYS A 1 48 ? -3.365 -17.760 0.938 1.00 0.000 147 LYS A C 16
ATOM 19325 O O . LYS A 1 48 ? -4.011 -17.844 1.982 1.00 0.000 147 LYS A O 16
ATOM 19344 N N . SER A 1 49 ? -2.229 -17.076 0.843 1.00 0.000 148 SER A N 16
ATOM 19345 C CA . SER A 1 49 ? -1.662 -16.373 1.987 1.00 0.000 148 SER A CA 16
ATOM 19346 C C . SER A 1 49 ? -0.433 -15.568 1.576 1.00 0.000 148 SER A C 16
ATOM 19347 O O . SER A 1 49 ? 0.143 -15.793 0.511 1.00 0.000 148 SER A O 16
ATOM 19355 N N . CYS A 1 50 ? -0.037 -14.628 2.427 1.00 0.000 149 CYS A N 16
ATOM 19356 C CA . CYS A 1 50 ? 1.122 -13.787 2.154 1.00 0.000 149 CYS A CA 16
ATOM 19357 C C . CYS A 1 50 ? 2.410 -14.605 2.201 1.00 0.000 149 CYS A C 16
ATOM 19358 O O . CYS A 1 50 ? 2.446 -15.692 2.777 1.00 0.000 149 CYS A O 16
ATOM 19365 N N . ALA A 1 51 ? 3.464 -14.073 1.591 1.00 0.000 150 ALA A N 16
ATOM 19366 C CA . ALA A 1 51 ? 4.754 -14.752 1.565 1.00 0.000 150 ALA A CA 16
ATOM 19367 C C . ALA A 1 51 ? 5.902 -13.748 1.557 1.00 0.000 150 ALA A C 16
ATOM 19368 O O . ALA A 1 51 ? 5.698 -12.559 1.313 1.00 0.000 150 ALA A O 16
ATOM 19375 N N . SER A 1 52 ? 7.110 -14.235 1.825 1.00 0.000 151 SER A N 16
ATOM 19376 C CA . SER A 1 52 ? 8.290 -13.380 1.853 1.00 0.000 151 SER A CA 16
ATOM 19377 C C . SER A 1 52 ? 9.281 -13.786 0.767 1.00 0.000 151 SER A C 16
ATOM 19378 O O . SER A 1 52 ? 9.034 -14.718 0.003 1.00 0.000 151 SER A O 16
ATOM 19386 N N . SER A 1 53 ? 10.405 -13.079 0.706 1.00 0.000 152 SER A N 16
ATOM 19387 C CA . SER A 1 53 ? 11.433 -13.363 -0.288 1.00 0.000 152 SER A CA 16
ATOM 19388 C C . SER A 1 53 ? 12.204 -14.629 0.073 1.00 0.000 152 SER A C 16
ATOM 19389 O O . SER A 1 53 ? 12.243 -15.586 -0.700 1.00 0.000 152 SER A O 16
ATOM 19397 N N . ALA A 1 54 ? 12.815 -14.626 1.253 1.00 0.000 153 ALA A N 16
ATOM 19398 C CA . ALA A 1 54 ? 13.583 -15.774 1.718 1.00 0.000 153 ALA A CA 16
ATOM 19399 C C . ALA A 1 54 ? 12.768 -17.058 1.615 1.00 0.000 153 ALA A C 16
ATOM 19400 O O . ALA A 1 54 ? 13.252 -18.073 1.115 1.00 0.000 153 ALA A O 16
ATOM 19407 N N . ALA A 1 55 ? 11.528 -17.007 2.091 1.00 0.000 154 ALA A N 16
ATOM 19408 C CA . ALA A 1 55 ? 10.645 -18.166 2.050 1.00 0.000 154 ALA A CA 16
ATOM 19409 C C . ALA A 1 55 ? 10.437 -18.647 0.618 1.00 0.000 154 ALA A C 16
ATOM 19410 O O . ALA A 1 55 ? 10.610 -19.829 0.318 1.00 0.000 154 ALA A O 16
ATOM 19417 N N . CYS A 1 56 ? 10.064 -17.725 -0.263 1.00 0.000 155 CYS A N 16
ATOM 19418 C CA . CYS A 1 56 ? 9.831 -18.055 -1.664 1.00 0.000 155 CYS A CA 16
ATOM 19419 C C . CYS A 1 56 ? 11.003 -18.845 -2.239 1.00 0.000 155 CYS A C 16
ATOM 19420 O O . CYS A 1 56 ? 10.814 -19.775 -3.023 1.00 0.000 155 CYS A O 16
ATOM 19427 N N . LEU A 1 57 ? 12.214 -18.468 -1.844 1.00 0.000 156 LEU A N 16
ATOM 19428 C CA . LEU A 1 57 ? 13.418 -19.140 -2.319 1.00 0.000 156 LEU A CA 16
ATOM 19429 C C . LEU A 1 57 ? 13.469 -20.582 -1.822 1.00 0.000 156 LEU A C 16
ATOM 19430 O O . LEU A 1 57 ? 13.912 -21.480 -2.538 1.00 0.000 156 LEU A O 16
ATOM 19446 N N . ILE A 1 58 ? 13.009 -20.795 -0.594 1.00 0.000 157 ILE A N 16
ATOM 19447 C CA . ILE A 1 58 ? 12.999 -22.128 -0.003 1.00 0.000 157 ILE A CA 16
ATOM 19448 C C . ILE A 1 58 ? 12.264 -23.120 -0.898 1.00 0.000 157 ILE A C 16
ATOM 19449 O O . ILE A 1 58 ? 12.812 -24.156 -1.275 1.00 0.000 157 ILE A O 16
ATOM 19465 N N . ALA A 1 59 ? 11.021 -22.795 -1.236 1.00 0.000 158 ALA A N 16
ATOM 19466 C CA . ALA A 1 59 ? 10.211 -23.655 -2.090 1.00 0.000 158 ALA A CA 16
ATOM 19467 C C . ALA A 1 59 ? 10.902 -23.910 -3.425 1.00 0.000 158 ALA A C 16
ATOM 19468 O O . ALA A 1 59 ? 11.144 -25.057 -3.801 1.00 0.000 158 ALA A O 16
ATOM 19475 N N . SER A 1 60 ? 11.217 -22.833 -4.138 1.00 0.000 159 SER A N 16
ATOM 19476 C CA . SER A 1 60 ? 11.877 -22.941 -5.434 1.00 0.000 159 SER A CA 16
ATOM 19477 C C . SER A 1 60 ? 13.114 -23.829 -5.342 1.00 0.000 159 SER A C 16
ATOM 19478 O O . SER A 1 60 ? 13.106 -24.973 -5.795 1.00 0.000 159 SER A O 16
ATOM 19486 N N . ALA A 1 61 ? 14.178 -23.291 -4.753 1.00 0.000 160 ALA A N 16
ATOM 19487 C CA . ALA A 1 61 ? 15.422 -24.034 -4.599 1.00 0.000 160 ALA A CA 16
ATOM 19488 C C . ALA A 1 61 ? 15.169 -25.412 -3.996 1.00 0.000 160 ALA A C 16
ATOM 19489 O O . ALA A 1 61 ? 15.922 -26.354 -4.237 1.00 0.000 160 ALA A O 16
ATOM 19496 N N . GLY A 1 62 ? 14.103 -25.521 -3.209 1.00 0.000 161 GLY A N 16
ATOM 19497 C CA . GLY A 1 62 ? 13.770 -26.787 -2.583 1.00 0.000 161 GLY A CA 16
ATOM 19498 C C . GLY A 1 62 ? 13.312 -27.827 -3.586 1.00 0.000 161 GLY A C 16
ATOM 19499 O O . GLY A 1 62 ? 13.825 -27.890 -4.704 1.00 0.000 161 GLY A O 16
ATOM 19503 N N . TYR A 1 63 ? 12.346 -28.647 -3.187 1.00 0.000 162 TYR A N 16
ATOM 19504 C CA . TYR A 1 63 ? 11.822 -29.692 -4.058 1.00 0.000 162 TYR A CA 16
ATOM 19505 C C . TYR A 1 63 ? 11.431 -29.123 -5.418 1.00 0.000 162 TYR A C 16
ATOM 19506 O O . TYR A 1 63 ? 10.916 -28.009 -5.512 1.00 0.000 162 TYR A O 16
ATOM 19524 N N . GLN A 1 64 ? 11.680 -29.897 -6.470 1.00 0.000 163 GLN A N 16
ATOM 19525 C CA . GLN A 1 64 ? 11.354 -29.470 -7.826 1.00 0.000 163 GLN A CA 16
ATOM 19526 C C . GLN A 1 64 ? 10.746 -30.617 -8.626 1.00 0.000 163 GLN A C 16
ATOM 19527 O O . GLN A 1 64 ? 11.461 -31.486 -9.126 1.00 0.000 163 GLN A O 16
ATOM 19541 N N . SER A 1 65 ? 9.422 -30.614 -8.743 1.00 0.000 164 SER A N 16
ATOM 19542 C CA . SER A 1 65 ? 8.718 -31.657 -9.479 1.00 0.000 164 SER A CA 16
ATOM 19543 C C . SER A 1 65 ? 7.592 -31.063 -10.320 1.00 0.000 164 SER A C 16
ATOM 19544 O O . SER A 1 65 ? 6.766 -30.297 -9.821 1.00 0.000 164 SER A O 16
ATOM 19552 N N . PHE A 1 66 ? 7.565 -31.421 -11.600 1.00 0.000 165 PHE A N 16
ATOM 19553 C CA . PHE A 1 66 ? 6.542 -30.923 -12.512 1.00 0.000 165 PHE A CA 16
ATOM 19554 C C . PHE A 1 66 ? 5.146 -31.285 -12.014 1.00 0.000 165 PHE A C 16
ATOM 19555 O O . PHE A 1 66 ? 4.874 -32.438 -11.677 1.00 0.000 165 PHE A O 16
ATOM 19572 N N . CYS A 1 67 ? 4.264 -30.292 -11.969 1.00 0.000 166 CYS A N 16
ATOM 19573 C CA . CYS A 1 67 ? 2.896 -30.504 -11.511 1.00 0.000 166 CYS A CA 16
ATOM 19574 C C . CYS A 1 67 ? 1.894 -29.929 -12.507 1.00 0.000 166 CYS A C 16
ATOM 19575 O O . CYS A 1 67 ? 2.049 -28.802 -12.980 1.00 0.000 166 CYS A O 16
ATOM 19582 N N . SER A 1 68 ? 0.866 -30.710 -12.822 1.00 0.000 167 SER A N 16
ATOM 19583 C CA . SER A 1 68 ? -0.160 -30.281 -13.765 1.00 0.000 167 SER A CA 16
ATOM 19584 C C . SER A 1 68 ? -1.500 -30.937 -13.446 1.00 0.000 167 SER A C 16
ATOM 19585 O O . SER A 1 68 ? -1.572 -31.960 -12.764 1.00 0.000 167 SER A O 16
ATOM 19593 N N . PRO A 1 69 ? -2.587 -30.336 -13.951 1.00 0.000 168 PRO A N 16
ATOM 19594 C CA . PRO A 1 69 ? -3.945 -30.843 -13.734 1.00 0.000 168 PRO A CA 16
ATOM 19595 C C . PRO A 1 69 ? -4.201 -32.149 -14.478 1.00 0.000 168 PRO A C 16
ATOM 19596 O O . PRO A 1 69 ? -5.021 -32.202 -15.394 1.00 0.000 168 PRO A O 16
ATOM 19607 N N . GLY A 1 70 ? -3.494 -33.202 -14.079 1.00 0.000 169 GLY A N 16
ATOM 19608 C CA . GLY A 1 70 ? -3.660 -34.494 -14.719 1.00 0.000 169 GLY A CA 16
ATOM 19609 C C . GLY A 1 70 ? -3.375 -35.648 -13.779 1.00 0.000 169 GLY A C 16
ATOM 19610 O O . GLY A 1 70 ? -4.097 -36.645 -13.771 1.00 0.000 169 GLY A O 16
ATOM 19614 N N . LYS A 1 71 ? -2.319 -35.514 -12.984 1.00 0.000 170 LYS A N 16
ATOM 19615 C CA . LYS A 1 71 ? -1.938 -36.554 -12.035 1.00 0.000 170 LYS A CA 16
ATOM 19616 C C . LYS A 1 71 ? -2.511 -36.264 -10.652 1.00 0.000 170 LYS A C 16
ATOM 19617 O O . LYS A 1 71 ? -2.594 -35.109 -10.232 1.00 0.000 170 LYS A O 16
ATOM 19636 N N . LEU A 1 72 ? -2.904 -37.319 -9.946 1.00 0.000 171 LEU A N 16
ATOM 19637 C CA . LEU A 1 72 ? -3.468 -37.178 -8.608 1.00 0.000 171 LEU A CA 16
ATOM 19638 C C . LEU A 1 72 ? -2.533 -36.382 -7.704 1.00 0.000 171 LEU A C 16
ATOM 19639 O O . LEU A 1 72 ? -2.977 -35.703 -6.780 1.00 0.000 171 LEU A O 16
ATOM 19655 N N . ASN A 1 73 ? -1.235 -36.470 -7.980 1.00 0.000 172 ASN A N 16
ATOM 19656 C CA . ASN A 1 73 ? -0.237 -35.757 -7.192 1.00 0.000 172 ASN A CA 16
ATOM 19657 C C . ASN A 1 73 ? 0.075 -34.398 -7.811 1.00 0.000 172 ASN A C 16
ATOM 19658 O O . ASN A 1 73 ? 1.226 -33.961 -7.828 1.00 0.000 172 ASN A O 16
ATOM 19669 N N . SER A 1 74 ? -0.959 -33.733 -8.318 1.00 0.000 173 SER A N 16
ATOM 19670 C CA . SER A 1 74 ? -0.795 -32.425 -8.941 1.00 0.000 173 SER A CA 16
ATOM 19671 C C . SER A 1 74 ? -0.711 -31.327 -7.885 1.00 0.000 173 SER A C 16
ATOM 19672 O O . SER A 1 74 ? -1.705 -30.670 -7.575 1.00 0.000 173 SER A O 16
ATOM 19680 N N . VAL A 1 75 ? 0.483 -31.135 -7.335 1.00 0.000 174 VAL A N 16
ATOM 19681 C CA . VAL A 1 75 ? 0.699 -30.116 -6.314 1.00 0.000 174 VAL A CA 16
ATOM 19682 C C . VAL A 1 75 ? 1.715 -29.079 -6.779 1.00 0.000 174 VAL A C 16
ATOM 19683 O O . VAL A 1 75 ? 2.788 -29.423 -7.274 1.00 0.000 174 VAL A O 16
ATOM 19696 N N . CYS A 1 76 ? 1.370 -27.806 -6.615 1.00 0.000 175 CYS A N 16
ATOM 19697 C CA . CYS A 1 76 ? 2.251 -26.716 -7.018 1.00 0.000 175 CYS A CA 16
ATOM 19698 C C . CYS A 1 76 ? 2.364 -25.672 -5.911 1.00 0.000 175 CYS A C 16
ATOM 19699 O O . CYS A 1 76 ? 1.380 -25.347 -5.247 1.00 0.000 175 CYS A O 16
ATOM 19706 N N . ILE A 1 77 ? 3.571 -25.150 -5.719 1.00 0.000 176 ILE A N 16
ATOM 19707 C CA . ILE A 1 77 ? 3.813 -24.142 -4.695 1.00 0.000 176 ILE A CA 16
ATOM 19708 C C . ILE A 1 77 ? 4.738 -23.045 -5.211 1.00 0.000 176 ILE A C 16
ATOM 19709 O O . ILE A 1 77 ? 5.794 -23.325 -5.779 1.00 0.000 176 ILE A O 16
ATOM 19725 N N . SER A 1 78 ? 4.335 -21.795 -5.008 1.00 0.000 177 SER A N 16
ATOM 19726 C CA . SER A 1 78 ? 5.127 -20.654 -5.454 1.00 0.000 177 SER A CA 16
ATOM 19727 C C . SER A 1 78 ? 4.492 -19.342 -5.004 1.00 0.000 177 SER A C 16
ATOM 19728 O O . SER A 1 78 ? 3.368 -19.323 -4.501 1.00 0.000 177 SER A O 16
ATOM 19736 N N . CYS A 1 79 ? 5.220 -18.246 -5.187 1.00 0.000 178 CYS A N 16
ATOM 19737 C CA . CYS A 1 79 ? 4.731 -16.929 -4.800 1.00 0.000 178 CYS A CA 16
ATOM 19738 C C . CYS A 1 79 ? 4.690 -15.989 -6.001 1.00 0.000 178 CYS A C 16
ATOM 19739 O O . CYS A 1 79 ? 5.026 -16.378 -7.120 1.00 0.000 178 CYS A O 16
ATOM 19746 N N . CYS A 1 80 ? 4.274 -14.750 -5.762 1.00 0.000 179 CYS A N 16
ATOM 19747 C CA . CYS A 1 80 ? 4.187 -13.754 -6.823 1.00 0.000 179 CYS A CA 16
ATOM 19748 C C . CYS A 1 80 ? 4.733 -12.408 -6.352 1.00 0.000 179 CYS A C 16
ATOM 19749 O O . CYS A 1 80 ? 4.605 -12.051 -5.182 1.00 0.000 179 CYS A O 16
ATOM 19756 N N . ASN A 1 81 ? 5.341 -11.667 -7.273 1.00 0.000 180 ASN A N 16
ATOM 19757 C CA . ASN A 1 81 ? 5.906 -10.362 -6.952 1.00 0.000 180 ASN A CA 16
ATOM 19758 C C . ASN A 1 81 ? 4.864 -9.261 -7.122 1.00 0.000 180 ASN A C 16
ATOM 19759 O O . ASN A 1 81 ? 5.025 -8.153 -6.610 1.00 0.000 180 ASN A O 16
ATOM 19770 N N . THR A 1 82 ? 3.792 -9.575 -7.844 1.00 0.000 181 THR A N 16
ATOM 19771 C CA . THR A 1 82 ? 2.723 -8.613 -8.082 1.00 0.000 181 THR A CA 16
ATOM 19772 C C . THR A 1 82 ? 1.670 -8.677 -6.981 1.00 0.000 181 THR A C 16
ATOM 19773 O O . THR A 1 82 ? 1.406 -9.732 -6.403 1.00 0.000 181 THR A O 16
ATOM 19784 N N . PRO A 1 83 ? 1.054 -7.524 -6.683 1.00 0.000 182 PRO A N 16
ATOM 19785 C CA . PRO A 1 83 ? 0.019 -7.424 -5.649 1.00 0.000 182 PRO A CA 16
ATOM 19786 C C . PRO A 1 83 ? -1.274 -8.124 -6.054 1.00 0.000 182 PRO A C 16
ATOM 19787 O O . PRO A 1 83 ? -1.555 -8.293 -7.241 1.00 0.000 182 PRO A O 16
ATOM 19798 N N . LEU A 1 84 ? -2.058 -8.530 -5.061 1.00 0.000 183 LEU A N 16
ATOM 19799 C CA . LEU A 1 84 ? -3.322 -9.212 -5.314 1.00 0.000 183 LEU A CA 16
ATOM 19800 C C . LEU A 1 84 ? -3.146 -10.322 -6.345 1.00 0.000 183 LEU A C 16
ATOM 19801 O O . LEU A 1 84 ? -3.890 -10.400 -7.323 1.00 0.000 183 LEU A O 16
ATOM 19817 N N . CYS A 1 85 ? -2.157 -11.181 -6.119 1.00 0.000 184 CYS A N 16
ATOM 19818 C CA . CYS A 1 85 ? -1.883 -12.288 -7.026 1.00 0.000 184 CYS A CA 16
ATOM 19819 C C . CYS A 1 85 ? -2.836 -13.452 -6.768 1.00 0.000 184 CYS A C 16
ATOM 19820 O O . CYS A 1 85 ? -3.218 -14.171 -7.689 1.00 0.000 184 CYS A O 16
ATOM 19827 N N . ASN A 1 86 ? -3.217 -13.629 -5.506 1.00 0.000 185 ASN A N 16
ATOM 19828 C CA . ASN A 1 86 ? -4.125 -14.705 -5.126 1.00 0.000 185 ASN A CA 16
ATOM 19829 C C . ASN A 1 86 ? -5.578 -14.247 -5.216 1.00 0.000 185 ASN A C 16
ATOM 19830 O O . ASN A 1 86 ? -6.326 -14.693 -6.085 1.00 0.000 185 ASN A O 16
ATOM 19841 N N . MET A 1 1 ? 3.878 -1.135 0.958 1.00 0.000 100 MET A N 17
ATOM 19842 C CA . MET A 1 1 ? 2.896 -0.612 0.015 1.00 0.000 100 MET A CA 17
ATOM 19843 C C . MET A 1 1 ? 2.517 -1.670 -1.016 1.00 0.000 100 MET A C 17
ATOM 19844 O O . MET A 1 1 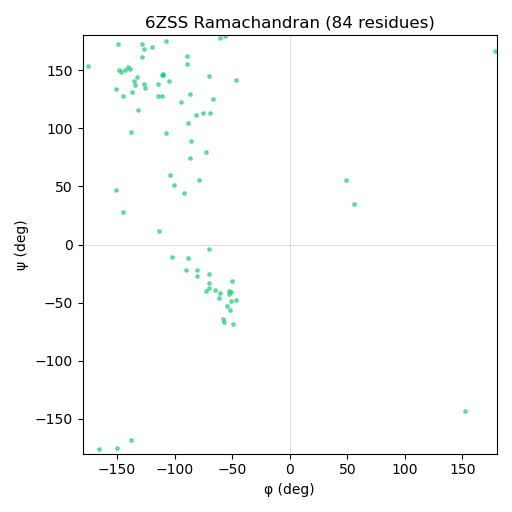? 2.148 -1.345 -2.145 1.00 0.000 100 MET A O 17
ATOM 19858 N N . ILE A 1 2 ? 2.609 -2.935 -0.621 1.00 0.000 101 ILE A N 17
ATOM 19859 C CA . ILE A 1 2 ? 2.274 -4.039 -1.511 1.00 0.000 101 ILE A CA 17
ATOM 19860 C C . ILE A 1 2 ? 1.180 -4.916 -0.912 1.00 0.000 101 ILE A C 17
ATOM 19861 O O . ILE A 1 2 ? 1.296 -5.382 0.221 1.00 0.000 101 ILE A O 17
ATOM 19877 N N . GLN A 1 3 ? 0.119 -5.138 -1.682 1.00 0.000 102 GLN A N 17
ATOM 19878 C CA . GLN A 1 3 ? -0.996 -5.961 -1.226 1.00 0.000 102 GLN A CA 17
ATOM 19879 C C . GLN A 1 3 ? -1.013 -7.303 -1.951 1.00 0.000 102 GLN A C 17
ATOM 19880 O O . GLN A 1 3 ? -0.585 -7.405 -3.101 1.00 0.000 102 GLN A O 17
ATOM 19894 N N . CYS A 1 4 ? -1.512 -8.330 -1.271 1.00 0.000 103 CYS A N 17
ATOM 19895 C CA . CYS A 1 4 ? -1.585 -9.666 -1.849 1.00 0.000 103 CYS A CA 17
ATOM 19896 C C . CYS A 1 4 ? -2.856 -10.383 -1.401 1.00 0.000 103 CYS A C 17
ATOM 19897 O O . CYS A 1 4 ? -3.471 -10.013 -0.401 1.00 0.000 103 CYS A O 17
ATOM 19904 N N . TYR A 1 5 ? -3.243 -11.411 -2.148 1.00 0.000 104 TYR A N 17
ATOM 19905 C CA . TYR A 1 5 ? -4.440 -12.179 -1.830 1.00 0.000 104 TYR A CA 17
ATOM 19906 C C . TYR A 1 5 ? -4.116 -13.325 -0.877 1.00 0.000 104 TYR A C 17
ATOM 19907 O O . TYR A 1 5 ? -3.364 -14.237 -1.220 1.00 0.000 104 TYR A O 17
ATOM 19925 N N . GLN A 1 6 ? -4.689 -13.270 0.321 1.00 0.000 105 GLN A N 17
ATOM 19926 C CA . GLN A 1 6 ? -4.461 -14.303 1.325 1.00 0.000 105 GLN A CA 17
ATOM 19927 C C . GLN A 1 6 ? -5.719 -15.135 1.545 1.00 0.000 105 GLN A C 17
ATOM 19928 O O . GLN A 1 6 ? -6.660 -14.695 2.207 1.00 0.000 105 GLN A O 17
ATOM 19942 N N . CYS A 1 7 ? -5.731 -16.341 0.986 1.00 0.000 106 CYS A N 17
ATOM 19943 C CA . CYS A 1 7 ? -6.875 -17.235 1.121 1.00 0.000 106 CYS A CA 17
ATOM 19944 C C . CYS A 1 7 ? -6.568 -18.367 2.097 1.00 0.000 106 CYS A C 17
ATOM 19945 O O . CYS A 1 7 ? -5.905 -19.342 1.745 1.00 0.000 106 CYS A O 17
ATOM 19952 N N . GLU A 1 8 ? -7.057 -18.229 3.326 1.00 0.000 107 GLU A N 17
ATOM 19953 C CA . GLU A 1 8 ? -6.835 -19.240 4.354 1.00 0.000 107 GLU A CA 17
ATOM 19954 C C . GLU A 1 8 ? -7.762 -20.435 4.151 1.00 0.000 107 GLU A C 17
ATOM 19955 O O . GLU A 1 8 ? -7.703 -21.412 4.896 1.00 0.000 107 GLU A O 17
ATOM 19967 N N . GLU A 1 9 ? -8.617 -20.347 3.137 1.00 0.000 108 GLU A N 17
ATOM 19968 C CA . GLU A 1 9 ? -9.558 -21.421 2.837 1.00 0.000 108 GLU A CA 17
ATOM 19969 C C . GLU A 1 9 ? -9.184 -22.124 1.536 1.00 0.000 108 GLU A C 17
ATOM 19970 O O . GLU A 1 9 ? -9.716 -21.807 0.471 1.00 0.000 108 GLU A O 17
ATOM 19982 N N . PHE A 1 10 ? -8.266 -23.080 1.629 1.00 0.000 109 PHE A N 17
ATOM 19983 C CA . PHE A 1 10 ? -7.819 -23.827 0.459 1.00 0.000 109 PHE A CA 17
ATOM 19984 C C . PHE A 1 10 ? -8.794 -24.953 0.128 1.00 0.000 109 PHE A C 17
ATOM 19985 O O . PHE A 1 10 ? -8.417 -26.124 0.093 1.00 0.000 109 PHE A O 17
ATOM 20002 N N . GLN A 1 11 ? -10.049 -24.588 -0.114 1.00 0.000 110 GLN A N 17
ATOM 20003 C CA . GLN A 1 11 ? -11.079 -25.567 -0.441 1.00 0.000 110 GLN A CA 17
ATOM 20004 C C . GLN A 1 11 ? -11.875 -25.132 -1.667 1.00 0.000 110 GLN A C 17
ATOM 20005 O O . GLN A 1 11 ? -11.772 -23.988 -2.113 1.00 0.000 110 GLN A O 17
ATOM 20019 N N . LEU A 1 12 ? -12.667 -26.050 -2.209 1.00 0.000 111 LEU A N 17
ATOM 20020 C CA . LEU A 1 12 ? -13.481 -25.761 -3.385 1.00 0.000 111 LEU A CA 17
ATOM 20021 C C . LEU A 1 12 ? -14.816 -25.142 -2.984 1.00 0.000 111 LEU A C 17
ATOM 20022 O O . LEU A 1 12 ? -14.993 -24.706 -1.847 1.00 0.000 111 LEU A O 17
ATOM 20038 N N . ASN A 1 13 ? -15.753 -25.108 -3.926 1.00 0.000 112 ASN A N 17
ATOM 20039 C CA . ASN A 1 13 ? -17.073 -24.543 -3.671 1.00 0.000 112 ASN A CA 17
ATOM 20040 C C . ASN A 1 13 ? -16.969 -23.273 -2.833 1.00 0.000 112 ASN A C 17
ATOM 20041 O O . ASN A 1 13 ? -17.682 -23.110 -1.844 1.00 0.000 112 ASN A O 17
ATOM 20052 N N . ASN A 1 14 ? -16.076 -22.375 -3.237 1.00 0.000 113 ASN A N 17
ATOM 20053 C CA . ASN A 1 14 ? -15.878 -21.119 -2.523 1.00 0.000 113 ASN A CA 17
ATOM 20054 C C . ASN A 1 14 ? -15.781 -19.949 -3.498 1.00 0.000 113 ASN A C 17
ATOM 20055 O O . ASN A 1 14 ? -15.902 -20.126 -4.710 1.00 0.000 113 ASN A O 17
ATOM 20066 N N . ASP A 1 15 ? -15.561 -18.755 -2.959 1.00 0.000 114 ASP A N 17
ATOM 20067 C CA . ASP A 1 15 ? -15.447 -17.555 -3.781 1.00 0.000 114 ASP A CA 17
ATOM 20068 C C . ASP A 1 15 ? -14.342 -16.642 -3.258 1.00 0.000 114 ASP A C 17
ATOM 20069 O O . ASP A 1 15 ? -14.612 -15.646 -2.585 1.00 0.000 114 ASP A O 17
ATOM 20078 N N . CYS A 1 16 ? -13.098 -16.9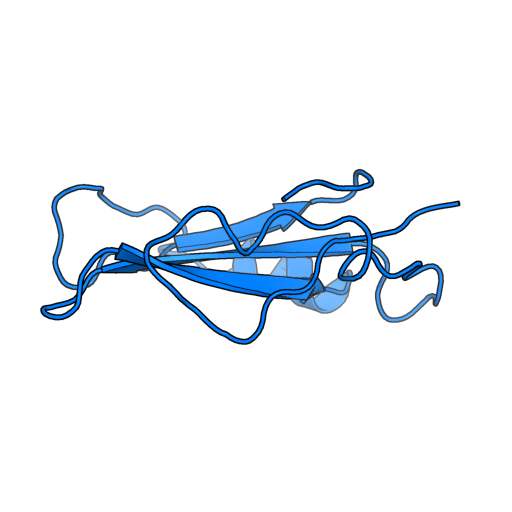88 -3.569 1.00 0.000 115 CYS A N 17
ATOM 20079 C CA . CYS A 1 16 ? -11.952 -16.201 -3.130 1.00 0.000 115 CYS A CA 17
ATOM 20080 C C . CYS A 1 16 ? -11.574 -15.158 -4.178 1.00 0.000 115 CYS A C 17
ATOM 20081 O O . CYS A 1 16 ? -10.395 -14.947 -4.461 1.00 0.000 115 CYS A O 17
ATOM 20088 N N . SER A 1 17 ? -12.584 -14.510 -4.750 1.00 0.000 116 SER A N 17
ATOM 20089 C CA . SER A 1 17 ? -12.359 -13.491 -5.769 1.00 0.000 116 SER A CA 17
ATOM 20090 C C . SER A 1 17 ? -12.889 -12.136 -5.309 1.00 0.000 116 SER A C 17
ATOM 20091 O O . SER A 1 17 ? -13.547 -11.425 -6.068 1.00 0.000 116 SER A O 17
ATOM 20099 N N . SER A 1 18 ? -12.596 -11.786 -4.061 1.00 0.000 117 SER A N 17
ATOM 20100 C CA . SER A 1 18 ? -13.046 -10.519 -3.497 1.00 0.000 117 SER A CA 17
ATOM 20101 C C . SER A 1 18 ? -11.863 -9.701 -2.987 1.00 0.000 117 SER A C 17
ATOM 20102 O O . SER A 1 18 ? -10.850 -10.239 -2.540 1.00 0.000 117 SER A O 17
ATOM 20110 N N . PRO A 1 19 ? -11.993 -8.368 -3.055 1.00 0.000 118 PRO A N 17
ATOM 20111 C CA . PRO A 1 19 ? -10.946 -7.446 -2.604 1.00 0.000 118 PRO A CA 17
ATOM 20112 C C . PRO A 1 19 ? -10.783 -7.451 -1.088 1.00 0.000 118 PRO A C 17
ATOM 20113 O O . PRO A 1 19 ? -9.872 -6.821 -0.552 1.00 0.000 118 PRO A O 17
ATOM 20124 N N . GLU A 1 20 ? -11.670 -8.166 -0.404 1.00 0.000 119 GLU A N 17
ATOM 20125 C CA . GLU A 1 20 ? -11.623 -8.252 1.051 1.00 0.000 119 GLU A CA 17
ATOM 20126 C C . GLU A 1 20 ? -10.491 -9.168 1.505 1.00 0.000 119 GLU A C 17
ATOM 20127 O O . GLU A 1 20 ? -10.083 -9.140 2.667 1.00 0.000 119 GLU A O 17
ATOM 20139 N N . PHE A 1 21 ? -9.987 -9.980 0.582 1.00 0.000 120 PHE A N 17
ATOM 20140 C CA . PHE A 1 21 ? -8.903 -10.906 0.887 1.00 0.000 120 PHE A CA 17
ATOM 20141 C C . PHE A 1 21 ? -7.546 -10.232 0.709 1.00 0.000 120 PHE A C 17
ATOM 20142 O O . PHE A 1 21 ? -6.544 -10.670 1.275 1.00 0.000 120 PHE A O 17
ATOM 20159 N N . ILE A 1 22 ? -7.521 -9.165 -0.082 1.00 0.000 121 ILE A N 17
ATOM 20160 C CA . ILE A 1 22 ? -6.288 -8.430 -0.335 1.00 0.000 121 ILE A CA 17
ATOM 20161 C C . ILE A 1 22 ? -5.757 -7.792 0.944 1.00 0.000 121 ILE A C 17
ATOM 20162 O O . ILE A 1 22 ? -6.384 -6.898 1.512 1.00 0.000 121 ILE A O 17
ATOM 20178 N N . VAL A 1 23 ? -4.594 -8.256 1.392 1.00 0.000 122 VAL A N 17
ATOM 20179 C CA . VAL A 1 23 ? -3.976 -7.729 2.602 1.00 0.000 122 VAL A CA 17
ATOM 20180 C C . VAL A 1 23 ? -2.594 -7.156 2.309 1.00 0.000 122 VAL A C 17
ATOM 20181 O O . VAL A 1 23 ? -1.983 -7.474 1.290 1.00 0.000 122 VAL A O 17
ATOM 20194 N N . ASN A 1 24 ? -2.107 -6.309 3.210 1.00 0.000 123 ASN A N 17
ATOM 20195 C CA . ASN A 1 24 ? -0.796 -5.691 3.048 1.00 0.000 123 ASN A CA 17
ATOM 20196 C C . ASN A 1 24 ? 0.280 -6.501 3.764 1.00 0.000 123 ASN A C 17
ATOM 20197 O O . ASN A 1 24 ? 0.352 -6.508 4.994 1.00 0.000 123 ASN A O 17
ATOM 20208 N N . CYS A 1 25 ? 1.116 -7.182 2.988 1.00 0.000 124 CYS A N 17
ATOM 20209 C CA . CYS A 1 25 ? 2.188 -7.996 3.547 1.00 0.000 124 CYS A CA 17
ATOM 20210 C C . CYS A 1 25 ? 3.253 -7.119 4.199 1.00 0.000 124 CYS A C 17
ATOM 20211 O O . CYS A 1 25 ? 3.859 -7.499 5.201 1.00 0.000 124 CYS A O 17
ATOM 20218 N N . THR A 1 26 ? 3.477 -5.942 3.622 1.00 0.000 125 THR A N 17
ATOM 20219 C CA . THR A 1 26 ? 4.468 -5.011 4.145 1.00 0.000 125 THR A CA 17
ATOM 20220 C C . THR A 1 26 ? 4.310 -4.827 5.650 1.00 0.000 125 THR A C 17
ATOM 20221 O O . THR A 1 26 ? 3.285 -5.192 6.226 1.00 0.000 125 THR A O 17
ATOM 20232 N N . VAL A 1 27 ? 5.330 -4.257 6.283 1.00 0.000 126 VAL A N 17
ATOM 20233 C CA . VAL A 1 27 ? 5.303 -4.023 7.722 1.00 0.000 126 VAL A CA 17
ATOM 20234 C C . VAL A 1 27 ? 5.309 -5.338 8.493 1.00 0.000 126 VAL A C 17
ATOM 20235 O O . VAL A 1 27 ? 4.677 -5.457 9.542 1.00 0.000 126 VAL A O 17
ATOM 20248 N N . ASN A 1 28 ? 6.029 -6.323 7.966 1.00 0.000 127 ASN A N 17
ATOM 20249 C CA . ASN A 1 28 ? 6.118 -7.631 8.605 1.00 0.000 127 ASN A CA 17
ATOM 20250 C C . ASN A 1 28 ? 7.066 -8.548 7.838 1.00 0.000 127 ASN A C 17
ATOM 20251 O O . ASN A 1 28 ? 7.591 -8.178 6.788 1.00 0.000 127 ASN A O 17
ATOM 20262 N N . VAL A 1 29 ? 7.281 -9.747 8.370 1.00 0.000 128 VAL A N 17
ATOM 20263 C CA . VAL A 1 29 ? 8.164 -10.718 7.735 1.00 0.000 128 VAL A CA 17
ATOM 20264 C C . VAL A 1 29 ? 7.818 -10.895 6.261 1.00 0.000 128 VAL A C 17
ATOM 20265 O O . VAL A 1 29 ? 8.587 -10.507 5.383 1.00 0.000 128 VAL A O 17
ATOM 20278 N N . GLN A 1 30 ? 6.654 -11.482 5.998 1.00 0.000 129 GLN A N 17
ATOM 20279 C CA . GLN A 1 30 ? 6.207 -11.710 4.630 1.00 0.000 129 GLN A CA 17
ATOM 20280 C C . GLN A 1 30 ? 5.907 -10.389 3.928 1.00 0.000 129 GLN A C 17
ATOM 20281 O O . GLN A 1 30 ? 5.164 -9.555 4.446 1.00 0.000 129 GLN A O 17
ATOM 20295 N N . ASP A 1 31 ? 6.488 -10.207 2.748 1.00 0.000 130 ASP A N 17
ATOM 20296 C CA . ASP A 1 31 ? 6.283 -8.988 1.974 1.00 0.000 130 ASP A CA 17
ATOM 20297 C C . ASP A 1 31 ? 6.016 -9.313 0.508 1.00 0.000 130 ASP A C 17
ATOM 20298 O O . ASP A 1 31 ? 6.377 -8.546 -0.384 1.00 0.000 130 ASP A O 17
ATOM 20307 N N . MET A 1 32 ? 5.382 -10.456 0.267 1.00 0.000 131 MET A N 17
ATOM 20308 C CA . MET A 1 32 ? 5.067 -10.882 -1.092 1.00 0.000 131 MET A CA 17
ATOM 20309 C C . MET A 1 32 ? 3.809 -11.745 -1.113 1.00 0.000 131 MET A C 17
ATOM 20310 O O . MET A 1 32 ? 3.186 -11.977 -0.076 1.00 0.000 131 MET A O 17
ATOM 20324 N N . CYS A 1 33 ? 3.440 -12.217 -2.299 1.00 0.000 132 CYS A N 17
ATOM 20325 C CA . CYS A 1 33 ? 2.256 -13.053 -2.455 1.00 0.000 132 CYS A CA 17
ATOM 20326 C C . CYS A 1 33 ? 2.646 -14.492 -2.781 1.00 0.000 132 CYS A C 17
ATOM 20327 O O . CYS A 1 33 ? 3.603 -14.735 -3.514 1.00 0.000 132 CYS A O 17
ATOM 20334 N N . GLN A 1 34 ? 1.896 -15.441 -2.229 1.00 0.000 133 GLN A N 17
ATOM 20335 C CA . GLN A 1 34 ? 2.163 -16.856 -2.460 1.00 0.000 133 GLN A CA 17
ATOM 20336 C C . GLN A 1 34 ? 0.870 -17.616 -2.736 1.00 0.000 133 GLN A C 17
ATOM 20337 O O . GLN A 1 34 ? -0.176 -17.312 -2.162 1.00 0.000 133 GLN A O 17
ATOM 20351 N N . LYS A 1 35 ? 0.948 -18.607 -3.618 1.00 0.000 134 LYS A N 17
ATOM 20352 C CA . LYS A 1 35 ? -0.215 -19.412 -3.970 1.00 0.000 134 LYS A CA 17
ATOM 20353 C C . LYS A 1 35 ? 0.199 -20.833 -4.341 1.00 0.000 134 LYS A C 17
ATOM 20354 O O . LYS A 1 35 ? 0.617 -21.092 -5.469 1.00 0.000 134 LYS A O 17
ATOM 20373 N N . GLU A 1 36 ? 0.078 -21.748 -3.385 1.00 0.000 135 GLU A N 17
ATOM 20374 C CA . GLU A 1 36 ? 0.440 -23.142 -3.613 1.00 0.000 135 GLU A CA 17
ATOM 20375 C C . GLU A 1 36 ? -0.805 -24.021 -3.692 1.00 0.000 135 GLU A C 17
ATOM 20376 O O . GLU A 1 36 ? -1.603 -24.073 -2.755 1.00 0.000 135 GLU A O 17
ATOM 20388 N N . VAL A 1 37 ? -0.965 -24.711 -4.817 1.00 0.000 136 VAL A N 17
ATOM 20389 C CA . VAL A 1 37 ? -2.112 -25.589 -5.019 1.00 0.000 136 VAL A CA 17
ATOM 20390 C C . VAL A 1 37 ? -1.787 -27.021 -4.608 1.00 0.000 136 VAL A C 17
ATOM 20391 O O . VAL A 1 37 ? -0.711 -27.535 -4.912 1.00 0.000 136 VAL A O 17
ATOM 20404 N N . MET A 1 38 ? -2.725 -27.660 -3.917 1.00 0.000 137 MET A N 17
ATOM 20405 C CA . MET A 1 38 ? -2.539 -29.034 -3.466 1.00 0.000 137 MET A CA 17
ATOM 20406 C C . MET A 1 38 ? -3.722 -29.905 -3.874 1.00 0.000 137 MET A C 17
ATOM 20407 O O . MET A 1 38 ? -4.714 -29.409 -4.408 1.00 0.000 137 MET A O 17
ATOM 20421 N N . GLU A 1 39 ? -3.611 -31.205 -3.619 1.00 0.000 138 GLU A N 17
ATOM 20422 C CA . GLU A 1 39 ? -4.673 -32.144 -3.961 1.00 0.000 138 GLU A CA 17
ATOM 20423 C C . GLU A 1 39 ? -4.843 -33.195 -2.868 1.00 0.000 138 GLU A C 17
ATOM 20424 O O . GLU A 1 39 ? -3.871 -33.798 -2.416 1.00 0.000 138 GLU A O 17
ATOM 20436 N N . GLN A 1 40 ? -6.086 -33.406 -2.447 1.00 0.000 139 GLN A N 17
ATOM 20437 C CA . GLN A 1 40 ? -6.384 -34.382 -1.406 1.00 0.000 139 GLN A CA 17
ATOM 20438 C C . GLN A 1 40 ? -7.780 -34.968 -1.593 1.00 0.000 139 GLN A C 17
ATOM 20439 O O . GLN A 1 40 ? -8.412 -34.774 -2.631 1.00 0.000 139 GLN A O 17
ATOM 20453 N N . SER A 1 41 ? -8.255 -35.687 -0.580 1.00 0.000 140 SER A N 17
ATOM 20454 C CA . SER A 1 41 ? -9.575 -36.305 -0.635 1.00 0.000 140 SER A CA 17
ATOM 20455 C C . SER A 1 41 ? -10.627 -35.300 -1.093 1.00 0.000 140 SER A C 17
ATOM 20456 O O . SER A 1 41 ? -11.466 -35.606 -1.940 1.00 0.000 140 SER A O 17
ATOM 20464 N N . ALA A 1 42 ? -10.575 -34.099 -0.527 1.00 0.000 141 ALA A N 17
ATOM 20465 C CA . ALA A 1 42 ? -11.522 -33.047 -0.878 1.00 0.000 141 ALA A CA 17
ATOM 20466 C C . ALA A 1 42 ? -11.545 -32.810 -2.384 1.00 0.000 141 ALA A C 17
ATOM 20467 O O . ALA A 1 42 ? -12.610 -32.740 -2.995 1.00 0.000 141 ALA A O 17
ATOM 20474 N N . GLY A 1 43 ? -10.361 -32.687 -2.977 1.00 0.000 142 GLY A N 17
ATOM 20475 C CA . GLY A 1 43 ? -10.269 -32.458 -4.407 1.00 0.000 142 GLY A CA 17
ATOM 20476 C C . GLY A 1 43 ? -9.163 -31.486 -4.769 1.00 0.000 142 GLY A C 17
ATOM 20477 O O . GLY A 1 43 ? -7.987 -31.751 -4.514 1.00 0.000 142 GLY A O 17
ATOM 20481 N N . ILE A 1 44 ? -9.538 -30.360 -5.365 1.00 0.000 143 ILE A N 17
ATOM 20482 C CA . ILE A 1 44 ? -8.569 -29.347 -5.763 1.00 0.000 143 ILE A CA 17
ATOM 20483 C C . ILE A 1 44 ? -8.495 -28.223 -4.734 1.00 0.000 143 ILE A C 17
ATOM 20484 O O . ILE A 1 44 ? -9.355 -27.342 -4.700 1.00 0.000 143 ILE A O 17
ATOM 20500 N N . MET A 1 45 ? -7.462 -28.259 -3.899 1.00 0.000 144 MET A N 17
ATOM 20501 C CA . MET A 1 45 ? -7.275 -27.241 -2.872 1.00 0.000 144 MET A CA 17
ATOM 20502 C C . MET A 1 45 ? -6.247 -26.205 -3.314 1.00 0.000 144 MET A C 17
ATOM 20503 O O . MET A 1 45 ? -5.329 -26.513 -4.074 1.00 0.000 144 MET A O 17
ATOM 20517 N N . TYR A 1 46 ? -6.407 -24.977 -2.833 1.00 0.000 145 TYR A N 17
ATOM 20518 C CA . TYR A 1 46 ? -5.493 -23.895 -3.182 1.00 0.000 145 TYR A CA 17
ATOM 20519 C C . TYR A 1 46 ? -5.158 -23.050 -1.956 1.00 0.000 145 TYR A C 17
ATOM 20520 O O . TYR A 1 46 ? -5.983 -22.270 -1.482 1.00 0.000 145 TYR A O 17
ATOM 20538 N N . ARG A 1 47 ? -3.940 -23.211 -1.450 1.00 0.000 146 ARG A N 17
ATOM 20539 C CA . ARG A 1 47 ? -3.493 -22.464 -0.281 1.00 0.000 146 ARG A CA 17
ATOM 20540 C C . ARG A 1 47 ? -2.844 -21.146 -0.692 1.00 0.000 146 ARG A C 17
ATOM 20541 O O . ARG A 1 47 ? -1.750 -21.130 -1.256 1.00 0.000 146 ARG A O 17
ATOM 20562 N N . LYS A 1 48 ? -3.526 -20.042 -0.407 1.00 0.000 147 LYS A N 17
ATOM 20563 C CA . LYS A 1 48 ? -3.017 -18.718 -0.746 1.00 0.000 147 LYS A CA 17
ATOM 20564 C C . LYS A 1 48 ? -2.779 -17.889 0.512 1.00 0.000 147 LYS A C 17
ATOM 20565 O O . LYS A 1 48 ? -3.561 -17.945 1.461 1.00 0.000 147 LYS A O 17
ATOM 20584 N N . SER A 1 49 ? -1.696 -17.118 0.511 1.00 0.000 148 SER A N 17
ATOM 20585 C CA . SER A 1 49 ? -1.354 -16.278 1.653 1.00 0.000 148 SER A CA 17
ATOM 20586 C C . SER A 1 49 ? -0.043 -15.537 1.410 1.00 0.000 148 SER A C 17
ATOM 20587 O O . SER A 1 49 ? 0.718 -15.879 0.504 1.00 0.000 148 SER A O 17
ATOM 20595 N N . CYS A 1 50 ? 0.214 -14.519 2.224 1.00 0.000 149 CYS A N 17
ATOM 20596 C CA . CYS A 1 50 ? 1.432 -13.728 2.099 1.00 0.000 149 CYS A CA 17
ATOM 20597 C C . CYS A 1 50 ? 2.660 -14.557 2.468 1.00 0.000 149 CYS A C 17
ATOM 20598 O O . CYS A 1 50 ? 2.625 -15.353 3.405 1.00 0.000 149 CYS A O 17
ATOM 20605 N N . ALA A 1 51 ? 3.743 -14.362 1.723 1.00 0.000 150 ALA A N 17
ATOM 20606 C CA . ALA A 1 51 ? 4.982 -15.089 1.972 1.00 0.000 150 ALA A CA 17
ATOM 20607 C C . ALA A 1 51 ? 6.175 -14.140 2.022 1.00 0.000 150 ALA A C 17
ATOM 20608 O O . ALA A 1 51 ? 6.015 -12.922 1.945 1.00 0.000 150 ALA A O 17
ATOM 20615 N N . SER A 1 52 ? 7.370 -14.707 2.151 1.00 0.000 151 SER A N 17
ATOM 20616 C CA . SER A 1 52 ? 8.590 -13.910 2.215 1.00 0.000 151 SER A CA 17
ATOM 20617 C C . SER A 1 52 ? 9.577 -14.341 1.134 1.00 0.000 151 SER A C 17
ATOM 20618 O O . SER A 1 52 ? 9.459 -15.427 0.567 1.00 0.000 151 SER A O 17
ATOM 20626 N N . SER A 1 53 ? 10.550 -13.480 0.853 1.00 0.000 152 SER A N 17
ATOM 20627 C CA . SER A 1 53 ? 11.556 -13.768 -0.162 1.00 0.000 152 SER A CA 17
ATOM 20628 C C . SER A 1 53 ? 12.170 -15.148 0.057 1.00 0.000 152 SER A C 17
ATOM 20629 O O . SER A 1 53 ? 11.973 -16.060 -0.745 1.00 0.000 152 SER A O 17
ATOM 20637 N N . ALA A 1 54 ? 12.914 -15.291 1.148 1.00 0.000 153 ALA A N 17
ATOM 20638 C CA . ALA A 1 54 ? 13.555 -16.558 1.475 1.00 0.000 153 ALA A CA 17
ATOM 20639 C C . ALA A 1 54 ? 12.582 -17.722 1.319 1.00 0.000 153 ALA A C 17
ATOM 20640 O O . ALA A 1 54 ? 12.911 -18.742 0.715 1.00 0.000 153 ALA A O 17
ATOM 20647 N N . ALA A 1 55 ? 11.383 -17.561 1.868 1.00 0.000 154 ALA A N 17
ATOM 20648 C CA . ALA A 1 55 ? 10.361 -18.598 1.789 1.00 0.000 154 ALA A CA 17
ATOM 20649 C C . ALA A 1 55 ? 10.141 -19.043 0.347 1.00 0.000 154 ALA A C 17
ATOM 20650 O O . ALA A 1 55 ? 10.223 -20.231 0.034 1.00 0.000 154 ALA A O 17
ATOM 20657 N N . CYS A 1 56 ? 9.862 -18.083 -0.528 1.00 0.000 155 CYS A N 17
ATOM 20658 C CA . CYS A 1 56 ? 9.629 -18.375 -1.937 1.00 0.000 155 CYS A CA 17
ATOM 20659 C C . CYS A 1 56 ? 10.749 -19.242 -2.505 1.00 0.000 155 CYS A C 17
ATOM 20660 O O . CYS A 1 56 ? 10.496 -20.220 -3.210 1.00 0.000 155 CYS A O 17
ATOM 20667 N N . LEU A 1 57 ? 11.988 -18.877 -2.193 1.00 0.000 156 LEU A N 17
ATOM 20668 C CA . LEU A 1 57 ? 13.148 -19.621 -2.671 1.00 0.000 156 LEU A CA 17
ATOM 20669 C C . LEU A 1 57 ? 13.047 -21.094 -2.287 1.00 0.000 156 LEU A C 17
ATOM 20670 O O . LEU A 1 57 ? 13.461 -21.973 -3.043 1.00 0.000 156 LEU A O 17
ATOM 20686 N N . ILE A 1 58 ? 12.492 -21.355 -1.108 1.00 0.000 157 ILE A N 17
ATOM 20687 C CA . ILE A 1 58 ? 12.334 -22.722 -0.625 1.00 0.000 157 ILE A CA 17
ATOM 20688 C C . ILE A 1 58 ? 11.418 -23.526 -1.542 1.00 0.000 157 ILE A C 17
ATOM 20689 O O . ILE A 1 58 ? 11.779 -24.609 -2.001 1.00 0.000 157 ILE A O 17
ATOM 20705 N N . ALA A 1 59 ? 10.232 -22.987 -1.806 1.00 0.000 158 ALA A N 17
ATOM 20706 C CA . ALA A 1 59 ? 9.266 -23.652 -2.671 1.00 0.000 158 ALA A CA 17
ATOM 20707 C C . ALA A 1 59 ? 9.910 -24.080 -3.986 1.00 0.000 158 ALA A C 17
ATOM 20708 O O . ALA A 1 59 ? 9.963 -25.267 -4.305 1.00 0.000 158 ALA A O 17
ATOM 20715 N N . SER A 1 60 ? 10.398 -23.104 -4.746 1.00 0.000 159 SER A N 17
ATOM 20716 C CA . SER A 1 60 ? 11.034 -23.379 -6.028 1.00 0.000 159 SER A CA 17
ATOM 20717 C C . SER A 1 60 ? 12.157 -24.400 -5.870 1.00 0.000 159 SER A C 17
ATOM 20718 O O . SER A 1 60 ? 12.188 -25.416 -6.562 1.00 0.000 159 SER A O 17
ATOM 20726 N N . ALA A 1 61 ? 13.077 -24.120 -4.953 1.00 0.000 160 ALA A N 17
ATOM 20727 C CA . ALA A 1 61 ? 14.201 -25.013 -4.702 1.00 0.000 160 ALA A CA 17
ATOM 20728 C C . ALA A 1 61 ? 13.720 -26.422 -4.372 1.00 0.000 160 ALA A C 17
ATOM 20729 O O . ALA A 1 61 ? 14.425 -27.401 -4.611 1.00 0.000 160 ALA A O 17
ATOM 20736 N N . GLY A 1 62 ? 12.514 -26.516 -3.821 1.00 0.000 161 GLY A N 17
ATOM 20737 C CA . GLY A 1 62 ? 11.959 -27.810 -3.466 1.00 0.000 161 GLY A CA 17
ATOM 20738 C C . GLY A 1 62 ? 11.613 -28.645 -4.683 1.00 0.000 161 GLY A C 17
ATOM 20739 O O . GLY A 1 62 ? 11.406 -28.111 -5.773 1.00 0.000 161 GLY A O 17
ATOM 20743 N N . TYR A 1 63 ? 11.550 -29.959 -4.498 1.00 0.000 162 TYR A N 17
ATOM 20744 C CA . TYR A 1 63 ? 11.230 -30.870 -5.590 1.00 0.000 162 TYR A CA 17
ATOM 20745 C C . TYR A 1 63 ? 9.826 -30.608 -6.125 1.00 0.000 162 TYR A C 17
ATOM 20746 O O . TYR A 1 63 ? 9.506 -30.962 -7.260 1.00 0.000 162 TYR A O 17
ATOM 20764 N N . GLN A 1 64 ? 8.992 -29.985 -5.299 1.00 0.000 163 GLN A N 17
ATOM 20765 C CA . GLN A 1 64 ? 7.621 -29.675 -5.688 1.00 0.000 163 GLN A CA 17
ATOM 20766 C C . GLN A 1 64 ? 7.576 -29.070 -7.087 1.00 0.000 163 GLN A C 17
ATOM 20767 O O . GLN A 1 64 ? 7.956 -27.917 -7.288 1.00 0.000 163 GLN A O 17
ATOM 20781 N N . SER A 1 65 ? 7.109 -29.856 -8.051 1.00 0.000 164 SER A N 17
ATOM 20782 C CA . SER A 1 65 ? 7.018 -29.399 -9.433 1.00 0.000 164 SER A CA 17
ATOM 20783 C C . SER A 1 65 ? 6.255 -30.406 -10.289 1.00 0.000 164 SER A C 17
ATOM 20784 O O . SER A 1 65 ? 5.755 -31.412 -9.787 1.00 0.000 164 SER A O 17
ATOM 20792 N N . PHE A 1 66 ? 6.171 -30.127 -11.586 1.00 0.000 165 PHE A N 17
ATOM 20793 C CA . PHE A 1 66 ? 5.469 -31.007 -12.513 1.00 0.000 165 PHE A CA 17
ATOM 20794 C C . PHE A 1 66 ? 4.065 -31.324 -12.005 1.00 0.000 165 PHE A C 17
ATOM 20795 O O . PHE A 1 66 ? 3.810 -32.414 -11.492 1.00 0.000 165 PHE A O 17
ATOM 20812 N N . CYS A 1 67 ? 3.159 -30.363 -12.151 1.00 0.000 166 CYS A N 17
ATOM 20813 C CA . CYS A 1 67 ? 1.781 -30.538 -11.707 1.00 0.000 166 CYS A CA 17
ATOM 20814 C C . CYS A 1 67 ? 0.820 -30.504 -12.891 1.00 0.000 166 CYS A C 17
ATOM 20815 O O . CYS A 1 67 ? 1.242 -30.476 -14.047 1.00 0.000 166 CYS A O 17
ATOM 20822 N N . SER A 1 68 ? -0.476 -30.506 -12.594 1.00 0.000 167 SER A N 17
ATOM 20823 C CA . SER A 1 68 ? -1.498 -30.478 -13.634 1.00 0.000 167 SER A CA 17
ATOM 20824 C C . SER A 1 68 ? -2.656 -29.569 -13.234 1.00 0.000 167 SER A C 17
ATOM 20825 O O . SER A 1 68 ? -2.842 -29.237 -12.063 1.00 0.000 167 SER A O 17
ATOM 20833 N N . PRO A 1 69 ? -3.454 -29.156 -14.229 1.00 0.000 168 PRO A N 17
ATOM 20834 C CA . PRO A 1 69 ? -4.608 -28.280 -14.007 1.00 0.000 168 PRO A CA 17
ATOM 20835 C C . PRO A 1 69 ? -5.737 -28.985 -13.264 1.00 0.000 168 PRO A C 17
ATOM 20836 O O . PRO A 1 69 ? -6.568 -28.343 -12.623 1.00 0.000 168 PRO A O 17
ATOM 20847 N N . GLY A 1 70 ? -5.760 -30.312 -13.353 1.00 0.000 169 GLY A N 17
ATOM 20848 C CA . GLY A 1 70 ? -6.791 -31.082 -12.683 1.00 0.000 169 GLY A CA 17
ATOM 20849 C C . GLY A 1 70 ? -6.405 -31.461 -11.267 1.00 0.000 169 GLY A C 17
ATOM 20850 O O . GLY A 1 70 ? -6.273 -30.597 -10.399 1.00 0.000 169 GLY A O 17
ATOM 20854 N N . LYS A 1 71 ? -6.225 -32.756 -11.030 1.00 0.000 170 LYS A N 17
ATOM 20855 C CA . LYS A 1 71 ? -5.852 -33.248 -9.710 1.00 0.000 170 LYS A CA 17
ATOM 20856 C C . LYS A 1 71 ? -4.604 -34.122 -9.787 1.00 0.000 170 LYS A C 17
ATOM 20857 O O . LYS A 1 71 ? -3.796 -34.153 -8.857 1.00 0.000 170 LYS A O 17
ATOM 20876 N N . LEU A 1 72 ? -4.451 -34.829 -10.901 1.00 0.000 171 LEU A N 17
ATOM 20877 C CA . LEU A 1 72 ? -3.300 -35.703 -11.101 1.00 0.000 171 LEU A CA 17
ATOM 20878 C C . LEU A 1 72 ? -2.001 -34.980 -10.756 1.00 0.000 171 LEU A C 17
ATOM 20879 O O . LEU A 1 72 ? -1.518 -34.150 -11.525 1.00 0.000 171 LEU A O 17
ATOM 20895 N N . ASN A 1 73 ? -1.441 -35.303 -9.595 1.00 0.000 172 ASN A N 17
ATOM 20896 C CA . ASN A 1 73 ? -0.197 -34.686 -9.148 1.00 0.000 172 ASN A CA 17
ATOM 20897 C C . ASN A 1 73 ? -0.317 -33.165 -9.139 1.00 0.000 172 ASN A C 17
ATOM 20898 O O . ASN A 1 73 ? 0.647 -32.455 -9.422 1.00 0.000 172 ASN A O 17
ATOM 20909 N N . SER A 1 74 ? -1.508 -32.673 -8.811 1.00 0.000 173 SER A N 17
ATOM 20910 C CA . SER A 1 74 ? -1.756 -31.237 -8.768 1.00 0.000 173 SER A CA 17
ATOM 20911 C C . SER A 1 74 ? -1.058 -30.601 -7.569 1.00 0.000 173 SER A C 17
ATOM 20912 O O . SER A 1 74 ? -1.684 -30.328 -6.545 1.00 0.000 173 SER A O 17
ATOM 20920 N N . VAL A 1 75 ? 0.244 -30.368 -7.705 1.00 0.000 174 VAL A N 17
ATOM 20921 C CA . VAL A 1 75 ? 1.028 -29.764 -6.635 1.00 0.000 174 VAL A CA 17
ATOM 20922 C C . VAL A 1 75 ? 2.071 -28.803 -7.193 1.00 0.000 174 VAL A C 17
ATOM 20923 O O . VAL A 1 75 ? 3.060 -29.224 -7.795 1.00 0.000 174 VAL A O 17
ATOM 20936 N N . CYS A 1 76 ? 1.845 -27.509 -6.990 1.00 0.000 175 CYS A N 17
ATOM 20937 C CA . CYS A 1 76 ? 2.765 -26.487 -7.473 1.00 0.000 175 CYS A CA 17
ATOM 20938 C C . CYS A 1 76 ? 2.741 -25.261 -6.564 1.00 0.000 175 CYS A C 17
ATOM 20939 O O . CYS A 1 76 ? 1.882 -25.140 -5.690 1.00 0.000 175 CYS A O 17
ATOM 20946 N N . ILE A 1 77 ? 3.689 -24.355 -6.777 1.00 0.000 176 ILE A N 17
ATOM 20947 C CA . ILE A 1 77 ? 3.776 -23.139 -5.979 1.00 0.000 176 ILE A CA 17
ATOM 20948 C C . ILE A 1 77 ? 4.099 -21.930 -6.851 1.00 0.000 176 ILE A C 17
ATOM 20949 O O . ILE A 1 77 ? 4.866 -22.030 -7.809 1.00 0.000 176 ILE A O 17
ATOM 20965 N N . SER A 1 78 ? 3.508 -20.788 -6.512 1.00 0.000 177 SER A N 17
ATOM 20966 C CA . SER A 1 78 ? 3.731 -19.560 -7.266 1.00 0.000 177 SER A CA 17
ATOM 20967 C C . SER A 1 78 ? 3.726 -18.347 -6.341 1.00 0.000 177 SER A C 17
ATOM 20968 O O . SER A 1 78 ? 2.795 -18.152 -5.558 1.00 0.000 177 SER A O 17
ATOM 20976 N N . CYS A 1 79 ? 4.772 -17.533 -6.437 1.00 0.000 178 CYS A N 17
ATOM 20977 C CA . CYS A 1 79 ? 4.891 -16.338 -5.610 1.00 0.000 178 CYS A CA 17
ATOM 20978 C C . CYS A 1 79 ? 5.611 -15.224 -6.364 1.00 0.000 178 CYS A C 17
ATOM 20979 O O . CYS A 1 79 ? 6.525 -15.480 -7.147 1.00 0.000 178 CYS A O 17
ATOM 20986 N N . CYS A 1 80 ? 5.192 -13.987 -6.121 1.00 0.000 179 CYS A N 17
ATOM 20987 C CA . CYS A 1 80 ? 5.795 -12.832 -6.776 1.00 0.000 179 CYS A CA 17
ATOM 20988 C C . CYS A 1 80 ? 5.968 -11.678 -5.793 1.00 0.000 179 CYS A C 17
ATOM 20989 O O . CYS A 1 80 ? 5.260 -11.591 -4.791 1.00 0.000 179 CYS A O 17
ATOM 20996 N N . ASN A 1 81 ? 6.916 -10.794 -6.088 1.00 0.000 180 ASN A N 17
ATOM 20997 C CA . ASN A 1 81 ? 7.183 -9.645 -5.230 1.00 0.000 180 ASN A CA 17
ATOM 20998 C C . ASN A 1 81 ? 6.321 -8.453 -5.634 1.00 0.000 180 ASN A C 17
ATOM 20999 O O . ASN A 1 81 ? 6.512 -7.339 -5.144 1.00 0.000 180 ASN A O 17
ATOM 21010 N N . THR A 1 82 ? 5.368 -8.695 -6.529 1.00 0.000 181 THR A N 17
ATOM 21011 C CA . THR A 1 82 ? 4.476 -7.642 -6.999 1.00 0.000 181 THR A CA 17
ATOM 21012 C C . THR A 1 82 ? 3.114 -7.733 -6.322 1.00 0.000 181 THR A C 17
ATOM 21013 O O . THR A 1 82 ? 2.707 -8.787 -5.831 1.00 0.000 181 THR A O 17
ATOM 21024 N N . PRO A 1 83 ? 2.389 -6.605 -6.294 1.00 0.000 182 PRO A N 17
ATOM 21025 C CA . PRO A 1 83 ? 1.060 -6.533 -5.680 1.00 0.000 182 PRO A CA 17
ATOM 21026 C C . PRO A 1 83 ? 0.011 -7.302 -6.476 1.00 0.000 182 PRO A C 17
ATOM 21027 O O . PRO A 1 83 ? 0.017 -7.286 -7.708 1.00 0.000 182 PRO A O 17
ATOM 21038 N N . LEU A 1 84 ? -0.887 -7.975 -5.766 1.00 0.000 183 LEU A N 17
ATOM 21039 C CA . LEU A 1 84 ? -1.943 -8.751 -6.407 1.00 0.000 183 LEU A CA 17
ATOM 21040 C C . LEU A 1 84 ? -1.361 -9.733 -7.419 1.00 0.000 183 LEU A C 17
ATOM 21041 O O . LEU A 1 84 ? -1.775 -9.765 -8.578 1.00 0.000 183 LEU A O 17
ATOM 21057 N N . CYS A 1 85 ? -0.399 -10.534 -6.972 1.00 0.000 184 CYS A N 17
ATOM 21058 C CA . CYS A 1 85 ? 0.240 -11.518 -7.837 1.00 0.000 184 CYS A CA 17
ATOM 21059 C C . CYS A 1 85 ? -0.625 -12.768 -7.970 1.00 0.000 184 CYS A C 17
ATOM 21060 O O . CYS A 1 85 ? -0.630 -13.424 -9.011 1.00 0.000 184 CYS A O 17
ATOM 21067 N N . ASN A 1 86 ? -1.356 -13.091 -6.908 1.00 0.000 185 ASN A N 17
ATOM 21068 C CA . ASN A 1 86 ? -2.225 -14.263 -6.906 1.00 0.000 185 ASN A CA 17
ATOM 21069 C C . ASN A 1 86 ? -3.613 -13.911 -7.432 1.00 0.000 185 ASN A C 17
ATOM 21070 O O . ASN A 1 86 ? -4.123 -12.819 -7.184 1.00 0.000 185 ASN A O 17
ATOM 21081 N N . MET A 1 1 ? 2.961 -0.033 1.310 1.00 0.000 100 MET A N 18
ATOM 21082 C CA . MET A 1 1 ? 1.934 0.072 0.280 1.00 0.000 100 MET A CA 18
ATOM 21083 C C . MET A 1 1 ? 1.939 -1.160 -0.620 1.00 0.000 100 MET A C 18
ATOM 21084 O O . MET A 1 1 ? 1.718 -1.059 -1.827 1.00 0.000 100 MET A O 18
ATOM 21098 N N . ILE A 1 2 ? 2.193 -2.321 -0.025 1.00 0.000 101 ILE A N 18
ATOM 21099 C CA . ILE A 1 2 ? 2.225 -3.571 -0.773 1.00 0.000 101 ILE A CA 18
ATOM 21100 C C . ILE A 1 2 ? 1.258 -4.591 -0.181 1.00 0.000 101 ILE A C 18
ATOM 21101 O O . ILE A 1 2 ? 1.354 -4.941 0.994 1.00 0.000 101 ILE A O 18
ATOM 21117 N N . GLN A 1 3 ? 0.329 -5.064 -1.005 1.00 0.000 102 GLN A N 18
ATOM 21118 C CA . GLN A 1 3 ? -0.655 -6.045 -0.563 1.00 0.000 102 GLN A CA 18
ATOM 21119 C C . GLN A 1 3 ? -0.602 -7.298 -1.431 1.00 0.000 102 GLN A C 18
ATOM 21120 O O . GLN A 1 3 ? -0.027 -7.289 -2.520 1.00 0.000 102 GLN A O 18
ATOM 21134 N N . CYS A 1 4 ? -1.206 -8.377 -0.942 1.00 0.000 103 CYS A N 18
ATOM 21135 C CA . CYS A 1 4 ? -1.227 -9.639 -1.671 1.00 0.000 103 CYS A CA 18
ATOM 21136 C C . CYS A 1 4 ? -2.504 -10.419 -1.372 1.00 0.000 103 CYS A C 18
ATOM 21137 O O . CYS A 1 4 ? -3.139 -10.217 -0.336 1.00 0.000 103 CYS A O 18
ATOM 21144 N N . TYR A 1 5 ? -2.874 -11.310 -2.284 1.00 0.000 104 TYR A N 18
ATOM 21145 C CA . TYR A 1 5 ? -4.076 -12.119 -2.120 1.00 0.000 104 TYR A CA 18
ATOM 21146 C C . TYR A 1 5 ? -3.840 -13.247 -1.121 1.00 0.000 104 TYR A C 18
ATOM 21147 O O . TYR A 1 5 ? -3.194 -14.246 -1.437 1.00 0.000 104 TYR A O 18
ATOM 21165 N N . GLN A 1 6 ? -4.370 -13.080 0.087 1.00 0.000 105 GLN A N 18
ATOM 21166 C CA . GLN A 1 6 ? -4.218 -14.084 1.133 1.00 0.000 105 GLN A CA 18
ATOM 21167 C C . GLN A 1 6 ? -5.542 -14.789 1.407 1.00 0.000 105 GLN A C 18
ATOM 21168 O O . GLN A 1 6 ? -6.512 -14.166 1.839 1.00 0.000 105 GLN A O 18
ATOM 21182 N N . CYS A 1 7 ? -5.576 -16.093 1.154 1.00 0.000 106 CYS A N 18
ATOM 21183 C CA . CYS A 1 7 ? -6.781 -16.884 1.372 1.00 0.000 106 CYS A CA 18
ATOM 21184 C C . CYS A 1 7 ? -6.437 -18.246 1.969 1.00 0.000 106 CYS A C 18
ATOM 21185 O O . CYS A 1 7 ? -6.423 -19.256 1.267 1.00 0.000 106 CYS A O 18
ATOM 21192 N N . GLU A 1 8 ? -6.159 -18.263 3.269 1.00 0.000 107 GLU A N 18
ATOM 21193 C CA . GLU A 1 8 ? -5.815 -19.500 3.960 1.00 0.000 107 GLU A CA 18
ATOM 21194 C C . GLU A 1 8 ? -6.983 -20.482 3.932 1.00 0.000 107 GLU A C 18
ATOM 21195 O O . GLU A 1 8 ? -6.799 -21.685 4.114 1.00 0.000 107 GLU A O 18
ATOM 21207 N N . GLU A 1 9 ? -8.183 -19.959 3.704 1.00 0.000 108 GLU A N 18
ATOM 21208 C CA . GLU A 1 9 ? -9.381 -20.789 3.653 1.00 0.000 108 GLU A CA 18
ATOM 21209 C C . GLU A 1 9 ? -9.624 -21.307 2.239 1.00 0.000 108 GLU A C 18
ATOM 21210 O O . GLU A 1 9 ? -10.151 -20.593 1.386 1.00 0.000 108 GLU A O 18
ATOM 21222 N N . PHE A 1 10 ? -9.236 -22.555 1.997 1.00 0.000 109 PHE A N 18
ATOM 21223 C CA . PHE A 1 10 ? -9.410 -23.170 0.687 1.00 0.000 109 PHE A CA 18
ATOM 21224 C C . PHE A 1 10 ? -10.841 -23.669 0.506 1.00 0.000 109 PHE A C 18
ATOM 21225 O O . PHE A 1 10 ? -11.611 -23.735 1.463 1.00 0.000 109 PHE A O 18
ATOM 21242 N N . GLN A 1 11 ? -11.187 -24.020 -0.728 1.00 0.000 110 GLN A N 18
ATOM 21243 C CA . GLN A 1 11 ? -12.525 -24.512 -1.035 1.00 0.000 110 GLN A CA 18
ATOM 21244 C C . GLN A 1 11 ? -12.567 -25.148 -2.421 1.00 0.000 110 GLN A C 18
ATOM 21245 O O . GLN A 1 11 ? -11.731 -24.854 -3.276 1.00 0.000 110 GLN A O 18
ATOM 21259 N N . LEU A 1 12 ? -13.545 -26.021 -2.636 1.00 0.000 111 LEU A N 18
ATOM 21260 C CA . LEU A 1 12 ? -13.696 -26.700 -3.918 1.00 0.000 111 LEU A CA 18
ATOM 21261 C C . LEU A 1 12 ? -14.764 -26.022 -4.771 1.00 0.000 111 LEU A C 18
ATOM 21262 O O . LEU A 1 12 ? -14.451 -25.292 -5.710 1.00 0.000 111 LEU A O 18
ATOM 21278 N N . ASN A 1 13 ? -16.026 -26.267 -4.434 1.00 0.000 112 ASN A N 18
ATOM 21279 C CA . ASN A 1 13 ? -17.141 -25.679 -5.168 1.00 0.000 112 ASN A CA 18
ATOM 21280 C C . ASN A 1 13 ? -17.032 -24.157 -5.194 1.00 0.000 112 ASN A C 18
ATOM 21281 O O . ASN A 1 13 ? -17.459 -23.511 -6.150 1.00 0.000 112 ASN A O 18
ATOM 21292 N N . ASN A 1 14 ? -16.456 -23.592 -4.137 1.00 0.000 113 ASN A N 18
ATOM 21293 C CA . ASN A 1 14 ? -16.291 -22.146 -4.039 1.00 0.000 113 ASN A CA 18
ATOM 21294 C C . ASN A 1 14 ? -14.966 -21.707 -4.655 1.00 0.000 113 ASN A C 18
ATOM 21295 O O . ASN A 1 14 ? -14.233 -22.519 -5.220 1.00 0.000 113 ASN A O 18
ATOM 21306 N N . ASP A 1 15 ? -14.666 -20.418 -4.541 1.00 0.000 114 ASP A N 18
ATOM 21307 C CA . ASP A 1 15 ? -13.429 -19.870 -5.085 1.00 0.000 114 ASP A CA 18
ATOM 21308 C C . ASP A 1 15 ? -13.187 -18.456 -4.567 1.00 0.000 114 ASP A C 18
ATOM 21309 O O . ASP A 1 15 ? -13.812 -17.500 -5.027 1.00 0.000 114 ASP A O 18
ATOM 21318 N N . CYS A 1 16 ? -12.277 -18.330 -3.607 1.00 0.000 115 CYS A N 18
ATOM 21319 C CA . CYS A 1 16 ? -11.952 -17.033 -3.025 1.00 0.000 115 CYS A CA 18
ATOM 21320 C C . CYS A 1 16 ? -11.119 -16.197 -3.991 1.00 0.000 115 CYS A C 18
ATOM 21321 O O . CYS A 1 16 ? -9.955 -15.896 -3.724 1.00 0.000 115 CYS A O 18
ATOM 21328 N N . SER A 1 17 ? -11.722 -15.824 -5.115 1.00 0.000 116 SER A N 18
ATOM 21329 C CA . SER A 1 17 ? -11.035 -15.025 -6.123 1.00 0.000 116 SER A CA 18
ATOM 21330 C C . SER A 1 17 ? -11.536 -13.584 -6.109 1.00 0.000 116 SER A C 18
ATOM 21331 O O . SER A 1 17 ? -11.756 -12.981 -7.159 1.00 0.000 116 SER A O 18
ATOM 21339 N N . SER A 1 18 ? -11.714 -13.038 -4.910 1.00 0.000 117 SER A N 18
ATOM 21340 C CA . SER A 1 18 ? -12.193 -11.669 -4.757 1.00 0.000 117 SER A CA 18
ATOM 21341 C C . SER A 1 18 ? -11.108 -10.778 -4.159 1.00 0.000 117 SER A C 18
ATOM 21342 O O . SER A 1 18 ? -10.230 -11.232 -3.426 1.00 0.000 117 SER A O 18
ATOM 21350 N N . PRO A 1 19 ? -11.170 -9.477 -4.480 1.00 0.000 118 PRO A N 18
ATOM 21351 C CA . PRO A 1 19 ? -10.201 -8.493 -3.986 1.00 0.000 118 PRO A CA 18
ATOM 21352 C C . PRO A 1 19 ? -10.351 -8.233 -2.491 1.00 0.000 118 PRO A C 18
ATOM 21353 O O . PRO A 1 19 ? -9.548 -7.517 -1.893 1.00 0.000 118 PRO A O 18
ATOM 21364 N N . GLU A 1 20 ? -11.385 -8.818 -1.893 1.00 0.000 119 GLU A N 18
ATOM 21365 C CA . GLU A 1 20 ? -11.639 -8.648 -0.468 1.00 0.000 119 GLU A CA 18
ATOM 21366 C C . GLU A 1 20 ? -10.570 -9.352 0.364 1.00 0.000 119 GLU A C 18
ATOM 21367 O O . GLU A 1 20 ? -10.371 -9.035 1.536 1.00 0.000 119 GLU A O 18
ATOM 21379 N N . PHE A 1 21 ? -9.886 -10.311 -0.252 1.00 0.000 120 PHE A N 18
ATOM 21380 C CA . PHE A 1 21 ? -8.839 -11.062 0.430 1.00 0.000 120 PHE A CA 18
ATOM 21381 C C . PHE A 1 21 ? -7.501 -10.335 0.339 1.00 0.000 120 PHE A C 18
ATOM 21382 O O . PHE A 1 21 ? -6.525 -10.728 0.979 1.00 0.000 120 PHE A O 18
ATOM 21399 N N . ILE A 1 22 ? -7.463 -9.275 -0.461 1.00 0.000 121 ILE A N 18
ATOM 21400 C CA . ILE A 1 22 ? -6.246 -8.493 -0.636 1.00 0.000 121 ILE A CA 18
ATOM 21401 C C . ILE A 1 22 ? -5.808 -7.857 0.678 1.00 0.000 121 ILE A C 18
ATOM 21402 O O . ILE A 1 22 ? -6.406 -6.885 1.140 1.00 0.000 121 ILE A O 18
ATOM 21418 N N . VAL A 1 23 ? -4.757 -8.410 1.276 1.00 0.000 122 VAL A N 18
ATOM 21419 C CA . VAL A 1 23 ? -4.236 -7.895 2.537 1.00 0.000 122 VAL A CA 18
ATOM 21420 C C . VAL A 1 23 ? -2.980 -7.060 2.312 1.00 0.000 122 VAL A C 18
ATOM 21421 O O . VAL A 1 23 ? -2.124 -7.415 1.503 1.00 0.000 122 VAL A O 18
ATOM 21434 N N . ASN A 1 24 ? -2.877 -5.950 3.035 1.00 0.000 123 ASN A N 18
ATOM 21435 C CA . ASN A 1 24 ? -1.725 -5.064 2.915 1.00 0.000 123 ASN A CA 18
ATOM 21436 C C . ASN A 1 24 ? -0.611 -5.487 3.869 1.00 0.000 123 ASN A C 18
ATOM 21437 O O . ASN A 1 24 ? -0.610 -5.115 5.043 1.00 0.000 123 ASN A O 18
ATOM 21448 N N . CYS A 1 25 ? 0.335 -6.266 3.356 1.00 0.000 124 CYS A N 18
ATOM 21449 C CA . CYS A 1 25 ? 1.455 -6.740 4.160 1.00 0.000 124 CYS A CA 18
ATOM 21450 C C . CYS A 1 25 ? 2.445 -5.612 4.433 1.00 0.000 124 CYS A C 18
ATOM 21451 O O . CYS A 1 25 ? 3.401 -5.414 3.683 1.00 0.000 124 CYS A O 18
ATOM 21458 N N . THR A 1 26 ? 2.209 -4.873 5.513 1.00 0.000 125 THR A N 18
ATOM 21459 C CA . THR A 1 26 ? 3.078 -3.764 5.885 1.00 0.000 125 THR A CA 18
ATOM 21460 C C . THR A 1 26 ? 3.904 -4.103 7.121 1.00 0.000 125 THR A C 18
ATOM 21461 O O . THR A 1 26 ? 3.894 -3.368 8.108 1.00 0.000 125 THR A O 18
ATOM 21472 N N . VAL A 1 27 ? 4.620 -5.222 7.060 1.00 0.000 126 VAL A N 18
ATOM 21473 C CA . VAL A 1 27 ? 5.454 -5.657 8.173 1.00 0.000 126 VAL A CA 18
ATOM 21474 C C . VAL A 1 27 ? 6.884 -5.924 7.718 1.00 0.000 126 VAL A C 18
ATOM 21475 O O . VAL A 1 27 ? 7.175 -5.927 6.523 1.00 0.000 126 VAL A O 18
ATOM 21488 N N . ASN A 1 28 ? 7.774 -6.148 8.680 1.00 0.000 127 ASN A N 18
ATOM 21489 C CA . ASN A 1 28 ? 9.175 -6.415 8.377 1.00 0.000 127 ASN A CA 18
ATOM 21490 C C . ASN A 1 28 ? 9.303 -7.453 7.266 1.00 0.000 127 ASN A C 18
ATOM 21491 O O . ASN A 1 28 ? 10.224 -7.395 6.451 1.00 0.000 127 ASN A O 18
ATOM 21502 N N . VAL A 1 29 ? 8.372 -8.401 7.239 1.00 0.000 128 VAL A N 18
ATOM 21503 C CA . VAL A 1 29 ? 8.379 -9.451 6.227 1.00 0.000 128 VAL A CA 18
ATOM 21504 C C . VAL A 1 29 ? 8.483 -8.862 4.825 1.00 0.000 128 VAL A C 18
ATOM 21505 O O . VAL A 1 29 ? 8.122 -7.708 4.599 1.00 0.000 128 VAL A O 18
ATOM 21518 N N . GLN A 1 30 ? 8.978 -9.663 3.888 1.00 0.000 129 GLN A N 18
ATOM 21519 C CA . GLN A 1 30 ? 9.129 -9.221 2.507 1.00 0.000 129 GLN A CA 18
ATOM 21520 C C . GLN A 1 30 ? 7.815 -8.668 1.965 1.00 0.000 129 GLN A C 18
ATOM 21521 O O . GLN A 1 30 ? 7.808 -7.813 1.079 1.00 0.000 129 GLN A O 18
ATOM 21535 N N . ASP A 1 31 ? 6.705 -9.162 2.503 1.00 0.000 130 ASP A N 18
ATOM 21536 C CA . ASP A 1 31 ? 5.384 -8.718 2.074 1.00 0.000 130 ASP A CA 18
ATOM 21537 C C . ASP A 1 31 ? 5.094 -9.173 0.647 1.00 0.000 130 ASP A C 18
ATOM 21538 O O . ASP A 1 31 ? 4.482 -8.446 -0.134 1.00 0.000 130 ASP A O 18
ATOM 21547 N N . MET A 1 32 ? 5.539 -10.381 0.315 1.00 0.000 131 MET A N 18
ATOM 21548 C CA . MET A 1 32 ? 5.327 -10.933 -1.018 1.00 0.000 131 MET A CA 18
ATOM 21549 C C . MET A 1 32 ? 4.077 -11.807 -1.051 1.00 0.000 131 MET A C 18
ATOM 21550 O O . MET A 1 32 ? 3.456 -12.060 -0.019 1.00 0.000 131 MET A O 18
ATOM 21564 N N . CYS A 1 33 ? 3.713 -12.266 -2.244 1.00 0.000 132 CYS A N 18
ATOM 21565 C CA . CYS A 1 33 ? 2.538 -13.112 -2.413 1.00 0.000 132 CYS A CA 18
ATOM 21566 C C . CYS A 1 33 ? 2.942 -14.551 -2.717 1.00 0.000 132 CYS A C 18
ATOM 21567 O O . CYS A 1 33 ? 3.833 -14.797 -3.530 1.00 0.000 132 CYS A O 18
ATOM 21574 N N . GLN A 1 34 ? 2.280 -15.498 -2.059 1.00 0.000 133 GLN A N 18
ATOM 21575 C CA . GLN A 1 34 ? 2.571 -16.912 -2.260 1.00 0.000 133 GLN A CA 18
ATOM 21576 C C . GLN A 1 34 ? 1.296 -17.694 -2.558 1.00 0.000 133 GLN A C 18
ATOM 21577 O O . GLN A 1 34 ? 0.225 -17.375 -2.041 1.00 0.000 133 GLN A O 18
ATOM 21591 N N . LYS A 1 35 ? 1.418 -18.718 -3.395 1.00 0.000 134 LYS A N 18
ATOM 21592 C CA . LYS A 1 35 ? 0.275 -19.547 -3.762 1.00 0.000 134 LYS A CA 18
ATOM 21593 C C . LYS A 1 35 ? 0.623 -21.029 -3.661 1.00 0.000 134 LYS A C 18
ATOM 21594 O O . LYS A 1 35 ? 1.507 -21.517 -4.364 1.00 0.000 134 LYS A O 18
ATOM 21613 N N . GLU A 1 36 ? -0.079 -21.738 -2.784 1.00 0.000 135 GLU A N 18
ATOM 21614 C CA . GLU A 1 36 ? 0.156 -23.165 -2.592 1.00 0.000 135 GLU A CA 18
ATOM 21615 C C . GLU A 1 36 ? -1.035 -23.983 -3.082 1.00 0.000 135 GLU A C 18
ATOM 21616 O O . GLU A 1 36 ? -2.134 -23.890 -2.535 1.00 0.000 135 GLU A O 18
ATOM 21628 N N . VAL A 1 37 ? -0.809 -24.785 -4.118 1.00 0.000 136 VAL A N 18
ATOM 21629 C CA . VAL A 1 37 ? -1.862 -25.620 -4.683 1.00 0.000 136 VAL A CA 18
ATOM 21630 C C . VAL A 1 37 ? -1.529 -27.100 -4.533 1.00 0.000 136 VAL A C 18
ATOM 21631 O O . VAL A 1 37 ? -0.454 -27.548 -4.931 1.00 0.000 136 VAL A O 18
ATOM 21644 N N . MET A 1 38 ? -2.459 -27.856 -3.958 1.00 0.000 137 MET A N 18
ATOM 21645 C CA . MET A 1 38 ? -2.264 -29.287 -3.757 1.00 0.000 137 MET A CA 18
ATOM 21646 C C . MET A 1 38 ? -3.594 -30.030 -3.820 1.00 0.000 137 MET A C 18
ATOM 21647 O O . MET A 1 38 ? -4.659 -29.427 -3.691 1.00 0.000 137 MET A O 18
ATOM 21661 N N . GLU A 1 39 ? -3.525 -31.343 -4.018 1.00 0.000 138 GLU A N 18
ATOM 21662 C CA . GLU A 1 39 ? -4.725 -32.167 -4.098 1.00 0.000 138 GLU A CA 18
ATOM 21663 C C . GLU A 1 39 ? -4.807 -33.126 -2.914 1.00 0.000 138 GLU A C 18
ATOM 21664 O O . GLU A 1 39 ? -3.797 -33.676 -2.477 1.00 0.000 138 GLU A O 18
ATOM 21676 N N . GLN A 1 40 ? -6.017 -33.319 -2.399 1.00 0.000 139 GLN A N 18
ATOM 21677 C CA . GLN A 1 40 ? -6.231 -34.209 -1.265 1.00 0.000 139 GLN A CA 18
ATOM 21678 C C . GLN A 1 40 ? -7.509 -35.023 -1.444 1.00 0.000 139 GLN A C 18
ATOM 21679 O O . GLN A 1 40 ? -8.181 -34.922 -2.470 1.00 0.000 139 GLN A O 18
ATOM 21693 N N . SER A 1 41 ? -7.837 -35.829 -0.440 1.00 0.000 140 SER A N 18
ATOM 21694 C CA . SER A 1 41 ? -9.032 -36.664 -0.489 1.00 0.000 140 SER A CA 18
ATOM 21695 C C . SER A 1 41 ? -10.262 -35.831 -0.836 1.00 0.000 140 SER A C 18
ATOM 21696 O O . SER A 1 41 ? -11.163 -36.295 -1.535 1.00 0.000 140 SER A O 18
ATOM 21704 N N . ALA A 1 42 ? -10.293 -34.597 -0.341 1.00 0.000 141 ALA A N 18
ATOM 21705 C CA . ALA A 1 42 ? -11.410 -33.698 -0.600 1.00 0.000 141 ALA A CA 18
ATOM 21706 C C . ALA A 1 42 ? -11.508 -33.356 -2.083 1.00 0.000 141 ALA A C 18
ATOM 21707 O O . ALA A 1 42 ? -12.593 -33.368 -2.662 1.00 0.000 141 ALA A O 18
ATOM 21714 N N . GLY A 1 43 ? -10.366 -33.051 -2.692 1.00 0.000 142 GLY A N 18
ATOM 21715 C CA . GLY A 1 43 ? -10.346 -32.709 -4.102 1.00 0.000 142 GLY A CA 18
ATOM 21716 C C . GLY A 1 43 ? -9.295 -31.667 -4.431 1.00 0.000 142 GLY A C 18
ATOM 21717 O O . GLY A 1 43 ? -8.097 -31.947 -4.379 1.00 0.000 142 GLY A O 18
ATOM 21721 N N . ILE A 1 44 ? -9.743 -30.463 -4.771 1.00 0.000 143 ILE A N 18
ATOM 21722 C CA . ILE A 1 44 ? -8.833 -29.377 -5.110 1.00 0.000 143 ILE A CA 18
ATOM 21723 C C . ILE A 1 44 ? -8.644 -28.430 -3.931 1.00 0.000 143 ILE A C 18
ATOM 21724 O O . ILE A 1 44 ? -9.564 -27.709 -3.547 1.00 0.000 143 ILE A O 18
ATOM 21740 N N . MET A 1 45 ? -7.443 -28.435 -3.361 1.00 0.000 144 MET A N 18
ATOM 21741 C CA . MET A 1 45 ? -7.132 -27.573 -2.227 1.00 0.000 144 MET A CA 18
ATOM 21742 C C . MET A 1 45 ? -6.047 -26.564 -2.592 1.00 0.000 144 MET A C 18
ATOM 21743 O O . MET A 1 45 ? -5.092 -26.893 -3.296 1.00 0.000 144 MET A O 18
ATOM 21757 N N . TYR A 1 46 ? -6.200 -25.336 -2.108 1.00 0.000 145 TYR A N 18
ATOM 21758 C CA . TYR A 1 46 ? -5.235 -24.280 -2.385 1.00 0.000 145 TYR A CA 18
ATOM 21759 C C . TYR A 1 46 ? -5.191 -23.269 -1.244 1.00 0.000 145 TYR A C 18
ATOM 21760 O O . TYR A 1 46 ? -6.216 -22.709 -0.855 1.00 0.000 145 TYR A O 18
ATOM 21778 N N . ARG A 1 47 ? -3.995 -23.040 -0.711 1.00 0.000 146 ARG A N 18
ATOM 21779 C CA . ARG A 1 47 ? -3.815 -22.097 0.387 1.00 0.000 146 ARG A CA 18
ATOM 21780 C C . ARG A 1 47 ? -2.932 -20.928 -0.040 1.00 0.000 146 ARG A C 18
ATOM 21781 O O . ARG A 1 47 ? -1.747 -21.102 -0.324 1.00 0.000 146 ARG A O 18
ATOM 21802 N N . LYS A 1 48 ? -3.518 -19.736 -0.083 1.00 0.000 147 LYS A N 18
ATOM 21803 C CA . LYS A 1 48 ? -2.787 -18.537 -0.475 1.00 0.000 147 LYS A CA 18
ATOM 21804 C C . LYS A 1 48 ? -2.560 -17.622 0.725 1.00 0.000 147 LYS A C 18
ATOM 21805 O O . LYS A 1 48 ? -3.373 -17.581 1.648 1.00 0.000 147 LYS A O 18
ATOM 21824 N N . SER A 1 49 ? -1.451 -16.890 0.704 1.00 0.000 148 SER A N 18
ATOM 21825 C CA . SER A 1 49 ? -1.117 -15.978 1.791 1.00 0.000 148 SER A CA 18
ATOM 21826 C C . SER A 1 49 ? 0.230 -15.305 1.541 1.00 0.000 148 SER A C 18
ATOM 21827 O O . SER A 1 49 ? 0.975 -15.696 0.642 1.00 0.000 148 SER A O 18
ATOM 21835 N N . CYS A 1 50 ? 0.535 -14.290 2.343 1.00 0.000 149 CYS A N 18
ATOM 21836 C CA . CYS A 1 50 ? 1.790 -13.561 2.210 1.00 0.000 149 CYS A CA 18
ATOM 21837 C C . CYS A 1 50 ? 2.978 -14.458 2.546 1.00 0.000 149 CYS A C 18
ATOM 21838 O O . CYS A 1 50 ? 2.876 -15.353 3.385 1.00 0.000 149 CYS A O 18
ATOM 21845 N N . ALA A 1 51 ? 4.105 -14.211 1.885 1.00 0.000 150 ALA A N 18
ATOM 21846 C CA . ALA A 1 51 ? 5.313 -14.993 2.115 1.00 0.000 150 ALA A CA 18
ATOM 21847 C C . ALA A 1 51 ? 6.530 -14.089 2.279 1.00 0.000 150 ALA A C 18
ATOM 21848 O O . ALA A 1 51 ? 6.432 -12.870 2.142 1.00 0.000 150 ALA A O 18
ATOM 21855 N N . SER A 1 52 ? 7.676 -14.695 2.574 1.00 0.000 151 SER A N 18
ATOM 21856 C CA . SER A 1 52 ? 8.911 -13.944 2.761 1.00 0.000 151 SER A CA 18
ATOM 21857 C C . SER A 1 52 ? 9.997 -14.439 1.811 1.00 0.000 151 SER A C 18
ATOM 21858 O O . SER A 1 52 ? 9.877 -15.510 1.217 1.00 0.000 151 SER A O 18
ATOM 21866 N N . SER A 1 53 ? 11.058 -13.650 1.672 1.00 0.000 152 SER A N 18
ATOM 21867 C CA . SER A 1 53 ? 12.165 -14.005 0.792 1.00 0.000 152 SER A CA 18
ATOM 21868 C C . SER A 1 53 ? 12.665 -15.416 1.089 1.00 0.000 152 SER A C 18
ATOM 21869 O O . SER A 1 53 ? 12.716 -16.267 0.202 1.00 0.000 152 SER A O 18
ATOM 21877 N N . ALA A 1 54 ? 13.033 -15.654 2.344 1.00 0.000 153 ALA A N 18
ATOM 21878 C CA . ALA A 1 54 ? 13.527 -16.961 2.760 1.00 0.000 153 ALA A CA 18
ATOM 21879 C C . ALA A 1 54 ? 12.538 -18.063 2.395 1.00 0.000 153 ALA A C 18
ATOM 21880 O O . ALA A 1 54 ? 12.921 -19.098 1.850 1.00 0.000 153 ALA A O 18
ATOM 21887 N N . ALA A 1 55 ? 11.265 -17.835 2.700 1.00 0.000 154 ALA A N 18
ATOM 21888 C CA . ALA A 1 55 ? 10.221 -18.808 2.402 1.00 0.000 154 ALA A CA 18
ATOM 21889 C C . ALA A 1 55 ? 10.140 -19.085 0.905 1.00 0.000 154 ALA A C 18
ATOM 21890 O O . ALA A 1 55 ? 10.089 -20.239 0.478 1.00 0.000 154 ALA A O 18
ATOM 21897 N N . CYS A 1 56 ? 10.126 -18.019 0.111 1.00 0.000 155 CYS A N 18
ATOM 21898 C CA . CYS A 1 56 ? 10.049 -18.147 -1.339 1.00 0.000 155 CYS A CA 18
ATOM 21899 C C . CYS A 1 56 ? 11.080 -19.147 -1.853 1.00 0.000 155 CYS A C 18
ATOM 21900 O O . CYS A 1 56 ? 10.770 -20.008 -2.678 1.00 0.000 155 CYS A O 18
ATOM 21907 N N . LEU A 1 57 ? 12.308 -19.029 -1.360 1.00 0.000 156 LEU A N 18
ATOM 21908 C CA . LEU A 1 57 ? 13.386 -19.923 -1.768 1.00 0.000 156 LEU A CA 18
ATOM 21909 C C . LEU A 1 57 ? 13.017 -21.378 -1.502 1.00 0.000 156 LEU A C 18
ATOM 21910 O O . LEU A 1 57 ? 13.017 -22.205 -2.414 1.00 0.000 156 LEU A O 18
ATOM 21926 N N . ILE A 1 58 ? 12.701 -21.683 -0.248 1.00 0.000 157 ILE A N 18
ATOM 21927 C CA . ILE A 1 58 ? 12.326 -23.038 0.137 1.00 0.000 157 ILE A CA 18
ATOM 21928 C C . ILE A 1 58 ? 11.475 -23.701 -0.941 1.00 0.000 157 ILE A C 18
ATOM 21929 O O . ILE A 1 58 ? 11.829 -24.757 -1.464 1.00 0.000 157 ILE A O 18
ATOM 21945 N N . ALA A 1 59 ? 10.352 -23.071 -1.270 1.00 0.000 158 ALA A N 18
ATOM 21946 C CA . ALA A 1 59 ? 9.452 -23.597 -2.289 1.00 0.000 158 ALA A CA 18
ATOM 21947 C C . ALA A 1 59 ? 10.211 -23.944 -3.566 1.00 0.000 158 ALA A C 18
ATOM 21948 O O . ALA A 1 59 ? 10.109 -25.059 -4.076 1.00 0.000 158 ALA A O 18
ATOM 21955 N N . SER A 1 60 ? 10.971 -22.981 -4.077 1.00 0.000 159 SER A N 18
ATOM 21956 C CA . SER A 1 60 ? 11.743 -23.183 -5.297 1.00 0.000 159 SER A CA 18
ATOM 21957 C C . SER A 1 60 ? 12.694 -24.367 -5.148 1.00 0.000 159 SER A C 18
ATOM 21958 O O . SER A 1 60 ? 12.723 -25.264 -5.990 1.00 0.000 159 SER A O 18
ATOM 21966 N N . ALA A 1 61 ? 13.470 -24.363 -4.069 1.00 0.000 160 ALA A N 18
ATOM 21967 C CA . ALA A 1 61 ? 14.420 -25.437 -3.807 1.00 0.000 160 ALA A CA 18
ATOM 21968 C C . ALA A 1 61 ? 13.713 -26.784 -3.712 1.00 0.000 160 ALA A C 18
ATOM 21969 O O . ALA A 1 61 ? 14.258 -27.812 -4.113 1.00 0.000 160 ALA A O 18
ATOM 21976 N N . GLY A 1 62 ? 12.495 -26.773 -3.178 1.00 0.000 161 GLY A N 18
ATOM 21977 C CA . GLY A 1 62 ? 11.734 -28.000 -3.040 1.00 0.000 161 GLY A CA 18
ATOM 21978 C C . GLY A 1 62 ? 11.273 -28.550 -4.375 1.00 0.000 161 GLY A C 18
ATOM 21979 O O . GLY A 1 62 ? 11.266 -27.837 -5.379 1.00 0.000 161 GLY A O 18
ATOM 21983 N N . TYR A 1 63 ? 10.888 -29.821 -4.389 1.00 0.000 162 TYR A N 18
ATOM 21984 C CA . TYR A 1 63 ? 10.426 -30.467 -5.612 1.00 0.000 162 TYR A CA 18
ATOM 21985 C C . TYR A 1 63 ? 9.310 -29.660 -6.267 1.00 0.000 162 TYR A C 18
ATOM 21986 O O . TYR A 1 63 ? 8.666 -28.834 -5.620 1.00 0.000 162 TYR A O 18
ATOM 22004 N N . GLN A 1 64 ? 9.087 -29.906 -7.554 1.00 0.000 163 GLN A N 18
ATOM 22005 C CA . GLN A 1 64 ? 8.048 -29.202 -8.297 1.00 0.000 163 GLN A CA 18
ATOM 22006 C C . GLN A 1 64 ? 7.553 -30.043 -9.469 1.00 0.000 163 GLN A C 18
ATOM 22007 O O . GLN A 1 64 ? 8.346 -30.646 -10.192 1.00 0.000 163 GLN A O 18
ATOM 22021 N N . SER A 1 65 ? 6.237 -30.079 -9.651 1.00 0.000 164 SER A N 18
ATOM 22022 C CA . SER A 1 65 ? 5.635 -30.850 -10.732 1.00 0.000 164 SER A CA 18
ATOM 22023 C C . SER A 1 65 ? 4.786 -29.954 -11.630 1.00 0.000 164 SER A C 18
ATOM 22024 O O . SER A 1 65 ? 4.658 -28.754 -11.387 1.00 0.000 164 SER A O 18
ATOM 22032 N N . PHE A 1 66 ? 4.209 -30.547 -12.670 1.00 0.000 165 PHE A N 18
ATOM 22033 C CA . PHE A 1 66 ? 3.373 -29.805 -13.606 1.00 0.000 165 PHE A CA 18
ATOM 22034 C C . PHE A 1 66 ? 2.212 -29.130 -12.882 1.00 0.000 165 PHE A C 18
ATOM 22035 O O . PHE A 1 66 ? 2.080 -29.236 -11.662 1.00 0.000 165 PHE A O 18
ATOM 22052 N N . CYS A 1 67 ? 1.372 -28.435 -13.641 1.00 0.000 166 CYS A N 18
ATOM 22053 C CA . CYS A 1 67 ? 0.222 -27.742 -13.074 1.00 0.000 166 CYS A CA 18
ATOM 22054 C C . CYS A 1 67 ? -1.046 -28.053 -13.864 1.00 0.000 166 CYS A C 18
ATOM 22055 O O . CYS A 1 67 ? -1.090 -27.877 -15.082 1.00 0.000 166 CYS A O 18
ATOM 22062 N N . SER A 1 68 ? -2.075 -28.517 -13.163 1.00 0.000 167 SER A N 18
ATOM 22063 C CA . SER A 1 68 ? -3.343 -28.857 -13.798 1.00 0.000 167 SER A CA 18
ATOM 22064 C C . SER A 1 68 ? -4.519 -28.456 -12.913 1.00 0.000 167 SER A C 18
ATOM 22065 O O . SER A 1 68 ? -4.396 -28.325 -11.695 1.00 0.000 167 SER A O 18
ATOM 22073 N N . PRO A 1 69 ? -5.688 -28.257 -13.539 1.00 0.000 168 PRO A N 18
ATOM 22074 C CA . PRO A 1 69 ? -6.910 -27.869 -12.829 1.00 0.000 168 PRO A CA 18
ATOM 22075 C C . PRO A 1 69 ? -7.457 -28.995 -11.957 1.00 0.000 168 PRO A C 18
ATOM 22076 O O . PRO A 1 69 ? -7.968 -28.755 -10.864 1.00 0.000 168 PRO A O 18
ATOM 22087 N N . GLY A 1 70 ? -7.344 -30.225 -12.449 1.00 0.000 169 GLY A N 18
ATOM 22088 C CA . GLY A 1 70 ? -7.831 -31.370 -11.701 1.00 0.000 169 GLY A CA 18
ATOM 22089 C C . GLY A 1 70 ? -7.036 -32.629 -11.986 1.00 0.000 169 GLY A C 18
ATOM 22090 O O . GLY A 1 70 ? -7.554 -33.581 -12.569 1.00 0.000 169 GLY A O 18
ATOM 22094 N N . LYS A 1 71 ? -5.773 -32.634 -11.574 1.00 0.000 170 LYS A N 18
ATOM 22095 C CA . LYS A 1 71 ? -4.903 -33.785 -11.787 1.00 0.000 170 LYS A CA 18
ATOM 22096 C C . LYS A 1 71 ? -4.376 -34.322 -10.461 1.00 0.000 170 LYS A C 18
ATOM 22097 O O . LYS A 1 71 ? -4.095 -33.558 -9.537 1.00 0.000 170 LYS A O 18
ATOM 22116 N N . LEU A 1 72 ? -4.244 -35.641 -10.373 1.00 0.000 171 LEU A N 18
ATOM 22117 C CA . LEU A 1 72 ? -3.749 -36.281 -9.159 1.00 0.000 171 LEU A CA 18
ATOM 22118 C C . LEU A 1 72 ? -2.441 -35.643 -8.701 1.00 0.000 171 LEU A C 18
ATOM 22119 O O . LEU A 1 72 ? -2.182 -35.526 -7.504 1.00 0.000 171 LEU A O 18
ATOM 22135 N N . ASN A 1 73 ? -1.622 -35.230 -9.662 1.00 0.000 172 ASN A N 18
ATOM 22136 C CA . ASN A 1 73 ? -0.341 -34.602 -9.358 1.00 0.000 172 ASN A CA 18
ATOM 22137 C C . ASN A 1 73 ? -0.395 -33.101 -9.625 1.00 0.000 172 ASN A C 18
ATOM 22138 O O . ASN A 1 73 ? 0.561 -32.516 -10.133 1.00 0.000 172 ASN A O 18
ATOM 22149 N N . SER A 1 74 ? -1.519 -32.483 -9.277 1.00 0.000 173 SER A N 18
ATOM 22150 C CA . SER A 1 74 ? -1.699 -31.051 -9.481 1.00 0.000 173 SER A CA 18
ATOM 22151 C C . SER A 1 74 ? -0.988 -30.253 -8.393 1.00 0.000 173 SER A C 18
ATOM 22152 O O . SER A 1 74 ? -1.615 -29.770 -7.450 1.00 0.000 173 SER A O 18
ATOM 22160 N N . VAL A 1 75 ? 0.328 -30.119 -8.530 1.00 0.000 174 VAL A N 18
ATOM 22161 C CA . VAL A 1 75 ? 1.126 -29.380 -7.560 1.00 0.000 174 VAL A CA 18
ATOM 22162 C C . VAL A 1 75 ? 1.617 -28.060 -8.144 1.00 0.000 174 VAL A C 18
ATOM 22163 O O . VAL A 1 75 ? 2.538 -28.034 -8.961 1.00 0.000 174 VAL A O 18
ATOM 22176 N N . CYS A 1 76 ? 0.996 -26.964 -7.720 1.00 0.000 175 CYS A N 18
ATOM 22177 C CA . CYS A 1 76 ? 1.368 -25.639 -8.200 1.00 0.000 175 CYS A CA 18
ATOM 22178 C C . CYS A 1 76 ? 1.760 -24.730 -7.039 1.00 0.000 175 CYS A C 18
ATOM 22179 O O . CYS A 1 76 ? 0.903 -24.243 -6.302 1.00 0.000 175 CYS A O 18
ATOM 22186 N N . ILE A 1 77 ? 3.061 -24.506 -6.884 1.00 0.000 176 ILE A N 18
ATOM 22187 C CA . ILE A 1 77 ? 3.566 -23.655 -5.814 1.00 0.000 176 ILE A CA 18
ATOM 22188 C C . ILE A 1 77 ? 4.531 -22.605 -6.355 1.00 0.000 176 ILE A C 18
ATOM 22189 O O . ILE A 1 77 ? 5.451 -22.923 -7.109 1.00 0.000 176 ILE A O 18
ATOM 22205 N N . SER A 1 78 ? 4.316 -21.353 -5.964 1.00 0.000 177 SER A N 18
ATOM 22206 C CA . SER A 1 78 ? 5.165 -20.256 -6.412 1.00 0.000 177 SER A CA 18
ATOM 22207 C C . SER A 1 78 ? 4.780 -18.953 -5.719 1.00 0.000 177 SER A C 18
ATOM 22208 O O . SER A 1 78 ? 3.701 -18.842 -5.135 1.00 0.000 177 SER A O 18
ATOM 22216 N N . CYS A 1 79 ? 5.669 -17.968 -5.788 1.00 0.000 178 CYS A N 18
ATOM 22217 C CA . CYS A 1 79 ? 5.424 -16.671 -5.167 1.00 0.000 178 CYS A CA 18
ATOM 22218 C C . CYS A 1 79 ? 5.748 -15.536 -6.134 1.00 0.000 178 CYS A C 18
ATOM 22219 O O . CYS A 1 79 ? 6.343 -15.755 -7.189 1.00 0.000 178 CYS A O 18
ATOM 22226 N N . CYS A 1 80 ? 5.351 -14.322 -5.766 1.00 0.000 179 CYS A N 18
ATOM 22227 C CA . CYS A 1 80 ? 5.598 -13.151 -6.599 1.00 0.000 179 CYS A CA 18
ATOM 22228 C C . CYS A 1 80 ? 6.041 -11.963 -5.750 1.00 0.000 179 CYS A C 18
ATOM 22229 O O . CYS A 1 80 ? 5.681 -11.856 -4.579 1.00 0.000 179 CYS A O 18
ATOM 22236 N N . ASN A 1 81 ? 6.825 -11.073 -6.351 1.00 0.000 180 ASN A N 18
ATOM 22237 C CA . ASN A 1 81 ? 7.318 -9.893 -5.650 1.00 0.000 180 ASN A CA 18
ATOM 22238 C C . ASN A 1 81 ? 6.339 -8.731 -5.788 1.00 0.000 180 ASN A C 18
ATOM 22239 O O . ASN A 1 81 ? 6.356 -7.792 -4.991 1.00 0.000 180 ASN A O 18
ATOM 22250 N N . THR A 1 82 ? 5.486 -8.799 -6.805 1.00 0.000 181 THR A N 18
ATOM 22251 C CA . THR A 1 82 ? 4.501 -7.754 -7.049 1.00 0.000 181 THR A CA 18
ATOM 22252 C C . THR A 1 82 ? 3.206 -8.032 -6.294 1.00 0.000 181 THR A C 18
ATOM 22253 O O . THR A 1 82 ? 2.800 -9.180 -6.111 1.00 0.000 181 THR A O 18
ATOM 22264 N N . PRO A 1 83 ? 2.539 -6.959 -5.845 1.00 0.000 182 PRO A N 18
ATOM 22265 C CA . PRO A 1 83 ? 1.278 -7.063 -5.104 1.00 0.000 182 PRO A CA 18
ATOM 22266 C C . PRO A 1 83 ? 0.125 -7.533 -5.985 1.00 0.000 182 PRO A C 18
ATOM 22267 O O . PRO A 1 83 ? 0.162 -7.382 -7.206 1.00 0.000 182 PRO A O 18
ATOM 22278 N N . LEU A 1 84 ? -0.897 -8.103 -5.357 1.00 0.000 183 LEU A N 18
ATOM 22279 C CA . LEU A 1 84 ? -2.063 -8.596 -6.084 1.00 0.000 183 LEU A CA 18
ATOM 22280 C C . LEU A 1 84 ? -1.658 -9.646 -7.114 1.00 0.000 183 LEU A C 18
ATOM 22281 O O . LEU A 1 84 ? -2.145 -9.640 -8.245 1.00 0.000 183 LEU A O 18
ATOM 22297 N N . CYS A 1 85 ? -0.767 -10.546 -6.715 1.00 0.000 184 CYS A N 18
ATOM 22298 C CA . CYS A 1 85 ? -0.298 -11.604 -7.601 1.00 0.000 184 CYS A CA 18
ATOM 22299 C C . CYS A 1 85 ? -1.300 -12.754 -7.654 1.00 0.000 184 CYS A C 18
ATOM 22300 O O . CYS A 1 85 ? -1.691 -13.201 -8.731 1.00 0.000 184 CYS A O 18
ATOM 22307 N N . ASN A 1 86 ? -1.711 -13.227 -6.482 1.00 0.000 185 ASN A N 18
ATOM 22308 C CA . ASN A 1 86 ? -2.667 -14.325 -6.393 1.00 0.000 185 ASN A CA 18
ATOM 22309 C C . ASN A 1 86 ? -4.099 -13.800 -6.373 1.00 0.000 185 ASN A C 18
ATOM 22310 O O . ASN A 1 86 ? -4.945 -14.245 -7.147 1.00 0.000 185 ASN A O 18
ATOM 22321 N N . MET A 1 1 ? 2.104 -1.201 2.394 1.00 0.000 100 MET A N 19
ATOM 22322 C CA . MET A 1 1 ? 1.684 -0.730 1.080 1.00 0.000 100 MET A CA 19
ATOM 22323 C C . MET A 1 1 ? 1.306 -1.900 0.177 1.00 0.000 100 MET A C 19
ATOM 22324 O O . MET A 1 1 ? 0.167 -1.999 -0.281 1.00 0.000 100 MET A O 19
ATOM 22338 N N . ILE A 1 2 ? 2.266 -2.783 -0.073 1.00 0.000 101 ILE A N 19
ATOM 22339 C CA . ILE A 1 2 ? 2.032 -3.947 -0.919 1.00 0.000 101 ILE A CA 19
ATOM 22340 C C . ILE A 1 2 ? 1.050 -4.913 -0.266 1.00 0.000 101 ILE A C 19
ATOM 22341 O O . ILE A 1 2 ? 1.227 -5.310 0.885 1.00 0.000 101 ILE A O 19
ATOM 22357 N N . GLN A 1 3 ? 0.014 -5.289 -1.010 1.00 0.000 102 GLN A N 19
ATOM 22358 C CA . GLN A 1 3 ? -0.996 -6.210 -0.503 1.00 0.000 102 GLN A CA 19
ATOM 22359 C C . GLN A 1 3 ? -1.015 -7.499 -1.318 1.00 0.000 102 GLN A C 19
ATOM 22360 O O . GLN A 1 3 ? -0.558 -7.530 -2.461 1.00 0.000 102 GLN A O 19
ATOM 22374 N N . CYS A 1 4 ? -1.547 -8.561 -0.723 1.00 0.000 103 CYS A N 19
ATOM 22375 C CA . CYS A 1 4 ? -1.626 -9.854 -1.393 1.00 0.000 103 CYS A CA 19
ATOM 22376 C C . CYS A 1 4 ? -2.878 -10.613 -0.964 1.00 0.000 103 CYS A C 19
ATOM 22377 O O . CYS A 1 4 ? -3.294 -10.543 0.193 1.00 0.000 103 CYS A O 19
ATOM 22384 N N . TYR A 1 5 ? -3.474 -11.339 -1.904 1.00 0.000 104 TYR A N 19
ATOM 22385 C CA . TYR A 1 5 ? -4.680 -12.109 -1.625 1.00 0.000 104 TYR A CA 19
ATOM 22386 C C . TYR A 1 5 ? -4.370 -13.293 -0.713 1.00 0.000 104 TYR A C 19
ATOM 22387 O O . TYR A 1 5 ? -3.887 -14.330 -1.168 1.00 0.000 104 TYR A O 19
ATOM 22405 N N . GLN A 1 6 ? -4.654 -13.130 0.575 1.00 0.000 105 GLN A N 19
ATOM 22406 C CA . GLN A 1 6 ? -4.406 -14.184 1.551 1.00 0.000 105 GLN A CA 19
ATOM 22407 C C . GLN A 1 6 ? -5.690 -14.943 1.870 1.00 0.000 105 GLN A C 19
ATOM 22408 O O . GLN A 1 6 ? -6.625 -14.388 2.447 1.00 0.000 105 GLN A O 19
ATOM 22422 N N . CYS A 1 7 ? -5.729 -16.216 1.490 1.00 0.000 106 CYS A N 19
ATOM 22423 C CA . CYS A 1 7 ? -6.898 -17.052 1.734 1.00 0.000 106 CYS A CA 19
ATOM 22424 C C . CYS A 1 7 ? -6.658 -17.993 2.910 1.00 0.000 106 CYS A C 19
ATOM 22425 O O . CYS A 1 7 ? -5.884 -18.945 2.808 1.00 0.000 106 CYS A O 19
ATOM 22432 N N . GLU A 1 8 ? -7.327 -17.720 4.026 1.00 0.000 107 GLU A N 19
ATOM 22433 C CA . GLU A 1 8 ? -7.185 -18.542 5.222 1.00 0.000 107 GLU A CA 19
ATOM 22434 C C . GLU A 1 8 ? -7.164 -20.025 4.863 1.00 0.000 107 GLU A C 19
ATOM 22435 O O . GLU A 1 8 ? -6.100 -20.636 4.769 1.00 0.000 107 GLU A O 19
ATOM 22447 N N . GLU A 1 9 ? -8.348 -20.597 4.665 1.00 0.000 108 GLU A N 19
ATOM 22448 C CA . GLU A 1 9 ? -8.465 -22.008 4.319 1.00 0.000 108 GLU A CA 19
ATOM 22449 C C . GLU A 1 9 ? -9.166 -22.182 2.974 1.00 0.000 108 GLU A C 19
ATOM 22450 O O . GLU A 1 9 ? -10.046 -21.399 2.615 1.00 0.000 108 GLU A O 19
ATOM 22462 N N . PHE A 1 10 ? -8.770 -23.214 2.236 1.00 0.000 109 PHE A N 19
ATOM 22463 C CA . PHE A 1 10 ? -9.359 -23.490 0.931 1.00 0.000 109 PHE A CA 19
ATOM 22464 C C . PHE A 1 10 ? -10.675 -24.249 1.078 1.00 0.000 109 PHE A C 19
ATOM 22465 O O . PHE A 1 10 ? -11.005 -24.736 2.159 1.00 0.000 109 PHE A O 19
ATOM 22482 N N . GLN A 1 11 ? -11.421 -24.345 -0.018 1.00 0.000 110 GLN A N 19
ATOM 22483 C CA . GLN A 1 11 ? -12.701 -25.043 -0.011 1.00 0.000 110 GLN A CA 19
ATOM 22484 C C . GLN A 1 11 ? -13.301 -25.093 -1.412 1.00 0.000 110 GLN A C 19
ATOM 22485 O O . GLN A 1 11 ? -12.778 -24.482 -2.346 1.00 0.000 110 GLN A O 19
ATOM 22499 N N . LEU A 1 12 ? -14.402 -25.823 -1.553 1.00 0.000 111 LEU A N 19
ATOM 22500 C CA . LEU A 1 12 ? -15.074 -25.953 -2.841 1.00 0.000 111 LEU A CA 19
ATOM 22501 C C . LEU A 1 12 ? -16.154 -24.888 -3.002 1.00 0.000 111 LEU A C 19
ATOM 22502 O O . LEU A 1 12 ? -16.575 -24.265 -2.029 1.00 0.000 111 LEU A O 19
ATOM 22518 N N . ASN A 1 13 ? -16.599 -24.686 -4.238 1.00 0.000 112 ASN A N 19
ATOM 22519 C CA . ASN A 1 13 ? -17.632 -23.697 -4.526 1.00 0.000 112 ASN A CA 19
ATOM 22520 C C . ASN A 1 13 ? -17.297 -22.357 -3.880 1.00 0.000 112 ASN A C 19
ATOM 22521 O O . ASN A 1 13 ? -18.183 -21.640 -3.417 1.00 0.000 112 ASN A O 19
ATOM 22532 N N . ASN A 1 14 ? -16.010 -22.024 -3.852 1.00 0.000 113 ASN A N 19
ATOM 22533 C CA . ASN A 1 14 ? -15.557 -20.770 -3.262 1.00 0.000 113 ASN A CA 19
ATOM 22534 C C . ASN A 1 14 ? -14.802 -19.928 -4.286 1.00 0.000 113 ASN A C 19
ATOM 22535 O O . ASN A 1 14 ? -14.507 -20.391 -5.388 1.00 0.000 113 ASN A O 19
ATOM 22546 N N . ASP A 1 15 ? -14.492 -18.691 -3.915 1.00 0.000 114 ASP A N 19
ATOM 22547 C CA . ASP A 1 15 ? -13.770 -17.785 -4.800 1.00 0.000 114 ASP A CA 19
ATOM 22548 C C . ASP A 1 15 ? -12.956 -16.775 -3.997 1.00 0.000 114 ASP A C 19
ATOM 22549 O O . ASP A 1 15 ? -13.472 -15.740 -3.576 1.00 0.000 114 ASP A O 19
ATOM 22558 N N . CYS A 1 16 ? -11.680 -17.084 -3.788 1.00 0.000 115 CYS A N 19
ATOM 22559 C CA . CYS A 1 16 ? -10.794 -16.205 -3.034 1.00 0.000 115 CYS A CA 19
ATOM 22560 C C . CYS A 1 16 ? -10.410 -14.981 -3.860 1.00 0.000 115 CYS A C 19
ATOM 22561 O O . CYS A 1 16 ? -9.234 -14.758 -4.148 1.00 0.000 115 CYS A O 19
ATOM 22568 N N . SER A 1 17 ? -11.410 -14.192 -4.238 1.00 0.000 116 SER A N 19
ATOM 22569 C CA . SER A 1 17 ? -11.179 -12.992 -5.034 1.00 0.000 116 SER A CA 19
ATOM 22570 C C . SER A 1 17 ? -11.904 -11.792 -4.432 1.00 0.000 116 SER A C 19
ATOM 22571 O O . SER A 1 17 ? -12.376 -10.913 -5.152 1.00 0.000 116 SER A O 19
ATOM 22579 N N . SER A 1 18 ? -11.988 -11.764 -3.105 1.00 0.000 117 SER A N 19
ATOM 22580 C CA . SER A 1 18 ? -12.658 -10.675 -2.405 1.00 0.000 117 SER A CA 19
ATOM 22581 C C . SER A 1 18 ? -11.642 -9.702 -1.815 1.00 0.000 117 SER A C 19
ATOM 22582 O O . SER A 1 18 ? -10.533 -10.078 -1.433 1.00 0.000 117 SER A O 19
ATOM 22590 N N . PRO A 1 19 ? -12.028 -8.420 -1.737 1.00 0.000 118 PRO A N 19
ATOM 22591 C CA . PRO A 1 19 ? -11.167 -7.365 -1.194 1.00 0.000 118 PRO A CA 19
ATOM 22592 C C . PRO A 1 19 ? -10.967 -7.498 0.312 1.00 0.000 118 PRO A C 19
ATOM 22593 O O . PRO A 1 19 ? -10.148 -6.794 0.903 1.00 0.000 118 PRO A O 19
ATOM 22604 N N . GLU A 1 20 ? -11.719 -8.406 0.927 1.00 0.000 119 GLU A N 19
ATOM 22605 C CA . GLU A 1 20 ? -11.624 -8.629 2.364 1.00 0.000 119 GLU A CA 19
ATOM 22606 C C . GLU A 1 20 ? -10.431 -9.521 2.698 1.00 0.000 119 GLU A C 19
ATOM 22607 O O . GLU A 1 20 ? -9.965 -9.552 3.837 1.00 0.000 119 GLU A O 19
ATOM 22619 N N . PHE A 1 21 ? -9.943 -10.245 1.697 1.00 0.000 120 PHE A N 19
ATOM 22620 C CA . PHE A 1 21 ? -8.806 -11.139 1.883 1.00 0.000 120 PHE A CA 19
ATOM 22621 C C . PHE A 1 21 ? -7.490 -10.398 1.664 1.00 0.000 120 PHE A C 19
ATOM 22622 O O . PHE A 1 21 ? -6.440 -10.820 2.150 1.00 0.000 120 PHE A O 19
ATOM 22639 N N . ILE A 1 22 ? -7.555 -9.292 0.931 1.00 0.000 121 ILE A N 19
ATOM 22640 C CA . ILE A 1 22 ? -6.370 -8.492 0.648 1.00 0.000 121 ILE A CA 19
ATOM 22641 C C . ILE A 1 22 ? -5.689 -8.044 1.936 1.00 0.000 121 ILE A C 19
ATOM 22642 O O . ILE A 1 22 ? -6.185 -7.163 2.640 1.00 0.000 121 ILE A O 19
ATOM 22658 N N . VAL A 1 23 ? -4.548 -8.655 2.240 1.00 0.000 122 VAL A N 19
ATOM 22659 C CA . VAL A 1 23 ? -3.797 -8.318 3.443 1.00 0.000 122 VAL A CA 19
ATOM 22660 C C . VAL A 1 23 ? -2.578 -7.465 3.108 1.00 0.000 122 VAL A C 19
ATOM 22661 O O . VAL A 1 23 ? -2.034 -7.547 2.007 1.00 0.000 122 VAL A O 19
ATOM 22674 N N . ASN A 1 24 ? -2.153 -6.647 4.066 1.00 0.000 123 ASN A N 19
ATOM 22675 C CA . ASN A 1 24 ? -0.998 -5.779 3.872 1.00 0.000 123 ASN A CA 19
ATOM 22676 C C . ASN A 1 24 ? 0.281 -6.462 4.346 1.00 0.000 123 ASN A C 19
ATOM 22677 O O . ASN A 1 24 ? 0.575 -6.493 5.542 1.00 0.000 123 ASN A O 19
ATOM 22688 N N . CYS A 1 25 ? 1.039 -7.007 3.401 1.00 0.000 124 CYS A N 19
ATOM 22689 C CA . CYS A 1 25 ? 2.288 -7.690 3.719 1.00 0.000 124 CYS A CA 19
ATOM 22690 C C . CYS A 1 25 ? 3.338 -6.699 4.214 1.00 0.000 124 CYS A C 19
ATOM 22691 O O . CYS A 1 25 ? 3.633 -5.706 3.549 1.00 0.000 124 CYS A O 19
ATOM 22698 N N . THR A 1 26 ? 3.900 -6.978 5.386 1.00 0.000 125 THR A N 19
ATOM 22699 C CA . THR A 1 26 ? 4.917 -6.113 5.971 1.00 0.000 125 THR A CA 19
ATOM 22700 C C . THR A 1 26 ? 5.997 -5.768 4.953 1.00 0.000 125 THR A C 19
ATOM 22701 O O . THR A 1 26 ? 6.413 -6.616 4.163 1.00 0.000 125 THR A O 19
ATOM 22712 N N . VAL A 1 27 ? 6.450 -4.518 4.977 1.00 0.000 126 VAL A N 19
ATOM 22713 C CA . VAL A 1 27 ? 7.485 -4.062 4.057 1.00 0.000 126 VAL A CA 19
ATOM 22714 C C . VAL A 1 27 ? 8.825 -4.719 4.367 1.00 0.000 126 VAL A C 19
ATOM 22715 O O . VAL A 1 27 ? 9.605 -5.017 3.464 1.00 0.000 126 VAL A O 19
ATOM 22728 N N . ASN A 1 28 ? 9.085 -4.942 5.651 1.00 0.000 127 ASN A N 19
ATOM 22729 C CA . ASN A 1 28 ? 10.332 -5.564 6.081 1.00 0.000 127 ASN A CA 19
ATOM 22730 C C . ASN A 1 28 ? 10.346 -7.050 5.737 1.00 0.000 127 ASN A C 19
ATOM 22731 O O . ASN A 1 28 ? 11.187 -7.512 4.965 1.00 0.000 127 ASN A O 19
ATOM 22742 N N . VAL A 1 29 ? 9.408 -7.795 6.314 1.00 0.000 128 VAL A N 19
ATOM 22743 C CA . VAL A 1 29 ? 9.311 -9.229 6.067 1.00 0.000 128 VAL A CA 19
ATOM 22744 C C . VAL A 1 29 ? 8.100 -9.556 5.200 1.00 0.000 128 VAL A C 19
ATOM 22745 O O . VAL A 1 29 ? 7.028 -8.978 5.372 1.00 0.000 128 VAL A O 19
ATOM 22758 N N . GLN A 1 30 ? 8.281 -10.487 4.268 1.00 0.000 129 GLN A N 19
ATOM 22759 C CA . GLN A 1 30 ? 7.202 -10.891 3.374 1.00 0.000 129 GLN A CA 19
ATOM 22760 C C . GLN A 1 30 ? 6.740 -9.718 2.514 1.00 0.000 129 GLN A C 19
ATOM 22761 O O . GLN A 1 30 ? 5.894 -8.927 2.930 1.00 0.000 129 GLN A O 19
ATOM 22775 N N . ASP A 1 31 ? 7.301 -9.614 1.315 1.00 0.000 130 ASP A N 19
ATOM 22776 C CA . ASP A 1 31 ? 6.946 -8.539 0.396 1.00 0.000 130 ASP A CA 19
ATOM 22777 C C . ASP A 1 31 ? 6.406 -9.101 -0.916 1.00 0.000 130 ASP A C 19
ATOM 22778 O O . ASP A 1 31 ? 6.568 -8.495 -1.975 1.00 0.000 130 ASP A O 19
ATOM 22787 N N . MET A 1 32 ? 5.766 -10.262 -0.837 1.00 0.000 131 MET A N 19
ATOM 22788 C CA . MET A 1 32 ? 5.202 -10.906 -2.018 1.00 0.000 131 MET A CA 19
ATOM 22789 C C . MET A 1 32 ? 3.979 -11.740 -1.652 1.00 0.000 131 MET A C 19
ATOM 22790 O O . MET A 1 32 ? 3.602 -11.827 -0.483 1.00 0.000 131 MET A O 19
ATOM 22804 N N . CYS A 1 33 ? 3.362 -12.351 -2.658 1.00 0.000 132 CYS A N 19
ATOM 22805 C CA . CYS A 1 33 ? 2.181 -13.177 -2.442 1.00 0.000 132 CYS A CA 19
ATOM 22806 C C . CYS A 1 33 ? 2.488 -14.647 -2.715 1.00 0.000 132 CYS A C 19
ATOM 22807 O O . CYS A 1 33 ? 3.485 -14.973 -3.359 1.00 0.000 132 CYS A O 19
ATOM 22814 N N . GLN A 1 34 ? 1.625 -15.528 -2.219 1.00 0.000 133 GLN A N 19
ATOM 22815 C CA . GLN A 1 34 ? 1.805 -16.963 -2.409 1.00 0.000 133 GLN A CA 19
ATOM 22816 C C . GLN A 1 34 ? 0.477 -17.640 -2.729 1.00 0.000 133 GLN A C 19
ATOM 22817 O O . GLN A 1 34 ? -0.579 -17.214 -2.260 1.00 0.000 133 GLN A O 19
ATOM 22831 N N . LYS A 1 35 ? 0.536 -18.697 -3.532 1.00 0.000 134 LYS A N 19
ATOM 22832 C CA . LYS A 1 35 ? -0.661 -19.436 -3.915 1.00 0.000 134 LYS A CA 19
ATOM 22833 C C . LYS A 1 35 ? -0.335 -20.902 -4.180 1.00 0.000 134 LYS A C 19
ATOM 22834 O O . LYS A 1 35 ? 0.488 -21.218 -5.038 1.00 0.000 134 LYS A O 19
ATOM 22853 N N . GLU A 1 36 ? -0.987 -21.792 -3.439 1.00 0.000 135 GLU A N 19
ATOM 22854 C CA . GLU A 1 36 ? -0.765 -23.225 -3.595 1.00 0.000 135 GLU A CA 19
ATOM 22855 C C . GLU A 1 36 ? -2.056 -23.934 -3.996 1.00 0.000 135 GLU A C 19
ATOM 22856 O O . GLU A 1 36 ? -3.104 -23.732 -3.384 1.00 0.000 135 GLU A O 19
ATOM 22868 N N . VAL A 1 37 ? -1.970 -24.767 -5.029 1.00 0.000 136 VAL A N 19
ATOM 22869 C CA . VAL A 1 37 ? -3.129 -25.507 -5.512 1.00 0.000 136 VAL A CA 19
ATOM 22870 C C . VAL A 1 37 ? -2.884 -27.011 -5.456 1.00 0.000 136 VAL A C 19
ATOM 22871 O O . VAL A 1 37 ? -1.812 -27.489 -5.825 1.00 0.000 136 VAL A O 19
ATOM 22884 N N . MET A 1 38 ? -3.885 -27.751 -4.990 1.00 0.000 137 MET A N 19
ATOM 22885 C CA . MET A 1 38 ? -3.778 -29.202 -4.887 1.00 0.000 137 MET A CA 19
ATOM 22886 C C . MET A 1 38 ? -5.146 -29.860 -5.038 1.00 0.000 137 MET A C 19
ATOM 22887 O O . MET A 1 38 ? -6.155 -29.326 -4.578 1.00 0.000 137 MET A O 19
ATOM 22901 N N . GLU A 1 39 ? -5.171 -31.021 -5.684 1.00 0.000 138 GLU A N 19
ATOM 22902 C CA . GLU A 1 39 ? -6.416 -31.750 -5.895 1.00 0.000 138 GLU A CA 19
ATOM 22903 C C . GLU A 1 39 ? -6.476 -32.992 -5.012 1.00 0.000 138 GLU A C 19
ATOM 22904 O O . GLU A 1 39 ? -5.506 -33.743 -4.913 1.00 0.000 138 GLU A O 19
ATOM 22916 N N . GLN A 1 40 ? -7.622 -33.201 -4.372 1.00 0.000 139 GLN A N 19
ATOM 22917 C CA . GLN A 1 40 ? -7.808 -34.352 -3.495 1.00 0.000 139 GLN A CA 19
ATOM 22918 C C . GLN A 1 40 ? -9.273 -34.775 -3.456 1.00 0.000 139 GLN A C 19
ATOM 22919 O O . GLN A 1 40 ? -10.092 -34.285 -4.233 1.00 0.000 139 GLN A O 19
ATOM 22933 N N . SER A 1 41 ? -9.596 -35.689 -2.546 1.00 0.000 140 SER A N 19
ATOM 22934 C CA . SER A 1 41 ? -10.961 -36.181 -2.409 1.00 0.000 140 SER A CA 19
ATOM 22935 C C . SER A 1 41 ? -11.968 -35.048 -2.583 1.00 0.000 140 SER A C 19
ATOM 22936 O O . SER A 1 41 ? -12.633 -34.947 -3.613 1.00 0.000 140 SER A O 19
ATOM 22944 N N . ALA A 1 42 ? -12.073 -34.197 -1.567 1.00 0.000 141 ALA A N 19
ATOM 22945 C CA . ALA A 1 42 ? -12.996 -33.070 -1.607 1.00 0.000 141 ALA A CA 19
ATOM 22946 C C . ALA A 1 42 ? -13.014 -32.424 -2.989 1.00 0.000 141 ALA A C 19
ATOM 22947 O O . ALA A 1 42 ? -14.076 -32.114 -3.526 1.00 0.000 141 ALA A O 19
ATOM 22954 N N . GLY A 1 43 ? -11.829 -32.223 -3.558 1.00 0.000 142 GLY A N 19
ATOM 22955 C CA . GLY A 1 43 ? -11.732 -31.614 -4.872 1.00 0.000 142 GLY A CA 19
ATOM 22956 C C . GLY A 1 43 ? -10.448 -30.829 -5.053 1.00 0.000 142 GLY A C 19
ATOM 22957 O O . GLY A 1 43 ? -9.430 -31.141 -4.436 1.00 0.000 142 GLY A O 19
ATOM 22961 N N . ILE A 1 44 ? -10.496 -29.809 -5.903 1.00 0.000 143 ILE A N 19
ATOM 22962 C CA . ILE A 1 44 ? -9.327 -28.977 -6.164 1.00 0.000 143 ILE A CA 19
ATOM 22963 C C . ILE A 1 44 ? -9.254 -27.809 -5.186 1.00 0.000 143 ILE A C 19
ATOM 22964 O O . ILE A 1 44 ? -9.800 -26.737 -5.443 1.00 0.000 143 ILE A O 19
ATOM 22980 N N . MET A 1 45 ? -8.574 -28.025 -4.065 1.00 0.000 144 MET A N 19
ATOM 22981 C CA . MET A 1 45 ? -8.427 -26.989 -3.050 1.00 0.000 144 MET A CA 19
ATOM 22982 C C . MET A 1 45 ? -7.120 -26.224 -3.239 1.00 0.000 144 MET A C 19
ATOM 22983 O O . MET A 1 45 ? -6.117 -26.789 -3.676 1.00 0.000 144 MET A O 19
ATOM 22997 N N . TYR A 1 46 ? -7.139 -24.938 -2.908 1.00 0.000 145 TYR A N 19
ATOM 22998 C CA . TYR A 1 46 ? -5.957 -24.096 -3.044 1.00 0.000 145 TYR A CA 19
ATOM 22999 C C . TYR A 1 46 ? -5.976 -22.960 -2.025 1.00 0.000 145 TYR A C 19
ATOM 23000 O O . TYR A 1 46 ? -6.925 -22.177 -1.970 1.00 0.000 145 TYR A O 19
ATOM 23018 N N . ARG A 1 47 ? -4.922 -22.878 -1.221 1.00 0.000 146 ARG A N 19
ATOM 23019 C CA . ARG A 1 47 ? -4.817 -21.840 -0.203 1.00 0.000 146 ARG A CA 19
ATOM 23020 C C . ARG A 1 47 ? -3.894 -20.716 -0.665 1.00 0.000 146 ARG A C 19
ATOM 23021 O O . ARG A 1 47 ? -3.113 -20.885 -1.602 1.00 0.000 146 ARG A O 19
ATOM 23042 N N . LYS A 1 48 ? -3.989 -19.569 -0.002 1.00 0.000 147 LYS A N 19
ATOM 23043 C CA . LYS A 1 48 ? -3.163 -18.417 -0.343 1.00 0.000 147 LYS A CA 19
ATOM 23044 C C . LYS A 1 48 ? -2.807 -17.614 0.904 1.00 0.000 147 LYS A C 19
ATOM 23045 O O . LYS A 1 48 ? -3.491 -17.698 1.924 1.00 0.000 147 LYS A O 19
ATOM 23064 N N . SER A 1 49 ? -1.734 -16.834 0.814 1.00 0.000 148 SER A N 19
ATOM 23065 C CA . SER A 1 49 ? -1.287 -16.018 1.937 1.00 0.000 148 SER A CA 19
ATOM 23066 C C . SER A 1 49 ? -0.013 -15.257 1.581 1.00 0.000 148 SER A C 19
ATOM 23067 O O . SER A 1 49 ? 0.634 -15.542 0.573 1.00 0.000 148 SER A O 19
ATOM 23075 N N . CYS A 1 50 ? 0.342 -14.287 2.417 1.00 0.000 149 CYS A N 19
ATOM 23076 C CA . CYS A 1 50 ? 1.537 -13.483 2.193 1.00 0.000 149 CYS A CA 19
ATOM 23077 C C . CYS A 1 50 ? 2.798 -14.328 2.350 1.00 0.000 149 CYS A C 19
ATOM 23078 O O . CYS A 1 50 ? 2.886 -15.170 3.243 1.00 0.000 149 CYS A O 19
ATOM 23085 N N . ALA A 1 51 ? 3.772 -14.096 1.476 1.00 0.000 150 ALA A N 19
ATOM 23086 C CA . ALA A 1 51 ? 5.028 -14.834 1.519 1.00 0.000 150 ALA A CA 19
ATOM 23087 C C . ALA A 1 51 ? 6.221 -13.897 1.355 1.00 0.000 150 ALA A C 19
ATOM 23088 O O . ALA A 1 51 ? 6.057 -12.716 1.048 1.00 0.000 150 ALA A O 19
ATOM 23095 N N . SER A 1 52 ? 7.420 -14.431 1.563 1.00 0.000 151 SER A N 19
ATOM 23096 C CA . SER A 1 52 ? 8.640 -13.641 1.443 1.00 0.000 151 SER A CA 19
ATOM 23097 C C . SER A 1 52 ? 9.584 -14.253 0.413 1.00 0.000 151 SER A C 19
ATOM 23098 O O . SER A 1 52 ? 9.436 -15.414 0.031 1.00 0.000 151 SER A O 19
ATOM 23106 N N . SER A 1 53 ? 10.556 -13.463 -0.033 1.00 0.000 152 SER A N 19
ATOM 23107 C CA . SER A 1 53 ? 11.523 -13.925 -1.022 1.00 0.000 152 SER A CA 19
ATOM 23108 C C . SER A 1 53 ? 12.169 -15.235 -0.580 1.00 0.000 152 SER A C 19
ATOM 23109 O O . SER A 1 53 ? 12.109 -16.239 -1.289 1.00 0.000 152 SER A O 19
ATOM 23117 N N . ALA A 1 54 ? 12.786 -15.216 0.597 1.00 0.000 153 ALA A N 19
ATOM 23118 C CA . ALA A 1 54 ? 13.441 -16.401 1.135 1.00 0.000 153 ALA A CA 19
ATOM 23119 C C . ALA A 1 54 ? 12.504 -17.604 1.114 1.00 0.000 153 ALA A C 19
ATOM 23120 O O . ALA A 1 54 ? 12.882 -18.689 0.675 1.00 0.000 153 ALA A O 19
ATOM 23127 N N . ALA A 1 55 ? 11.280 -17.403 1.591 1.00 0.000 154 ALA A N 19
ATOM 23128 C CA . ALA A 1 55 ? 10.288 -18.471 1.625 1.00 0.000 154 ALA A CA 19
ATOM 23129 C C . ALA A 1 55 ? 10.068 -19.060 0.236 1.00 0.000 154 ALA A C 19
ATOM 23130 O O . ALA A 1 55 ? 10.163 -20.273 0.043 1.00 0.000 154 ALA A O 19
ATOM 23137 N N . CYS A 1 56 ? 9.774 -18.196 -0.729 1.00 0.000 155 CYS A N 19
ATOM 23138 C CA . CYS A 1 56 ? 9.539 -18.630 -2.100 1.00 0.000 155 CYS A CA 19
ATOM 23139 C C . CYS A 1 56 ? 10.676 -19.522 -2.590 1.00 0.000 155 CYS A C 19
ATOM 23140 O O . CYS A 1 56 ? 10.448 -20.501 -3.303 1.00 0.000 155 CYS A O 19
ATOM 23147 N N . LEU A 1 57 ? 11.899 -19.179 -2.203 1.00 0.000 156 LEU A N 19
ATOM 23148 C CA . LEU A 1 57 ? 13.072 -19.948 -2.602 1.00 0.000 156 LEU A CA 19
ATOM 23149 C C . LEU A 1 57 ? 13.017 -21.361 -2.030 1.00 0.000 156 LEU A C 19
ATOM 23150 O O . LEU A 1 57 ? 13.469 -22.315 -2.664 1.00 0.000 156 LEU A O 19
ATOM 23166 N N . ILE A 1 58 ? 12.459 -21.487 -0.831 1.00 0.000 157 ILE A N 19
ATOM 23167 C CA . ILE A 1 58 ? 12.343 -22.784 -0.176 1.00 0.000 157 ILE A CA 19
ATOM 23168 C C . ILE A 1 58 ? 11.481 -23.738 -0.996 1.00 0.000 157 ILE A C 19
ATOM 23169 O O . ILE A 1 58 ? 11.905 -24.846 -1.324 1.00 0.000 157 ILE A O 19
ATOM 23185 N N . ALA A 1 59 ? 10.270 -23.300 -1.324 1.00 0.000 158 ALA A N 19
ATOM 23186 C CA . ALA A 1 59 ? 9.351 -24.114 -2.109 1.00 0.000 158 ALA A CA 19
ATOM 23187 C C . ALA A 1 59 ? 10.007 -24.596 -3.399 1.00 0.000 158 ALA A C 19
ATOM 23188 O O . ALA A 1 59 ? 9.906 -25.769 -3.757 1.00 0.000 158 ALA A O 19
ATOM 23195 N N . SER A 1 60 ? 10.680 -23.682 -4.092 1.00 0.000 159 SER A N 19
ATOM 23196 C CA . SER A 1 60 ? 11.350 -24.013 -5.344 1.00 0.000 159 SER A CA 19
ATOM 23197 C C . SER A 1 60 ? 12.516 -24.966 -5.101 1.00 0.000 159 SER A C 19
ATOM 23198 O O . SER A 1 60 ? 12.552 -26.071 -5.641 1.00 0.000 159 SER A O 19
ATOM 23206 N N . ALA A 1 61 ? 13.469 -24.529 -4.284 1.00 0.000 160 ALA A N 19
ATOM 23207 C CA . ALA A 1 61 ? 14.636 -25.343 -3.966 1.00 0.000 160 ALA A CA 19
ATOM 23208 C C . ALA A 1 61 ? 14.224 -26.735 -3.499 1.00 0.000 160 ALA A C 19
ATOM 23209 O O . ALA A 1 61 ? 14.928 -27.715 -3.741 1.00 0.000 160 ALA A O 19
ATOM 23216 N N . GLY A 1 62 ? 13.079 -26.815 -2.828 1.00 0.000 161 GLY A N 19
ATOM 23217 C CA . GLY A 1 62 ? 12.595 -28.091 -2.337 1.00 0.000 161 GLY A CA 19
ATOM 23218 C C . GLY A 1 62 ? 12.145 -29.010 -3.456 1.00 0.000 161 GLY A C 19
ATOM 23219 O O . GLY A 1 62 ? 11.890 -28.560 -4.573 1.00 0.000 161 GLY A O 19
ATOM 23223 N N . TYR A 1 63 ? 12.049 -30.301 -3.156 1.00 0.000 162 TYR A N 19
ATOM 23224 C CA . TYR A 1 63 ? 11.631 -31.286 -4.147 1.00 0.000 162 TYR A CA 19
ATOM 23225 C C . TYR A 1 63 ? 10.266 -30.930 -4.727 1.00 0.000 162 TYR A C 19
ATOM 23226 O O . TYR A 1 63 ? 9.664 -29.924 -4.353 1.00 0.000 162 TYR A O 19
ATOM 23244 N N . GLN A 1 64 ? 9.784 -31.763 -5.644 1.00 0.000 163 GLN A N 19
ATOM 23245 C CA . GLN A 1 64 ? 8.490 -31.537 -6.277 1.00 0.000 163 GLN A CA 19
ATOM 23246 C C . GLN A 1 64 ? 8.447 -30.172 -6.955 1.00 0.000 163 GLN A C 19
ATOM 23247 O O . GLN A 1 64 ? 7.408 -29.512 -6.979 1.00 0.000 163 GLN A O 19
ATOM 23261 N N . SER A 1 65 ? 9.583 -29.754 -7.505 1.00 0.000 164 SER A N 19
ATOM 23262 C CA . SER A 1 65 ? 9.676 -28.465 -8.181 1.00 0.000 164 SER A CA 19
ATOM 23263 C C . SER A 1 65 ? 8.720 -28.403 -9.368 1.00 0.000 164 SER A C 19
ATOM 23264 O O . SER A 1 65 ? 7.963 -27.444 -9.522 1.00 0.000 164 SER A O 19
ATOM 23272 N N . PHE A 1 66 ? 8.759 -29.434 -10.206 1.00 0.000 165 PHE A N 19
ATOM 23273 C CA . PHE A 1 66 ? 7.898 -29.499 -11.380 1.00 0.000 165 PHE A CA 19
ATOM 23274 C C . PHE A 1 66 ? 6.571 -30.174 -11.045 1.00 0.000 165 PHE A C 19
ATOM 23275 O O . PHE A 1 66 ? 6.465 -30.906 -10.061 1.00 0.000 165 PHE A O 19
ATOM 23292 N N . CYS A 1 67 ? 5.561 -29.923 -11.871 1.00 0.000 166 CYS A N 19
ATOM 23293 C CA . CYS A 1 67 ? 4.240 -30.505 -11.664 1.00 0.000 166 CYS A CA 19
ATOM 23294 C C . CYS A 1 67 ? 3.393 -30.396 -12.929 1.00 0.000 166 CYS A C 19
ATOM 23295 O O . CYS A 1 67 ? 3.876 -29.966 -13.977 1.00 0.000 166 CYS A O 19
ATOM 23302 N N . SER A 1 68 ? 2.128 -30.787 -12.822 1.00 0.000 167 SER A N 19
ATOM 23303 C CA . SER A 1 68 ? 1.214 -30.737 -13.958 1.00 0.000 167 SER A CA 19
ATOM 23304 C C . SER A 1 68 ? -0.088 -30.038 -13.577 1.00 0.000 167 SER A C 19
ATOM 23305 O O . SER A 1 68 ? -0.477 -29.988 -12.410 1.00 0.000 167 SER A O 19
ATOM 23313 N N . PRO A 1 69 ? -0.779 -29.485 -14.585 1.00 0.000 168 PRO A N 19
ATOM 23314 C CA . PRO A 1 69 ? -2.047 -28.779 -14.382 1.00 0.000 168 PRO A CA 19
ATOM 23315 C C . PRO A 1 69 ? -3.180 -29.723 -13.993 1.00 0.000 168 PRO A C 19
ATOM 23316 O O . PRO A 1 69 ? -4.092 -29.346 -13.259 1.00 0.000 168 PRO A O 19
ATOM 23327 N N . GLY A 1 70 ? -3.116 -30.954 -14.492 1.00 0.000 169 GLY A N 19
ATOM 23328 C CA . GLY A 1 70 ? -4.142 -31.933 -14.185 1.00 0.000 169 GLY A CA 19
ATOM 23329 C C . GLY A 1 70 ? -3.571 -33.317 -13.946 1.00 0.000 169 GLY A C 19
ATOM 23330 O O . GLY A 1 70 ? -3.530 -34.146 -14.855 1.00 0.000 169 GLY A O 19
ATOM 23334 N N . LYS A 1 71 ? -3.127 -33.568 -12.719 1.00 0.000 170 LYS A N 19
ATOM 23335 C CA . LYS A 1 71 ? -2.554 -34.860 -12.362 1.00 0.000 170 LYS A CA 19
ATOM 23336 C C . LYS A 1 71 ? -2.939 -35.251 -10.939 1.00 0.000 170 LYS A C 19
ATOM 23337 O O . LYS A 1 71 ? -3.372 -34.411 -10.148 1.00 0.000 170 LYS A O 19
ATOM 23356 N N . LEU A 1 72 ? -2.779 -36.530 -10.617 1.00 0.000 171 LEU A N 19
ATOM 23357 C CA . LEU A 1 72 ? -3.109 -37.032 -9.288 1.00 0.000 171 LEU A CA 19
ATOM 23358 C C . LEU A 1 72 ? -2.416 -36.208 -8.207 1.00 0.000 171 LEU A C 19
ATOM 23359 O O . LEU A 1 72 ? -1.204 -36.306 -8.020 1.00 0.000 171 LEU A O 19
ATOM 23375 N N . ASN A 1 73 ? -3.195 -35.398 -7.498 1.00 0.000 172 ASN A N 19
ATOM 23376 C CA . ASN A 1 73 ? -2.656 -34.559 -6.434 1.00 0.000 172 ASN A CA 19
ATOM 23377 C C . ASN A 1 73 ? -1.717 -33.498 -7.001 1.00 0.000 172 ASN A C 19
ATOM 23378 O O . ASN A 1 73 ? -0.618 -33.289 -6.488 1.00 0.000 172 ASN A O 19
ATOM 23389 N N . SER A 1 74 ? -2.159 -32.831 -8.062 1.00 0.000 173 SER A N 19
ATOM 23390 C CA . SER A 1 74 ? -1.358 -31.794 -8.701 1.00 0.000 173 SER A CA 19
ATOM 23391 C C . SER A 1 74 ? -0.969 -30.712 -7.698 1.00 0.000 173 SER A C 19
ATOM 23392 O O . SER A 1 74 ? -1.720 -29.763 -7.469 1.00 0.000 173 SER A O 19
ATOM 23400 N N . VAL A 1 75 ? 0.210 -30.861 -7.102 1.00 0.000 174 VAL A N 19
ATOM 23401 C CA . VAL A 1 75 ? 0.700 -29.898 -6.124 1.00 0.000 174 VAL A CA 19
ATOM 23402 C C . VAL A 1 75 ? 1.609 -28.864 -6.779 1.00 0.000 174 VAL A C 19
ATOM 23403 O O . VAL A 1 75 ? 2.712 -29.184 -7.224 1.00 0.000 174 VAL A O 19
ATOM 23416 N N . CYS A 1 76 ? 1.140 -27.622 -6.834 1.00 0.000 175 CYS A N 19
ATOM 23417 C CA . CYS A 1 76 ? 1.910 -26.539 -7.434 1.00 0.000 175 CYS A CA 19
ATOM 23418 C C . CYS A 1 76 ? 1.769 -25.256 -6.622 1.00 0.000 175 CYS A C 19
ATOM 23419 O O . CYS A 1 76 ? 0.682 -24.927 -6.146 1.00 0.000 175 CYS A O 19
ATOM 23426 N N . ILE A 1 77 ? 2.874 -24.535 -6.467 1.00 0.000 176 ILE A N 19
ATOM 23427 C CA . ILE A 1 77 ? 2.873 -23.287 -5.714 1.00 0.000 176 ILE A CA 19
ATOM 23428 C C . ILE A 1 77 ? 3.836 -22.275 -6.325 1.00 0.000 176 ILE A C 19
ATOM 23429 O O . ILE A 1 77 ? 4.871 -22.644 -6.880 1.00 0.000 176 ILE A O 19
ATOM 23445 N N . SER A 1 78 ? 3.488 -20.997 -6.219 1.00 0.000 177 SER A N 19
ATOM 23446 C CA . SER A 1 78 ? 4.320 -19.930 -6.763 1.00 0.000 177 SER A CA 19
ATOM 23447 C C . SER A 1 78 ? 3.999 -18.596 -6.096 1.00 0.000 177 SER A C 19
ATOM 23448 O O . SER A 1 78 ? 2.927 -18.421 -5.516 1.00 0.000 177 SER A O 19
ATOM 23456 N N . CYS A 1 79 ? 4.936 -17.658 -6.182 1.00 0.000 178 CYS A N 19
ATOM 23457 C CA . CYS A 1 79 ? 4.755 -16.339 -5.587 1.00 0.000 178 CYS A CA 19
ATOM 23458 C C . CYS A 1 79 ? 4.802 -15.250 -6.655 1.00 0.000 178 CYS A C 19
ATOM 23459 O O . CYS A 1 79 ? 5.218 -15.493 -7.788 1.00 0.000 178 CYS A O 19
ATOM 23466 N N . CYS A 1 80 ? 4.374 -14.048 -6.285 1.00 0.000 179 CYS A N 19
ATOM 23467 C CA . CYS A 1 80 ? 4.366 -12.920 -7.209 1.00 0.000 179 CYS A CA 19
ATOM 23468 C C . CYS A 1 80 ? 4.849 -11.648 -6.519 1.00 0.000 179 CYS A C 19
ATOM 23469 O O . CYS A 1 80 ? 4.651 -11.468 -5.318 1.00 0.000 179 CYS A O 19
ATOM 23476 N N . ASN A 1 81 ? 5.484 -10.768 -7.288 1.00 0.000 180 ASN A N 19
ATOM 23477 C CA . ASN A 1 81 ? 5.995 -9.513 -6.750 1.00 0.000 180 ASN A CA 19
ATOM 23478 C C . ASN A 1 81 ? 4.940 -8.414 -6.837 1.00 0.000 180 ASN A C 19
ATOM 23479 O O . ASN A 1 81 ? 5.055 -7.374 -6.187 1.00 0.000 180 ASN A O 19
ATOM 23490 N N . THR A 1 82 ? 3.912 -8.651 -7.645 1.00 0.000 181 THR A N 19
ATOM 23491 C CA . THR A 1 82 ? 2.836 -7.683 -7.818 1.00 0.000 181 THR A CA 19
ATOM 23492 C C . THR A 1 82 ? 1.732 -7.897 -6.789 1.00 0.000 181 THR A C 19
ATOM 23493 O O . THR A 1 82 ? 1.467 -9.017 -6.352 1.00 0.000 181 THR A O 19
ATOM 23504 N N . PRO A 1 83 ? 1.070 -6.800 -6.392 1.00 0.000 182 PRO A N 19
ATOM 23505 C CA . PRO A 1 83 ? -0.018 -6.844 -5.411 1.00 0.000 182 PRO A CA 19
ATOM 23506 C C . PRO A 1 83 ? -1.269 -7.519 -5.962 1.00 0.000 182 PRO A C 19
ATOM 23507 O O . PRO A 1 83 ? -1.547 -7.450 -7.160 1.00 0.000 182 PRO A O 19
ATOM 23518 N N . LEU A 1 84 ? -2.021 -8.170 -5.081 1.00 0.000 183 LEU A N 19
ATOM 23519 C CA . LEU A 1 84 ? -3.244 -8.857 -5.480 1.00 0.000 183 LEU A CA 19
ATOM 23520 C C . LEU A 1 84 ? -2.999 -9.744 -6.697 1.00 0.000 183 LEU A C 19
ATOM 23521 O O . LEU A 1 84 ? -3.720 -9.665 -7.692 1.00 0.000 183 LEU A O 19
ATOM 23537 N N . CYS A 1 85 ? -1.978 -10.590 -6.610 1.00 0.000 184 CYS A N 19
ATOM 23538 C CA . CYS A 1 85 ? -1.637 -11.493 -7.702 1.00 0.000 184 CYS A CA 19
ATOM 23539 C C . CYS A 1 85 ? -2.531 -12.730 -7.683 1.00 0.000 184 CYS A C 19
ATOM 23540 O O . CYS A 1 85 ? -2.902 -13.256 -8.731 1.00 0.000 184 CYS A O 19
ATOM 23547 N N . ASN A 1 86 ? -2.871 -13.189 -6.482 1.00 0.000 185 ASN A N 19
ATOM 23548 C CA . ASN A 1 86 ? -3.720 -14.364 -6.326 1.00 0.000 185 ASN A CA 19
ATOM 23549 C C . ASN A 1 86 ? -5.193 -13.969 -6.283 1.00 0.000 185 ASN A C 19
ATOM 23550 O O . ASN A 1 86 ? -6.028 -14.578 -6.952 1.00 0.000 185 ASN A O 19
ATOM 23561 N N . MET A 1 1 ? 1.940 0.468 -0.109 1.00 0.000 100 MET A N 20
ATOM 23562 C CA . MET A 1 1 ? 0.704 -0.177 0.319 1.00 0.000 100 MET A CA 20
ATOM 23563 C C . MET A 1 1 ? 0.521 -1.519 -0.382 1.00 0.000 100 MET A C 20
ATOM 23564 O O . MET A 1 1 ? -0.600 -1.912 -0.708 1.00 0.000 100 MET A O 20
ATOM 23578 N N . ILE A 1 2 ? 1.628 -2.218 -0.612 1.00 0.000 101 ILE A N 20
ATOM 23579 C CA . ILE A 1 2 ? 1.588 -3.516 -1.273 1.00 0.000 101 ILE A CA 20
ATOM 23580 C C . ILE A 1 2 ? 0.713 -4.499 -0.503 1.00 0.000 101 ILE A C 20
ATOM 23581 O O . ILE A 1 2 ? 0.994 -4.821 0.651 1.00 0.000 101 ILE A O 20
ATOM 23597 N N . GLN A 1 3 ? -0.346 -4.973 -1.150 1.00 0.000 102 GLN A N 20
ATOM 23598 C CA . GLN A 1 3 ? -1.261 -5.921 -0.526 1.00 0.000 102 GLN A CA 20
ATOM 23599 C C . GLN A 1 3 ? -1.201 -7.276 -1.222 1.00 0.000 102 GLN A C 20
ATOM 23600 O O . GLN A 1 3 ? -0.735 -7.382 -2.357 1.00 0.000 102 GLN A O 20
ATOM 23614 N N . CYS A 1 4 ? -1.674 -8.311 -0.536 1.00 0.000 103 CYS A N 20
ATOM 23615 C CA . CYS A 1 4 ? -1.673 -9.660 -1.088 1.00 0.000 103 CYS A CA 20
ATOM 23616 C C . CYS A 1 4 ? -2.878 -10.453 -0.589 1.00 0.000 103 CYS A C 20
ATOM 23617 O O . CYS A 1 4 ? -3.348 -10.249 0.531 1.00 0.000 103 CYS A O 20
ATOM 23624 N N . TYR A 1 5 ? -3.373 -11.357 -1.427 1.00 0.000 104 TYR A N 20
ATOM 23625 C CA . TYR A 1 5 ? -4.524 -12.178 -1.072 1.00 0.000 104 TYR A CA 20
ATOM 23626 C C . TYR A 1 5 ? -4.093 -13.404 -0.273 1.00 0.000 104 TYR A C 20
ATOM 23627 O O . TYR A 1 5 ? -3.324 -14.234 -0.756 1.00 0.000 104 TYR A O 20
ATOM 23645 N N . GLN A 1 6 ? -4.595 -13.509 0.953 1.00 0.000 105 GLN A N 20
ATOM 23646 C CA . GLN A 1 6 ? -4.262 -14.633 1.821 1.00 0.000 105 GLN A CA 20
ATOM 23647 C C . GLN A 1 6 ? -5.508 -15.444 2.163 1.00 0.000 105 GLN A C 20
ATOM 23648 O O . GLN A 1 6 ? -6.406 -14.961 2.852 1.00 0.000 105 GLN A O 20
ATOM 23662 N N . CYS A 1 7 ? -5.555 -16.680 1.676 1.00 0.000 106 CYS A N 20
ATOM 23663 C CA . CYS A 1 7 ? -6.690 -17.559 1.929 1.00 0.000 106 CYS A CA 20
ATOM 23664 C C . CYS A 1 7 ? -6.223 -18.983 2.215 1.00 0.000 106 CYS A C 20
ATOM 23665 O O . CYS A 1 7 ? -6.325 -19.863 1.362 1.00 0.000 106 CYS A O 20
ATOM 23672 N N . GLU A 1 8 ? -5.710 -19.200 3.422 1.00 0.000 107 GLU A N 20
ATOM 23673 C CA . GLU A 1 8 ? -5.226 -20.517 3.821 1.00 0.000 107 GLU A CA 20
ATOM 23674 C C . GLU A 1 8 ? -6.355 -21.542 3.793 1.00 0.000 107 GLU A C 20
ATOM 23675 O O . GLU A 1 8 ? -6.111 -22.748 3.775 1.00 0.000 107 GLU A O 20
ATOM 23687 N N . GLU A 1 9 ? -7.591 -21.053 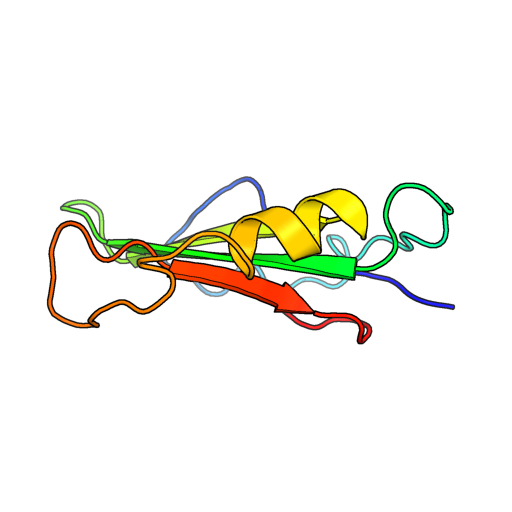3.790 1.00 0.000 108 GLU A N 20
ATOM 23688 C CA . GLU A 1 9 ? -8.758 -21.927 3.766 1.00 0.000 108 GLU A CA 20
ATOM 23689 C C . GLU A 1 9 ? -9.161 -22.258 2.332 1.00 0.000 108 GLU A C 20
ATOM 23690 O O . GLU A 1 9 ? -9.480 -21.367 1.544 1.00 0.000 108 GLU A O 20
ATOM 23702 N N . PHE A 1 10 ? -9.143 -23.544 2.000 1.00 0.000 109 PHE A N 20
ATOM 23703 C CA . PHE A 1 10 ? -9.504 -23.994 0.660 1.00 0.000 109 PHE A CA 20
ATOM 23704 C C . PHE A 1 10 ? -11.013 -23.912 0.448 1.00 0.000 109 PHE A C 20
ATOM 23705 O O . PHE A 1 10 ? -11.758 -23.538 1.354 1.00 0.000 109 PHE A O 20
ATOM 23722 N N . GLN A 1 11 ? -11.455 -24.263 -0.755 1.00 0.000 110 GLN A N 20
ATOM 23723 C CA . GLN A 1 11 ? -12.874 -24.228 -1.088 1.00 0.000 110 GLN A CA 20
ATOM 23724 C C . GLN A 1 11 ? -13.101 -24.605 -2.548 1.00 0.000 110 GLN A C 20
ATOM 23725 O O . GLN A 1 11 ? -12.292 -24.279 -3.417 1.00 0.000 110 GLN A O 20
ATOM 23739 N N . LEU A 1 12 ? -14.206 -25.294 -2.811 1.00 0.000 111 LEU A N 20
ATOM 23740 C CA . LEU A 1 12 ? -14.540 -25.716 -4.167 1.00 0.000 111 LEU A CA 20
ATOM 23741 C C . LEU A 1 12 ? -15.414 -24.677 -4.861 1.00 0.000 111 LEU A C 20
ATOM 23742 O O . LEU A 1 12 ? -14.937 -23.905 -5.691 1.00 0.000 111 LEU A O 20
ATOM 23758 N N . ASN A 1 13 ? -16.697 -24.663 -4.513 1.00 0.000 112 ASN A N 20
ATOM 23759 C CA . ASN A 1 13 ? -17.638 -23.718 -5.102 1.00 0.000 112 ASN A CA 20
ATOM 23760 C C . ASN A 1 13 ? -17.672 -22.417 -4.306 1.00 0.000 112 ASN A C 20
ATOM 23761 O O . ASN A 1 13 ? -18.726 -21.995 -3.832 1.00 0.000 112 ASN A O 20
ATOM 23772 N N . ASN A 1 14 ? -16.511 -21.786 -4.163 1.00 0.000 113 ASN A N 20
ATOM 23773 C CA . ASN A 1 14 ? -16.408 -20.533 -3.425 1.00 0.000 113 ASN A CA 20
ATOM 23774 C C . ASN A 1 14 ? -15.403 -19.594 -4.085 1.00 0.000 113 ASN A C 20
ATOM 23775 O O . ASN A 1 14 ? -14.349 -20.025 -4.553 1.00 0.000 113 ASN A O 20
ATOM 23786 N N . ASP A 1 15 ? -15.737 -18.308 -4.118 1.00 0.000 114 ASP A N 20
ATOM 23787 C CA . ASP A 1 15 ? -14.863 -17.307 -4.719 1.00 0.000 114 ASP A CA 20
ATOM 23788 C C . ASP A 1 15 ? -14.132 -16.509 -3.645 1.00 0.000 114 ASP A C 20
ATOM 23789 O O . ASP A 1 15 ? -14.573 -15.429 -3.250 1.00 0.000 114 ASP A O 20
ATOM 23798 N N . CYS A 1 16 ? -13.012 -17.047 -3.174 1.00 0.000 115 CYS A N 20
ATOM 23799 C CA . CYS A 1 16 ? -12.219 -16.387 -2.144 1.00 0.000 115 CYS A CA 20
ATOM 23800 C C . CYS A 1 16 ? -11.481 -15.180 -2.716 1.00 0.000 115 CYS A C 20
ATOM 23801 O O . CYS A 1 16 ? -10.251 -15.136 -2.721 1.00 0.000 115 CYS A O 20
ATOM 23808 N N . SER A 1 17 ? -12.242 -14.202 -3.197 1.00 0.000 116 SER A N 20
ATOM 23809 C CA . SER A 1 17 ? -11.662 -12.995 -3.774 1.00 0.000 116 SER A CA 20
ATOM 23810 C C . SER A 1 17 ? -12.237 -11.746 -3.114 1.00 0.000 116 SER A C 20
ATOM 23811 O O . SER A 1 17 ? -12.505 -10.746 -3.780 1.00 0.000 116 SER A O 20
ATOM 23819 N N . SER A 1 18 ? -12.423 -11.812 -1.800 1.00 0.000 117 SER A N 20
ATOM 23820 C CA . SER A 1 18 ? -12.970 -10.688 -1.048 1.00 0.000 117 SER A CA 20
ATOM 23821 C C . SER A 1 18 ? -11.857 -9.760 -0.572 1.00 0.000 117 SER A C 20
ATOM 23822 O O . SER A 1 18 ? -10.724 -10.179 -0.334 1.00 0.000 117 SER A O 20
ATOM 23830 N N . PRO A 1 19 ? -12.186 -8.468 -0.429 1.00 0.000 118 PRO A N 20
ATOM 23831 C CA . PRO A 1 19 ? -11.229 -7.452 0.021 1.00 0.000 118 PRO A CA 20
ATOM 23832 C C . PRO A 1 19 ? -10.852 -7.620 1.489 1.00 0.000 118 PRO A C 20
ATOM 23833 O O . PRO A 1 19 ? -9.954 -6.944 1.989 1.00 0.000 118 PRO A O 20
ATOM 23844 N N . GLU A 1 20 ? -11.545 -8.525 2.173 1.00 0.000 119 GLU A N 20
ATOM 23845 C CA . GLU A 1 20 ? -11.282 -8.781 3.584 1.00 0.000 119 GLU A CA 20
ATOM 23846 C C . GLU A 1 20 ? -10.072 -9.694 3.756 1.00 0.000 119 GLU A C 20
ATOM 23847 O O . GLU A 1 20 ? -9.454 -9.733 4.820 1.00 0.000 119 GLU A O 20
ATOM 23859 N N . PHE A 1 21 ? -9.738 -10.430 2.700 1.00 0.000 120 PHE A N 20
ATOM 23860 C CA . PHE A 1 21 ? -8.604 -11.345 2.733 1.00 0.000 120 PHE A CA 20
ATOM 23861 C C . PHE A 1 21 ? -7.319 -10.633 2.321 1.00 0.000 120 PHE A C 20
ATOM 23862 O O . PHE A 1 21 ? -6.217 -11.113 2.590 1.00 0.000 120 PHE A O 20
ATOM 23879 N N . ILE A 1 22 ? -7.468 -9.486 1.667 1.00 0.000 121 ILE A N 20
ATOM 23880 C CA . ILE A 1 22 ? -6.320 -8.708 1.218 1.00 0.000 121 ILE A CA 20
ATOM 23881 C C . ILE A 1 22 ? -5.582 -8.086 2.399 1.00 0.000 121 ILE A C 20
ATOM 23882 O O . ILE A 1 22 ? -6.096 -7.185 3.061 1.00 0.000 121 ILE A O 20
ATOM 23898 N N . VAL A 1 23 ? -4.372 -8.573 2.656 1.00 0.000 122 VAL A N 20
ATOM 23899 C CA . VAL A 1 23 ? -3.561 -8.064 3.755 1.00 0.000 122 VAL A CA 20
ATOM 23900 C C . VAL A 1 23 ? -2.496 -7.097 3.250 1.00 0.000 122 VAL A C 20
ATOM 23901 O O . VAL A 1 23 ? -2.031 -7.207 2.116 1.00 0.000 122 VAL A O 20
ATOM 23914 N N . ASN A 1 24 ? -2.113 -6.150 4.100 1.00 0.000 123 ASN A N 20
ATOM 23915 C CA . ASN A 1 24 ? -1.102 -5.163 3.740 1.00 0.000 123 ASN A CA 20
ATOM 23916 C C . ASN A 1 24 ? 0.296 -5.663 4.092 1.00 0.000 123 ASN A C 20
ATOM 23917 O O . ASN A 1 24 ? 0.888 -5.236 5.085 1.00 0.000 123 ASN A O 20
ATOM 23928 N N . CYS A 1 25 ? 0.819 -6.568 3.273 1.00 0.000 124 CYS A N 20
ATOM 23929 C CA . CYS A 1 25 ? 2.147 -7.127 3.497 1.00 0.000 124 CYS A CA 20
ATOM 23930 C C . CYS A 1 25 ? 3.231 -6.127 3.104 1.00 0.000 124 CYS A C 20
ATOM 23931 O O . CYS A 1 25 ? 4.005 -6.365 2.176 1.00 0.000 124 CYS A O 20
ATOM 23938 N N . THR A 1 26 ? 3.281 -5.006 3.817 1.00 0.000 125 THR A N 20
ATOM 23939 C CA . THR A 1 26 ? 4.268 -3.969 3.543 1.00 0.000 125 THR A CA 20
ATOM 23940 C C . THR A 1 26 ? 5.323 -3.912 4.641 1.00 0.000 125 THR A C 20
ATOM 23941 O O . THR A 1 26 ? 6.440 -3.444 4.419 1.00 0.000 125 THR A O 20
ATOM 23952 N N . VAL A 1 27 ? 4.963 -4.391 5.828 1.00 0.000 126 VAL A N 20
ATOM 23953 C CA . VAL A 1 27 ? 5.880 -4.395 6.961 1.00 0.000 126 VAL A CA 20
ATOM 23954 C C . VAL A 1 27 ? 7.264 -4.882 6.546 1.00 0.000 126 VAL A C 20
ATOM 23955 O O . VAL A 1 27 ? 8.279 -4.402 7.050 1.00 0.000 126 VAL A O 20
ATOM 23968 N N . ASN A 1 28 ? 7.297 -5.839 5.624 1.00 0.000 127 ASN A N 20
ATOM 23969 C CA . ASN A 1 28 ? 8.557 -6.391 5.141 1.00 0.000 127 ASN A CA 20
ATOM 23970 C C . ASN A 1 28 ? 8.517 -6.596 3.629 1.00 0.000 127 ASN A C 20
ATOM 23971 O O . ASN A 1 28 ? 7.596 -7.218 3.100 1.00 0.000 127 ASN A O 20
ATOM 23982 N N . VAL A 1 29 ? 9.523 -6.068 2.939 1.00 0.000 128 VAL A N 20
ATOM 23983 C CA . VAL A 1 29 ? 9.604 -6.193 1.489 1.00 0.000 128 VAL A CA 20
ATOM 23984 C C . VAL A 1 29 ? 9.451 -7.646 1.054 1.00 0.000 128 VAL A C 20
ATOM 23985 O O . VAL A 1 29 ? 8.825 -7.936 0.034 1.00 0.000 128 VAL A O 20
ATOM 23998 N N . GLN A 1 30 ? 10.025 -8.556 1.834 1.00 0.000 129 GLN A N 20
ATOM 23999 C CA . GLN A 1 30 ? 9.952 -9.980 1.529 1.00 0.000 129 GLN A CA 20
ATOM 24000 C C . GLN A 1 30 ? 8.503 -10.458 1.508 1.00 0.000 129 GLN A C 20
ATOM 24001 O O . GLN A 1 30 ? 8.145 -11.349 0.737 1.00 0.000 129 GLN A O 20
ATOM 24015 N N . ASP A 1 31 ? 7.676 -9.861 2.358 1.00 0.000 130 ASP A N 20
ATOM 24016 C CA . ASP A 1 31 ? 6.266 -10.226 2.437 1.00 0.000 130 ASP A CA 20
ATOM 24017 C C . ASP A 1 31 ? 5.581 -10.040 1.087 1.00 0.000 130 ASP A C 20
ATOM 24018 O O . ASP A 1 31 ? 5.138 -8.943 0.750 1.00 0.000 130 ASP A O 20
ATOM 24027 N N . MET A 1 32 ? 5.499 -11.121 0.318 1.00 0.000 131 MET A N 20
ATOM 24028 C CA . MET A 1 32 ? 4.867 -11.077 -0.996 1.00 0.000 131 MET A CA 20
ATOM 24029 C C . MET A 1 32 ? 3.615 -11.947 -1.026 1.00 0.000 131 MET A C 20
ATOM 24030 O O . MET A 1 32 ? 3.139 -12.404 0.013 1.00 0.000 131 MET A O 20
ATOM 24044 N N . CYS A 1 33 ? 3.085 -12.172 -2.224 1.00 0.000 132 CYS A N 20
ATOM 24045 C CA . CYS A 1 33 ? 1.887 -12.987 -2.390 1.00 0.000 132 CYS A CA 20
ATOM 24046 C C . CYS A 1 33 ? 2.240 -14.370 -2.927 1.00 0.000 132 CYS A C 20
ATOM 24047 O O . CYS A 1 33 ? 2.964 -14.497 -3.914 1.00 0.000 132 CYS A O 20
ATOM 24054 N N . GLN A 1 34 ? 1.724 -15.404 -2.270 1.00 0.000 133 GLN A N 20
ATOM 24055 C CA . GLN A 1 34 ? 1.985 -16.778 -2.681 1.00 0.000 133 GLN A CA 20
ATOM 24056 C C . GLN A 1 34 ? 0.683 -17.556 -2.839 1.00 0.000 133 GLN A C 20
ATOM 24057 O O . GLN A 1 34 ? -0.282 -17.328 -2.108 1.00 0.000 133 GLN A O 20
ATOM 24071 N N . LYS A 1 35 ? 0.661 -18.477 -3.797 1.00 0.000 134 LYS A N 20
ATOM 24072 C CA . LYS A 1 35 ? -0.522 -19.290 -4.051 1.00 0.000 134 LYS A CA 20
ATOM 24073 C C . LYS A 1 35 ? -0.133 -20.730 -4.371 1.00 0.000 134 LYS A C 20
ATOM 24074 O O . LYS A 1 35 ? 0.905 -20.980 -4.982 1.00 0.000 134 LYS A O 20
ATOM 24093 N N . GLU A 1 36 ? -0.975 -21.672 -3.957 1.00 0.000 135 GLU A N 20
ATOM 24094 C CA . GLU A 1 36 ? -0.718 -23.086 -4.201 1.00 0.000 135 GLU A CA 20
ATOM 24095 C C . GLU A 1 36 ? -1.919 -23.750 -4.869 1.00 0.000 135 GLU A C 20
ATOM 24096 O O . GLU A 1 36 ? -3.068 -23.412 -4.583 1.00 0.000 135 GLU A O 20
ATOM 24108 N N . VAL A 1 37 ? -1.645 -24.696 -5.761 1.00 0.000 136 VAL A N 20
ATOM 24109 C CA . VAL A 1 37 ? -2.702 -25.408 -6.470 1.00 0.000 136 VAL A CA 20
ATOM 24110 C C . VAL A 1 37 ? -2.728 -26.882 -6.080 1.00 0.000 136 VAL A C 20
ATOM 24111 O O . VAL A 1 37 ? -1.685 -27.527 -5.981 1.00 0.000 136 VAL A O 20
ATOM 24124 N N . MET A 1 38 ? -3.929 -27.408 -5.860 1.00 0.000 137 MET A N 20
ATOM 24125 C CA . MET A 1 38 ? -4.091 -28.807 -5.482 1.00 0.000 137 MET A CA 20
ATOM 24126 C C . MET A 1 38 ? -5.403 -29.368 -6.024 1.00 0.000 137 MET A C 20
ATOM 24127 O O . MET A 1 38 ? -6.396 -28.650 -6.132 1.00 0.000 137 MET A O 20
ATOM 24141 N N . GLU A 1 39 ? -5.397 -30.653 -6.363 1.00 0.000 138 GLU A N 20
ATOM 24142 C CA . GLU A 1 39 ? -6.586 -31.308 -6.895 1.00 0.000 138 GLU A CA 20
ATOM 24143 C C . GLU A 1 39 ? -6.716 -32.727 -6.349 1.00 0.000 138 GLU A C 20
ATOM 24144 O O . GLU A 1 39 ? -5.899 -33.596 -6.652 1.00 0.000 138 GLU A O 20
ATOM 24156 N N . GLN A 1 40 ? -7.748 -32.953 -5.543 1.00 0.000 139 GLN A N 20
ATOM 24157 C CA . GLN A 1 40 ? -7.984 -34.266 -4.954 1.00 0.000 139 GLN A CA 20
ATOM 24158 C C . GLN A 1 40 ? -9.459 -34.645 -5.043 1.00 0.000 139 GLN A C 20
ATOM 24159 O O . GLN A 1 40 ? -10.263 -33.917 -5.625 1.00 0.000 139 GLN A O 20
ATOM 24173 N N . SER A 1 41 ? -9.806 -35.789 -4.462 1.00 0.000 140 SER A N 20
ATOM 24174 C CA . SER A 1 41 ? -11.184 -36.267 -4.479 1.00 0.000 140 SER A CA 20
ATOM 24175 C C . SER A 1 41 ? -12.142 -35.182 -3.997 1.00 0.000 140 SER A C 20
ATOM 24176 O O . SER A 1 41 ? -13.211 -34.982 -4.572 1.00 0.000 140 SER A O 20
ATOM 24184 N N . ALA A 1 42 ? -11.749 -34.484 -2.936 1.00 0.000 141 ALA A N 20
ATOM 24185 C CA . ALA A 1 42 ? -12.571 -33.418 -2.377 1.00 0.000 141 ALA A CA 20
ATOM 24186 C C . ALA A 1 42 ? -12.808 -32.313 -3.400 1.00 0.000 141 ALA A C 20
ATOM 24187 O O . ALA A 1 42 ? -13.873 -31.697 -3.428 1.00 0.000 141 ALA A O 20
ATOM 24194 N N . GLY A 1 43 ? -11.808 -32.066 -4.241 1.00 0.000 142 GLY A N 20
ATOM 24195 C CA . GLY A 1 43 ? -11.928 -31.035 -5.254 1.00 0.000 142 GLY A CA 20
ATOM 24196 C C . GLY A 1 43 ? -10.624 -30.299 -5.490 1.00 0.000 142 GLY A C 20
ATOM 24197 O O . GLY A 1 43 ? -9.565 -30.740 -5.042 1.00 0.000 142 GLY A O 20
ATOM 24201 N N . ILE A 1 44 ? -10.699 -29.176 -6.197 1.00 0.000 143 ILE A N 20
ATOM 24202 C CA . ILE A 1 44 ? -9.515 -28.379 -6.491 1.00 0.000 143 ILE A CA 20
ATOM 24203 C C . ILE A 1 44 ? -9.254 -27.354 -5.393 1.00 0.000 143 ILE A C 20
ATOM 24204 O O . ILE A 1 44 ? -9.811 -26.257 -5.409 1.00 0.000 143 ILE A O 20
ATOM 24220 N N . MET A 1 45 ? -8.403 -27.720 -4.440 1.00 0.000 144 MET A N 20
ATOM 24221 C CA . MET A 1 45 ? -8.066 -26.830 -3.334 1.00 0.000 144 MET A CA 20
ATOM 24222 C C . MET A 1 45 ? -6.862 -25.961 -3.683 1.00 0.000 144 MET A C 20
ATOM 24223 O O . MET A 1 45 ? -6.082 -26.294 -4.576 1.00 0.000 144 MET A O 20
ATOM 24237 N N . TYR A 1 46 ? -6.717 -24.847 -2.974 1.00 0.000 145 TYR A N 20
ATOM 24238 C CA . TYR A 1 46 ? -5.609 -23.929 -3.211 1.00 0.000 145 TYR A CA 20
ATOM 24239 C C . TYR A 1 46 ? -5.221 -23.200 -1.929 1.00 0.000 145 TYR A C 20
ATOM 24240 O O . TYR A 1 46 ? -6.080 -22.693 -1.206 1.00 0.000 145 TYR A O 20
ATOM 24258 N N . ARG A 1 47 ? -3.922 -23.151 -1.653 1.00 0.000 146 ARG A N 20
ATOM 24259 C CA . ARG A 1 47 ? -3.420 -22.485 -0.458 1.00 0.000 146 ARG A CA 20
ATOM 24260 C C . ARG A 1 47 ? -2.839 -21.117 -0.801 1.00 0.000 146 ARG A C 20
ATOM 24261 O O . ARG A 1 47 ? -1.785 -21.018 -1.431 1.00 0.000 146 ARG A O 20
ATOM 24282 N N . LYS A 1 48 ? -3.532 -20.063 -0.384 1.00 0.000 147 LYS A N 20
ATOM 24283 C CA . LYS A 1 48 ? -3.086 -18.700 -0.646 1.00 0.000 147 LYS A CA 20
ATOM 24284 C C . LYS A 1 48 ? -2.655 -18.011 0.644 1.00 0.000 147 LYS A C 20
ATOM 24285 O O . LYS A 1 48 ? -3.300 -18.157 1.683 1.00 0.000 147 LYS A O 20
ATOM 24304 N N . SER A 1 49 ? -1.562 -17.258 0.571 1.00 0.000 148 SER A N 20
ATOM 24305 C CA . SER A 1 49 ? -1.044 -16.548 1.735 1.00 0.000 148 SER A CA 20
ATOM 24306 C C . SER A 1 49 ? 0.262 -15.834 1.398 1.00 0.000 148 SER A C 20
ATOM 24307 O O . SER A 1 49 ? 0.895 -16.119 0.382 1.00 0.000 148 SER A O 20
ATOM 24315 N N . CYS A 1 50 ? 0.658 -14.902 2.259 1.00 0.000 149 CYS A N 20
ATOM 24316 C CA . CYS A 1 50 ? 1.887 -14.145 2.055 1.00 0.000 149 CYS A CA 20
ATOM 24317 C C . CYS A 1 50 ? 3.111 -15.042 2.213 1.00 0.000 149 CYS A C 20
ATOM 24318 O O . CYS A 1 50 ? 3.093 -16.005 2.979 1.00 0.000 149 CYS A O 20
ATOM 24325 N N . ALA A 1 51 ? 4.174 -14.718 1.484 1.00 0.000 150 ALA A N 20
ATOM 24326 C CA . ALA A 1 51 ? 5.407 -15.492 1.545 1.00 0.000 150 ALA A CA 20
ATOM 24327 C C . ALA A 1 51 ? 6.630 -14.587 1.440 1.00 0.000 150 ALA A C 20
ATOM 24328 O O . ALA A 1 51 ? 6.602 -13.568 0.749 1.00 0.000 150 ALA A O 20
ATOM 24335 N N . SER A 1 52 ? 7.701 -14.964 2.130 1.00 0.000 151 SER A N 20
ATOM 24336 C CA . SER A 1 52 ? 8.932 -14.183 2.118 1.00 0.000 151 SER A CA 20
ATOM 24337 C C . SER A 1 52 ? 9.800 -14.556 0.920 1.00 0.000 151 SER A C 20
ATOM 24338 O O . SER A 1 52 ? 9.766 -15.690 0.443 1.00 0.000 151 SER A O 20
ATOM 24346 N N . SER A 1 53 ? 10.577 -13.591 0.438 1.00 0.000 152 SER A N 20
ATOM 24347 C CA . SER A 1 53 ? 11.452 -13.815 -0.708 1.00 0.000 152 SER A CA 20
ATOM 24348 C C . SER A 1 53 ? 12.274 -15.087 -0.523 1.00 0.000 152 SER A C 20
ATOM 24349 O O . SER A 1 53 ? 12.047 -16.089 -1.200 1.00 0.000 152 SER A O 20
ATOM 24357 N N . ALA A 1 54 ? 13.230 -15.037 0.399 1.00 0.000 153 ALA A N 20
ATOM 24358 C CA . ALA A 1 54 ? 14.085 -16.185 0.675 1.00 0.000 153 ALA A CA 20
ATOM 24359 C C . ALA A 1 54 ? 13.259 -17.453 0.861 1.00 0.000 153 ALA A C 20
ATOM 24360 O O . ALA A 1 54 ? 13.597 -18.510 0.328 1.00 0.000 153 ALA A O 20
ATOM 24367 N N . ALA A 1 55 ? 12.174 -17.341 1.621 1.00 0.000 154 ALA A N 20
ATOM 24368 C CA . ALA A 1 55 ? 11.299 -18.479 1.876 1.00 0.000 154 ALA A CA 20
ATOM 24369 C C . ALA A 1 55 ? 10.829 -19.113 0.571 1.00 0.000 154 ALA A C 20
ATOM 24370 O O . ALA A 1 55 ? 11.003 -20.313 0.354 1.00 0.000 154 ALA A O 20
ATOM 24377 N N . CYS A 1 56 ? 10.233 -18.301 -0.295 1.00 0.000 155 CYS A N 20
ATOM 24378 C CA . CYS A 1 56 ? 9.736 -18.782 -1.578 1.00 0.000 155 CYS A CA 20
ATOM 24379 C C . CYS A 1 56 ? 10.802 -19.600 -2.302 1.00 0.000 155 CYS A C 20
ATOM 24380 O O . CYS A 1 56 ? 10.519 -20.669 -2.844 1.00 0.000 155 CYS A O 20
ATOM 24387 N N . LEU A 1 57 ? 12.029 -19.090 -2.306 1.00 0.000 156 LEU A N 20
ATOM 24388 C CA . LEU A 1 57 ? 13.139 -19.772 -2.963 1.00 0.000 156 LEU A CA 20
ATOM 24389 C C . LEU A 1 57 ? 13.312 -21.184 -2.412 1.00 0.000 156 LEU A C 20
ATOM 24390 O O . LEU A 1 57 ? 13.645 -22.112 -3.150 1.00 0.000 156 LEU A O 20
ATOM 24406 N N . ILE A 1 58 ? 13.083 -21.339 -1.113 1.00 0.000 157 ILE A N 20
ATOM 24407 C CA . ILE A 1 58 ? 13.211 -22.638 -0.465 1.00 0.000 157 ILE A CA 20
ATOM 24408 C C . ILE A 1 58 ? 12.254 -23.655 -1.077 1.00 0.000 157 ILE A C 20
ATOM 24409 O O . ILE A 1 58 ? 12.668 -24.729 -1.513 1.00 0.000 157 ILE A O 20
ATOM 24425 N N . ALA A 1 59 ? 10.971 -23.308 -1.108 1.00 0.000 158 ALA A N 20
ATOM 24426 C CA . ALA A 1 59 ? 9.955 -24.188 -1.671 1.00 0.000 158 ALA A CA 20
ATOM 24427 C C . ALA A 1 59 ? 10.248 -24.499 -3.135 1.00 0.000 158 ALA A C 20
ATOM 24428 O O . ALA A 1 59 ? 9.992 -25.606 -3.608 1.00 0.000 158 ALA A O 20
ATOM 24435 N N . SER A 1 60 ? 10.785 -23.514 -3.848 1.00 0.000 159 SER A N 20
ATOM 24436 C CA . SER A 1 60 ? 11.108 -23.682 -5.260 1.00 0.000 159 SER A CA 20
ATOM 24437 C C . SER A 1 60 ? 12.324 -24.586 -5.436 1.00 0.000 159 SER A C 20
ATOM 24438 O O . SER A 1 60 ? 12.207 -25.718 -5.904 1.00 0.000 159 SER A O 20
ATOM 24446 N N . ALA A 1 61 ? 13.492 -24.077 -5.057 1.00 0.000 160 ALA A N 20
ATOM 24447 C CA . ALA A 1 61 ? 14.730 -24.838 -5.170 1.00 0.000 160 ALA A CA 20
ATOM 24448 C C . ALA A 1 61 ? 14.587 -26.216 -4.534 1.00 0.000 160 ALA A C 20
ATOM 24449 O O . ALA A 1 61 ? 15.155 -27.195 -5.016 1.00 0.000 160 ALA A O 20
ATOM 24456 N N . GLY A 1 62 ? 13.825 -26.285 -3.446 1.00 0.000 161 GLY A N 20
ATOM 24457 C CA . GLY A 1 62 ? 13.623 -27.548 -2.761 1.00 0.000 161 GLY A CA 20
ATOM 24458 C C . GLY A 1 62 ? 12.767 -28.510 -3.560 1.00 0.000 161 GLY A C 20
ATOM 24459 O O . GLY A 1 62 ? 11.712 -28.136 -4.072 1.00 0.000 161 GLY A O 20
ATOM 24463 N N . TYR A 1 63 ? 13.223 -29.753 -3.670 1.00 0.000 162 TYR A N 20
ATOM 24464 C CA . TYR A 1 63 ? 12.494 -30.772 -4.417 1.00 0.000 162 TYR A CA 20
ATOM 24465 C C . TYR A 1 63 ? 11.131 -31.039 -3.785 1.00 0.000 162 TYR A C 20
ATOM 24466 O O . TYR A 1 63 ? 11.000 -31.086 -2.562 1.00 0.000 162 TYR A O 20
ATOM 24484 N N . GLN A 1 64 ? 10.119 -31.213 -4.629 1.00 0.000 163 GLN A N 20
ATOM 24485 C CA . GLN A 1 64 ? 8.765 -31.475 -4.155 1.00 0.000 163 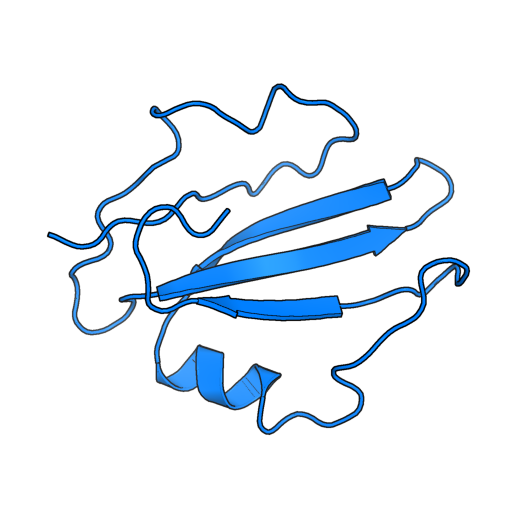GLN A CA 20
ATOM 24486 C C . GLN A 1 64 ? 7.969 -32.265 -5.189 1.00 0.000 163 GLN A C 20
ATOM 24487 O O . GLN A 1 64 ? 8.461 -32.548 -6.281 1.00 0.000 163 GLN A O 20
ATOM 24501 N N . SER A 1 65 ? 6.737 -32.618 -4.836 1.00 0.000 164 SER A N 20
ATOM 24502 C CA . SER A 1 65 ? 5.875 -33.379 -5.732 1.00 0.000 164 SER A CA 20
ATOM 24503 C C . SER A 1 65 ? 5.776 -32.703 -7.096 1.00 0.000 164 SER A C 20
ATOM 24504 O O . SER A 1 65 ? 5.780 -31.476 -7.195 1.00 0.000 164 SER A O 20
ATOM 24512 N N . PHE A 1 66 ? 5.688 -33.513 -8.146 1.00 0.000 165 PHE A N 20
ATOM 24513 C CA . PHE A 1 66 ? 5.589 -32.994 -9.505 1.00 0.000 165 PHE A CA 20
ATOM 24514 C C . PHE A 1 66 ? 4.463 -31.970 -9.616 1.00 0.000 165 PHE A C 20
ATOM 24515 O O . PHE A 1 66 ? 3.388 -32.148 -9.043 1.00 0.000 165 PHE A O 20
ATOM 24532 N N . CYS A 1 67 ? 4.718 -30.897 -10.357 1.00 0.000 166 CYS A N 20
ATOM 24533 C CA . CYS A 1 67 ? 3.728 -29.843 -10.544 1.00 0.000 166 CYS A CA 20
ATOM 24534 C C . CYS A 1 67 ? 3.094 -29.932 -11.929 1.00 0.000 166 CYS A C 20
ATOM 24535 O O . CYS A 1 67 ? 3.698 -29.537 -12.926 1.00 0.000 166 CYS A O 20
ATOM 24542 N N . SER A 1 68 ? 1.873 -30.453 -11.982 1.00 0.000 167 SER A N 20
ATOM 24543 C CA . SER A 1 68 ? 1.157 -30.597 -13.245 1.00 0.000 167 SER A CA 20
ATOM 24544 C C . SER A 1 68 ? -0.125 -29.769 -13.240 1.00 0.000 167 SER A C 20
ATOM 24545 O O . SER A 1 68 ? -0.641 -29.384 -12.191 1.00 0.000 167 SER A O 20
ATOM 24553 N N . PRO A 1 69 ? -0.651 -29.488 -14.442 1.00 0.000 168 PRO A N 20
ATOM 24554 C CA . PRO A 1 69 ? -1.878 -28.704 -14.604 1.00 0.000 168 PRO A CA 20
ATOM 24555 C C . PRO A 1 69 ? -3.116 -29.459 -14.130 1.00 0.000 168 PRO A C 20
ATOM 24556 O O . PRO A 1 69 ? -4.004 -28.883 -13.504 1.00 0.000 168 PRO A O 20
ATOM 24567 N N . GLY A 1 70 ? -3.166 -30.753 -14.433 1.00 0.000 169 GLY A N 20
ATOM 24568 C CA . GLY A 1 70 ? -4.299 -31.565 -14.029 1.00 0.000 169 GLY A CA 20
ATOM 24569 C C . GLY A 1 70 ? -3.914 -33.008 -13.767 1.00 0.000 169 GLY A C 20
ATOM 24570 O O . GLY A 1 70 ? -4.074 -33.869 -14.633 1.00 0.000 169 GLY A O 20
ATOM 24574 N N . LYS A 1 71 ? -3.403 -33.274 -12.570 1.00 0.000 170 LYS A N 20
ATOM 24575 C CA . LYS A 1 71 ? -2.992 -34.622 -12.195 1.00 0.000 170 LYS A CA 20
ATOM 24576 C C . LYS A 1 71 ? -3.232 -34.870 -10.709 1.00 0.000 170 LYS A C 20
ATOM 24577 O O . LYS A 1 71 ? -3.412 -33.930 -9.933 1.00 0.000 170 LYS A O 20
ATOM 24596 N N . LEU A 1 72 ? -3.233 -36.139 -10.319 1.00 0.000 171 LEU A N 20
ATOM 24597 C CA . LEU A 1 72 ? -3.449 -36.511 -8.925 1.00 0.000 171 LEU A CA 20
ATOM 24598 C C . LEU A 1 72 ? -2.432 -35.829 -8.015 1.00 0.000 171 LEU A C 20
ATOM 24599 O O . LEU A 1 72 ? -1.273 -35.651 -8.387 1.00 0.000 171 LEU A O 20
ATOM 24615 N N . ASN A 1 73 ? -2.874 -35.451 -6.820 1.00 0.000 172 ASN A N 20
ATOM 24616 C CA . ASN A 1 73 ? -2.002 -34.790 -5.856 1.00 0.000 172 ASN A CA 20
ATOM 24617 C C . ASN A 1 73 ? -1.112 -33.760 -6.545 1.00 0.000 172 ASN A C 20
ATOM 24618 O O . ASN A 1 73 ? 0.052 -33.589 -6.184 1.00 0.000 172 ASN A O 20
ATOM 24629 N N . SER A 1 74 ? -1.670 -33.075 -7.538 1.00 0.000 173 SER A N 20
ATOM 24630 C CA . SER A 1 74 ? -0.927 -32.062 -8.280 1.00 0.000 173 SER A CA 20
ATOM 24631 C C . SER A 1 74 ? -0.689 -30.825 -7.420 1.00 0.000 173 SER A C 20
ATOM 24632 O O . SER A 1 74 ? -1.409 -29.832 -7.527 1.00 0.000 173 SER A O 20
ATOM 24640 N N . VAL A 1 75 ? 0.329 -30.891 -6.567 1.00 0.000 174 VAL A N 20
ATOM 24641 C CA . VAL A 1 75 ? 0.664 -29.777 -5.689 1.00 0.000 174 VAL A CA 20
ATOM 24642 C C . VAL A 1 75 ? 1.658 -28.831 -6.356 1.00 0.000 174 VAL A C 20
ATOM 24643 O O . VAL A 1 75 ? 2.639 -29.268 -6.959 1.00 0.000 174 VAL A O 20
ATOM 24656 N N . CYS A 1 76 ? 1.398 -27.533 -6.244 1.00 0.000 175 CYS A N 20
ATOM 24657 C CA . CYS A 1 76 ? 2.268 -26.524 -6.835 1.00 0.000 175 CYS A CA 20
ATOM 24658 C C . CYS A 1 76 ? 2.396 -25.311 -5.918 1.00 0.000 175 CYS A C 20
ATOM 24659 O O . CYS A 1 76 ? 1.483 -25.000 -5.153 1.00 0.000 175 CYS A O 20
ATOM 24666 N N . ILE A 1 77 ? 3.533 -24.630 -6.003 1.00 0.000 176 ILE A N 20
ATOM 24667 C CA . ILE A 1 77 ? 3.780 -23.450 -5.183 1.00 0.000 176 ILE A CA 20
ATOM 24668 C C . ILE A 1 77 ? 4.420 -22.335 -6.002 1.00 0.000 176 ILE A C 20
ATOM 24669 O O . ILE A 1 77 ? 5.333 -22.576 -6.791 1.00 0.000 176 ILE A O 20
ATOM 24685 N N . SER A 1 78 ? 3.935 -21.113 -5.808 1.00 0.000 177 SER A N 20
ATOM 24686 C CA . SER A 1 78 ? 4.458 -19.959 -6.530 1.00 0.000 177 SER A CA 20
ATOM 24687 C C . SER A 1 78 ? 4.069 -18.659 -5.833 1.00 0.000 177 SER A C 20
ATOM 24688 O O . SER A 1 78 ? 3.119 -18.621 -5.050 1.00 0.000 177 SER A O 20
ATOM 24696 N N . CYS A 1 79 ? 4.810 -17.595 -6.123 1.00 0.000 178 CYS A N 20
ATOM 24697 C CA . CYS A 1 79 ? 4.545 -16.292 -5.525 1.00 0.000 178 CYS A CA 20
ATOM 24698 C C . CYS A 1 79 ? 4.864 -15.168 -6.506 1.00 0.000 178 CYS A C 20
ATOM 24699 O O . CYS A 1 79 ? 5.498 -15.391 -7.538 1.00 0.000 178 CYS A O 20
ATOM 24706 N N . CYS A 1 80 ? 4.422 -13.959 -6.177 1.00 0.000 179 CYS A N 20
ATOM 24707 C CA . CYS A 1 80 ? 4.659 -12.799 -7.028 1.00 0.000 179 CYS A CA 20
ATOM 24708 C C . CYS A 1 80 ? 5.023 -11.576 -6.191 1.00 0.000 179 CYS A C 20
ATOM 24709 O O . CYS A 1 80 ? 4.587 -11.441 -5.049 1.00 0.000 179 CYS A O 20
ATOM 24716 N N . ASN A 1 81 ? 5.826 -10.688 -6.768 1.00 0.000 180 ASN A N 20
ATOM 24717 C CA . ASN A 1 81 ? 6.249 -9.476 -6.076 1.00 0.000 180 ASN A CA 20
ATOM 24718 C C . ASN A 1 81 ? 5.314 -8.314 -6.394 1.00 0.000 180 ASN A C 20
ATOM 24719 O O . ASN A 1 81 ? 5.657 -7.150 -6.182 1.00 0.000 180 ASN A O 20
ATOM 24730 N N . THR A 1 82 ? 4.129 -8.636 -6.903 1.00 0.000 181 THR A N 20
ATOM 24731 C CA . THR A 1 82 ? 3.145 -7.620 -7.251 1.00 0.000 181 THR A CA 20
ATOM 24732 C C . THR A 1 82 ? 1.924 -7.703 -6.342 1.00 0.000 181 THR A C 20
ATOM 24733 O O . THR A 1 82 ? 1.585 -8.761 -5.812 1.00 0.000 181 THR A O 20
ATOM 24744 N N . PRO A 1 83 ? 1.246 -6.561 -6.155 1.00 0.000 182 PRO A N 20
ATOM 24745 C CA . PRO A 1 83 ? 0.051 -6.479 -5.310 1.00 0.000 182 PRO A CA 20
ATOM 24746 C C . PRO A 1 83 ? -1.143 -7.203 -5.923 1.00 0.000 182 PRO A C 20
ATOM 24747 O O . PRO A 1 83 ? -1.388 -7.110 -7.127 1.00 0.000 182 PRO A O 20
ATOM 24758 N N . LEU A 1 84 ? -1.884 -7.924 -5.088 1.00 0.000 183 LEU A N 20
ATOM 24759 C CA . LEU A 1 84 ? -3.054 -8.664 -5.548 1.00 0.000 183 LEU A CA 20
ATOM 24760 C C . LEU A 1 84 ? -2.687 -9.611 -6.686 1.00 0.000 183 LEU A C 20
ATOM 24761 O O . LEU A 1 84 ? -3.316 -9.599 -7.745 1.00 0.000 183 LEU A O 20
ATOM 24777 N N . CYS A 1 85 ? -1.667 -10.431 -6.460 1.00 0.000 184 CYS A N 20
ATOM 24778 C CA . CYS A 1 85 ? -1.216 -11.387 -7.465 1.00 0.000 184 CYS A CA 20
ATOM 24779 C C . CYS A 1 85 ? -2.231 -12.513 -7.638 1.00 0.000 184 CYS A C 20
ATOM 24780 O O . CYS A 1 85 ? -2.410 -13.037 -8.737 1.00 0.000 184 CYS A O 20
ATOM 24787 N N . ASN A 1 86 ? -2.892 -12.880 -6.545 1.00 0.000 185 ASN A N 20
ATOM 24788 C CA . ASN A 1 86 ? -3.889 -13.944 -6.576 1.00 0.000 185 ASN A CA 20
ATOM 24789 C C . ASN A 1 86 ? -5.269 -13.387 -6.912 1.00 0.000 185 ASN A C 20
ATOM 24790 O O . ASN A 1 86 ? -5.574 -12.234 -6.609 1.00 0.000 185 ASN A O 20
#

Solvent-accessible surface area: 5772 Å² total; per-residue (Å²): 213,25,38,0,8,68,0,116,74,69,45,85,90,133,80,14,86,33,106,149,70,49,60,99,7,84,85,146,103,62,54,16,0,46,70,15,49,59,38,62,129,75,18,88,46,39,61,26,31,22,8,19,60,70,44,18,110,122,24,79,91,32,200,161,40,183,66,54,118,72,115,146,112,3,52,22,66,59,28,22,105,90,64,87,43,50

InterPro domains:
  IPR016054 Ly-6 antigen/uPA receptor-like [PF00021] (22-108)
  IPR045860 Snake toxin-like superfamily [SSF57302] (22-108)

Sequence (86 aa):
MIQCYQCEEFQLNNDCSSPEFIVNCTVNVQDMCQKEVMEQSAGIMYRKSCASSAACLIASAGYQSFCSPGKLNSVCISCCNTPLCNMIQCYQCEEFQLNNDCSSPEFIVNCTVNVQDMCQKEVMEQSAGIMYRKSCASSAACLIASAGYQSFCSPGKLNSVCISCCNTPLCNMIQCYQCEEFQLNNDCSSPEFIVNCTVNVQDMCQKEVMEQSAGIMYRKSCASSAACLIASAGYQSFCSPGKLNSVCISCCNTPLCNMIQCYQCEEFQLNNDCSSPEFIVNCTVNVQDMCQKEVMEQSAGIMYRKSCASSAACLIASAGYQSFCSPGKLNSVCISCCNTPLCNMIQCYQCEEFQLNNDCSSPEFIVNCTVNVQDMCQKEVMEQSAGIMYRKSCASSAACLIASAGYQSFCSPGKLNSVCISCCNTPLCNMIQCYQCEEFQLNNDCSSPEFIVNCTVNVQDMCQKEVMEQSAGIMYRKSCASSAACLIASAGYQSFCSPGKLNSVCISCCNTPLCNMIQCYQCEEFQLNNDCSSPEFIVNCTVNVQDMCQKEVMEQSAGIMYRKSCASSAACLIASAGYQSFCSPGKLNSVCISCCNTPLCNMIQCYQCEEFQLNNDCSSPEFIVNCTVNVQDMCQKEVMEQSAGIMYRKSCASSAACLIASAGYQSFCSPGKLNSVCISCCNTPLCNMIQCYQCEEFQLNNDCSSPEFIVNCTVNVQDMCQKEVMEQSAGIMYRKSCASSAACLIASAGYQSFCSPGKLNSVCISCCNTPLCNMIQCYQCEEFQLNNDCSSPEFIVNCTVNVQDMCQKEVMEQSAGIMYRKSCASSAACLIASAGYQSFCSPGKLNSVCISCCNTPLCNMIQCYQCEEFQLNNDCSSPEFIVNCTVNVQDMCQKEVMEQSAGIMYRKSCASSAACLIASAGYQSFCSPGKLNSVCISCCNTPLCNMIQCYQCEEFQLNNDCSSPEFIVNCTVNVQDMCQKEVMEQSAGIMYRKSCASSAACLIASAGYQSFCSPGKLNSVCISCCNTPLCNMIQCYQCEEFQLNNDCSSPEFIVNCTVNVQDMCQKEVMEQSAGIMYRKSCASSAACLIASAGYQSFCSPGKLNSVCISCCNTPLCNMIQCYQCEEFQLNNDCSSPEFIVNCTVNVQDMCQKEVMEQSAGIMYRKSCASSAACLIASAGYQSFCSPGKLNSVCISCCNTPLCNMIQCYQCEEFQLNNDCSSPEFIVNCTVNVQDMCQKEVMEQSAGIMYRKSCASSAACLIASAGYQSFCSPGKLNSVCISCCNTPLCNMIQCYQCEEFQLNNDCSSPEFIVNCTVNVQDMCQKEVMEQSAGIMYRKSCASSAACLIASAGYQSFCSPGKLNSVCISCCNTPLCNMIQCYQCEEFQLNNDCSSPEFIVNCTVNVQDMCQKEVMEQSAGIMYRKSCASSAACLIASAGYQSFCSPGKLNSVCISCCNTPLCNMIQCYQCEEFQLNNDCSSPEFIVNCTVNVQDMCQKEVMEQSAGIMYRKSCASSAACLIASAGYQSFCSPGKLNSVCISCCNTPLCNMIQCYQCEEFQLNNDCSSPEFIVNCTVNVQDMCQKEVMEQSAGIMYRKSCASSAACLIASAGYQSFCSPGKLNSVCISCCNTPLCNMIQCYQCEEFQLNNDCSSPEFIVNCTVNVQDMCQKEVMEQSAGIMYRKSCASSAACLIASAGYQSFCSPGKLNSVCISCCNTPLCN

Foldseek 3Di:
DAWEAFDQDWDAPDDSPDPVRIDDQPVDLQFFKKKKWFQEPVGITMGIGTGGNVRLVCVVVPDDDDADPDDHRNIDMDTDSHHHPD

Secondary structure (DSSP, 8-state):
---EE-B-S--SSS-S--TTSEE---SSSEEEEEEEEEE-SS-EEEEEEEEEHHHHHHHHHSS-----TT-TT--EEEEESSTT--

Radius of gyration: 13.22 Å; Cα contacts (8 Å, |Δi|>4): 179; chains: 1; bounding box: 31×37×21 Å

Organism: Homo sapiens (NCBI:txid9606)

Nearest PDB structures (foldseek):
  6zss-assembly1_A  TM=9.153E-01  e=1.510E-13  Homo sapiens
  6gbi-assembly1_A  TM=6.643E-01  e=1.469E-02  Homo sapiens
  6mac-assembly1_K-2  TM=6.297E-01  e=1.747E-02  Homo sapiens
  7bpr-assembly2_B  TM=4.141E-01  e=3.351E+00  Homo sapiens
  6zss-assembly1_A  TM=9.146E-01  e=2.678E-13  Homo sapiens